Protein 1BAK (pdb70)

CATH classification: 2.30.29.30

Secondary structure (DSSP, 8-state):
--S---S--EEEEEEEE-SS-TT---EEEEEE-SSEEEEE-SS--S--EEESS-EEEEEEE-STT--EEEEEETTS-EEEEE-S-HHHHHHHHHHHHHHHHHHHHHHSS--SS------

Solvent-accessible surface area: 9137 Å² total; per-residue (Å²): 100,129,145,159,77,141,101,40,43,36,105,10,101,7,2,26,59,38,39,103,159,70,115,149,102,60,103,40,93,10,72,0,57,44,67,115,23,63,81,167,54,101,60,176,62,126,144,15,82,66,34,8,82,41,6,101,51,15,80,47,49,114,105,220,156,96,54,14,4,18,13,64,18,114,62,74,140,86,56,19,1,46,29,135,43,75,74,48,8,63,84,0,34,110,28,4,93,48,6,7,144,71,7,61,112,88,56,135,210,98,96,185,177,149,138,106,126,218,149

InterPro domains:
  IPR000239 GPCR kinase [PR00717] (171-183)
  IPR000239 GPCR kinase [PR00717] (230-248)
  IPR000239 GPCR kinase [PR00717] (468-485)
  IPR000239 GPCR kinase [PR00717] (493-506)
  IPR000239 GPCR kinase [PR00717] (507-524)
  IPR000719 Protein kinase domain [PF00069] (191-453)
  IPR000719 Protein kinase domain [PS50011] (191-453)
  IPR000719 Protein kinase domain [SM00220] (191-453)
  IPR000961 AGC-kinase, C-terminal [PS51285] (454-521)
  IPR000961 AGC-kinase, C-terminal [SM00133] (454-533)
  IPR001849 Pleckstrin homology domain [PF00169] (560-650)
  IPR001849 Pleckstrin homology domain [PS50003] (558-652)
  IPR001849 Pleckstrin homology domain [SM00233] (559-654)
  IPR008271 Serine/threonine-protein kinase, active site [PS00108] (313-325)
  IPR011009 Protein kinase-like domain superfamily [SSF56112] (187-532)
  IPR011993 PH-like domain superfamily [G3DSA:2.30.29.30] (554-660)
  IPR016137 RGS domain [PF00615] (55-174)
  IPR016137 RGS domain [PS50132] (54-175)
  IPR016137 RGS domain [SM00315] (54-175)
  IPR017441 Protein kinase, ATP binding site [PS00107] (197-220)

Foldseek 3Di:
DDDDDDDWDDWDKWWKDDDPDPPDIDIWTKTHHLFKIFIDDPPGDPDTIGTQAFWPAKAADQDVHHDFIKTHGNVHGIMTIGGPDPVRVVVVVVSNRCRNVVSCVVVVPDDDDPCPVVD

Nearest PDB structures (foldseek):
  1bak-assembly1_A  TM=8.377E-01  e=2.717E-18  Homo sapiens
  7k7z-assembly1_A  TM=7.828E-01  e=1.729E-14  Homo sapiens
  5he1-assembly1_A  TM=7.734E-01  e=2.687E-14  Homo sapiens
  5wg5-assembly1_A  TM=7.736E-01  e=6.486E-14  Homo sapiens
  4pnk-assembly1_A  TM=7.727E-01  e=6.486E-14  Homo sapiens

Sequence (119 aa):
GSHMGKDCIMHGYMSKMGNPFLTQWQRRYFYLFPNRLEWRGEGEAPQSLLTMEEIQSVEETQIKERKCLLLKIRGGKQFILQCDSDPELVQWKKELRDAYREAQQLVQRVPKMKNKPRSGSHMGKDCIMHGYMSKMGNPFLTQWQRRYFYLFPNRLEWRGEGEAPQSLLTMEEIQSVEETQIKERKCLLLKIRGGKQFILQCDSDPELVQWKKELRDAYREAQQLVQRVPKMKNKPRSGSHMGKDCIMHGYMSKMGNPFLTQWQRRYFYLFPNRLEWRGEGEAPQSLLTMEEIQSVEETQIKERKCLLLKIRGGKQFILQCDSDPELVQWKKELRDAYREAQQLVQRVPKMKNKPRSGSHMGKDCIMHGYMSKMGNPFLTQWQRRYFYLFPNRLEWRGEGEAPQSLLTMEEIQSVEETQIKERKCLLLKIRGGKQFILQCDSDPELVQWKKELRDAYREAQQLVQRVPKMKNKPRSGSHMGKDCIMHGYMSKMGNPFLTQWQRRYFYLFPNRLEWRGEGEAPQSLLTMEEIQSVEETQIKERKCLLLKIRGGKQFILQCDSDPELVQWKKELRDAYREAQQLVQRVPKMKNKPRSGSHMGKDCIMHGYMSKMGNPFLTQWQRRYFYLFPNRLEWRGEGEAPQSLLTMEEIQSVEETQIKERKCLLLKIRGGKQFILQCDSDPELVQWKKELRDAYREAQQLVQRVPKMKNKPRSGSHMGKDCIMHGYMSKMGNPFLTQWQRRYFYLFPNRLEWRGEGEAPQSLLTMEEIQSVEETQIKERKCLLLKIRGGKQFILQCDSDPELVQWKKELRDAYREAQQLVQRVPKMKNKPRSGSHMGKDCIMHGYMSKMGNPFLTQWQRRYFYLFPNRLEWRGEGEAPQSLLTMEEIQSVEETQIKERKCLLLKIRGGKQFILQCDSDPELVQWKKELRDAYREAQQLVQRVPKMKNKPRSGSHMGKDCIMHGYMSKMGNPFLTQWQRRYFYLFPNRLEWRGEGEAPQSLLTMEEIQSVEETQIKERKCLLLKIRGGKQFILQCDSDPELVQWKKELRDAYREAQQLVQRVPKMKNKPRSGSHMGKDCIMHGYMSKMGNPFLTQWQRRYFYLFPNRLEWRGEGEAPQSLLTMEEIQSVEETQIKERKCLLLKIRGGKQFILQCDSDPELVQWKKELRDAYREAQQLVQRVPKMKNKPRSGSHMGKDCIMHGYMSKMGNPFLTQWQRRYFYLFPNRLEWRGEGEAPQSLLTMEEIQSVEETQIKERKCLLLKIRGGKQFILQCDSDPELVQWKKELRDAYREAQQLVQRVPKMKNKPRSGSHMGKDCIMHGYMSKMGNPFLTQWQRRYFYLFPNRLEWRGEGEAPQSLLTMEEIQSVEETQIKERKCLLLKIRGGKQFILQCDSDPELVQWKKELRDAYREAQQLVQRVPKMKNKPRSGSHMGKDCIMHGYMSKMGNPFLTQWQRRYFYLFPNRLEWRGEGEAPQSLLTMEEIQSVEETQIKERKCLLLKIRGGKQFILQCDSDPELVQWKKELRDAYREAQQLVQRVPKMKNKPRSGSHMGKDCIMHGYMSKMGNPFLTQWQRRYFYLFPNRLEWRGEGEAPQSLLTMEEIQSVEETQIKERKCLLLKIRGGKQFILQCDSDPELVQWKKELRDAYREAQQLVQRVPKMKNKPRSGSHMGKDCIMHGYMSKMGNPFLTQWQRRYFYLFPNRLEWRGEGEAPQSLLTMEEIQSVEETQIKERKCLLLKIRGGKQFILQCDSDPELVQWKKELRDAYREAQQLVQRVPKMKNKPRSGSHMGKDCIMHGYMSKMGNPFLTQWQRRYFYLFPNRLEWRGEGEAPQSLLTMEEIQSVEETQIKERKCLLLKIRGGKQFILQCDSDPELVQWKKELRDAYREAQQLVQRVPKMKNKPRSGSHMGKDCIMHGYMSKMGNPFLTQWQRRYFYLFPNRLEWRGEGEAPQSLLTMEEIQSVEETQIKERKCLLLKIRGGKQFILQCDSDPELVQWKKELRDAYREAQQLVQRVPKMKNKPRSGSHMGKDCIMHGYMSKMGNPFLTQWQRRYFYLFPNRLEWRGEGEAPQSLLTMEEIQSVEETQIKERKCLLLKIRGGKQFILQCDSDPELVQWKKELRDAYREAQQLVQRVPKMKNKPRSGSHMGKDCIMHGYMSKMGNPFLTQWQRRYFYLFPNRLEWRGEGEAPQSLLTMEEIQSVEETQIKERKCLLLKIRGGKQFILQCDSDPELVQWKKELRDAYREAQQLVQRVPKMKNKPRSGSHMGKDCIMHGYMSKMGNPFLTQWQRRYFYLFPNRLEWRGEGEAPQSLLTMEEIQSVEETQIKERKCLLLKIRGGKQFILQCDSDPELVQWKKELRDAYREAQQLVQRVPKMKNKPRS

Organism: Homo sapiens (NCBI:txid9606)

B-factor: mean 1.0, std 0.0, range [1.0, 1.0]

Radius of gyration: 16.47 Å; Cα contacts (8 Å, |Δi|>4): 193; chains: 1; bounding box: 48×42×39 Å

GO terms:
  GO:0035721 intraciliary retrograde transport (P, IDA)
  GO:1903568 negative regulation of protein localization to ciliary membrane (P, IDA)
  GO:0019079 viral genome replication (P, IMP)
  GO:0046718 symbiont entry into host cell (P, IMP)
  GO:0098804 non-motile cilium membrane (C, IDA)
  GO:0002029 desensitization of G protein-coupled receptor signaling pathway (P, IDA)
  GO:0004703 G protein-coupled receptor kinase activity (F, IDA)
  GO:0045880 positive regulation of smoothened signaling pathway (P, IDA)
  GO:0031755 Edg-2 lysophosphatidic acid receptor binding (F, IDA)
  GO:1905801 positive regulation of intraciliary retrograde transport (P, IDA)
  GO:0005515 protein binding (F, IPI)
  GO:0032473 cytoplasmic side of mitochondrial outer membrane (C, IDA)
  GO:0005829 cytosol (C, IDA)
  GO:0004672 protein kinase activity (F, IMP)
  GO:0005829 cytosol (C, TAS)
  GO:0005886 plasma membrane (C, TAS)
  GO:0005929 cilium (C, TAS)
  GO:0007186 G protein-coupled receptor signaling pathway (P, TAS)
  GO:0047696 beta-adrenergic receptor kinase activity (F, TAS)
  GO:0005737 cytoplasm (C, IDA)

Structure (mmCIF, N/CA/C/O backbone):
data_1BAK
#
_entry.id   1BAK
#
_cell.length_a   1.000
_cell.length_b   1.000
_cell.length_c   1.000
_cell.angle_alpha   90.00
_cell.angle_beta   90.00
_cell.angle_gamma   90.00
#
_symmetry.space_group_name_H-M   'P 1'
#
loop_
_atom_site.group_PDB
_atom_site.id
_atom_site.type_symbol
_atom_site.label_atom_id
_atom_site.label_alt_id
_atom_site.label_comp_id
_atom_site.label_asym_id
_atom_site.label_entity_id
_atom_site.label_seq_id
_atom_site.pdbx_PDB_ins_code
_atom_site.Cartn_x
_atom_site.Cartn_y
_atom_site.Cartn_z
_atom_site.occupancy
_atom_site.B_iso_or_equiv
_atom_site.auth_seq_id
_atom_site.auth_comp_id
_atom_site.auth_asym_id
_atom_site.auth_atom_id
_atom_site.pdbx_PDB_model_num
ATOM 1 N N . GLY A 1 1 ? 1.325 0.000 0.000 1.00 1.00 552 GLY A N 1
ATOM 2 C CA . GLY A 1 1 ? 2.073 0.000 -1.245 1.00 1.00 552 GLY A CA 1
ATOM 3 C C . GLY A 1 1 ? 2.099 -1.397 -1.870 1.00 1.00 552 GLY A C 1
ATOM 4 O O . GLY A 1 1 ? 3.151 -2.031 -1.938 1.00 1.00 552 GLY A O 1
ATOM 10 N N . SER A 1 2 ? 0.929 -1.835 -2.310 1.00 1.00 553 SER A N 1
ATOM 11 C CA . SER A 1 2 ? 0.804 -3.145 -2.926 1.00 1.00 553 SER A CA 1
ATOM 12 C C . SER A 1 2 ? 1.492 -4.200 -2.058 1.00 1.00 553 SER A C 1
ATOM 13 O O . SER A 1 2 ? 2.609 -4.621 -2.355 1.00 1.00 553 SER A O 1
ATOM 21 N N . HIS A 1 3 ? 0.797 -4.596 -1.002 1.00 1.00 554 HIS A N 1
ATOM 22 C CA . HIS A 1 3 ? 1.328 -5.594 -0.089 1.00 1.00 554 HIS A CA 1
ATOM 23 C C . HIS A 1 3 ? 0.182 -6.441 0.468 1.00 1.00 554 HIS A C 1
ATOM 24 O O . HIS A 1 3 ? 0.147 -7.654 0.266 1.00 1.00 554 HIS A O 1
ATOM 38 N N . MET A 1 4 ? -0.729 -5.769 1.157 1.00 1.00 555 MET A N 1
ATOM 39 C CA . MET A 1 4 ? -1.873 -6.445 1.744 1.00 1.00 555 MET A CA 1
ATOM 40 C C . MET A 1 4 ? -3.000 -5.455 2.043 1.00 1.00 555 MET A C 1
ATOM 41 O O . MET A 1 4 ? -2.772 -4.419 2.666 1.00 1.00 555 MET A O 1
ATOM 55 N N . GLY A 1 5 ? -4.193 -5.809 1.586 1.00 1.00 556 GLY A N 1
ATOM 56 C CA . GLY A 1 5 ? -5.356 -4.964 1.797 1.00 1.00 556 GLY A CA 1
ATOM 57 C C . GLY A 1 5 ? -6.510 -5.763 2.407 1.00 1.00 556 GLY A C 1
ATOM 58 O O . GLY A 1 5 ? -6.300 -6.845 2.952 1.00 1.00 556 GLY A O 1
ATOM 62 N N . LYS A 1 6 ? -7.703 -5.198 2.295 1.00 1.00 557 LYS A N 1
ATOM 63 C CA . LYS A 1 6 ? -8.890 -5.844 2.828 1.00 1.00 557 LYS A CA 1
ATOM 64 C C . LYS A 1 6 ? -10.125 -5.318 2.093 1.00 1.00 557 LYS A C 1
ATOM 65 O O . LYS A 1 6 ? -10.581 -4.206 2.356 1.00 1.00 557 LYS A O 1
ATOM 84 N N . ASP A 1 7 ? -10.631 -6.142 1.188 1.00 1.00 558 ASP A N 1
ATOM 85 C CA . ASP A 1 7 ? -11.805 -5.774 0.414 1.00 1.00 558 ASP A CA 1
ATOM 86 C C . ASP A 1 7 ? -13.056 -5.955 1.275 1.00 1.00 558 ASP A C 1
ATOM 87 O O . ASP A 1 7 ? -13.298 -5.175 2.196 1.00 1.00 558 ASP A O 1
ATOM 96 N N . CYS A 1 8 ? -13.818 -6.987 0.946 1.00 1.00 559 CYS A N 1
ATOM 97 C CA . CYS A 1 8 ? -15.038 -7.280 1.678 1.00 1.00 559 CYS A CA 1
ATOM 98 C C . CYS A 1 8 ? -14.654 -7.794 3.067 1.00 1.00 559 CYS A C 1
ATOM 99 O O . CYS A 1 8 ? -14.205 -8.930 3.209 1.00 1.00 559 CYS A O 1
ATOM 107 N N . ILE A 1 9 ? -14.845 -6.933 4.055 1.00 1.00 560 ILE A N 1
ATOM 108 C CA . ILE A 1 9 ? -14.524 -7.286 5.428 1.00 1.00 560 ILE A CA 1
ATOM 109 C C . ILE A 1 9 ? -15.647 -8.150 6.004 1.00 1.00 560 ILE A C 1
ATOM 110 O O . ILE A 1 9 ? -15.418 -9.296 6.389 1.00 1.00 560 ILE A O 1
ATOM 126 N N . MET A 1 10 ? -16.837 -7.569 6.044 1.00 1.00 561 MET A N 1
ATOM 127 C CA . MET A 1 10 ? -17.996 -8.272 6.566 1.00 1.00 561 MET A CA 1
ATOM 128 C C . MET A 1 10 ? -19.210 -8.080 5.655 1.00 1.00 561 MET A C 1
ATOM 129 O O . MET A 1 10 ? -19.514 -6.960 5.248 1.00 1.00 561 MET A O 1
ATOM 143 N N . HIS A 1 11 ? -19.871 -9.190 5.362 1.00 1.00 562 HIS A N 1
ATOM 144 C CA . HIS A 1 11 ? -21.045 -9.158 4.506 1.00 1.00 562 HIS A CA 1
ATOM 145 C C . HIS A 1 11 ? -22.078 -10.166 5.015 1.00 1.00 562 HIS A C 1
ATOM 146 O O . HIS A 1 11 ? -21.729 -11.123 5.704 1.00 1.00 562 HIS A O 1
ATOM 160 N N . GLY A 1 12 ? -23.328 -9.916 4.655 1.00 1.00 563 GLY A N 1
ATOM 161 C CA . GLY A 1 12 ? -24.414 -10.790 5.065 1.00 1.00 563 GLY A CA 1
ATOM 162 C C . GLY A 1 12 ? -25.713 -10.002 5.246 1.00 1.00 563 GLY A C 1
ATOM 163 O O . GLY A 1 12 ? -25.873 -8.923 4.678 1.00 1.00 563 GLY A O 1
ATOM 167 N N . TYR A 1 13 ? -26.608 -10.573 6.040 1.00 1.00 564 TYR A N 1
ATOM 168 C CA . TYR A 1 13 ? -27.888 -9.937 6.303 1.00 1.00 564 TYR A CA 1
ATOM 169 C C . TYR A 1 13 ? -27.797 -9.001 7.510 1.00 1.00 564 TYR A C 1
ATOM 170 O O . TYR A 1 13 ? -27.345 -9.404 8.581 1.00 1.00 564 TYR A O 1
ATOM 188 N N . MET A 1 14 ? -28.235 -7.768 7.297 1.00 1.00 565 MET A N 1
ATOM 189 C CA . MET A 1 14 ? -28.209 -6.772 8.353 1.00 1.00 565 MET A CA 1
ATOM 190 C C . MET A 1 14 ? -29.441 -5.868 8.285 1.00 1.00 565 MET A C 1
ATOM 191 O O . MET A 1 14 ? -29.702 -5.245 7.257 1.00 1.00 565 MET A O 1
ATOM 205 N N . SER A 1 15 ? -30.167 -5.826 9.393 1.00 1.00 566 SER A N 1
ATOM 206 C CA . SER A 1 15 ? -31.366 -5.009 9.472 1.00 1.00 566 SER A CA 1
ATOM 207 C C . SER A 1 15 ? -31.024 -3.632 10.044 1.00 1.00 566 SER A C 1
ATOM 208 O O . SER A 1 15 ? -30.411 -3.531 11.106 1.00 1.00 566 SER A O 1
ATOM 216 N N . LYS A 1 16 ? -31.435 -2.604 9.315 1.00 1.00 567 LYS A N 1
ATOM 217 C CA . LYS A 1 16 ? -31.180 -1.238 9.736 1.00 1.00 567 LYS A CA 1
ATOM 218 C C . LYS A 1 16 ? -32.212 -0.309 9.093 1.00 1.00 567 LYS A C 1
ATOM 219 O O . LYS A 1 16 ? -32.526 -0.447 7.912 1.00 1.00 567 LYS A O 1
ATOM 238 N N . MET A 1 17 ? -32.712 0.617 9.899 1.00 1.00 568 MET A N 1
ATOM 239 C CA . MET A 1 17 ? -33.702 1.568 9.423 1.00 1.00 568 MET A CA 1
ATOM 240 C C . MET A 1 17 ? -34.514 2.141 10.586 1.00 1.00 568 MET A C 1
ATOM 241 O O . MET A 1 17 ? -34.288 1.785 11.741 1.00 1.00 568 MET A O 1
ATOM 255 N N . GLY A 1 18 ? -35.444 3.020 10.240 1.00 1.00 569 GLY A N 1
ATOM 256 C CA . GLY A 1 18 ? -36.291 3.646 11.240 1.00 1.00 569 GLY A CA 1
ATOM 257 C C . GLY A 1 18 ? -35.451 4.297 12.341 1.00 1.00 569 GLY A C 1
ATOM 258 O O . GLY A 1 18 ? -34.268 3.991 12.487 1.00 1.00 569 GLY A O 1
ATOM 262 N N . ASN A 1 19 ? -36.095 5.181 13.088 1.00 1.00 570 ASN A N 1
ATOM 263 C CA . ASN A 1 19 ? -35.422 5.878 14.171 1.00 1.00 570 ASN A CA 1
ATOM 264 C C . ASN A 1 19 ? -36.460 6.613 15.022 1.00 1.00 570 ASN A C 1
ATOM 265 O O . ASN A 1 19 ? -36.579 6.358 16.219 1.00 1.00 570 ASN A O 1
ATOM 276 N N . PRO A 1 20 ? -37.203 7.534 14.353 1.00 1.00 571 PRO A N 1
ATOM 277 C CA . PRO A 1 20 ? -38.227 8.308 15.034 1.00 1.00 571 PRO A CA 1
ATOM 278 C C . PRO A 1 20 ? -39.467 7.455 15.308 1.00 1.00 571 PRO A C 1
ATOM 279 O O . PRO A 1 20 ? -40.237 7.748 16.222 1.00 1.00 571 PRO A O 1
ATOM 290 N N . PHE A 1 21 ? -39.623 6.417 14.499 1.00 1.00 572 PHE A N 1
ATOM 291 C CA . PHE A 1 21 ? -40.757 5.520 14.643 1.00 1.00 572 PHE A CA 1
ATOM 292 C C . PHE A 1 21 ? -40.298 4.062 14.702 1.00 1.00 572 PHE A C 1
ATOM 293 O O . PHE A 1 21 ? -40.343 3.352 13.698 1.00 1.00 572 PHE A O 1
ATOM 310 N N . LEU A 1 22 ? -39.867 3.658 15.888 1.00 1.00 573 LEU A N 1
ATOM 311 C CA . LEU A 1 22 ? -39.400 2.297 16.091 1.00 1.00 573 LEU A CA 1
ATOM 312 C C . LEU A 1 22 ? -40.594 1.396 16.416 1.00 1.00 573 LEU A C 1
ATOM 313 O O . LEU A 1 22 ? -40.870 1.122 17.583 1.00 1.00 573 LEU A O 1
ATOM 329 N N . THR A 1 23 ? -41.269 0.961 15.362 1.00 1.00 574 THR A N 1
ATOM 330 C CA . THR A 1 23 ? -42.426 0.097 15.521 1.00 1.00 574 THR A CA 1
ATOM 331 C C . THR A 1 23 ? -42.228 -1.208 14.745 1.00 1.00 574 THR A C 1
ATOM 332 O O . THR A 1 23 ? -42.622 -2.276 15.210 1.00 1.00 574 THR A O 1
ATOM 343 N N . GLN A 1 24 ? -41.618 -1.077 13.576 1.00 1.00 575 GLN A N 1
ATOM 344 C CA . GLN A 1 24 ? -41.363 -2.232 12.732 1.00 1.00 575 GLN A CA 1
ATOM 345 C C . GLN A 1 24 ? -40.027 -2.072 12.004 1.00 1.00 575 GLN A C 1
ATOM 346 O O . GLN A 1 24 ? -39.848 -1.135 11.226 1.00 1.00 575 GLN A O 1
ATOM 360 N N . TRP A 1 25 ? -39.124 -3.000 12.281 1.00 1.00 576 TRP A N 1
ATOM 361 C CA . TRP A 1 25 ? -37.809 -2.974 11.661 1.00 1.00 576 TRP A CA 1
ATOM 362 C C . TRP A 1 25 ? -37.901 -3.715 10.326 1.00 1.00 576 TRP A C 1
ATOM 363 O O . TRP A 1 25 ? -38.917 -4.341 10.028 1.00 1.00 576 TRP A O 1
ATOM 384 N N . GLN A 1 26 ? -36.826 -3.621 9.558 1.00 1.00 577 GLN A N 1
ATOM 385 C CA . GLN A 1 26 ? -36.772 -4.275 8.262 1.00 1.00 577 GLN A CA 1
ATOM 386 C C . GLN A 1 26 ? -35.404 -4.928 8.053 1.00 1.00 577 GLN A C 1
ATOM 387 O O . GLN A 1 26 ? -34.371 -4.294 8.265 1.00 1.00 577 GLN A O 1
ATOM 401 N N . ARG A 1 27 ? -35.441 -6.186 7.639 1.00 1.00 578 ARG A N 1
ATOM 402 C CA . ARG A 1 27 ? -34.217 -6.931 7.399 1.00 1.00 578 ARG A CA 1
ATOM 403 C C . ARG A 1 27 ? -33.752 -6.737 5.954 1.00 1.00 578 ARG A C 1
ATOM 404 O O . ARG A 1 27 ? -34.504 -6.998 5.016 1.00 1.00 578 ARG A O 1
ATOM 425 N N . ARG A 1 28 ? -32.516 -6.279 5.820 1.00 1.00 579 ARG A N 1
ATOM 426 C CA . ARG A 1 28 ? -31.942 -6.047 4.506 1.00 1.00 579 ARG A CA 1
ATOM 427 C C . ARG A 1 28 ? -30.497 -6.550 4.461 1.00 1.00 579 ARG A C 1
ATOM 428 O O . ARG A 1 28 ? -29.841 -6.657 5.496 1.00 1.00 579 ARG A O 1
ATOM 449 N N . TYR A 1 29 ? -30.044 -6.844 3.251 1.00 1.00 580 TYR A N 1
ATOM 450 C CA . TYR A 1 29 ? -28.690 -7.333 3.058 1.00 1.00 580 TYR A CA 1
ATOM 451 C C . TYR A 1 29 ? -27.722 -6.178 2.795 1.00 1.00 580 TYR A C 1
ATOM 452 O O . TYR A 1 29 ? -27.928 -5.388 1.875 1.00 1.00 580 TYR A O 1
ATOM 470 N N . PHE A 1 30 ? -26.687 -6.115 3.620 1.00 1.00 581 PHE A N 1
ATOM 471 C CA . PHE A 1 30 ? -25.687 -5.069 3.488 1.00 1.00 581 PHE A CA 1
ATOM 472 C C . PHE A 1 30 ? -24.291 -5.666 3.300 1.00 1.00 581 PHE A C 1
ATOM 473 O O . PHE A 1 30 ? -24.117 -6.882 3.370 1.00 1.00 581 PHE A O 1
ATOM 490 N N . TYR A 1 31 ? -23.332 -4.783 3.065 1.00 1.00 582 TYR A N 1
ATOM 491 C CA . TYR A 1 31 ? -21.956 -5.208 2.867 1.00 1.00 582 TYR A CA 1
ATOM 492 C C . TYR A 1 31 ? -20.976 -4.138 3.353 1.00 1.00 582 TYR A C 1
ATOM 493 O O . TYR A 1 31 ? -20.910 -3.048 2.786 1.00 1.00 582 TYR A O 1
ATOM 511 N N . LEU A 1 32 ? -20.240 -4.486 4.398 1.00 1.00 583 LEU A N 1
ATOM 512 C CA . LEU A 1 32 ? -19.267 -3.569 4.966 1.00 1.00 583 LEU A CA 1
ATOM 513 C C . LEU A 1 32 ? -17.931 -3.734 4.239 1.00 1.00 583 LEU A C 1
ATOM 514 O O . LEU A 1 32 ? -17.275 -4.767 4.365 1.00 1.00 583 LEU A O 1
ATOM 530 N N . PHE A 1 33 ? -17.568 -2.701 3.494 1.00 1.00 584 PHE A N 1
ATOM 531 C CA . PHE A 1 33 ? -16.322 -2.718 2.746 1.00 1.00 584 PHE A CA 1
ATOM 532 C C . PHE A 1 33 ? -15.225 -1.955 3.491 1.00 1.00 584 PHE A C 1
ATOM 533 O O . PHE A 1 33 ? -15.443 -1.473 4.601 1.00 1.00 584 PHE A O 1
ATOM 550 N N . PRO A 1 34 ? -14.038 -1.868 2.833 1.00 1.00 585 PRO A N 1
ATOM 551 C CA . PRO A 1 34 ? -12.906 -1.172 3.421 1.00 1.00 585 PRO A CA 1
ATOM 552 C C . PRO A 1 34 ? -13.097 0.345 3.349 1.00 1.00 585 PRO A C 1
ATOM 553 O O . PRO A 1 34 ? -12.297 1.102 3.896 1.00 1.00 585 PRO A O 1
ATOM 564 N N . ASN A 1 35 ? -14.163 0.743 2.670 1.00 1.00 586 ASN A N 1
ATOM 565 C CA . ASN A 1 35 ? -14.469 2.155 2.520 1.00 1.00 586 ASN A CA 1
ATOM 566 C C . ASN A 1 35 ? -15.907 2.310 2.020 1.00 1.00 586 ASN A C 1
ATOM 567 O O . ASN A 1 35 ? -16.620 3.221 2.441 1.00 1.00 586 ASN A O 1
ATOM 578 N N . ARG A 1 36 ? -16.291 1.408 1.130 1.00 1.00 587 ARG A N 1
ATOM 579 C CA . ARG A 1 36 ? -17.631 1.433 0.568 1.00 1.00 587 ARG A CA 1
ATOM 580 C C . ARG A 1 36 ? -18.580 0.588 1.421 1.00 1.00 587 ARG A C 1
ATOM 581 O O . ARG A 1 36 ? -18.227 0.175 2.525 1.00 1.00 587 ARG A O 1
ATOM 602 N N . LEU A 1 37 ? -19.765 0.355 0.877 1.00 1.00 588 LEU A N 1
ATOM 603 C CA . LEU A 1 37 ? -20.767 -0.433 1.574 1.00 1.00 588 LEU A CA 1
ATOM 604 C C . LEU A 1 37 ? -22.044 -0.485 0.733 1.00 1.00 588 LEU A C 1
ATOM 605 O O . LEU A 1 37 ? -22.640 0.550 0.439 1.00 1.00 588 LEU A O 1
ATOM 621 N N . GLU A 1 38 ? -22.427 -1.701 0.370 1.00 1.00 589 GLU A N 1
ATOM 622 C CA . GLU A 1 38 ? -23.622 -1.901 -0.431 1.00 1.00 589 GLU A CA 1
ATOM 623 C C . GLU A 1 38 ? -24.819 -2.214 0.470 1.00 1.00 589 GLU A C 1
ATOM 624 O O . GLU A 1 38 ? -24.677 -2.906 1.478 1.00 1.00 589 GLU A O 1
ATOM 636 N N . TRP A 1 39 ? -25.969 -1.689 0.076 1.00 1.00 590 TRP A N 1
ATOM 637 C CA . TRP A 1 39 ? -27.189 -1.903 0.835 1.00 1.00 590 TRP A CA 1
ATOM 638 C C . TRP A 1 39 ? -28.303 -2.264 -0.150 1.00 1.00 590 TRP A C 1
ATOM 639 O O . TRP A 1 39 ? -28.795 -1.403 -0.879 1.00 1.00 590 TRP A O 1
ATOM 660 N N . ARG A 1 40 ? -28.667 -3.538 -0.142 1.00 1.00 591 ARG A N 1
ATOM 661 C CA . ARG A 1 40 ? -29.713 -4.022 -1.026 1.00 1.00 591 ARG A CA 1
ATOM 662 C C . ARG A 1 40 ? -30.661 -4.954 -0.267 1.00 1.00 591 ARG A C 1
ATOM 663 O O . ARG A 1 40 ? -30.488 -5.180 0.930 1.00 1.00 591 ARG A O 1
ATOM 684 N N . GLY A 1 41 ? -31.641 -5.470 -0.994 1.00 1.00 592 GLY A N 1
ATOM 685 C CA . GLY A 1 41 ? -32.616 -6.372 -0.404 1.00 1.00 592 GLY A CA 1
ATOM 686 C C . GLY A 1 41 ? -33.942 -6.320 -1.166 1.00 1.00 592 GLY A C 1
ATOM 687 O O . GLY A 1 41 ? -33.964 -6.439 -2.390 1.00 1.00 592 GLY A O 1
ATOM 691 N N . GLU A 1 42 ? -35.015 -6.142 -0.409 1.00 1.00 593 GLU A N 1
ATOM 692 C CA . GLU A 1 42 ? -36.342 -6.073 -0.997 1.00 1.00 593 GLU A CA 1
ATOM 693 C C . GLU A 1 42 ? -36.628 -4.655 -1.496 1.00 1.00 593 GLU A C 1
ATOM 694 O O . GLU A 1 42 ? -35.859 -3.733 -1.230 1.00 1.00 593 GLU A O 1
ATOM 706 N N . GLY A 1 43 ? -37.737 -4.526 -2.210 1.00 1.00 594 GLY A N 1
ATOM 707 C CA . GLY A 1 43 ? -38.135 -3.236 -2.748 1.00 1.00 594 GLY A CA 1
ATOM 708 C C . GLY A 1 43 ? -37.416 -2.947 -4.067 1.00 1.00 594 GLY A C 1
ATOM 709 O O . GLY A 1 43 ? -37.384 -3.794 -4.959 1.00 1.00 594 GLY A O 1
ATOM 713 N N . GLU A 1 44 ? -36.857 -1.749 -4.150 1.00 1.00 595 GLU A N 1
ATOM 714 C CA . GLU A 1 44 ? -36.141 -1.338 -5.345 1.00 1.00 595 GLU A CA 1
ATOM 715 C C . GLU A 1 44 ? -35.562 0.066 -5.161 1.00 1.00 595 GLU A C 1
ATOM 716 O O . GLU A 1 44 ? -35.959 0.791 -4.250 1.00 1.00 595 GLU A O 1
ATOM 728 N N . ALA A 1 45 ? -34.631 0.408 -6.040 1.00 1.00 596 ALA A N 1
ATOM 729 C CA . ALA A 1 45 ? -33.993 1.712 -5.985 1.00 1.00 596 ALA A CA 1
ATOM 730 C C . ALA A 1 45 ? -33.052 1.865 -7.182 1.00 1.00 596 ALA A C 1
ATOM 731 O O . ALA A 1 45 ? -32.590 0.874 -7.744 1.00 1.00 596 ALA A O 1
ATOM 738 N N . PRO A 1 46 ? -32.789 3.149 -7.546 1.00 1.00 597 PRO A N 1
ATOM 739 C CA . PRO A 1 46 ? -31.912 3.445 -8.665 1.00 1.00 597 PRO A CA 1
ATOM 740 C C . PRO A 1 46 ? -30.446 3.215 -8.289 1.00 1.00 597 PRO A C 1
ATOM 741 O O . PRO A 1 46 ? -29.634 2.849 -9.137 1.00 1.00 597 PRO A O 1
ATOM 752 N N . GLN A 1 47 ? -30.153 3.440 -7.017 1.00 1.00 598 GLN A N 1
ATOM 753 C CA . GLN A 1 47 ? -28.800 3.262 -6.518 1.00 1.00 598 GLN A CA 1
ATOM 754 C C . GLN A 1 47 ? -28.822 2.976 -5.015 1.00 1.00 598 GLN A C 1
ATOM 755 O O . GLN A 1 47 ? -29.746 3.386 -4.315 1.00 1.00 598 GLN A O 1
ATOM 769 N N . SER A 1 48 ? -27.792 2.275 -4.563 1.00 1.00 599 SER A N 1
ATOM 770 C CA . SER A 1 48 ? -27.682 1.930 -3.156 1.00 1.00 599 SER A CA 1
ATOM 771 C C . SER A 1 48 ? -26.215 1.701 -2.787 1.00 1.00 599 SER A C 1
ATOM 772 O O . SER A 1 48 ? -25.869 0.670 -2.212 1.00 1.00 599 SER A O 1
ATOM 780 N N . LEU A 1 49 ? -25.391 2.679 -3.134 1.00 1.00 600 LEU A N 1
ATOM 781 C CA . LEU A 1 49 ? -23.969 2.597 -2.846 1.00 1.00 600 LEU A CA 1
ATOM 782 C C . LEU A 1 49 ? -23.584 3.715 -1.875 1.00 1.00 600 LEU A C 1
ATOM 783 O O . LEU A 1 49 ? -23.925 4.876 -2.094 1.00 1.00 600 LEU A O 1
ATOM 799 N N . LEU A 1 50 ? -22.880 3.325 -0.823 1.00 1.00 601 LEU A N 1
ATOM 800 C CA . LEU A 1 50 ? -22.445 4.279 0.182 1.00 1.00 601 LEU A CA 1
ATOM 801 C C . LEU A 1 50 ? -21.020 3.937 0.622 1.00 1.00 601 LEU A C 1
ATOM 802 O O . LEU A 1 50 ? -20.452 2.941 0.177 1.00 1.00 601 LEU A O 1
ATOM 818 N N . THR A 1 51 ? -20.483 4.783 1.489 1.00 1.00 602 THR A N 1
ATOM 819 C CA . THR A 1 51 ? -19.135 4.583 1.993 1.00 1.00 602 THR A CA 1
ATOM 820 C C . THR A 1 51 ? -19.142 4.520 3.522 1.00 1.00 602 THR A C 1
ATOM 821 O O . THR A 1 51 ? -20.178 4.260 4.132 1.00 1.00 602 THR A O 1
ATOM 832 N N . MET A 1 52 ? -17.973 4.762 4.097 1.00 1.00 603 MET A N 1
ATOM 833 C CA . MET A 1 52 ? -17.831 4.736 5.543 1.00 1.00 603 MET A CA 1
ATOM 834 C C . MET A 1 52 ? -17.090 5.978 6.044 1.00 1.00 603 MET A C 1
ATOM 835 O O . MET A 1 52 ? -16.280 5.892 6.965 1.00 1.00 603 MET A O 1
ATOM 849 N N . GLU A 1 53 ? -17.394 7.103 5.414 1.00 1.00 604 GLU A N 1
ATOM 850 C CA . GLU A 1 53 ? -16.767 8.361 5.784 1.00 1.00 604 GLU A CA 1
ATOM 851 C C . GLU A 1 53 ? -17.833 9.412 6.101 1.00 1.00 604 GLU A C 1
ATOM 852 O O . GLU A 1 53 ? -17.881 10.464 5.465 1.00 1.00 604 GLU A O 1
ATOM 864 N N . GLU A 1 54 ? -18.662 9.091 7.083 1.00 1.00 605 GLU A N 1
ATOM 865 C CA . GLU A 1 54 ? -19.723 9.995 7.492 1.00 1.00 605 GLU A CA 1
ATOM 866 C C . GLU A 1 54 ? -20.167 9.680 8.922 1.00 1.00 605 GLU A C 1
ATOM 867 O O . GLU A 1 54 ? -20.183 10.562 9.780 1.00 1.00 605 GLU A O 1
ATOM 879 N N . ILE A 1 55 ? -20.516 8.420 9.135 1.00 1.00 606 ILE A N 1
ATOM 880 C CA . ILE A 1 55 ? -20.959 7.977 10.447 1.00 1.00 606 ILE A CA 1
ATOM 881 C C . ILE A 1 55 ? -20.286 8.832 11.523 1.00 1.00 606 ILE A C 1
ATOM 882 O O . ILE A 1 55 ? -19.091 9.115 11.439 1.00 1.00 606 ILE A O 1
ATOM 898 N N . GLN A 1 56 ? -21.081 9.220 12.508 1.00 1.00 607 GLN A N 1
ATOM 899 C CA . GLN A 1 56 ? -20.578 10.037 13.599 1.00 1.00 607 GLN A CA 1
ATOM 900 C C . GLN A 1 56 ? -20.043 9.149 14.724 1.00 1.00 607 GLN A C 1
ATOM 901 O O . GLN A 1 56 ? -19.013 9.454 15.325 1.00 1.00 607 GLN A O 1
ATOM 915 N N . SER A 1 57 ? -20.766 8.068 14.976 1.00 1.00 608 SER A N 1
ATOM 916 C CA . SER A 1 57 ? -20.377 7.133 16.018 1.00 1.00 608 SER A CA 1
ATOM 917 C C . SER A 1 57 ? -21.292 5.907 15.990 1.00 1.00 608 SER A C 1
ATOM 918 O O . SER A 1 57 ? -22.511 6.040 15.893 1.00 1.00 608 SER A O 1
ATOM 926 N N . VAL A 1 58 ? -20.669 4.741 16.077 1.00 1.00 609 VAL A N 1
ATOM 927 C CA . VAL A 1 58 ? -21.412 3.493 16.063 1.00 1.00 609 VAL A CA 1
ATOM 928 C C . VAL A 1 58 ? -21.412 2.888 17.468 1.00 1.00 609 VAL A C 1
ATOM 929 O O . VAL A 1 58 ? -20.377 2.853 18.133 1.00 1.00 609 VAL A O 1
ATOM 942 N N . GLU A 1 59 ? -22.584 2.427 17.880 1.00 1.00 610 GLU A N 1
ATOM 943 C CA . GLU A 1 59 ? -22.732 1.825 19.194 1.00 1.00 610 GLU A CA 1
ATOM 944 C C . GLU A 1 59 ? -24.006 0.980 19.250 1.00 1.00 610 GLU A C 1
ATOM 945 O O . GLU A 1 59 ? -24.836 1.041 18.345 1.00 1.00 610 GLU A O 1
ATOM 957 N N . GLU A 1 60 ? -24.121 0.211 20.323 1.00 1.00 611 GLU A N 1
ATOM 958 C CA . GLU A 1 60 ? -25.279 -0.646 20.509 1.00 1.00 611 GLU A CA 1
ATOM 959 C C . GLU A 1 60 ? -26.003 -0.284 21.808 1.00 1.00 611 GLU A C 1
ATOM 960 O O . GLU A 1 60 ? -25.371 0.118 22.784 1.00 1.00 611 GLU A O 1
ATOM 972 N N . THR A 1 61 ? -27.318 -0.441 21.778 1.00 1.00 612 THR A N 1
ATOM 973 C CA . THR A 1 61 ? -28.135 -0.136 22.941 1.00 1.00 612 THR A CA 1
ATOM 974 C C . THR A 1 61 ? -28.641 -1.426 23.590 1.00 1.00 612 THR A C 1
ATOM 975 O O . THR A 1 61 ? -28.639 -2.484 22.962 1.00 1.00 612 THR A O 1
ATOM 986 N N . GLN A 1 62 ? -29.063 -1.296 24.840 1.00 1.00 613 GLN A N 1
ATOM 987 C CA . GLN A 1 62 ? -29.570 -2.438 25.581 1.00 1.00 613 GLN A CA 1
ATOM 988 C C . GLN A 1 62 ? -30.919 -2.098 26.220 1.00 1.00 613 GLN A C 1
ATOM 989 O O . GLN A 1 62 ? -31.319 -0.936 26.254 1.00 1.00 613 GLN A O 1
ATOM 1003 N N . ILE A 1 63 ? -31.582 -3.135 26.711 1.00 1.00 614 ILE A N 1
ATOM 1004 C CA . ILE A 1 63 ? -32.877 -2.961 27.347 1.00 1.00 614 ILE A CA 1
ATOM 1005 C C . ILE A 1 63 ? -33.055 -4.028 28.430 1.00 1.00 614 ILE A C 1
ATOM 1006 O O . ILE A 1 63 ? -33.625 -5.088 28.174 1.00 1.00 614 ILE A O 1
ATOM 1022 N N . LYS A 1 64 ? -32.557 -3.711 29.616 1.00 1.00 615 LYS A N 1
ATOM 1023 C CA . LYS A 1 64 ? -32.655 -4.628 30.738 1.00 1.00 615 LYS A CA 1
ATOM 1024 C C . LYS A 1 64 ? -31.532 -5.663 30.645 1.00 1.00 615 LYS A C 1
ATOM 1025 O O . LYS A 1 64 ? -31.022 -6.125 31.664 1.00 1.00 615 LYS A O 1
ATOM 1044 N N . GLU A 1 65 ? -31.179 -5.996 29.412 1.00 1.00 616 GLU A N 1
ATOM 1045 C CA . GLU A 1 65 ? -30.126 -6.968 29.171 1.00 1.00 616 GLU A CA 1
ATOM 1046 C C . GLU A 1 65 ? -29.516 -6.757 27.784 1.00 1.00 616 GLU A C 1
ATOM 1047 O O . GLU A 1 65 ? -28.297 -6.674 27.644 1.00 1.00 616 GLU A O 1
ATOM 1059 N N . ARG A 1 66 ? -30.392 -6.678 26.793 1.00 1.00 617 ARG A N 1
ATOM 1060 C CA . ARG A 1 66 ? -29.955 -6.478 25.422 1.00 1.00 617 ARG A CA 1
ATOM 1061 C C . ARG A 1 66 ? -31.074 -5.841 24.596 1.00 1.00 617 ARG A C 1
ATOM 1062 O O . ARG A 1 66 ? -32.246 -6.165 24.777 1.00 1.00 617 ARG A O 1
ATOM 1083 N N . LYS A 1 67 ? -30.672 -4.945 23.705 1.00 1.00 618 LYS A N 1
ATOM 1084 C CA . LYS A 1 67 ? -31.626 -4.260 22.851 1.00 1.00 618 LYS A CA 1
ATOM 1085 C C . LYS A 1 67 ? -31.238 -4.473 21.386 1.00 1.00 618 LYS A C 1
ATOM 1086 O O . LYS A 1 67 ? -31.548 -5.511 20.803 1.00 1.00 618 LYS A O 1
ATOM 1105 N N . CYS A 1 68 ? -30.565 -3.474 20.834 1.00 1.00 619 CYS A N 1
ATOM 1106 C CA . CYS A 1 68 ? -30.131 -3.540 19.449 1.00 1.00 619 CYS A CA 1
ATOM 1107 C C . CYS A 1 68 ? -28.930 -2.607 19.277 1.00 1.00 619 CYS A C 1
ATOM 1108 O O . CYS A 1 68 ? -28.546 -1.905 20.211 1.00 1.00 619 CYS A O 1
ATOM 1116 N N . LEU A 1 69 ? -28.371 -2.631 18.076 1.00 1.00 620 LEU A N 1
ATOM 1117 C CA . LEU A 1 69 ? -27.222 -1.796 17.770 1.00 1.00 620 LEU A CA 1
ATOM 1118 C C . LEU A 1 69 ? -27.705 -0.444 17.242 1.00 1.00 620 LEU A C 1
ATOM 1119 O O . LEU A 1 69 ? -28.880 -0.286 16.913 1.00 1.00 620 LEU A O 1
ATOM 1135 N N . LEU A 1 70 ? -26.774 0.497 17.177 1.00 1.00 621 LEU A N 1
ATOM 1136 C CA . LEU A 1 70 ? -27.091 1.831 16.694 1.00 1.00 621 LEU A CA 1
ATOM 1137 C C . LEU A 1 70 ? -26.035 2.263 15.674 1.00 1.00 621 LEU A C 1
ATOM 1138 O O . LEU A 1 70 ? -24.928 1.727 15.656 1.00 1.00 621 LEU A O 1
ATOM 1154 N N . LEU A 1 71 ? -26.416 3.228 14.850 1.00 1.00 622 LEU A N 1
ATOM 1155 C CA . LEU A 1 71 ? -25.516 3.739 13.830 1.00 1.00 622 LEU A CA 1
ATOM 1156 C C . LEU A 1 71 ? -25.917 5.172 13.473 1.00 1.00 622 LEU A C 1
ATOM 1157 O O . LEU A 1 71 ? -26.722 5.387 12.568 1.00 1.00 622 LEU A O 1
ATOM 1173 N N . LYS A 1 72 ? -25.337 6.114 14.202 1.00 1.00 623 LYS A N 1
ATOM 1174 C CA . LYS A 1 72 ? -25.624 7.520 13.974 1.00 1.00 623 LYS A CA 1
ATOM 1175 C C . LYS A 1 72 ? -24.631 8.079 12.953 1.00 1.00 623 LYS A C 1
ATOM 1176 O O . LYS A 1 72 ? -23.439 7.782 13.015 1.00 1.00 623 LYS A O 1
ATOM 1195 N N . ILE A 1 73 ? -25.158 8.880 12.039 1.00 1.00 624 ILE A N 1
ATOM 1196 C CA . ILE A 1 73 ? -24.333 9.484 11.007 1.00 1.00 624 ILE A CA 1
ATOM 1197 C C . ILE A 1 73 ? -24.064 10.946 11.366 1.00 1.00 624 ILE A C 1
ATOM 1198 O O . ILE A 1 73 ? -24.930 11.623 11.918 1.00 1.00 624 ILE A O 1
ATOM 1214 N N . ARG A 1 74 ? -22.860 11.391 11.039 1.00 1.00 625 ARG A N 1
ATOM 1215 C CA . ARG A 1 74 ? -22.466 12.761 11.320 1.00 1.00 625 ARG A CA 1
ATOM 1216 C C . ARG A 1 74 ? -23.060 13.709 10.276 1.00 1.00 625 ARG A C 1
ATOM 1217 O O . ARG A 1 74 ? -22.796 14.910 10.301 1.00 1.00 625 ARG A O 1
ATOM 1238 N N . GLY A 1 75 ? -23.852 13.133 9.383 1.00 1.00 626 GLY A N 1
ATOM 1239 C CA . GLY A 1 75 ? -24.486 13.912 8.333 1.00 1.00 626 GLY A CA 1
ATOM 1240 C C . GLY A 1 75 ? -25.784 14.550 8.830 1.00 1.00 626 GLY A C 1
ATOM 1241 O O . GLY A 1 75 ? -26.216 15.576 8.308 1.00 1.00 626 GLY A O 1
ATOM 1245 N N . GLY A 1 76 ? -26.371 13.914 9.834 1.00 1.00 627 GLY A N 1
ATOM 1246 C CA . GLY A 1 76 ? -27.612 14.407 10.408 1.00 1.00 627 GLY A CA 1
ATOM 1247 C C . GLY A 1 76 ? -28.692 13.323 10.391 1.00 1.00 627 GLY A C 1
ATOM 1248 O O . GLY A 1 76 ? -29.805 13.543 10.867 1.00 1.00 627 GLY A O 1
ATOM 1252 N N . LYS A 1 77 ? -28.326 12.177 9.837 1.00 1.00 628 LYS A N 1
ATOM 1253 C CA . LYS A 1 77 ? -29.250 11.059 9.750 1.00 1.00 628 LYS A CA 1
ATOM 1254 C C . LYS A 1 77 ? -28.900 10.030 10.827 1.00 1.00 628 LYS A C 1
ATOM 1255 O O . LYS A 1 77 ? -27.806 10.061 11.389 1.00 1.00 628 LYS A O 1
ATOM 1274 N N . GLN A 1 78 ? -29.850 9.142 11.082 1.00 1.00 629 GLN A N 1
ATOM 1275 C CA . GLN A 1 78 ? -29.656 8.105 12.082 1.00 1.00 629 GLN A CA 1
ATOM 1276 C C . GLN A 1 78 ? -30.284 6.791 11.612 1.00 1.00 629 GLN A C 1
ATOM 1277 O O . GLN A 1 78 ? -31.233 6.797 10.830 1.00 1.00 629 GLN A O 1
ATOM 1291 N N . PHE A 1 79 ? -29.728 5.695 12.109 1.00 1.00 630 PHE A N 1
ATOM 1292 C CA . PHE A 1 79 ? -30.222 4.377 11.751 1.00 1.00 630 PHE A CA 1
ATOM 1293 C C . PHE A 1 79 ? -30.199 3.436 12.957 1.00 1.00 630 PHE A C 1
ATOM 1294 O O . PHE A 1 79 ? -29.318 3.536 13.810 1.00 1.00 630 PHE A O 1
ATOM 1311 N N . ILE A 1 80 ? -31.178 2.543 12.990 1.00 1.00 631 ILE A N 1
ATOM 1312 C CA . ILE A 1 80 ? -31.281 1.585 14.077 1.00 1.00 631 ILE A CA 1
ATOM 1313 C C . ILE A 1 80 ? -30.838 0.207 13.581 1.00 1.00 631 ILE A C 1
ATOM 1314 O O . ILE A 1 80 ? -31.507 -0.400 12.746 1.00 1.00 631 ILE A O 1
ATOM 1330 N N . LEU A 1 81 ? -29.714 -0.246 14.116 1.00 1.00 632 LEU A N 1
ATOM 1331 C CA . LEU A 1 81 ? -29.175 -1.541 13.737 1.00 1.00 632 LEU A CA 1
ATOM 1332 C C . LEU A 1 81 ? -29.873 -2.636 14.547 1.00 1.00 632 LEU A C 1
ATOM 1333 O O . LEU A 1 81 ? -30.092 -2.482 15.747 1.00 1.00 632 LEU A O 1
ATOM 1349 N N . GLN A 1 82 ? -30.204 -3.718 13.856 1.00 1.00 633 GLN A N 1
ATOM 1350 C CA . GLN A 1 82 ? -30.873 -4.838 14.496 1.00 1.00 633 GLN A CA 1
ATOM 1351 C C . GLN A 1 82 ? -30.642 -6.121 13.696 1.00 1.00 633 GLN A C 1
ATOM 1352 O O . GLN A 1 82 ? -30.720 -6.115 12.469 1.00 1.00 633 GLN A O 1
ATOM 1366 N N . CYS A 1 83 ? -30.361 -7.192 14.425 1.00 1.00 634 CYS A N 1
ATOM 1367 C CA . CYS A 1 83 ? -30.118 -8.480 13.798 1.00 1.00 634 CYS A CA 1
ATOM 1368 C C . CYS A 1 83 ? -30.383 -9.575 14.833 1.00 1.00 634 CYS A C 1
ATOM 1369 O O . CYS A 1 83 ? -30.407 -9.308 16.034 1.00 1.00 634 CYS A O 1
ATOM 1377 N N . ASP A 1 84 ? -30.577 -10.786 14.330 1.00 1.00 635 ASP A N 1
ATOM 1378 C CA . ASP A 1 84 ? -30.840 -11.923 15.196 1.00 1.00 635 ASP A CA 1
ATOM 1379 C C . ASP A 1 84 ? -29.515 -12.462 15.740 1.00 1.00 635 ASP A C 1
ATOM 1380 O O . ASP A 1 84 ? -29.493 -13.155 16.756 1.00 1.00 635 ASP A O 1
ATOM 1389 N N . SER A 1 85 ? -28.443 -12.123 15.039 1.00 1.00 636 SER A N 1
ATOM 1390 C CA . SER A 1 85 ? -27.118 -12.564 15.438 1.00 1.00 636 SER A CA 1
ATOM 1391 C C . SER A 1 85 ? -26.507 -11.564 16.422 1.00 1.00 636 SER A C 1
ATOM 1392 O O . SER A 1 85 ? -26.627 -10.354 16.236 1.00 1.00 636 SER A O 1
ATOM 1400 N N . ASP A 1 86 ? -25.866 -12.106 17.446 1.00 1.00 637 ASP A N 1
ATOM 1401 C CA . ASP A 1 86 ? -25.236 -11.276 18.459 1.00 1.00 637 ASP A CA 1
ATOM 1402 C C . ASP A 1 86 ? -23.856 -10.836 17.967 1.00 1.00 637 ASP A C 1
ATOM 1403 O O . ASP A 1 86 ? -23.467 -9.684 18.147 1.00 1.00 637 ASP A O 1
ATOM 1412 N N . PRO A 1 87 ? -23.136 -11.803 17.337 1.00 1.00 638 PRO A N 1
ATOM 1413 C CA . PRO A 1 87 ? -21.807 -11.527 16.817 1.00 1.00 638 PRO A CA 1
ATOM 1414 C C . PRO A 1 87 ? -21.883 -10.698 15.533 1.00 1.00 638 PRO A C 1
ATOM 1415 O O . PRO A 1 87 ? -21.265 -9.639 15.436 1.00 1.00 638 PRO A O 1
ATOM 1426 N N . GLU A 1 88 ? -22.645 -11.212 14.579 1.00 1.00 639 GLU A N 1
ATOM 1427 C CA . GLU A 1 88 ? -22.809 -10.533 13.305 1.00 1.00 639 GLU A CA 1
ATOM 1428 C C . GLU A 1 88 ? -22.611 -9.026 13.477 1.00 1.00 639 GLU A C 1
ATOM 1429 O O . GLU A 1 88 ? -21.542 -8.498 13.177 1.00 1.00 639 GLU A O 1
ATOM 1441 N N . LEU A 1 89 ? -23.660 -8.375 13.961 1.00 1.00 640 LEU A N 1
ATOM 1442 C CA . LEU A 1 89 ? -23.615 -6.939 14.177 1.00 1.00 640 LEU A CA 1
ATOM 1443 C C . LEU A 1 89 ? -22.339 -6.583 14.943 1.00 1.00 640 LEU A C 1
ATOM 1444 O O . LEU A 1 89 ? -21.637 -5.640 14.582 1.00 1.00 640 LEU A O 1
ATOM 1460 N N . VAL A 1 90 ? -22.078 -7.356 15.987 1.00 1.00 641 VAL A N 1
ATOM 1461 C CA . VAL A 1 90 ? -20.899 -7.134 16.807 1.00 1.00 641 VAL A CA 1
ATOM 1462 C C . VAL A 1 90 ? -19.682 -6.939 15.900 1.00 1.00 641 VAL A C 1
ATOM 1463 O O . VAL A 1 90 ? -19.014 -5.908 15.965 1.00 1.00 641 VAL A O 1
ATOM 1476 N N . GLN A 1 91 ? -19.431 -7.945 15.076 1.00 1.00 642 GLN A N 1
ATOM 1477 C CA . GLN A 1 91 ? -18.306 -7.898 14.158 1.00 1.00 642 GLN A CA 1
ATOM 1478 C C . GLN A 1 91 ? -18.472 -6.737 13.175 1.00 1.00 642 GLN A C 1
ATOM 1479 O O . GLN A 1 91 ? -17.509 -6.034 12.871 1.00 1.00 642 GLN A O 1
ATOM 1493 N N . TRP A 1 92 ? -19.700 -6.572 12.705 1.00 1.00 643 TRP A N 1
ATOM 1494 C CA . TRP A 1 92 ? -20.004 -5.508 11.763 1.00 1.00 643 TRP A CA 1
ATOM 1495 C C . TRP A 1 92 ? -19.517 -4.189 12.366 1.00 1.00 643 TRP A C 1
ATOM 1496 O O . TRP A 1 92 ? -18.846 -3.406 11.694 1.00 1.00 643 TRP A O 1
ATOM 1517 N N . LYS A 1 93 ? -19.872 -3.983 13.625 1.00 1.00 644 LYS A N 1
ATOM 1518 C CA . LYS A 1 93 ? -19.479 -2.772 14.326 1.00 1.00 644 LYS A CA 1
ATOM 1519 C C . LYS A 1 93 ? -17.954 -2.652 14.311 1.00 1.00 644 LYS A C 1
ATOM 1520 O O . LYS A 1 93 ? -17.407 -1.704 13.751 1.00 1.00 644 LYS A O 1
ATOM 1539 N N . LYS A 1 94 ? -17.309 -3.628 14.935 1.00 1.00 645 LYS A N 1
ATOM 1540 C CA . LYS A 1 94 ? -15.858 -3.644 15.000 1.00 1.00 645 LYS A CA 1
ATOM 1541 C C . LYS A 1 94 ? -15.286 -3.132 13.677 1.00 1.00 645 LYS A C 1
ATOM 1542 O O . LYS A 1 94 ? -14.531 -2.162 13.656 1.00 1.00 645 LYS A O 1
ATOM 1561 N N . GLU A 1 95 ? -15.668 -3.808 12.603 1.00 1.00 646 GLU A N 1
ATOM 1562 C CA . GLU A 1 95 ? -15.203 -3.434 11.278 1.00 1.00 646 GLU A CA 1
ATOM 1563 C C . GLU A 1 95 ? -15.811 -2.094 10.861 1.00 1.00 646 GLU A C 1
ATOM 1564 O O . GLU A 1 95 ? -15.182 -1.319 10.142 1.00 1.00 646 GLU A O 1
ATOM 1576 N N . LEU A 1 96 ? -17.029 -1.861 11.329 1.00 1.00 647 LEU A N 1
ATOM 1577 C CA . LEU A 1 96 ? -17.729 -0.628 11.014 1.00 1.00 647 LEU A CA 1
ATOM 1578 C C . LEU A 1 96 ? -17.019 0.545 11.693 1.00 1.00 647 LEU A C 1
ATOM 1579 O O . LEU A 1 96 ? -16.524 1.449 11.021 1.00 1.00 647 LEU A O 1
ATOM 1595 N N . ARG A 1 97 ? -16.991 0.493 13.016 1.00 1.00 648 ARG A N 1
ATOM 1596 C CA . ARG A 1 97 ? -16.350 1.539 13.794 1.00 1.00 648 ARG A CA 1
ATOM 1597 C C . ARG A 1 97 ? -15.076 2.016 13.093 1.00 1.00 648 ARG A C 1
ATOM 1598 O O . ARG A 1 97 ? -14.920 3.205 12.823 1.00 1.00 648 ARG A O 1
ATOM 1619 N N . ASP A 1 98 ? -14.197 1.062 12.820 1.00 1.00 649 ASP A N 1
ATOM 1620 C CA . ASP A 1 98 ? -12.942 1.369 12.156 1.00 1.00 649 ASP A CA 1
ATOM 1621 C C . ASP A 1 98 ? -13.232 2.012 10.798 1.00 1.00 649 ASP A C 1
ATOM 1622 O O . ASP A 1 98 ? -12.625 3.021 10.443 1.00 1.00 649 ASP A O 1
ATOM 1631 N N . ALA A 1 99 ? -14.160 1.401 10.076 1.00 1.00 650 ALA A N 1
ATOM 1632 C CA . ALA A 1 99 ? -14.537 1.900 8.765 1.00 1.00 650 ALA A CA 1
ATOM 1633 C C . ALA A 1 99 ? -14.793 3.406 8.852 1.00 1.00 650 ALA A C 1
ATOM 1634 O O . ALA A 1 99 ? -14.245 4.179 8.067 1.00 1.00 650 ALA A O 1
ATOM 1641 N N . TYR A 1 100 ? -15.624 3.778 9.814 1.00 1.00 651 TYR A N 1
ATOM 1642 C CA . TYR A 1 100 ? -15.959 5.178 10.014 1.00 1.00 651 TYR A CA 1
ATOM 1643 C C . TYR A 1 100 ? -14.778 5.944 10.614 1.00 1.00 651 TYR A C 1
ATOM 1644 O O . TYR A 1 100 ? -14.525 7.090 10.245 1.00 1.00 651 TYR A O 1
ATOM 1662 N N . ARG A 1 101 ? -14.087 5.280 11.529 1.00 1.00 652 ARG A N 1
ATOM 1663 C CA . ARG A 1 101 ? -12.939 5.884 12.184 1.00 1.00 652 ARG A CA 1
ATOM 1664 C C . ARG A 1 101 ? -11.849 6.201 11.158 1.00 1.00 652 ARG A C 1
ATOM 1665 O O . ARG A 1 101 ? -11.520 7.365 10.937 1.00 1.00 652 ARG A O 1
ATOM 1686 N N . GLU A 1 102 ? -11.319 5.144 10.560 1.00 1.00 653 GLU A N 1
ATOM 1687 C CA . GLU A 1 102 ? -10.273 5.295 9.563 1.00 1.00 653 GLU A CA 1
ATOM 1688 C C . GLU A 1 102 ? -10.617 6.433 8.601 1.00 1.00 653 GLU A C 1
ATOM 1689 O O . GLU A 1 102 ? -9.820 7.350 8.408 1.00 1.00 653 GLU A O 1
ATOM 1701 N N . ALA A 1 103 ? -11.805 6.338 8.022 1.00 1.00 654 ALA A N 1
ATOM 1702 C CA . ALA A 1 103 ? -12.264 7.348 7.084 1.00 1.00 654 ALA A CA 1
ATOM 1703 C C . ALA A 1 103 ? -12.017 8.737 7.676 1.00 1.00 654 ALA A C 1
ATOM 1704 O O . ALA A 1 103 ? -11.639 9.663 6.959 1.00 1.00 654 ALA A O 1
ATOM 1711 N N . GLN A 1 104 ? -12.238 8.839 8.979 1.00 1.00 655 GLN A N 1
ATOM 1712 C CA . GLN A 1 104 ? -12.044 10.099 9.675 1.00 1.00 655 GLN A CA 1
ATOM 1713 C C . GLN A 1 104 ? -10.555 10.444 9.741 1.00 1.00 655 GLN A C 1
ATOM 1714 O O . GLN A 1 104 ? -10.106 11.399 9.108 1.00 1.00 655 GLN A O 1
ATOM 1728 N N . GLN A 1 105 ? -9.830 9.649 10.514 1.00 1.00 656 GLN A N 1
ATOM 1729 C CA . GLN A 1 105 ? -8.400 9.859 10.671 1.00 1.00 656 GLN A CA 1
ATOM 1730 C C . GLN A 1 105 ? -7.727 9.976 9.302 1.00 1.00 656 GLN A C 1
ATOM 1731 O O . GLN A 1 105 ? -6.635 10.530 9.189 1.00 1.00 656 GLN A O 1
ATOM 1745 N N . LEU A 1 106 ? -8.407 9.444 8.297 1.00 1.00 657 LEU A N 1
ATOM 1746 C CA . LEU A 1 106 ? -7.888 9.482 6.940 1.00 1.00 657 LEU A CA 1
ATOM 1747 C C . LEU A 1 106 ? -8.300 10.798 6.277 1.00 1.00 657 LEU A C 1
ATOM 1748 O O . LEU A 1 106 ? -7.614 11.288 5.381 1.00 1.00 657 LEU A O 1
ATOM 1764 N N . VAL A 1 107 ? -9.419 11.333 6.744 1.00 1.00 658 VAL A N 1
ATOM 1765 C CA . VAL A 1 107 ? -9.931 12.583 6.207 1.00 1.00 658 VAL A CA 1
ATOM 1766 C C . VAL A 1 107 ? -9.730 13.696 7.239 1.00 1.00 658 VAL A C 1
ATOM 1767 O O . VAL A 1 107 ? -10.304 14.776 7.111 1.00 1.00 658 VAL A O 1
ATOM 1780 N N . GLN A 1 108 ? -8.913 13.393 8.237 1.00 1.00 659 GLN A N 1
ATOM 1781 C CA . GLN A 1 108 ? -8.630 14.354 9.289 1.00 1.00 659 GLN A CA 1
ATOM 1782 C C . GLN A 1 108 ? -7.902 15.571 8.715 1.00 1.00 659 GLN A C 1
ATOM 1783 O O . GLN A 1 108 ? -8.388 16.696 8.820 1.00 1.00 659 GLN A O 1
ATOM 1797 N N . ARG A 1 109 ? -6.749 15.305 8.119 1.00 1.00 660 ARG A N 1
ATOM 1798 C CA . ARG A 1 109 ? -5.950 16.364 7.528 1.00 1.00 660 ARG A CA 1
ATOM 1799 C C . ARG A 1 109 ? -6.661 16.946 6.305 1.00 1.00 660 ARG A C 1
ATOM 1800 O O . ARG A 1 109 ? -6.181 16.811 5.180 1.00 1.00 660 ARG A O 1
ATOM 1821 N N . VAL A 1 110 ? -7.794 17.581 6.565 1.00 1.00 661 VAL A N 1
ATOM 1822 C CA . VAL A 1 110 ? -8.577 18.184 5.499 1.00 1.00 661 VAL A CA 1
ATOM 1823 C C . VAL A 1 110 ? -8.530 19.707 5.637 1.00 1.00 661 VAL A C 1
ATOM 1824 O O . VAL A 1 110 ? -9.113 20.268 6.563 1.00 1.00 661 VAL A O 1
ATOM 1837 N N . PRO A 1 111 ? -7.811 20.349 4.677 1.00 1.00 662 PRO A N 1
ATOM 1838 C CA . PRO A 1 111 ? -7.681 21.796 4.682 1.00 1.00 662 PRO A CA 1
ATOM 1839 C C . PRO A 1 111 ? -8.974 22.465 4.211 1.00 1.00 662 PRO A C 1
ATOM 1840 O O . PRO A 1 111 ? -9.492 22.140 3.144 1.00 1.00 662 PRO A O 1
ATOM 1851 N N . LYS A 1 112 ? -9.457 23.387 5.030 1.00 1.00 663 LYS A N 1
ATOM 1852 C CA . LYS A 1 112 ? -10.679 24.105 4.710 1.00 1.00 663 LYS A CA 1
ATOM 1853 C C . LYS A 1 112 ? -10.337 25.336 3.869 1.00 1.00 663 LYS A C 1
ATOM 1854 O O . LYS A 1 112 ? -10.441 26.466 4.345 1.00 1.00 663 LYS A O 1
ATOM 1873 N N . MET A 1 113 ? -9.937 25.076 2.633 1.00 1.00 664 MET A N 1
ATOM 1874 C CA . MET A 1 113 ? -9.580 26.149 1.721 1.00 1.00 664 MET A CA 1
ATOM 1875 C C . MET A 1 113 ? -8.393 26.952 2.257 1.00 1.00 664 MET A C 1
ATOM 1876 O O . MET A 1 113 ? -8.577 27.981 2.906 1.00 1.00 664 MET A O 1
ATOM 1890 N N . LYS A 1 114 ? -7.201 26.451 1.966 1.00 1.00 665 LYS A N 1
ATOM 1891 C CA . LYS A 1 114 ? -5.984 27.109 2.411 1.00 1.00 665 LYS A CA 1
ATOM 1892 C C . LYS A 1 114 ? -4.857 26.809 1.421 1.00 1.00 665 LYS A C 1
ATOM 1893 O O . LYS A 1 114 ? -4.323 27.720 0.788 1.00 1.00 665 LYS A O 1
ATOM 1912 N N . ASN A 1 115 ? -4.528 25.530 1.317 1.00 1.00 666 ASN A N 1
ATOM 1913 C CA . ASN A 1 115 ? -3.473 25.100 0.414 1.00 1.00 666 ASN A CA 1
ATOM 1914 C C . ASN A 1 115 ? -2.113 25.442 1.026 1.00 1.00 666 ASN A C 1
ATOM 1915 O O . ASN A 1 115 ? -1.282 24.559 1.233 1.00 1.00 666 ASN A O 1
ATOM 1926 N N . LYS A 1 116 ? -1.928 26.726 1.297 1.00 1.00 667 LYS A N 1
ATOM 1927 C CA . LYS A 1 116 ? -0.683 27.195 1.880 1.00 1.00 667 LYS A CA 1
ATOM 1928 C C . LYS A 1 116 ? 0.494 26.605 1.102 1.00 1.00 667 LYS A C 1
ATOM 1929 O O . LYS A 1 116 ? 0.969 25.516 1.418 1.00 1.00 667 LYS A O 1
ATOM 1948 N N . PRO A 1 117 ? 0.944 27.371 0.071 1.00 1.00 668 PRO A N 1
ATOM 1949 C CA . PRO A 1 117 ? 2.057 26.936 -0.755 1.00 1.00 668 PRO A CA 1
ATOM 1950 C C . PRO A 1 117 ? 3.385 27.093 -0.013 1.00 1.00 668 PRO A C 1
ATOM 1951 O O . PRO A 1 117 ? 4.280 27.798 -0.477 1.00 1.00 668 PRO A O 1
ATOM 1962 N N . ARG A 1 118 ? 3.472 26.426 1.129 1.00 1.00 669 ARG A N 1
ATOM 1963 C CA . ARG A 1 118 ? 4.676 26.484 1.940 1.00 1.00 669 ARG A CA 1
ATOM 1964 C C . ARG A 1 118 ? 4.920 27.913 2.427 1.00 1.00 669 ARG A C 1
ATOM 1965 O O . ARG A 1 118 ? 4.496 28.873 1.784 1.00 1.00 669 ARG A O 1
ATOM 1986 N N . SER A 1 119 ? 5.604 28.011 3.557 1.00 1.00 670 SER A N 1
ATOM 1987 C CA . SER A 1 119 ? 5.910 29.307 4.137 1.00 1.00 670 SER A CA 1
ATOM 1988 C C . SER A 1 119 ? 6.781 29.131 5.383 1.00 1.00 670 SER A C 1
ATOM 1989 O O . SER A 1 119 ? 6.474 28.204 6.163 1.00 1.00 670 SER A O 1
ATOM 1998 N N . GLY A 1 1 ? 4.996 0.111 10.026 1.00 1.00 552 GLY A N 2
ATOM 1999 C CA . GLY A 1 1 ? 4.317 1.225 9.388 1.00 1.00 552 GLY A CA 2
ATOM 2000 C C . GLY A 1 1 ? 2.797 1.064 9.476 1.00 1.00 552 GLY A C 2
ATOM 2001 O O . GLY A 1 1 ? 2.185 1.444 10.474 1.00 1.00 552 GLY A O 2
ATOM 2007 N N . SER A 1 2 ? 2.232 0.504 8.418 1.00 1.00 553 SER A N 2
ATOM 2008 C CA . SER A 1 2 ? 0.796 0.288 8.362 1.00 1.00 553 SER A CA 2
ATOM 2009 C C . SER A 1 2 ? 0.485 -0.951 7.519 1.00 1.00 553 SER A C 2
ATOM 2010 O O . SER A 1 2 ? 1.301 -1.369 6.699 1.00 1.00 553 SER A O 2
ATOM 2018 N N . HIS A 1 3 ? -0.697 -1.504 7.750 1.00 1.00 554 HIS A N 2
ATOM 2019 C CA . HIS A 1 3 ? -1.125 -2.687 7.022 1.00 1.00 554 HIS A CA 2
ATOM 2020 C C . HIS A 1 3 ? -2.107 -2.283 5.921 1.00 1.00 554 HIS A C 2
ATOM 2021 O O . HIS A 1 3 ? -2.520 -1.126 5.846 1.00 1.00 554 HIS A O 2
ATOM 2035 N N . MET A 1 4 ? -2.455 -3.259 5.095 1.00 1.00 555 MET A N 2
ATOM 2036 C CA . MET A 1 4 ? -3.382 -3.020 4.002 1.00 1.00 555 MET A CA 2
ATOM 2037 C C . MET A 1 4 ? -4.484 -4.082 3.975 1.00 1.00 555 MET A C 2
ATOM 2038 O O . MET A 1 4 ? -4.356 -5.130 4.605 1.00 1.00 555 MET A O 2
ATOM 2052 N N . GLY A 1 5 ? -5.540 -3.773 3.238 1.00 1.00 556 GLY A N 2
ATOM 2053 C CA . GLY A 1 5 ? -6.663 -4.687 3.120 1.00 1.00 556 GLY A CA 2
ATOM 2054 C C . GLY A 1 5 ? -6.906 -5.071 1.659 1.00 1.00 556 GLY A C 2
ATOM 2055 O O . GLY A 1 5 ? -5.959 -5.226 0.888 1.00 1.00 556 GLY A O 2
ATOM 2059 N N . LYS A 1 6 ? -8.178 -5.217 1.323 1.00 1.00 557 LYS A N 2
ATOM 2060 C CA . LYS A 1 6 ? -8.559 -5.582 -0.033 1.00 1.00 557 LYS A CA 2
ATOM 2061 C C . LYS A 1 6 ? -9.648 -4.626 -0.526 1.00 1.00 557 LYS A C 2
ATOM 2062 O O . LYS A 1 6 ? -9.371 -3.469 -0.835 1.00 1.00 557 LYS A O 2
ATOM 2081 N N . ASP A 1 7 ? -10.864 -5.149 -0.586 1.00 1.00 558 ASP A N 2
ATOM 2082 C CA . ASP A 1 7 ? -11.997 -4.358 -1.036 1.00 1.00 558 ASP A CA 2
ATOM 2083 C C . ASP A 1 7 ? -13.277 -4.896 -0.395 1.00 1.00 558 ASP A C 2
ATOM 2084 O O . ASP A 1 7 ? -14.371 -4.688 -0.916 1.00 1.00 558 ASP A O 2
ATOM 2093 N N . CYS A 1 8 ? -13.097 -5.579 0.726 1.00 1.00 559 CYS A N 2
ATOM 2094 C CA . CYS A 1 8 ? -14.225 -6.149 1.445 1.00 1.00 559 CYS A CA 2
ATOM 2095 C C . CYS A 1 8 ? -13.725 -6.654 2.799 1.00 1.00 559 CYS A C 2
ATOM 2096 O O . CYS A 1 8 ? -12.752 -7.403 2.866 1.00 1.00 559 CYS A O 2
ATOM 2104 N N . ILE A 1 9 ? -14.416 -6.225 3.845 1.00 1.00 560 ILE A N 2
ATOM 2105 C CA . ILE A 1 9 ? -14.055 -6.625 5.195 1.00 1.00 560 ILE A CA 2
ATOM 2106 C C . ILE A 1 9 ? -15.001 -7.732 5.665 1.00 1.00 560 ILE A C 2
ATOM 2107 O O . ILE A 1 9 ? -14.558 -8.822 6.023 1.00 1.00 560 ILE A O 2
ATOM 2123 N N . MET A 1 10 ? -16.287 -7.414 5.648 1.00 1.00 561 MET A N 2
ATOM 2124 C CA . MET A 1 10 ? -17.299 -8.368 6.067 1.00 1.00 561 MET A CA 2
ATOM 2125 C C . MET A 1 10 ? -18.595 -8.175 5.278 1.00 1.00 561 MET A C 2
ATOM 2126 O O . MET A 1 10 ? -18.902 -7.067 4.842 1.00 1.00 561 MET A O 2
ATOM 2140 N N . HIS A 1 11 ? -19.322 -9.272 5.117 1.00 1.00 562 HIS A N 2
ATOM 2141 C CA . HIS A 1 11 ? -20.578 -9.237 4.388 1.00 1.00 562 HIS A CA 2
ATOM 2142 C C . HIS A 1 11 ? -21.520 -10.311 4.935 1.00 1.00 562 HIS A C 2
ATOM 2143 O O . HIS A 1 11 ? -21.068 -11.336 5.444 1.00 1.00 562 HIS A O 2
ATOM 2157 N N . GLY A 1 12 ? -22.810 -10.040 4.812 1.00 1.00 563 GLY A N 2
ATOM 2158 C CA . GLY A 1 12 ? -23.819 -10.970 5.289 1.00 1.00 563 GLY A CA 2
ATOM 2159 C C . GLY A 1 12 ? -25.194 -10.303 5.353 1.00 1.00 563 GLY A C 2
ATOM 2160 O O . GLY A 1 12 ? -25.405 -9.249 4.756 1.00 1.00 563 GLY A O 2
ATOM 2164 N N . TYR A 1 13 ? -26.095 -10.944 6.084 1.00 1.00 564 TYR A N 2
ATOM 2165 C CA . TYR A 1 13 ? -27.444 -10.427 6.235 1.00 1.00 564 TYR A CA 2
ATOM 2166 C C . TYR A 1 13 ? -27.567 -9.578 7.502 1.00 1.00 564 TYR A C 2
ATOM 2167 O O . TYR A 1 13 ? -27.223 -10.033 8.593 1.00 1.00 564 TYR A O 2
ATOM 2185 N N . MET A 1 14 ? -28.057 -8.362 7.318 1.00 1.00 565 MET A N 2
ATOM 2186 C CA . MET A 1 14 ? -28.230 -7.447 8.434 1.00 1.00 565 MET A CA 2
ATOM 2187 C C . MET A 1 14 ? -29.483 -6.588 8.249 1.00 1.00 565 MET A C 2
ATOM 2188 O O . MET A 1 14 ? -29.864 -6.272 7.123 1.00 1.00 565 MET A O 2
ATOM 2202 N N . SER A 1 15 ? -30.089 -6.234 9.373 1.00 1.00 566 SER A N 2
ATOM 2203 C CA . SER A 1 15 ? -31.292 -5.418 9.349 1.00 1.00 566 SER A CA 2
ATOM 2204 C C . SER A 1 15 ? -31.000 -4.039 9.946 1.00 1.00 566 SER A C 2
ATOM 2205 O O . SER A 1 15 ? -30.386 -3.936 11.006 1.00 1.00 566 SER A O 2
ATOM 2213 N N . LYS A 1 16 ? -31.454 -3.015 9.239 1.00 1.00 567 LYS A N 2
ATOM 2214 C CA . LYS A 1 16 ? -31.249 -1.648 9.685 1.00 1.00 567 LYS A CA 2
ATOM 2215 C C . LYS A 1 16 ? -32.256 -0.733 8.987 1.00 1.00 567 LYS A C 2
ATOM 2216 O O . LYS A 1 16 ? -32.626 -0.972 7.838 1.00 1.00 567 LYS A O 2
ATOM 2235 N N . MET A 1 17 ? -32.671 0.299 9.709 1.00 1.00 568 MET A N 2
ATOM 2236 C CA . MET A 1 17 ? -33.627 1.252 9.172 1.00 1.00 568 MET A CA 2
ATOM 2237 C C . MET A 1 17 ? -33.617 2.552 9.979 1.00 1.00 568 MET A C 2
ATOM 2238 O O . MET A 1 17 ? -32.974 2.633 11.025 1.00 1.00 568 MET A O 2
ATOM 2252 N N . GLY A 1 18 ? -34.335 3.538 9.462 1.00 1.00 569 GLY A N 2
ATOM 2253 C CA . GLY A 1 18 ? -34.417 4.830 10.121 1.00 1.00 569 GLY A CA 2
ATOM 2254 C C . GLY A 1 18 ? -35.503 5.700 9.487 1.00 1.00 569 GLY A C 2
ATOM 2255 O O . GLY A 1 18 ? -35.492 5.933 8.279 1.00 1.00 569 GLY A O 2
ATOM 2259 N N . ASN A 1 19 ? -36.416 6.161 10.331 1.00 1.00 570 ASN A N 2
ATOM 2260 C CA . ASN A 1 19 ? -37.507 7.001 9.869 1.00 1.00 570 ASN A CA 2
ATOM 2261 C C . ASN A 1 19 ? -38.187 7.653 11.074 1.00 1.00 570 ASN A C 2
ATOM 2262 O O . ASN A 1 19 ? -37.771 7.448 12.213 1.00 1.00 570 ASN A O 2
ATOM 2273 N N . PRO A 1 20 ? -39.252 8.443 10.774 1.00 1.00 571 PRO A N 2
ATOM 2274 C CA . PRO A 1 20 ? -39.996 9.127 11.819 1.00 1.00 571 PRO A CA 2
ATOM 2275 C C . PRO A 1 20 ? -40.894 8.150 12.581 1.00 1.00 571 PRO A C 2
ATOM 2276 O O . PRO A 1 20 ? -41.795 8.566 13.306 1.00 1.00 571 PRO A O 2
ATOM 2287 N N . PHE A 1 21 ? -40.614 6.868 12.390 1.00 1.00 572 PHE A N 2
ATOM 2288 C CA . PHE A 1 21 ? -41.386 5.828 13.051 1.00 1.00 572 PHE A CA 2
ATOM 2289 C C . PHE A 1 21 ? -40.487 4.667 13.476 1.00 1.00 572 PHE A C 2
ATOM 2290 O O . PHE A 1 21 ? -40.327 3.698 12.737 1.00 1.00 572 PHE A O 2
ATOM 2307 N N . LEU A 1 22 ? -39.924 4.801 14.668 1.00 1.00 573 LEU A N 2
ATOM 2308 C CA . LEU A 1 22 ? -39.046 3.775 15.201 1.00 1.00 573 LEU A CA 2
ATOM 2309 C C . LEU A 1 22 ? -39.885 2.700 15.895 1.00 1.00 573 LEU A C 2
ATOM 2310 O O . LEU A 1 22 ? -40.063 2.735 17.112 1.00 1.00 573 LEU A O 2
ATOM 2326 N N . THR A 1 23 ? -40.380 1.771 15.092 1.00 1.00 574 THR A N 2
ATOM 2327 C CA . THR A 1 23 ? -41.198 0.688 15.613 1.00 1.00 574 THR A CA 2
ATOM 2328 C C . THR A 1 23 ? -41.192 -0.498 14.648 1.00 1.00 574 THR A C 2
ATOM 2329 O O . THR A 1 23 ? -41.560 -1.611 15.023 1.00 1.00 574 THR A O 2
ATOM 2340 N N . GLN A 1 24 ? -40.769 -0.222 13.423 1.00 1.00 575 GLN A N 2
ATOM 2341 C CA . GLN A 1 24 ? -40.709 -1.251 12.400 1.00 1.00 575 GLN A CA 2
ATOM 2342 C C . GLN A 1 24 ? -39.256 -1.639 12.122 1.00 1.00 575 GLN A C 2
ATOM 2343 O O . GLN A 1 24 ? -38.346 -0.837 12.324 1.00 1.00 575 GLN A O 2
ATOM 2357 N N . TRP A 1 25 ? -39.084 -2.870 11.661 1.00 1.00 576 TRP A N 2
ATOM 2358 C CA . TRP A 1 25 ? -37.756 -3.374 11.354 1.00 1.00 576 TRP A CA 2
ATOM 2359 C C . TRP A 1 25 ? -37.849 -4.190 10.062 1.00 1.00 576 TRP A C 2
ATOM 2360 O O . TRP A 1 25 ? -38.803 -4.939 9.864 1.00 1.00 576 TRP A O 2
ATOM 2381 N N . GLN A 1 26 ? -36.842 -4.015 9.217 1.00 1.00 577 GLN A N 2
ATOM 2382 C CA . GLN A 1 26 ? -36.799 -4.725 7.950 1.00 1.00 577 GLN A CA 2
ATOM 2383 C C . GLN A 1 26 ? -35.459 -5.449 7.793 1.00 1.00 577 GLN A C 2
ATOM 2384 O O . GLN A 1 26 ? -34.407 -4.885 8.087 1.00 1.00 577 GLN A O 2
ATOM 2398 N N . ARG A 1 27 ? -35.543 -6.688 7.331 1.00 1.00 578 ARG A N 2
ATOM 2399 C CA . ARG A 1 27 ? -34.351 -7.495 7.132 1.00 1.00 578 ARG A CA 2
ATOM 2400 C C . ARG A 1 27 ? -33.897 -7.420 5.673 1.00 1.00 578 ARG A C 2
ATOM 2401 O O . ARG A 1 27 ? -34.634 -7.810 4.768 1.00 1.00 578 ARG A O 2
ATOM 2422 N N . ARG A 1 28 ? -32.686 -6.916 5.489 1.00 1.00 579 ARG A N 2
ATOM 2423 C CA . ARG A 1 28 ? -32.124 -6.785 4.155 1.00 1.00 579 ARG A CA 2
ATOM 2424 C C . ARG A 1 28 ? -30.654 -7.205 4.156 1.00 1.00 579 ARG A C 2
ATOM 2425 O O . ARG A 1 28 ? -30.056 -7.389 5.214 1.00 1.00 579 ARG A O 2
ATOM 2446 N N . TYR A 1 29 ? -30.111 -7.344 2.955 1.00 1.00 580 TYR A N 2
ATOM 2447 C CA . TYR A 1 29 ? -28.720 -7.739 2.802 1.00 1.00 580 TYR A CA 2
ATOM 2448 C C . TYR A 1 29 ? -27.802 -6.515 2.779 1.00 1.00 580 TYR A C 2
ATOM 2449 O O . TYR A 1 29 ? -28.023 -5.584 2.007 1.00 1.00 580 TYR A O 2
ATOM 2467 N N . PHE A 1 30 ? -26.793 -6.556 3.637 1.00 1.00 581 PHE A N 2
ATOM 2468 C CA . PHE A 1 30 ? -25.841 -5.463 3.725 1.00 1.00 581 PHE A CA 2
ATOM 2469 C C . PHE A 1 30 ? -24.430 -5.932 3.363 1.00 1.00 581 PHE A C 2
ATOM 2470 O O . PHE A 1 30 ? -24.186 -7.131 3.231 1.00 1.00 581 PHE A O 2
ATOM 2487 N N . TYR A 1 31 ? -23.538 -4.964 3.214 1.00 1.00 582 TYR A N 2
ATOM 2488 C CA . TYR A 1 31 ? -22.159 -5.264 2.871 1.00 1.00 582 TYR A CA 2
ATOM 2489 C C . TYR A 1 31 ? -21.217 -4.171 3.380 1.00 1.00 582 TYR A C 2
ATOM 2490 O O . TYR A 1 31 ? -21.220 -3.054 2.863 1.00 1.00 582 TYR A O 2
ATOM 2508 N N . LEU A 1 32 ? -20.433 -4.529 4.386 1.00 1.00 583 LEU A N 2
ATOM 2509 C CA . LEU A 1 32 ? -19.489 -3.593 4.970 1.00 1.00 583 LEU A CA 2
ATOM 2510 C C . LEU A 1 32 ? -18.160 -3.678 4.215 1.00 1.00 583 LEU A C 2
ATOM 2511 O O . LEU A 1 32 ? -17.497 -4.715 4.236 1.00 1.00 583 LEU A O 2
ATOM 2527 N N . PHE A 1 33 ? -17.811 -2.576 3.570 1.00 1.00 584 PHE A N 2
ATOM 2528 C CA . PHE A 1 33 ? -16.574 -2.514 2.810 1.00 1.00 584 PHE A CA 2
ATOM 2529 C C . PHE A 1 33 ? -15.516 -1.698 3.554 1.00 1.00 584 PHE A C 2
ATOM 2530 O O . PHE A 1 33 ? -15.774 -1.183 4.641 1.00 1.00 584 PHE A O 2
ATOM 2547 N N . PRO A 1 34 ? -14.314 -1.603 2.924 1.00 1.00 585 PRO A N 2
ATOM 2548 C CA . PRO A 1 34 ? -13.214 -0.859 3.514 1.00 1.00 585 PRO A CA 2
ATOM 2549 C C . PRO A 1 34 ? -13.441 0.648 3.383 1.00 1.00 585 PRO A C 2
ATOM 2550 O O . PRO A 1 34 ? -12.632 1.445 3.858 1.00 1.00 585 PRO A O 2
ATOM 2561 N N . ASN A 1 35 ? -14.544 0.996 2.737 1.00 1.00 586 ASN A N 2
ATOM 2562 C CA . ASN A 1 35 ? -14.886 2.393 2.537 1.00 1.00 586 ASN A CA 2
ATOM 2563 C C . ASN A 1 35 ? -16.353 2.499 2.118 1.00 1.00 586 ASN A C 2
ATOM 2564 O O . ASN A 1 35 ? -17.075 3.380 2.585 1.00 1.00 586 ASN A O 2
ATOM 2575 N N . ARG A 1 36 ? -16.752 1.590 1.241 1.00 1.00 587 ARG A N 2
ATOM 2576 C CA . ARG A 1 36 ? -18.122 1.571 0.755 1.00 1.00 587 ARG A CA 2
ATOM 2577 C C . ARG A 1 36 ? -18.984 0.663 1.632 1.00 1.00 587 ARG A C 2
ATOM 2578 O O . ARG A 1 36 ? -18.528 0.175 2.665 1.00 1.00 587 ARG A O 2
ATOM 2599 N N . LEU A 1 37 ? -20.218 0.464 1.191 1.00 1.00 588 LEU A N 2
ATOM 2600 C CA . LEU A 1 37 ? -21.150 -0.376 1.924 1.00 1.00 588 LEU A CA 2
ATOM 2601 C C . LEU A 1 37 ? -22.494 -0.398 1.193 1.00 1.00 588 LEU A C 2
ATOM 2602 O O . LEU A 1 37 ? -23.150 0.633 1.061 1.00 1.00 588 LEU A O 2
ATOM 2618 N N . GLU A 1 38 ? -22.863 -1.586 0.736 1.00 1.00 589 GLU A N 2
ATOM 2619 C CA . GLU A 1 38 ? -24.116 -1.757 0.021 1.00 1.00 589 GLU A CA 2
ATOM 2620 C C . GLU A 1 38 ? -25.220 -2.198 0.985 1.00 1.00 589 GLU A C 2
ATOM 2621 O O . GLU A 1 38 ? -24.975 -2.982 1.899 1.00 1.00 589 GLU A O 2
ATOM 2633 N N . TRP A 1 39 ? -26.414 -1.672 0.747 1.00 1.00 590 TRP A N 2
ATOM 2634 C CA . TRP A 1 39 ? -27.557 -2.001 1.581 1.00 1.00 590 TRP A CA 2
ATOM 2635 C C . TRP A 1 39 ? -28.784 -2.117 0.676 1.00 1.00 590 TRP A C 2
ATOM 2636 O O . TRP A 1 39 ? -29.423 -1.115 0.359 1.00 1.00 590 TRP A O 2
ATOM 2657 N N . ARG A 1 40 ? -29.079 -3.348 0.286 1.00 1.00 591 ARG A N 2
ATOM 2658 C CA . ARG A 1 40 ? -30.219 -3.608 -0.575 1.00 1.00 591 ARG A CA 2
ATOM 2659 C C . ARG A 1 40 ? -30.953 -4.870 -0.119 1.00 1.00 591 ARG A C 2
ATOM 2660 O O . ARG A 1 40 ? -30.625 -5.443 0.920 1.00 1.00 591 ARG A O 2
ATOM 2681 N N . GLY A 1 41 ? -31.933 -5.269 -0.917 1.00 1.00 592 GLY A N 2
ATOM 2682 C CA . GLY A 1 41 ? -32.715 -6.453 -0.608 1.00 1.00 592 GLY A CA 2
ATOM 2683 C C . GLY A 1 41 ? -33.701 -6.769 -1.736 1.00 1.00 592 GLY A C 2
ATOM 2684 O O . GLY A 1 41 ? -33.692 -6.111 -2.775 1.00 1.00 592 GLY A O 2
ATOM 2688 N N . GLU A 1 42 ? -34.527 -7.776 -1.492 1.00 1.00 593 GLU A N 2
ATOM 2689 C CA . GLU A 1 42 ? -35.517 -8.186 -2.473 1.00 1.00 593 GLU A CA 2
ATOM 2690 C C . GLU A 1 42 ? -36.567 -7.091 -2.658 1.00 1.00 593 GLU A C 2
ATOM 2691 O O . GLU A 1 42 ? -36.529 -6.066 -1.978 1.00 1.00 593 GLU A O 2
ATOM 2703 N N . GLY A 1 43 ? -37.482 -7.343 -3.583 1.00 1.00 594 GLY A N 2
ATOM 2704 C CA . GLY A 1 43 ? -38.542 -6.389 -3.865 1.00 1.00 594 GLY A CA 2
ATOM 2705 C C . GLY A 1 43 ? -38.145 -5.449 -5.005 1.00 1.00 594 GLY A C 2
ATOM 2706 O O . GLY A 1 43 ? -38.176 -5.835 -6.172 1.00 1.00 594 GLY A O 2
ATOM 2710 N N . GLU A 1 44 ? -37.778 -4.234 -4.627 1.00 1.00 595 GLU A N 2
ATOM 2711 C CA . GLU A 1 44 ? -37.375 -3.235 -5.603 1.00 1.00 595 GLU A CA 2
ATOM 2712 C C . GLU A 1 44 ? -36.891 -1.969 -4.897 1.00 1.00 595 GLU A C 2
ATOM 2713 O O . GLU A 1 44 ? -37.402 -1.610 -3.836 1.00 1.00 595 GLU A O 2
ATOM 2725 N N . ALA A 1 45 ? -35.910 -1.324 -5.512 1.00 1.00 596 ALA A N 2
ATOM 2726 C CA . ALA A 1 45 ? -35.351 -0.104 -4.955 1.00 1.00 596 ALA A CA 2
ATOM 2727 C C . ALA A 1 45 ? -34.199 0.375 -5.841 1.00 1.00 596 ALA A C 2
ATOM 2728 O O . ALA A 1 45 ? -33.645 -0.401 -6.619 1.00 1.00 596 ALA A O 2
ATOM 2735 N N . PRO A 1 46 ? -33.864 1.684 -5.691 1.00 1.00 597 PRO A N 2
ATOM 2736 C CA . PRO A 1 46 ? -32.788 2.276 -6.469 1.00 1.00 597 PRO A CA 2
ATOM 2737 C C . PRO A 1 46 ? -31.422 1.830 -5.943 1.00 1.00 597 PRO A C 2
ATOM 2738 O O . PRO A 1 46 ? -31.328 0.856 -5.197 1.00 1.00 597 PRO A O 2
ATOM 2749 N N . GLN A 1 47 ? -30.397 2.564 -6.351 1.00 1.00 598 GLN A N 2
ATOM 2750 C CA . GLN A 1 47 ? -29.042 2.257 -5.929 1.00 1.00 598 GLN A CA 2
ATOM 2751 C C . GLN A 1 47 ? -28.752 2.893 -4.568 1.00 1.00 598 GLN A C 2
ATOM 2752 O O . GLN A 1 47 ? -28.835 4.110 -4.416 1.00 1.00 598 GLN A O 2
ATOM 2766 N N . SER A 1 48 ? -28.419 2.039 -3.611 1.00 1.00 599 SER A N 2
ATOM 2767 C CA . SER A 1 48 ? -28.116 2.500 -2.267 1.00 1.00 599 SER A CA 2
ATOM 2768 C C . SER A 1 48 ? -26.754 1.965 -1.824 1.00 1.00 599 SER A C 2
ATOM 2769 O O . SER A 1 48 ? -26.667 0.889 -1.233 1.00 1.00 599 SER A O 2
ATOM 2777 N N . LEU A 1 49 ? -25.723 2.738 -2.126 1.00 1.00 600 LEU A N 2
ATOM 2778 C CA . LEU A 1 49 ? -24.367 2.355 -1.767 1.00 1.00 600 LEU A CA 2
ATOM 2779 C C . LEU A 1 49 ? -23.609 3.585 -1.265 1.00 1.00 600 LEU A C 2
ATOM 2780 O O . LEU A 1 49 ? -23.253 4.462 -2.051 1.00 1.00 600 LEU A O 2
ATOM 2796 N N . LEU A 1 50 ? -23.386 3.613 0.041 1.00 1.00 601 LEU A N 2
ATOM 2797 C CA . LEU A 1 50 ? -22.678 4.722 0.656 1.00 1.00 601 LEU A CA 2
ATOM 2798 C C . LEU A 1 50 ? -21.288 4.254 1.092 1.00 1.00 601 LEU A C 2
ATOM 2799 O O . LEU A 1 50 ? -20.896 3.121 0.817 1.00 1.00 601 LEU A O 2
ATOM 2815 N N . THR A 1 51 ? -20.581 5.151 1.764 1.00 1.00 602 THR A N 2
ATOM 2816 C CA . THR A 1 51 ? -19.243 4.844 2.241 1.00 1.00 602 THR A CA 2
ATOM 2817 C C . THR A 1 51 ? -19.213 4.827 3.770 1.00 1.00 602 THR A C 2
ATOM 2818 O O . THR A 1 51 ? -20.258 4.737 4.414 1.00 1.00 602 THR A O 2
ATOM 2829 N N . MET A 1 52 ? -18.005 4.915 4.308 1.00 1.00 603 MET A N 2
ATOM 2830 C CA . MET A 1 52 ? -17.825 4.911 5.750 1.00 1.00 603 MET A CA 2
ATOM 2831 C C . MET A 1 52 ? -17.065 6.155 6.212 1.00 1.00 603 MET A C 2
ATOM 2832 O O . MET A 1 52 ? -16.222 6.077 7.104 1.00 1.00 603 MET A O 2
ATOM 2846 N N . GLU A 1 53 ? -17.389 7.276 5.582 1.00 1.00 604 GLU A N 2
ATOM 2847 C CA . GLU A 1 53 ? -16.747 8.536 5.917 1.00 1.00 604 GLU A CA 2
ATOM 2848 C C . GLU A 1 53 ? -17.800 9.594 6.250 1.00 1.00 604 GLU A C 2
ATOM 2849 O O . GLU A 1 53 ? -17.851 10.645 5.613 1.00 1.00 604 GLU A O 2
ATOM 2861 N N . GLU A 1 54 ? -18.612 9.282 7.249 1.00 1.00 605 GLU A N 2
ATOM 2862 C CA . GLU A 1 54 ? -19.659 10.195 7.675 1.00 1.00 605 GLU A CA 2
ATOM 2863 C C . GLU A 1 54 ? -20.088 9.877 9.109 1.00 1.00 605 GLU A C 2
ATOM 2864 O O . GLU A 1 54 ? -20.092 10.756 9.969 1.00 1.00 605 GLU A O 2
ATOM 2876 N N . ILE A 1 55 ? -20.440 8.618 9.323 1.00 1.00 606 ILE A N 2
ATOM 2877 C CA . ILE A 1 55 ? -20.869 8.174 10.638 1.00 1.00 606 ILE A CA 2
ATOM 2878 C C . ILE A 1 55 ? -20.125 8.972 11.710 1.00 1.00 606 ILE A C 2
ATOM 2879 O O . ILE A 1 55 ? -18.930 9.235 11.576 1.00 1.00 606 ILE A O 2
ATOM 2895 N N . GLN A 1 56 ? -20.862 9.338 12.749 1.00 1.00 607 GLN A N 2
ATOM 2896 C CA . GLN A 1 56 ? -20.286 10.101 13.843 1.00 1.00 607 GLN A CA 2
ATOM 2897 C C . GLN A 1 56 ? -19.797 9.162 14.946 1.00 1.00 607 GLN A C 2
ATOM 2898 O O . GLN A 1 56 ? -18.762 9.407 15.564 1.00 1.00 607 GLN A O 2
ATOM 2912 N N . SER A 1 57 ? -20.566 8.104 15.163 1.00 1.00 608 SER A N 2
ATOM 2913 C CA . SER A 1 57 ? -20.224 7.126 16.182 1.00 1.00 608 SER A CA 2
ATOM 2914 C C . SER A 1 57 ? -21.193 5.943 16.119 1.00 1.00 608 SER A C 2
ATOM 2915 O O . SER A 1 57 ? -22.402 6.133 16.002 1.00 1.00 608 SER A O 2
ATOM 2923 N N . VAL A 1 58 ? -20.624 4.748 16.198 1.00 1.00 609 VAL A N 2
ATOM 2924 C CA . VAL A 1 58 ? -21.423 3.536 16.151 1.00 1.00 609 VAL A CA 2
ATOM 2925 C C . VAL A 1 58 ? -21.429 2.881 17.535 1.00 1.00 609 VAL A C 2
ATOM 2926 O O . VAL A 1 58 ? -20.400 2.835 18.207 1.00 1.00 609 VAL A O 2
ATOM 2939 N N . GLU A 1 59 ? -22.599 2.392 17.916 1.00 1.00 610 GLU A N 2
ATOM 2940 C CA . GLU A 1 59 ? -22.754 1.742 19.207 1.00 1.00 610 GLU A CA 2
ATOM 2941 C C . GLU A 1 59 ? -23.982 0.829 19.199 1.00 1.00 610 GLU A C 2
ATOM 2942 O O . GLU A 1 59 ? -24.501 0.492 18.137 1.00 1.00 610 GLU A O 2
ATOM 2954 N N . GLU A 1 60 ? -24.410 0.457 20.396 1.00 1.00 611 GLU A N 2
ATOM 2955 C CA . GLU A 1 60 ? -25.568 -0.409 20.540 1.00 1.00 611 GLU A CA 2
ATOM 2956 C C . GLU A 1 60 ? -26.422 0.039 21.727 1.00 1.00 611 GLU A C 2
ATOM 2957 O O . GLU A 1 60 ? -25.899 0.545 22.718 1.00 1.00 611 GLU A O 2
ATOM 2969 N N . THR A 1 61 ? -27.724 -0.160 21.586 1.00 1.00 612 THR A N 2
ATOM 2970 C CA . THR A 1 61 ? -28.657 0.217 22.634 1.00 1.00 612 THR A CA 2
ATOM 2971 C C . THR A 1 61 ? -29.277 -1.029 23.271 1.00 1.00 612 THR A C 2
ATOM 2972 O O . THR A 1 61 ? -29.206 -2.119 22.707 1.00 1.00 612 THR A O 2
ATOM 2983 N N . GLN A 1 62 ? -29.870 -0.824 24.439 1.00 1.00 613 GLN A N 2
ATOM 2984 C CA . GLN A 1 62 ? -30.502 -1.916 25.158 1.00 1.00 613 GLN A CA 2
ATOM 2985 C C . GLN A 1 62 ? -31.925 -1.530 25.568 1.00 1.00 613 GLN A C 2
ATOM 2986 O O . GLN A 1 62 ? -32.289 -0.355 25.526 1.00 1.00 613 GLN A O 2
ATOM 3000 N N . ILE A 1 63 ? -32.690 -2.541 25.955 1.00 1.00 614 ILE A N 2
ATOM 3001 C CA . ILE A 1 63 ? -34.065 -2.321 26.371 1.00 1.00 614 ILE A CA 2
ATOM 3002 C C . ILE A 1 63 ? -34.445 -3.359 27.428 1.00 1.00 614 ILE A C 2
ATOM 3003 O O . ILE A 1 63 ? -35.034 -4.389 27.107 1.00 1.00 614 ILE A O 2
ATOM 3019 N N . LYS A 1 64 ? -34.090 -3.052 28.668 1.00 1.00 615 LYS A N 2
ATOM 3020 C CA . LYS A 1 64 ? -34.387 -3.946 29.774 1.00 1.00 615 LYS A CA 2
ATOM 3021 C C . LYS A 1 64 ? -33.330 -5.051 29.827 1.00 1.00 615 LYS A C 2
ATOM 3022 O O . LYS A 1 64 ? -32.986 -5.534 30.905 1.00 1.00 615 LYS A O 2
ATOM 3041 N N . GLU A 1 65 ? -32.848 -5.420 28.650 1.00 1.00 616 GLU A N 2
ATOM 3042 C CA . GLU A 1 65 ? -31.838 -6.461 28.549 1.00 1.00 616 GLU A CA 2
ATOM 3043 C C . GLU A 1 65 ? -31.054 -6.315 27.243 1.00 1.00 616 GLU A C 2
ATOM 3044 O O . GLU A 1 65 ? -29.826 -6.354 27.246 1.00 1.00 616 GLU A O 2
ATOM 3056 N N . ARG A 1 66 ? -31.797 -6.149 26.159 1.00 1.00 617 ARG A N 2
ATOM 3057 C CA . ARG A 1 66 ? -31.186 -5.997 24.849 1.00 1.00 617 ARG A CA 2
ATOM 3058 C C . ARG A 1 66 ? -32.136 -5.255 23.905 1.00 1.00 617 ARG A C 2
ATOM 3059 O O . ARG A 1 66 ? -33.341 -5.508 23.905 1.00 1.00 617 ARG A O 2
ATOM 3080 N N . LYS A 1 67 ? -31.557 -4.357 23.122 1.00 1.00 618 LYS A N 2
ATOM 3081 C CA . LYS A 1 67 ? -32.336 -3.577 22.175 1.00 1.00 618 LYS A CA 2
ATOM 3082 C C . LYS A 1 67 ? -31.837 -3.861 20.755 1.00 1.00 618 LYS A C 2
ATOM 3083 O O . LYS A 1 67 ? -32.217 -4.861 20.149 1.00 1.00 618 LYS A O 2
ATOM 3102 N N . CYS A 1 68 ? -30.993 -2.963 20.269 1.00 1.00 619 CYS A N 2
ATOM 3103 C CA . CYS A 1 68 ? -30.439 -3.104 18.933 1.00 1.00 619 CYS A CA 2
ATOM 3104 C C . CYS A 1 68 ? -29.127 -2.319 18.872 1.00 1.00 619 CYS A C 2
ATOM 3105 O O . CYS A 1 68 ? -28.638 -1.842 19.895 1.00 1.00 619 CYS A O 2
ATOM 3113 N N . LEU A 1 69 ? -28.597 -2.209 17.663 1.00 1.00 620 LEU A N 2
ATOM 3114 C CA . LEU A 1 69 ? -27.350 -1.489 17.456 1.00 1.00 620 LEU A CA 2
ATOM 3115 C C . LEU A 1 69 ? -27.661 -0.059 17.008 1.00 1.00 620 LEU A C 2
ATOM 3116 O O . LEU A 1 69 ? -28.655 0.178 16.322 1.00 1.00 620 LEU A O 2
ATOM 3132 N N . LEU A 1 70 ? -26.793 0.856 17.414 1.00 1.00 621 LEU A N 2
ATOM 3133 C CA . LEU A 1 70 ? -26.961 2.255 17.062 1.00 1.00 621 LEU A CA 2
ATOM 3134 C C . LEU A 1 70 ? -26.001 2.611 15.925 1.00 1.00 621 LEU A C 2
ATOM 3135 O O . LEU A 1 70 ? -24.985 1.945 15.737 1.00 1.00 621 LEU A O 2
ATOM 3151 N N . LEU A 1 71 ? -26.357 3.660 15.199 1.00 1.00 622 LEU A N 2
ATOM 3152 C CA . LEU A 1 71 ? -25.540 4.112 14.087 1.00 1.00 622 LEU A CA 2
ATOM 3153 C C . LEU A 1 71 ? -25.892 5.564 13.756 1.00 1.00 622 LEU A C 2
ATOM 3154 O O . LEU A 1 71 ? -26.709 5.821 12.872 1.00 1.00 622 LEU A O 2
ATOM 3170 N N . LYS A 1 72 ? -25.263 6.473 14.484 1.00 1.00 623 LYS A N 2
ATOM 3171 C CA . LYS A 1 72 ? -25.501 7.892 14.279 1.00 1.00 623 LYS A CA 2
ATOM 3172 C C . LYS A 1 72 ? -24.512 8.425 13.241 1.00 1.00 623 LYS A C 2
ATOM 3173 O O . LYS A 1 72 ? -23.326 8.103 13.285 1.00 1.00 623 LYS A O 2
ATOM 3192 N N . ILE A 1 73 ? -25.036 9.233 12.330 1.00 1.00 624 ILE A N 2
ATOM 3193 C CA . ILE A 1 73 ? -24.214 9.814 11.283 1.00 1.00 624 ILE A CA 2
ATOM 3194 C C . ILE A 1 73 ? -23.829 11.241 11.677 1.00 1.00 624 ILE A C 2
ATOM 3195 O O . ILE A 1 73 ? -24.621 11.957 12.287 1.00 1.00 624 ILE A O 2
ATOM 3211 N N . ARG A 1 74 ? -22.610 11.613 11.312 1.00 1.00 625 ARG A N 2
ATOM 3212 C CA . ARG A 1 74 ? -22.109 12.942 11.619 1.00 1.00 625 ARG A CA 2
ATOM 3213 C C . ARG A 1 74 ? -22.684 13.966 10.638 1.00 1.00 625 ARG A C 2
ATOM 3214 O O . ARG A 1 74 ? -22.334 15.144 10.690 1.00 1.00 625 ARG A O 2
ATOM 3235 N N . GLY A 1 75 ? -23.558 13.480 9.769 1.00 1.00 626 GLY A N 2
ATOM 3236 C CA . GLY A 1 75 ? -24.184 14.338 8.778 1.00 1.00 626 GLY A CA 2
ATOM 3237 C C . GLY A 1 75 ? -25.444 14.998 9.343 1.00 1.00 626 GLY A C 2
ATOM 3238 O O . GLY A 1 75 ? -25.803 16.104 8.942 1.00 1.00 626 GLY A O 2
ATOM 3242 N N . GLY A 1 76 ? -26.080 14.292 10.266 1.00 1.00 627 GLY A N 2
ATOM 3243 C CA . GLY A 1 76 ? -27.291 14.795 10.891 1.00 1.00 627 GLY A CA 2
ATOM 3244 C C . GLY A 1 76 ? -28.377 13.717 10.931 1.00 1.00 627 GLY A C 2
ATOM 3245 O O . GLY A 1 76 ? -29.434 13.916 11.528 1.00 1.00 627 GLY A O 2
ATOM 3249 N N . LYS A 1 77 ? -28.079 12.599 10.286 1.00 1.00 628 LYS A N 2
ATOM 3250 C CA . LYS A 1 77 ? -29.015 11.489 10.239 1.00 1.00 628 LYS A CA 2
ATOM 3251 C C . LYS A 1 77 ? -28.624 10.454 11.296 1.00 1.00 628 LYS A C 2
ATOM 3252 O O . LYS A 1 77 ? -27.531 10.514 11.856 1.00 1.00 628 LYS A O 2
ATOM 3271 N N . GLN A 1 78 ? -29.541 9.528 11.538 1.00 1.00 629 GLN A N 2
ATOM 3272 C CA . GLN A 1 78 ? -29.305 8.479 12.518 1.00 1.00 629 GLN A CA 2
ATOM 3273 C C . GLN A 1 78 ? -29.856 7.145 12.009 1.00 1.00 629 GLN A C 2
ATOM 3274 O O . GLN A 1 78 ? -30.909 7.105 11.374 1.00 1.00 629 GLN A O 2
ATOM 3288 N N . PHE A 1 79 ? -29.119 6.087 12.309 1.00 1.00 630 PHE A N 2
ATOM 3289 C CA . PHE A 1 79 ? -29.519 4.754 11.891 1.00 1.00 630 PHE A CA 2
ATOM 3290 C C . PHE A 1 79 ? -29.417 3.762 13.051 1.00 1.00 630 PHE A C 2
ATOM 3291 O O . PHE A 1 79 ? -28.706 4.008 14.025 1.00 1.00 630 PHE A O 2
ATOM 3308 N N . ILE A 1 80 ? -30.140 2.659 12.911 1.00 1.00 631 ILE A N 2
ATOM 3309 C CA . ILE A 1 80 ? -30.140 1.628 13.935 1.00 1.00 631 ILE A CA 2
ATOM 3310 C C . ILE A 1 80 ? -30.074 0.253 13.268 1.00 1.00 631 ILE A C 2
ATOM 3311 O O . ILE A 1 80 ? -30.904 -0.071 12.421 1.00 1.00 631 ILE A O 2
ATOM 3327 N N . LEU A 1 81 ? -29.078 -0.520 13.676 1.00 1.00 632 LEU A N 2
ATOM 3328 C CA . LEU A 1 81 ? -28.892 -1.853 13.129 1.00 1.00 632 LEU A CA 2
ATOM 3329 C C . LEU A 1 81 ? -29.601 -2.871 14.025 1.00 1.00 632 LEU A C 2
ATOM 3330 O O . LEU A 1 81 ? -29.755 -2.647 15.225 1.00 1.00 632 LEU A O 2
ATOM 3346 N N . GLN A 1 82 ? -30.015 -3.968 13.408 1.00 1.00 633 GLN A N 2
ATOM 3347 C CA . GLN A 1 82 ? -30.703 -5.021 14.134 1.00 1.00 633 GLN A CA 2
ATOM 3348 C C . GLN A 1 82 ? -30.534 -6.361 13.415 1.00 1.00 633 GLN A C 2
ATOM 3349 O O . GLN A 1 82 ? -31.019 -6.536 12.299 1.00 1.00 633 GLN A O 2
ATOM 3363 N N . CYS A 1 83 ? -29.844 -7.272 14.086 1.00 1.00 634 CYS A N 2
ATOM 3364 C CA . CYS A 1 83 ? -29.605 -8.591 13.525 1.00 1.00 634 CYS A CA 2
ATOM 3365 C C . CYS A 1 83 ? -30.077 -9.637 14.537 1.00 1.00 634 CYS A C 2
ATOM 3366 O O . CYS A 1 83 ? -30.209 -9.341 15.723 1.00 1.00 634 CYS A O 2
ATOM 3374 N N . ASP A 1 84 ? -30.318 -10.837 14.031 1.00 1.00 635 ASP A N 2
ATOM 3375 C CA . ASP A 1 84 ? -30.774 -11.928 14.876 1.00 1.00 635 ASP A CA 2
ATOM 3376 C C . ASP A 1 84 ? -29.580 -12.509 15.637 1.00 1.00 635 ASP A C 2
ATOM 3377 O O . ASP A 1 84 ? -29.751 -13.135 16.683 1.00 1.00 635 ASP A O 2
ATOM 3386 N N . SER A 1 85 ? -28.398 -12.280 15.085 1.00 1.00 636 SER A N 2
ATOM 3387 C CA . SER A 1 85 ? -27.177 -12.773 15.699 1.00 1.00 636 SER A CA 2
ATOM 3388 C C . SER A 1 85 ? -26.621 -11.729 16.669 1.00 1.00 636 SER A C 2
ATOM 3389 O O . SER A 1 85 ? -26.917 -10.541 16.544 1.00 1.00 636 SER A O 2
ATOM 3397 N N . ASP A 1 86 ? -25.826 -12.209 17.614 1.00 1.00 637 ASP A N 2
ATOM 3398 C CA . ASP A 1 86 ? -25.225 -11.331 18.605 1.00 1.00 637 ASP A CA 2
ATOM 3399 C C . ASP A 1 86 ? -23.855 -10.868 18.107 1.00 1.00 637 ASP A C 2
ATOM 3400 O O . ASP A 1 86 ? -23.494 -9.704 18.266 1.00 1.00 637 ASP A O 2
ATOM 3409 N N . PRO A 1 87 ? -23.112 -11.827 17.496 1.00 1.00 638 PRO A N 2
ATOM 3410 C CA . PRO A 1 87 ? -21.789 -11.530 16.971 1.00 1.00 638 PRO A CA 2
ATOM 3411 C C . PRO A 1 87 ? -21.881 -10.727 15.673 1.00 1.00 638 PRO A C 2
ATOM 3412 O O . PRO A 1 87 ? -21.305 -9.645 15.566 1.00 1.00 638 PRO A O 2
ATOM 3423 N N . GLU A 1 88 ? -22.610 -11.287 14.719 1.00 1.00 639 GLU A N 2
ATOM 3424 C CA . GLU A 1 88 ? -22.785 -10.636 13.431 1.00 1.00 639 GLU A CA 2
ATOM 3425 C C . GLU A 1 88 ? -22.554 -9.130 13.561 1.00 1.00 639 GLU A C 2
ATOM 3426 O O . GLU A 1 88 ? -21.459 -8.642 13.289 1.00 1.00 639 GLU A O 2
ATOM 3438 N N . LEU A 1 89 ? -23.603 -8.436 13.980 1.00 1.00 640 LEU A N 2
ATOM 3439 C CA . LEU A 1 89 ? -23.527 -6.996 14.151 1.00 1.00 640 LEU A CA 2
ATOM 3440 C C . LEU A 1 89 ? -22.262 -6.645 14.935 1.00 1.00 640 LEU A C 2
ATOM 3441 O O . LEU A 1 89 ? -21.522 -5.738 14.554 1.00 1.00 640 LEU A O 2
ATOM 3457 N N . VAL A 1 90 ? -22.051 -7.381 16.017 1.00 1.00 641 VAL A N 2
ATOM 3458 C CA . VAL A 1 90 ? -20.888 -7.158 16.858 1.00 1.00 641 VAL A CA 2
ATOM 3459 C C . VAL A 1 90 ? -19.644 -7.024 15.977 1.00 1.00 641 VAL A C 2
ATOM 3460 O O . VAL A 1 90 ? -18.946 -6.012 16.032 1.00 1.00 641 VAL A O 2
ATOM 3473 N N . GLN A 1 91 ? -19.405 -8.058 15.184 1.00 1.00 642 GLN A N 2
ATOM 3474 C CA . GLN A 1 91 ? -18.257 -8.068 14.293 1.00 1.00 642 GLN A CA 2
ATOM 3475 C C . GLN A 1 91 ? -18.383 -6.950 13.254 1.00 1.00 642 GLN A C 2
ATOM 3476 O O . GLN A 1 91 ? -17.403 -6.277 12.940 1.00 1.00 642 GLN A O 2
ATOM 3490 N N . TRP A 1 92 ? -19.597 -6.790 12.750 1.00 1.00 643 TRP A N 2
ATOM 3491 C CA . TRP A 1 92 ? -19.864 -5.766 11.753 1.00 1.00 643 TRP A CA 2
ATOM 3492 C C . TRP A 1 92 ? -19.377 -4.426 12.309 1.00 1.00 643 TRP A C 2
ATOM 3493 O O . TRP A 1 92 ? -18.706 -3.667 11.611 1.00 1.00 643 TRP A O 2
ATOM 3514 N N . LYS A 1 93 ? -19.733 -4.177 13.561 1.00 1.00 644 LYS A N 2
ATOM 3515 C CA . LYS A 1 93 ? -19.341 -2.942 14.217 1.00 1.00 644 LYS A CA 2
ATOM 3516 C C . LYS A 1 93 ? -17.818 -2.805 14.168 1.00 1.00 644 LYS A C 2
ATOM 3517 O O . LYS A 1 93 ? -17.297 -1.834 13.622 1.00 1.00 644 LYS A O 2
ATOM 3536 N N . LYS A 1 94 ? -17.146 -3.791 14.745 1.00 1.00 645 LYS A N 2
ATOM 3537 C CA . LYS A 1 94 ? -15.694 -3.792 14.773 1.00 1.00 645 LYS A CA 2
ATOM 3538 C C . LYS A 1 94 ? -15.162 -3.267 13.437 1.00 1.00 645 LYS A C 2
ATOM 3539 O O . LYS A 1 94 ? -14.373 -2.324 13.408 1.00 1.00 645 LYS A O 2
ATOM 3558 N N . GLU A 1 95 ? -15.617 -3.900 12.366 1.00 1.00 646 GLU A N 2
ATOM 3559 C CA . GLU A 1 95 ? -15.197 -3.509 11.032 1.00 1.00 646 GLU A CA 2
ATOM 3560 C C . GLU A 1 95 ? -15.795 -2.150 10.663 1.00 1.00 646 GLU A C 2
ATOM 3561 O O . GLU A 1 95 ? -15.158 -1.352 9.977 1.00 1.00 646 GLU A O 2
ATOM 3573 N N . LEU A 1 96 ? -17.012 -1.928 11.136 1.00 1.00 647 LEU A N 2
ATOM 3574 C CA . LEU A 1 96 ? -17.705 -0.680 10.866 1.00 1.00 647 LEU A CA 2
ATOM 3575 C C . LEU A 1 96 ? -16.959 0.470 11.547 1.00 1.00 647 LEU A C 2
ATOM 3576 O O . LEU A 1 96 ? -16.499 1.397 10.882 1.00 1.00 647 LEU A O 2
ATOM 3592 N N . ARG A 1 97 ? -16.863 0.371 12.864 1.00 1.00 648 ARG A N 2
ATOM 3593 C CA . ARG A 1 97 ? -16.181 1.392 13.643 1.00 1.00 648 ARG A CA 2
ATOM 3594 C C . ARG A 1 97 ? -14.927 1.871 12.908 1.00 1.00 648 ARG A C 2
ATOM 3595 O O . ARG A 1 97 ? -14.734 3.070 12.718 1.00 1.00 648 ARG A O 2
ATOM 3616 N N . ASP A 1 98 ? -14.105 0.908 12.516 1.00 1.00 649 ASP A N 2
ATOM 3617 C CA . ASP A 1 98 ? -12.876 1.216 11.805 1.00 1.00 649 ASP A CA 2
ATOM 3618 C C . ASP A 1 98 ? -13.214 1.919 10.490 1.00 1.00 649 ASP A C 2
ATOM 3619 O O . ASP A 1 98 ? -12.553 2.885 10.111 1.00 1.00 649 ASP A O 2
ATOM 3628 N N . ALA A 1 99 ? -14.243 1.407 9.830 1.00 1.00 650 ALA A N 2
ATOM 3629 C CA . ALA A 1 99 ? -14.677 1.974 8.565 1.00 1.00 650 ALA A CA 2
ATOM 3630 C C . ALA A 1 99 ? -14.918 3.475 8.739 1.00 1.00 650 ALA A C 2
ATOM 3631 O O . ALA A 1 99 ? -14.367 4.287 7.997 1.00 1.00 650 ALA A O 2
ATOM 3638 N N . TYR A 1 100 ? -15.742 3.799 9.725 1.00 1.00 651 TYR A N 2
ATOM 3639 C CA . TYR A 1 100 ? -16.063 5.188 10.006 1.00 1.00 651 TYR A CA 2
ATOM 3640 C C . TYR A 1 100 ? -14.840 5.935 10.543 1.00 1.00 651 TYR A C 2
ATOM 3641 O O . TYR A 1 100 ? -14.709 7.142 10.344 1.00 1.00 651 TYR A O 2
ATOM 3659 N N . ARG A 1 101 ? -13.977 5.187 11.213 1.00 1.00 652 ARG A N 2
ATOM 3660 C CA . ARG A 1 101 ? -12.769 5.763 11.781 1.00 1.00 652 ARG A CA 2
ATOM 3661 C C . ARG A 1 101 ? -11.730 6.002 10.685 1.00 1.00 652 ARG A C 2
ATOM 3662 O O . ARG A 1 101 ? -11.451 7.145 10.327 1.00 1.00 652 ARG A O 2
ATOM 3683 N N . GLU A 1 102 ? -11.184 4.906 10.182 1.00 1.00 653 GLU A N 2
ATOM 3684 C CA . GLU A 1 102 ? -10.180 4.982 9.133 1.00 1.00 653 GLU A CA 2
ATOM 3685 C C . GLU A 1 102 ? -10.501 6.129 8.174 1.00 1.00 653 GLU A C 2
ATOM 3686 O O . GLU A 1 102 ? -9.597 6.762 7.633 1.00 1.00 653 GLU A O 2
ATOM 3698 N N . ALA A 1 103 ? -11.793 6.363 7.992 1.00 1.00 654 ALA A N 2
ATOM 3699 C CA . ALA A 1 103 ? -12.245 7.423 7.107 1.00 1.00 654 ALA A CA 2
ATOM 3700 C C . ALA A 1 103 ? -12.128 8.767 7.829 1.00 1.00 654 ALA A C 2
ATOM 3701 O O . ALA A 1 103 ? -11.550 9.712 7.296 1.00 1.00 654 ALA A O 2
ATOM 3708 N N . GLN A 1 104 ? -12.685 8.810 9.030 1.00 1.00 655 GLN A N 2
ATOM 3709 C CA . GLN A 1 104 ? -12.652 10.022 9.829 1.00 1.00 655 GLN A CA 2
ATOM 3710 C C . GLN A 1 104 ? -11.227 10.580 9.884 1.00 1.00 655 GLN A C 2
ATOM 3711 O O . GLN A 1 104 ? -11.028 11.792 9.815 1.00 1.00 655 GLN A O 2
ATOM 3725 N N . GLN A 1 105 ? -10.273 9.669 10.010 1.00 1.00 656 GLN A N 2
ATOM 3726 C CA . GLN A 1 105 ? -8.875 10.056 10.077 1.00 1.00 656 GLN A CA 2
ATOM 3727 C C . GLN A 1 105 ? -8.452 10.743 8.778 1.00 1.00 656 GLN A C 2
ATOM 3728 O O . GLN A 1 105 ? -7.416 11.408 8.731 1.00 1.00 656 GLN A O 2
ATOM 3742 N N . LEU A 1 106 ? -9.274 10.563 7.755 1.00 1.00 657 LEU A N 2
ATOM 3743 C CA . LEU A 1 106 ? -8.997 11.157 6.458 1.00 1.00 657 LEU A CA 2
ATOM 3744 C C . LEU A 1 106 ? -9.598 12.565 6.409 1.00 1.00 657 LEU A C 2
ATOM 3745 O O . LEU A 1 106 ? -9.030 13.464 5.793 1.00 1.00 657 LEU A O 2
ATOM 3761 N N . VAL A 1 107 ? -10.738 12.709 7.067 1.00 1.00 658 VAL A N 2
ATOM 3762 C CA . VAL A 1 107 ? -11.423 13.991 7.107 1.00 1.00 658 V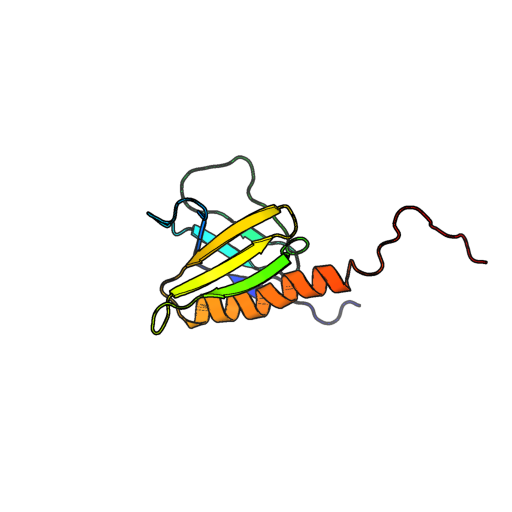AL A CA 2
ATOM 3763 C C . VAL A 1 107 ? -11.216 14.631 8.481 1.00 1.00 658 VAL A C 2
ATOM 3764 O O . VAL A 1 107 ? -11.953 15.539 8.864 1.00 1.00 658 VAL A O 2
ATOM 3777 N N . GLN A 1 108 ? -10.211 14.134 9.187 1.00 1.00 659 GLN A N 2
ATOM 3778 C CA . GLN A 1 108 ? -9.897 14.647 10.509 1.00 1.00 659 GLN A CA 2
ATOM 3779 C C . GLN A 1 108 ? -8.997 15.879 10.402 1.00 1.00 659 GLN A C 2
ATOM 3780 O O . GLN A 1 108 ? -8.012 15.997 11.127 1.00 1.00 659 GLN A O 2
ATOM 3794 N N . ARG A 1 109 ? -9.369 16.766 9.490 1.00 1.00 660 ARG A N 2
ATOM 3795 C CA . ARG A 1 109 ? -8.605 17.986 9.279 1.00 1.00 660 ARG A CA 2
ATOM 3796 C C . ARG A 1 109 ? -9.080 19.080 10.237 1.00 1.00 660 ARG A C 2
ATOM 3797 O O . ARG A 1 109 ? -8.754 20.252 10.056 1.00 1.00 660 ARG A O 2
ATOM 3818 N N . VAL A 1 110 ? -9.840 18.659 11.236 1.00 1.00 661 VAL A N 2
ATOM 3819 C CA . VAL A 1 110 ? -10.363 19.590 12.223 1.00 1.00 661 VAL A CA 2
ATOM 3820 C C . VAL A 1 110 ? -9.275 19.895 13.254 1.00 1.00 661 VAL A C 2
ATOM 3821 O O . VAL A 1 110 ? -8.860 19.012 14.003 1.00 1.00 661 VAL A O 2
ATOM 3834 N N . PRO A 1 111 ? -8.834 21.180 13.263 1.00 1.00 662 PRO A N 2
ATOM 3835 C CA . PRO A 1 111 ? -7.802 21.613 14.190 1.00 1.00 662 PRO A CA 2
ATOM 3836 C C . PRO A 1 111 ? -8.367 21.761 15.605 1.00 1.00 662 PRO A C 2
ATOM 3837 O O . PRO A 1 111 ? -9.548 21.511 15.836 1.00 1.00 662 PRO A O 2
ATOM 3848 N N . LYS A 1 112 ? -7.493 22.168 16.515 1.00 1.00 663 LYS A N 2
ATOM 3849 C CA . LYS A 1 112 ? -7.888 22.353 17.902 1.00 1.00 663 LYS A CA 2
ATOM 3850 C C . LYS A 1 112 ? -8.107 23.843 18.171 1.00 1.00 663 LYS A C 2
ATOM 3851 O O . LYS A 1 112 ? -9.002 24.216 18.926 1.00 1.00 663 LYS A O 2
ATOM 3870 N N . MET A 1 113 ? -7.273 24.655 17.535 1.00 1.00 664 MET A N 2
ATOM 3871 C CA . MET A 1 113 ? -7.365 26.097 17.697 1.00 1.00 664 MET A CA 2
ATOM 3872 C C . MET A 1 113 ? -6.620 26.821 16.574 1.00 1.00 664 MET A C 2
ATOM 3873 O O . MET A 1 113 ? -5.717 27.616 16.837 1.00 1.00 664 MET A O 2
ATOM 3887 N N . LYS A 1 114 ? -7.026 26.523 15.349 1.00 1.00 665 LYS A N 2
ATOM 3888 C CA . LYS A 1 114 ? -6.407 27.137 14.186 1.00 1.00 665 LYS A CA 2
ATOM 3889 C C . LYS A 1 114 ? -7.222 26.791 12.939 1.00 1.00 665 LYS A C 2
ATOM 3890 O O . LYS A 1 114 ? -6.721 26.134 12.028 1.00 1.00 665 LYS A O 2
ATOM 3909 N N . ASN A 1 115 ? -8.466 27.248 12.938 1.00 1.00 666 ASN A N 2
ATOM 3910 C CA . ASN A 1 115 ? -9.355 26.994 11.816 1.00 1.00 666 ASN A CA 2
ATOM 3911 C C . ASN A 1 115 ? -9.331 28.196 10.870 1.00 1.00 666 ASN A C 2
ATOM 3912 O O . ASN A 1 115 ? -10.329 28.903 10.733 1.00 1.00 666 ASN A O 2
ATOM 3923 N N . LYS A 1 116 ? -8.182 28.393 10.242 1.00 1.00 667 LYS A N 2
ATOM 3924 C CA . LYS A 1 116 ? -8.015 29.496 9.313 1.00 1.00 667 LYS A CA 2
ATOM 3925 C C . LYS A 1 116 ? -8.891 29.258 8.082 1.00 1.00 667 LYS A C 2
ATOM 3926 O O . LYS A 1 116 ? -9.112 28.116 7.683 1.00 1.00 667 LYS A O 2
ATOM 3945 N N . PRO A 1 117 ? -9.383 30.385 7.501 1.00 1.00 668 PRO A N 2
ATOM 3946 C CA . PRO A 1 117 ? -10.233 30.311 6.324 1.00 1.00 668 PRO A CA 2
ATOM 3947 C C . PRO A 1 117 ? -9.411 29.982 5.075 1.00 1.00 668 PRO A C 2
ATOM 3948 O O . PRO A 1 117 ? -9.447 30.722 4.092 1.00 1.00 668 PRO A O 2
ATOM 3959 N N . ARG A 1 118 ? -8.691 28.873 5.155 1.00 1.00 669 ARG A N 2
ATOM 3960 C CA . ARG A 1 118 ? -7.862 28.439 4.044 1.00 1.00 669 ARG A CA 2
ATOM 3961 C C . ARG A 1 118 ? -6.882 29.545 3.647 1.00 1.00 669 ARG A C 2
ATOM 3962 O O . ARG A 1 118 ? -7.023 30.688 4.078 1.00 1.00 669 ARG A O 2
ATOM 3983 N N . SER A 1 119 ? -5.911 29.166 2.830 1.00 1.00 670 SER A N 2
ATOM 3984 C CA . SER A 1 119 ? -4.907 30.111 2.371 1.00 1.00 670 SER A CA 2
ATOM 3985 C C . SER A 1 119 ? -5.510 31.041 1.316 1.00 1.00 670 SER A C 2
ATOM 3986 O O . SER A 1 119 ? -6.682 30.804 0.953 1.00 1.00 670 SER A O 2
ATOM 3995 N N . GLY A 1 1 ? -7.371 12.597 -0.563 1.00 1.00 552 GLY A N 3
ATOM 3996 C CA . GLY A 1 1 ? -6.347 12.158 0.368 1.00 1.00 552 GLY A CA 3
ATOM 3997 C C . GLY A 1 1 ? -6.449 10.653 0.626 1.00 1.00 552 GLY A C 3
ATOM 3998 O O . GLY A 1 1 ? -6.810 10.231 1.724 1.00 1.00 552 GLY A O 3
ATOM 4004 N N . SER A 1 2 ? -6.124 9.886 -0.404 1.00 1.00 553 SER A N 3
ATOM 4005 C CA . SER A 1 2 ? -6.174 8.437 -0.302 1.00 1.00 553 SER A CA 3
ATOM 4006 C C . SER A 1 2 ? -7.622 7.976 -0.116 1.00 1.00 553 SER A C 3
ATOM 4007 O O . SER A 1 2 ? -8.263 8.316 0.877 1.00 1.00 553 SER A O 3
ATOM 4015 N N . HIS A 1 3 ? -8.093 7.208 -1.088 1.00 1.00 554 HIS A N 3
ATOM 4016 C CA . HIS A 1 3 ? -9.453 6.696 -1.044 1.00 1.00 554 HIS A CA 3
ATOM 4017 C C . HIS A 1 3 ? -9.685 5.752 -2.225 1.00 1.00 554 HIS A C 3
ATOM 4018 O O . HIS A 1 3 ? -10.395 6.097 -3.169 1.00 1.00 554 HIS A O 3
ATOM 4032 N N . MET A 1 4 ? -9.072 4.581 -2.135 1.00 1.00 555 MET A N 3
ATOM 4033 C CA . MET A 1 4 ? -9.201 3.587 -3.186 1.00 1.00 555 MET A CA 3
ATOM 4034 C C . MET A 1 4 ? -8.992 2.175 -2.633 1.00 1.00 555 MET A C 3
ATOM 4035 O O . MET A 1 4 ? -8.249 1.985 -1.670 1.00 1.00 555 MET A O 3
ATOM 4049 N N . GLY A 1 5 ? -9.660 1.221 -3.264 1.00 1.00 556 GLY A N 3
ATOM 4050 C CA . GLY A 1 5 ? -9.555 -0.167 -2.847 1.00 1.00 556 GLY A CA 3
ATOM 4051 C C . GLY A 1 5 ? -10.730 -0.989 -3.382 1.00 1.00 556 GLY A C 3
ATOM 4052 O O . GLY A 1 5 ? -11.721 -0.432 -3.851 1.00 1.00 556 GLY A O 3
ATOM 4056 N N . LYS A 1 6 ? -10.579 -2.304 -3.294 1.00 1.00 557 LYS A N 3
ATOM 4057 C CA . LYS A 1 6 ? -11.614 -3.208 -3.764 1.00 1.00 557 LYS A CA 3
ATOM 4058 C C . LYS A 1 6 ? -11.537 -4.517 -2.977 1.00 1.00 557 LYS A C 3
ATOM 4059 O O . LYS A 1 6 ? -11.149 -5.551 -3.518 1.00 1.00 557 LYS A O 3
ATOM 4078 N N . ASP A 1 7 ? -11.915 -4.431 -1.708 1.00 1.00 558 ASP A N 3
ATOM 4079 C CA . ASP A 1 7 ? -11.892 -5.596 -0.840 1.00 1.00 558 ASP A CA 3
ATOM 4080 C C . ASP A 1 7 ? -12.902 -5.401 0.292 1.00 1.00 558 ASP A C 3
ATOM 4081 O O . ASP A 1 7 ? -12.682 -4.591 1.192 1.00 1.00 558 ASP A O 3
ATOM 4090 N N . CYS A 1 8 ? -13.986 -6.158 0.212 1.00 1.00 559 CYS A N 3
ATOM 4091 C CA . CYS A 1 8 ? -15.030 -6.079 1.219 1.00 1.00 559 CYS A CA 3
ATOM 4092 C C . CYS A 1 8 ? -14.484 -6.658 2.525 1.00 1.00 559 CYS A C 3
ATOM 4093 O O . CYS A 1 8 ? -13.746 -7.643 2.511 1.00 1.00 559 CYS A O 3
ATOM 4101 N N . ILE A 1 9 ? -14.864 -6.022 3.623 1.00 1.00 560 ILE A N 3
ATOM 4102 C CA . ILE A 1 9 ? -14.421 -6.462 4.935 1.00 1.00 560 ILE A CA 3
ATOM 4103 C C . ILE A 1 9 ? -15.346 -7.576 5.435 1.00 1.00 560 ILE A C 3
ATOM 4104 O O . ILE A 1 9 ? -14.881 -8.657 5.794 1.00 1.00 560 ILE A O 3
ATOM 4120 N N . MET A 1 10 ? -16.635 -7.273 5.439 1.00 1.00 561 MET A N 3
ATOM 4121 C CA . MET A 1 10 ? -17.627 -8.233 5.888 1.00 1.00 561 MET A CA 3
ATOM 4122 C C . MET A 1 10 ? -18.880 -8.179 5.011 1.00 1.00 561 MET A C 3
ATOM 4123 O O . MET A 1 10 ? -19.096 -7.205 4.290 1.00 1.00 561 MET A O 3
ATOM 4137 N N . HIS A 1 11 ? -19.673 -9.236 5.100 1.00 1.00 562 HIS A N 3
ATOM 4138 C CA . HIS A 1 11 ? -20.898 -9.321 4.324 1.00 1.00 562 HIS A CA 3
ATOM 4139 C C . HIS A 1 11 ? -21.879 -10.269 5.015 1.00 1.00 562 HIS A C 3
ATOM 4140 O O . HIS A 1 11 ? -21.540 -10.900 6.016 1.00 1.00 562 HIS A O 3
ATOM 4154 N N . GLY A 1 12 ? -23.077 -10.341 4.454 1.00 1.00 563 GLY A N 3
ATOM 4155 C CA . GLY A 1 12 ? -24.111 -11.202 5.004 1.00 1.00 563 GLY A CA 3
ATOM 4156 C C . GLY A 1 12 ? -25.440 -10.453 5.129 1.00 1.00 563 GLY A C 3
ATOM 4157 O O . GLY A 1 12 ? -25.636 -9.421 4.491 1.00 1.00 563 GLY A O 3
ATOM 4161 N N . TYR A 1 13 ? -26.318 -11.006 5.953 1.00 1.00 564 TYR A N 3
ATOM 4162 C CA . TYR A 1 13 ? -27.622 -10.403 6.168 1.00 1.00 564 TYR A CA 3
ATOM 4163 C C . TYR A 1 13 ? -27.591 -9.436 7.354 1.00 1.00 564 TYR A C 3
ATOM 4164 O O . TYR A 1 13 ? -27.156 -9.801 8.446 1.00 1.00 564 TYR A O 3
ATOM 4182 N N . MET A 1 14 ? -28.058 -8.223 7.100 1.00 1.00 565 MET A N 3
ATOM 4183 C CA . MET A 1 14 ? -28.089 -7.201 8.132 1.00 1.00 565 MET A CA 3
ATOM 4184 C C . MET A 1 14 ? -29.336 -6.323 7.998 1.00 1.00 565 MET A C 3
ATOM 4185 O O . MET A 1 14 ? -29.649 -5.848 6.909 1.00 1.00 565 MET A O 3
ATOM 4199 N N . SER A 1 15 ? -30.012 -6.136 9.123 1.00 1.00 566 SER A N 3
ATOM 4200 C CA . SER A 1 15 ? -31.217 -5.324 9.144 1.00 1.00 566 SER A CA 3
ATOM 4201 C C . SER A 1 15 ? -30.927 -3.975 9.806 1.00 1.00 566 SER A C 3
ATOM 4202 O O . SER A 1 15 ? -30.202 -3.910 10.798 1.00 1.00 566 SER A O 3
ATOM 4210 N N . LYS A 1 16 ? -31.508 -2.933 9.231 1.00 1.00 567 LYS A N 3
ATOM 4211 C CA . LYS A 1 16 ? -31.321 -1.589 9.754 1.00 1.00 567 LYS A CA 3
ATOM 4212 C C . LYS A 1 16 ? -32.440 -0.685 9.233 1.00 1.00 567 LYS A C 3
ATOM 4213 O O . LYS A 1 16 ? -33.054 -0.977 8.208 1.00 1.00 567 LYS A O 3
ATOM 4232 N N . MET A 1 17 ? -32.671 0.396 9.963 1.00 1.00 568 MET A N 3
ATOM 4233 C CA . MET A 1 17 ? -33.705 1.346 9.588 1.00 1.00 568 MET A CA 3
ATOM 4234 C C . MET A 1 17 ? -33.761 2.514 10.574 1.00 1.00 568 MET A C 3
ATOM 4235 O O . MET A 1 17 ? -33.048 2.519 11.577 1.00 1.00 568 MET A O 3
ATOM 4249 N N . GLY A 1 18 ? -34.616 3.475 10.257 1.00 1.00 569 GLY A N 3
ATOM 4250 C CA . GLY A 1 18 ? -34.774 4.645 11.104 1.00 1.00 569 GLY A CA 3
ATOM 4251 C C . GLY A 1 18 ? -35.908 5.540 10.596 1.00 1.00 569 GLY A C 3
ATOM 4252 O O . GLY A 1 18 ? -35.867 6.014 9.462 1.00 1.00 569 GLY A O 3
ATOM 4256 N N . ASN A 1 19 ? -36.891 5.742 11.460 1.00 1.00 570 ASN A N 3
ATOM 4257 C CA . ASN A 1 19 ? -38.033 6.571 11.112 1.00 1.00 570 ASN A CA 3
ATOM 4258 C C . ASN A 1 19 ? -38.810 6.919 12.384 1.00 1.00 570 ASN A C 3
ATOM 4259 O O . ASN A 1 19 ? -38.476 6.446 13.469 1.00 1.00 570 ASN A O 3
ATOM 4270 N N . PRO A 1 20 ? -39.861 7.763 12.203 1.00 1.00 571 PRO A N 3
ATOM 4271 C CA . PRO A 1 20 ? -40.688 8.180 13.322 1.00 1.00 571 PRO A CA 3
ATOM 4272 C C . PRO A 1 20 ? -41.626 7.052 13.758 1.00 1.00 571 PRO A C 3
ATOM 4273 O O . PRO A 1 20 ? -42.654 7.304 14.383 1.00 1.00 571 PRO A O 3
ATOM 4284 N N . PHE A 1 21 ? -41.237 5.834 13.412 1.00 1.00 572 PHE A N 3
ATOM 4285 C CA . PHE A 1 21 ? -42.030 4.667 13.760 1.00 1.00 572 PHE A CA 3
ATOM 4286 C C . PHE A 1 21 ? -41.133 3.478 14.107 1.00 1.00 572 PHE A C 3
ATOM 4287 O O . PHE A 1 21 ? -40.816 2.662 13.244 1.00 1.00 572 PHE A O 3
ATOM 4304 N N . LEU A 1 22 ? -40.747 3.419 15.375 1.00 1.00 573 LEU A N 3
ATOM 4305 C CA . LEU A 1 22 ? -39.893 2.343 15.847 1.00 1.00 573 LEU A CA 3
ATOM 4306 C C . LEU A 1 22 ? -40.759 1.147 16.248 1.00 1.00 573 LEU A C 3
ATOM 4307 O O . LEU A 1 22 ? -41.118 1.000 17.416 1.00 1.00 573 LEU A O 3
ATOM 4323 N N . THR A 1 23 ? -41.071 0.325 15.258 1.00 1.00 574 THR A N 3
ATOM 4324 C CA . THR A 1 23 ? -41.888 -0.854 15.493 1.00 1.00 574 THR A CA 3
ATOM 4325 C C . THR A 1 23 ? -41.696 -1.871 14.367 1.00 1.00 574 THR A C 3
ATOM 4326 O O . THR A 1 23 ? -41.850 -3.073 14.577 1.00 1.00 574 THR A O 3
ATOM 4337 N N . GLN A 1 24 ? -41.359 -1.351 13.195 1.00 1.00 575 GLN A N 3
ATOM 4338 C CA . GLN A 1 24 ? -41.144 -2.199 12.035 1.00 1.00 575 GLN A CA 3
ATOM 4339 C C . GLN A 1 24 ? -39.689 -2.673 11.988 1.00 1.00 575 GLN A C 3
ATOM 4340 O O . GLN A 1 24 ? -38.832 -2.129 12.683 1.00 1.00 575 GLN A O 3
ATOM 4354 N N . TRP A 1 25 ? -39.457 -3.682 11.161 1.00 1.00 576 TRP A N 3
ATOM 4355 C CA . TRP A 1 25 ? -38.120 -4.236 11.014 1.00 1.00 576 TRP A CA 3
ATOM 4356 C C . TRP A 1 25 ? -37.953 -4.688 9.562 1.00 1.00 576 TRP A C 3
ATOM 4357 O O . TRP A 1 25 ? -38.796 -5.408 9.032 1.00 1.00 576 TRP A O 3
ATOM 4378 N N . GLN A 1 26 ? -36.859 -4.245 8.961 1.00 1.00 577 GLN A N 3
ATOM 4379 C CA . GLN A 1 26 ? -36.570 -4.595 7.580 1.00 1.00 577 GLN A CA 3
ATOM 4380 C C . GLN A 1 26 ? -35.247 -5.357 7.491 1.00 1.00 577 GLN A C 3
ATOM 4381 O O . GLN A 1 26 ? -34.185 -4.798 7.766 1.00 1.00 577 GLN A O 3
ATOM 4395 N N . ARG A 1 27 ? -35.352 -6.620 7.106 1.00 1.00 578 ARG A N 3
ATOM 4396 C CA . ARG A 1 27 ? -34.176 -7.463 6.978 1.00 1.00 578 ARG A CA 3
ATOM 4397 C C . ARG A 1 27 ? -33.666 -7.448 5.535 1.00 1.00 578 ARG A C 3
ATOM 4398 O O . ARG A 1 27 ? -34.341 -7.933 4.630 1.00 1.00 578 ARG A O 3
ATOM 4419 N N . ARG A 1 28 ? -32.480 -6.884 5.369 1.00 1.00 579 ARG A N 3
ATOM 4420 C CA . ARG A 1 28 ? -31.871 -6.798 4.052 1.00 1.00 579 ARG A CA 3
ATOM 4421 C C . ARG A 1 28 ? -30.393 -7.189 4.123 1.00 1.00 579 ARG A C 3
ATOM 4422 O O . ARG A 1 28 ? -29.815 -7.248 5.207 1.00 1.00 579 ARG A O 3
ATOM 4443 N N . TYR A 1 29 ? -29.825 -7.447 2.954 1.00 1.00 580 TYR A N 3
ATOM 4444 C CA . TYR A 1 29 ? -28.426 -7.832 2.870 1.00 1.00 580 TYR A CA 3
ATOM 4445 C C . TYR A 1 29 ? -27.527 -6.600 2.738 1.00 1.00 580 TYR A C 3
ATOM 4446 O O . TYR A 1 29 ? -27.761 -5.745 1.886 1.00 1.00 580 TYR A O 3
ATOM 4464 N N . PHE A 1 30 ? -26.517 -6.551 3.593 1.00 1.00 581 PHE A N 3
ATOM 4465 C CA . PHE A 1 30 ? -25.580 -5.440 3.583 1.00 1.00 581 PHE A CA 3
ATOM 4466 C C . PHE A 1 30 ? -24.162 -5.920 3.268 1.00 1.00 581 PHE A C 3
ATOM 4467 O O . PHE A 1 30 ? -23.922 -7.120 3.146 1.00 1.00 581 PHE A O 3
ATOM 4484 N N . TYR A 1 31 ? -23.260 -4.958 3.146 1.00 1.00 582 TYR A N 3
ATOM 4485 C CA . TYR A 1 31 ? -21.872 -5.268 2.848 1.00 1.00 582 TYR A CA 3
ATOM 4486 C C . TYR A 1 31 ? -20.939 -4.184 3.394 1.00 1.00 582 TYR A C 3
ATOM 4487 O O . TYR A 1 31 ? -21.073 -3.012 3.045 1.00 1.00 582 TYR A O 3
ATOM 4505 N N . LEU A 1 32 ? -20.014 -4.615 4.239 1.00 1.00 583 LEU A N 3
ATOM 4506 C CA . LEU A 1 32 ? -19.060 -3.697 4.836 1.00 1.00 583 LEU A CA 3
ATOM 4507 C C . LEU A 1 32 ? -17.797 -3.649 3.974 1.00 1.00 583 LEU A C 3
ATOM 4508 O O . LEU A 1 32 ? -17.084 -4.645 3.855 1.00 1.00 583 LEU A O 3
ATOM 4524 N N . PHE A 1 33 ? -17.556 -2.482 3.395 1.00 1.00 584 PHE A N 3
ATOM 4525 C CA . PHE A 1 33 ? -16.392 -2.292 2.548 1.00 1.00 584 PHE A CA 3
ATOM 4526 C C . PHE A 1 33 ? -15.333 -1.443 3.254 1.00 1.00 584 PHE A C 3
ATOM 4527 O O . PHE A 1 33 ? -15.582 -0.904 4.331 1.00 1.00 584 PHE A O 3
ATOM 4544 N N . PRO A 1 34 ? -14.145 -1.345 2.599 1.00 1.00 585 PRO A N 3
ATOM 4545 C CA . PRO A 1 34 ? -13.048 -0.570 3.152 1.00 1.00 585 PRO A CA 3
ATOM 4546 C C . PRO A 1 34 ? -13.300 0.930 2.990 1.00 1.00 585 PRO A C 3
ATOM 4547 O O . PRO A 1 34 ? -12.413 1.743 3.247 1.00 1.00 585 PRO A O 3
ATOM 4558 N N . ASN A 1 35 ? -14.511 1.251 2.562 1.00 1.00 586 ASN A N 3
ATOM 4559 C CA . ASN A 1 35 ? -14.892 2.640 2.362 1.00 1.00 586 ASN A CA 3
ATOM 4560 C C . ASN A 1 35 ? -16.362 2.707 1.946 1.00 1.00 586 ASN A C 3
ATOM 4561 O O . ASN A 1 35 ? -17.091 3.601 2.374 1.00 1.00 586 ASN A O 3
ATOM 4572 N N . ARG A 1 36 ? -16.754 1.751 1.118 1.00 1.00 587 ARG A N 3
ATOM 4573 C CA . ARG A 1 36 ? -18.125 1.690 0.639 1.00 1.00 587 ARG A CA 3
ATOM 4574 C C . ARG A 1 36 ? -18.991 0.886 1.612 1.00 1.00 587 ARG A C 3
ATOM 4575 O O . ARG A 1 36 ? -18.562 0.579 2.723 1.00 1.00 587 ARG A O 3
ATOM 4596 N N . LEU A 1 37 ? -20.195 0.570 1.159 1.00 1.00 588 LEU A N 3
ATOM 4597 C CA . LEU A 1 37 ? -21.126 -0.191 1.975 1.00 1.00 588 LEU A CA 3
ATOM 4598 C C . LEU A 1 37 ? -22.430 -0.392 1.202 1.00 1.00 588 LEU A C 3
ATOM 4599 O O . LEU A 1 37 ? -23.188 0.556 0.999 1.00 1.00 588 LEU A O 3
ATOM 4615 N N . GLU A 1 38 ? -22.653 -1.631 0.791 1.00 1.00 589 GLU A N 3
ATOM 4616 C CA . GLU A 1 38 ? -23.852 -1.968 0.043 1.00 1.00 589 GLU A CA 3
ATOM 4617 C C . GLU A 1 38 ? -24.967 -2.404 0.997 1.00 1.00 589 GLU A C 3
ATOM 4618 O O . GLU A 1 38 ? -24.698 -3.004 2.038 1.00 1.00 589 GLU A O 3
ATOM 4630 N N . TRP A 1 39 ? -26.193 -2.089 0.607 1.00 1.00 590 TRP A N 3
ATOM 4631 C CA . TRP A 1 39 ? -27.348 -2.442 1.415 1.00 1.00 590 TRP A CA 3
ATOM 4632 C C . TRP A 1 39 ? -28.532 -2.666 0.474 1.00 1.00 590 TRP A C 3
ATOM 4633 O O . TRP A 1 39 ? -29.222 -1.719 0.099 1.00 1.00 590 TRP A O 3
ATOM 4654 N N . ARG A 1 40 ? -28.733 -3.927 0.115 1.00 1.00 591 ARG A N 3
ATOM 4655 C CA . ARG A 1 40 ? -29.821 -4.288 -0.775 1.00 1.00 591 ARG A CA 3
ATOM 4656 C C . ARG A 1 40 ? -30.507 -5.565 -0.286 1.00 1.00 591 ARG A C 3
ATOM 4657 O O . ARG A 1 40 ? -30.203 -6.060 0.798 1.00 1.00 591 ARG A O 3
ATOM 4678 N N . GLY A 1 41 ? -31.419 -6.062 -1.109 1.00 1.00 592 GLY A N 3
ATOM 4679 C CA . GLY A 1 41 ? -32.149 -7.272 -0.774 1.00 1.00 592 GLY A CA 3
ATOM 4680 C C . GLY A 1 41 ? -33.027 -7.726 -1.943 1.00 1.00 592 GLY A C 3
ATOM 4681 O O . GLY A 1 41 ? -32.874 -7.241 -3.063 1.00 1.00 592 GLY A O 3
ATOM 4685 N N . GLU A 1 42 ? -33.927 -8.649 -1.642 1.00 1.00 593 GLU A N 3
ATOM 4686 C CA . GLU A 1 42 ? -34.828 -9.174 -2.654 1.00 1.00 593 GLU A CA 3
ATOM 4687 C C . GLU A 1 42 ? -36.057 -8.272 -2.788 1.00 1.00 593 GLU A C 3
ATOM 4688 O O . GLU A 1 42 ? -36.186 -7.280 -2.070 1.00 1.00 593 GLU A O 3
ATOM 4700 N N . GLY A 1 43 ? -36.929 -8.649 -3.710 1.00 1.00 594 GLY A N 3
ATOM 4701 C CA . GLY A 1 43 ? -38.144 -7.887 -3.947 1.00 1.00 594 GLY A CA 3
ATOM 4702 C C . GLY A 1 43 ? -37.952 -6.893 -5.094 1.00 1.00 594 GLY A C 3
ATOM 4703 O O . GLY A 1 43 ? -37.990 -7.274 -6.264 1.00 1.00 594 GLY A O 3
ATOM 4707 N N . GLU A 1 44 ? -37.752 -5.636 -4.721 1.00 1.00 595 GLU A N 3
ATOM 4708 C CA . GLU A 1 44 ? -37.555 -4.586 -5.704 1.00 1.00 595 GLU A CA 3
ATOM 4709 C C . GLU A 1 44 ? -37.191 -3.271 -5.010 1.00 1.00 595 GLU A C 3
ATOM 4710 O O . GLU A 1 44 ? -37.746 -2.944 -3.961 1.00 1.00 595 GLU A O 3
ATOM 4722 N N . ALA A 1 45 ? -36.262 -2.553 -5.622 1.00 1.00 596 ALA A N 3
ATOM 4723 C CA . ALA A 1 45 ? -35.817 -1.282 -5.076 1.00 1.00 596 ALA A CA 3
ATOM 4724 C C . ALA A 1 45 ? -34.671 -0.737 -5.931 1.00 1.00 596 ALA A C 3
ATOM 4725 O O . ALA A 1 45 ? -34.048 -1.481 -6.686 1.00 1.00 596 ALA A O 3
ATOM 4732 N N . PRO A 1 46 ? -34.425 0.592 -5.781 1.00 1.00 597 PRO A N 3
ATOM 4733 C CA . PRO A 1 46 ? -33.366 1.246 -6.532 1.00 1.00 597 PRO A CA 3
ATOM 4734 C C . PRO A 1 46 ? -31.991 0.891 -5.961 1.00 1.00 597 PRO A C 3
ATOM 4735 O O . PRO A 1 46 ? -31.855 -0.081 -5.222 1.00 1.00 597 PRO A O 3
ATOM 4746 N N . GLN A 1 47 ? -31.007 1.698 -6.329 1.00 1.00 598 GLN A N 3
ATOM 4747 C CA . GLN A 1 47 ? -29.648 1.482 -5.864 1.00 1.00 598 GLN A CA 3
ATOM 4748 C C . GLN A 1 47 ? -29.445 2.134 -4.495 1.00 1.00 598 GLN A C 3
ATOM 4749 O O . GLN A 1 47 ? -29.795 3.297 -4.298 1.00 1.00 598 GLN A O 3
ATOM 4763 N N . SER A 1 48 ? -28.880 1.356 -3.583 1.00 1.00 599 SER A N 3
ATOM 4764 C CA . SER A 1 48 ? -28.626 1.844 -2.237 1.00 1.00 599 SER A CA 3
ATOM 4765 C C . SER A 1 48 ? -27.206 1.474 -1.806 1.00 1.00 599 SER A C 3
ATOM 4766 O O . SER A 1 48 ? -26.979 0.393 -1.265 1.00 1.00 599 SER A O 3
ATOM 4774 N N . LEU A 1 49 ? -26.286 2.392 -2.062 1.00 1.00 600 LEU A N 3
ATOM 4775 C CA . LEU A 1 49 ? -24.893 2.177 -1.708 1.00 1.00 600 LEU A CA 3
ATOM 4776 C C . LEU A 1 49 ? -24.299 3.482 -1.175 1.00 1.00 600 LEU A C 3
ATOM 4777 O O . LEU A 1 49 ? -24.590 4.558 -1.694 1.00 1.00 600 LEU A O 3
ATOM 4793 N N . LEU A 1 50 ? -23.477 3.344 -0.145 1.00 1.00 601 LEU A N 3
ATOM 4794 C CA . LEU A 1 50 ? -22.840 4.498 0.463 1.00 1.00 601 LEU A CA 3
ATOM 4795 C C . LEU A 1 50 ? -21.409 4.133 0.865 1.00 1.00 601 LEU A C 3
ATOM 4796 O O . LEU A 1 50 ? -20.920 3.057 0.523 1.00 1.00 601 LEU A O 3
ATOM 4812 N N . THR A 1 51 ? -20.779 5.049 1.586 1.00 1.00 602 THR A N 3
ATOM 4813 C CA . THR A 1 51 ? -19.414 4.837 2.037 1.00 1.00 602 THR A CA 3
ATOM 4814 C C . THR A 1 51 ? -19.368 4.731 3.562 1.00 1.00 602 THR A C 3
ATOM 4815 O O . THR A 1 51 ? -20.404 4.593 4.211 1.00 1.00 602 THR A O 3
ATOM 4826 N N . MET A 1 52 ? -18.155 4.800 4.093 1.00 1.00 603 MET A N 3
ATOM 4827 C CA . MET A 1 52 ? -17.960 4.714 5.530 1.00 1.00 603 MET A CA 3
ATOM 4828 C C . MET A 1 52 ? -17.137 5.897 6.044 1.00 1.00 603 MET A C 3
ATOM 4829 O O . MET A 1 52 ? -16.348 5.752 6.975 1.00 1.00 603 MET A O 3
ATOM 4843 N N . GLU A 1 53 ? -17.350 7.044 5.413 1.00 1.00 604 GLU A N 3
ATOM 4844 C CA . GLU A 1 53 ? -16.640 8.251 5.795 1.00 1.00 604 GLU A CA 3
ATOM 4845 C C . GLU A 1 53 ? -17.630 9.372 6.115 1.00 1.00 604 GLU A C 3
ATOM 4846 O O . GLU A 1 53 ? -17.624 10.415 5.463 1.00 1.00 604 GLU A O 3
ATOM 4858 N N . GLU A 1 54 ? -18.458 9.119 7.118 1.00 1.00 605 GLU A N 3
ATOM 4859 C CA . GLU A 1 54 ? -19.452 10.094 7.531 1.00 1.00 605 GLU A CA 3
ATOM 4860 C C . GLU A 1 54 ? -19.909 9.811 8.965 1.00 1.00 605 GLU A C 3
ATOM 4861 O O . GLU A 1 54 ? -19.909 10.706 9.808 1.00 1.00 605 GLU A O 3
ATOM 4873 N N . ILE A 1 55 ? -20.286 8.563 9.195 1.00 1.00 606 ILE A N 3
ATOM 4874 C CA . ILE A 1 55 ? -20.744 8.151 10.511 1.00 1.00 606 ILE A CA 3
ATOM 4875 C C . ILE A 1 55 ? -19.977 8.932 11.581 1.00 1.00 606 ILE A C 3
ATOM 4876 O O . ILE A 1 55 ? -18.785 9.189 11.432 1.00 1.00 606 ILE A O 3
ATOM 4892 N N . GLN A 1 56 ? -20.696 9.287 12.637 1.00 1.00 607 GLN A N 3
ATOM 4893 C CA . GLN A 1 56 ? -20.099 10.034 13.730 1.00 1.00 607 GLN A CA 3
ATOM 4894 C C . GLN A 1 56 ? -19.616 9.079 14.823 1.00 1.00 607 GLN A C 3
ATOM 4895 O O . GLN A 1 56 ? -18.560 9.292 15.417 1.00 1.00 607 GLN A O 3
ATOM 4909 N N . SER A 1 57 ? -20.414 8.047 15.057 1.00 1.00 608 SER A N 3
ATOM 4910 C CA . SER A 1 57 ? -20.080 7.058 16.070 1.00 1.00 608 SER A CA 3
ATOM 4911 C C . SER A 1 57 ? -21.079 5.902 16.018 1.00 1.00 608 SER A C 3
ATOM 4912 O O . SER A 1 57 ? -22.284 6.121 15.893 1.00 1.00 608 SER A O 3
ATOM 4920 N N . VAL A 1 58 ? -20.543 4.694 16.117 1.00 1.00 609 VAL A N 3
ATOM 4921 C CA . VAL A 1 58 ? -21.372 3.501 16.084 1.00 1.00 609 VAL A CA 3
ATOM 4922 C C . VAL A 1 58 ? -21.389 2.857 17.473 1.00 1.00 609 VAL A C 3
ATOM 4923 O O . VAL A 1 58 ? -20.370 2.833 18.162 1.00 1.00 609 VAL A O 3
ATOM 4936 N N . GLU A 1 59 ? -22.557 2.353 17.843 1.00 1.00 610 GLU A N 3
ATOM 4937 C CA . GLU A 1 59 ? -22.720 1.713 19.136 1.00 1.00 610 GLU A CA 3
ATOM 4938 C C . GLU A 1 59 ? -23.969 0.828 19.137 1.00 1.00 610 GLU A C 3
ATOM 4939 O O . GLU A 1 59 ? -24.564 0.588 18.087 1.00 1.00 610 GLU A O 3
ATOM 4951 N N . GLU A 1 60 ? -24.329 0.369 20.326 1.00 1.00 611 GLU A N 3
ATOM 4952 C CA . GLU A 1 60 ? -25.494 -0.485 20.477 1.00 1.00 611 GLU A CA 3
ATOM 4953 C C . GLU A 1 60 ? -26.298 -0.074 21.713 1.00 1.00 611 GLU A C 3
ATOM 4954 O O . GLU A 1 60 ? -25.732 0.410 22.693 1.00 1.00 611 GLU A O 3
ATOM 4966 N N . THR A 1 61 ? -27.604 -0.281 21.628 1.00 1.00 612 THR A N 3
ATOM 4967 C CA . THR A 1 61 ? -28.489 0.063 22.727 1.00 1.00 612 THR A CA 3
ATOM 4968 C C . THR A 1 61 ? -29.127 -1.199 23.311 1.00 1.00 612 THR A C 3
ATOM 4969 O O . THR A 1 61 ? -29.072 -2.267 22.703 1.00 1.00 612 THR A O 3
ATOM 4980 N N . GLN A 1 62 ? -29.716 -1.035 24.487 1.00 1.00 613 GLN A N 3
ATOM 4981 C CA . GLN A 1 62 ? -30.364 -2.148 25.162 1.00 1.00 613 GLN A CA 3
ATOM 4982 C C . GLN A 1 62 ? -31.742 -1.728 25.677 1.00 1.00 613 GLN A C 3
ATOM 4983 O O . GLN A 1 62 ? -32.019 -0.537 25.817 1.00 1.00 613 GLN A O 3
ATOM 4997 N N . ILE A 1 63 ? -32.567 -2.727 25.945 1.00 1.00 614 ILE A N 3
ATOM 4998 C CA . ILE A 1 63 ? -33.911 -2.476 26.442 1.00 1.00 614 ILE A CA 3
ATOM 4999 C C . ILE A 1 63 ? -34.297 -3.576 27.432 1.00 1.00 614 ILE A C 3
ATOM 5000 O O . ILE A 1 63 ? -34.920 -4.567 27.054 1.00 1.00 614 ILE A O 3
ATOM 5016 N N . LYS A 1 64 ? -33.912 -3.365 28.682 1.00 1.00 615 LYS A N 3
ATOM 5017 C CA . LYS A 1 64 ? -34.210 -4.326 29.731 1.00 1.00 615 LYS A CA 3
ATOM 5018 C C . LYS A 1 64 ? -33.175 -5.452 29.694 1.00 1.00 615 LYS A C 3
ATOM 5019 O O . LYS A 1 64 ? -32.788 -5.980 30.736 1.00 1.00 615 LYS A O 3
ATOM 5038 N N . GLU A 1 65 ? -32.754 -5.787 28.482 1.00 1.00 616 GLU A N 3
ATOM 5039 C CA . GLU A 1 65 ? -31.771 -6.841 28.296 1.00 1.00 616 GLU A CA 3
ATOM 5040 C C . GLU A 1 65 ? -31.023 -6.642 26.976 1.00 1.00 616 GLU A C 3
ATOM 5041 O O . GLU A 1 65 ? -29.796 -6.695 26.940 1.00 1.00 616 GLU A O 3
ATOM 5053 N N . ARG A 1 66 ? -31.797 -6.420 25.924 1.00 1.00 617 ARG A N 3
ATOM 5054 C CA . ARG A 1 66 ? -31.224 -6.213 24.605 1.00 1.00 617 ARG A CA 3
ATOM 5055 C C . ARG A 1 66 ? -32.162 -5.365 23.745 1.00 1.00 617 ARG A C 3
ATOM 5056 O O . ARG A 1 66 ? -33.376 -5.565 23.761 1.00 1.00 617 ARG A O 3
ATOM 5077 N N . LYS A 1 67 ? -31.565 -4.436 23.012 1.00 1.00 618 LYS A N 3
ATOM 5078 C CA . LYS A 1 67 ? -32.333 -3.556 22.148 1.00 1.00 618 LYS A CA 3
ATOM 5079 C C . LYS A 1 67 ? -31.891 -3.762 20.697 1.00 1.00 618 LYS A C 3
ATOM 5080 O O . LYS A 1 67 ? -32.346 -4.689 20.031 1.00 1.00 618 LYS A O 3
ATOM 5099 N N . CYS A 1 68 ? -31.008 -2.880 20.251 1.00 1.00 619 CYS A N 3
ATOM 5100 C CA . CYS A 1 68 ? -30.499 -2.952 18.891 1.00 1.00 619 CYS A CA 3
ATOM 5101 C C . CYS A 1 68 ? -29.166 -2.203 18.838 1.00 1.00 619 CYS A C 3
ATOM 5102 O O . CYS A 1 68 ? -28.615 -1.833 19.873 1.00 1.00 619 CYS A O 3
ATOM 5110 N N . LEU A 1 69 ? -28.687 -2.002 17.618 1.00 1.00 620 LEU A N 3
ATOM 5111 C CA . LEU A 1 69 ? -27.429 -1.303 17.415 1.00 1.00 620 LEU A CA 3
ATOM 5112 C C . LEU A 1 69 ? -27.714 0.127 16.955 1.00 1.00 620 LEU A C 3
ATOM 5113 O O . LEU A 1 69 ? -28.708 0.378 16.275 1.00 1.00 620 LEU A O 3
ATOM 5129 N N . LEU A 1 70 ? -26.823 1.029 17.344 1.00 1.00 621 LEU A N 3
ATOM 5130 C CA . LEU A 1 70 ? -26.966 2.428 16.979 1.00 1.00 621 LEU A CA 3
ATOM 5131 C C . LEU A 1 70 ? -25.990 2.758 15.850 1.00 1.00 621 LEU A C 3
ATOM 5132 O O . LEU A 1 70 ? -24.977 2.081 15.682 1.00 1.00 621 LEU A O 3
ATOM 5148 N N . LEU A 1 71 ? -26.326 3.801 15.106 1.00 1.00 622 LEU A N 3
ATOM 5149 C CA . LEU A 1 71 ? -25.490 4.231 13.997 1.00 1.00 622 LEU A CA 3
ATOM 5150 C C . LEU A 1 71 ? -25.769 5.705 13.695 1.00 1.00 622 LEU A C 3
ATOM 5151 O O . LEU A 1 71 ? -26.570 6.020 12.816 1.00 1.00 622 LEU A O 3
ATOM 5167 N N . LYS A 1 72 ? -25.095 6.567 14.440 1.00 1.00 623 LYS A N 3
ATOM 5168 C CA . LYS A 1 72 ? -25.260 8.000 14.262 1.00 1.00 623 LYS A CA 3
ATOM 5169 C C . LYS A 1 72 ? -24.278 8.495 13.199 1.00 1.00 623 LYS A C 3
ATOM 5170 O O . LYS A 1 72 ? -23.122 8.076 13.175 1.00 1.00 623 LYS A O 3
ATOM 5189 N N . ILE A 1 73 ? -24.775 9.377 12.345 1.00 1.00 624 ILE A N 3
ATOM 5190 C CA . ILE A 1 73 ? -23.955 9.933 11.281 1.00 1.00 624 ILE A CA 3
ATOM 5191 C C . ILE A 1 73 ? -23.548 11.361 11.652 1.00 1.00 624 ILE A C 3
ATOM 5192 O O . ILE A 1 73 ? -24.320 12.090 12.273 1.00 1.00 624 ILE A O 3
ATOM 5208 N N . ARG A 1 74 ? -22.337 11.719 11.251 1.00 1.00 625 ARG A N 3
ATOM 5209 C CA . ARG A 1 74 ? -21.819 13.047 11.532 1.00 1.00 625 ARG A CA 3
ATOM 5210 C C . ARG A 1 74 ? -22.385 14.060 10.536 1.00 1.00 625 ARG A C 3
ATOM 5211 O O . ARG A 1 74 ? -22.037 15.239 10.579 1.00 1.00 625 ARG A O 3
ATOM 5232 N N . GLY A 1 75 ? -23.248 13.564 9.662 1.00 1.00 626 GLY A N 3
ATOM 5233 C CA . GLY A 1 75 ? -23.866 14.411 8.657 1.00 1.00 626 GLY A CA 3
ATOM 5234 C C . GLY A 1 75 ? -25.166 15.024 9.181 1.00 1.00 626 GLY A C 3
ATOM 5235 O O . GLY A 1 75 ? -25.629 16.041 8.665 1.00 1.00 626 GLY A O 3
ATOM 5239 N N . GLY A 1 76 ? -25.720 14.378 10.197 1.00 1.00 627 GLY A N 3
ATOM 5240 C CA . GLY A 1 76 ? -26.959 14.848 10.796 1.00 1.00 627 GLY A CA 3
ATOM 5241 C C . GLY A 1 76 ? -28.076 13.817 10.624 1.00 1.00 627 GLY A C 3
ATOM 5242 O O . GLY A 1 76 ? -29.206 14.170 10.292 1.00 1.00 627 GLY A O 3
ATOM 5246 N N . LYS A 1 77 ? -27.720 12.561 10.857 1.00 1.00 628 LYS A N 3
ATOM 5247 C CA . LYS A 1 77 ? -28.678 11.476 10.732 1.00 1.00 628 LYS A CA 3
ATOM 5248 C C . LYS A 1 77 ? -28.464 10.478 11.873 1.00 1.00 628 LYS A C 3
ATOM 5249 O O . LYS A 1 77 ? -27.490 10.581 12.618 1.00 1.00 628 LYS A O 3
ATOM 5268 N N . GLN A 1 78 ? -29.389 9.537 11.974 1.00 1.00 629 GLN A N 3
ATOM 5269 C CA . GLN A 1 78 ? -29.315 8.522 13.011 1.00 1.00 629 GLN A CA 3
ATOM 5270 C C . GLN A 1 78 ? -29.957 7.221 12.528 1.00 1.00 629 GLN A C 3
ATOM 5271 O O . GLN A 1 78 ? -31.100 7.218 12.075 1.00 1.00 629 GLN A O 3
ATOM 5285 N N . PHE A 1 79 ? -29.192 6.144 12.639 1.00 1.00 630 PHE A N 3
ATOM 5286 C CA . PHE A 1 79 ? -29.672 4.837 12.219 1.00 1.00 630 PHE A CA 3
ATOM 5287 C C . PHE A 1 79 ? -29.596 3.829 13.367 1.00 1.00 630 PHE A C 3
ATOM 5288 O O . PHE A 1 79 ? -28.971 4.097 14.392 1.00 1.00 630 PHE A O 3
ATOM 5305 N N . ILE A 1 80 ? -30.241 2.691 13.157 1.00 1.00 631 ILE A N 3
ATOM 5306 C CA . ILE A 1 80 ? -30.255 1.642 14.162 1.00 1.00 631 ILE A CA 3
ATOM 5307 C C . ILE A 1 80 ? -30.231 0.278 13.468 1.00 1.00 631 ILE A C 3
ATOM 5308 O O . ILE A 1 80 ? -31.170 -0.077 12.758 1.00 1.00 631 ILE A O 3
ATOM 5324 N N . LEU A 1 81 ? -29.148 -0.449 13.701 1.00 1.00 632 LEU A N 3
ATOM 5325 C CA . LEU A 1 81 ? -28.988 -1.765 13.108 1.00 1.00 632 LEU A CA 3
ATOM 5326 C C . LEU A 1 81 ? -29.708 -2.800 13.974 1.00 1.00 632 LEU A C 3
ATOM 5327 O O . LEU A 1 81 ? -29.888 -2.595 15.173 1.00 1.00 632 LEU A O 3
ATOM 5343 N N . GLN A 1 82 ? -30.103 -3.890 13.332 1.00 1.00 633 GLN A N 3
ATOM 5344 C CA . GLN A 1 82 ? -30.800 -4.958 14.029 1.00 1.00 633 GLN A CA 3
ATOM 5345 C C . GLN A 1 82 ? -30.589 -6.290 13.307 1.00 1.00 633 GLN A C 3
ATOM 5346 O O . GLN A 1 82 ? -30.719 -6.366 12.087 1.00 1.00 633 GLN A O 3
ATOM 5360 N N . CYS A 1 83 ? -30.265 -7.307 14.093 1.00 1.00 634 CYS A N 3
ATOM 5361 C CA . CYS A 1 83 ? -30.034 -8.632 13.543 1.00 1.00 634 CYS A CA 3
ATOM 5362 C C . CYS A 1 83 ? -30.292 -9.661 14.646 1.00 1.00 634 CYS A C 3
ATOM 5363 O O . CYS A 1 83 ? -30.318 -9.318 15.827 1.00 1.00 634 CYS A O 3
ATOM 5371 N N . ASP A 1 84 ? -30.477 -10.903 14.221 1.00 1.00 635 ASP A N 3
ATOM 5372 C CA . ASP A 1 84 ? -30.732 -11.983 15.157 1.00 1.00 635 ASP A CA 3
ATOM 5373 C C . ASP A 1 84 ? -29.401 -12.510 15.697 1.00 1.00 635 ASP A C 3
ATOM 5374 O O . ASP A 1 84 ? -29.369 -13.204 16.713 1.00 1.00 635 ASP A O 3
ATOM 5383 N N . SER A 1 85 ? -28.334 -12.162 14.992 1.00 1.00 636 SER A N 3
ATOM 5384 C CA . SER A 1 85 ? -27.003 -12.593 15.386 1.00 1.00 636 SER A CA 3
ATOM 5385 C C . SER A 1 85 ? -26.410 -11.603 16.391 1.00 1.00 636 SER A C 3
ATOM 5386 O O . SER A 1 85 ? -26.477 -10.391 16.189 1.00 1.00 636 SER A O 3
ATOM 5394 N N . ASP A 1 86 ? -25.844 -12.155 17.454 1.00 1.00 637 ASP A N 3
ATOM 5395 C CA . ASP A 1 86 ? -25.239 -11.335 18.491 1.00 1.00 637 ASP A CA 3
ATOM 5396 C C . ASP A 1 86 ? -23.865 -10.856 18.020 1.00 1.00 637 ASP A C 3
ATOM 5397 O O . ASP A 1 86 ? -23.512 -9.693 18.209 1.00 1.00 637 ASP A O 3
ATOM 5406 N N . PRO A 1 87 ? -23.108 -11.802 17.402 1.00 1.00 638 PRO A N 3
ATOM 5407 C CA . PRO A 1 87 ? -21.780 -11.487 16.903 1.00 1.00 638 PRO A CA 3
ATOM 5408 C C . PRO A 1 87 ? -21.859 -10.660 15.618 1.00 1.00 638 PRO A C 3
ATOM 5409 O O . PRO A 1 87 ? -21.223 -9.611 15.511 1.00 1.00 638 PRO A O 3
ATOM 5420 N N . GLU A 1 88 ? -22.642 -11.161 14.676 1.00 1.00 639 GLU A N 3
ATOM 5421 C CA . GLU A 1 88 ? -22.812 -10.481 13.403 1.00 1.00 639 GLU A CA 3
ATOM 5422 C C . GLU A 1 88 ? -22.575 -8.978 13.567 1.00 1.00 639 GLU A C 3
ATOM 5423 O O . GLU A 1 88 ? -21.494 -8.480 13.260 1.00 1.00 639 GLU A O 3
ATOM 5435 N N . LEU A 1 89 ? -23.602 -8.299 14.053 1.00 1.00 640 LEU A N 3
ATOM 5436 C CA . LEU A 1 89 ? -23.519 -6.864 14.263 1.00 1.00 640 LEU A CA 3
ATOM 5437 C C . LEU A 1 89 ? -22.244 -6.539 15.044 1.00 1.00 640 LEU A C 3
ATOM 5438 O O . LEU A 1 89 ? -21.516 -5.611 14.693 1.00 1.00 640 LEU A O 3
ATOM 5454 N N . VAL A 1 90 ? -22.011 -7.324 16.087 1.00 1.00 641 VAL A N 3
ATOM 5455 C CA . VAL A 1 90 ? -20.837 -7.132 16.920 1.00 1.00 641 VAL A CA 3
ATOM 5456 C C . VAL A 1 90 ? -19.604 -6.972 16.027 1.00 1.00 641 VAL A C 3
ATOM 5457 O O . VAL A 1 90 ? -18.910 -5.959 16.098 1.00 1.00 641 VAL A O 3
ATOM 5470 N N . GLN A 1 91 ? -19.371 -7.986 15.208 1.00 1.00 642 GLN A N 3
ATOM 5471 C CA . GLN A 1 91 ? -18.234 -7.972 14.303 1.00 1.00 642 GLN A CA 3
ATOM 5472 C C . GLN A 1 91 ? -18.391 -6.849 13.275 1.00 1.00 642 GLN A C 3
ATOM 5473 O O . GLN A 1 91 ? -17.414 -6.194 12.912 1.00 1.00 642 GLN A O 3
ATOM 5487 N N . TRP A 1 92 ? -19.625 -6.663 12.832 1.00 1.00 643 TRP A N 3
ATOM 5488 C CA . TRP A 1 92 ? -19.921 -5.631 11.853 1.00 1.00 643 TRP A CA 3
ATOM 5489 C C . TRP A 1 92 ? -19.467 -4.288 12.428 1.00 1.00 643 TRP A C 3
ATOM 5490 O O . TRP A 1 92 ? -18.890 -3.467 11.716 1.00 1.00 643 TRP A O 3
ATOM 5511 N N . LYS A 1 93 ? -19.742 -4.106 13.711 1.00 1.00 644 LYS A N 3
ATOM 5512 C CA . LYS A 1 93 ? -19.368 -2.878 14.389 1.00 1.00 644 LYS A CA 3
ATOM 5513 C C . LYS A 1 93 ? -17.850 -2.705 14.324 1.00 1.00 644 LYS A C 3
ATOM 5514 O O . LYS A 1 93 ? -17.357 -1.694 13.826 1.00 1.00 644 LYS A O 3
ATOM 5533 N N . LYS A 1 94 ? -17.150 -3.708 14.834 1.00 1.00 645 LYS A N 3
ATOM 5534 C CA . LYS A 1 94 ? -15.697 -3.680 14.839 1.00 1.00 645 LYS A CA 3
ATOM 5535 C C . LYS A 1 94 ? -15.197 -3.112 13.510 1.00 1.00 645 LYS A C 3
ATOM 5536 O O . LYS A 1 94 ? -14.383 -2.191 13.492 1.00 1.00 645 LYS A O 3
ATOM 5555 N N . GLU A 1 95 ? -15.706 -3.685 12.429 1.00 1.00 646 GLU A N 3
ATOM 5556 C CA . GLU A 1 95 ? -15.320 -3.249 11.099 1.00 1.00 646 GLU A CA 3
ATOM 5557 C C . GLU A 1 95 ? -16.002 -1.921 10.759 1.00 1.00 646 GLU A C 3
ATOM 5558 O O . GLU A 1 95 ? -15.432 -1.088 10.056 1.00 1.00 646 GLU A O 3
ATOM 5570 N N . LEU A 1 96 ? -17.214 -1.765 11.273 1.00 1.00 647 LEU A N 3
ATOM 5571 C CA . LEU A 1 96 ? -17.979 -0.555 11.032 1.00 1.00 647 LEU A CA 3
ATOM 5572 C C . LEU A 1 96 ? -17.276 0.629 11.702 1.00 1.00 647 LEU A C 3
ATOM 5573 O O . LEU A 1 96 ? -16.823 1.550 11.024 1.00 1.00 647 LEU A O 3
ATOM 5589 N N . ARG A 1 97 ? -17.207 0.566 13.023 1.00 1.00 648 ARG A N 3
ATOM 5590 C CA . ARG A 1 97 ? -16.568 1.620 13.791 1.00 1.00 648 ARG A CA 3
ATOM 5591 C C . ARG A 1 97 ? -15.256 2.042 13.124 1.00 1.00 648 ARG A C 3
ATOM 5592 O O . ARG A 1 97 ? -15.000 3.232 12.950 1.00 1.00 648 ARG A O 3
ATOM 5613 N N . ASP A 1 98 ? -14.462 1.042 12.771 1.00 1.00 649 ASP A N 3
ATOM 5614 C CA . ASP A 1 98 ? -13.183 1.294 12.127 1.00 1.00 649 ASP A CA 3
ATOM 5615 C C . ASP A 1 98 ? -13.425 1.933 10.758 1.00 1.00 649 ASP A C 3
ATOM 5616 O O . ASP A 1 98 ? -12.807 2.943 10.423 1.00 1.00 649 ASP A O 3
ATOM 5625 N N . ALA A 1 99 ? -14.323 1.319 10.004 1.00 1.00 650 ALA A N 3
ATOM 5626 C CA . ALA A 1 99 ? -14.652 1.815 8.678 1.00 1.00 650 ALA A CA 3
ATOM 5627 C C . ALA A 1 99 ? -14.881 3.327 8.747 1.00 1.00 650 ALA A C 3
ATOM 5628 O O . ALA A 1 99 ? -14.451 4.063 7.861 1.00 1.00 650 ALA A O 3
ATOM 5635 N N . TYR A 1 100 ? -15.557 3.744 9.808 1.00 1.00 651 TYR A N 3
ATOM 5636 C CA . TYR A 1 100 ? -15.847 5.154 10.004 1.00 1.00 651 TYR A CA 3
ATOM 5637 C C . TYR A 1 100 ? -14.636 5.888 10.579 1.00 1.00 651 TYR A C 3
ATOM 5638 O O . TYR A 1 100 ? -14.314 6.995 10.149 1.00 1.00 651 TYR A O 3
ATOM 5656 N N . ARG A 1 101 ? -13.995 5.243 11.543 1.00 1.00 652 ARG A N 3
ATOM 5657 C CA . ARG A 1 101 ? -12.825 5.821 12.182 1.00 1.00 652 ARG A CA 3
ATOM 5658 C C . ARG A 1 101 ? -11.663 5.898 11.192 1.00 1.00 652 ARG A C 3
ATOM 5659 O O . ARG A 1 101 ? -10.892 6.857 11.205 1.00 1.00 652 ARG A O 3
ATOM 5680 N N . GLU A 1 102 ? -11.570 4.873 10.357 1.00 1.00 653 GLU A N 3
ATOM 5681 C CA . GLU A 1 102 ? -10.515 4.811 9.361 1.00 1.00 653 GLU A CA 3
ATOM 5682 C C . GLU A 1 102 ? -10.725 5.890 8.296 1.00 1.00 653 GLU A C 3
ATOM 5683 O O . GLU A 1 102 ? -9.765 6.492 7.820 1.00 1.00 653 GLU A O 3
ATOM 5695 N N . ALA A 1 103 ? -11.988 6.099 7.953 1.00 1.00 654 ALA A N 3
ATOM 5696 C CA . ALA A 1 103 ? -12.337 7.094 6.953 1.00 1.00 654 ALA A CA 3
ATOM 5697 C C . ALA A 1 103 ? -12.259 8.489 7.579 1.00 1.00 654 ALA A C 3
ATOM 5698 O O . ALA A 1 103 ? -11.569 9.367 7.063 1.00 1.00 654 ALA A O 3
ATOM 5705 N N . GLN A 1 104 ? -12.976 8.648 8.682 1.00 1.00 655 GLN A N 3
ATOM 5706 C CA . GLN A 1 104 ? -12.997 9.921 9.383 1.00 1.00 655 GLN A CA 3
ATOM 5707 C C . GLN A 1 104 ? -11.572 10.434 9.595 1.00 1.00 655 GLN A C 3
ATOM 5708 O O . GLN A 1 104 ? -11.291 11.609 9.365 1.00 1.00 655 GLN A O 3
ATOM 5722 N N . GLN A 1 105 ? -10.709 9.527 10.031 1.00 1.00 656 GLN A N 3
ATOM 5723 C CA . GLN A 1 105 ? -9.320 9.872 10.276 1.00 1.00 656 GLN A CA 3
ATOM 5724 C C . GLN A 1 105 ? -8.704 10.514 9.031 1.00 1.00 656 GLN A C 3
ATOM 5725 O O . GLN A 1 105 ? -7.687 11.201 9.119 1.00 1.00 656 GLN A O 3
ATOM 5739 N N . LEU A 1 106 ? -9.347 10.268 7.898 1.00 1.00 657 LEU A N 3
ATOM 5740 C CA . LEU A 1 106 ? -8.876 10.813 6.636 1.00 1.00 657 LEU A CA 3
ATOM 5741 C C . LEU A 1 106 ? -9.432 12.228 6.456 1.00 1.00 657 LEU A C 3
ATOM 5742 O O . LEU A 1 106 ? -8.781 13.082 5.858 1.00 1.00 657 LEU A O 3
ATOM 5758 N N . VAL A 1 107 ? -10.628 12.429 6.988 1.00 1.00 658 VAL A N 3
ATOM 5759 C CA . VAL A 1 107 ? -11.281 13.725 6.894 1.00 1.00 658 VAL A CA 3
ATOM 5760 C C . VAL A 1 107 ? -11.211 14.425 8.252 1.00 1.00 658 VAL A C 3
ATOM 5761 O O . VAL A 1 107 ? -11.924 15.399 8.490 1.00 1.00 658 VAL A O 3
ATOM 5774 N N . GLN A 1 108 ? -10.344 13.903 9.108 1.00 1.00 659 GLN A N 3
ATOM 5775 C CA . GLN A 1 108 ? -10.172 14.466 10.436 1.00 1.00 659 GLN A CA 3
ATOM 5776 C C . GLN A 1 108 ? -9.371 15.767 10.361 1.00 1.00 659 GLN A C 3
ATOM 5777 O O . GLN A 1 108 ? -9.677 16.730 11.063 1.00 1.00 659 GLN A O 3
ATOM 5791 N N . ARG A 1 109 ? -8.362 15.755 9.504 1.00 1.00 660 ARG A N 3
ATOM 5792 C CA . ARG A 1 109 ? -7.516 16.923 9.328 1.00 1.00 660 ARG A CA 3
ATOM 5793 C C . ARG A 1 109 ? -8.202 17.945 8.420 1.00 1.00 660 ARG A C 3
ATOM 5794 O O . ARG A 1 109 ? -7.618 18.973 8.083 1.00 1.00 660 ARG A O 3
ATOM 5815 N N . VAL A 1 110 ? -9.434 17.626 8.050 1.00 1.00 661 VAL A N 3
ATOM 5816 C CA . VAL A 1 110 ? -10.207 18.505 7.188 1.00 1.00 661 VAL A CA 3
ATOM 5817 C C . VAL A 1 110 ? -9.499 18.641 5.838 1.00 1.00 661 VAL A C 3
ATOM 5818 O O . VAL A 1 110 ? -8.302 18.918 5.787 1.00 1.00 661 VAL A O 3
ATOM 5831 N N . PRO A 1 111 ? -10.288 18.434 4.752 1.00 1.00 662 PRO A N 3
ATOM 5832 C CA . PRO A 1 111 ? -9.750 18.531 3.405 1.00 1.00 662 PRO A CA 3
ATOM 5833 C C . PRO A 1 111 ? -9.527 19.991 3.008 1.00 1.00 662 PRO A C 3
ATOM 5834 O O . PRO A 1 111 ? -9.760 20.898 3.806 1.00 1.00 662 PRO A O 3
ATOM 5845 N N . LYS A 1 112 ? -9.077 20.173 1.776 1.00 1.00 663 LYS A N 3
ATOM 5846 C CA . LYS A 1 112 ? -8.820 21.508 1.262 1.00 1.00 663 LYS A CA 3
ATOM 5847 C C . LYS A 1 112 ? -10.137 22.282 1.182 1.00 1.00 663 LYS A C 3
ATOM 5848 O O . LYS A 1 112 ? -10.302 23.304 1.846 1.00 1.00 663 LYS A O 3
ATOM 5867 N N . MET A 1 113 ? -11.041 21.765 0.361 1.00 1.00 664 MET A N 3
ATOM 5868 C CA . MET A 1 113 ? -12.338 22.396 0.186 1.00 1.00 664 MET A CA 3
ATOM 5869 C C . MET A 1 113 ? -13.469 21.387 0.393 1.00 1.00 664 MET A C 3
ATOM 5870 O O . MET A 1 113 ? -13.622 20.450 -0.392 1.00 1.00 664 MET A O 3
ATOM 5884 N N . LYS A 1 114 ? -14.234 21.612 1.451 1.00 1.00 665 LYS A N 3
ATOM 5885 C CA . LYS A 1 114 ? -15.347 20.734 1.771 1.00 1.00 665 LYS A CA 3
ATOM 5886 C C . LYS A 1 114 ? -16.079 21.273 3.002 1.00 1.00 665 LYS A C 3
ATOM 5887 O O . LYS A 1 114 ? -15.584 22.174 3.678 1.00 1.00 665 LYS A O 3
ATOM 5906 N N . ASN A 1 115 ? -17.245 20.697 3.258 1.00 1.00 666 ASN A N 3
ATOM 5907 C CA . ASN A 1 115 ? -18.049 21.107 4.395 1.00 1.00 666 ASN A CA 3
ATOM 5908 C C . ASN A 1 115 ? -19.392 20.374 4.357 1.00 1.00 666 ASN A C 3
ATOM 5909 O O . ASN A 1 115 ? -19.772 19.717 5.325 1.00 1.00 666 ASN A O 3
ATOM 5920 N N . LYS A 1 116 ? -20.072 20.512 3.229 1.00 1.00 667 LYS A N 3
ATOM 5921 C CA . LYS A 1 116 ? -21.364 19.871 3.052 1.00 1.00 667 LYS A CA 3
ATOM 5922 C C . LYS A 1 116 ? -22.339 20.400 4.105 1.00 1.00 667 LYS A C 3
ATOM 5923 O O . LYS A 1 116 ? -22.460 19.826 5.186 1.00 1.00 667 LYS A O 3
ATOM 5942 N N . PRO A 1 117 ? -23.028 21.515 3.743 1.00 1.00 668 PRO A N 3
ATOM 5943 C CA . PRO A 1 117 ? -23.988 22.126 4.646 1.00 1.00 668 PRO A CA 3
ATOM 5944 C C . PRO A 1 117 ? -25.280 21.308 4.710 1.00 1.00 668 PRO A C 3
ATOM 5945 O O . PRO A 1 117 ? -26.357 21.816 4.404 1.00 1.00 668 PRO A O 3
ATOM 5956 N N . ARG A 1 118 ? -25.128 20.052 5.106 1.00 1.00 669 ARG A N 3
ATOM 5957 C CA . ARG A 1 118 ? -26.268 19.158 5.213 1.00 1.00 669 ARG A CA 3
ATOM 5958 C C . ARG A 1 118 ? -27.204 19.346 4.017 1.00 1.00 669 ARG A C 3
ATOM 5959 O O . ARG A 1 118 ? -28.111 20.175 4.057 1.00 1.00 669 ARG A O 3
ATOM 5980 N N . SER A 1 119 ? -26.949 18.562 2.979 1.00 1.00 670 SER A N 3
ATOM 5981 C CA . SER A 1 119 ? -27.758 18.630 1.773 1.00 1.00 670 SER A CA 3
ATOM 5982 C C . SER A 1 119 ? -29.063 17.858 1.973 1.00 1.00 670 SER A C 3
ATOM 5983 O O . SER A 1 119 ? -29.635 17.437 0.945 1.00 1.00 670 SER A O 3
ATOM 5992 N N . GLY A 1 1 ? 5.764 -4.535 -2.966 1.00 1.00 552 GLY A N 4
ATOM 5993 C CA . GLY A 1 1 ? 5.476 -4.509 -1.542 1.00 1.00 552 GLY A CA 4
ATOM 5994 C C . GLY A 1 1 ? 4.018 -4.889 -1.270 1.00 1.00 552 GLY A C 4
ATOM 5995 O O . GLY A 1 1 ? 3.730 -6.018 -0.875 1.00 1.00 552 GLY A O 4
ATOM 6001 N N . SER A 1 2 ? 3.139 -3.924 -1.493 1.00 1.00 553 SER A N 4
ATOM 6002 C CA . SER A 1 2 ? 1.718 -4.142 -1.277 1.00 1.00 553 SER A CA 4
ATOM 6003 C C . SER A 1 2 ? 1.449 -4.406 0.205 1.00 1.00 553 SER A C 4
ATOM 6004 O O . SER A 1 2 ? 2.000 -5.342 0.784 1.00 1.00 553 SER A O 4
ATOM 6012 N N . HIS A 1 3 ? 0.601 -3.565 0.780 1.00 1.00 554 HIS A N 4
ATOM 6013 C CA . HIS A 1 3 ? 0.252 -3.697 2.184 1.00 1.00 554 HIS A CA 4
ATOM 6014 C C . HIS A 1 3 ? -1.069 -2.972 2.454 1.00 1.00 554 HIS A C 4
ATOM 6015 O O . HIS A 1 3 ? -1.112 -2.022 3.233 1.00 1.00 554 HIS A O 4
ATOM 6029 N N . MET A 1 4 ? -2.114 -3.451 1.795 1.00 1.00 555 MET A N 4
ATOM 6030 C CA . MET A 1 4 ? -3.433 -2.861 1.953 1.00 1.00 555 MET A CA 4
ATOM 6031 C C . MET A 1 4 ? -4.522 -3.933 1.906 1.00 1.00 555 MET A C 4
ATOM 6032 O O . MET A 1 4 ? -4.252 -5.084 1.567 1.00 1.00 555 MET A O 4
ATOM 6046 N N . GLY A 1 5 ? -5.732 -3.518 2.251 1.00 1.00 556 GLY A N 4
ATOM 6047 C CA . GLY A 1 5 ? -6.864 -4.429 2.252 1.00 1.00 556 GLY A CA 4
ATOM 6048 C C . GLY A 1 5 ? -7.211 -4.875 0.828 1.00 1.00 556 GLY A C 4
ATOM 6049 O O . GLY A 1 5 ? -6.339 -4.928 -0.038 1.00 1.00 556 GLY A O 4
ATOM 6053 N N . LYS A 1 6 ? -8.484 -5.184 0.632 1.00 1.00 557 LYS A N 4
ATOM 6054 C CA . LYS A 1 6 ? -8.955 -5.624 -0.669 1.00 1.00 557 LYS A CA 4
ATOM 6055 C C . LYS A 1 6 ? -10.005 -4.639 -1.186 1.00 1.00 557 LYS A C 4
ATOM 6056 O O . LYS A 1 6 ? -9.671 -3.528 -1.597 1.00 1.00 557 LYS A O 4
ATOM 6075 N N . ASP A 1 7 ? -11.253 -5.081 -1.150 1.00 1.00 558 ASP A N 4
ATOM 6076 C CA . ASP A 1 7 ? -12.355 -4.252 -1.609 1.00 1.00 558 ASP A CA 4
ATOM 6077 C C . ASP A 1 7 ? -13.636 -4.664 -0.880 1.00 1.00 558 ASP A C 4
ATOM 6078 O O . ASP A 1 7 ? -14.737 -4.414 -1.367 1.00 1.00 558 ASP A O 4
ATOM 6087 N N . CYS A 1 8 ? -13.447 -5.286 0.274 1.00 1.00 559 CYS A N 4
ATOM 6088 C CA . CYS A 1 8 ? -14.574 -5.734 1.074 1.00 1.00 559 CYS A CA 4
ATOM 6089 C C . CYS A 1 8 ? -14.043 -6.207 2.430 1.00 1.00 559 CYS A C 4
ATOM 6090 O O . CYS A 1 8 ? -13.078 -6.968 2.491 1.00 1.00 559 CYS A O 4
ATOM 6098 N N . ILE A 1 9 ? -14.696 -5.736 3.482 1.00 1.00 560 ILE A N 4
ATOM 6099 C CA . ILE A 1 9 ? -14.302 -6.100 4.830 1.00 1.00 560 ILE A CA 4
ATOM 6100 C C . ILE A 1 9 ? -15.155 -7.278 5.307 1.00 1.00 560 ILE A C 4
ATOM 6101 O O . ILE A 1 9 ? -14.648 -8.385 5.482 1.00 1.00 560 ILE A O 4
ATOM 6117 N N . MET A 1 10 ? -16.436 -7.000 5.501 1.00 1.00 561 MET A N 4
ATOM 6118 C CA . MET A 1 10 ? -17.363 -8.022 5.952 1.00 1.00 561 MET A CA 4
ATOM 6119 C C . MET A 1 10 ? -18.669 -7.966 5.159 1.00 1.00 561 MET A C 4
ATOM 6120 O O . MET A 1 10 ? -19.081 -6.900 4.708 1.00 1.00 561 MET A O 4
ATOM 6134 N N . HIS A 1 11 ? -19.285 -9.130 5.011 1.00 1.00 562 HIS A N 4
ATOM 6135 C CA . HIS A 1 11 ? -20.536 -9.229 4.280 1.00 1.00 562 HIS A CA 4
ATOM 6136 C C . HIS A 1 11 ? -21.469 -10.212 4.986 1.00 1.00 562 HIS A C 4
ATOM 6137 O O . HIS A 1 11 ? -21.035 -10.976 5.847 1.00 1.00 562 HIS A O 4
ATOM 6151 N N . GLY A 1 12 ? -22.735 -10.162 4.597 1.00 1.00 563 GLY A N 4
ATOM 6152 C CA . GLY A 1 12 ? -23.734 -11.041 5.183 1.00 1.00 563 GLY A CA 4
ATOM 6153 C C . GLY A 1 12 ? -25.105 -10.364 5.221 1.00 1.00 563 GLY A C 4
ATOM 6154 O O . GLY A 1 12 ? -25.324 -9.358 4.548 1.00 1.00 563 GLY A O 4
ATOM 6158 N N . TYR A 1 13 ? -25.993 -10.942 6.017 1.00 1.00 564 TYR A N 4
ATOM 6159 C CA . TYR A 1 13 ? -27.337 -10.408 6.151 1.00 1.00 564 TYR A CA 4
ATOM 6160 C C . TYR A 1 13 ? -27.446 -9.503 7.380 1.00 1.00 564 TYR A C 4
ATOM 6161 O O . TYR A 1 13 ? -27.099 -9.910 8.487 1.00 1.00 564 TYR A O 4
ATOM 6179 N N . MET A 1 14 ? -27.931 -8.292 7.143 1.00 1.00 565 MET A N 4
ATOM 6180 C CA . MET A 1 14 ? -28.091 -7.327 8.217 1.00 1.00 565 MET A CA 4
ATOM 6181 C C . MET A 1 14 ? -29.392 -6.537 8.056 1.00 1.00 565 MET A C 4
ATOM 6182 O O . MET A 1 14 ? -29.698 -6.056 6.965 1.00 1.00 565 MET A O 4
ATOM 6196 N N . SER A 1 15 ? -30.121 -6.428 9.157 1.00 1.00 566 SER A N 4
ATOM 6197 C CA . SER A 1 15 ? -31.381 -5.704 9.150 1.00 1.00 566 SER A CA 4
ATOM 6198 C C . SER A 1 15 ? -31.250 -4.419 9.970 1.00 1.00 566 SER A C 4
ATOM 6199 O O . SER A 1 15 ? -30.823 -4.455 11.123 1.00 1.00 566 SER A O 4
ATOM 6207 N N . LYS A 1 16 ? -31.626 -3.314 9.342 1.00 1.00 567 LYS A N 4
ATOM 6208 C CA . LYS A 1 16 ? -31.555 -2.020 9.999 1.00 1.00 567 LYS A CA 4
ATOM 6209 C C . LYS A 1 16 ? -32.854 -1.252 9.743 1.00 1.00 567 LYS A C 4
ATOM 6210 O O . LYS A 1 16 ? -33.448 -1.371 8.673 1.00 1.00 567 LYS A O 4
ATOM 6229 N N . MET A 1 17 ? -33.255 -0.483 10.742 1.00 1.00 568 MET A N 4
ATOM 6230 C CA . MET A 1 17 ? -34.472 0.306 10.639 1.00 1.00 568 MET A CA 4
ATOM 6231 C C . MET A 1 17 ? -34.220 1.760 11.040 1.00 1.00 568 MET A C 4
ATOM 6232 O O . MET A 1 17 ? -33.080 2.153 11.279 1.00 1.00 568 MET A O 4
ATOM 6246 N N . GLY A 1 18 ? -35.303 2.521 11.101 1.00 1.00 569 GLY A N 4
ATOM 6247 C CA . GLY A 1 18 ? -35.215 3.923 11.468 1.00 1.00 569 GLY A CA 4
ATOM 6248 C C . GLY A 1 18 ? -34.853 4.081 12.946 1.00 1.00 569 GLY A C 4
ATOM 6249 O O . GLY A 1 18 ? -33.818 3.588 13.392 1.00 1.00 569 GLY A O 4
ATOM 6253 N N . ASN A 1 19 ? -35.727 4.770 13.666 1.00 1.00 570 ASN A N 4
ATOM 6254 C CA . ASN A 1 19 ? -35.514 4.999 15.084 1.00 1.00 570 ASN A CA 4
ATOM 6255 C C . ASN A 1 19 ? -36.786 5.585 15.700 1.00 1.00 570 ASN A C 4
ATOM 6256 O O . ASN A 1 19 ? -37.332 5.029 16.652 1.00 1.00 570 ASN A O 4
ATOM 6267 N N . PRO A 1 20 ? -37.234 6.727 15.115 1.00 1.00 571 PRO A N 4
ATOM 6268 C CA . PRO A 1 20 ? -38.433 7.394 15.595 1.00 1.00 571 PRO A CA 4
ATOM 6269 C C . PRO A 1 20 ? -39.690 6.639 15.162 1.00 1.00 571 PRO A C 4
ATOM 6270 O O . PRO A 1 20 ? -40.805 7.125 15.348 1.00 1.00 571 PRO A O 4
ATOM 6281 N N . PHE A 1 21 ? -39.470 5.462 14.595 1.00 1.00 572 PHE A N 4
ATOM 6282 C CA . PHE A 1 21 ? -40.572 4.634 14.134 1.00 1.00 572 PHE A CA 4
ATOM 6283 C C . PHE A 1 21 ? -40.325 3.161 14.461 1.00 1.00 572 PHE A C 4
ATOM 6284 O O . PHE A 1 21 ? -39.883 2.397 13.604 1.00 1.00 572 PHE A O 4
ATOM 6301 N N . LEU A 1 22 ? -40.621 2.805 15.702 1.00 1.00 573 LEU A N 4
ATOM 6302 C CA . LEU A 1 22 ? -40.437 1.437 16.152 1.00 1.00 573 LEU A CA 4
ATOM 6303 C C . LEU A 1 22 ? -41.724 0.646 15.908 1.00 1.00 573 LEU A C 4
ATOM 6304 O O . LEU A 1 22 ? -42.569 0.538 16.797 1.00 1.00 573 LEU A O 4
ATOM 6320 N N . THR A 1 23 ? -41.834 0.114 14.700 1.00 1.00 574 THR A N 4
ATOM 6321 C CA . THR A 1 23 ? -43.005 -0.664 14.329 1.00 1.00 574 THR A CA 4
ATOM 6322 C C . THR A 1 23 ? -42.694 -1.550 13.120 1.00 1.00 574 THR A C 4
ATOM 6323 O O . THR A 1 23 ? -43.080 -2.717 13.088 1.00 1.00 574 THR A O 4
ATOM 6334 N N . GLN A 1 24 ? -42.001 -0.961 12.157 1.00 1.00 575 GLN A N 4
ATOM 6335 C CA . GLN A 1 24 ? -41.634 -1.682 10.951 1.00 1.00 575 GLN A CA 4
ATOM 6336 C C . GLN A 1 24 ? -40.112 -1.739 10.809 1.00 1.00 575 GLN A C 4
ATOM 6337 O O . GLN A 1 24 ? -39.476 -0.734 10.494 1.00 1.00 575 GLN A O 4
ATOM 6351 N N . TRP A 1 25 ? -39.571 -2.926 11.046 1.00 1.00 576 TRP A N 4
ATOM 6352 C CA . TRP A 1 25 ? -38.136 -3.127 10.948 1.00 1.00 576 TRP A CA 4
ATOM 6353 C C . TRP A 1 25 ? -37.816 -3.559 9.516 1.00 1.00 576 TRP A C 4
ATOM 6354 O O . TRP A 1 25 ? -38.621 -4.229 8.871 1.00 1.00 576 TRP A O 4
ATOM 6375 N N . GLN A 1 26 ? -36.638 -3.158 9.060 1.00 1.00 577 GLN A N 4
ATOM 6376 C CA . GLN A 1 26 ? -36.201 -3.495 7.716 1.00 1.00 577 GLN A CA 4
ATOM 6377 C C . GLN A 1 26 ? -35.053 -4.507 7.769 1.00 1.00 577 GLN A C 4
ATOM 6378 O O . GLN A 1 26 ? -34.095 -4.324 8.519 1.00 1.00 577 GLN A O 4
ATOM 6392 N N . ARG A 1 27 ? -35.187 -5.548 6.962 1.00 1.00 578 ARG A N 4
ATOM 6393 C CA . ARG A 1 27 ? -34.173 -6.587 6.908 1.00 1.00 578 ARG A CA 4
ATOM 6394 C C . ARG A 1 27 ? -33.753 -6.844 5.459 1.00 1.00 578 ARG A C 4
ATOM 6395 O O . ARG A 1 27 ? -34.590 -7.167 4.615 1.00 1.00 578 ARG A O 4
ATOM 6416 N N . ARG A 1 28 ? -32.461 -6.692 5.214 1.00 1.00 579 ARG A N 4
ATOM 6417 C CA . ARG A 1 28 ? -31.921 -6.904 3.882 1.00 1.00 579 ARG A CA 4
ATOM 6418 C C . ARG A 1 28 ? -30.440 -7.277 3.963 1.00 1.00 579 ARG A C 4
ATOM 6419 O O . ARG A 1 28 ? -29.883 -7.394 5.055 1.00 1.00 579 ARG A O 4
ATOM 6440 N N . TYR A 1 29 ? -29.842 -7.455 2.794 1.00 1.00 580 TYR A N 4
ATOM 6441 C CA . TYR A 1 29 ? -28.437 -7.813 2.718 1.00 1.00 580 TYR A CA 4
ATOM 6442 C C . TYR A 1 29 ? -27.552 -6.564 2.698 1.00 1.00 580 TYR A C 4
ATOM 6443 O O . TYR A 1 29 ? -27.800 -5.636 1.930 1.00 1.00 580 TYR A O 4
ATOM 6461 N N . PHE A 1 30 ? -26.540 -6.582 3.552 1.00 1.00 581 PHE A N 4
ATOM 6462 C CA . PHE A 1 30 ? -25.617 -5.462 3.643 1.00 1.00 581 PHE A CA 4
ATOM 6463 C C . PHE A 1 30 ? -24.197 -5.889 3.271 1.00 1.00 581 PHE A C 4
ATOM 6464 O O . PHE A 1 30 ? -23.904 -7.082 3.198 1.00 1.00 581 PHE A O 4
ATOM 6481 N N . TYR A 1 31 ? -23.354 -4.894 3.044 1.00 1.00 582 TYR A N 4
ATOM 6482 C CA . TYR A 1 31 ? -21.970 -5.153 2.681 1.00 1.00 582 TYR A CA 4
ATOM 6483 C C . TYR A 1 31 ? -21.044 -4.076 3.249 1.00 1.00 582 TYR A C 4
ATOM 6484 O O . TYR A 1 31 ? -21.153 -2.905 2.887 1.00 1.00 582 TYR A O 4
ATOM 6502 N N . LEU A 1 32 ? -20.153 -4.510 4.128 1.00 1.00 583 LEU A N 4
ATOM 6503 C CA . LEU A 1 32 ? -19.208 -3.597 4.747 1.00 1.00 583 LEU A CA 4
ATOM 6504 C C . LEU A 1 32 ? -17.929 -3.545 3.909 1.00 1.00 583 LEU A C 4
ATOM 6505 O O . LEU A 1 32 ? -17.229 -4.548 3.776 1.00 1.00 583 LEU A O 4
ATOM 6521 N N . PHE A 1 33 ? -17.663 -2.367 3.366 1.00 1.00 584 PHE A N 4
ATOM 6522 C CA . PHE A 1 33 ? -16.481 -2.172 2.543 1.00 1.00 584 PHE A CA 4
ATOM 6523 C C . PHE A 1 33 ? -15.443 -1.314 3.270 1.00 1.00 584 PHE A C 4
ATOM 6524 O O . PHE A 1 33 ? -15.707 -0.803 4.357 1.00 1.00 584 PHE A O 4
ATOM 6541 N N . PRO A 1 34 ? -14.253 -1.182 2.625 1.00 1.00 585 PRO A N 4
ATOM 6542 C CA . PRO A 1 34 ? -13.175 -0.397 3.199 1.00 1.00 585 PRO A CA 4
ATOM 6543 C C . PRO A 1 34 ? -13.455 1.102 3.062 1.00 1.00 585 PRO A C 4
ATOM 6544 O O . PRO A 1 34 ? -12.665 1.929 3.515 1.00 1.00 585 PRO A O 4
ATOM 6555 N N . ASN A 1 35 ? -14.582 1.405 2.436 1.00 1.00 586 ASN A N 4
ATOM 6556 C CA . ASN A 1 35 ? -14.976 2.790 2.234 1.00 1.00 586 ASN A CA 4
ATOM 6557 C C . ASN A 1 35 ? -16.447 2.840 1.818 1.00 1.00 586 ASN A C 4
ATOM 6558 O O . ASN A 1 35 ? -17.194 3.709 2.268 1.00 1.00 586 ASN A O 4
ATOM 6569 N N . ARG A 1 36 ? -16.821 1.898 0.964 1.00 1.00 587 ARG A N 4
ATOM 6570 C CA . ARG A 1 36 ? -18.190 1.826 0.482 1.00 1.00 587 ARG A CA 4
ATOM 6571 C C . ARG A 1 36 ? -19.030 0.939 1.402 1.00 1.00 587 ARG A C 4
ATOM 6572 O O . ARG A 1 36 ? -18.596 0.590 2.500 1.00 1.00 587 ARG A O 4
ATOM 6593 N N . LEU A 1 37 ? -20.217 0.599 0.924 1.00 1.00 588 LEU A N 4
ATOM 6594 C CA . LEU A 1 37 ? -21.122 -0.240 1.689 1.00 1.00 588 LEU A CA 4
ATOM 6595 C C . LEU A 1 37 ? -22.443 -0.385 0.931 1.00 1.00 588 LEU A C 4
ATOM 6596 O O . LEU A 1 37 ? -23.180 0.585 0.770 1.00 1.00 588 LEU A O 4
ATOM 6612 N N . GLU A 1 38 ? -22.700 -1.607 0.482 1.00 1.00 589 GLU A N 4
ATOM 6613 C CA . GLU A 1 38 ? -23.918 -1.891 -0.256 1.00 1.00 589 GLU A CA 4
ATOM 6614 C C . GLU A 1 38 ? -25.009 -2.393 0.693 1.00 1.00 589 GLU A C 4
ATOM 6615 O O . GLU A 1 38 ? -24.719 -3.094 1.662 1.00 1.00 589 GLU A O 4
ATOM 6627 N N . TRP A 1 39 ? -26.240 -2.016 0.380 1.00 1.00 590 TRP A N 4
ATOM 6628 C CA . TRP A 1 39 ? -27.374 -2.420 1.193 1.00 1.00 590 TRP A CA 4
ATOM 6629 C C . TRP A 1 39 ? -28.547 -2.716 0.255 1.00 1.00 590 TRP A C 4
ATOM 6630 O O . TRP A 1 39 ? -29.427 -1.878 0.071 1.00 1.00 590 TRP A O 4
ATOM 6651 N N . ARG A 1 40 ? -28.518 -3.912 -0.315 1.00 1.00 591 ARG A N 4
ATOM 6652 C CA . ARG A 1 40 ? -29.567 -4.330 -1.231 1.00 1.00 591 ARG A CA 4
ATOM 6653 C C . ARG A 1 40 ? -30.303 -5.550 -0.674 1.00 1.00 591 ARG A C 4
ATOM 6654 O O . ARG A 1 40 ? -30.084 -5.942 0.471 1.00 1.00 591 ARG A O 4
ATOM 6675 N N . GLY A 1 41 ? -31.158 -6.119 -1.512 1.00 1.00 592 GLY A N 4
ATOM 6676 C CA . GLY A 1 41 ? -31.926 -7.287 -1.118 1.00 1.00 592 GLY A CA 4
ATOM 6677 C C . GLY A 1 41 ? -32.822 -7.764 -2.262 1.00 1.00 592 GLY A C 4
ATOM 6678 O O . GLY A 1 41 ? -33.341 -6.955 -3.029 1.00 1.00 592 GLY A O 4
ATOM 6682 N N . GLU A 1 42 ? -32.978 -9.078 -2.340 1.00 1.00 593 GLU A N 4
ATOM 6683 C CA . GLU A 1 42 ? -33.803 -9.674 -3.378 1.00 1.00 593 GLU A CA 4
ATOM 6684 C C . GLU A 1 42 ? -35.271 -9.296 -3.171 1.00 1.00 593 GLU A C 4
ATOM 6685 O O . GLU A 1 42 ? -35.636 -8.759 -2.126 1.00 1.00 593 GLU A O 4
ATOM 6697 N N . GLY A 1 43 ? -36.072 -9.589 -4.184 1.00 1.00 594 GLY A N 4
ATOM 6698 C CA . GLY A 1 43 ? -37.492 -9.286 -4.125 1.00 1.00 594 GLY A CA 4
ATOM 6699 C C . GLY A 1 43 ? -37.730 -7.864 -3.614 1.00 1.00 594 GLY A C 4
ATOM 6700 O O . GLY A 1 43 ? -38.309 -7.673 -2.547 1.00 1.00 594 GLY A O 4
ATOM 6704 N N . GLU A 1 44 ? -37.271 -6.903 -4.402 1.00 1.00 595 GLU A N 4
ATOM 6705 C CA . GLU A 1 44 ? -37.426 -5.503 -4.042 1.00 1.00 595 GLU A CA 4
ATOM 6706 C C . GLU A 1 44 ? -36.807 -4.607 -5.117 1.00 1.00 595 GLU A C 4
ATOM 6707 O O . GLU A 1 44 ? -36.338 -5.096 -6.143 1.00 1.00 595 GLU A O 4
ATOM 6719 N N . ALA A 1 45 ? -36.825 -3.311 -4.843 1.00 1.00 596 ALA A N 4
ATOM 6720 C CA . ALA A 1 45 ? -36.271 -2.341 -5.773 1.00 1.00 596 ALA A CA 4
ATOM 6721 C C . ALA A 1 45 ? -34.748 -2.316 -5.629 1.00 1.00 596 ALA A C 4
ATOM 6722 O O . ALA A 1 45 ? -34.206 -2.809 -4.642 1.00 1.00 596 ALA A O 4
ATOM 6729 N N . PRO A 1 46 ? -34.083 -1.719 -6.655 1.00 1.00 597 PRO A N 4
ATOM 6730 C CA . PRO A 1 46 ? -32.634 -1.622 -6.651 1.00 1.00 597 PRO A CA 4
ATOM 6731 C C . PRO A 1 46 ? -32.159 -0.547 -5.672 1.00 1.00 597 PRO A C 4
ATOM 6732 O O . PRO A 1 46 ? -32.507 0.623 -5.813 1.00 1.00 597 PRO A O 4
ATOM 6743 N N . GLN A 1 47 ? -31.370 -0.982 -4.701 1.00 1.00 598 GLN A N 4
ATOM 6744 C CA . GLN A 1 47 ? -30.843 -0.073 -3.698 1.00 1.00 598 GLN A CA 4
ATOM 6745 C C . GLN A 1 47 ? -29.502 0.504 -4.158 1.00 1.00 598 GLN A C 4
ATOM 6746 O O . GLN A 1 47 ? -29.090 0.292 -5.297 1.00 1.00 598 GLN A O 4
ATOM 6760 N N . SER A 1 48 ? -28.860 1.220 -3.247 1.00 1.00 599 SER A N 4
ATOM 6761 C CA . SER A 1 48 ? -27.574 1.830 -3.544 1.00 1.00 599 SER A CA 4
ATOM 6762 C C . SER A 1 48 ? -26.525 1.353 -2.538 1.00 1.00 599 SER A C 4
ATOM 6763 O O . SER A 1 48 ? -26.782 0.443 -1.751 1.00 1.00 599 SER A O 4
ATOM 6771 N N . LEU A 1 49 ? -25.365 1.992 -2.594 1.00 1.00 600 LEU A N 4
ATOM 6772 C CA . LEU A 1 49 ? -24.276 1.646 -1.697 1.00 1.00 600 LEU A CA 4
ATOM 6773 C C . LEU A 1 49 ? -23.568 2.925 -1.244 1.00 1.00 600 LEU A C 4
ATOM 6774 O O . LEU A 1 49 ? -22.892 3.578 -2.037 1.00 1.00 600 LEU A O 4
ATOM 6790 N N . LEU A 1 50 ? -23.748 3.243 0.029 1.00 1.00 601 LEU A N 4
ATOM 6791 C CA . LEU A 1 50 ? -23.134 4.431 0.596 1.00 1.00 601 LEU A CA 4
ATOM 6792 C C . LEU A 1 50 ? -21.671 4.136 0.929 1.00 1.00 601 LEU A C 4
ATOM 6793 O O . LEU A 1 50 ? -21.124 3.122 0.495 1.00 1.00 601 LEU A O 4
ATOM 6809 N N . THR A 1 51 ? -21.078 5.038 1.697 1.00 1.00 602 THR A N 4
ATOM 6810 C CA . THR A 1 51 ? -19.688 4.886 2.094 1.00 1.00 602 THR A CA 4
ATOM 6811 C C . THR A 1 51 ? -19.577 4.772 3.616 1.00 1.00 602 THR A C 4
ATOM 6812 O O . THR A 1 51 ? -20.555 4.457 4.292 1.00 1.00 602 THR A O 4
ATOM 6823 N N . MET A 1 52 ? -18.377 5.035 4.111 1.00 1.00 603 MET A N 4
ATOM 6824 C CA . MET A 1 52 ? -18.124 4.966 5.540 1.00 1.00 603 MET A CA 4
ATOM 6825 C C . MET A 1 52 ? -17.267 6.145 6.004 1.00 1.00 603 MET A C 4
ATOM 6826 O O . MET A 1 52 ? -16.412 5.992 6.875 1.00 1.00 603 MET A O 4
ATOM 6840 N N . GLU A 1 53 ? -17.525 7.297 5.401 1.00 1.00 604 GLU A N 4
ATOM 6841 C CA . GLU A 1 53 ? -16.788 8.501 5.740 1.00 1.00 604 GLU A CA 4
ATOM 6842 C C . GLU A 1 53 ? -17.753 9.622 6.132 1.00 1.00 604 GLU A C 4
ATOM 6843 O O . GLU A 1 53 ? -17.745 10.694 5.527 1.00 1.00 604 GLU A O 4
ATOM 6855 N N . GLU A 1 54 ? -18.562 9.337 7.142 1.00 1.00 605 GLU A N 4
ATOM 6856 C CA . GLU A 1 54 ? -19.532 10.307 7.622 1.00 1.00 605 GLU A CA 4
ATOM 6857 C C . GLU A 1 54 ? -19.950 9.974 9.055 1.00 1.00 605 GLU A C 4
ATOM 6858 O O . GLU A 1 54 ? -19.837 10.813 9.948 1.00 1.00 605 GLU A O 4
ATOM 6870 N N . ILE A 1 55 ? -20.424 8.749 9.231 1.00 1.00 606 ILE A N 4
ATOM 6871 C CA . ILE A 1 55 ? -20.860 8.296 10.540 1.00 1.00 606 ILE A CA 4
ATOM 6872 C C . ILE A 1 55 ? -20.032 8.998 11.620 1.00 1.00 606 ILE A C 4
ATOM 6873 O O . ILE A 1 55 ? -18.817 9.137 11.484 1.00 1.00 606 ILE A O 4
ATOM 6889 N N . GLN A 1 56 ? -20.723 9.422 12.667 1.00 1.00 607 GLN A N 4
ATOM 6890 C CA . GLN A 1 56 ? -20.066 10.106 13.769 1.00 1.00 607 GLN A CA 4
ATOM 6891 C C . GLN A 1 56 ? -19.560 9.091 14.797 1.00 1.00 607 GLN A C 4
ATOM 6892 O O . GLN A 1 56 ? -18.471 9.251 15.347 1.00 1.00 607 GLN A O 4
ATOM 6906 N N . SER A 1 57 ? -20.374 8.071 15.025 1.00 1.00 608 SER A N 4
ATOM 6907 C CA . SER A 1 57 ? -20.023 7.032 15.977 1.00 1.00 608 SER A CA 4
ATOM 6908 C C . SER A 1 57 ? -21.072 5.920 15.949 1.00 1.00 608 SER A C 4
ATOM 6909 O O . SER A 1 57 ? -22.271 6.192 15.935 1.00 1.00 608 SER A O 4
ATOM 6917 N N . VAL A 1 58 ? -20.582 4.688 15.941 1.00 1.00 609 VAL A N 4
ATOM 6918 C CA . VAL A 1 58 ? -21.464 3.533 15.914 1.00 1.00 609 VAL A CA 4
ATOM 6919 C C . VAL A 1 58 ? -21.442 2.850 17.283 1.00 1.00 609 VAL A C 4
ATOM 6920 O O . VAL A 1 58 ? -20.392 2.748 17.914 1.00 1.00 609 VAL A O 4
ATOM 6933 N N . GLU A 1 59 ? -22.616 2.398 17.701 1.00 1.00 610 GLU A N 4
ATOM 6934 C CA . GLU A 1 59 ? -22.746 1.726 18.983 1.00 1.00 610 GLU A CA 4
ATOM 6935 C C . GLU A 1 59 ? -24.005 0.859 19.003 1.00 1.00 610 GLU A C 4
ATOM 6936 O O . GLU A 1 59 ? -24.621 0.626 17.964 1.00 1.00 610 GLU A O 4
ATOM 6948 N N . GLU A 1 60 ? -24.353 0.403 20.198 1.00 1.00 611 GLU A N 4
ATOM 6949 C CA . GLU A 1 60 ? -25.528 -0.434 20.366 1.00 1.00 611 GLU A CA 4
ATOM 6950 C C . GLU A 1 60 ? -26.272 -0.055 21.649 1.00 1.00 611 GLU A C 4
ATOM 6951 O O . GLU A 1 60 ? -25.656 0.381 22.620 1.00 1.00 611 GLU A O 4
ATOM 6963 N N . THR A 1 61 ? -27.583 -0.233 21.610 1.00 1.00 612 THR A N 4
ATOM 6964 C CA . THR A 1 61 ? -28.416 0.086 22.757 1.00 1.00 612 THR A CA 4
ATOM 6965 C C . THR A 1 61 ? -29.067 -1.183 23.313 1.00 1.00 612 THR A C 4
ATOM 6966 O O . THR A 1 61 ? -29.087 -2.218 22.647 1.00 1.00 612 THR A O 4
ATOM 6977 N N . GLN A 1 62 ? -29.584 -1.062 24.527 1.00 1.00 613 GLN A N 4
ATOM 6978 C CA . GLN A 1 62 ? -30.234 -2.185 25.179 1.00 1.00 613 GLN A CA 4
ATOM 6979 C C . GLN A 1 62 ? -31.619 -1.778 25.683 1.00 1.00 613 GLN A C 4
ATOM 6980 O O . GLN A 1 62 ? -31.923 -0.590 25.782 1.00 1.00 613 GLN A O 4
ATOM 6994 N N . ILE A 1 63 ? -32.424 -2.785 25.989 1.00 1.00 614 ILE A N 4
ATOM 6995 C CA . ILE A 1 63 ? -33.769 -2.547 26.480 1.00 1.00 614 ILE A CA 4
ATOM 6996 C C . ILE A 1 63 ? -34.161 -3.666 27.447 1.00 1.00 614 ILE A C 4
ATOM 6997 O O . ILE A 1 63 ? -34.824 -4.626 27.056 1.00 1.00 614 ILE A O 4
ATOM 7013 N N . LYS A 1 64 ? -33.734 -3.507 28.692 1.00 1.00 615 LYS A N 4
ATOM 7014 C CA . LYS A 1 64 ? -34.033 -4.492 29.717 1.00 1.00 615 LYS A CA 4
ATOM 7015 C C . LYS A 1 64 ? -33.043 -5.653 29.605 1.00 1.00 615 LYS A C 4
ATOM 7016 O O . LYS A 1 64 ? -32.674 -6.258 30.610 1.00 1.00 615 LYS A O 4
ATOM 7035 N N . GLU A 1 65 ? -32.641 -5.929 28.373 1.00 1.00 616 GLU A N 4
ATOM 7036 C CA . GLU A 1 65 ? -31.702 -7.008 28.115 1.00 1.00 616 GLU A CA 4
ATOM 7037 C C . GLU A 1 65 ? -30.973 -6.772 26.790 1.00 1.00 616 GLU A C 4
ATOM 7038 O O . GLU A 1 65 ? -29.749 -6.885 26.723 1.00 1.00 616 GLU A O 4
ATOM 7050 N N . ARG A 1 66 ? -31.755 -6.449 25.771 1.00 1.00 617 ARG A N 4
ATOM 7051 C CA . ARG A 1 66 ? -31.198 -6.197 24.453 1.00 1.00 617 ARG A CA 4
ATOM 7052 C C . ARG A 1 66 ? -32.145 -5.313 23.638 1.00 1.00 617 ARG A C 4
ATOM 7053 O O . ARG A 1 66 ? -33.359 -5.511 23.660 1.00 1.00 617 ARG A O 4
ATOM 7074 N N . LYS A 1 67 ? -31.553 -4.355 22.939 1.00 1.00 618 LYS A N 4
ATOM 7075 C CA . LYS A 1 67 ? -32.328 -3.439 22.120 1.00 1.00 618 LYS A CA 4
ATOM 7076 C C . LYS A 1 67 ? -31.921 -3.605 20.653 1.00 1.00 618 LYS A C 4
ATOM 7077 O O . LYS A 1 67 ? -32.397 -4.512 19.973 1.00 1.00 618 LYS A O 4
ATOM 7096 N N . CYS A 1 68 ? -31.046 -2.715 20.212 1.00 1.00 619 CYS A N 4
ATOM 7097 C CA . CYS A 1 68 ? -30.570 -2.751 18.839 1.00 1.00 619 CYS A CA 4
ATOM 7098 C C . CYS A 1 68 ? -29.223 -2.028 18.778 1.00 1.00 619 CYS A C 4
ATOM 7099 O O . CYS A 1 68 ? -28.670 -1.652 19.810 1.00 1.00 619 CYS A O 4
ATOM 7107 N N . LEU A 1 69 ? -28.733 -1.858 17.559 1.00 1.00 620 LEU A N 4
ATOM 7108 C CA . LEU A 1 69 ? -27.462 -1.187 17.351 1.00 1.00 620 LEU A CA 4
ATOM 7109 C C . LEU A 1 69 ? -27.716 0.241 16.864 1.00 1.00 620 LEU A C 4
ATOM 7110 O O . LEU A 1 69 ? -28.589 0.470 16.028 1.00 1.00 620 LEU A O 4
ATOM 7126 N N . LEU A 1 70 ? -26.937 1.165 17.410 1.00 1.00 621 LEU A N 4
ATOM 7127 C CA . LEU A 1 70 ? -27.069 2.564 17.042 1.00 1.00 621 LEU A CA 4
ATOM 7128 C C . LEU A 1 70 ? -26.123 2.872 15.878 1.00 1.00 621 LEU A C 4
ATOM 7129 O O . LEU A 1 70 ? -25.175 2.128 15.631 1.00 1.00 621 LEU A O 4
ATOM 7145 N N . LEU A 1 71 ? -26.413 3.970 15.196 1.00 1.00 622 LEU A N 4
ATOM 7146 C CA . LEU A 1 71 ? -25.601 4.385 14.066 1.00 1.00 622 LEU A CA 4
ATOM 7147 C C . LEU A 1 71 ? -25.867 5.862 13.766 1.00 1.00 622 LEU A C 4
ATOM 7148 O O . LEU A 1 71 ? -26.672 6.187 12.894 1.00 1.00 622 LEU A O 4
ATOM 7164 N N . LYS A 1 72 ? -25.175 6.717 14.506 1.00 1.00 623 LYS A N 4
ATOM 7165 C CA . LYS A 1 72 ? -25.327 8.151 14.330 1.00 1.00 623 LYS A CA 4
ATOM 7166 C C . LYS A 1 72 ? -24.352 8.635 13.255 1.00 1.00 623 LYS A C 4
ATOM 7167 O O . LYS A 1 72 ? -23.202 8.202 13.215 1.00 1.00 623 LYS A O 4
ATOM 7186 N N . ILE A 1 73 ? -24.848 9.526 12.410 1.00 1.00 624 ILE A N 4
ATOM 7187 C CA . ILE A 1 73 ? -24.034 10.075 11.338 1.00 1.00 624 ILE A CA 4
ATOM 7188 C C . ILE A 1 73 ? -23.575 11.482 11.720 1.00 1.00 624 ILE A C 4
ATOM 7189 O O . ILE A 1 73 ? -24.303 12.219 12.382 1.00 1.00 624 ILE A O 4
ATOM 7205 N N . ARG A 1 74 ? -22.368 11.815 11.287 1.00 1.00 625 ARG A N 4
ATOM 7206 C CA . ARG A 1 74 ? -21.802 13.121 11.575 1.00 1.00 625 ARG A CA 4
ATOM 7207 C C . ARG A 1 74 ? -22.386 14.173 10.631 1.00 1.00 625 ARG A C 4
ATOM 7208 O O . ARG A 1 74 ? -21.997 15.340 10.677 1.00 1.00 625 ARG A O 4
ATOM 7229 N N . GLY A 1 75 ? -23.310 13.723 9.794 1.00 1.00 626 GLY A N 4
ATOM 7230 C CA . GLY A 1 75 ? -23.951 14.611 8.840 1.00 1.00 626 GLY A CA 4
ATOM 7231 C C . GLY A 1 75 ? -25.231 15.214 9.424 1.00 1.00 626 GLY A C 4
ATOM 7232 O O . GLY A 1 75 ? -25.680 16.270 8.984 1.00 1.00 626 GLY A O 4
ATOM 7236 N N . GLY A 1 76 ? -25.779 14.516 10.408 1.00 1.00 627 GLY A N 4
ATOM 7237 C CA . GLY A 1 76 ? -26.996 14.968 11.058 1.00 1.00 627 GLY A CA 4
ATOM 7238 C C . GLY A 1 76 ? -28.130 13.959 10.862 1.00 1.00 627 GLY A C 4
ATOM 7239 O O . GLY A 1 76 ? -29.246 14.335 10.506 1.00 1.00 627 GLY A O 4
ATOM 7243 N N . LYS A 1 77 ? -27.805 12.698 11.104 1.00 1.00 628 LYS A N 4
ATOM 7244 C CA . LYS A 1 77 ? -28.781 11.631 10.958 1.00 1.00 628 LYS A CA 4
ATOM 7245 C C . LYS A 1 77 ? -28.533 10.570 12.032 1.00 1.00 628 LYS A C 4
ATOM 7246 O O . LYS A 1 77 ? -27.508 10.596 12.710 1.00 1.00 628 LYS A O 4
ATOM 7265 N N . GLN A 1 78 ? -29.491 9.662 12.151 1.00 1.00 629 GLN A N 4
ATOM 7266 C CA . GLN A 1 78 ? -29.389 8.593 13.130 1.00 1.00 629 GLN A CA 4
ATOM 7267 C C . GLN A 1 78 ? -29.959 7.293 12.559 1.00 1.00 629 GLN A C 4
ATOM 7268 O O . GLN A 1 78 ? -31.062 7.280 12.016 1.00 1.00 629 GLN A O 4
ATOM 7282 N N . PHE A 1 79 ? -29.180 6.230 12.699 1.00 1.00 630 PHE A N 4
ATOM 7283 C CA . PHE A 1 79 ? -29.593 4.929 12.203 1.00 1.00 630 PHE A CA 4
ATOM 7284 C C . PHE A 1 79 ? -29.518 3.872 13.307 1.00 1.00 630 PHE A C 4
ATOM 7285 O O . PHE A 1 79 ? -28.691 3.974 14.213 1.00 1.00 630 PHE A O 4
ATOM 7302 N N . ILE A 1 80 ? -30.390 2.881 13.196 1.00 1.00 631 ILE A N 4
ATOM 7303 C CA . ILE A 1 80 ? -30.432 1.807 14.172 1.00 1.00 631 ILE A CA 4
ATOM 7304 C C . ILE A 1 80 ? -30.408 0.460 13.447 1.00 1.00 631 ILE A C 4
ATOM 7305 O O . ILE A 1 80 ? -31.316 0.150 12.676 1.00 1.00 631 ILE A O 4
ATOM 7321 N N . LEU A 1 81 ? -29.359 -0.302 13.715 1.00 1.00 632 LEU A N 4
ATOM 7322 C CA . LEU A 1 81 ? -29.205 -1.608 13.096 1.00 1.00 632 LEU A CA 4
ATOM 7323 C C . LEU A 1 81 ? -29.816 -2.675 14.006 1.00 1.00 632 LEU A C 4
ATOM 7324 O O . LEU A 1 81 ? -30.003 -2.444 15.201 1.00 1.00 632 LEU A O 4
ATOM 7340 N N . GLN A 1 82 ? -30.112 -3.820 13.409 1.00 1.00 633 GLN A N 4
ATOM 7341 C CA . GLN A 1 82 ? -30.698 -4.923 14.150 1.00 1.00 633 GLN A CA 4
ATOM 7342 C C . GLN A 1 82 ? -30.445 -6.245 13.424 1.00 1.00 633 GLN A C 4
ATOM 7343 O O . GLN A 1 82 ? -30.785 -6.388 12.251 1.00 1.00 633 GLN A O 4
ATOM 7357 N N . CYS A 1 83 ? -29.851 -7.179 14.152 1.00 1.00 634 CYS A N 4
ATOM 7358 C CA . CYS A 1 83 ? -29.549 -8.485 13.593 1.00 1.00 634 CYS A CA 4
ATOM 7359 C C . CYS A 1 83 ? -30.058 -9.554 14.561 1.00 1.00 634 CYS A C 4
ATOM 7360 O O . CYS A 1 83 ? -30.158 -9.309 15.763 1.00 1.00 634 CYS A O 4
ATOM 7368 N N . ASP A 1 84 ? -30.368 -10.714 14.003 1.00 1.00 635 ASP A N 4
ATOM 7369 C CA . ASP A 1 84 ? -30.866 -11.820 14.803 1.00 1.00 635 ASP A CA 4
ATOM 7370 C C . ASP A 1 84 ? -29.687 -12.530 15.471 1.00 1.00 635 ASP A C 4
ATOM 7371 O O . ASP A 1 84 ? -29.881 -13.344 16.373 1.00 1.00 635 ASP A O 4
ATOM 7380 N N . SER A 1 85 ? -28.494 -12.199 15.002 1.00 1.00 636 SER A N 4
ATOM 7381 C CA . SER A 1 85 ? -27.285 -12.795 15.543 1.00 1.00 636 SER A CA 4
ATOM 7382 C C . SER A 1 85 ? -26.737 -11.927 16.679 1.00 1.00 636 SER A C 4
ATOM 7383 O O . SER A 1 85 ? -27.147 -10.779 16.841 1.00 1.00 636 SER A O 4
ATOM 7391 N N . ASP A 1 86 ? -25.819 -12.511 17.435 1.00 1.00 637 ASP A N 4
ATOM 7392 C CA . ASP A 1 86 ? -25.212 -11.806 18.551 1.00 1.00 637 ASP A CA 4
ATOM 7393 C C . ASP A 1 86 ? -23.898 -11.167 18.091 1.00 1.00 637 ASP A C 4
ATOM 7394 O O . ASP A 1 86 ? -23.675 -9.977 18.304 1.00 1.00 637 ASP A O 4
ATOM 7403 N N . PRO A 1 87 ? -23.043 -12.009 17.453 1.00 1.00 638 PRO A N 4
ATOM 7404 C CA . PRO A 1 87 ? -21.758 -11.540 16.961 1.00 1.00 638 PRO A CA 4
ATOM 7405 C C . PRO A 1 87 ? -21.932 -10.698 15.694 1.00 1.00 638 PRO A C 4
ATOM 7406 O O . PRO A 1 87 ? -21.330 -9.633 15.566 1.00 1.00 638 PRO A O 4
ATOM 7417 N N . GLU A 1 88 ? -22.754 -11.210 14.791 1.00 1.00 639 GLU A N 4
ATOM 7418 C CA . GLU A 1 88 ? -23.013 -10.518 13.539 1.00 1.00 639 GLU A CA 4
ATOM 7419 C C . GLU A 1 88 ? -22.742 -9.021 13.694 1.00 1.00 639 GLU A C 4
ATOM 7420 O O . GLU A 1 88 ? -21.747 -8.511 13.182 1.00 1.00 639 GLU A O 4
ATOM 7432 N N . LEU A 1 89 ? -23.644 -8.358 14.402 1.00 1.00 640 LEU A N 4
ATOM 7433 C CA . LEU A 1 89 ? -23.515 -6.929 14.629 1.00 1.00 640 LEU A CA 4
ATOM 7434 C C . LEU A 1 89 ? -22.170 -6.644 15.302 1.00 1.00 640 LEU A C 4
ATOM 7435 O O . LEU A 1 89 ? -21.403 -5.806 14.833 1.00 1.00 640 LEU A O 4
ATOM 7451 N N . VAL A 1 90 ? -21.928 -7.358 16.391 1.00 1.00 641 VAL A N 4
ATOM 7452 C CA . VAL A 1 90 ? -20.689 -7.192 17.133 1.00 1.00 641 VAL A CA 4
ATOM 7453 C C . VAL A 1 90 ? -19.527 -7.038 16.150 1.00 1.00 641 VAL A C 4
ATOM 7454 O O . VAL A 1 90 ? -18.767 -6.074 16.227 1.00 1.00 641 VAL A O 4
ATOM 7467 N N . GLN A 1 91 ? -19.426 -8.003 15.247 1.00 1.00 642 GLN A N 4
ATOM 7468 C CA . GLN A 1 91 ? -18.370 -7.987 14.250 1.00 1.00 642 GLN A CA 4
ATOM 7469 C C . GLN A 1 91 ? -18.610 -6.862 13.240 1.00 1.00 642 GLN A C 4
ATOM 7470 O O . GLN A 1 91 ? -17.675 -6.164 12.848 1.00 1.00 642 GLN A O 4
ATOM 7484 N N . TRP A 1 92 ? -19.867 -6.720 12.849 1.00 1.00 643 TRP A N 4
ATOM 7485 C CA . TRP A 1 92 ? -20.243 -5.691 11.894 1.00 1.00 643 TRP A CA 4
ATOM 7486 C C . TRP A 1 92 ? -19.774 -4.342 12.442 1.00 1.00 643 TRP A C 4
ATOM 7487 O O . TRP A 1 92 ? -19.268 -3.505 11.695 1.00 1.00 643 TRP A O 4
ATOM 7508 N N . LYS A 1 93 ? -19.958 -4.172 13.743 1.00 1.00 644 LYS A N 4
ATOM 7509 C CA . LYS A 1 93 ? -19.559 -2.939 14.400 1.00 1.00 644 LYS A CA 4
ATOM 7510 C C . LYS A 1 93 ? -18.038 -2.798 14.333 1.00 1.00 644 LYS A C 4
ATOM 7511 O O . LYS A 1 93 ? -17.526 -1.809 13.809 1.00 1.00 644 LYS A O 4
ATOM 7530 N N . LYS A 1 94 ? -17.359 -3.800 14.869 1.00 1.00 645 LYS A N 4
ATOM 7531 C CA . LYS A 1 94 ? -15.906 -3.800 14.876 1.00 1.00 645 LYS A CA 4
ATOM 7532 C C . LYS A 1 94 ? -15.393 -3.307 13.522 1.00 1.00 645 LYS A C 4
ATOM 7533 O O . LYS A 1 94 ? -14.607 -2.365 13.456 1.00 1.00 645 LYS A O 4
ATOM 7552 N N . GLU A 1 95 ? -15.861 -3.969 12.473 1.00 1.00 646 GLU A N 4
ATOM 7553 C CA . GLU A 1 95 ? -15.460 -3.611 11.123 1.00 1.00 646 GLU A CA 4
ATOM 7554 C C . GLU A 1 95 ? -16.071 -2.265 10.727 1.00 1.00 646 GLU A C 4
ATOM 7555 O O . GLU A 1 95 ? -15.523 -1.554 9.886 1.00 1.00 646 GLU A O 4
ATOM 7567 N N . LEU A 1 96 ? -17.198 -1.957 11.352 1.00 1.00 647 LEU A N 4
ATOM 7568 C CA . LEU A 1 96 ? -17.890 -0.709 11.075 1.00 1.00 647 LEU A CA 4
ATOM 7569 C C . LEU A 1 96 ? -17.107 0.452 11.696 1.00 1.00 647 LEU A C 4
ATOM 7570 O O . LEU A 1 96 ? -16.631 1.333 10.984 1.00 1.00 647 LEU A O 4
ATOM 7586 N N . ARG A 1 97 ? -17.000 0.411 13.016 1.00 1.00 648 ARG A N 4
ATOM 7587 C CA . ARG A 1 97 ? -16.285 1.448 13.739 1.00 1.00 648 ARG A CA 4
ATOM 7588 C C . ARG A 1 97 ? -15.022 1.853 12.977 1.00 1.00 648 ARG A C 4
ATOM 7589 O O . ARG A 1 97 ? -14.802 3.034 12.716 1.00 1.00 648 ARG A O 4
ATOM 7610 N N . ASP A 1 98 ? -14.224 0.849 12.641 1.00 1.00 649 ASP A N 4
ATOM 7611 C CA . ASP A 1 98 ? -12.989 1.086 11.913 1.00 1.00 649 ASP A CA 4
ATOM 7612 C C . ASP A 1 98 ? -13.307 1.795 10.595 1.00 1.00 649 ASP A C 4
ATOM 7613 O O . ASP A 1 98 ? -12.663 2.783 10.248 1.00 1.00 649 ASP A O 4
ATOM 7622 N N . ALA A 1 99 ? -14.300 1.262 9.898 1.00 1.00 650 ALA A N 4
ATOM 7623 C CA . ALA A 1 99 ? -14.711 1.832 8.626 1.00 1.00 650 ALA A CA 4
ATOM 7624 C C . ALA A 1 99 ? -14.896 3.342 8.785 1.00 1.00 650 ALA A C 4
ATOM 7625 O O . ALA A 1 99 ? -14.266 4.127 8.079 1.00 1.00 650 ALA A O 4
ATOM 7632 N N . TYR A 1 100 ? -15.766 3.704 9.718 1.00 1.00 651 TYR A N 4
ATOM 7633 C CA . TYR A 1 100 ? -16.044 5.106 9.979 1.00 1.00 651 TYR A CA 4
ATOM 7634 C C . TYR A 1 100 ? -14.821 5.805 10.574 1.00 1.00 651 TYR A C 4
ATOM 7635 O O . TYR A 1 100 ? -14.652 7.013 10.414 1.00 1.00 651 TYR A O 4
ATOM 7653 N N . ARG A 1 101 ? -13.997 5.016 11.249 1.00 1.00 652 ARG A N 4
ATOM 7654 C CA . ARG A 1 101 ? -12.795 5.545 11.869 1.00 1.00 652 ARG A CA 4
ATOM 7655 C C . ARG A 1 101 ? -11.733 5.838 10.807 1.00 1.00 652 ARG A C 4
ATOM 7656 O O . ARG A 1 101 ? -11.403 6.996 10.557 1.00 1.00 652 ARG A O 4
ATOM 7677 N N . GLU A 1 102 ? -11.229 4.768 10.209 1.00 1.00 653 GLU A N 4
ATOM 7678 C CA . GLU A 1 102 ? -10.212 4.897 9.179 1.00 1.00 653 GLU A CA 4
ATOM 7679 C C . GLU A 1 102 ? -10.579 6.019 8.207 1.00 1.00 653 GLU A C 4
ATOM 7680 O O . GLU A 1 102 ? -9.701 6.668 7.642 1.00 1.00 653 GLU A O 4
ATOM 7692 N N . ALA A 1 103 ? -11.880 6.214 8.043 1.00 1.00 654 ALA A N 4
ATOM 7693 C CA . ALA A 1 103 ? -12.375 7.248 7.150 1.00 1.00 654 ALA A CA 4
ATOM 7694 C C . ALA A 1 103 ? -12.190 8.617 7.807 1.00 1.00 654 ALA A C 4
ATOM 7695 O O . ALA A 1 103 ? -11.922 9.606 7.127 1.00 1.00 654 ALA A O 4
ATOM 7702 N N . GLN A 1 104 ? -12.340 8.629 9.124 1.00 1.00 655 GLN A N 4
ATOM 7703 C CA . GLN A 1 104 ? -12.192 9.861 9.882 1.00 1.00 655 GLN A CA 4
ATOM 7704 C C . GLN A 1 104 ? -10.910 10.586 9.473 1.00 1.00 655 GLN A C 4
ATOM 7705 O O . GLN A 1 104 ? -10.921 11.794 9.246 1.00 1.00 655 GLN A O 4
ATOM 7719 N N . GLN A 1 105 ? -9.834 9.817 9.390 1.00 1.00 656 GLN A N 4
ATOM 7720 C CA . GLN A 1 105 ? -8.546 10.372 9.011 1.00 1.00 656 GLN A CA 4
ATOM 7721 C C . GLN A 1 105 ? -8.520 10.682 7.513 1.00 1.00 656 GLN A C 4
ATOM 7722 O O . GLN A 1 105 ? -7.620 11.369 7.032 1.00 1.00 656 GLN A O 4
ATOM 7736 N N . LEU A 1 106 ? -9.519 10.161 6.817 1.00 1.00 657 LEU A N 4
ATOM 7737 C CA . LEU A 1 106 ? -9.624 10.372 5.383 1.00 1.00 657 LEU A CA 4
ATOM 7738 C C . LEU A 1 106 ? -10.347 11.694 5.118 1.00 1.00 657 LEU A C 4
ATOM 7739 O O . LEU A 1 106 ? -10.112 12.343 4.101 1.00 1.00 657 LEU A O 4
ATOM 7755 N N . VAL A 1 107 ? -11.215 12.055 6.053 1.00 1.00 658 VAL A N 4
ATOM 7756 C CA . VAL A 1 107 ? -11.975 13.286 5.934 1.00 1.00 658 VAL A CA 4
ATOM 7757 C C . VAL A 1 107 ? -11.551 14.252 7.043 1.00 1.00 658 VAL A C 4
ATOM 7758 O O . VAL A 1 107 ? -12.204 15.271 7.267 1.00 1.00 658 VAL A O 4
ATOM 7771 N N . GLN A 1 108 ? -10.462 13.897 7.709 1.00 1.00 659 GLN A N 4
ATOM 7772 C CA . GLN A 1 108 ? -9.943 14.718 8.790 1.00 1.00 659 GLN A CA 4
ATOM 7773 C C . GLN A 1 108 ? -9.564 16.104 8.266 1.00 1.00 659 GLN A C 4
ATOM 7774 O O . GLN A 1 108 ? -10.095 17.114 8.728 1.00 1.00 659 GLN A O 4
ATOM 7788 N N . ARG A 1 109 ? -8.647 16.111 7.309 1.00 1.00 660 ARG A N 4
ATOM 7789 C CA . ARG A 1 109 ? -8.190 17.357 6.719 1.00 1.00 660 ARG A CA 4
ATOM 7790 C C . ARG A 1 109 ? -9.315 18.003 5.907 1.00 1.00 660 ARG A C 4
ATOM 7791 O O . ARG A 1 109 ? -9.225 18.101 4.683 1.00 1.00 660 ARG A O 4
ATOM 7812 N N . VAL A 1 110 ? -10.348 18.427 6.619 1.00 1.00 661 VAL A N 4
ATOM 7813 C CA . VAL A 1 110 ? -11.488 19.061 5.979 1.00 1.00 661 VAL A CA 4
ATOM 7814 C C . VAL A 1 110 ? -11.928 20.268 6.811 1.00 1.00 661 VAL A C 4
ATOM 7815 O O . VAL A 1 110 ? -13.041 20.293 7.333 1.00 1.00 661 VAL A O 4
ATOM 7828 N N . PRO A 1 111 ? -11.009 21.264 6.911 1.00 1.00 662 PRO A N 4
ATOM 7829 C CA . PRO A 1 111 ? -11.291 22.469 7.670 1.00 1.00 662 PRO A CA 4
ATOM 7830 C C . PRO A 1 111 ? -12.251 23.386 6.908 1.00 1.00 662 PRO A C 4
ATOM 7831 O O . PRO A 1 111 ? -12.533 23.156 5.733 1.00 1.00 662 PRO A O 4
ATOM 7842 N N . LYS A 1 112 ? -12.727 24.404 7.608 1.00 1.00 663 LYS A N 4
ATOM 7843 C CA . LYS A 1 112 ? -13.649 25.356 7.011 1.00 1.00 663 LYS A CA 4
ATOM 7844 C C . LYS A 1 112 ? -12.875 26.596 6.560 1.00 1.00 663 LYS A C 4
ATOM 7845 O O . LYS A 1 112 ? -12.836 26.909 5.370 1.00 1.00 663 LYS A O 4
ATOM 7864 N N . MET A 1 113 ? -12.277 27.269 7.532 1.00 1.00 664 MET A N 4
ATOM 7865 C CA . MET A 1 113 ? -11.506 28.467 7.247 1.00 1.00 664 MET A CA 4
ATOM 7866 C C . MET A 1 113 ? -10.702 28.905 8.474 1.00 1.00 664 MET A C 4
ATOM 7867 O O . MET A 1 113 ? -10.835 30.036 8.938 1.00 1.00 664 MET A O 4
ATOM 7881 N N . LYS A 1 114 ? -9.884 27.984 8.966 1.00 1.00 665 LYS A N 4
ATOM 7882 C CA . LYS A 1 114 ? -9.059 28.262 10.129 1.00 1.00 665 LYS A CA 4
ATOM 7883 C C . LYS A 1 114 ? -7.663 27.673 9.910 1.00 1.00 665 LYS A C 4
ATOM 7884 O O . LYS A 1 114 ? -6.676 28.405 9.868 1.00 1.00 665 LYS A O 4
ATOM 7903 N N . ASN A 1 115 ? -7.625 26.355 9.775 1.00 1.00 666 ASN A N 4
ATOM 7904 C CA . ASN A 1 115 ? -6.368 25.660 9.561 1.00 1.00 666 ASN A CA 4
ATOM 7905 C C . ASN A 1 115 ? -5.599 25.588 10.882 1.00 1.00 666 ASN A C 4
ATOM 7906 O O . ASN A 1 115 ? -5.269 24.501 11.355 1.00 1.00 666 ASN A O 4
ATOM 7917 N N . LYS A 1 116 ? -5.337 26.759 11.442 1.00 1.00 667 LYS A N 4
ATOM 7918 C CA . LYS A 1 116 ? -4.614 26.844 12.699 1.00 1.00 667 LYS A CA 4
ATOM 7919 C C . LYS A 1 116 ? -5.528 27.443 13.770 1.00 1.00 667 LYS A C 4
ATOM 7920 O O . LYS A 1 116 ? -5.998 28.571 13.629 1.00 1.00 667 LYS A O 4
ATOM 7939 N N . PRO A 1 117 ? -5.758 26.642 14.844 1.00 1.00 668 PRO A N 4
ATOM 7940 C CA . PRO A 1 117 ? -6.607 27.081 15.938 1.00 1.00 668 PRO A CA 4
ATOM 7941 C C . PRO A 1 117 ? -5.886 28.107 16.814 1.00 1.00 668 PRO A C 4
ATOM 7942 O O . PRO A 1 117 ? -6.501 29.052 17.306 1.00 1.00 668 PRO A O 4
ATOM 7953 N N . ARG A 1 118 ? -4.589 27.885 16.984 1.00 1.00 669 ARG A N 4
ATOM 7954 C CA . ARG A 1 118 ? -3.777 28.778 17.792 1.00 1.00 669 ARG A CA 4
ATOM 7955 C C . ARG A 1 118 ? -2.338 28.268 17.864 1.00 1.00 669 ARG A C 4
ATOM 7956 O O . ARG A 1 118 ? -2.104 27.060 17.893 1.00 1.00 669 ARG A O 4
ATOM 7977 N N . SER A 1 119 ? -1.409 29.214 17.891 1.00 1.00 670 SER A N 4
ATOM 7978 C CA . SER A 1 119 ? 0.002 28.874 17.958 1.00 1.00 670 SER A CA 4
ATOM 7979 C C . SER A 1 119 ? 0.438 28.190 16.662 1.00 1.00 670 SER A C 4
ATOM 7980 O O . SER A 1 119 ? 1.248 27.243 16.764 1.00 1.00 670 SER A O 4
ATOM 7989 N N . GLY A 1 1 ? 1.407 -2.868 8.099 1.00 1.00 552 GLY A N 5
ATOM 7990 C CA . GLY A 1 1 ? 2.663 -3.112 7.410 1.00 1.00 552 GLY A CA 5
ATOM 7991 C C . GLY A 1 1 ? 2.982 -1.980 6.433 1.00 1.00 552 GLY A C 5
ATOM 7992 O O . GLY A 1 1 ? 3.927 -1.221 6.643 1.00 1.00 552 GLY A O 5
ATOM 7998 N N . SER A 1 2 ? 2.176 -1.900 5.384 1.00 1.00 553 SER A N 5
ATOM 7999 C CA . SER A 1 2 ? 2.359 -0.872 4.374 1.00 1.00 553 SER A CA 5
ATOM 8000 C C . SER A 1 2 ? 1.292 -1.010 3.287 1.00 1.00 553 SER A C 5
ATOM 8001 O O . SER A 1 2 ? 1.563 -1.538 2.210 1.00 1.00 553 SER A O 5
ATOM 8009 N N . HIS A 1 3 ? 0.100 -0.525 3.607 1.00 1.00 554 HIS A N 5
ATOM 8010 C CA . HIS A 1 3 ? -1.008 -0.587 2.671 1.00 1.00 554 HIS A CA 5
ATOM 8011 C C . HIS A 1 3 ? -1.392 -2.048 2.426 1.00 1.00 554 HIS A C 5
ATOM 8012 O O . HIS A 1 3 ? -0.590 -2.826 1.913 1.00 1.00 554 HIS A O 5
ATOM 8026 N N . MET A 1 4 ? -2.618 -2.375 2.805 1.00 1.00 555 MET A N 5
ATOM 8027 C CA . MET A 1 4 ? -3.119 -3.728 2.633 1.00 1.00 555 MET A CA 5
ATOM 8028 C C . MET A 1 4 ? -4.649 -3.753 2.644 1.00 1.00 555 MET A C 5
ATOM 8029 O O . MET A 1 4 ? -5.287 -2.750 2.959 1.00 1.00 555 MET A O 5
ATOM 8043 N N . GLY A 1 5 ? -5.192 -4.910 2.294 1.00 1.00 556 GLY A N 5
ATOM 8044 C CA . GLY A 1 5 ? -6.635 -5.078 2.259 1.00 1.00 556 GLY A CA 5
ATOM 8045 C C . GLY A 1 5 ? -7.093 -5.597 0.895 1.00 1.00 556 GLY A C 5
ATOM 8046 O O . GLY A 1 5 ? -6.271 -5.962 0.057 1.00 1.00 556 GLY A O 5
ATOM 8050 N N . LYS A 1 6 ? -8.406 -5.612 0.714 1.00 1.00 557 LYS A N 5
ATOM 8051 C CA . LYS A 1 6 ? -8.983 -6.081 -0.535 1.00 1.00 557 LYS A CA 5
ATOM 8052 C C . LYS A 1 6 ? -9.995 -5.049 -1.042 1.00 1.00 557 LYS A C 5
ATOM 8053 O O . LYS A 1 6 ? -9.611 -3.985 -1.527 1.00 1.00 557 LYS A O 5
ATOM 8072 N N . ASP A 1 7 ? -11.266 -5.401 -0.914 1.00 1.00 558 ASP A N 5
ATOM 8073 C CA . ASP A 1 7 ? -12.334 -4.520 -1.353 1.00 1.00 558 ASP A CA 5
ATOM 8074 C C . ASP A 1 7 ? -13.607 -4.837 -0.566 1.00 1.00 558 ASP A C 5
ATOM 8075 O O . ASP A 1 7 ? -14.713 -4.575 -1.036 1.00 1.00 558 ASP A O 5
ATOM 8084 N N . CYS A 1 8 ? -13.408 -5.397 0.619 1.00 1.00 559 CYS A N 5
ATOM 8085 C CA . CYS A 1 8 ? -14.527 -5.754 1.474 1.00 1.00 559 CYS A CA 5
ATOM 8086 C C . CYS A 1 8 ? -13.975 -6.160 2.842 1.00 1.00 559 CYS A C 5
ATOM 8087 O O . CYS A 1 8 ? -12.969 -6.864 2.925 1.00 1.00 559 CYS A O 5
ATOM 8095 N N . ILE A 1 9 ? -14.656 -5.701 3.880 1.00 1.00 560 ILE A N 5
ATOM 8096 C CA . ILE A 1 9 ? -14.246 -6.008 5.240 1.00 1.00 560 ILE A CA 5
ATOM 8097 C C . ILE A 1 9 ? -15.104 -7.154 5.780 1.00 1.00 560 ILE A C 5
ATOM 8098 O O . ILE A 1 9 ? -14.599 -8.246 6.036 1.00 1.00 560 ILE A O 5
ATOM 8114 N N . MET A 1 10 ? -16.388 -6.866 5.938 1.00 1.00 561 MET A N 5
ATOM 8115 C CA . MET A 1 10 ? -17.321 -7.860 6.443 1.00 1.00 561 MET A CA 5
ATOM 8116 C C . MET A 1 10 ? -18.640 -7.817 5.667 1.00 1.00 561 MET A C 5
ATOM 8117 O O . MET A 1 10 ? -19.214 -6.747 5.469 1.00 1.00 561 MET A O 5
ATOM 8131 N N . HIS A 1 11 ? -19.081 -8.994 5.250 1.00 1.00 562 HIS A N 5
ATOM 8132 C CA . HIS A 1 11 ? -20.320 -9.106 4.500 1.00 1.00 562 HIS A CA 5
ATOM 8133 C C . HIS A 1 11 ? -21.228 -10.145 5.161 1.00 1.00 562 HIS A C 5
ATOM 8134 O O . HIS A 1 11 ? -20.763 -10.974 5.941 1.00 1.00 562 HIS A O 5
ATOM 8148 N N . GLY A 1 12 ? -22.507 -10.066 4.825 1.00 1.00 563 GLY A N 5
ATOM 8149 C CA . GLY A 1 12 ? -23.484 -10.989 5.376 1.00 1.00 563 GLY A CA 5
ATOM 8150 C C . GLY A 1 12 ? -24.881 -10.364 5.395 1.00 1.00 563 GLY A C 5
ATOM 8151 O O . GLY A 1 12 ? -25.129 -9.369 4.715 1.00 1.00 563 GLY A O 5
ATOM 8155 N N . TYR A 1 13 ? -25.755 -10.971 6.182 1.00 1.00 564 TYR A N 5
ATOM 8156 C CA . TYR A 1 13 ? -27.120 -10.487 6.298 1.00 1.00 564 TYR A CA 5
ATOM 8157 C C . TYR A 1 13 ? -27.266 -9.542 7.494 1.00 1.00 564 TYR A C 5
ATOM 8158 O O . TYR A 1 13 ? -26.921 -9.902 8.619 1.00 1.00 564 TYR A O 5
ATOM 8176 N N . MET A 1 14 ? -27.777 -8.354 7.211 1.00 1.00 565 MET A N 5
ATOM 8177 C CA . MET A 1 14 ? -27.972 -7.356 8.247 1.00 1.00 565 MET A CA 5
ATOM 8178 C C . MET A 1 14 ? -29.300 -6.618 8.057 1.00 1.00 565 MET A C 5
ATOM 8179 O O . MET A 1 14 ? -29.732 -6.394 6.927 1.00 1.00 565 MET A O 5
ATOM 8193 N N . SER A 1 15 ? -29.909 -6.261 9.178 1.00 1.00 566 SER A N 5
ATOM 8194 C CA . SER A 1 15 ? -31.176 -5.553 9.147 1.00 1.00 566 SER A CA 5
ATOM 8195 C C . SER A 1 15 ? -31.000 -4.138 9.700 1.00 1.00 566 SER A C 5
ATOM 8196 O O . SER A 1 15 ? -30.203 -3.919 10.611 1.00 1.00 566 SER A O 5
ATOM 8204 N N . LYS A 1 16 ? -31.757 -3.214 9.127 1.00 1.00 567 LYS A N 5
ATOM 8205 C CA . LYS A 1 16 ? -31.694 -1.826 9.551 1.00 1.00 567 LYS A CA 5
ATOM 8206 C C . LYS A 1 16 ? -33.104 -1.234 9.554 1.00 1.00 567 LYS A C 5
ATOM 8207 O O . LYS A 1 16 ? -34.030 -1.821 8.996 1.00 1.00 567 LYS A O 5
ATOM 8226 N N . MET A 1 17 ? -33.225 -0.078 10.192 1.00 1.00 568 MET A N 5
ATOM 8227 C CA . MET A 1 17 ? -34.507 0.601 10.274 1.00 1.00 568 MET A CA 5
ATOM 8228 C C . MET A 1 17 ? -34.393 1.891 11.089 1.00 1.00 568 MET A C 5
ATOM 8229 O O . MET A 1 17 ? -33.325 2.206 11.611 1.00 1.00 568 MET A O 5
ATOM 8243 N N . GLY A 1 18 ? -35.508 2.601 11.172 1.00 1.00 569 GLY A N 5
ATOM 8244 C CA . GLY A 1 18 ? -35.546 3.849 11.915 1.00 1.00 569 GLY A CA 5
ATOM 8245 C C . GLY A 1 18 ? -36.701 4.735 11.441 1.00 1.00 569 GLY A C 5
ATOM 8246 O O . GLY A 1 18 ? -36.761 5.109 10.269 1.00 1.00 569 GLY A O 5
ATOM 8250 N N . ASN A 1 19 ? -37.589 5.044 12.373 1.00 1.00 570 ASN A N 5
ATOM 8251 C CA . ASN A 1 19 ? -38.738 5.879 12.065 1.00 1.00 570 ASN A CA 5
ATOM 8252 C C . ASN A 1 19 ? -39.433 6.282 13.365 1.00 1.00 570 ASN A C 5
ATOM 8253 O O . ASN A 1 19 ? -38.998 5.901 14.450 1.00 1.00 570 ASN A O 5
ATOM 8264 N N . PRO A 1 20 ? -40.533 7.070 13.210 1.00 1.00 571 PRO A N 5
ATOM 8265 C CA . PRO A 1 20 ? -41.293 7.529 14.360 1.00 1.00 571 PRO A CA 5
ATOM 8266 C C . PRO A 1 20 ? -42.143 6.398 14.942 1.00 1.00 571 PRO A C 5
ATOM 8267 O O . PRO A 1 20 ? -42.889 6.607 15.898 1.00 1.00 571 PRO A O 5
ATOM 8278 N N . PHE A 1 21 ? -42.000 5.225 14.343 1.00 1.00 572 PHE A N 5
ATOM 8279 C CA . PHE A 1 21 ? -42.747 4.060 14.790 1.00 1.00 572 PHE A CA 5
ATOM 8280 C C . PHE A 1 21 ? -41.967 2.772 14.519 1.00 1.00 572 PHE A C 5
ATOM 8281 O O . PHE A 1 21 ? -42.228 2.080 13.537 1.00 1.00 572 PHE A O 5
ATOM 8298 N N . LEU A 1 22 ? -41.025 2.491 15.407 1.00 1.00 573 LEU A N 5
ATOM 8299 C CA . LEU A 1 22 ? -40.206 1.298 15.277 1.00 1.00 573 LEU A CA 5
ATOM 8300 C C . LEU A 1 22 ? -40.975 0.093 15.821 1.00 1.00 573 LEU A C 5
ATOM 8301 O O . LEU A 1 22 ? -40.857 -0.243 16.998 1.00 1.00 573 LEU A O 5
ATOM 8317 N N . THR A 1 23 ? -41.749 -0.524 14.939 1.00 1.00 574 THR A N 5
ATOM 8318 C CA . THR A 1 23 ? -42.537 -1.683 15.316 1.00 1.00 574 THR A CA 5
ATOM 8319 C C . THR A 1 23 ? -42.432 -2.772 14.246 1.00 1.00 574 THR A C 5
ATOM 8320 O O . THR A 1 23 ? -43.152 -3.769 14.295 1.00 1.00 574 THR A O 5
ATOM 8331 N N . GLN A 1 24 ? -41.529 -2.544 13.304 1.00 1.00 575 GLN A N 5
ATOM 8332 C CA . GLN A 1 24 ? -41.318 -3.494 12.224 1.00 1.00 575 GLN A CA 5
ATOM 8333 C C . GLN A 1 24 ? -39.871 -3.988 12.225 1.00 1.00 575 GLN A C 5
ATOM 8334 O O . GLN A 1 24 ? -39.082 -3.610 13.090 1.00 1.00 575 GLN A O 5
ATOM 8348 N N . TRP A 1 25 ? -39.564 -4.826 11.246 1.00 1.00 576 TRP A N 5
ATOM 8349 C CA . TRP A 1 25 ? -38.226 -5.376 11.122 1.00 1.00 576 TRP A CA 5
ATOM 8350 C C . TRP A 1 25 ? -38.012 -5.781 9.663 1.00 1.00 576 TRP A C 5
ATOM 8351 O O . TRP A 1 25 ? -38.746 -6.612 9.131 1.00 1.00 576 TRP A O 5
ATOM 8372 N N . GLN A 1 26 ? -37.004 -5.173 9.054 1.00 1.00 577 GLN A N 5
ATOM 8373 C CA . GLN A 1 26 ? -36.685 -5.460 7.666 1.00 1.00 577 GLN A CA 5
ATOM 8374 C C . GLN A 1 26 ? -35.272 -6.035 7.553 1.00 1.00 577 GLN A C 5
ATOM 8375 O O . GLN A 1 26 ? -34.291 -5.332 7.790 1.00 1.00 577 GLN A O 5
ATOM 8389 N N . ARG A 1 27 ? -35.214 -7.308 7.191 1.00 1.00 578 ARG A N 5
ATOM 8390 C CA . ARG A 1 27 ? -33.937 -7.987 7.045 1.00 1.00 578 ARG A CA 5
ATOM 8391 C C . ARG A 1 27 ? -33.481 -7.951 5.584 1.00 1.00 578 ARG A C 5
ATOM 8392 O O . ARG A 1 27 ? -34.139 -8.519 4.712 1.00 1.00 578 ARG A O 5
ATOM 8413 N N . ARG A 1 28 ? -32.361 -7.280 5.362 1.00 1.00 579 ARG A N 5
ATOM 8414 C CA . ARG A 1 28 ? -31.810 -7.163 4.023 1.00 1.00 579 ARG A CA 5
ATOM 8415 C C . ARG A 1 28 ? -30.325 -7.527 4.026 1.00 1.00 579 ARG A C 5
ATOM 8416 O O . ARG A 1 28 ? -29.703 -7.604 5.085 1.00 1.00 579 ARG A O 5
ATOM 8437 N N . TYR A 1 29 ? -29.799 -7.742 2.830 1.00 1.00 580 TYR A N 5
ATOM 8438 C CA . TYR A 1 29 ? -28.397 -8.097 2.681 1.00 1.00 580 TYR A CA 5
ATOM 8439 C C . TYR A 1 29 ? -27.524 -6.846 2.568 1.00 1.00 580 TYR A C 5
ATOM 8440 O O . TYR A 1 29 ? -27.787 -5.974 1.740 1.00 1.00 580 TYR A O 5
ATOM 8458 N N . PHE A 1 30 ? -26.504 -6.797 3.413 1.00 1.00 581 PHE A N 5
ATOM 8459 C CA . PHE A 1 30 ? -25.590 -5.666 3.418 1.00 1.00 581 PHE A CA 5
ATOM 8460 C C . PHE A 1 30 ? -24.144 -6.129 3.231 1.00 1.00 581 PHE A C 5
ATOM 8461 O O . PHE A 1 30 ? -23.859 -7.325 3.288 1.00 1.00 581 PHE A O 5
ATOM 8478 N N . TYR A 1 31 ? -23.269 -5.159 3.014 1.00 1.00 582 TYR A N 5
ATOM 8479 C CA . TYR A 1 31 ? -21.859 -5.451 2.820 1.00 1.00 582 TYR A CA 5
ATOM 8480 C C . TYR A 1 31 ? -20.985 -4.329 3.382 1.00 1.00 582 TYR A C 5
ATOM 8481 O O . TYR A 1 31 ? -21.109 -3.176 2.972 1.00 1.00 582 TYR A O 5
ATOM 8499 N N . LEU A 1 32 ? -20.116 -4.707 4.310 1.00 1.00 583 LEU A N 5
ATOM 8500 C CA . LEU A 1 32 ? -19.221 -3.747 4.931 1.00 1.00 583 LEU A CA 5
ATOM 8501 C C . LEU A 1 32 ? -17.921 -3.676 4.130 1.00 1.00 583 LEU A C 5
ATOM 8502 O O . LEU A 1 32 ? -17.155 -4.639 4.094 1.00 1.00 583 LEU A O 5
ATOM 8518 N N . PHE A 1 33 ? -17.710 -2.526 3.505 1.00 1.00 584 PHE A N 5
ATOM 8519 C CA . PHE A 1 33 ? -16.514 -2.317 2.706 1.00 1.00 584 PHE A CA 5
ATOM 8520 C C . PHE A 1 33 ? -15.514 -1.422 3.439 1.00 1.00 584 PHE A C 5
ATOM 8521 O O . PHE A 1 33 ? -15.838 -0.839 4.473 1.00 1.00 584 PHE A O 5
ATOM 8538 N N . PRO A 1 34 ? -14.287 -1.336 2.859 1.00 1.00 585 PRO A N 5
ATOM 8539 C CA . PRO A 1 34 ? -13.237 -0.520 3.446 1.00 1.00 585 PRO A CA 5
ATOM 8540 C C . PRO A 1 34 ? -13.495 0.967 3.200 1.00 1.00 585 PRO A C 5
ATOM 8541 O O . PRO A 1 34 ? -12.649 1.807 3.502 1.00 1.00 585 PRO A O 5
ATOM 8552 N N . ASN A 1 35 ? -14.668 1.248 2.652 1.00 1.00 586 ASN A N 5
ATOM 8553 C CA . ASN A 1 35 ? -15.048 2.620 2.360 1.00 1.00 586 ASN A CA 5
ATOM 8554 C C . ASN A 1 35 ? -16.525 2.661 1.956 1.00 1.00 586 ASN A C 5
ATOM 8555 O O . ASN A 1 35 ? -17.272 3.525 2.408 1.00 1.00 586 ASN A O 5
ATOM 8566 N N . ARG A 1 36 ? -16.898 1.714 1.107 1.00 1.00 587 ARG A N 5
ATOM 8567 C CA . ARG A 1 36 ? -18.270 1.631 0.638 1.00 1.00 587 ARG A CA 5
ATOM 8568 C C . ARG A 1 36 ? -19.106 0.771 1.587 1.00 1.00 587 ARG A C 5
ATOM 8569 O O . ARG A 1 36 ? -18.643 0.401 2.665 1.00 1.00 587 ARG A O 5
ATOM 8590 N N . LEU A 1 37 ? -20.323 0.478 1.153 1.00 1.00 588 LEU A N 5
ATOM 8591 C CA . LEU A 1 37 ? -21.228 -0.331 1.952 1.00 1.00 588 LEU A CA 5
ATOM 8592 C C . LEU A 1 37 ? -22.535 -0.537 1.183 1.00 1.00 588 LEU A C 5
ATOM 8593 O O . LEU A 1 37 ? -23.286 0.410 0.961 1.00 1.00 588 LEU A O 5
ATOM 8609 N N . GLU A 1 38 ? -22.765 -1.784 0.796 1.00 1.00 589 GLU A N 5
ATOM 8610 C CA . GLU A 1 38 ? -23.966 -2.128 0.056 1.00 1.00 589 GLU A CA 5
ATOM 8611 C C . GLU A 1 38 ? -25.108 -2.456 1.020 1.00 1.00 589 GLU A C 5
ATOM 8612 O O . GLU A 1 38 ? -24.895 -3.104 2.044 1.00 1.00 589 GLU A O 5
ATOM 8624 N N . TRP A 1 39 ? -26.296 -1.993 0.659 1.00 1.00 590 TRP A N 5
ATOM 8625 C CA . TRP A 1 39 ? -27.471 -2.228 1.480 1.00 1.00 590 TRP A CA 5
ATOM 8626 C C . TRP A 1 39 ? -28.663 -2.455 0.546 1.00 1.00 590 TRP A C 5
ATOM 8627 O O . TRP A 1 39 ? -29.475 -1.554 0.343 1.00 1.00 590 TRP A O 5
ATOM 8648 N N . ARG A 1 40 ? -28.728 -3.662 0.004 1.00 1.00 591 ARG A N 5
ATOM 8649 C CA . ARG A 1 40 ? -29.805 -4.017 -0.904 1.00 1.00 591 ARG A CA 5
ATOM 8650 C C . ARG A 1 40 ? -30.662 -5.131 -0.298 1.00 1.00 591 ARG A C 5
ATOM 8651 O O . ARG A 1 40 ? -30.349 -5.647 0.772 1.00 1.00 591 ARG A O 5
ATOM 8672 N N . GLY A 1 41 ? -31.727 -5.467 -1.012 1.00 1.00 592 GLY A N 5
ATOM 8673 C CA . GLY A 1 41 ? -32.632 -6.511 -0.559 1.00 1.00 592 GLY A CA 5
ATOM 8674 C C . GLY A 1 41 ? -33.925 -6.506 -1.375 1.00 1.00 592 GLY A C 5
ATOM 8675 O O . GLY A 1 41 ? -33.926 -6.118 -2.543 1.00 1.00 592 GLY A O 5
ATOM 8679 N N . GLU A 1 42 ? -34.996 -6.945 -0.730 1.00 1.00 593 GLU A N 5
ATOM 8680 C CA . GLU A 1 42 ? -36.294 -6.998 -1.382 1.00 1.00 593 GLU A CA 5
ATOM 8681 C C . GLU A 1 42 ? -37.075 -5.709 -1.112 1.00 1.00 593 GLU A C 5
ATOM 8682 O O . GLU A 1 42 ? -36.715 -4.934 -0.228 1.00 1.00 593 GLU A O 5
ATOM 8694 N N . GLY A 1 43 ? -38.133 -5.523 -1.889 1.00 1.00 594 GLY A N 5
ATOM 8695 C CA . GLY A 1 43 ? -38.968 -4.343 -1.745 1.00 1.00 594 GLY A CA 5
ATOM 8696 C C . GLY A 1 43 ? -38.117 -3.096 -1.495 1.00 1.00 594 GLY A C 5
ATOM 8697 O O . GLY A 1 43 ? -38.114 -2.555 -0.391 1.00 1.00 594 GLY A O 5
ATOM 8701 N N . GLU A 1 44 ? -37.417 -2.677 -2.539 1.00 1.00 595 GLU A N 5
ATOM 8702 C CA . GLU A 1 44 ? -36.565 -1.504 -2.446 1.00 1.00 595 GLU A CA 5
ATOM 8703 C C . GLU A 1 44 ? -35.911 -1.214 -3.799 1.00 1.00 595 GLU A C 5
ATOM 8704 O O . GLU A 1 44 ? -35.890 -2.074 -4.679 1.00 1.00 595 GLU A O 5
ATOM 8716 N N . ALA A 1 45 ? -35.395 -0.002 -3.922 1.00 1.00 596 ALA A N 5
ATOM 8717 C CA . ALA A 1 45 ? -34.742 0.412 -5.154 1.00 1.00 596 ALA A CA 5
ATOM 8718 C C . ALA A 1 45 ? -33.320 -0.151 -5.186 1.00 1.00 596 ALA A C 5
ATOM 8719 O O . ALA A 1 45 ? -32.749 -0.465 -4.142 1.00 1.00 596 ALA A O 5
ATOM 8726 N N . PRO A 1 46 ? -32.775 -0.266 -6.427 1.00 1.00 597 PRO A N 5
ATOM 8727 C CA . PRO A 1 46 ? -31.430 -0.786 -6.608 1.00 1.00 597 PRO A CA 5
ATOM 8728 C C . PRO A 1 46 ? -30.381 0.253 -6.205 1.00 1.00 597 PRO A C 5
ATOM 8729 O O . PRO A 1 46 ? -29.208 -0.076 -6.040 1.00 1.00 597 PRO A O 5
ATOM 8740 N N . GLN A 1 47 ? -30.842 1.486 -6.060 1.00 1.00 598 GLN A N 5
ATOM 8741 C CA . GLN A 1 47 ? -29.959 2.576 -5.679 1.00 1.00 598 GLN A CA 5
ATOM 8742 C C . GLN A 1 47 ? -29.832 2.649 -4.157 1.00 1.00 598 GLN A C 5
ATOM 8743 O O . GLN A 1 47 ? -30.601 3.351 -3.499 1.00 1.00 598 GLN A O 5
ATOM 8757 N N . SER A 1 48 ? -28.857 1.915 -3.640 1.00 1.00 599 SER A N 5
ATOM 8758 C CA . SER A 1 48 ? -28.620 1.890 -2.206 1.00 1.00 599 SER A CA 5
ATOM 8759 C C . SER A 1 48 ? -27.163 1.517 -1.924 1.00 1.00 599 SER A C 5
ATOM 8760 O O . SER A 1 48 ? -26.872 0.386 -1.539 1.00 1.00 599 SER A O 5
ATOM 8768 N N . LEU A 1 49 ? -26.286 2.490 -2.126 1.00 1.00 600 LEU A N 5
ATOM 8769 C CA . LEU A 1 49 ? -24.868 2.278 -1.898 1.00 1.00 600 LEU A CA 5
ATOM 8770 C C . LEU A 1 49 ? -24.268 3.525 -1.245 1.00 1.00 600 LEU A C 5
ATOM 8771 O O . LEU A 1 49 ? -24.332 4.616 -1.808 1.00 1.00 600 LEU A O 5
ATOM 8787 N N . LEU A 1 50 ? -23.701 3.321 -0.065 1.00 1.00 601 LEU A N 5
ATOM 8788 C CA . LEU A 1 50 ? -23.091 4.415 0.671 1.00 1.00 601 LEU A CA 5
ATOM 8789 C C . LEU A 1 50 ? -21.645 4.051 1.013 1.00 1.00 601 LEU A C 5
ATOM 8790 O O . LEU A 1 50 ? -21.148 3.006 0.593 1.00 1.00 601 LEU A O 5
ATOM 8806 N N . THR A 1 51 ? -21.011 4.931 1.773 1.00 1.00 602 THR A N 5
ATOM 8807 C CA . THR A 1 51 ? -19.630 4.716 2.176 1.00 1.00 602 THR A CA 5
ATOM 8808 C C . THR A 1 51 ? -19.521 4.674 3.701 1.00 1.00 602 THR A C 5
ATOM 8809 O O . THR A 1 51 ? -20.528 4.538 4.396 1.00 1.00 602 THR A O 5
ATOM 8820 N N . MET A 1 52 ? -18.291 4.791 4.178 1.00 1.00 603 MET A N 5
ATOM 8821 C CA . MET A 1 52 ? -18.036 4.767 5.607 1.00 1.00 603 MET A CA 5
ATOM 8822 C C . MET A 1 52 ? -17.214 5.984 6.039 1.00 1.00 603 MET A C 5
ATOM 8823 O O . MET A 1 52 ? -16.338 5.874 6.894 1.00 1.00 603 MET A O 5
ATOM 8837 N N . GLU A 1 53 ? -17.528 7.117 5.426 1.00 1.00 604 GLU A N 5
ATOM 8838 C CA . GLU A 1 53 ? -16.830 8.352 5.736 1.00 1.00 604 GLU A CA 5
ATOM 8839 C C . GLU A 1 53 ? -17.830 9.447 6.117 1.00 1.00 604 GLU A C 5
ATOM 8840 O O . GLU A 1 53 ? -17.879 10.497 5.480 1.00 1.00 604 GLU A O 5
ATOM 8852 N N . GLU A 1 54 ? -18.604 9.161 7.154 1.00 1.00 605 GLU A N 5
ATOM 8853 C CA . GLU A 1 54 ? -19.600 10.107 7.628 1.00 1.00 605 GLU A CA 5
ATOM 8854 C C . GLU A 1 54 ? -19.977 9.799 9.078 1.00 1.00 605 GLU A C 5
ATOM 8855 O O . GLU A 1 54 ? -19.842 10.652 9.953 1.00 1.00 605 GLU A O 5
ATOM 8867 N N . ILE A 1 55 ? -20.444 8.576 9.288 1.00 1.00 606 ILE A N 5
ATOM 8868 C CA . ILE A 1 55 ? -20.841 8.145 10.617 1.00 1.00 606 ILE A CA 5
ATOM 8869 C C . ILE A 1 55 ? -19.919 8.788 11.655 1.00 1.00 606 ILE A C 5
ATOM 8870 O O . ILE A 1 55 ? -18.715 8.900 11.435 1.00 1.00 606 ILE A O 5
ATOM 8886 N N . GLN A 1 56 ? -20.520 9.193 12.764 1.00 1.00 607 GLN A N 5
ATOM 8887 C CA . GLN A 1 56 ? -19.769 9.823 13.836 1.00 1.00 607 GLN A CA 5
ATOM 8888 C C . GLN A 1 56 ? -19.304 8.771 14.847 1.00 1.00 607 GLN A C 5
ATOM 8889 O O . GLN A 1 56 ? -18.211 8.877 15.400 1.00 1.00 607 GLN A O 5
ATOM 8903 N N . SER A 1 57 ? -20.159 7.782 15.056 1.00 1.00 608 SER A N 5
ATOM 8904 C CA . SER A 1 57 ? -19.851 6.712 15.991 1.00 1.00 608 SER A CA 5
ATOM 8905 C C . SER A 1 57 ? -20.935 5.634 15.928 1.00 1.00 608 SER A C 5
ATOM 8906 O O . SER A 1 57 ? -22.125 5.942 15.958 1.00 1.00 608 SER A O 5
ATOM 8914 N N . VAL A 1 58 ? -20.484 4.391 15.841 1.00 1.00 609 VAL A N 5
ATOM 8915 C CA . VAL A 1 58 ? -21.400 3.266 15.774 1.00 1.00 609 VAL A CA 5
ATOM 8916 C C . VAL A 1 58 ? -21.398 2.530 17.116 1.00 1.00 609 VAL A C 5
ATOM 8917 O O . VAL A 1 58 ? -20.340 2.184 17.637 1.00 1.00 609 VAL A O 5
ATOM 8930 N N . GLU A 1 59 ? -22.597 2.316 17.637 1.00 1.00 610 GLU A N 5
ATOM 8931 C CA . GLU A 1 59 ? -22.747 1.629 18.910 1.00 1.00 610 GLU A CA 5
ATOM 8932 C C . GLU A 1 59 ? -24.037 0.805 18.918 1.00 1.00 610 GLU A C 5
ATOM 8933 O O . GLU A 1 59 ? -24.669 0.626 17.879 1.00 1.00 610 GLU A O 5
ATOM 8945 N N . GLU A 1 60 ? -24.388 0.327 20.104 1.00 1.00 611 GLU A N 5
ATOM 8946 C CA . GLU A 1 60 ? -25.590 -0.473 20.261 1.00 1.00 611 GLU A CA 5
ATOM 8947 C C . GLU A 1 60 ? -26.305 -0.107 21.563 1.00 1.00 611 GLU A C 5
ATOM 8948 O O . GLU A 1 60 ? -25.662 0.241 22.552 1.00 1.00 611 GLU A O 5
ATOM 8960 N N . THR A 1 61 ? -27.626 -0.196 21.520 1.00 1.00 612 THR A N 5
ATOM 8961 C CA . THR A 1 61 ? -28.436 0.123 22.684 1.00 1.00 612 THR A CA 5
ATOM 8962 C C . THR A 1 61 ? -29.109 -1.139 23.228 1.00 1.00 612 THR A C 5
ATOM 8963 O O . THR A 1 61 ? -29.170 -2.159 22.542 1.00 1.00 612 THR A O 5
ATOM 8974 N N . GLN A 1 62 ? -29.595 -1.030 24.455 1.00 1.00 613 GLN A N 5
ATOM 8975 C CA . GLN A 1 62 ? -30.261 -2.150 25.098 1.00 1.00 613 GLN A CA 5
ATOM 8976 C C . GLN A 1 62 ? -31.613 -1.710 25.663 1.00 1.00 613 GLN A C 5
ATOM 8977 O O . GLN A 1 62 ? -31.859 -0.518 25.836 1.00 1.00 613 GLN A O 5
ATOM 8991 N N . ILE A 1 63 ? -32.454 -2.697 25.935 1.00 1.00 614 ILE A N 5
ATOM 8992 C CA . ILE A 1 63 ? -33.774 -2.427 26.476 1.00 1.00 614 ILE A CA 5
ATOM 8993 C C . ILE A 1 63 ? -34.167 -3.551 27.438 1.00 1.00 614 ILE A C 5
ATOM 8994 O O . ILE A 1 63 ? -34.857 -4.492 27.050 1.00 1.00 614 ILE A O 5
ATOM 9010 N N . LYS A 1 64 ? -33.709 -3.416 28.674 1.00 1.00 615 LYS A N 5
ATOM 9011 C CA . LYS A 1 64 ? -34.004 -4.408 29.694 1.00 1.00 615 LYS A CA 5
ATOM 9012 C C . LYS A 1 64 ? -33.024 -5.577 29.560 1.00 1.00 615 LYS A C 5
ATOM 9013 O O . LYS A 1 64 ? -32.628 -6.175 30.558 1.00 1.00 615 LYS A O 5
ATOM 9032 N N . GLU A 1 65 ? -32.661 -5.864 28.319 1.00 1.00 616 GLU A N 5
ATOM 9033 C CA . GLU A 1 65 ? -31.736 -6.948 28.042 1.00 1.00 616 GLU A CA 5
ATOM 9034 C C . GLU A 1 65 ? -31.038 -6.723 26.700 1.00 1.00 616 GLU A C 5
ATOM 9035 O O . GLU A 1 65 ? -29.818 -6.851 26.599 1.00 1.00 616 GLU A O 5
ATOM 9047 N N . ARG A 1 66 ? -31.841 -6.387 25.700 1.00 1.00 617 ARG A N 5
ATOM 9048 C CA . ARG A 1 66 ? -31.317 -6.141 24.368 1.00 1.00 617 ARG A CA 5
ATOM 9049 C C . ARG A 1 66 ? -32.266 -5.233 23.584 1.00 1.00 617 ARG A C 5
ATOM 9050 O O . ARG A 1 66 ? -33.482 -5.418 23.622 1.00 1.00 617 ARG A O 5
ATOM 9071 N N . LYS A 1 67 ? -31.674 -4.273 22.889 1.00 1.00 618 LYS A N 5
ATOM 9072 C CA . LYS A 1 67 ? -32.452 -3.336 22.096 1.00 1.00 618 LYS A CA 5
ATOM 9073 C C . LYS A 1 67 ? -32.084 -3.494 20.619 1.00 1.00 618 LYS A C 5
ATOM 9074 O O . LYS A 1 67 ? -32.588 -4.389 19.942 1.00 1.00 618 LYS A O 5
ATOM 9093 N N . CYS A 1 68 ? -31.207 -2.611 20.163 1.00 1.00 619 CYS A N 5
ATOM 9094 C CA . CYS A 1 68 ? -30.764 -2.644 18.779 1.00 1.00 619 CYS A CA 5
ATOM 9095 C C . CYS A 1 68 ? -29.398 -1.960 18.696 1.00 1.00 619 CYS A C 5
ATOM 9096 O O . CYS A 1 68 ? -28.817 -1.602 19.718 1.00 1.00 619 CYS A O 5
ATOM 9104 N N . LEU A 1 69 ? -28.925 -1.802 17.469 1.00 1.00 620 LEU A N 5
ATOM 9105 C CA . LEU A 1 69 ? -27.638 -1.168 17.239 1.00 1.00 620 LEU A CA 5
ATOM 9106 C C . LEU A 1 69 ? -27.860 0.271 16.768 1.00 1.00 620 LEU A C 5
ATOM 9107 O O . LEU A 1 69 ? -28.824 0.555 16.060 1.00 1.00 620 LEU A O 5
ATOM 9123 N N . LEU A 1 70 ? -26.950 1.142 17.182 1.00 1.00 621 LEU A N 5
ATOM 9124 C CA . LEU A 1 70 ? -27.034 2.545 16.812 1.00 1.00 621 LEU A CA 5
ATOM 9125 C C . LEU A 1 70 ? -25.981 2.850 15.744 1.00 1.00 621 LEU A C 5
ATOM 9126 O O . LEU A 1 70 ? -25.041 2.079 15.556 1.00 1.00 621 LEU A O 5
ATOM 9142 N N . LEU A 1 71 ? -26.176 3.974 15.072 1.00 1.00 622 LEU A N 5
ATOM 9143 C CA . LEU A 1 71 ? -25.256 4.391 14.028 1.00 1.00 622 LEU A CA 5
ATOM 9144 C C . LEU A 1 71 ? -25.479 5.873 13.718 1.00 1.00 622 LEU A C 5
ATOM 9145 O O . LEU A 1 71 ? -26.118 6.213 12.724 1.00 1.00 622 LEU A O 5
ATOM 9161 N N . LYS A 1 72 ? -24.938 6.714 14.588 1.00 1.00 623 LYS A N 5
ATOM 9162 C CA . LYS A 1 72 ? -25.071 8.151 14.420 1.00 1.00 623 LYS A CA 5
ATOM 9163 C C . LYS A 1 72 ? -24.082 8.628 13.355 1.00 1.00 623 LYS A C 5
ATOM 9164 O O . LYS A 1 72 ? -22.945 8.159 13.303 1.00 1.00 623 LYS A O 5
ATOM 9183 N N . ILE A 1 73 ? -24.550 9.556 12.532 1.00 1.00 624 ILE A N 5
ATOM 9184 C CA . ILE A 1 73 ? -23.720 10.102 11.472 1.00 1.00 624 ILE A CA 5
ATOM 9185 C C . ILE A 1 73 ? -23.206 11.480 11.891 1.00 1.00 624 ILE A C 5
ATOM 9186 O O . ILE A 1 73 ? -23.902 12.224 12.579 1.00 1.00 624 ILE A O 5
ATOM 9202 N N . ARG A 1 74 ? -21.989 11.780 11.458 1.00 1.00 625 ARG A N 5
ATOM 9203 C CA . ARG A 1 74 ? -21.374 13.056 11.781 1.00 1.00 625 ARG A CA 5
ATOM 9204 C C . ARG A 1 74 ? -21.952 14.163 10.896 1.00 1.00 625 ARG A C 5
ATOM 9205 O O . ARG A 1 74 ? -21.523 15.312 10.976 1.00 1.00 625 ARG A O 5
ATOM 9226 N N . GLY A 1 75 ? -22.915 13.776 10.074 1.00 1.00 626 GLY A N 5
ATOM 9227 C CA . GLY A 1 75 ? -23.557 14.721 9.176 1.00 1.00 626 GLY A CA 5
ATOM 9228 C C . GLY A 1 75 ? -24.777 15.366 9.839 1.00 1.00 626 GLY A C 5
ATOM 9229 O O . GLY A 1 75 ? -25.247 16.413 9.397 1.00 1.00 626 GLY A O 5
ATOM 9233 N N . GLY A 1 76 ? -25.254 14.713 10.888 1.00 1.00 627 GLY A N 5
ATOM 9234 C CA . GLY A 1 76 ? -26.410 15.209 11.615 1.00 1.00 627 GLY A CA 5
ATOM 9235 C C . GLY A 1 76 ? -27.607 14.271 11.451 1.00 1.00 627 GLY A C 5
ATOM 9236 O O . GLY A 1 76 ? -28.753 14.718 11.428 1.00 1.00 627 GLY A O 5
ATOM 9240 N N . LYS A 1 77 ? -27.300 12.987 11.338 1.00 1.00 628 LYS A N 5
ATOM 9241 C CA . LYS A 1 77 ? -28.337 11.980 11.177 1.00 1.00 628 LYS A CA 5
ATOM 9242 C C . LYS A 1 77 ? -28.105 10.850 12.179 1.00 1.00 628 LYS A C 5
ATOM 9243 O O . LYS A 1 77 ? -27.113 10.855 12.907 1.00 1.00 628 LYS A O 5
ATOM 9262 N N . GLN A 1 78 ? -29.036 9.908 12.186 1.00 1.00 629 GLN A N 5
ATOM 9263 C CA . GLN A 1 78 ? -28.947 8.773 13.088 1.00 1.00 629 GLN A CA 5
ATOM 9264 C C . GLN A 1 78 ? -29.532 7.522 12.428 1.00 1.00 629 GLN A C 5
ATOM 9265 O O . GLN A 1 78 ? -30.423 7.621 11.585 1.00 1.00 629 GLN A O 5
ATOM 9279 N N . PHE A 1 79 ? -29.008 6.376 12.837 1.00 1.00 630 PHE A N 5
ATOM 9280 C CA . PHE A 1 79 ? -29.468 5.109 12.297 1.00 1.00 630 PHE A CA 5
ATOM 9281 C C . PHE A 1 79 ? -29.557 4.044 13.393 1.00 1.00 630 PHE A C 5
ATOM 9282 O O . PHE A 1 79 ? -28.774 4.059 14.342 1.00 1.00 630 PHE A O 5
ATOM 9299 N N . ILE A 1 80 ? -30.515 3.146 13.225 1.00 1.00 631 ILE A N 5
ATOM 9300 C CA . ILE A 1 80 ? -30.714 2.076 14.188 1.00 1.00 631 ILE A CA 5
ATOM 9301 C C . ILE A 1 80 ? -30.945 0.759 13.442 1.00 1.00 631 ILE A C 5
ATOM 9302 O O . ILE A 1 80 ? -32.012 0.543 12.872 1.00 1.00 631 ILE A O 5
ATOM 9318 N N . LEU A 1 81 ? -29.923 -0.086 13.470 1.00 1.00 632 LEU A N 5
ATOM 9319 C CA . LEU A 1 81 ? -30.001 -1.374 12.802 1.00 1.00 632 LEU A CA 5
ATOM 9320 C C . LEU A 1 81 ? -29.894 -2.489 13.844 1.00 1.00 632 LEU A C 5
ATOM 9321 O O . LEU A 1 81 ? -29.436 -2.257 14.963 1.00 1.00 632 LEU A O 5
ATOM 9337 N N . GLN A 1 82 ? -30.320 -3.676 13.440 1.00 1.00 633 GLN A N 5
ATOM 9338 C CA . GLN A 1 82 ? -30.278 -4.828 14.324 1.00 1.00 633 GLN A CA 5
ATOM 9339 C C . GLN A 1 82 ? -29.952 -6.095 13.531 1.00 1.00 633 GLN A C 5
ATOM 9340 O O . GLN A 1 82 ? -29.844 -6.054 12.306 1.00 1.00 633 GLN A O 5
ATOM 9354 N N . CYS A 1 83 ? -29.804 -7.191 14.261 1.00 1.00 634 CYS A N 5
ATOM 9355 C CA . CYS A 1 83 ? -29.493 -8.467 13.640 1.00 1.00 634 CYS A CA 5
ATOM 9356 C C . CYS A 1 83 ? -29.966 -9.583 14.574 1.00 1.00 634 CYS A C 5
ATOM 9357 O O . CYS A 1 83 ? -30.121 -9.368 15.775 1.00 1.00 634 CYS A O 5
ATOM 9365 N N . ASP A 1 84 ? -30.181 -10.751 13.987 1.00 1.00 635 ASP A N 5
ATOM 9366 C CA . ASP A 1 84 ? -30.633 -11.901 14.751 1.00 1.00 635 ASP A CA 5
ATOM 9367 C C . ASP A 1 84 ? -29.430 -12.567 15.422 1.00 1.00 635 ASP A C 5
ATOM 9368 O O . ASP A 1 84 ? -29.583 -13.278 16.414 1.00 1.00 635 ASP A O 5
ATOM 9377 N N . SER A 1 85 ? -28.260 -12.312 14.855 1.00 1.00 636 SER A N 5
ATOM 9378 C CA . SER A 1 85 ? -27.032 -12.878 15.385 1.00 1.00 636 SER A CA 5
ATOM 9379 C C . SER A 1 85 ? -26.431 -11.935 16.430 1.00 1.00 636 SER A C 5
ATOM 9380 O O . SER A 1 85 ? -26.669 -10.728 16.393 1.00 1.00 636 SER A O 5
ATOM 9388 N N . ASP A 1 86 ? -25.663 -12.522 17.336 1.00 1.00 637 ASP A N 5
ATOM 9389 C CA . ASP A 1 86 ? -25.025 -11.749 18.389 1.00 1.00 637 ASP A CA 5
ATOM 9390 C C . ASP A 1 86 ? -23.712 -11.167 17.864 1.00 1.00 637 ASP A C 5
ATOM 9391 O O . ASP A 1 86 ? -23.438 -9.982 18.047 1.00 1.00 637 ASP A O 5
ATOM 9400 N N . PRO A 1 87 ? -22.913 -12.051 17.208 1.00 1.00 638 PRO A N 5
ATOM 9401 C CA . PRO A 1 87 ? -21.633 -11.636 16.657 1.00 1.00 638 PRO A CA 5
ATOM 9402 C C . PRO A 1 87 ? -21.829 -10.811 15.383 1.00 1.00 638 PRO A C 5
ATOM 9403 O O . PRO A 1 87 ? -21.286 -9.714 15.260 1.00 1.00 638 PRO A O 5
ATOM 9414 N N . GLU A 1 88 ? -22.604 -11.371 14.465 1.00 1.00 639 GLU A N 5
ATOM 9415 C CA . GLU A 1 88 ? -22.876 -10.701 13.205 1.00 1.00 639 GLU A CA 5
ATOM 9416 C C . GLU A 1 88 ? -22.701 -9.189 13.360 1.00 1.00 639 GLU A C 5
ATOM 9417 O O . GLU A 1 88 ? -21.660 -8.640 13.002 1.00 1.00 639 GLU A O 5
ATOM 9429 N N . LEU A 1 89 ? -23.736 -8.558 13.894 1.00 1.00 640 LEU A N 5
ATOM 9430 C CA . LEU A 1 89 ? -23.710 -7.119 14.101 1.00 1.00 640 LEU A CA 5
ATOM 9431 C C . LEU A 1 89 ? -22.429 -6.739 14.847 1.00 1.00 640 LEU A C 5
ATOM 9432 O O . LEU A 1 89 ? -21.739 -5.797 14.461 1.00 1.00 640 LEU A O 5
ATOM 9448 N N . VAL A 1 90 ? -22.153 -7.489 15.903 1.00 1.00 641 VAL A N 5
ATOM 9449 C CA . VAL A 1 90 ? -20.969 -7.243 16.706 1.00 1.00 641 VAL A CA 5
ATOM 9450 C C . VAL A 1 90 ? -19.769 -7.017 15.784 1.00 1.00 641 VAL A C 5
ATOM 9451 O O . VAL A 1 90 ? -19.107 -5.983 15.861 1.00 1.00 641 VAL A O 5
ATOM 9464 N N . GLN A 1 91 ? -19.524 -8.003 14.933 1.00 1.00 642 GLN A N 5
ATOM 9465 C CA . GLN A 1 91 ? -18.416 -7.924 13.995 1.00 1.00 642 GLN A CA 5
ATOM 9466 C C . GLN A 1 91 ? -18.644 -6.788 12.998 1.00 1.00 642 GLN A C 5
ATOM 9467 O O . GLN A 1 91 ? -17.703 -6.088 12.625 1.00 1.00 642 GLN A O 5
ATOM 9481 N N . TRP A 1 92 ? -19.897 -6.638 12.595 1.00 1.00 643 TRP A N 5
ATOM 9482 C CA . TRP A 1 92 ? -20.258 -5.597 11.648 1.00 1.00 643 TRP A CA 5
ATOM 9483 C C . TRP A 1 92 ? -19.848 -4.250 12.246 1.00 1.00 643 TRP A C 5
ATOM 9484 O O . TRP A 1 92 ? -19.352 -3.376 11.536 1.00 1.00 643 TRP A O 5
ATOM 9505 N N . LYS A 1 93 ? -20.072 -4.123 13.547 1.00 1.00 644 LYS A N 5
ATOM 9506 C CA . LYS A 1 93 ? -19.731 -2.896 14.248 1.00 1.00 644 LYS A CA 5
ATOM 9507 C C . LYS A 1 93 ? -18.213 -2.709 14.232 1.00 1.00 644 LYS A C 5
ATOM 9508 O O . LYS A 1 93 ? -17.713 -1.705 13.727 1.00 1.00 644 LYS A O 5
ATOM 9527 N N . LYS A 1 94 ? -17.522 -3.692 14.789 1.00 1.00 645 LYS A N 5
ATOM 9528 C CA . LYS A 1 94 ? -16.069 -3.647 14.845 1.00 1.00 645 LYS A CA 5
ATOM 9529 C C . LYS A 1 94 ? -15.530 -3.116 13.516 1.00 1.00 645 LYS A C 5
ATOM 9530 O O . LYS A 1 94 ? -14.713 -2.196 13.497 1.00 1.00 645 LYS A O 5
ATOM 9549 N N . GLU A 1 95 ? -16.005 -3.719 12.437 1.00 1.00 646 GLU A N 5
ATOM 9550 C CA . GLU A 1 95 ? -15.580 -3.318 11.106 1.00 1.00 646 GLU A CA 5
ATOM 9551 C C . GLU A 1 95 ? -16.169 -1.952 10.749 1.00 1.00 646 GLU A C 5
ATOM 9552 O O . GLU A 1 95 ? -15.545 -1.170 10.037 1.00 1.00 646 GLU A O 5
ATOM 9564 N N . LEU A 1 96 ? -17.367 -1.709 11.262 1.00 1.00 647 LEU A N 5
ATOM 9565 C CA . LEU A 1 96 ? -18.049 -0.452 11.007 1.00 1.00 647 LEU A CA 5
ATOM 9566 C C . LEU A 1 96 ? -17.292 0.684 11.699 1.00 1.00 647 LEU A C 5
ATOM 9567 O O . LEU A 1 96 ? -16.811 1.605 11.041 1.00 1.00 647 LEU A O 5
ATOM 9583 N N . ARG A 1 97 ? -17.209 0.580 13.016 1.00 1.00 648 ARG A N 5
ATOM 9584 C CA . ARG A 1 97 ? -16.519 1.587 13.804 1.00 1.00 648 ARG A CA 5
ATOM 9585 C C . ARG A 1 97 ? -15.226 2.013 13.105 1.00 1.00 648 ARG A C 5
ATOM 9586 O O . ARG A 1 97 ? -15.013 3.199 12.856 1.00 1.00 648 ARG A O 5
ATOM 9607 N N . ASP A 1 98 ? -14.397 1.023 12.810 1.00 1.00 649 ASP A N 5
ATOM 9608 C CA . ASP A 1 98 ? -13.131 1.283 12.146 1.00 1.00 649 ASP A CA 5
ATOM 9609 C C . ASP A 1 98 ? -13.397 1.932 10.786 1.00 1.00 649 ASP A C 5
ATOM 9610 O O . ASP A 1 98 ? -12.773 2.936 10.442 1.00 1.00 649 ASP A O 5
ATOM 9619 N N . ALA A 1 99 ? -14.323 1.335 10.052 1.00 1.00 650 ALA A N 5
ATOM 9620 C CA . ALA A 1 99 ? -14.679 1.844 8.738 1.00 1.00 650 ALA A CA 5
ATOM 9621 C C . ALA A 1 99 ? -14.894 3.357 8.822 1.00 1.00 650 ALA A C 5
ATOM 9622 O O . ALA A 1 99 ? -14.269 4.118 8.087 1.00 1.00 650 ALA A O 5
ATOM 9629 N N . TYR A 1 100 ? -15.780 3.746 9.727 1.00 1.00 651 TYR A N 5
ATOM 9630 C CA . TYR A 1 100 ? -16.086 5.154 9.917 1.00 1.00 651 TYR A CA 5
ATOM 9631 C C . TYR A 1 100 ? -14.889 5.899 10.510 1.00 1.00 651 TYR A C 5
ATOM 9632 O O . TYR A 1 100 ? -14.720 7.096 10.278 1.00 1.00 651 TYR A O 5
ATOM 9650 N N . ARG A 1 101 ? -14.088 5.161 11.265 1.00 1.00 652 ARG A N 5
ATOM 9651 C CA . ARG A 1 101 ? -12.911 5.737 11.894 1.00 1.00 652 ARG A CA 5
ATOM 9652 C C . ARG A 1 101 ? -11.822 5.989 10.849 1.00 1.00 652 ARG A C 5
ATOM 9653 O O . ARG A 1 101 ? -11.505 7.137 10.540 1.00 1.00 652 ARG A O 5
ATOM 9674 N N . GLU A 1 102 ? -11.277 4.896 10.334 1.00 1.00 653 GLU A N 5
ATOM 9675 C CA . GLU A 1 102 ? -10.229 4.983 9.331 1.00 1.00 653 GLU A CA 5
ATOM 9676 C C . GLU A 1 102 ? -10.581 6.043 8.286 1.00 1.00 653 GLU A C 5
ATOM 9677 O O . GLU A 1 102 ? -9.695 6.664 7.702 1.00 1.00 653 GLU A O 5
ATOM 9689 N N . ALA A 1 103 ? -11.879 6.217 8.080 1.00 1.00 654 ALA A N 5
ATOM 9690 C CA . ALA A 1 103 ? -12.361 7.191 7.115 1.00 1.00 654 ALA A CA 5
ATOM 9691 C C . ALA A 1 103 ? -12.131 8.600 7.661 1.00 1.00 654 ALA A C 5
ATOM 9692 O O . ALA A 1 103 ? -11.780 9.511 6.912 1.00 1.00 654 ALA A O 5
ATOM 9699 N N . GLN A 1 104 ? -12.336 8.738 8.963 1.00 1.00 655 GLN A N 5
ATOM 9700 C CA . GLN A 1 104 ? -12.154 10.022 9.618 1.00 1.00 655 GLN A CA 5
ATOM 9701 C C . GLN A 1 104 ? -10.902 10.719 9.083 1.00 1.00 655 GLN A C 5
ATOM 9702 O O . GLN A 1 104 ? -10.891 11.937 8.906 1.00 1.00 655 GLN A O 5
ATOM 9716 N N . GLN A 1 105 ? -9.876 9.916 8.839 1.00 1.00 656 GLN A N 5
ATOM 9717 C CA . GLN A 1 105 ? -8.621 10.441 8.327 1.00 1.00 656 GLN A CA 5
ATOM 9718 C C . GLN A 1 105 ? -8.814 10.992 6.913 1.00 1.00 656 GLN A C 5
ATOM 9719 O O . GLN A 1 105 ? -7.906 11.606 6.354 1.00 1.00 656 GLN A O 5
ATOM 9733 N N . LEU A 1 106 ? -10.000 10.753 6.375 1.00 1.00 657 LEU A N 5
ATOM 9734 C CA . LEU A 1 106 ? -10.323 11.218 5.037 1.00 1.00 657 LEU A CA 5
ATOM 9735 C C . LEU A 1 106 ? -10.853 12.651 5.113 1.00 1.00 657 LEU A C 5
ATOM 9736 O O . LEU A 1 106 ? -10.688 13.428 4.175 1.00 1.00 657 LEU A O 5
ATOM 9752 N N . VAL A 1 107 ? -11.478 12.958 6.241 1.00 1.00 658 VAL A N 5
ATOM 9753 C CA . VAL A 1 107 ? -12.033 14.284 6.453 1.00 1.00 658 VAL A CA 5
ATOM 9754 C C . VAL A 1 107 ? -11.340 14.937 7.650 1.00 1.00 658 VAL A C 5
ATOM 9755 O O . VAL A 1 107 ? -11.805 15.953 8.163 1.00 1.00 658 VAL A O 5
ATOM 9768 N N . GLN A 1 108 ? -10.239 14.325 8.061 1.00 1.00 659 GLN A N 5
ATOM 9769 C CA . GLN A 1 108 ? -9.477 14.835 9.189 1.00 1.00 659 GLN A CA 5
ATOM 9770 C C . GLN A 1 108 ? -9.001 16.262 8.907 1.00 1.00 659 GLN A C 5
ATOM 9771 O O . GLN A 1 108 ? -9.177 17.153 9.737 1.00 1.00 659 GLN A O 5
ATOM 9785 N N . ARG A 1 109 ? -8.411 16.434 7.734 1.00 1.00 660 ARG A N 5
ATOM 9786 C CA . ARG A 1 109 ? -7.909 17.738 7.333 1.00 1.00 660 ARG A CA 5
ATOM 9787 C C . ARG A 1 109 ? -9.067 18.647 6.918 1.00 1.00 660 ARG A C 5
ATOM 9788 O O . ARG A 1 109 ? -9.251 18.924 5.733 1.00 1.00 660 ARG A O 5
ATOM 9809 N N . VAL A 1 110 ? -9.819 19.087 7.916 1.00 1.00 661 VAL A N 5
ATOM 9810 C CA . VAL A 1 110 ? -10.955 19.959 7.669 1.00 1.00 661 VAL A CA 5
ATOM 9811 C C . VAL A 1 110 ? -10.545 21.409 7.935 1.00 1.00 661 VAL A C 5
ATOM 9812 O O . VAL A 1 110 ? -9.583 21.664 8.657 1.00 1.00 661 VAL A O 5
ATOM 9825 N N . PRO A 1 111 ? -11.317 22.345 7.320 1.00 1.00 662 PRO A N 5
ATOM 9826 C CA . PRO A 1 111 ? -11.044 23.764 7.482 1.00 1.00 662 PRO A CA 5
ATOM 9827 C C . PRO A 1 111 ? -11.488 24.253 8.862 1.00 1.00 662 PRO A C 5
ATOM 9828 O O . PRO A 1 111 ? -12.015 23.478 9.660 1.00 1.00 662 PRO A O 5
ATOM 9839 N N . LYS A 1 112 ? -11.261 25.536 9.101 1.00 1.00 663 LYS A N 5
ATOM 9840 C CA . LYS A 1 112 ? -11.631 26.138 10.371 1.00 1.00 663 LYS A CA 5
ATOM 9841 C C . LYS A 1 112 ? -12.338 27.471 10.111 1.00 1.00 663 LYS A C 5
ATOM 9842 O O . LYS A 1 112 ? -11.889 28.265 9.287 1.00 1.00 663 LYS A O 5
ATOM 9861 N N . MET A 1 113 ? -13.431 27.675 10.832 1.00 1.00 664 MET A N 5
ATOM 9862 C CA . MET A 1 113 ? -14.205 28.896 10.690 1.00 1.00 664 MET A CA 5
ATOM 9863 C C . MET A 1 113 ? -14.316 29.308 9.221 1.00 1.00 664 MET A C 5
ATOM 9864 O O . MET A 1 113 ? -13.469 30.039 8.711 1.00 1.00 664 MET A O 5
ATOM 9878 N N . LYS A 1 114 ? -15.369 28.819 8.581 1.00 1.00 665 LYS A N 5
ATOM 9879 C CA . LYS A 1 114 ? -15.601 29.125 7.180 1.00 1.00 665 LYS A CA 5
ATOM 9880 C C . LYS A 1 114 ? -16.938 28.518 6.746 1.00 1.00 665 LYS A C 5
ATOM 9881 O O . LYS A 1 114 ? -17.861 29.242 6.377 1.00 1.00 665 LYS A O 5
ATOM 9900 N N . ASN A 1 115 ? -16.997 27.196 6.803 1.00 1.00 666 ASN A N 5
ATOM 9901 C CA . ASN A 1 115 ? -18.204 26.484 6.420 1.00 1.00 666 ASN A CA 5
ATOM 9902 C C . ASN A 1 115 ? -18.356 26.529 4.899 1.00 1.00 666 ASN A C 5
ATOM 9903 O O . ASN A 1 115 ? -18.391 25.489 4.244 1.00 1.00 666 ASN A O 5
ATOM 9914 N N . LYS A 1 116 ? -18.445 27.745 4.381 1.00 1.00 667 LYS A N 5
ATOM 9915 C CA . LYS A 1 116 ? -18.593 27.940 2.950 1.00 1.00 667 LYS A CA 5
ATOM 9916 C C . LYS A 1 116 ? -18.541 29.436 2.633 1.00 1.00 667 LYS A C 5
ATOM 9917 O O . LYS A 1 116 ? -18.816 30.267 3.499 1.00 1.00 667 LYS A O 5
ATOM 9936 N N . PRO A 1 117 ? -18.176 29.742 1.360 1.00 1.00 668 PRO A N 5
ATOM 9937 C CA . PRO A 1 117 ? -18.084 31.124 0.920 1.00 1.00 668 PRO A CA 5
ATOM 9938 C C . PRO A 1 117 ? -19.475 31.723 0.703 1.00 1.00 668 PRO A C 5
ATOM 9939 O O . PRO A 1 117 ? -19.728 32.867 1.078 1.00 1.00 668 PRO A O 5
ATOM 9950 N N . ARG A 1 118 ? -20.341 30.924 0.096 1.00 1.00 669 ARG A N 5
ATOM 9951 C CA . ARG A 1 118 ? -21.700 31.362 -0.175 1.00 1.00 669 ARG A CA 5
ATOM 9952 C C . ARG A 1 118 ? -22.472 30.267 -0.913 1.00 1.00 669 ARG A C 5
ATOM 9953 O O . ARG A 1 118 ? -21.874 29.415 -1.569 1.00 1.00 669 ARG A O 5
ATOM 9974 N N . SER A 1 119 ? -23.790 30.325 -0.782 1.00 1.00 670 SER A N 5
ATOM 9975 C CA . SER A 1 119 ? -24.650 29.349 -1.429 1.00 1.00 670 SER A CA 5
ATOM 9976 C C . SER A 1 119 ? -25.069 29.855 -2.811 1.00 1.00 670 SER A C 5
ATOM 9977 O O . SER A 1 119 ? -25.630 29.035 -3.569 1.00 1.00 670 SER A O 5
ATOM 9986 N N . GLY A 1 1 ? -9.615 7.979 -13.876 1.00 1.00 552 GLY A N 6
ATOM 9987 C CA . GLY A 1 1 ? -8.794 8.417 -12.760 1.00 1.00 552 GLY A CA 6
ATOM 9988 C C . GLY A 1 1 ? -9.540 8.257 -11.433 1.00 1.00 552 GLY A C 6
ATOM 9989 O O . GLY A 1 1 ? -10.213 9.180 -10.980 1.00 1.00 552 GLY A O 6
ATOM 9995 N N . SER A 1 2 ? -9.395 7.076 -10.848 1.00 1.00 553 SER A N 6
ATOM 9996 C CA . SER A 1 2 ? -10.046 6.782 -9.584 1.00 1.00 553 SER A CA 6
ATOM 9997 C C . SER A 1 2 ? -9.660 5.380 -9.109 1.00 1.00 553 SER A C 6
ATOM 9998 O O . SER A 1 2 ? -9.265 4.537 -9.913 1.00 1.00 553 SER A O 6
ATOM 10006 N N . HIS A 1 3 ? -9.789 5.175 -7.807 1.00 1.00 554 HIS A N 6
ATOM 10007 C CA . HIS A 1 3 ? -9.459 3.889 -7.216 1.00 1.00 554 HIS A CA 6
ATOM 10008 C C . HIS A 1 3 ? -9.785 3.911 -5.721 1.00 1.00 554 HIS A C 6
ATOM 10009 O O . HIS A 1 3 ? -9.505 4.894 -5.037 1.00 1.00 554 HIS A O 6
ATOM 10023 N N . MET A 1 4 ? -10.374 2.818 -5.261 1.00 1.00 555 MET A N 6
ATOM 10024 C CA . MET A 1 4 ? -10.741 2.699 -3.860 1.00 1.00 555 MET A CA 6
ATOM 10025 C C . MET A 1 4 ? -10.833 1.231 -3.438 1.00 1.00 555 MET A C 6
ATOM 10026 O O . MET A 1 4 ? -11.799 0.825 -2.796 1.00 1.00 555 MET A O 6
ATOM 10040 N N . GLY A 1 5 ? -9.812 0.475 -3.818 1.00 1.00 556 GLY A N 6
ATOM 10041 C CA . GLY A 1 5 ? -9.766 -0.939 -3.488 1.00 1.00 556 GLY A CA 6
ATOM 10042 C C . GLY A 1 5 ? -11.046 -1.648 -3.933 1.00 1.00 556 GLY A C 6
ATOM 10043 O O . GLY A 1 5 ? -12.004 -1.002 -4.352 1.00 1.00 556 GLY A O 6
ATOM 10047 N N . LYS A 1 6 ? -11.020 -2.969 -3.826 1.00 1.00 557 LYS A N 6
ATOM 10048 C CA . LYS A 1 6 ? -12.167 -3.774 -4.212 1.00 1.00 557 LYS A CA 6
ATOM 10049 C C . LYS A 1 6 ? -12.181 -5.063 -3.388 1.00 1.00 557 LYS A C 6
ATOM 10050 O O . LYS A 1 6 ? -11.946 -6.147 -3.921 1.00 1.00 557 LYS A O 6
ATOM 10069 N N . ASP A 1 7 ? -12.458 -4.902 -2.102 1.00 1.00 558 ASP A N 6
ATOM 10070 C CA . ASP A 1 7 ? -12.505 -6.040 -1.200 1.00 1.00 558 ASP A CA 6
ATOM 10071 C C . ASP A 1 7 ? -13.405 -5.703 -0.008 1.00 1.00 558 ASP A C 6
ATOM 10072 O O . ASP A 1 7 ? -13.053 -4.868 0.823 1.00 1.00 558 ASP A O 6
ATOM 10081 N N . CYS A 1 8 ? -14.547 -6.372 0.037 1.00 1.00 559 CYS A N 6
ATOM 10082 C CA . CYS A 1 8 ? -15.500 -6.154 1.113 1.00 1.00 559 CYS A CA 6
ATOM 10083 C C . CYS A 1 8 ? -14.894 -6.699 2.409 1.00 1.00 559 CYS A C 6
ATOM 10084 O O . CYS A 1 8 ? -14.176 -7.697 2.391 1.00 1.00 559 CYS A O 6
ATOM 10092 N N . ILE A 1 9 ? -15.205 -6.018 3.501 1.00 1.00 560 ILE A N 6
ATOM 10093 C CA . ILE A 1 9 ? -14.701 -6.420 4.803 1.00 1.00 560 ILE A CA 6
ATOM 10094 C C . ILE A 1 9 ? -15.624 -7.487 5.396 1.00 1.00 560 ILE A C 6
ATOM 10095 O O . ILE A 1 9 ? -15.201 -8.618 5.628 1.00 1.00 560 ILE A O 6
ATOM 10111 N N . MET A 1 10 ? -16.866 -7.087 5.623 1.00 1.00 561 MET A N 6
ATOM 10112 C CA . MET A 1 10 ? -17.854 -7.994 6.184 1.00 1.00 561 MET A CA 6
ATOM 10113 C C . MET A 1 10 ? -19.150 -7.964 5.373 1.00 1.00 561 MET A C 6
ATOM 10114 O O . MET A 1 10 ? -19.630 -6.895 5.002 1.00 1.00 561 MET A O 6
ATOM 10128 N N . HIS A 1 11 ? -19.680 -9.152 5.120 1.00 1.00 562 HIS A N 6
ATOM 10129 C CA . HIS A 1 11 ? -20.912 -9.276 4.359 1.00 1.00 562 HIS A CA 6
ATOM 10130 C C . HIS A 1 11 ? -21.832 -10.296 5.035 1.00 1.00 562 HIS A C 6
ATOM 10131 O O . HIS A 1 11 ? -21.439 -10.949 5.999 1.00 1.00 562 HIS A O 6
ATOM 10145 N N . GLY A 1 12 ? -23.041 -10.398 4.501 1.00 1.00 563 GLY A N 6
ATOM 10146 C CA . GLY A 1 12 ? -24.020 -11.326 5.039 1.00 1.00 563 GLY A CA 6
ATOM 10147 C C . GLY A 1 12 ? -25.397 -10.669 5.147 1.00 1.00 563 GLY A C 6
ATOM 10148 O O . GLY A 1 12 ? -25.592 -9.547 4.680 1.00 1.00 563 GLY A O 6
ATOM 10152 N N . TYR A 1 13 ? -26.318 -11.396 5.765 1.00 1.00 564 TYR A N 6
ATOM 10153 C CA . TYR A 1 13 ? -27.672 -10.897 5.938 1.00 1.00 564 TYR A CA 6
ATOM 10154 C C . TYR A 1 13 ? -27.807 -10.125 7.253 1.00 1.00 564 TYR A C 6
ATOM 10155 O O . TYR A 1 13 ? -27.489 -10.649 8.320 1.00 1.00 564 TYR A O 6
ATOM 10173 N N . MET A 1 14 ? -28.279 -8.893 7.133 1.00 1.00 565 MET A N 6
ATOM 10174 C CA . MET A 1 14 ? -28.459 -8.045 8.299 1.00 1.00 565 MET A CA 6
ATOM 10175 C C . MET A 1 14 ? -29.848 -7.401 8.298 1.00 1.00 565 MET A C 6
ATOM 10176 O O . MET A 1 14 ? -30.744 -7.849 7.583 1.00 1.00 565 MET A O 6
ATOM 10190 N N . SER A 1 15 ? -29.983 -6.360 9.108 1.00 1.00 566 SER A N 6
ATOM 10191 C CA . SER A 1 15 ? -31.246 -5.651 9.209 1.00 1.00 566 SER A CA 6
ATOM 10192 C C . SER A 1 15 ? -31.019 -4.260 9.804 1.00 1.00 566 SER A C 6
ATOM 10193 O O . SER A 1 15 ? -30.220 -4.098 10.724 1.00 1.00 566 SER A O 6
ATOM 10201 N N . LYS A 1 16 ? -31.737 -3.292 9.252 1.00 1.00 567 LYS A N 6
ATOM 10202 C CA . LYS A 1 16 ? -31.623 -1.920 9.716 1.00 1.00 567 LYS A CA 6
ATOM 10203 C C . LYS A 1 16 ? -32.842 -1.124 9.244 1.00 1.00 567 LYS A C 6
ATOM 10204 O O . LYS A 1 16 ? -33.386 -1.392 8.174 1.00 1.00 567 LYS A O 6
ATOM 10223 N N . MET A 1 17 ? -33.234 -0.160 10.065 1.00 1.00 568 MET A N 6
ATOM 10224 C CA . MET A 1 17 ? -34.378 0.677 9.744 1.00 1.00 568 MET A CA 6
ATOM 10225 C C . MET A 1 17 ? -34.317 2.003 10.503 1.00 1.00 568 MET A C 6
ATOM 10226 O O . MET A 1 17 ? -33.399 2.230 11.292 1.00 1.00 568 MET A O 6
ATOM 10240 N N . GLY A 1 18 ? -35.306 2.845 10.240 1.00 1.00 569 GLY A N 6
ATOM 10241 C CA . GLY A 1 18 ? -35.375 4.143 10.889 1.00 1.00 569 GLY A CA 6
ATOM 10242 C C . GLY A 1 18 ? -36.610 4.920 10.429 1.00 1.00 569 GLY A C 6
ATOM 10243 O O . GLY A 1 18 ? -36.822 5.104 9.231 1.00 1.00 569 GLY A O 6
ATOM 10247 N N . ASN A 1 19 ? -37.393 5.356 11.405 1.00 1.00 570 ASN A N 6
ATOM 10248 C CA . ASN A 1 19 ? -38.602 6.109 11.115 1.00 1.00 570 ASN A CA 6
ATOM 10249 C C . ASN A 1 19 ? -39.157 6.694 12.415 1.00 1.00 570 ASN A C 6
ATOM 10250 O O . ASN A 1 19 ? -38.593 6.481 13.486 1.00 1.00 570 ASN A O 6
ATOM 10261 N N . PRO A 1 20 ? -40.285 7.440 12.274 1.00 1.00 571 PRO A N 6
ATOM 10262 C CA . PRO A 1 20 ? -40.924 8.057 13.424 1.00 1.00 571 PRO A CA 6
ATOM 10263 C C . PRO A 1 20 ? -41.673 7.018 14.259 1.00 1.00 571 PRO A C 6
ATOM 10264 O O . PRO A 1 20 ? -42.314 7.357 15.252 1.00 1.00 571 PRO A O 6
ATOM 10275 N N . PHE A 1 21 ? -41.569 5.769 13.825 1.00 1.00 572 PHE A N 6
ATOM 10276 C CA . PHE A 1 21 ? -42.229 4.677 14.521 1.00 1.00 572 PHE A CA 6
ATOM 10277 C C . PHE A 1 21 ? -41.427 3.381 14.392 1.00 1.00 572 PHE A C 6
ATOM 10278 O O . PHE A 1 21 ? -41.710 2.555 13.526 1.00 1.00 572 PHE A O 6
ATOM 10295 N N . LEU A 1 22 ? -40.441 3.243 15.267 1.00 1.00 573 LEU A N 6
ATOM 10296 C CA . LEU A 1 22 ? -39.597 2.062 15.263 1.00 1.00 573 LEU A CA 6
ATOM 10297 C C . LEU A 1 22 ? -40.302 0.933 16.015 1.00 1.00 573 LEU A C 6
ATOM 10298 O O . LEU A 1 22 ? -40.034 0.704 17.193 1.00 1.00 573 LEU A O 6
ATOM 10314 N N . THR A 1 23 ? -41.190 0.255 15.302 1.00 1.00 574 THR A N 6
ATOM 10315 C CA . THR A 1 23 ? -41.937 -0.845 15.888 1.00 1.00 574 THR A CA 6
ATOM 10316 C C . THR A 1 23 ? -41.905 -2.063 14.963 1.00 1.00 574 THR A C 6
ATOM 10317 O O . THR A 1 23 ? -42.503 -3.095 15.268 1.00 1.00 574 THR A O 6
ATOM 10328 N N . GLN A 1 24 ? -41.205 -1.903 13.850 1.00 1.00 575 GLN A N 6
ATOM 10329 C CA . GLN A 1 24 ? -41.089 -2.977 12.878 1.00 1.00 575 GLN A CA 6
ATOM 10330 C C . GLN A 1 24 ? -39.634 -3.436 12.767 1.00 1.00 575 GLN A C 6
ATOM 10331 O O . GLN A 1 24 ? -38.762 -2.929 13.471 1.00 1.00 575 GLN A O 6
ATOM 10345 N N . TRP A 1 25 ? -39.415 -4.390 11.873 1.00 1.00 576 TRP A N 6
ATOM 10346 C CA . TRP A 1 25 ? -38.080 -4.924 11.660 1.00 1.00 576 TRP A CA 6
ATOM 10347 C C . TRP A 1 25 ? -38.025 -5.510 10.248 1.00 1.00 576 TRP A C 6
ATOM 10348 O O . TRP A 1 25 ? -38.841 -6.360 9.893 1.00 1.00 576 TRP A O 6
ATOM 10369 N N . GLN A 1 26 ? -37.056 -5.034 9.481 1.00 1.00 577 GLN A N 6
ATOM 10370 C CA . GLN A 1 26 ? -36.885 -5.502 8.115 1.00 1.00 577 GLN A CA 6
ATOM 10371 C C . GLN A 1 26 ? -35.495 -6.116 7.935 1.00 1.00 577 GLN A C 6
ATOM 10372 O O . GLN A 1 26 ? -34.485 -5.450 8.159 1.00 1.00 577 GLN A O 6
ATOM 10386 N N . ARG A 1 27 ? -35.488 -7.377 7.531 1.00 1.00 578 ARG A N 6
ATOM 10387 C CA . ARG A 1 27 ? -34.239 -8.088 7.318 1.00 1.00 578 ARG A CA 6
ATOM 10388 C C . ARG A 1 27 ? -33.744 -7.875 5.887 1.00 1.00 578 ARG A C 6
ATOM 10389 O O . ARG A 1 27 ? -34.418 -8.255 4.931 1.00 1.00 578 ARG A O 6
ATOM 10410 N N . ARG A 1 28 ? -32.572 -7.266 5.784 1.00 1.00 579 ARG A N 6
ATOM 10411 C CA . ARG A 1 28 ? -31.979 -6.998 4.484 1.00 1.00 579 ARG A CA 6
ATOM 10412 C C . ARG A 1 28 ? -30.491 -7.353 4.497 1.00 1.00 579 ARG A C 6
ATOM 10413 O O . ARG A 1 28 ? -29.873 -7.417 5.558 1.00 1.00 579 ARG A O 6
ATOM 10434 N N . TYR A 1 29 ? -29.959 -7.575 3.303 1.00 1.00 580 TYR A N 6
ATOM 10435 C CA . TYR A 1 29 ? -28.555 -7.921 3.163 1.00 1.00 580 TYR A CA 6
ATOM 10436 C C . TYR A 1 29 ? -27.686 -6.666 3.072 1.00 1.00 580 TYR A C 6
ATOM 10437 O O . TYR A 1 29 ? -27.966 -5.767 2.280 1.00 1.00 580 TYR A O 6
ATOM 10455 N N . PHE A 1 30 ? -26.649 -6.642 3.896 1.00 1.00 581 PHE A N 6
ATOM 10456 C CA . PHE A 1 30 ? -25.736 -5.512 3.920 1.00 1.00 581 PHE A CA 6
ATOM 10457 C C . PHE A 1 30 ? -24.340 -5.922 3.449 1.00 1.00 581 PHE A C 6
ATOM 10458 O O . PHE A 1 30 ? -24.059 -7.110 3.292 1.00 1.00 581 PHE A O 6
ATOM 10475 N N . TYR A 1 31 ? -23.502 -4.918 3.237 1.00 1.00 582 TYR A N 6
ATOM 10476 C CA . TYR A 1 31 ? -22.141 -5.161 2.787 1.00 1.00 582 TYR A CA 6
ATOM 10477 C C . TYR A 1 31 ? -21.193 -4.073 3.296 1.00 1.00 582 TYR A C 6
ATOM 10478 O O . TYR A 1 31 ? -21.270 -2.926 2.859 1.00 1.00 582 TYR A O 6
ATOM 10496 N N . LEU A 1 32 ? -20.323 -4.473 4.210 1.00 1.00 583 LEU A N 6
ATOM 10497 C CA . LEU A 1 32 ? -19.362 -3.545 4.783 1.00 1.00 583 LEU A CA 6
ATOM 10498 C C . LEU A 1 32 ? -18.097 -3.533 3.921 1.00 1.00 583 LEU A C 6
ATOM 10499 O O . LEU A 1 32 ? -17.359 -4.515 3.882 1.00 1.00 583 LEU A O 6
ATOM 10515 N N . PHE A 1 33 ? -17.886 -2.408 3.254 1.00 1.00 584 PHE A N 6
ATOM 10516 C CA . PHE A 1 33 ? -16.723 -2.254 2.397 1.00 1.00 584 PHE A CA 6
ATOM 10517 C C . PHE A 1 33 ? -15.595 -1.525 3.127 1.00 1.00 584 PHE A C 6
ATOM 10518 O O . PHE A 1 33 ? -15.792 -1.013 4.229 1.00 1.00 584 PHE A O 6
ATOM 10535 N N . PRO A 1 34 ? -14.404 -1.500 2.469 1.00 1.00 585 PRO A N 6
ATOM 10536 C CA . PRO A 1 34 ? -13.245 -0.843 3.045 1.00 1.00 585 PRO A CA 6
ATOM 10537 C C . PRO A 1 34 ? -13.370 0.679 2.945 1.00 1.00 585 PRO A C 6
ATOM 10538 O O . PRO A 1 34 ? -12.415 1.405 3.223 1.00 1.00 585 PRO A O 6
ATOM 10549 N N . ASN A 1 35 ? -14.556 1.118 2.549 1.00 1.00 586 ASN A N 6
ATOM 10550 C CA . ASN A 1 35 ? -14.819 2.540 2.409 1.00 1.00 586 ASN A CA 6
ATOM 10551 C C . ASN A 1 35 ? -16.320 2.759 2.207 1.00 1.00 586 ASN A C 6
ATOM 10552 O O . ASN A 1 35 ? -16.916 3.624 2.846 1.00 1.00 586 ASN A O 6
ATOM 10563 N N . ARG A 1 36 ? -16.888 1.959 1.316 1.00 1.00 587 ARG A N 6
ATOM 10564 C CA . ARG A 1 36 ? -18.306 2.055 1.021 1.00 1.00 587 ARG A CA 6
ATOM 10565 C C . ARG A 1 36 ? -19.101 1.101 1.916 1.00 1.00 587 ARG A C 6
ATOM 10566 O O . ARG A 1 36 ? -18.549 0.515 2.846 1.00 1.00 587 ARG A O 6
ATOM 10587 N N . LEU A 1 37 ? -20.381 0.974 1.603 1.00 1.00 588 LEU A N 6
ATOM 10588 C CA . LEU A 1 37 ? -21.256 0.101 2.367 1.00 1.00 588 LEU A CA 6
ATOM 10589 C C . LEU A 1 37 ? -22.686 0.228 1.838 1.00 1.00 588 LEU A C 6
ATOM 10590 O O . LEU A 1 37 ? -23.307 1.283 1.963 1.00 1.00 588 LEU A O 6
ATOM 10606 N N . GLU A 1 38 ? -23.166 -0.861 1.256 1.00 1.00 589 GLU A N 6
ATOM 10607 C CA . GLU A 1 38 ? -24.512 -0.885 0.707 1.00 1.00 589 GLU A CA 6
ATOM 10608 C C . GLU A 1 38 ? -25.289 -2.081 1.260 1.00 1.00 589 GLU A C 6
ATOM 10609 O O . GLU A 1 38 ? -24.722 -2.932 1.943 1.00 1.00 589 GLU A O 6
ATOM 10621 N N . TRP A 1 39 ? -26.576 -2.107 0.944 1.00 1.00 590 TRP A N 6
ATOM 10622 C CA . TRP A 1 39 ? -27.437 -3.184 1.400 1.00 1.00 590 TRP A CA 6
ATOM 10623 C C . TRP A 1 39 ? -28.500 -3.427 0.326 1.00 1.00 590 TRP A C 6
ATOM 10624 O O . TRP A 1 39 ? -29.320 -2.552 0.052 1.00 1.00 590 TRP A O 6
ATOM 10645 N N . ARG A 1 40 ? -28.452 -4.618 -0.251 1.00 1.00 591 ARG A N 6
ATOM 10646 C CA . ARG A 1 40 ? -29.402 -4.985 -1.288 1.00 1.00 591 ARG A CA 6
ATOM 10647 C C . ARG A 1 40 ? -30.438 -5.965 -0.735 1.00 1.00 591 ARG A C 6
ATOM 10648 O O . ARG A 1 40 ? -30.290 -6.471 0.377 1.00 1.00 591 ARG A O 6
ATOM 10669 N N . GLY A 1 41 ? -31.466 -6.206 -1.538 1.00 1.00 592 GLY A N 6
ATOM 10670 C CA . GLY A 1 41 ? -32.527 -7.115 -1.143 1.00 1.00 592 GLY A CA 6
ATOM 10671 C C . GLY A 1 41 ? -33.903 -6.512 -1.431 1.00 1.00 592 GLY A C 6
ATOM 10672 O O . GLY A 1 41 ? -34.156 -6.037 -2.537 1.00 1.00 592 GLY A O 6
ATOM 10676 N N . GLU A 1 42 ? -34.755 -6.550 -0.417 1.00 1.00 593 GLU A N 6
ATOM 10677 C CA . GLU A 1 42 ? -36.099 -6.013 -0.548 1.00 1.00 593 GLU A CA 6
ATOM 10678 C C . GLU A 1 42 ? -36.052 -4.611 -1.158 1.00 1.00 593 GLU A C 6
ATOM 10679 O O . GLU A 1 42 ? -34.975 -4.041 -1.334 1.00 1.00 593 GLU A O 6
ATOM 10691 N N . GLY A 1 43 ? -37.233 -4.093 -1.465 1.00 1.00 594 GLY A N 6
ATOM 10692 C CA . GLY A 1 43 ? -37.340 -2.769 -2.053 1.00 1.00 594 GLY A CA 6
ATOM 10693 C C . GLY A 1 43 ? -37.831 -2.848 -3.500 1.00 1.00 594 GLY A C 6
ATOM 10694 O O . GLY A 1 43 ? -38.551 -3.776 -3.864 1.00 1.00 594 GLY A O 6
ATOM 10698 N N . GLU A 1 44 ? -37.423 -1.863 -4.284 1.00 1.00 595 GLU A N 6
ATOM 10699 C CA . GLU A 1 44 ? -37.812 -1.809 -5.683 1.00 1.00 595 GLU A CA 6
ATOM 10700 C C . GLU A 1 44 ? -37.007 -0.736 -6.418 1.00 1.00 595 GLU A C 6
ATOM 10701 O O . GLU A 1 44 ? -37.470 -0.178 -7.412 1.00 1.00 595 GLU A O 6
ATOM 10713 N N . ALA A 1 45 ? -35.815 -0.478 -5.900 1.00 1.00 596 ALA A N 6
ATOM 10714 C CA . ALA A 1 45 ? -34.941 0.519 -6.495 1.00 1.00 596 ALA A CA 6
ATOM 10715 C C . ALA A 1 45 ? -33.679 0.658 -5.642 1.00 1.00 596 ALA A C 6
ATOM 10716 O O . ALA A 1 45 ? -33.696 0.363 -4.447 1.00 1.00 596 ALA A O 6
ATOM 10723 N N . PRO A 1 46 ? -32.584 1.119 -6.304 1.00 1.00 597 PRO A N 6
ATOM 10724 C CA . PRO A 1 46 ? -31.316 1.300 -5.620 1.00 1.00 597 PRO A CA 6
ATOM 10725 C C . PRO A 1 46 ? -31.345 2.545 -4.732 1.00 1.00 597 PRO A C 6
ATOM 10726 O O . PRO A 1 46 ? -31.212 3.666 -5.223 1.00 1.00 597 PRO A O 6
ATOM 10737 N N . GLN A 1 47 ? -31.519 2.309 -3.441 1.00 1.00 598 GLN A N 6
ATOM 10738 C CA . GLN A 1 47 ? -31.568 3.398 -2.480 1.00 1.00 598 GLN A CA 6
ATOM 10739 C C . GLN A 1 47 ? -30.979 2.951 -1.140 1.00 1.00 598 GLN A C 6
ATOM 10740 O O . GLN A 1 47 ? -31.596 3.138 -0.093 1.00 1.00 598 GLN A O 6
ATOM 10754 N N . SER A 1 48 ? -29.792 2.366 -1.218 1.00 1.00 599 SER A N 6
ATOM 10755 C CA . SER A 1 48 ? -29.113 1.890 -0.024 1.00 1.00 599 SER A CA 6
ATOM 10756 C C . SER A 1 48 ? -27.604 1.831 -0.270 1.00 1.00 599 SER A C 6
ATOM 10757 O O . SER A 1 48 ? -27.032 0.747 -0.380 1.00 1.00 599 SER A O 6
ATOM 10765 N N . LEU A 1 49 ? -27.002 3.009 -0.347 1.00 1.00 600 LEU A N 6
ATOM 10766 C CA . LEU A 1 49 ? -25.570 3.103 -0.576 1.00 1.00 600 LEU A CA 6
ATOM 10767 C C . LEU A 1 49 ? -24.992 4.220 0.291 1.00 1.00 600 LEU A C 6
ATOM 10768 O O . LEU A 1 49 ? -25.608 5.275 0.445 1.00 1.00 600 LEU A O 6
ATOM 10784 N N . LEU A 1 50 ? -23.815 3.954 0.839 1.00 1.00 601 LEU A N 6
ATOM 10785 C CA . LEU A 1 50 ? -23.146 4.924 1.689 1.00 1.00 601 LEU A CA 6
ATOM 10786 C C . LEU A 1 50 ? -21.660 4.574 1.782 1.00 1.00 601 LEU A C 6
ATOM 10787 O O . LEU A 1 50 ? -21.203 3.617 1.159 1.00 1.00 601 LEU A O 6
ATOM 10803 N N . THR A 1 51 ? -20.946 5.369 2.567 1.00 1.00 602 THR A N 6
ATOM 10804 C CA . THR A 1 51 ? -19.520 5.154 2.751 1.00 1.00 602 THR A CA 6
ATOM 10805 C C . THR A 1 51 ? -19.183 5.064 4.240 1.00 1.00 602 THR A C 6
ATOM 10806 O O . THR A 1 51 ? -20.016 4.649 5.045 1.00 1.00 602 THR A O 6
ATOM 10817 N N . MET A 1 52 ? -17.959 5.455 4.562 1.00 1.00 603 MET A N 6
ATOM 10818 C CA . MET A 1 52 ? -17.500 5.422 5.940 1.00 1.00 603 MET A CA 6
ATOM 10819 C C . MET A 1 52 ? -16.806 6.732 6.318 1.00 1.00 603 MET A C 6
ATOM 10820 O O . MET A 1 52 ? -15.923 6.747 7.175 1.00 1.00 603 MET A O 6
ATOM 10834 N N . GLU A 1 53 ? -17.230 7.802 5.660 1.00 1.00 604 GLU A N 6
ATOM 10835 C CA . GLU A 1 53 ? -16.660 9.112 5.916 1.00 1.00 604 GLU A CA 6
ATOM 10836 C C . GLU A 1 53 ? -17.760 10.105 6.302 1.00 1.00 604 GLU A C 6
ATOM 10837 O O . GLU A 1 53 ? -17.876 11.171 5.702 1.00 1.00 604 GLU A O 6
ATOM 10849 N N . GLU A 1 54 ? -18.538 9.714 7.302 1.00 1.00 605 GLU A N 6
ATOM 10850 C CA . GLU A 1 54 ? -19.624 10.557 7.774 1.00 1.00 605 GLU A CA 6
ATOM 10851 C C . GLU A 1 54 ? -20.015 10.164 9.201 1.00 1.00 605 GLU A C 6
ATOM 10852 O O . GLU A 1 54 ? -20.040 11.007 10.096 1.00 1.00 605 GLU A O 6
ATOM 10864 N N . ILE A 1 55 ? -20.312 8.884 9.369 1.00 1.00 606 ILE A N 6
ATOM 10865 C CA . ILE A 1 55 ? -20.701 8.369 10.671 1.00 1.00 606 ILE A CA 6
ATOM 10866 C C . ILE A 1 55 ? -19.910 9.099 11.759 1.00 1.00 606 ILE A C 6
ATOM 10867 O O . ILE A 1 55 ? -18.685 9.182 11.690 1.00 1.00 606 ILE A O 6
ATOM 10883 N N . GLN A 1 56 ? -20.642 9.606 12.739 1.00 1.00 607 GLN A N 6
ATOM 10884 C CA . GLN A 1 56 ? -20.025 10.326 13.840 1.00 1.00 607 GLN A CA 6
ATOM 10885 C C . GLN A 1 56 ? -19.546 9.344 14.912 1.00 1.00 607 GLN A C 6
ATOM 10886 O O . GLN A 1 56 ? -18.489 9.541 15.510 1.00 1.00 607 GLN A O 6
ATOM 10900 N N . SER A 1 57 ? -20.346 8.309 15.122 1.00 1.00 608 SER A N 6
ATOM 10901 C CA . SER A 1 57 ? -20.018 7.297 16.111 1.00 1.00 608 SER A CA 6
ATOM 10902 C C . SER A 1 57 ? -21.040 6.161 16.057 1.00 1.00 608 SER A C 6
ATOM 10903 O O . SER A 1 57 ? -22.240 6.406 15.931 1.00 1.00 608 SER A O 6
ATOM 10911 N N . VAL A 1 58 ? -20.529 4.943 16.156 1.00 1.00 609 VAL A N 6
ATOM 10912 C CA . VAL A 1 58 ? -21.384 3.768 16.119 1.00 1.00 609 VAL A CA 6
ATOM 10913 C C . VAL A 1 58 ? -21.538 3.211 17.537 1.00 1.00 609 VAL A C 6
ATOM 10914 O O . VAL A 1 58 ? -20.563 3.126 18.283 1.00 1.00 609 VAL A O 6
ATOM 10927 N N . GLU A 1 59 ? -22.769 2.847 17.866 1.00 1.00 610 GLU A N 6
ATOM 10928 C CA . GLU A 1 59 ? -23.062 2.301 19.180 1.00 1.00 610 GLU A CA 6
ATOM 10929 C C . GLU A 1 59 ? -24.364 1.498 19.142 1.00 1.00 610 GLU A C 6
ATOM 10930 O O . GLU A 1 59 ? -25.203 1.710 18.267 1.00 1.00 610 GLU A O 6
ATOM 10942 N N . GLU A 1 60 ? -24.493 0.595 20.102 1.00 1.00 611 GLU A N 6
ATOM 10943 C CA . GLU A 1 60 ? -25.678 -0.241 20.190 1.00 1.00 611 GLU A CA 6
ATOM 10944 C C . GLU A 1 60 ? -26.500 0.132 21.425 1.00 1.00 611 GLU A C 6
ATOM 10945 O O . GLU A 1 60 ? -25.944 0.486 22.462 1.00 1.00 611 GLU A O 6
ATOM 10957 N N . THR A 1 61 ? -27.814 0.041 21.271 1.00 1.00 612 THR A N 6
ATOM 10958 C CA . THR A 1 61 ? -28.719 0.364 22.361 1.00 1.00 612 THR A CA 6
ATOM 10959 C C . THR A 1 61 ? -29.296 -0.914 22.974 1.00 1.00 612 THR A C 6
ATOM 10960 O O . THR A 1 61 ? -29.221 -1.983 22.370 1.00 1.00 612 THR A O 6
ATOM 10971 N N . GLN A 1 62 ? -29.856 -0.761 24.163 1.00 1.00 613 GLN A N 6
ATOM 10972 C CA . GLN A 1 62 ? -30.445 -1.889 24.864 1.00 1.00 613 GLN A CA 6
ATOM 10973 C C . GLN A 1 62 ? -31.862 -1.546 25.326 1.00 1.00 613 GLN A C 6
ATOM 10974 O O . GLN A 1 62 ? -32.242 -0.377 25.364 1.00 1.00 613 GLN A O 6
ATOM 10988 N N . ILE A 1 63 ? -32.608 -2.587 25.668 1.00 1.00 614 ILE A N 6
ATOM 10989 C CA . ILE A 1 63 ? -33.975 -2.410 26.127 1.00 1.00 614 ILE A CA 6
ATOM 10990 C C . ILE A 1 63 ? -34.311 -3.500 27.146 1.00 1.00 614 ILE A C 6
ATOM 10991 O O . ILE A 1 63 ? -34.894 -4.524 26.797 1.00 1.00 614 ILE A O 6
ATOM 11007 N N . LYS A 1 64 ? -33.928 -3.242 28.389 1.00 1.00 615 LYS A N 6
ATOM 11008 C CA . LYS A 1 64 ? -34.182 -4.188 29.462 1.00 1.00 615 LYS A CA 6
ATOM 11009 C C . LYS A 1 64 ? -33.098 -5.267 29.452 1.00 1.00 615 LYS A C 6
ATOM 11010 O O . LYS A 1 64 ? -32.727 -5.790 30.502 1.00 1.00 615 LYS A O 6
ATOM 11029 N N . GLU A 1 65 ? -32.619 -5.568 28.253 1.00 1.00 616 GLU A N 6
ATOM 11030 C CA . GLU A 1 65 ? -31.583 -6.575 28.093 1.00 1.00 616 GLU A CA 6
ATOM 11031 C C . GLU A 1 65 ? -30.813 -6.341 26.792 1.00 1.00 616 GLU A C 6
ATOM 11032 O O . GLU A 1 65 ? -29.583 -6.318 26.790 1.00 1.00 616 GLU A O 6
ATOM 11044 N N . ARG A 1 66 ? -31.568 -6.174 25.715 1.00 1.00 617 ARG A N 6
ATOM 11045 C CA . ARG A 1 66 ? -30.971 -5.942 24.411 1.00 1.00 617 ARG A CA 6
ATOM 11046 C C . ARG A 1 66 ? -31.968 -5.239 23.488 1.00 1.00 617 ARG A C 6
ATOM 11047 O O . ARG A 1 66 ? -33.155 -5.562 23.490 1.00 1.00 617 ARG A O 6
ATOM 11068 N N . LYS A 1 67 ? -31.450 -4.291 22.722 1.00 1.00 618 LYS A N 6
ATOM 11069 C CA . LYS A 1 67 ? -32.280 -3.539 21.797 1.00 1.00 618 LYS A CA 6
ATOM 11070 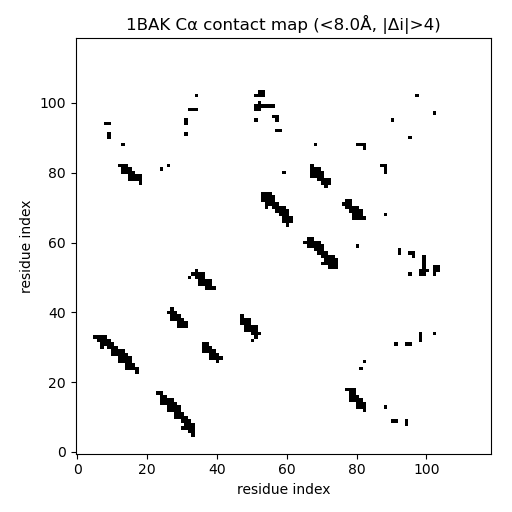C C . LYS A 1 67 ? -31.785 -3.776 20.368 1.00 1.00 618 LYS A C 6
ATOM 11071 O O . LYS A 1 67 ? -32.121 -4.786 19.751 1.00 1.00 618 LYS A O 6
ATOM 11090 N N . CYS A 1 68 ? -30.999 -2.827 19.882 1.00 1.00 619 CYS A N 6
ATOM 11091 C CA . CYS A 1 68 ? -30.456 -2.920 18.537 1.00 1.00 619 CYS A CA 6
ATOM 11092 C C . CYS A 1 68 ? -29.191 -2.062 18.471 1.00 1.00 619 CYS A C 6
ATOM 11093 O O . CYS A 1 68 ? -28.773 -1.484 19.473 1.00 1.00 619 CYS A O 6
ATOM 11101 N N . LEU A 1 69 ? -28.616 -2.005 17.278 1.00 1.00 620 LEU A N 6
ATOM 11102 C CA . LEU A 1 69 ? -27.408 -1.227 17.067 1.00 1.00 620 LEU A CA 6
ATOM 11103 C C . LEU A 1 69 ? -27.782 0.148 16.510 1.00 1.00 620 LEU A C 6
ATOM 11104 O O . LEU A 1 69 ? -28.769 0.282 15.790 1.00 1.00 620 LEU A O 6
ATOM 11120 N N . LEU A 1 70 ? -26.972 1.134 16.865 1.00 1.00 621 LEU A N 6
ATOM 11121 C CA . LEU A 1 70 ? -27.206 2.495 16.409 1.00 1.00 621 LEU A CA 6
ATOM 11122 C C . LEU A 1 70 ? -26.082 2.910 15.458 1.00 1.00 621 LEU A C 6
ATOM 11123 O O . LEU A 1 70 ? -25.013 2.303 15.452 1.00 1.00 621 LEU A O 6
ATOM 11139 N N . LEU A 1 71 ? -26.362 3.943 14.677 1.00 1.00 622 LEU A N 6
ATOM 11140 C CA . LEU A 1 71 ? -25.388 4.445 13.723 1.00 1.00 622 LEU A CA 6
ATOM 11141 C C . LEU A 1 71 ? -25.667 5.924 13.446 1.00 1.00 622 LEU A C 6
ATOM 11142 O O . LEU A 1 71 ? -26.394 6.259 12.512 1.00 1.00 622 LEU A O 6
ATOM 11158 N N . LYS A 1 72 ? -25.077 6.770 14.278 1.00 1.00 623 LYS A N 6
ATOM 11159 C CA . LYS A 1 72 ? -25.253 8.205 14.135 1.00 1.00 623 LYS A CA 6
ATOM 11160 C C . LYS A 1 72 ? -24.239 8.741 13.124 1.00 1.00 623 LYS A C 6
ATOM 11161 O O . LYS A 1 72 ? -23.068 8.366 13.155 1.00 1.00 623 LYS A O 6
ATOM 11180 N N . ILE A 1 73 ? -24.726 9.611 12.249 1.00 1.00 624 ILE A N 6
ATOM 11181 C CA . ILE A 1 73 ? -23.876 10.202 11.229 1.00 1.00 624 ILE A CA 6
ATOM 11182 C C . ILE A 1 73 ? -23.547 11.645 11.619 1.00 1.00 624 ILE A C 6
ATOM 11183 O O . ILE A 1 73 ? -24.386 12.344 12.184 1.00 1.00 624 ILE A O 6
ATOM 11199 N N . ARG A 1 74 ? -22.324 12.045 11.303 1.00 1.00 625 ARG A N 6
ATOM 11200 C CA . ARG A 1 74 ? -21.875 13.391 11.612 1.00 1.00 625 ARG A CA 6
ATOM 11201 C C . ARG A 1 74 ? -22.456 14.390 10.609 1.00 1.00 625 ARG A C 6
ATOM 11202 O O . ARG A 1 74 ? -22.154 15.581 10.667 1.00 1.00 625 ARG A O 6
ATOM 11223 N N . GLY A 1 75 ? -23.279 13.867 9.711 1.00 1.00 626 GLY A N 6
ATOM 11224 C CA . GLY A 1 75 ? -23.904 14.698 8.697 1.00 1.00 626 GLY A CA 6
ATOM 11225 C C . GLY A 1 75 ? -25.254 15.233 9.181 1.00 1.00 626 GLY A C 6
ATOM 11226 O O . GLY A 1 75 ? -25.724 16.263 8.702 1.00 1.00 626 GLY A O 6
ATOM 11230 N N . GLY A 1 76 ? -25.837 14.510 10.126 1.00 1.00 627 GLY A N 6
ATOM 11231 C CA . GLY A 1 76 ? -27.121 14.899 10.681 1.00 1.00 627 GLY A CA 6
ATOM 11232 C C . GLY A 1 76 ? -28.181 13.829 10.414 1.00 1.00 627 GLY A C 6
ATOM 11233 O O . GLY A 1 76 ? -29.296 14.144 10.000 1.00 1.00 627 GLY A O 6
ATOM 11237 N N . LYS A 1 77 ? -27.795 12.585 10.659 1.00 1.00 628 LYS A N 6
ATOM 11238 C CA . LYS A 1 77 ? -28.700 11.467 10.450 1.00 1.00 628 LYS A CA 6
ATOM 11239 C C . LYS A 1 77 ? -28.398 10.374 11.477 1.00 1.00 628 LYS A C 6
ATOM 11240 O O . LYS A 1 77 ? -27.381 10.429 12.167 1.00 1.00 628 LYS A O 6
ATOM 11259 N N . GLN A 1 78 ? -29.301 9.407 11.547 1.00 1.00 629 GLN A N 6
ATOM 11260 C CA . GLN A 1 78 ? -29.144 8.302 12.479 1.00 1.00 629 GLN A CA 6
ATOM 11261 C C . GLN A 1 78 ? -29.552 6.985 11.815 1.00 1.00 629 GLN A C 6
ATOM 11262 O O . GLN A 1 78 ? -30.309 6.983 10.846 1.00 1.00 629 GLN A O 6
ATOM 11276 N N . PHE A 1 79 ? -29.031 5.898 12.364 1.00 1.00 630 PHE A N 6
ATOM 11277 C CA . PHE A 1 79 ? -29.332 4.577 11.837 1.00 1.00 630 PHE A CA 6
ATOM 11278 C C . PHE A 1 79 ? -29.474 3.556 12.967 1.00 1.00 630 PHE A C 6
ATOM 11279 O O . PHE A 1 79 ? -28.823 3.677 14.004 1.00 1.00 630 PHE A O 6
ATOM 11296 N N . ILE A 1 80 ? -30.329 2.571 12.727 1.00 1.00 631 ILE A N 6
ATOM 11297 C CA . ILE A 1 80 ? -30.565 1.529 13.712 1.00 1.00 631 ILE A CA 6
ATOM 11298 C C . ILE A 1 80 ? -30.409 0.160 13.047 1.00 1.00 631 ILE A C 6
ATOM 11299 O O . ILE A 1 80 ? -31.287 -0.278 12.306 1.00 1.00 631 ILE A O 6
ATOM 11315 N N . LEU A 1 81 ? -29.283 -0.478 13.335 1.00 1.00 632 LEU A N 6
ATOM 11316 C CA . LEU A 1 81 ? -29.001 -1.788 12.774 1.00 1.00 632 LEU A CA 6
ATOM 11317 C C . LEU A 1 81 ? -29.534 -2.867 13.717 1.00 1.00 632 LEU A C 6
ATOM 11318 O O . LEU A 1 81 ? -29.674 -2.635 14.917 1.00 1.00 632 LEU A O 6
ATOM 11334 N N . GLN A 1 82 ? -29.819 -4.026 13.140 1.00 1.00 633 GLN A N 6
ATOM 11335 C CA . GLN A 1 82 ? -30.334 -5.142 13.914 1.00 1.00 633 GLN A CA 6
ATOM 11336 C C . GLN A 1 82 ? -30.033 -6.463 13.204 1.00 1.00 633 GLN A C 6
ATOM 11337 O O . GLN A 1 82 ? -30.038 -6.528 11.976 1.00 1.00 633 GLN A O 6
ATOM 11351 N N . CYS A 1 83 ? -29.781 -7.487 14.007 1.00 1.00 634 CYS A N 6
ATOM 11352 C CA . CYS A 1 83 ? -29.480 -8.803 13.471 1.00 1.00 634 CYS A CA 6
ATOM 11353 C C . CYS A 1 83 ? -29.874 -9.849 14.516 1.00 1.00 634 CYS A C 6
ATOM 11354 O O . CYS A 1 83 ? -29.868 -9.567 15.714 1.00 1.00 634 CYS A O 6
ATOM 11362 N N . ASP A 1 84 ? -30.205 -11.034 14.026 1.00 1.00 635 ASP A N 6
ATOM 11363 C CA . ASP A 1 84 ? -30.601 -12.123 14.902 1.00 1.00 635 ASP A CA 6
ATOM 11364 C C . ASP A 1 84 ? -29.357 -12.706 15.577 1.00 1.00 635 ASP A C 6
ATOM 11365 O O . ASP A 1 84 ? -29.463 -13.419 16.574 1.00 1.00 635 ASP A O 6
ATOM 11374 N N . SER A 1 85 ? -28.206 -12.382 15.006 1.00 1.00 636 SER A N 6
ATOM 11375 C CA . SER A 1 85 ? -26.944 -12.864 15.538 1.00 1.00 636 SER A CA 6
ATOM 11376 C C . SER A 1 85 ? -26.359 -11.837 16.510 1.00 1.00 636 SER A C 6
ATOM 11377 O O . SER A 1 85 ? -26.527 -10.634 16.322 1.00 1.00 636 SER A O 6
ATOM 11385 N N . ASP A 1 86 ? -25.685 -12.350 17.529 1.00 1.00 637 ASP A N 6
ATOM 11386 C CA . ASP A 1 86 ? -25.074 -11.492 18.530 1.00 1.00 637 ASP A CA 6
ATOM 11387 C C . ASP A 1 86 ? -23.735 -10.975 18.003 1.00 1.00 637 ASP A C 6
ATOM 11388 O O . ASP A 1 86 ? -23.397 -9.807 18.195 1.00 1.00 637 ASP A O 6
ATOM 11397 N N . PRO A 1 87 ? -22.987 -11.892 17.333 1.00 1.00 638 PRO A N 6
ATOM 11398 C CA . PRO A 1 87 ? -21.692 -11.540 16.776 1.00 1.00 638 PRO A CA 6
ATOM 11399 C C . PRO A 1 87 ? -21.849 -10.692 15.513 1.00 1.00 638 PRO A C 6
ATOM 11400 O O . PRO A 1 87 ? -21.301 -9.594 15.425 1.00 1.00 638 PRO A O 6
ATOM 11411 N N . GLU A 1 88 ? -22.599 -11.234 14.565 1.00 1.00 639 GLU A N 6
ATOM 11412 C CA . GLU A 1 88 ? -22.836 -10.543 13.310 1.00 1.00 639 GLU A CA 6
ATOM 11413 C C . GLU A 1 88 ? -22.614 -9.038 13.484 1.00 1.00 639 GLU A C 6
ATOM 11414 O O . GLU A 1 88 ? -21.588 -8.507 13.060 1.00 1.00 639 GLU A O 6
ATOM 11426 N N . LEU A 1 89 ? -23.591 -8.395 14.105 1.00 1.00 640 LEU A N 6
ATOM 11427 C CA . LEU A 1 89 ? -23.515 -6.963 14.339 1.00 1.00 640 LEU A CA 6
ATOM 11428 C C . LEU A 1 89 ? -22.194 -6.635 15.039 1.00 1.00 640 LEU A C 6
ATOM 11429 O O . LEU A 1 89 ? -21.444 -5.773 14.584 1.00 1.00 640 LEU A O 6
ATOM 11445 N N . VAL A 1 90 ? -21.951 -7.340 16.134 1.00 1.00 641 VAL A N 6
ATOM 11446 C CA . VAL A 1 90 ? -20.734 -7.135 16.902 1.00 1.00 641 VAL A CA 6
ATOM 11447 C C . VAL A 1 90 ? -19.550 -6.994 15.943 1.00 1.00 641 VAL A C 6
ATOM 11448 O O . VAL A 1 90 ? -18.824 -6.000 15.988 1.00 1.00 641 VAL A O 6
ATOM 11461 N N . GLN A 1 91 ? -19.390 -8.001 15.097 1.00 1.00 642 GLN A N 6
ATOM 11462 C CA . GLN A 1 91 ? -18.306 -8.001 14.129 1.00 1.00 642 GLN A CA 6
ATOM 11463 C C . GLN A 1 91 ? -18.500 -6.872 13.115 1.00 1.00 642 GLN A C 6
ATOM 11464 O O . GLN A 1 91 ? -17.534 -6.231 12.703 1.00 1.00 642 GLN A O 6
ATOM 11478 N N . TRP A 1 92 ? -19.755 -6.665 12.741 1.00 1.00 643 TRP A N 6
ATOM 11479 C CA . TRP A 1 92 ? -20.087 -5.624 11.783 1.00 1.00 643 TRP A CA 6
ATOM 11480 C C . TRP A 1 92 ? -19.567 -4.293 12.331 1.00 1.00 643 TRP A C 6
ATOM 11481 O O . TRP A 1 92 ? -18.938 -3.523 11.605 1.00 1.00 643 TRP A O 6
ATOM 11502 N N . LYS A 1 93 ? -19.849 -4.064 13.605 1.00 1.00 644 LYS A N 6
ATOM 11503 C CA . LYS A 1 93 ? -19.417 -2.839 14.257 1.00 1.00 644 LYS A CA 6
ATOM 11504 C C . LYS A 1 93 ? -17.894 -2.728 14.167 1.00 1.00 644 LYS A C 6
ATOM 11505 O O . LYS A 1 93 ? -17.369 -1.741 13.654 1.00 1.00 644 LYS A O 6
ATOM 11524 N N . LYS A 1 94 ? -17.227 -3.754 14.676 1.00 1.00 645 LYS A N 6
ATOM 11525 C CA . LYS A 1 94 ? -15.775 -3.784 14.660 1.00 1.00 645 LYS A CA 6
ATOM 11526 C C . LYS A 1 94 ? -15.273 -3.254 13.315 1.00 1.00 645 LYS A C 6
ATOM 11527 O O . LYS A 1 94 ? -14.422 -2.367 13.272 1.00 1.00 645 LYS A O 6
ATOM 11546 N N . GLU A 1 95 ? -15.821 -3.820 12.251 1.00 1.00 646 GLU A N 6
ATOM 11547 C CA . GLU A 1 95 ? -15.439 -3.417 10.907 1.00 1.00 646 GLU A CA 6
ATOM 11548 C C . GLU A 1 95 ? -16.017 -2.038 10.584 1.00 1.00 646 GLU A C 6
ATOM 11549 O O . GLU A 1 95 ? -15.410 -1.264 9.846 1.00 1.00 646 GLU A O 6
ATOM 11561 N N . LEU A 1 96 ? -17.184 -1.773 11.153 1.00 1.00 647 LEU A N 6
ATOM 11562 C CA . LEU A 1 96 ? -17.851 -0.500 10.933 1.00 1.00 647 LEU A CA 6
ATOM 11563 C C . LEU A 1 96 ? -17.057 0.612 11.621 1.00 1.00 647 LEU A C 6
ATOM 11564 O O . LEU A 1 96 ? -16.553 1.520 10.961 1.00 1.00 647 LEU A O 6
ATOM 11580 N N . ARG A 1 97 ? -16.968 0.505 12.939 1.00 1.00 648 ARG A N 6
ATOM 11581 C CA . ARG A 1 97 ? -16.244 1.491 13.723 1.00 1.00 648 ARG A CA 6
ATOM 11582 C C . ARG A 1 97 ? -14.945 1.881 13.015 1.00 1.00 648 ARG A C 6
ATOM 11583 O O . ARG A 1 97 ? -14.663 3.066 12.835 1.00 1.00 648 ARG A O 6
ATOM 11604 N N . ASP A 1 98 ? -14.188 0.863 12.631 1.00 1.00 649 ASP A N 6
ATOM 11605 C CA . ASP A 1 98 ? -12.925 1.086 11.947 1.00 1.00 649 ASP A CA 6
ATOM 11606 C C . ASP A 1 98 ? -13.187 1.809 10.623 1.00 1.00 649 ASP A C 6
ATOM 11607 O O . ASP A 1 98 ? -12.595 2.850 10.353 1.00 1.00 649 ASP A O 6
ATOM 11616 N N . ALA A 1 99 ? -14.078 1.223 9.834 1.00 1.00 650 ALA A N 6
ATOM 11617 C CA . ALA A 1 99 ? -14.426 1.798 8.546 1.00 1.00 650 ALA A CA 6
ATOM 11618 C C . ALA A 1 99 ? -14.557 3.315 8.686 1.00 1.00 650 ALA A C 6
ATOM 11619 O O . ALA A 1 99 ? -13.931 4.067 7.942 1.00 1.00 650 ALA A O 6
ATOM 11626 N N . TYR A 1 100 ? -15.375 3.720 9.647 1.00 1.00 651 TYR A N 6
ATOM 11627 C CA . TYR A 1 100 ? -15.594 5.136 9.895 1.00 1.00 651 TYR A CA 6
ATOM 11628 C C . TYR A 1 100 ? -14.346 5.788 10.490 1.00 1.00 651 TYR A C 6
ATOM 11629 O O . TYR A 1 100 ? -13.964 6.887 10.087 1.00 1.00 651 TYR A O 6
ATOM 11647 N N . ARG A 1 101 ? -13.743 5.086 11.438 1.00 1.00 652 ARG A N 6
ATOM 11648 C CA . ARG A 1 101 ? -12.545 5.583 12.092 1.00 1.00 652 ARG A CA 6
ATOM 11649 C C . ARG A 1 101 ? -11.446 5.844 11.059 1.00 1.00 652 ARG A C 6
ATOM 11650 O O . ARG A 1 101 ? -11.034 6.986 10.859 1.00 1.00 652 ARG A O 6
ATOM 11671 N N . GLU A 1 102 ? -11.001 4.766 10.430 1.00 1.00 653 GLU A N 6
ATOM 11672 C CA . GLU A 1 102 ? -9.958 4.863 9.423 1.00 1.00 653 GLU A CA 6
ATOM 11673 C C . GLU A 1 102 ? -10.187 6.090 8.539 1.00 1.00 653 GLU A C 6
ATOM 11674 O O . GLU A 1 102 ? -9.294 6.918 8.377 1.00 1.00 653 GLU A O 6
ATOM 11686 N N . ALA A 1 103 ? -11.391 6.167 7.989 1.00 1.00 654 ALA A N 6
ATOM 11687 C CA . ALA A 1 103 ? -11.749 7.280 7.125 1.00 1.00 654 ALA A CA 6
ATOM 11688 C C . ALA A 1 103 ? -11.333 8.592 7.791 1.00 1.00 654 ALA A C 6
ATOM 11689 O O . ALA A 1 103 ? -10.865 9.512 7.121 1.00 1.00 654 ALA A O 6
ATOM 11696 N N . GLN A 1 104 ? -11.517 8.638 9.102 1.00 1.00 655 GLN A N 6
ATOM 11697 C CA . GLN A 1 104 ? -11.166 9.822 9.867 1.00 1.00 655 GLN A CA 6
ATOM 11698 C C . GLN A 1 104 ? -9.650 10.025 9.866 1.00 1.00 655 GLN A C 6
ATOM 11699 O O . GLN A 1 104 ? -9.151 11.007 9.318 1.00 1.00 655 GLN A O 6
ATOM 11713 N N . GLN A 1 105 ? -8.959 9.079 10.487 1.00 1.00 656 GLN A N 6
ATOM 11714 C CA . GLN A 1 105 ? -7.509 9.142 10.564 1.00 1.00 656 GLN A CA 6
ATOM 11715 C C . GLN A 1 105 ? -6.904 9.225 9.161 1.00 1.00 656 GLN A C 6
ATOM 11716 O O . GLN A 1 105 ? -5.756 9.630 8.999 1.00 1.00 656 GLN A O 6
ATOM 11730 N N . LEU A 1 106 ? -7.708 8.832 8.181 1.00 1.00 657 LEU A N 6
ATOM 11731 C CA . LEU A 1 106 ? -7.266 8.857 6.798 1.00 1.00 657 LEU A CA 6
ATOM 11732 C C . LEU A 1 106 ? -7.562 10.232 6.197 1.00 1.00 657 LEU A C 6
ATOM 11733 O O . LEU A 1 106 ? -6.843 10.696 5.315 1.00 1.00 657 LEU A O 6
ATOM 11749 N N . VAL A 1 107 ? -8.624 10.846 6.699 1.00 1.00 658 VAL A N 6
ATOM 11750 C CA . VAL A 1 107 ? -9.024 12.159 6.222 1.00 1.00 658 VAL A CA 6
ATOM 11751 C C . VAL A 1 107 ? -8.669 13.209 7.277 1.00 1.00 658 VAL A C 6
ATOM 11752 O O . VAL A 1 107 ? -9.157 14.338 7.222 1.00 1.00 658 VAL A O 6
ATOM 11765 N N . GLN A 1 108 ? -7.822 12.801 8.210 1.00 1.00 659 GLN A N 6
ATOM 11766 C CA . GLN A 1 108 ? -7.396 13.693 9.275 1.00 1.00 659 GLN A CA 6
ATOM 11767 C C . GLN A 1 108 ? -6.226 14.560 8.804 1.00 1.00 659 GLN A C 6
ATOM 11768 O O . GLN A 1 108 ? -5.221 14.683 9.503 1.00 1.00 659 GLN A O 6
ATOM 11782 N N . ARG A 1 109 ? -6.396 15.138 7.624 1.00 1.00 660 ARG A N 6
ATOM 11783 C CA . ARG A 1 109 ? -5.367 15.989 7.053 1.00 1.00 660 ARG A CA 6
ATOM 11784 C C . ARG A 1 109 ? -5.533 17.428 7.547 1.00 1.00 660 ARG A C 6
ATOM 11785 O O . ARG A 1 109 ? -4.950 18.352 6.982 1.00 1.00 660 ARG A O 6
ATOM 11806 N N . VAL A 1 110 ? -6.332 17.571 8.593 1.00 1.00 661 VAL A N 6
ATOM 11807 C CA . VAL A 1 110 ? -6.583 18.882 9.170 1.00 1.00 661 VAL A CA 6
ATOM 11808 C C . VAL A 1 110 ? -6.470 18.795 10.692 1.00 1.00 661 VAL A C 6
ATOM 11809 O O . VAL A 1 110 ? -7.273 18.127 11.340 1.00 1.00 661 VAL A O 6
ATOM 11822 N N . PRO A 1 111 ? -5.440 19.500 11.233 1.00 1.00 662 PRO A N 6
ATOM 11823 C CA . PRO A 1 111 ? -5.212 19.509 12.668 1.00 1.00 662 PRO A CA 6
ATOM 11824 C C . PRO A 1 111 ? -6.236 20.394 13.382 1.00 1.00 662 PRO A C 6
ATOM 11825 O O . PRO A 1 111 ? -7.194 20.860 12.765 1.00 1.00 662 PRO A O 6
ATOM 11836 N N . LYS A 1 112 ? -6.000 20.598 14.668 1.00 1.00 663 LYS A N 6
ATOM 11837 C CA . LYS A 1 112 ? -6.891 21.419 15.471 1.00 1.00 663 LYS A CA 6
ATOM 11838 C C . LYS A 1 112 ? -6.844 22.861 14.963 1.00 1.00 663 LYS A C 6
ATOM 11839 O O . LYS A 1 112 ? -7.876 23.437 14.623 1.00 1.00 663 LYS A O 6
ATOM 11858 N N . MET A 1 113 ? -5.636 23.404 14.928 1.00 1.00 664 MET A N 6
ATOM 11859 C CA . MET A 1 113 ? -5.442 24.768 14.467 1.00 1.00 664 MET A CA 6
ATOM 11860 C C . MET A 1 113 ? -5.804 24.904 12.987 1.00 1.00 664 MET A C 6
ATOM 11861 O O . MET A 1 113 ? -6.172 23.924 12.341 1.00 1.00 664 MET A O 6
ATOM 11875 N N . LYS A 1 114 ? -5.686 26.127 12.491 1.00 1.00 665 LYS A N 6
ATOM 11876 C CA . LYS A 1 114 ? -5.997 26.404 11.099 1.00 1.00 665 LYS A CA 6
ATOM 11877 C C . LYS A 1 114 ? -5.004 25.661 10.202 1.00 1.00 665 LYS A C 6
ATOM 11878 O O . LYS A 1 114 ? -5.404 24.846 9.372 1.00 1.00 665 LYS A O 6
ATOM 11897 N N . ASN A 1 115 ? -3.731 25.968 10.400 1.00 1.00 666 ASN A N 6
ATOM 11898 C CA . ASN A 1 115 ? -2.679 25.340 9.620 1.00 1.00 666 ASN A CA 6
ATOM 11899 C C . ASN A 1 115 ? -2.665 25.943 8.213 1.00 1.00 666 ASN A C 6
ATOM 11900 O O . ASN A 1 115 ? -1.653 26.489 7.778 1.00 1.00 666 ASN A O 6
ATOM 11911 N N . LYS A 1 116 ? -3.800 25.819 7.541 1.00 1.00 667 LYS A N 6
ATOM 11912 C CA . LYS A 1 116 ? -3.932 26.344 6.192 1.00 1.00 667 LYS A CA 6
ATOM 11913 C C . LYS A 1 116 ? -2.773 25.830 5.334 1.00 1.00 667 LYS A C 6
ATOM 11914 O O . LYS A 1 116 ? -1.879 26.593 4.972 1.00 1.00 667 LYS A O 6
ATOM 11933 N N . PRO A 1 117 ? -2.828 24.507 5.029 1.00 1.00 668 PRO A N 6
ATOM 11934 C CA . PRO A 1 117 ? -1.794 23.883 4.221 1.00 1.00 668 PRO A CA 6
ATOM 11935 C C . PRO A 1 117 ? -1.944 24.265 2.747 1.00 1.00 668 PRO A C 6
ATOM 11936 O O . PRO A 1 117 ? -2.057 23.396 1.884 1.00 1.00 668 PRO A O 6
ATOM 11947 N N . ARG A 1 118 ? -1.940 25.568 2.503 1.00 1.00 669 ARG A N 6
ATOM 11948 C CA . ARG A 1 118 ? -2.073 26.077 1.149 1.00 1.00 669 ARG A CA 6
ATOM 11949 C C . ARG A 1 118 ? -1.708 27.561 1.102 1.00 1.00 669 ARG A C 6
ATOM 11950 O O . ARG A 1 118 ? -2.358 28.385 1.742 1.00 1.00 669 ARG A O 6
ATOM 11971 N N . SER A 1 119 ? -0.668 27.857 0.335 1.00 1.00 670 SER A N 6
ATOM 11972 C CA . SER A 1 119 ? -0.208 29.229 0.195 1.00 1.00 670 SER A CA 6
ATOM 11973 C C . SER A 1 119 ? -1.235 30.048 -0.590 1.00 1.00 670 SER A C 6
ATOM 11974 O O . SER A 1 119 ? -0.797 30.975 -1.303 1.00 1.00 670 SER A O 6
ATOM 11983 N N . GLY A 1 1 ? 4.364 -1.123 2.655 1.00 1.00 552 GLY A N 7
ATOM 11984 C CA . GLY A 1 1 ? 4.766 0.085 3.353 1.00 1.00 552 GLY A CA 7
ATOM 11985 C C . GLY A 1 1 ? 3.676 0.545 4.325 1.00 1.00 552 GLY A C 7
ATOM 11986 O O . GLY A 1 1 ? 3.874 0.527 5.539 1.00 1.00 552 GLY A O 7
ATOM 11992 N N . SER A 1 2 ? 2.551 0.946 3.754 1.00 1.00 553 SER A N 7
ATOM 11993 C CA . SER A 1 2 ? 1.429 1.409 4.554 1.00 1.00 553 SER A CA 7
ATOM 11994 C C . SER A 1 2 ? 0.252 1.771 3.645 1.00 1.00 553 SER A C 7
ATOM 11995 O O . SER A 1 2 ? 0.224 2.854 3.063 1.00 1.00 553 SER A O 7
ATOM 12003 N N . HIS A 1 3 ? -0.688 0.844 3.553 1.00 1.00 554 HIS A N 7
ATOM 12004 C CA . HIS A 1 3 ? -1.865 1.051 2.726 1.00 1.00 554 HIS A CA 7
ATOM 12005 C C . HIS A 1 3 ? -2.831 -0.122 2.902 1.00 1.00 554 HIS A C 7
ATOM 12006 O O . HIS A 1 3 ? -2.454 -1.166 3.432 1.00 1.00 554 HIS A O 7
ATOM 12020 N N . MET A 1 4 ? -4.058 0.089 2.447 1.00 1.00 555 MET A N 7
ATOM 12021 C CA . MET A 1 4 ? -5.079 -0.940 2.549 1.00 1.00 555 MET A CA 7
ATOM 12022 C C . MET A 1 4 ? -5.639 -1.294 1.170 1.00 1.00 555 MET A C 7
ATOM 12023 O O . MET A 1 4 ? -5.449 -0.549 0.209 1.00 1.00 555 MET A O 7
ATOM 12037 N N . GLY A 1 5 ? -6.319 -2.430 1.117 1.00 1.00 556 GLY A N 7
ATOM 12038 C CA . GLY A 1 5 ? -6.907 -2.891 -0.129 1.00 1.00 556 GLY A CA 7
ATOM 12039 C C . GLY A 1 5 ? -8.217 -2.157 -0.422 1.00 1.00 556 GLY A C 7
ATOM 12040 O O . GLY A 1 5 ? -8.558 -1.192 0.259 1.00 1.00 556 GLY A O 7
ATOM 12044 N N . LYS A 1 6 ? -8.916 -2.641 -1.438 1.00 1.00 557 LYS A N 7
ATOM 12045 C CA . LYS A 1 6 ? -10.181 -2.042 -1.832 1.00 1.00 557 LYS A CA 7
ATOM 12046 C C . LYS A 1 6 ? -11.136 -3.141 -2.299 1.00 1.00 557 LYS A C 7
ATOM 12047 O O . LYS A 1 6 ? -11.579 -3.136 -3.447 1.00 1.00 557 LYS A O 7
ATOM 12066 N N . ASP A 1 7 ? -11.427 -4.058 -1.388 1.00 1.00 558 ASP A N 7
ATOM 12067 C CA . ASP A 1 7 ? -12.321 -5.160 -1.695 1.00 1.00 558 ASP A CA 7
ATOM 12068 C C . ASP A 1 7 ? -13.548 -5.083 -0.783 1.00 1.00 558 ASP A C 7
ATOM 12069 O O . ASP A 1 7 ? -14.506 -4.375 -1.085 1.00 1.00 558 ASP A O 7
ATOM 12078 N N . CYS A 1 8 ? -13.478 -5.823 0.314 1.00 1.00 559 CYS A N 7
ATOM 12079 C CA . CYS A 1 8 ? -14.570 -5.847 1.272 1.00 1.00 559 CYS A CA 7
ATOM 12080 C C . CYS A 1 8 ? -14.008 -6.262 2.632 1.00 1.00 559 CYS A C 7
ATOM 12081 O O . CYS A 1 8 ? -13.017 -6.989 2.703 1.00 1.00 559 CYS A O 7
ATOM 12089 N N . ILE A 1 9 ? -14.662 -5.781 3.679 1.00 1.00 560 ILE A N 7
ATOM 12090 C CA . ILE A 1 9 ? -14.240 -6.093 5.035 1.00 1.00 560 ILE A CA 7
ATOM 12091 C C . ILE A 1 9 ? -15.085 -7.248 5.575 1.00 1.00 560 ILE A C 7
ATOM 12092 O O . ILE A 1 9 ? -14.550 -8.282 5.969 1.00 1.00 560 ILE A O 7
ATOM 12108 N N . MET A 1 10 ? -16.393 -7.030 5.577 1.00 1.00 561 MET A N 7
ATOM 12109 C CA . MET A 1 10 ? -17.318 -8.040 6.063 1.00 1.00 561 MET A CA 7
ATOM 12110 C C . MET A 1 10 ? -18.625 -8.015 5.268 1.00 1.00 561 MET A C 7
ATOM 12111 O O . MET A 1 10 ? -19.036 -6.966 4.774 1.00 1.00 561 MET A O 7
ATOM 12125 N N . HIS A 1 11 ? -19.242 -9.183 5.167 1.00 1.00 562 HIS A N 7
ATOM 12126 C CA . HIS A 1 11 ? -20.492 -9.308 4.440 1.00 1.00 562 HIS A CA 7
ATOM 12127 C C . HIS A 1 11 ? -21.387 -10.339 5.131 1.00 1.00 562 HIS A C 7
ATOM 12128 O O . HIS A 1 11 ? -20.893 -11.294 5.730 1.00 1.00 562 HIS A O 7
ATOM 12142 N N . GLY A 1 12 ? -22.689 -10.112 5.024 1.00 1.00 563 GLY A N 7
ATOM 12143 C CA . GLY A 1 12 ? -23.656 -11.009 5.632 1.00 1.00 563 GLY A CA 7
ATOM 12144 C C . GLY A 1 12 ? -25.064 -10.412 5.583 1.00 1.00 563 GLY A C 7
ATOM 12145 O O . GLY A 1 12 ? -25.296 -9.416 4.900 1.00 1.00 563 GLY A O 7
ATOM 12149 N N . TYR A 1 13 ? -25.967 -11.044 6.318 1.00 1.00 564 TYR A N 7
ATOM 12150 C CA . TYR A 1 13 ? -27.345 -10.588 6.367 1.00 1.00 564 TYR A CA 7
ATOM 12151 C C . TYR A 1 13 ? -27.590 -9.714 7.600 1.00 1.00 564 TYR A C 7
ATOM 12152 O O . TYR A 1 13 ? -27.317 -10.131 8.725 1.00 1.00 564 TYR A O 7
ATOM 12170 N N . MET A 1 14 ? -28.101 -8.519 7.348 1.00 1.00 565 MET A N 7
ATOM 12171 C CA . MET A 1 14 ? -28.385 -7.584 8.422 1.00 1.00 565 MET A CA 7
ATOM 12172 C C . MET A 1 14 ? -29.803 -7.021 8.299 1.00 1.00 565 MET A C 7
ATOM 12173 O O . MET A 1 14 ? -30.557 -7.418 7.412 1.00 1.00 565 MET A O 7
ATOM 12187 N N . SER A 1 15 ? -30.122 -6.104 9.202 1.00 1.00 566 SER A N 7
ATOM 12188 C CA . SER A 1 15 ? -31.435 -5.483 9.205 1.00 1.00 566 SER A CA 7
ATOM 12189 C C . SER A 1 15 ? -31.361 -4.106 9.867 1.00 1.00 566 SER A C 7
ATOM 12190 O O . SER A 1 15 ? -31.320 -4.004 11.092 1.00 1.00 566 SER A O 7
ATOM 12198 N N . LYS A 1 16 ? -31.346 -3.081 9.026 1.00 1.00 567 LYS A N 7
ATOM 12199 C CA . LYS A 1 16 ? -31.276 -1.715 9.516 1.00 1.00 567 LYS A CA 7
ATOM 12200 C C . LYS A 1 16 ? -32.499 -0.938 9.021 1.00 1.00 567 LYS A C 7
ATOM 12201 O O . LYS A 1 16 ? -33.140 -1.337 8.049 1.00 1.00 567 LYS A O 7
ATOM 12220 N N . MET A 1 17 ? -32.784 0.156 9.711 1.00 1.00 568 MET A N 7
ATOM 12221 C CA . MET A 1 17 ? -33.918 0.992 9.353 1.00 1.00 568 MET A CA 7
ATOM 12222 C C . MET A 1 17 ? -33.919 2.289 10.164 1.00 1.00 568 MET A C 7
ATOM 12223 O O . MET A 1 17 ? -33.086 2.473 11.050 1.00 1.00 568 MET A O 7
ATOM 12237 N N . GLY A 1 18 ? -34.864 3.157 9.830 1.00 1.00 569 GLY A N 7
ATOM 12238 C CA . GLY A 1 18 ? -34.985 4.432 10.516 1.00 1.00 569 GLY A CA 7
ATOM 12239 C C . GLY A 1 18 ? -36.244 5.178 10.068 1.00 1.00 569 GLY A C 7
ATOM 12240 O O . GLY A 1 18 ? -36.409 5.467 8.883 1.00 1.00 569 GLY A O 7
ATOM 12244 N N . ASN A 1 19 ? -37.098 5.469 11.038 1.00 1.00 570 ASN A N 7
ATOM 12245 C CA . ASN A 1 19 ? -38.335 6.175 10.759 1.00 1.00 570 ASN A CA 7
ATOM 12246 C C . ASN A 1 19 ? -38.944 6.669 12.073 1.00 1.00 570 ASN A C 7
ATOM 12247 O O . ASN A 1 19 ? -38.362 6.481 13.139 1.00 1.00 570 ASN A O 7
ATOM 12258 N N . PRO A 1 20 ? -40.139 7.307 11.950 1.00 1.00 571 PRO A N 7
ATOM 12259 C CA . PRO A 1 20 ? -40.832 7.830 13.114 1.00 1.00 571 PRO A CA 7
ATOM 12260 C C . PRO A 1 20 ? -41.479 6.700 13.918 1.00 1.00 571 PRO A C 7
ATOM 12261 O O . PRO A 1 20 ? -42.313 6.950 14.789 1.00 1.00 571 PRO A O 7
ATOM 12272 N N . PHE A 1 21 ? -41.071 5.481 13.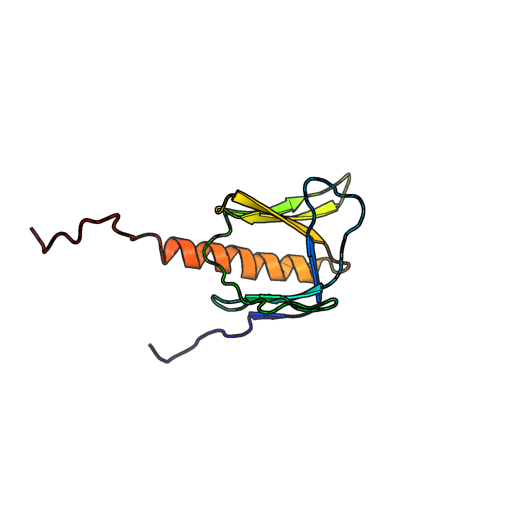600 1.00 1.00 572 PHE A N 7
ATOM 12273 C CA . PHE A 1 21 ? -41.601 4.312 14.282 1.00 1.00 572 PHE A CA 7
ATOM 12274 C C . PHE A 1 21 ? -40.505 3.272 14.519 1.00 1.00 572 PHE A C 7
ATOM 12275 O O . PHE A 1 21 ? -40.302 2.379 13.697 1.00 1.00 572 PHE A O 7
ATOM 12292 N N . LEU A 1 22 ? -39.826 3.421 15.647 1.00 1.00 573 LEU A N 7
ATOM 12293 C CA . LEU A 1 22 ? -38.756 2.506 16.003 1.00 1.00 573 LEU A CA 7
ATOM 12294 C C . LEU A 1 22 ? -39.352 1.267 16.675 1.00 1.00 573 LEU A C 7
ATOM 12295 O O . LEU A 1 22 ? -39.451 1.206 17.899 1.00 1.00 573 LEU A O 7
ATOM 12311 N N . THR A 1 23 ? -39.734 0.308 15.843 1.00 1.00 574 THR A N 7
ATOM 12312 C CA . THR A 1 23 ? -40.317 -0.926 16.340 1.00 1.00 574 THR A CA 7
ATOM 12313 C C . THR A 1 23 ? -40.157 -2.045 15.310 1.00 1.00 574 THR A C 7
ATOM 12314 O O . THR A 1 23 ? -40.041 -3.216 15.672 1.00 1.00 574 THR A O 7
ATOM 12325 N N . GLN A 1 24 ? -40.154 -1.647 14.047 1.00 1.00 575 GLN A N 7
ATOM 12326 C CA . GLN A 1 24 ? -40.010 -2.602 12.961 1.00 1.00 575 GLN A CA 7
ATOM 12327 C C . GLN A 1 24 ? -38.546 -2.691 12.524 1.00 1.00 575 GLN A C 7
ATOM 12328 O O . GLN A 1 24 ? -37.740 -1.824 12.859 1.00 1.00 575 GLN A O 7
ATOM 12342 N N . TRP A 1 25 ? -38.246 -3.748 11.784 1.00 1.00 576 TRP A N 7
ATOM 12343 C CA . TRP A 1 25 ? -36.893 -3.962 11.298 1.00 1.00 576 TRP A CA 7
ATOM 12344 C C . TRP A 1 25 ? -36.984 -4.634 9.926 1.00 1.00 576 TRP A C 7
ATOM 12345 O O . TRP A 1 25 ? -37.771 -5.560 9.738 1.00 1.00 576 TRP A O 7
ATOM 12366 N N . GLN A 1 26 ? -36.168 -4.142 9.006 1.00 1.00 577 GLN A N 7
ATOM 12367 C CA . GLN A 1 26 ? -36.147 -4.685 7.658 1.00 1.00 577 GLN A CA 7
ATOM 12368 C C . GLN A 1 26 ? -34.944 -5.612 7.477 1.00 1.00 577 GLN A C 7
ATOM 12369 O O . GLN A 1 26 ? -33.799 -5.179 7.597 1.00 1.00 577 GLN A O 7
ATOM 12383 N N . ARG A 1 27 ? -35.244 -6.871 7.194 1.00 1.00 578 ARG A N 7
ATOM 12384 C CA . ARG A 1 27 ? -34.202 -7.864 6.997 1.00 1.00 578 ARG A CA 7
ATOM 12385 C C . ARG A 1 27 ? -33.689 -7.813 5.556 1.00 1.00 578 ARG A C 7
ATOM 12386 O O . ARG A 1 27 ? -34.355 -8.294 4.639 1.00 1.00 578 ARG A O 7
ATOM 12407 N N . ARG A 1 28 ? -32.509 -7.232 5.401 1.00 1.00 579 ARG A N 7
ATOM 12408 C CA . ARG A 1 28 ? -31.898 -7.113 4.088 1.00 1.00 579 ARG A CA 7
ATOM 12409 C C . ARG A 1 28 ? -30.410 -7.461 4.162 1.00 1.00 579 ARG A C 7
ATOM 12410 O O . ARG A 1 28 ? -29.835 -7.516 5.247 1.00 1.00 579 ARG A O 7
ATOM 12431 N N . TYR A 1 29 ? -29.830 -7.688 2.992 1.00 1.00 580 TYR A N 7
ATOM 12432 C CA . TYR A 1 29 ? -28.420 -8.030 2.910 1.00 1.00 580 TYR A CA 7
ATOM 12433 C C . TYR A 1 29 ? -27.556 -6.771 2.816 1.00 1.00 580 TYR A C 7
ATOM 12434 O O . TYR A 1 29 ? -27.789 -5.915 1.964 1.00 1.00 580 TYR A O 7
ATOM 12452 N N . PHE A 1 30 ? -26.577 -6.696 3.706 1.00 1.00 581 PHE A N 7
ATOM 12453 C CA . PHE A 1 30 ? -25.676 -5.556 3.735 1.00 1.00 581 PHE A CA 7
ATOM 12454 C C . PHE A 1 30 ? -24.254 -5.970 3.352 1.00 1.00 581 PHE A C 7
ATOM 12455 O O . PHE A 1 30 ? -23.934 -7.157 3.333 1.00 1.00 581 PHE A O 7
ATOM 12472 N N . TYR A 1 31 ? -23.440 -4.969 3.056 1.00 1.00 582 TYR A N 7
ATOM 12473 C CA . TYR A 1 31 ? -22.059 -5.214 2.674 1.00 1.00 582 TYR A CA 7
ATOM 12474 C C . TYR A 1 31 ? -21.138 -4.119 3.214 1.00 1.00 582 TYR A C 7
ATOM 12475 O O . TYR A 1 31 ? -21.267 -2.953 2.840 1.00 1.00 582 TYR A O 7
ATOM 12493 N N . LEU A 1 32 ? -20.229 -4.531 4.087 1.00 1.00 583 LEU A N 7
ATOM 12494 C CA . LEU A 1 32 ? -19.287 -3.598 4.683 1.00 1.00 583 LEU A CA 7
ATOM 12495 C C . LEU A 1 32 ? -18.016 -3.549 3.830 1.00 1.00 583 LEU A C 7
ATOM 12496 O O . LEU A 1 32 ? -17.292 -4.538 3.732 1.00 1.00 583 LEU A O 7
ATOM 12512 N N . PHE A 1 33 ? -17.787 -2.389 3.233 1.00 1.00 584 PHE A N 7
ATOM 12513 C CA . PHE A 1 33 ? -16.618 -2.198 2.394 1.00 1.00 584 PHE A CA 7
ATOM 12514 C C . PHE A 1 33 ? -15.575 -1.323 3.094 1.00 1.00 584 PHE A C 7
ATOM 12515 O O . PHE A 1 33 ? -15.864 -0.708 4.119 1.00 1.00 584 PHE A O 7
ATOM 12532 N N . PRO A 1 34 ? -14.354 -1.296 2.497 1.00 1.00 585 PRO A N 7
ATOM 12533 C CA . PRO A 1 34 ? -13.267 -0.508 3.053 1.00 1.00 585 PRO A CA 7
ATOM 12534 C C . PRO A 1 34 ? -13.473 0.983 2.777 1.00 1.00 585 PRO A C 7
ATOM 12535 O O . PRO A 1 34 ? -12.517 1.758 2.779 1.00 1.00 585 PRO A O 7
ATOM 12546 N N . ASN A 1 35 ? -14.728 1.340 2.545 1.00 1.00 586 ASN A N 7
ATOM 12547 C CA . ASN A 1 35 ? -15.073 2.725 2.267 1.00 1.00 586 ASN A CA 7
ATOM 12548 C C . ASN A 1 35 ? -16.556 2.814 1.908 1.00 1.00 586 ASN A C 7
ATOM 12549 O O . ASN A 1 35 ? -17.269 3.681 2.411 1.00 1.00 586 ASN A O 7
ATOM 12560 N N . ARG A 1 36 ? -16.978 1.906 1.040 1.00 1.00 587 ARG A N 7
ATOM 12561 C CA . ARG A 1 36 ? -18.365 1.872 0.607 1.00 1.00 587 ARG A CA 7
ATOM 12562 C C . ARG A 1 36 ? -19.183 0.956 1.519 1.00 1.00 587 ARG A C 7
ATOM 12563 O O . ARG A 1 36 ? -18.676 0.460 2.524 1.00 1.00 587 ARG A O 7
ATOM 12584 N N . LEU A 1 37 ? -20.436 0.759 1.136 1.00 1.00 588 LEU A N 7
ATOM 12585 C CA . LEU A 1 37 ? -21.329 -0.089 1.908 1.00 1.00 588 LEU A CA 7
ATOM 12586 C C . LEU A 1 37 ? -22.708 -0.108 1.244 1.00 1.00 588 LEU A C 7
ATOM 12587 O O . LEU A 1 37 ? -23.346 0.935 1.098 1.00 1.00 588 LEU A O 7
ATOM 12603 N N . GLU A 1 38 ? -23.128 -1.303 0.859 1.00 1.00 589 GLU A N 7
ATOM 12604 C CA . GLU A 1 38 ? -24.418 -1.472 0.214 1.00 1.00 589 GLU A CA 7
ATOM 12605 C C . GLU A 1 38 ? -25.388 -2.199 1.148 1.00 1.00 589 GLU A C 7
ATOM 12606 O O . GLU A 1 38 ? -24.964 -2.905 2.061 1.00 1.00 589 GLU A O 7
ATOM 12618 N N . TRP A 1 39 ? -26.672 -2.002 0.885 1.00 1.00 590 TRP A N 7
ATOM 12619 C CA . TRP A 1 39 ? -27.705 -2.631 1.691 1.00 1.00 590 TRP A CA 7
ATOM 12620 C C . TRP A 1 39 ? -28.937 -2.833 0.807 1.00 1.00 590 TRP A C 7
ATOM 12621 O O . TRP A 1 39 ? -29.651 -1.879 0.502 1.00 1.00 590 TRP A O 7
ATOM 12642 N N . ARG A 1 40 ? -29.147 -4.083 0.418 1.00 1.00 591 ARG A N 7
ATOM 12643 C CA . ARG A 1 40 ? -30.280 -4.422 -0.426 1.00 1.00 591 ARG A CA 7
ATOM 12644 C C . ARG A 1 40 ? -30.758 -5.844 -0.125 1.00 1.00 591 ARG A C 7
ATOM 12645 O O . ARG A 1 40 ? -30.306 -6.465 0.836 1.00 1.00 591 ARG A O 7
ATOM 12666 N N . GLY A 1 41 ? -31.669 -6.319 -0.963 1.00 1.00 592 GLY A N 7
ATOM 12667 C CA . GLY A 1 41 ? -32.214 -7.655 -0.798 1.00 1.00 592 GLY A CA 7
ATOM 12668 C C . GLY A 1 41 ? -31.577 -8.632 -1.787 1.00 1.00 592 GLY A C 7
ATOM 12669 O O . GLY A 1 41 ? -30.358 -8.791 -1.813 1.00 1.00 592 GLY A O 7
ATOM 12673 N N . GLU A 1 42 ? -32.431 -9.264 -2.579 1.00 1.00 593 GLU A N 7
ATOM 12674 C CA . GLU A 1 42 ? -31.967 -10.223 -3.569 1.00 1.00 593 GLU A CA 7
ATOM 12675 C C . GLU A 1 42 ? -31.550 -9.501 -4.851 1.00 1.00 593 GLU A C 7
ATOM 12676 O O . GLU A 1 42 ? -32.309 -8.698 -5.390 1.00 1.00 593 GLU A O 7
ATOM 12688 N N . GLY A 1 43 ? -30.344 -9.814 -5.303 1.00 1.00 594 GLY A N 7
ATOM 12689 C CA . GLY A 1 43 ? -29.816 -9.204 -6.512 1.00 1.00 594 GLY A CA 7
ATOM 12690 C C . GLY A 1 43 ? -28.394 -8.685 -6.288 1.00 1.00 594 GLY A C 7
ATOM 12691 O O . GLY A 1 43 ? -27.568 -9.367 -5.686 1.00 1.00 594 GLY A O 7
ATOM 12695 N N . GLU A 1 44 ? -28.156 -7.480 -6.786 1.00 1.00 595 GLU A N 7
ATOM 12696 C CA . GLU A 1 44 ? -26.848 -6.860 -6.649 1.00 1.00 595 GLU A CA 7
ATOM 12697 C C . GLU A 1 44 ? -26.753 -5.620 -7.538 1.00 1.00 595 GLU A C 7
ATOM 12698 O O . GLU A 1 44 ? -25.674 -5.278 -8.020 1.00 1.00 595 GLU A O 7
ATOM 12710 N N . ALA A 1 45 ? -27.896 -4.979 -7.729 1.00 1.00 596 ALA A N 7
ATOM 12711 C CA . ALA A 1 45 ? -27.956 -3.782 -8.553 1.00 1.00 596 ALA A CA 7
ATOM 12712 C C . ALA A 1 45 ? -27.725 -2.551 -7.673 1.00 1.00 596 ALA A C 7
ATOM 12713 O O . ALA A 1 45 ? -27.969 -2.590 -6.468 1.00 1.00 596 ALA A O 7
ATOM 12720 N N . PRO A 1 46 ? -27.243 -1.460 -8.327 1.00 1.00 597 PRO A N 7
ATOM 12721 C CA . PRO A 1 46 ? -26.977 -0.220 -7.617 1.00 1.00 597 PRO A CA 7
ATOM 12722 C C . PRO A 1 46 ? -28.279 0.511 -7.284 1.00 1.00 597 PRO A C 7
ATOM 12723 O O . PRO A 1 46 ? -29.102 0.757 -8.165 1.00 1.00 597 PRO A O 7
ATOM 12734 N N . GLN A 1 47 ? -28.426 0.837 -6.008 1.00 1.00 598 GLN A N 7
ATOM 12735 C CA . GLN A 1 47 ? -29.613 1.535 -5.546 1.00 1.00 598 GLN A CA 7
ATOM 12736 C C . GLN A 1 47 ? -29.312 2.299 -4.255 1.00 1.00 598 GLN A C 7
ATOM 12737 O O . GLN A 1 47 ? -29.177 3.522 -4.271 1.00 1.00 598 GLN A O 7
ATOM 12751 N N . SER A 1 48 ? -29.215 1.546 -3.169 1.00 1.00 599 SER A N 7
ATOM 12752 C CA . SER A 1 48 ? -28.933 2.138 -1.872 1.00 1.00 599 SER A CA 7
ATOM 12753 C C . SER A 1 48 ? -27.508 1.789 -1.438 1.00 1.00 599 SER A C 7
ATOM 12754 O O . SER A 1 48 ? -27.263 0.699 -0.919 1.00 1.00 599 SER A O 7
ATOM 12762 N N . LEU A 1 49 ? -26.605 2.732 -1.663 1.00 1.00 600 LEU A N 7
ATOM 12763 C CA . LEU A 1 49 ? -25.212 2.536 -1.301 1.00 1.00 600 LEU A CA 7
ATOM 12764 C C . LEU A 1 49 ? -24.733 3.731 -0.474 1.00 1.00 600 LEU A C 7
ATOM 12765 O O . LEU A 1 49 ? -25.211 4.849 -0.656 1.00 1.00 600 LEU A O 7
ATOM 12781 N N . LEU A 1 50 ? -23.794 3.452 0.419 1.00 1.00 601 LEU A N 7
ATOM 12782 C CA . LEU A 1 50 ? -23.244 4.491 1.275 1.00 1.00 601 LEU A CA 7
ATOM 12783 C C . LEU A 1 50 ? -21.798 4.142 1.628 1.00 1.00 601 LEU A C 7
ATOM 12784 O O . LEU A 1 50 ? -21.408 2.974 1.588 1.00 1.00 601 LEU A O 7
ATOM 12800 N N . THR A 1 51 ? -21.039 5.174 1.967 1.00 1.00 602 THR A N 7
ATOM 12801 C CA . THR A 1 51 ? -19.643 4.991 2.325 1.00 1.00 602 THR A CA 7
ATOM 12802 C C . THR A 1 51 ? -19.494 4.877 3.843 1.00 1.00 602 THR A C 7
ATOM 12803 O O . THR A 1 51 ? -20.478 4.685 4.556 1.00 1.00 602 THR A O 7
ATOM 12814 N N . MET A 1 52 ? -18.254 5.000 4.295 1.00 1.00 603 MET A N 7
ATOM 12815 C CA . MET A 1 52 ? -17.963 4.914 5.716 1.00 1.00 603 MET A CA 7
ATOM 12816 C C . MET A 1 52 ? -17.140 6.117 6.181 1.00 1.00 603 MET A C 7
ATOM 12817 O O . MET A 1 52 ? -16.300 5.992 7.071 1.00 1.00 603 MET A O 7
ATOM 12831 N N . GLU A 1 53 ? -17.412 7.255 5.560 1.00 1.00 604 GLU A N 7
ATOM 12832 C CA . GLU A 1 53 ? -16.708 8.480 5.899 1.00 1.00 604 GLU A CA 7
ATOM 12833 C C . GLU A 1 53 ? -17.704 9.579 6.274 1.00 1.00 604 GLU A C 7
ATOM 12834 O O . GLU A 1 53 ? -17.723 10.640 5.654 1.00 1.00 604 GLU A O 7
ATOM 12846 N N . GLU A 1 54 ? -18.507 9.284 7.287 1.00 1.00 605 GLU A N 7
ATOM 12847 C CA . GLU A 1 54 ? -19.503 10.234 7.751 1.00 1.00 605 GLU A CA 7
ATOM 12848 C C . GLU A 1 54 ? -19.918 9.908 9.187 1.00 1.00 605 GLU A C 7
ATOM 12849 O O . GLU A 1 54 ? -19.898 10.779 10.056 1.00 1.00 605 GLU A O 7
ATOM 12861 N N . ILE A 1 55 ? -20.286 8.653 9.391 1.00 1.00 606 ILE A N 7
ATOM 12862 C CA . ILE A 1 55 ? -20.706 8.199 10.707 1.00 1.00 606 ILE A CA 7
ATOM 12863 C C . ILE A 1 55 ? -19.930 8.969 11.778 1.00 1.00 606 ILE A C 7
ATOM 12864 O O . ILE A 1 55 ? -18.725 9.178 11.647 1.00 1.00 606 ILE A O 7
ATOM 12880 N N . GLN A 1 56 ? -20.653 9.372 12.812 1.00 1.00 607 GLN A N 7
ATOM 12881 C CA . GLN A 1 56 ? -20.048 10.113 13.905 1.00 1.00 607 GLN A CA 7
ATOM 12882 C C . GLN A 1 56 ? -19.594 9.157 15.009 1.00 1.00 607 GLN A C 7
ATOM 12883 O O . GLN A 1 56 ? -18.551 9.367 15.627 1.00 1.00 607 GLN A O 7
ATOM 12897 N N . SER A 1 57 ? -20.398 8.126 15.224 1.00 1.00 608 SER A N 7
ATOM 12898 C CA . SER A 1 57 ? -20.091 7.137 16.242 1.00 1.00 608 SER A CA 7
ATOM 12899 C C . SER A 1 57 ? -21.099 5.987 16.174 1.00 1.00 608 SER A C 7
ATOM 12900 O O . SER A 1 57 ? -22.305 6.217 16.097 1.00 1.00 608 SER A O 7
ATOM 12908 N N . VAL A 1 58 ? -20.568 4.774 16.207 1.00 1.00 609 VAL A N 7
ATOM 12909 C CA . VAL A 1 58 ? -21.404 3.589 16.150 1.00 1.00 609 VAL A CA 7
ATOM 12910 C C . VAL A 1 58 ? -21.490 2.962 17.544 1.00 1.00 609 VAL A C 7
ATOM 12911 O O . VAL A 1 58 ? -20.502 2.930 18.275 1.00 1.00 609 VAL A O 7
ATOM 12924 N N . GLU A 1 59 ? -22.681 2.481 17.869 1.00 1.00 610 GLU A N 7
ATOM 12925 C CA . GLU A 1 59 ? -22.907 1.858 19.162 1.00 1.00 610 GLU A CA 7
ATOM 12926 C C . GLU A 1 59 ? -24.152 0.968 19.111 1.00 1.00 610 GLU A C 7
ATOM 12927 O O . GLU A 1 59 ? -24.705 0.728 18.039 1.00 1.00 610 GLU A O 7
ATOM 12939 N N . GLU A 1 60 ? -24.556 0.504 20.284 1.00 1.00 611 GLU A N 7
ATOM 12940 C CA . GLU A 1 60 ? -25.724 -0.354 20.387 1.00 1.00 611 GLU A CA 7
ATOM 12941 C C . GLU A 1 60 ? -26.532 -0.004 21.639 1.00 1.00 611 GLU A C 7
ATOM 12942 O O . GLU A 1 60 ? -25.963 0.359 22.667 1.00 1.00 611 GLU A O 7
ATOM 12954 N N . THR A 1 61 ? -27.845 -0.124 21.510 1.00 1.00 612 THR A N 7
ATOM 12955 C CA . THR A 1 61 ? -28.735 0.174 22.619 1.00 1.00 612 THR A CA 7
ATOM 12956 C C . THR A 1 61 ? -29.348 -1.113 23.173 1.00 1.00 612 THR A C 7
ATOM 12957 O O . THR A 1 61 ? -29.255 -2.169 22.547 1.00 1.00 612 THR A O 7
ATOM 12968 N N . GLN A 1 62 ? -29.960 -0.984 24.341 1.00 1.00 613 GLN A N 7
ATOM 12969 C CA . GLN A 1 62 ? -30.587 -2.124 24.987 1.00 1.00 613 GLN A CA 7
ATOM 12970 C C . GLN A 1 62 ? -31.999 -1.760 25.452 1.00 1.00 613 GLN A C 7
ATOM 12971 O O . GLN A 1 62 ? -32.315 -0.584 25.626 1.00 1.00 613 GLN A O 7
ATOM 12985 N N . ILE A 1 63 ? -32.810 -2.791 25.640 1.00 1.00 614 ILE A N 7
ATOM 12986 C CA . ILE A 1 63 ? -34.180 -2.595 26.082 1.00 1.00 614 ILE A CA 7
ATOM 12987 C C . ILE A 1 63 ? -34.568 -3.719 27.044 1.00 1.00 614 ILE A C 7
ATOM 12988 O O . ILE A 1 63 ? -35.162 -4.716 26.633 1.00 1.00 614 ILE A O 7
ATOM 13004 N N . LYS A 1 64 ? -34.216 -3.523 28.306 1.00 1.00 615 LYS A N 7
ATOM 13005 C CA . LYS A 1 64 ? -34.519 -4.508 29.330 1.00 1.00 615 LYS A CA 7
ATOM 13006 C C . LYS A 1 64 ? -33.455 -5.607 29.306 1.00 1.00 615 LYS A C 7
ATOM 13007 O O . LYS A 1 64 ? -33.097 -6.153 30.348 1.00 1.00 615 LYS A O 7
ATOM 13026 N N . GLU A 1 65 ? -32.980 -5.899 28.104 1.00 1.00 616 GLU A N 7
ATOM 13027 C CA . GLU A 1 65 ? -31.965 -6.924 27.929 1.00 1.00 616 GLU A CA 7
ATOM 13028 C C . GLU A 1 65 ? -31.183 -6.683 26.635 1.00 1.00 616 GLU A C 7
ATOM 13029 O O . GLU A 1 65 ? -29.954 -6.723 26.631 1.00 1.00 616 GLU A O 7
ATOM 13041 N N . ARG A 1 66 ? -31.930 -6.436 25.568 1.00 1.00 617 ARG A N 7
ATOM 13042 C CA . ARG A 1 66 ? -31.322 -6.188 24.272 1.00 1.00 617 ARG A CA 7
ATOM 13043 C C . ARG A 1 66 ? -32.258 -5.348 23.400 1.00 1.00 617 ARG A C 7
ATOM 13044 O O . ARG A 1 66 ? -33.466 -5.581 23.375 1.00 1.00 617 ARG A O 7
ATOM 13065 N N . LYS A 1 67 ? -31.664 -4.389 22.705 1.00 1.00 618 LYS A N 7
ATOM 13066 C CA . LYS A 1 67 ? -32.430 -3.513 21.834 1.00 1.00 618 LYS A CA 7
ATOM 13067 C C . LYS A 1 67 ? -31.949 -3.690 20.392 1.00 1.00 618 LYS A C 7
ATOM 13068 O O . LYS A 1 67 ? -32.366 -4.621 19.704 1.00 1.00 618 LYS A O 7
ATOM 13087 N N . CYS A 1 68 ? -31.082 -2.779 19.976 1.00 1.00 619 CYS A N 7
ATOM 13088 C CA . CYS A 1 68 ? -30.541 -2.822 18.628 1.00 1.00 619 CYS A CA 7
ATOM 13089 C C . CYS A 1 68 ? -29.220 -2.048 18.614 1.00 1.00 619 CYS A C 7
ATOM 13090 O O . CYS A 1 68 ? -28.758 -1.587 19.657 1.00 1.00 619 CYS A O 7
ATOM 13098 N N . LEU A 1 69 ? -28.652 -1.930 17.424 1.00 1.00 620 LEU A N 7
ATOM 13099 C CA . LEU A 1 69 ? -27.395 -1.219 17.262 1.00 1.00 620 LEU A CA 7
ATOM 13100 C C . LEU A 1 69 ? -27.675 0.191 16.738 1.00 1.00 620 LEU A C 7
ATOM 13101 O O . LEU A 1 69 ? -28.502 0.372 15.846 1.00 1.00 620 LEU A O 7
ATOM 13117 N N . LEU A 1 70 ? -26.971 1.152 17.316 1.00 1.00 621 LEU A N 7
ATOM 13118 C CA . LEU A 1 70 ? -27.133 2.541 16.918 1.00 1.00 621 LEU A CA 7
ATOM 13119 C C . LEU A 1 70 ? -26.111 2.878 15.830 1.00 1.00 621 LEU A C 7
ATOM 13120 O O . LEU A 1 70 ? -25.102 2.189 15.686 1.00 1.00 621 LEU A O 7
ATOM 13136 N N . LEU A 1 71 ? -26.408 3.937 15.093 1.00 1.00 622 LEU A N 7
ATOM 13137 C CA . LEU A 1 71 ? -25.528 4.374 14.022 1.00 1.00 622 LEU A CA 7
ATOM 13138 C C . LEU A 1 71 ? -25.784 5.854 13.728 1.00 1.00 622 LEU A C 7
ATOM 13139 O O . LEU A 1 71 ? -26.598 6.189 12.867 1.00 1.00 622 LEU A O 7
ATOM 13155 N N . LYS A 1 72 ? -25.076 6.702 14.461 1.00 1.00 623 LYS A N 7
ATOM 13156 C CA . LYS A 1 72 ? -25.218 8.137 14.291 1.00 1.00 623 LYS A CA 7
ATOM 13157 C C . LYS A 1 72 ? -24.189 8.628 13.269 1.00 1.00 623 LYS A C 7
ATOM 13158 O O . LYS A 1 72 ? -23.035 8.205 13.291 1.00 1.00 623 LYS A O 7
ATOM 13177 N N . ILE A 1 73 ? -24.647 9.514 12.396 1.00 1.00 624 ILE A N 7
ATOM 13178 C CA . ILE A 1 73 ? -23.781 10.068 11.369 1.00 1.00 624 ILE A CA 7
ATOM 13179 C C . ILE A 1 73 ? -23.429 11.513 11.726 1.00 1.00 624 ILE A C 7
ATOM 13180 O O . ILE A 1 73 ? -24.260 12.240 12.269 1.00 1.00 624 ILE A O 7
ATOM 13196 N N . ARG A 1 74 ? -22.198 11.885 11.409 1.00 1.00 625 ARG A N 7
ATOM 13197 C CA . ARG A 1 74 ? -21.727 13.230 11.692 1.00 1.00 625 ARG A CA 7
ATOM 13198 C C . ARG A 1 74 ? -22.249 14.207 10.636 1.00 1.00 625 ARG A C 7
ATOM 13199 O O . ARG A 1 74 ? -21.912 15.391 10.660 1.00 1.00 625 ARG A O 7
ATOM 13220 N N . GLY A 1 75 ? -23.061 13.676 9.735 1.00 1.00 626 GLY A N 7
ATOM 13221 C CA . GLY A 1 75 ? -23.634 14.488 8.674 1.00 1.00 626 GLY A CA 7
ATOM 13222 C C . GLY A 1 75 ? -24.968 15.098 9.108 1.00 1.00 626 GLY A C 7
ATOM 13223 O O . GLY A 1 75 ? -25.403 16.107 8.555 1.00 1.00 626 GLY A O 7
ATOM 13227 N N . GLY A 1 76 ? -25.581 14.460 10.096 1.00 1.00 627 GLY A N 7
ATOM 13228 C CA . GLY A 1 76 ? -26.856 14.929 10.611 1.00 1.00 627 GLY A CA 7
ATOM 13229 C C . GLY A 1 76 ? -27.954 13.889 10.382 1.00 1.00 627 GLY A C 7
ATOM 13230 O O . GLY A 1 76 ? -29.063 14.231 9.975 1.00 1.00 627 GLY A O 7
ATOM 13234 N N . LYS A 1 77 ? -27.607 12.640 10.656 1.00 1.00 628 LYS A N 7
ATOM 13235 C CA . LYS A 1 77 ? -28.551 11.546 10.483 1.00 1.00 628 LYS A CA 7
ATOM 13236 C C . LYS A 1 77 ? -28.309 10.496 11.570 1.00 1.00 628 LYS A C 7
ATOM 13237 O O . LYS A 1 77 ? -27.300 10.546 12.273 1.00 1.00 628 LYS A O 7
ATOM 13256 N N . GLN A 1 78 ? -29.250 9.570 11.671 1.00 1.00 629 GLN A N 7
ATOM 13257 C CA . GLN A 1 78 ? -29.153 8.508 12.659 1.00 1.00 629 GLN A CA 7
ATOM 13258 C C . GLN A 1 78 ? -29.767 7.218 12.114 1.00 1.00 629 GLN A C 7
ATOM 13259 O O . GLN A 1 78 ? -30.793 7.253 11.436 1.00 1.00 629 GLN A O 7
ATOM 13273 N N . PHE A 1 79 ? -29.115 6.108 12.432 1.00 1.00 630 PHE A N 7
ATOM 13274 C CA . PHE A 1 79 ? -29.584 4.809 11.982 1.00 1.00 630 PHE A CA 7
ATOM 13275 C C . PHE A 1 79 ? -29.554 3.791 13.124 1.00 1.00 630 PHE A C 7
ATOM 13276 O O . PHE A 1 79 ? -28.893 4.008 14.139 1.00 1.00 630 PHE A O 7
ATOM 13293 N N . ILE A 1 80 ? -30.281 2.701 12.921 1.00 1.00 631 ILE A N 7
ATOM 13294 C CA . ILE A 1 80 ? -30.347 1.650 13.921 1.00 1.00 631 ILE A CA 7
ATOM 13295 C C . ILE A 1 80 ? -30.281 0.287 13.227 1.00 1.00 631 ILE A C 7
ATOM 13296 O O . ILE A 1 80 ? -31.200 -0.090 12.502 1.00 1.00 631 ILE A O 7
ATOM 13312 N N . LEU A 1 81 ? -29.185 -0.414 13.475 1.00 1.00 632 LEU A N 7
ATOM 13313 C CA . LEU A 1 81 ? -28.987 -1.726 12.883 1.00 1.00 632 LEU A CA 7
ATOM 13314 C C . LEU A 1 81 ? -29.652 -2.785 13.764 1.00 1.00 632 LEU A C 7
ATOM 13315 O O . LEU A 1 81 ? -29.871 -2.559 14.954 1.00 1.00 632 LEU A O 7
ATOM 13331 N N . GLN A 1 82 ? -29.956 -3.917 13.147 1.00 1.00 633 GLN A N 7
ATOM 13332 C CA . GLN A 1 82 ? -30.593 -5.010 13.860 1.00 1.00 633 GLN A CA 7
ATOM 13333 C C . GLN A 1 82 ? -30.303 -6.341 13.161 1.00 1.00 633 GLN A C 7
ATOM 13334 O O . GLN A 1 82 ? -30.302 -6.413 11.933 1.00 1.00 633 GLN A O 7
ATOM 13348 N N . CYS A 1 83 ? -30.066 -7.359 13.974 1.00 1.00 634 CYS A N 7
ATOM 13349 C CA . CYS A 1 83 ? -29.776 -8.682 13.449 1.00 1.00 634 CYS A CA 7
ATOM 13350 C C . CYS A 1 83 ? -30.198 -9.718 14.493 1.00 1.00 634 CYS A C 7
ATOM 13351 O O . CYS A 1 83 ? -30.342 -9.393 15.670 1.00 1.00 634 CYS A O 7
ATOM 13359 N N . ASP A 1 84 ? -30.387 -10.943 14.023 1.00 1.00 635 ASP A N 7
ATOM 13360 C CA . ASP A 1 84 ? -30.791 -12.026 14.903 1.00 1.00 635 ASP A CA 7
ATOM 13361 C C . ASP A 1 84 ? -29.554 -12.611 15.586 1.00 1.00 635 ASP A C 7
ATOM 13362 O O . ASP A 1 84 ? -29.666 -13.297 16.600 1.00 1.00 635 ASP A O 7
ATOM 13371 N N . SER A 1 85 ? -28.400 -12.317 15.004 1.00 1.00 636 SER A N 7
ATOM 13372 C CA . SER A 1 85 ? -27.142 -12.806 15.544 1.00 1.00 636 SER A CA 7
ATOM 13373 C C . SER A 1 85 ? -26.566 -11.787 16.528 1.00 1.00 636 SER A C 7
ATOM 13374 O O . SER A 1 85 ? -26.803 -10.586 16.396 1.00 1.00 636 SER A O 7
ATOM 13382 N N . ASP A 1 86 ? -25.820 -12.301 17.495 1.00 1.00 637 ASP A N 7
ATOM 13383 C CA . ASP A 1 86 ? -25.208 -11.451 18.501 1.00 1.00 637 ASP A CA 7
ATOM 13384 C C . ASP A 1 86 ? -23.852 -10.959 17.991 1.00 1.00 637 ASP A C 7
ATOM 13385 O O . ASP A 1 86 ? -23.505 -9.793 18.167 1.00 1.00 637 ASP A O 7
ATOM 13394 N N . PRO A 1 87 ? -23.103 -11.899 17.352 1.00 1.00 638 PRO A N 7
ATOM 13395 C CA . PRO A 1 87 ? -21.792 -11.572 16.816 1.00 1.00 638 PRO A CA 7
ATOM 13396 C C . PRO A 1 87 ? -21.916 -10.747 15.533 1.00 1.00 638 PRO A C 7
ATOM 13397 O O . PRO A 1 87 ? -21.411 -9.628 15.458 1.00 1.00 638 PRO A O 7
ATOM 13408 N N . GLU A 1 88 ? -22.590 -11.332 14.554 1.00 1.00 639 GLU A N 7
ATOM 13409 C CA . GLU A 1 88 ? -22.786 -10.666 13.278 1.00 1.00 639 GLU A CA 7
ATOM 13410 C C . GLU A 1 88 ? -22.605 -9.154 13.435 1.00 1.00 639 GLU A C 7
ATOM 13411 O O . GLU A 1 88 ? -21.560 -8.611 13.078 1.00 1.00 639 GLU A O 7
ATOM 13423 N N . LEU A 1 89 ? -23.637 -8.519 13.969 1.00 1.00 640 LEU A N 7
ATOM 13424 C CA . LEU A 1 89 ? -23.606 -7.082 14.177 1.00 1.00 640 LEU A CA 7
ATOM 13425 C C . LEU A 1 89 ? -22.323 -6.708 14.925 1.00 1.00 640 LEU A C 7
ATOM 13426 O O . LEU A 1 89 ? -21.562 -5.855 14.470 1.00 1.00 640 LEU A O 7
ATOM 13442 N N . VAL A 1 90 ? -22.125 -7.363 16.060 1.00 1.00 641 VAL A N 7
ATOM 13443 C CA . VAL A 1 90 ? -20.949 -7.111 16.874 1.00 1.00 641 VAL A CA 7
ATOM 13444 C C . VAL A 1 90 ? -19.726 -6.967 15.965 1.00 1.00 641 VAL A C 7
ATOM 13445 O O . VAL A 1 90 ? -19.047 -5.942 15.990 1.00 1.00 641 VAL A O 7
ATOM 13458 N N . GLN A 1 91 ? -19.482 -8.011 15.186 1.00 1.00 642 GLN A N 7
ATOM 13459 C CA . GLN A 1 91 ? -18.353 -8.013 14.272 1.00 1.00 642 GLN A CA 7
ATOM 13460 C C . GLN A 1 91 ? -18.489 -6.877 13.256 1.00 1.00 642 GLN A C 7
ATOM 13461 O O . GLN A 1 91 ? -17.507 -6.216 12.922 1.00 1.00 642 GLN A O 7
ATOM 13475 N N . TRP A 1 92 ? -19.715 -6.684 12.792 1.00 1.00 643 TRP A N 7
ATOM 13476 C CA . TRP A 1 92 ? -19.993 -5.640 11.822 1.00 1.00 643 TRP A CA 7
ATOM 13477 C C . TRP A 1 92 ? -19.445 -4.323 12.374 1.00 1.00 643 TRP A C 7
ATOM 13478 O O . TRP A 1 92 ? -18.727 -3.604 11.680 1.00 1.00 643 TRP A O 7
ATOM 13499 N N . LYS A 1 93 ? -19.805 -4.045 13.619 1.00 1.00 644 LYS A N 7
ATOM 13500 C CA . LYS A 1 93 ? -19.358 -2.828 14.273 1.00 1.00 644 LYS A CA 7
ATOM 13501 C C . LYS A 1 93 ? -17.833 -2.733 14.180 1.00 1.00 644 LYS A C 7
ATOM 13502 O O . LYS A 1 93 ? -17.299 -1.758 13.656 1.00 1.00 644 LYS A O 7
ATOM 13521 N N . LYS A 1 94 ? -17.177 -3.760 14.700 1.00 1.00 645 LYS A N 7
ATOM 13522 C CA . LYS A 1 94 ? -15.724 -3.807 14.684 1.00 1.00 645 LYS A CA 7
ATOM 13523 C C . LYS A 1 94 ? -15.219 -3.277 13.341 1.00 1.00 645 LYS A C 7
ATOM 13524 O O . LYS A 1 94 ? -14.408 -2.352 13.300 1.00 1.00 645 LYS A O 7
ATOM 13543 N N . GLU A 1 95 ? -15.717 -3.885 12.275 1.00 1.00 646 GLU A N 7
ATOM 13544 C CA . GLU A 1 95 ? -15.325 -3.487 10.933 1.00 1.00 646 GLU A CA 7
ATOM 13545 C C . GLU A 1 95 ? -15.896 -2.107 10.601 1.00 1.00 646 GLU A C 7
ATOM 13546 O O . GLU A 1 95 ? -15.301 -1.353 9.833 1.00 1.00 646 GLU A O 7
ATOM 13558 N N . LEU A 1 96 ? -17.046 -1.819 11.195 1.00 1.00 647 LEU A N 7
ATOM 13559 C CA . LEU A 1 96 ? -17.705 -0.544 10.971 1.00 1.00 647 LEU A CA 7
ATOM 13560 C C . LEU A 1 96 ? -16.908 0.564 11.663 1.00 1.00 647 LEU A C 7
ATOM 13561 O O . LEU A 1 96 ? -16.398 1.470 11.004 1.00 1.00 647 LEU A O 7
ATOM 13577 N N . ARG A 1 97 ? -16.827 0.457 12.980 1.00 1.00 648 ARG A N 7
ATOM 13578 C CA . ARG A 1 97 ? -16.102 1.441 13.767 1.00 1.00 648 ARG A CA 7
ATOM 13579 C C . ARG A 1 97 ? -14.844 1.894 13.022 1.00 1.00 648 ARG A C 7
ATOM 13580 O O . ARG A 1 97 ? -14.642 3.088 12.810 1.00 1.00 648 ARG A O 7
ATOM 13601 N N . ASP A 1 98 ? -14.032 0.916 12.645 1.00 1.00 649 ASP A N 7
ATOM 13602 C CA . ASP A 1 98 ? -12.802 1.200 11.928 1.00 1.00 649 ASP A CA 7
ATOM 13603 C C . ASP A 1 98 ? -13.135 1.880 10.599 1.00 1.00 649 ASP A C 7
ATOM 13604 O O . ASP A 1 98 ? -12.480 2.844 10.209 1.00 1.00 649 ASP A O 7
ATOM 13613 N N . ALA A 1 99 ? -14.155 1.349 9.940 1.00 1.00 650 ALA A N 7
ATOM 13614 C CA . ALA A 1 99 ? -14.584 1.892 8.662 1.00 1.00 650 ALA A CA 7
ATOM 13615 C C . ALA A 1 99 ? -14.788 3.401 8.798 1.00 1.00 650 ALA A C 7
ATOM 13616 O O . ALA A 1 99 ? -14.311 4.173 7.967 1.00 1.00 650 ALA A O 7
ATOM 13623 N N . TYR A 1 100 ? -15.499 3.779 9.850 1.00 1.00 651 TYR A N 7
ATOM 13624 C CA . TYR A 1 100 ? -15.772 5.184 10.105 1.00 1.00 651 TYR A CA 7
ATOM 13625 C C . TYR A 1 100 ? -14.532 5.891 10.656 1.00 1.00 651 TYR A C 7
ATOM 13626 O O . TYR A 1 100 ? -14.253 7.035 10.294 1.00 1.00 651 TYR A O 7
ATOM 13644 N N . ARG A 1 101 ? -13.821 5.185 11.521 1.00 1.00 652 ARG A N 7
ATOM 13645 C CA . ARG A 1 101 ? -12.618 5.732 12.126 1.00 1.00 652 ARG A CA 7
ATOM 13646 C C . ARG A 1 101 ? -11.563 6.006 11.054 1.00 1.00 652 ARG A C 7
ATOM 13647 O O . ARG A 1 101 ? -11.171 7.151 10.840 1.00 1.00 652 ARG A O 7
ATOM 13668 N N . GLU A 1 102 ? -11.132 4.933 10.405 1.00 1.00 653 GLU A N 7
ATOM 13669 C CA . GLU A 1 102 ? -10.129 5.044 9.360 1.00 1.00 653 GLU A CA 7
ATOM 13670 C C . GLU A 1 102 ? -10.466 6.205 8.421 1.00 1.00 653 GLU A C 7
ATOM 13671 O O . GLU A 1 102 ? -9.634 7.081 8.189 1.00 1.00 653 GLU A O 7
ATOM 13683 N N . ALA A 1 103 ? -11.687 6.175 7.910 1.00 1.00 654 ALA A N 7
ATOM 13684 C CA . ALA A 1 103 ? -12.144 7.215 7.003 1.00 1.00 654 ALA A CA 7
ATOM 13685 C C . ALA A 1 103 ? -11.823 8.586 7.602 1.00 1.00 654 ALA A C 7
ATOM 13686 O O . ALA A 1 103 ? -11.479 9.519 6.878 1.00 1.00 654 ALA A O 7
ATOM 13693 N N . GLN A 1 104 ? -11.946 8.664 8.919 1.00 1.00 655 GLN A N 7
ATOM 13694 C CA . GLN A 1 104 ? -11.673 9.904 9.624 1.00 1.00 655 GLN A CA 7
ATOM 13695 C C . GLN A 1 104 ? -10.169 10.181 9.648 1.00 1.00 655 GLN A C 7
ATOM 13696 O O . GLN A 1 104 ? -9.700 11.139 9.034 1.00 1.00 655 GLN A O 7
ATOM 13710 N N . GLN A 1 105 ? -9.454 9.326 10.363 1.00 1.00 656 GLN A N 7
ATOM 13711 C CA . GLN A 1 105 ? -8.011 9.467 10.475 1.00 1.00 656 GLN A CA 7
ATOM 13712 C C . GLN A 1 105 ? -7.381 9.597 9.087 1.00 1.00 656 GLN A C 7
ATOM 13713 O O . GLN A 1 105 ? -6.269 10.104 8.951 1.00 1.00 656 GLN A O 7
ATOM 13727 N N . LEU A 1 106 ? -8.121 9.132 8.090 1.00 1.00 657 LEU A N 7
ATOM 13728 C CA . LEU A 1 106 ? -7.648 9.192 6.718 1.00 1.00 657 LEU A CA 7
ATOM 13729 C C . LEU A 1 106 ? -8.033 10.541 6.108 1.00 1.00 657 LEU A C 7
ATOM 13730 O O . LEU A 1 106 ? -7.373 11.020 5.186 1.00 1.00 657 LEU A O 7
ATOM 13746 N N . VAL A 1 107 ? -9.096 11.117 6.648 1.00 1.00 658 VAL A N 7
ATOM 13747 C CA . VAL A 1 107 ? -9.576 12.402 6.169 1.00 1.00 658 VAL A CA 7
ATOM 13748 C C . VAL A 1 107 ? -9.293 13.472 7.223 1.00 1.00 658 VAL A C 7
ATOM 13749 O O . VAL A 1 107 ? -9.844 14.570 7.162 1.00 1.00 658 VAL A O 7
ATOM 13762 N N . GLN A 1 108 ? -8.432 13.116 8.166 1.00 1.00 659 GLN A N 7
ATOM 13763 C CA . GLN A 1 108 ? -8.068 14.034 9.232 1.00 1.00 659 GLN A CA 7
ATOM 13764 C C . GLN A 1 108 ? -6.971 14.989 8.760 1.00 1.00 659 GLN A C 7
ATOM 13765 O O . GLN A 1 108 ? -6.979 16.169 9.105 1.00 1.00 659 GLN A O 7
ATOM 13779 N N . ARG A 1 109 ? -6.051 14.443 7.978 1.00 1.00 660 ARG A N 7
ATOM 13780 C CA . ARG A 1 109 ? -4.950 15.231 7.453 1.00 1.00 660 ARG A CA 7
ATOM 13781 C C . ARG A 1 109 ? -5.405 16.039 6.236 1.00 1.00 660 ARG A C 7
ATOM 13782 O O . ARG A 1 109 ? -4.595 16.686 5.577 1.00 1.00 660 ARG A O 7
ATOM 13803 N N . VAL A 1 110 ? -6.704 15.974 5.976 1.00 1.00 661 VAL A N 7
ATOM 13804 C CA . VAL A 1 110 ? -7.278 16.690 4.849 1.00 1.00 661 VAL A CA 7
ATOM 13805 C C . VAL A 1 110 ? -6.306 16.636 3.669 1.00 1.00 661 VAL A C 7
ATOM 13806 O O . VAL A 1 110 ? -5.758 17.660 3.264 1.00 1.00 661 VAL A O 7
ATOM 13819 N N . PRO A 1 111 ? -6.119 15.400 3.134 1.00 1.00 662 PRO A N 7
ATOM 13820 C CA . PRO A 1 111 ? -5.223 15.200 2.008 1.00 1.00 662 PRO A CA 7
ATOM 13821 C C . PRO A 1 111 ? -5.855 15.702 0.708 1.00 1.00 662 PRO A C 7
ATOM 13822 O O . PRO A 1 111 ? -5.943 14.962 -0.270 1.00 1.00 662 PRO A O 7
ATOM 13833 N N . LYS A 1 112 ? -6.280 16.957 0.742 1.00 1.00 663 LYS A N 7
ATOM 13834 C CA . LYS A 1 112 ? -6.903 17.567 -0.421 1.00 1.00 663 LYS A CA 7
ATOM 13835 C C . LYS A 1 112 ? -6.605 19.068 -0.424 1.00 1.00 663 LYS A C 7
ATOM 13836 O O . LYS A 1 112 ? -6.116 19.605 -1.418 1.00 1.00 663 LYS A O 7
ATOM 13855 N N . MET A 1 113 ? -6.912 19.703 0.697 1.00 1.00 664 MET A N 7
ATOM 13856 C CA . MET A 1 113 ? -6.683 21.130 0.837 1.00 1.00 664 MET A CA 7
ATOM 13857 C C . MET A 1 113 ? -5.789 21.428 2.043 1.00 1.00 664 MET A C 7
ATOM 13858 O O . MET A 1 113 ? -6.175 21.173 3.182 1.00 1.00 664 MET A O 7
ATOM 13872 N N . LYS A 1 114 ? -4.614 21.964 1.751 1.00 1.00 665 LYS A N 7
ATOM 13873 C CA . LYS A 1 114 ? -3.663 22.299 2.796 1.00 1.00 665 LYS A CA 7
ATOM 13874 C C . LYS A 1 114 ? -2.821 21.065 3.128 1.00 1.00 665 LYS A C 7
ATOM 13875 O O . LYS A 1 114 ? -1.592 21.134 3.150 1.00 1.00 665 LYS A O 7
ATOM 13894 N N . ASN A 1 115 ? -3.514 19.964 3.378 1.00 1.00 666 ASN A N 7
ATOM 13895 C CA . ASN A 1 115 ? -2.846 18.717 3.707 1.00 1.00 666 ASN A CA 7
ATOM 13896 C C . ASN A 1 115 ? -2.228 18.827 5.103 1.00 1.00 666 ASN A C 7
ATOM 13897 O O . ASN A 1 115 ? -2.590 18.076 6.007 1.00 1.00 666 ASN A O 7
ATOM 13908 N N . LYS A 1 116 ? -1.307 19.770 5.235 1.00 1.00 667 LYS A N 7
ATOM 13909 C CA . LYS A 1 116 ? -0.634 19.990 6.505 1.00 1.00 667 LYS A CA 7
ATOM 13910 C C . LYS A 1 116 ? 0.257 18.786 6.818 1.00 1.00 667 LYS A C 7
ATOM 13911 O O . LYS A 1 116 ? -0.235 17.674 7.002 1.00 1.00 667 LYS A O 7
ATOM 13930 N N . PRO A 1 117 ? 1.588 19.057 6.872 1.00 1.00 668 PRO A N 7
ATOM 13931 C CA . PRO A 1 117 ? 2.555 18.010 7.161 1.00 1.00 668 PRO A CA 7
ATOM 13932 C C . PRO A 1 117 ? 2.534 17.640 8.646 1.00 1.00 668 PRO A C 7
ATOM 13933 O O . PRO A 1 117 ? 3.565 17.693 9.316 1.00 1.00 668 PRO A O 7
ATOM 13944 N N . ARG A 1 118 ? 1.350 17.274 9.116 1.00 1.00 669 ARG A N 7
ATOM 13945 C CA . ARG A 1 118 ? 1.183 16.896 10.508 1.00 1.00 669 ARG A CA 7
ATOM 13946 C C . ARG A 1 118 ? 1.902 17.892 11.420 1.00 1.00 669 ARG A C 7
ATOM 13947 O O . ARG A 1 118 ? 2.351 18.943 10.964 1.00 1.00 669 ARG A O 7
ATOM 13968 N N . SER A 1 119 ? 1.988 17.527 12.691 1.00 1.00 670 SER A N 7
ATOM 13969 C CA . SER A 1 119 ? 2.644 18.377 13.670 1.00 1.00 670 SER A CA 7
ATOM 13970 C C . SER A 1 119 ? 3.572 17.539 14.551 1.00 1.00 670 SER A C 7
ATOM 13971 O O . SER A 1 119 ? 3.832 16.380 14.161 1.00 1.00 670 SER A O 7
ATOM 13980 N N . GLY A 1 1 ? -8.290 10.916 -0.835 1.00 1.00 552 GLY A N 8
ATOM 13981 C CA . GLY A 1 1 ? -9.313 11.593 -1.612 1.00 1.00 552 GLY A CA 8
ATOM 13982 C C . GLY A 1 1 ? -10.638 10.828 -1.561 1.00 1.00 552 GLY A C 8
ATOM 13983 O O . GLY A 1 1 ? -11.643 11.353 -1.084 1.00 1.00 552 GLY A O 8
ATOM 13989 N N . SER A 1 2 ? -10.594 9.600 -2.057 1.00 1.00 553 SER A N 8
ATOM 13990 C CA . SER A 1 2 ? -11.778 8.758 -2.072 1.00 1.00 553 SER A CA 8
ATOM 13991 C C . SER A 1 2 ? -11.386 7.310 -2.373 1.00 1.00 553 SER A C 8
ATOM 13992 O O . SER A 1 2 ? -10.274 7.045 -2.823 1.00 1.00 553 SER A O 8
ATOM 14000 N N . HIS A 1 3 ? -12.323 6.410 -2.112 1.00 1.00 554 HIS A N 8
ATOM 14001 C CA . HIS A 1 3 ? -12.089 4.996 -2.350 1.00 1.00 554 HIS A CA 8
ATOM 14002 C C . HIS A 1 3 ? -11.011 4.486 -1.392 1.00 1.00 554 HIS A C 8
ATOM 14003 O O . HIS A 1 3 ? -10.228 5.270 -0.858 1.00 1.00 554 HIS A O 8
ATOM 14017 N N . MET A 1 4 ? -11.005 3.173 -1.203 1.00 1.00 555 MET A N 8
ATOM 14018 C CA . MET A 1 4 ? -10.036 2.551 -0.318 1.00 1.00 555 MET A CA 8
ATOM 14019 C C . MET A 1 4 ? -9.768 1.102 -0.733 1.00 1.00 555 MET A C 8
ATOM 14020 O O . MET A 1 4 ? -10.463 0.188 -0.295 1.00 1.00 555 MET A O 8
ATOM 14034 N N . GLY A 1 5 ? -8.756 0.940 -1.574 1.00 1.00 556 GLY A N 8
ATOM 14035 C CA . GLY A 1 5 ? -8.387 -0.381 -2.053 1.00 1.00 556 GLY A CA 8
ATOM 14036 C C . GLY A 1 5 ? -9.624 -1.179 -2.470 1.00 1.00 556 GLY A C 8
ATOM 14037 O O . GLY A 1 5 ? -10.680 -0.604 -2.734 1.00 1.00 556 GLY A O 8
ATOM 14041 N N . LYS A 1 6 ? -9.455 -2.492 -2.517 1.00 1.00 557 LYS A N 8
ATOM 14042 C CA . LYS A 1 6 ? -10.544 -3.375 -2.896 1.00 1.00 557 LYS A CA 8
ATOM 14043 C C . LYS A 1 6 ? -10.462 -4.663 -2.074 1.00 1.00 557 LYS A C 8
ATOM 14044 O O . LYS A 1 6 ? -9.987 -5.687 -2.564 1.00 1.00 557 LYS A O 8
ATOM 14063 N N . ASP A 1 7 ? -10.933 -4.570 -0.839 1.00 1.00 558 ASP A N 8
ATOM 14064 C CA . ASP A 1 7 ? -10.918 -5.715 0.055 1.00 1.00 558 ASP A CA 8
ATOM 14065 C C . ASP A 1 7 ? -12.098 -5.615 1.024 1.00 1.00 558 ASP A C 8
ATOM 14066 O O . ASP A 1 7 ? -12.091 -4.784 1.931 1.00 1.00 558 ASP A O 8
ATOM 14075 N N . CYS A 1 8 ? -13.081 -6.474 0.799 1.00 1.00 559 CYS A N 8
ATOM 14076 C CA . CYS A 1 8 ? -14.265 -6.492 1.641 1.00 1.00 559 CYS A CA 8
ATOM 14077 C C . CYS A 1 8 ? -13.865 -7.017 3.022 1.00 1.00 559 CYS A C 8
ATOM 14078 O O . CYS A 1 8 ? -13.079 -7.957 3.129 1.00 1.00 559 CYS A O 8
ATOM 14086 N N . ILE A 1 9 ? -14.423 -6.386 4.044 1.00 1.00 560 ILE A N 8
ATOM 14087 C CA . ILE A 1 9 ? -14.134 -6.776 5.414 1.00 1.00 560 ILE A CA 8
ATOM 14088 C C . ILE A 1 9 ? -15.146 -7.832 5.862 1.00 1.00 560 ILE A C 8
ATOM 14089 O O . ILE A 1 9 ? -14.765 -8.929 6.268 1.00 1.00 560 ILE A O 8
ATOM 14105 N N . MET A 1 10 ? -16.416 -7.464 5.776 1.00 1.00 561 MET A N 8
ATOM 14106 C CA . MET A 1 10 ? -17.485 -8.366 6.167 1.00 1.00 561 MET A CA 8
ATOM 14107 C C . MET A 1 10 ? -18.723 -8.164 5.290 1.00 1.00 561 MET A C 8
ATOM 14108 O O . MET A 1 10 ? -19.010 -7.045 4.865 1.00 1.00 561 MET A O 8
ATOM 14122 N N . HIS A 1 11 ? -19.422 -9.262 5.046 1.00 1.00 562 HIS A N 8
ATOM 14123 C CA . HIS A 1 11 ? -20.622 -9.219 4.228 1.00 1.00 562 HIS A CA 8
ATOM 14124 C C . HIS A 1 11 ? -21.605 -10.290 4.703 1.00 1.00 562 HIS A C 8
ATOM 14125 O O . HIS A 1 11 ? -21.198 -11.315 5.247 1.00 1.00 562 HIS A O 8
ATOM 14139 N N . GLY A 1 12 ? -22.883 -10.015 4.480 1.00 1.00 563 GLY A N 8
ATOM 14140 C CA . GLY A 1 12 ? -23.928 -10.943 4.878 1.00 1.00 563 GLY A CA 8
ATOM 14141 C C . GLY A 1 12 ? -25.266 -10.221 5.050 1.00 1.00 563 GLY A C 8
ATOM 14142 O O . GLY A 1 12 ? -25.464 -9.135 4.506 1.00 1.00 563 GLY A O 8
ATOM 14146 N N . TYR A 1 13 ? -26.150 -10.852 5.809 1.00 1.00 564 TYR A N 8
ATOM 14147 C CA . TYR A 1 13 ? -27.463 -10.283 6.058 1.00 1.00 564 TYR A CA 8
ATOM 14148 C C . TYR A 1 13 ? -27.438 -9.360 7.278 1.00 1.00 564 TYR A C 8
ATOM 14149 O O . TYR A 1 13 ? -26.997 -9.760 8.355 1.00 1.00 564 TYR A O 8
ATOM 14167 N N . MET A 1 14 ? -27.917 -8.142 7.069 1.00 1.00 565 MET A N 8
ATOM 14168 C CA . MET A 1 14 ? -27.954 -7.159 8.138 1.00 1.00 565 MET A CA 8
ATOM 14169 C C . MET A 1 14 ? -29.198 -6.276 8.028 1.00 1.00 565 MET A C 8
ATOM 14170 O O . MET A 1 14 ? -29.532 -5.801 6.943 1.00 1.00 565 MET A O 8
ATOM 14184 N N . SER A 1 15 ? -29.851 -6.083 9.164 1.00 1.00 566 SER A N 8
ATOM 14185 C CA . SER A 1 15 ? -31.051 -5.264 9.208 1.00 1.00 566 SER A CA 8
ATOM 14186 C C . SER A 1 15 ? -30.722 -3.882 9.775 1.00 1.00 566 SER A C 8
ATOM 14187 O O . SER A 1 15 ? -30.362 -3.757 10.945 1.00 1.00 566 SER A O 8
ATOM 14195 N N . LYS A 1 16 ? -30.858 -2.879 8.920 1.00 1.00 567 LYS A N 8
ATOM 14196 C CA . LYS A 1 16 ? -30.578 -1.510 9.322 1.00 1.00 567 LYS A CA 8
ATOM 14197 C C . LYS A 1 16 ? -31.400 -0.552 8.458 1.00 1.00 567 LYS A C 8
ATOM 14198 O O . LYS A 1 16 ? -31.529 -0.754 7.250 1.00 1.00 567 LYS A O 8
ATOM 14217 N N . MET A 1 17 ? -31.935 0.471 9.108 1.00 1.00 568 MET A N 8
ATOM 14218 C CA . MET A 1 17 ? -32.739 1.461 8.413 1.00 1.00 568 MET A CA 8
ATOM 14219 C C . MET A 1 17 ? -33.432 2.398 9.404 1.00 1.00 568 MET A C 8
ATOM 14220 O O . MET A 1 17 ? -33.015 2.509 10.556 1.00 1.00 568 MET A O 8
ATOM 14234 N N . GLY A 1 18 ? -34.480 3.049 8.921 1.00 1.00 569 GLY A N 8
ATOM 14235 C CA . GLY A 1 18 ? -35.235 3.972 9.751 1.00 1.00 569 GLY A CA 8
ATOM 14236 C C . GLY A 1 18 ? -34.373 5.167 10.167 1.00 1.00 569 GLY A C 8
ATOM 14237 O O . GLY A 1 18 ? -33.193 5.007 10.475 1.00 1.00 569 GLY A O 8
ATOM 14241 N N . ASN A 1 19 ? -34.996 6.336 10.163 1.00 1.00 570 ASN A N 8
ATOM 14242 C CA . ASN A 1 19 ? -34.301 7.556 10.536 1.00 1.00 570 ASN A CA 8
ATOM 14243 C C . ASN A 1 19 ? -35.287 8.518 11.202 1.00 1.00 570 ASN A C 8
ATOM 14244 O O . ASN A 1 19 ? -35.143 8.843 12.379 1.00 1.00 570 ASN A O 8
ATOM 14255 N N . PRO A 1 20 ? -36.293 8.955 10.399 1.00 1.00 571 PRO A N 8
ATOM 14256 C CA . PRO A 1 20 ? -37.304 9.872 10.897 1.00 1.00 571 PRO A CA 8
ATOM 14257 C C . PRO A 1 20 ? -38.298 9.149 11.809 1.00 1.00 571 PRO A C 8
ATOM 14258 O O . PRO A 1 20 ? -38.823 9.740 12.752 1.00 1.00 571 PRO A O 8
ATOM 14269 N N . PHE A 1 21 ? -38.526 7.883 11.494 1.00 1.00 572 PHE A N 8
ATOM 14270 C CA . PHE A 1 21 ? -39.450 7.074 12.272 1.00 1.00 572 PHE A CA 8
ATOM 14271 C C . PHE A 1 21 ? -38.790 5.768 12.720 1.00 1.00 572 PHE A C 8
ATOM 14272 O O . PHE A 1 21 ? -38.979 4.726 12.092 1.00 1.00 572 PHE A O 8
ATOM 14289 N N . LEU A 1 22 ? -38.029 5.864 13.801 1.00 1.00 573 LEU A N 8
ATOM 14290 C CA . LEU A 1 22 ? -37.342 4.703 14.338 1.00 1.00 573 LEU A CA 8
ATOM 14291 C C . LEU A 1 22 ? -38.299 3.921 15.239 1.00 1.00 573 LEU A C 8
ATOM 14292 O O . LEU A 1 22 ? -38.310 4.115 16.454 1.00 1.00 573 LEU A O 8
ATOM 14308 N N . THR A 1 23 ? -39.077 3.053 14.611 1.00 1.00 574 THR A N 8
ATOM 14309 C CA . THR A 1 23 ? -40.035 2.240 15.342 1.00 1.00 574 THR A CA 8
ATOM 14310 C C . THR A 1 23 ? -39.914 0.772 14.928 1.00 1.00 574 THR A C 8
ATOM 14311 O O . THR A 1 23 ? -39.968 -0.120 15.772 1.00 1.00 574 THR A O 8
ATOM 14322 N N . GLN A 1 24 ? -39.753 0.568 13.629 1.00 1.00 575 GLN A N 8
ATOM 14323 C CA . GLN A 1 24 ? -39.624 -0.776 13.093 1.00 1.00 575 GLN A CA 8
ATOM 14324 C C . GLN A 1 24 ? -38.381 -0.878 12.208 1.00 1.00 575 GLN A C 8
ATOM 14325 O O . GLN A 1 24 ? -37.968 0.104 11.595 1.00 1.00 575 GLN A O 8
ATOM 14339 N N . TRP A 1 25 ? -37.815 -2.077 12.171 1.00 1.00 576 TRP A N 8
ATOM 14340 C CA . TRP A 1 25 ? -36.626 -2.320 11.373 1.00 1.00 576 TRP A CA 8
ATOM 14341 C C . TRP A 1 25 ? -37.015 -3.243 10.216 1.00 1.00 576 TRP A C 8
ATOM 14342 O O . TRP A 1 25 ? -38.153 -3.701 10.139 1.00 1.00 576 TRP A O 8
ATOM 14363 N N . GLN A 1 26 ? -36.046 -3.487 9.346 1.00 1.00 577 GLN A N 8
ATOM 14364 C CA . GLN A 1 26 ? -36.273 -4.347 8.196 1.00 1.00 577 GLN A CA 8
ATOM 14365 C C . GLN A 1 26 ? -35.020 -5.176 7.899 1.00 1.00 577 GLN A C 8
ATOM 14366 O O . GLN A 1 26 ? -33.902 -4.675 8.001 1.00 1.00 577 GLN A O 8
ATOM 14380 N N . ARG A 1 27 ? -35.252 -6.428 7.535 1.00 1.00 578 ARG A N 8
ATOM 14381 C CA . ARG A 1 27 ? -34.158 -7.331 7.222 1.00 1.00 578 ARG A CA 8
ATOM 14382 C C . ARG A 1 27 ? -33.714 -7.142 5.770 1.00 1.00 578 ARG A C 8
ATOM 14383 O O . ARG A 1 27 ? -34.496 -7.355 4.845 1.00 1.00 578 ARG A O 8
ATOM 14404 N N . ARG A 1 28 ? -32.458 -6.748 5.615 1.00 1.00 579 ARG A N 8
ATOM 14405 C CA . ARG A 1 28 ? -31.901 -6.529 4.291 1.00 1.00 579 ARG A CA 8
ATOM 14406 C C . ARG A 1 28 ? -30.442 -6.985 4.247 1.00 1.00 579 ARG A C 8
ATOM 14407 O O . ARG A 1 28 ? -29.810 -7.158 5.289 1.00 1.00 579 ARG A O 8
ATOM 14428 N N . TYR A 1 29 ? -29.948 -7.168 3.032 1.00 1.00 580 TYR A N 8
ATOM 14429 C CA . TYR A 1 29 ? -28.575 -7.601 2.839 1.00 1.00 580 TYR A CA 8
ATOM 14430 C C . TYR A 1 29 ? -27.627 -6.403 2.765 1.00 1.00 580 TYR A C 8
ATOM 14431 O O . TYR A 1 29 ? -27.763 -5.553 1.887 1.00 1.00 580 TYR A O 8
ATOM 14449 N N . PHE A 1 30 ? -26.686 -6.374 3.698 1.00 1.00 581 PHE A N 8
ATOM 14450 C CA . PHE A 1 30 ? -25.715 -5.295 3.749 1.00 1.00 581 PHE A CA 8
ATOM 14451 C C . PHE A 1 30 ? -24.292 -5.828 3.578 1.00 1.00 581 PHE A C 8
ATOM 14452 O O . PHE A 1 30 ? -24.024 -6.995 3.858 1.00 1.00 581 PHE A O 8
ATOM 14469 N N . TYR A 1 31 ? -23.416 -4.948 3.116 1.00 1.00 582 TYR A N 8
ATOM 14470 C CA . TYR A 1 31 ? -22.027 -5.315 2.902 1.00 1.00 582 TYR A CA 8
ATOM 14471 C C . TYR A 1 31 ? -21.085 -4.227 3.422 1.00 1.00 582 TYR A C 8
ATOM 14472 O O . TYR A 1 31 ? -21.111 -3.096 2.939 1.00 1.00 582 TYR A O 8
ATOM 14490 N N . LEU A 1 32 ? -20.276 -4.606 4.400 1.00 1.00 583 LEU A N 8
ATOM 14491 C CA . LEU A 1 32 ? -19.328 -3.678 4.992 1.00 1.00 583 LEU A CA 8
ATOM 14492 C C . LEU A 1 32 ? -18.014 -3.731 4.210 1.00 1.00 583 LEU A C 8
ATOM 14493 O O . LEU A 1 32 ? -17.378 -4.780 4.127 1.00 1.00 583 LEU A O 8
ATOM 14509 N N . PHE A 1 33 ? -17.645 -2.586 3.655 1.00 1.00 584 PHE A N 8
ATOM 14510 C CA . PHE A 1 33 ? -16.419 -2.488 2.883 1.00 1.00 584 PHE A CA 8
ATOM 14511 C C . PHE A 1 33 ? -15.375 -1.643 3.617 1.00 1.00 584 PHE A C 8
ATOM 14512 O O . PHE A 1 33 ? -15.609 -1.199 4.739 1.00 1.00 584 PHE A O 8
ATOM 14529 N N . PRO A 1 34 ? -14.216 -1.440 2.933 1.00 1.00 585 PRO A N 8
ATOM 14530 C CA . PRO A 1 34 ? -13.136 -0.657 3.507 1.00 1.00 585 PRO A CA 8
ATOM 14531 C C . PRO A 1 34 ? -13.461 0.837 3.466 1.00 1.00 585 PRO A C 8
ATOM 14532 O O . PRO A 1 34 ? -12.608 1.670 3.772 1.00 1.00 585 PRO A O 8
ATOM 14543 N N . ASN A 1 35 ? -14.695 1.131 3.086 1.00 1.00 586 ASN A N 8
ATOM 14544 C CA . ASN A 1 35 ? -15.144 2.512 3.001 1.00 1.00 586 ASN A CA 8
ATOM 14545 C C . ASN A 1 35 ? -16.547 2.551 2.391 1.00 1.00 586 ASN A C 8
ATOM 14546 O O . ASN A 1 35 ? -17.355 3.410 2.739 1.00 1.00 586 ASN A O 8
ATOM 14557 N N . ARG A 1 36 ? -16.792 1.610 1.491 1.00 1.00 587 ARG A N 8
ATOM 14558 C CA . ARG A 1 36 ? -18.083 1.526 0.829 1.00 1.00 587 ARG A CA 8
ATOM 14559 C C . ARG A 1 36 ? -19.033 0.632 1.629 1.00 1.00 587 ARG A C 8
ATOM 14560 O O . ARG A 1 36 ? -18.628 0.012 2.613 1.00 1.00 587 ARG A O 8
ATOM 14581 N N . LEU A 1 37 ? -20.278 0.592 1.179 1.00 1.00 588 LEU A N 8
ATOM 14582 C CA . LEU A 1 37 ? -21.288 -0.215 1.841 1.00 1.00 588 LEU A CA 8
ATOM 14583 C C . LEU A 1 37 ? -22.542 -0.275 0.965 1.00 1.00 588 LEU A C 8
ATOM 14584 O O . LEU A 1 37 ? -23.021 0.754 0.489 1.00 1.00 588 LEU A O 8
ATOM 14600 N N . GLU A 1 38 ? -23.038 -1.489 0.778 1.00 1.00 589 GLU A N 8
ATOM 14601 C CA . GLU A 1 38 ? -24.227 -1.695 -0.031 1.00 1.00 589 GLU A CA 8
ATOM 14602 C C . GLU A 1 38 ? -25.359 -2.264 0.825 1.00 1.00 589 GLU A C 8
ATOM 14603 O O . GLU A 1 38 ? -25.110 -2.974 1.797 1.00 1.00 589 GLU A O 8
ATOM 14615 N N . TRP A 1 39 ? -26.581 -1.932 0.430 1.00 1.00 590 TRP A N 8
ATOM 14616 C CA . TRP A 1 39 ? -27.752 -2.401 1.150 1.00 1.00 590 TRP A CA 8
ATOM 14617 C C . TRP A 1 39 ? -28.853 -2.686 0.124 1.00 1.00 590 TRP A C 8
ATOM 14618 O O . TRP A 1 39 ? -29.668 -1.815 -0.174 1.00 1.00 590 TRP A O 8
ATOM 14639 N N . ARG A 1 40 ? -28.841 -3.908 -0.386 1.00 1.00 591 ARG A N 8
ATOM 14640 C CA . ARG A 1 40 ? -29.827 -4.318 -1.371 1.00 1.00 591 ARG A CA 8
ATOM 14641 C C . ARG A 1 40 ? -30.887 -5.209 -0.720 1.00 1.00 591 ARG A C 8
ATOM 14642 O O . ARG A 1 40 ? -30.813 -5.498 0.474 1.00 1.00 591 ARG A O 8
ATOM 14663 N N . GLY A 1 41 ? -31.850 -5.618 -1.533 1.00 1.00 592 GLY A N 8
ATOM 14664 C CA . GLY A 1 41 ? -32.925 -6.469 -1.052 1.00 1.00 592 GLY A CA 8
ATOM 14665 C C . GLY A 1 41 ? -34.170 -6.329 -1.928 1.00 1.00 592 GLY A C 8
ATOM 14666 O O . GLY A 1 41 ? -34.127 -5.685 -2.975 1.00 1.00 592 GLY A O 8
ATOM 14670 N N . GLU A 1 42 ? -35.251 -6.944 -1.470 1.00 1.00 593 GLU A N 8
ATOM 14671 C CA . GLU A 1 42 ? -36.507 -6.895 -2.199 1.00 1.00 593 GLU A CA 8
ATOM 14672 C C . GLU A 1 42 ? -37.236 -5.582 -1.914 1.00 1.00 593 GLU A C 8
ATOM 14673 O O . GLU A 1 42 ? -36.893 -4.869 -0.972 1.00 1.00 593 GLU A O 8
ATOM 14685 N N . GLY A 1 43 ? -38.231 -5.302 -2.742 1.00 1.00 594 GLY A N 8
ATOM 14686 C CA . GLY A 1 43 ? -39.014 -4.087 -2.590 1.00 1.00 594 GLY A CA 8
ATOM 14687 C C . GLY A 1 43 ? -38.124 -2.909 -2.188 1.00 1.00 594 GLY A C 8
ATOM 14688 O O . GLY A 1 43 ? -38.070 -2.538 -1.017 1.00 1.00 594 GLY A O 8
ATOM 14692 N N . GLU A 1 44 ? -37.446 -2.354 -3.183 1.00 1.00 595 GLU A N 8
ATOM 14693 C CA . GLU A 1 44 ? -36.562 -1.226 -2.950 1.00 1.00 595 GLU A CA 8
ATOM 14694 C C . GLU A 1 44 ? -35.951 -0.747 -4.268 1.00 1.00 595 GLU A C 8
ATOM 14695 O O . GLU A 1 44 ? -35.995 -1.459 -5.271 1.00 1.00 595 GLU A O 8
ATOM 14707 N N . ALA A 1 45 ? -35.395 0.454 -4.224 1.00 1.00 596 ALA A N 8
ATOM 14708 C CA . ALA A 1 45 ? -34.777 1.036 -5.404 1.00 1.00 596 ALA A CA 8
ATOM 14709 C C . ALA A 1 45 ? -33.382 0.437 -5.590 1.00 1.00 596 ALA A C 8
ATOM 14710 O O . ALA A 1 45 ? -32.822 -0.146 -4.663 1.00 1.00 596 ALA A O 8
ATOM 14717 N N . PRO A 1 46 ? -32.846 0.603 -6.829 1.00 1.00 597 PRO A N 8
ATOM 14718 C CA . PRO A 1 46 ? -31.527 0.085 -7.150 1.00 1.00 597 PRO A CA 8
ATOM 14719 C C . PRO A 1 46 ? -30.432 0.947 -6.522 1.00 1.00 597 PRO A C 8
ATOM 14720 O O . PRO A 1 46 ? -29.267 0.550 -6.486 1.00 1.00 597 PRO A O 8
ATOM 14731 N N . GLN A 1 47 ? -30.841 2.112 -6.043 1.00 1.00 598 GLN A N 8
ATOM 14732 C CA . GLN A 1 47 ? -29.909 3.035 -5.419 1.00 1.00 598 GLN A CA 8
ATOM 14733 C C . GLN A 1 47 ? -29.862 2.801 -3.908 1.00 1.00 598 GLN A C 8
ATOM 14734 O O . GLN A 1 47 ? -30.685 3.336 -3.167 1.00 1.00 598 GLN A O 8
ATOM 14748 N N . SER A 1 48 ? -28.890 1.999 -3.494 1.00 1.00 599 SER A N 8
ATOM 14749 C CA . SER A 1 48 ? -28.726 1.690 -2.085 1.00 1.00 599 SER A CA 8
ATOM 14750 C C . SER A 1 48 ? -27.268 1.321 -1.797 1.00 1.00 599 SER A C 8
ATOM 14751 O O . SER A 1 48 ? -26.939 0.144 -1.651 1.00 1.00 599 SER A O 8
ATOM 14759 N N . LEU A 1 49 ? -26.435 2.348 -1.725 1.00 1.00 600 LEU A N 8
ATOM 14760 C CA . LEU A 1 49 ? -25.021 2.147 -1.457 1.00 1.00 600 LEU A CA 8
ATOM 14761 C C . LEU A 1 49 ? -24.525 3.242 -0.510 1.00 1.00 600 LEU A C 8
ATOM 14762 O O . LEU A 1 49 ? -24.388 4.397 -0.909 1.00 1.00 600 LEU A O 8
ATOM 14778 N N . LEU A 1 50 ? -24.269 2.839 0.727 1.00 1.00 601 LEU A N 8
ATOM 14779 C CA . LEU A 1 50 ? -23.791 3.772 1.733 1.00 1.00 601 LEU A CA 8
ATOM 14780 C C . LEU A 1 50 ? -22.285 3.581 1.925 1.00 1.00 601 LEU A C 8
ATOM 14781 O O . LEU A 1 50 ? -21.707 2.621 1.416 1.00 1.00 601 LEU A O 8
ATOM 14797 N N . THR A 1 51 ? -21.692 4.510 2.660 1.00 1.00 602 THR A N 8
ATOM 14798 C CA . THR A 1 51 ? -20.264 4.456 2.925 1.00 1.00 602 THR A CA 8
ATOM 14799 C C . THR A 1 51 ? -19.997 4.556 4.428 1.00 1.00 602 THR A C 8
ATOM 14800 O O . THR A 1 51 ? -20.932 4.616 5.225 1.00 1.00 602 THR A O 8
ATOM 14811 N N . MET A 1 52 ? -18.717 4.574 4.769 1.00 1.00 603 MET A N 8
ATOM 14812 C CA . MET A 1 52 ? -18.314 4.666 6.163 1.00 1.00 603 MET A CA 8
ATOM 14813 C C . MET A 1 52 ? -17.332 5.820 6.373 1.00 1.00 603 MET A C 8
ATOM 14814 O O . MET A 1 52 ? -16.324 5.662 7.062 1.00 1.00 603 MET A O 8
ATOM 14828 N N . GLU A 1 53 ? -17.658 6.952 5.768 1.00 1.00 604 GLU A N 8
ATOM 14829 C CA . GLU A 1 53 ? -16.815 8.131 5.880 1.00 1.00 604 GLU A CA 8
ATOM 14830 C C . GLU A 1 53 ? -17.642 9.330 6.347 1.00 1.00 604 GLU A C 8
ATOM 14831 O O . GLU A 1 53 ? -17.511 10.428 5.806 1.00 1.00 604 GLU A O 8
ATOM 14843 N N . GLU A 1 54 ? -18.475 9.082 7.347 1.00 1.00 605 GLU A N 8
ATOM 14844 C CA . GLU A 1 54 ? -19.322 10.128 7.894 1.00 1.00 605 GLU A CA 8
ATOM 14845 C C . GLU A 1 54 ? -19.750 9.775 9.321 1.00 1.00 605 GLU A C 8
ATOM 14846 O O . GLU A 1 54 ? -19.599 10.583 10.235 1.00 1.00 605 GLU A O 8
ATOM 14858 N N . ILE A 1 55 ? -20.272 8.567 9.466 1.00 1.00 606 ILE A N 8
ATOM 14859 C CA . ILE A 1 55 ? -20.722 8.096 10.764 1.00 1.00 606 ILE A CA 8
ATOM 14860 C C . ILE A 1 55 ? -19.949 8.828 11.863 1.00 1.00 606 ILE A C 8
ATOM 14861 O O . ILE A 1 55 ? -18.726 8.946 11.792 1.00 1.00 606 ILE A O 8
ATOM 14877 N N . GLN A 1 56 ? -20.693 9.301 12.852 1.00 1.00 607 GLN A N 8
ATOM 14878 C CA . GLN A 1 56 ? -20.092 10.018 13.963 1.00 1.00 607 GLN A CA 8
ATOM 14879 C C . GLN A 1 56 ? -19.618 9.036 15.036 1.00 1.00 607 GLN A C 8
ATOM 14880 O O . GLN A 1 56 ? -18.566 9.232 15.641 1.00 1.00 607 GLN A O 8
ATOM 14894 N N . SER A 1 57 ? -20.418 7.999 15.238 1.00 1.00 608 SER A N 8
ATOM 14895 C CA . SER A 1 57 ? -20.095 6.985 16.227 1.00 1.00 608 SER A CA 8
ATOM 14896 C C . SER A 1 57 ? -21.117 5.849 16.166 1.00 1.00 608 SER A C 8
ATOM 14897 O O . SER A 1 57 ? -22.321 6.096 16.112 1.00 1.00 608 SER A O 8
ATOM 14905 N N . VAL A 1 58 ? -20.600 4.630 16.178 1.00 1.00 609 VAL A N 8
ATOM 14906 C CA . VAL A 1 58 ? -21.454 3.455 16.124 1.00 1.00 609 VAL A CA 8
ATOM 14907 C C . VAL A 1 58 ? -21.464 2.774 17.495 1.00 1.00 609 VAL A C 8
ATOM 14908 O O . VAL A 1 58 ? -20.428 2.674 18.150 1.00 1.00 609 VAL A O 8
ATOM 14921 N N . GLU A 1 59 ? -22.646 2.323 17.887 1.00 1.00 610 GLU A N 8
ATOM 14922 C CA . GLU A 1 59 ? -22.804 1.654 19.168 1.00 1.00 610 GLU A CA 8
ATOM 14923 C C . GLU A 1 59 ? -24.072 0.797 19.166 1.00 1.00 610 GLU A C 8
ATOM 14924 O O . GLU A 1 59 ? -24.668 0.566 18.115 1.00 1.00 610 GLU A O 8
ATOM 14936 N N . GLU A 1 60 ? -24.447 0.349 20.355 1.00 1.00 611 GLU A N 8
ATOM 14937 C CA . GLU A 1 60 ? -25.632 -0.477 20.505 1.00 1.00 611 GLU A CA 8
ATOM 14938 C C . GLU A 1 60 ? -26.423 -0.052 21.742 1.00 1.00 611 GLU A C 8
ATOM 14939 O O . GLU A 1 60 ? -25.842 0.386 22.735 1.00 1.00 611 GLU A O 8
ATOM 14951 N N . THR A 1 61 ? -27.737 -0.193 21.644 1.00 1.00 612 THR A N 8
ATOM 14952 C CA . THR A 1 61 ? -28.613 0.170 22.744 1.00 1.00 612 THR A CA 8
ATOM 14953 C C . THR A 1 61 ? -29.225 -1.082 23.376 1.00 1.00 612 THR A C 8
ATOM 14954 O O . THR A 1 61 ? -29.239 -2.147 22.762 1.00 1.00 612 THR A O 8
ATOM 14965 N N . GLN A 1 62 ? -29.716 -0.912 24.594 1.00 1.00 613 GLN A N 8
ATOM 14966 C CA . GLN A 1 62 ? -30.327 -2.016 25.317 1.00 1.00 613 GLN A CA 8
ATOM 14967 C C . GLN A 1 62 ? -31.737 -1.636 25.771 1.00 1.00 613 GLN A C 8
ATOM 14968 O O . GLN A 1 62 ? -32.091 -0.458 25.791 1.00 1.00 613 GLN A O 8
ATOM 14982 N N . ILE A 1 63 ? -32.505 -2.657 26.125 1.00 1.00 614 ILE A N 8
ATOM 14983 C CA . ILE A 1 63 ? -33.870 -2.444 26.580 1.00 1.00 614 ILE A CA 8
ATOM 14984 C C . ILE A 1 63 ? -34.242 -3.531 27.588 1.00 1.00 614 ILE A C 8
ATOM 14985 O O . ILE A 1 63 ? -34.876 -4.524 27.231 1.00 1.00 614 ILE A O 8
ATOM 15001 N N . LYS A 1 64 ? -33.831 -3.309 28.828 1.00 1.00 615 LYS A N 8
ATOM 15002 C CA . LYS A 1 64 ? -34.114 -4.258 29.892 1.00 1.00 615 LYS A CA 8
ATOM 15003 C C . LYS A 1 64 ? -33.083 -5.387 29.849 1.00 1.00 615 LYS A C 8
ATOM 15004 O O . LYS A 1 64 ? -32.734 -5.955 30.884 1.00 1.00 615 LYS A O 8
ATOM 15023 N N . GLU A 1 65 ? -32.624 -5.681 28.642 1.00 1.00 616 GLU A N 8
ATOM 15024 C CA . GLU A 1 65 ? -31.639 -6.732 28.450 1.00 1.00 616 GLU A CA 8
ATOM 15025 C C . GLU A 1 65 ? -30.873 -6.512 27.144 1.00 1.00 616 GLU A C 8
ATOM 15026 O O . GLU A 1 65 ? -29.644 -6.543 27.128 1.00 1.00 616 GLU A O 8
ATOM 15038 N N . ARG A 1 66 ? -31.632 -6.293 26.081 1.00 1.00 617 ARG A N 8
ATOM 15039 C CA . ARG A 1 66 ? -31.041 -6.067 24.773 1.00 1.00 617 ARG A CA 8
ATOM 15040 C C . ARG A 1 66 ? -32.024 -5.323 23.867 1.00 1.00 617 ARG A C 8
ATOM 15041 O O . ARG A 1 66 ? -33.226 -5.584 23.902 1.00 1.00 617 ARG A O 8
ATOM 15062 N N . LYS A 1 67 ? -31.478 -4.412 23.075 1.00 1.00 618 LYS A N 8
ATOM 15063 C CA . LYS A 1 67 ? -32.291 -3.628 22.161 1.00 1.00 618 LYS A CA 8
ATOM 15064 C C . LYS A 1 67 ? -31.809 -3.862 20.729 1.00 1.00 618 LYS A C 8
ATOM 15065 O O . LYS A 1 67 ? -32.183 -4.849 20.097 1.00 1.00 618 LYS A O 8
ATOM 15084 N N . CYS A 1 68 ? -30.986 -2.936 20.256 1.00 1.00 619 CYS A N 8
ATOM 15085 C CA . CYS A 1 68 ? -30.449 -3.029 18.910 1.00 1.00 619 CYS A CA 8
ATOM 15086 C C . CYS A 1 68 ? -29.162 -2.204 18.848 1.00 1.00 619 CYS A C 8
ATOM 15087 O O . CYS A 1 68 ? -28.728 -1.649 19.856 1.00 1.00 619 CYS A O 8
ATOM 15095 N N . LEU A 1 69 ? -28.589 -2.151 17.655 1.00 1.00 620 LEU A N 8
ATOM 15096 C CA . LEU A 1 69 ? -27.358 -1.403 17.449 1.00 1.00 620 LEU A CA 8
ATOM 15097 C C . LEU A 1 69 ? -27.697 -0.018 16.894 1.00 1.00 620 LEU A C 8
ATOM 15098 O O . LEU A 1 69 ? -28.587 0.119 16.055 1.00 1.00 620 LEU A O 8
ATOM 15114 N N . LEU A 1 70 ? -26.967 0.974 17.382 1.00 1.00 621 LEU A N 8
ATOM 15115 C CA . LEU A 1 70 ? -27.179 2.344 16.945 1.00 1.00 621 LEU A CA 8
ATOM 15116 C C . LEU A 1 70 ? -26.154 2.694 15.865 1.00 1.00 621 LEU A C 8
ATOM 15117 O O . LEU A 1 70 ? -25.129 2.025 15.738 1.00 1.00 621 LEU A O 8
ATOM 15133 N N . LEU A 1 71 ? -26.464 3.740 15.115 1.00 1.00 622 LEU A N 8
ATOM 15134 C CA . LEU A 1 71 ? -25.583 4.186 14.049 1.00 1.00 622 LEU A CA 8
ATOM 15135 C C . LEU A 1 71 ? -25.863 5.659 13.744 1.00 1.00 622 LEU A C 8
ATOM 15136 O O . LEU A 1 71 ? -26.720 5.974 12.920 1.00 1.00 622 LEU A O 8
ATOM 15152 N N . LYS A 1 72 ? -25.124 6.522 14.426 1.00 1.00 623 LYS A N 8
ATOM 15153 C CA . LYS A 1 72 ? -25.284 7.954 14.239 1.00 1.00 623 LYS A CA 8
ATOM 15154 C C . LYS A 1 72 ? -24.256 8.446 13.218 1.00 1.00 623 LYS A C 8
ATOM 15155 O O . LYS A 1 72 ? -23.091 8.057 13.268 1.00 1.00 623 LYS A O 8
ATOM 15174 N N . ILE A 1 73 ? -24.727 9.296 12.315 1.00 1.00 624 ILE A N 8
ATOM 15175 C CA . ILE A 1 73 ? -23.863 9.846 11.285 1.00 1.00 624 ILE A CA 8
ATOM 15176 C C . ILE A 1 73 ? -23.473 11.276 11.661 1.00 1.00 624 ILE A C 8
ATOM 15177 O O . ILE A 1 73 ? -24.279 12.016 12.224 1.00 1.00 624 ILE A O 8
ATOM 15193 N N . ARG A 1 74 ? -22.237 11.624 11.336 1.00 1.00 625 ARG A N 8
ATOM 15194 C CA . ARG A 1 74 ? -21.729 12.952 11.634 1.00 1.00 625 ARG A CA 8
ATOM 15195 C C . ARG A 1 74 ? -22.237 13.958 10.599 1.00 1.00 625 ARG A C 8
ATOM 15196 O O . ARG A 1 74 ? -21.875 15.134 10.641 1.00 1.00 625 ARG A O 8
ATOM 15217 N N . GLY A 1 75 ? -23.070 13.462 9.697 1.00 1.00 626 GLY A N 8
ATOM 15218 C CA . GLY A 1 75 ? -23.633 14.302 8.654 1.00 1.00 626 GLY A CA 8
ATOM 15219 C C . GLY A 1 75 ? -24.932 14.961 9.122 1.00 1.00 626 GLY A C 8
ATOM 15220 O O . GLY A 1 75 ? -25.314 16.014 8.616 1.00 1.00 626 GLY A O 8
ATOM 15224 N N . GLY A 1 76 ? -25.573 14.313 10.083 1.00 1.00 627 GLY A N 8
ATOM 15225 C CA . GLY A 1 76 ? -26.821 14.822 10.625 1.00 1.00 627 GLY A CA 8
ATOM 15226 C C . GLY A 1 76 ? -27.960 13.823 10.414 1.00 1.00 627 GLY A C 8
ATOM 15227 O O . GLY A 1 76 ? -29.070 14.207 10.048 1.00 1.00 627 GLY A O 8
ATOM 15231 N N . LYS A 1 77 ? -27.647 12.558 10.653 1.00 1.00 628 LYS A N 8
ATOM 15232 C CA . LYS A 1 77 ? -28.629 11.500 10.493 1.00 1.00 628 LYS A CA 8
ATOM 15233 C C . LYS A 1 77 ? -28.424 10.449 11.586 1.00 1.00 628 LYS A C 8
ATOM 15234 O O . LYS A 1 77 ? -27.433 10.493 12.316 1.00 1.00 628 LYS A O 8
ATOM 15253 N N . GLN A 1 78 ? -29.373 9.529 11.664 1.00 1.00 629 GLN A N 8
ATOM 15254 C CA . GLN A 1 78 ? -29.308 8.469 12.656 1.00 1.00 629 GLN A CA 8
ATOM 15255 C C . GLN A 1 78 ? -29.863 7.166 12.078 1.00 1.00 629 GLN A C 8
ATOM 15256 O O . GLN A 1 78 ? -30.892 7.171 11.402 1.00 1.00 629 GLN A O 8
ATOM 15270 N N . PHE A 1 79 ? -29.159 6.081 12.363 1.00 1.00 630 PHE A N 8
ATOM 15271 C CA . PHE A 1 79 ? -29.568 4.773 11.880 1.00 1.00 630 PHE A CA 8
ATOM 15272 C C . PHE A 1 79 ? -29.575 3.747 13.015 1.00 1.00 630 PHE A C 8
ATOM 15273 O O . PHE A 1 79 ? -28.864 3.906 14.005 1.00 1.00 630 PHE A O 8
ATOM 15290 N N . ILE A 1 80 ? -30.386 2.715 12.830 1.00 1.00 631 ILE A N 8
ATOM 15291 C CA . ILE A 1 80 ? -30.494 1.662 13.825 1.00 1.00 631 ILE A CA 8
ATOM 15292 C C . ILE A 1 80 ? -30.341 0.301 13.143 1.00 1.00 631 ILE A C 8
ATOM 15293 O O . ILE A 1 80 ? -31.089 -0.021 12.221 1.00 1.00 631 ILE A O 8
ATOM 15309 N N . LEU A 1 81 ? -29.367 -0.459 13.620 1.00 1.00 632 LEU A N 8
ATOM 15310 C CA . LEU A 1 81 ? -29.106 -1.777 13.067 1.00 1.00 632 LEU A CA 8
ATOM 15311 C C . LEU A 1 81 ? -29.791 -2.835 13.935 1.00 1.00 632 LEU A C 8
ATOM 15312 O O . LEU A 1 81 ? -30.054 -2.599 15.114 1.00 1.00 632 LEU A O 8
ATOM 15328 N N . GLN A 1 82 ? -30.059 -3.976 13.319 1.00 1.00 633 GLN A N 8
ATOM 15329 C CA . GLN A 1 82 ? -30.709 -5.070 14.021 1.00 1.00 633 GLN A CA 8
ATOM 15330 C C . GLN A 1 82 ? -30.415 -6.399 13.321 1.00 1.00 633 GLN A C 8
ATOM 15331 O O . GLN A 1 82 ? -30.666 -6.543 12.125 1.00 1.00 633 GLN A O 8
ATOM 15345 N N . CYS A 1 83 ? -29.886 -7.335 14.094 1.00 1.00 634 CYS A N 8
ATOM 15346 C CA . CYS A 1 83 ? -29.555 -8.646 13.564 1.00 1.00 634 CYS A CA 8
ATOM 15347 C C . CYS A 1 83 ? -29.938 -9.698 14.606 1.00 1.00 634 CYS A C 8
ATOM 15348 O O . CYS A 1 83 ? -29.985 -9.405 15.801 1.00 1.00 634 CYS A O 8
ATOM 15356 N N . ASP A 1 84 ? -30.205 -10.900 14.118 1.00 1.00 635 ASP A N 8
ATOM 15357 C CA . ASP A 1 84 ? -30.582 -11.998 14.993 1.00 1.00 635 ASP A CA 8
ATOM 15358 C C . ASP A 1 84 ? -29.327 -12.582 15.643 1.00 1.00 635 ASP A C 8
ATOM 15359 O O . ASP A 1 84 ? -29.408 -13.237 16.680 1.00 1.00 635 ASP A O 8
ATOM 15368 N N . SER A 1 85 ? -28.195 -12.324 15.004 1.00 1.00 636 SER A N 8
ATOM 15369 C CA . SER A 1 85 ? -26.923 -12.818 15.506 1.00 1.00 636 SER A CA 8
ATOM 15370 C C . SER A 1 85 ? -26.347 -11.834 16.528 1.00 1.00 636 SER A C 8
ATOM 15371 O O . SER A 1 85 ? -26.568 -10.627 16.426 1.00 1.00 636 SER A O 8
ATOM 15379 N N . ASP A 1 86 ? -25.620 -12.386 17.487 1.00 1.00 637 ASP A N 8
ATOM 15380 C CA . ASP A 1 86 ? -25.010 -11.572 18.526 1.00 1.00 637 ASP A CA 8
ATOM 15381 C C . ASP A 1 86 ? -23.671 -11.029 18.021 1.00 1.00 637 ASP A C 8
ATOM 15382 O O . ASP A 1 86 ? -23.364 -9.853 18.211 1.00 1.00 637 ASP A O 8
ATOM 15391 N N . PRO A 1 87 ? -22.892 -11.934 17.372 1.00 1.00 638 PRO A N 8
ATOM 15392 C CA . PRO A 1 87 ? -21.593 -11.557 16.840 1.00 1.00 638 PRO A CA 8
ATOM 15393 C C . PRO A 1 87 ? -21.745 -10.722 15.567 1.00 1.00 638 PRO A C 8
ATOM 15394 O O . PRO A 1 87 ? -21.183 -9.633 15.463 1.00 1.00 638 PRO A O 8
ATOM 15405 N N . GLU A 1 88 ? -22.505 -11.265 14.627 1.00 1.00 639 GLU A N 8
ATOM 15406 C CA . GLU A 1 88 ? -22.737 -10.584 13.365 1.00 1.00 639 GLU A CA 8
ATOM 15407 C C . GLU A 1 88 ? -22.561 -9.075 13.537 1.00 1.00 639 GLU A C 8
ATOM 15408 O O . GLU A 1 88 ? -21.503 -8.530 13.222 1.00 1.00 639 GLU A O 8
ATOM 15420 N N . LEU A 1 89 ? -23.613 -8.441 14.034 1.00 1.00 640 LEU A N 8
ATOM 15421 C CA . LEU A 1 89 ? -23.587 -7.004 14.250 1.00 1.00 640 LEU A CA 8
ATOM 15422 C C . LEU A 1 89 ? -22.308 -6.629 15.002 1.00 1.00 640 LEU A C 8
ATOM 15423 O O . LEU A 1 89 ? -21.619 -5.683 14.625 1.00 1.00 640 LEU A O 8
ATOM 15439 N N . VAL A 1 90 ? -22.031 -7.389 16.051 1.00 1.00 641 VAL A N 8
ATOM 15440 C CA . VAL A 1 90 ? -20.846 -7.148 16.858 1.00 1.00 641 VAL A CA 8
ATOM 15441 C C . VAL A 1 90 ? -19.647 -6.910 15.937 1.00 1.00 641 VAL A C 8
ATOM 15442 O O . VAL A 1 90 ? -18.992 -5.874 16.021 1.00 1.00 641 VAL A O 8
ATOM 15455 N N . GLN A 1 91 ? -19.397 -7.890 15.080 1.00 1.00 642 GLN A N 8
ATOM 15456 C CA . GLN A 1 91 ? -18.288 -7.800 14.145 1.00 1.00 642 GLN A CA 8
ATOM 15457 C C . GLN A 1 91 ? -18.509 -6.643 13.168 1.00 1.00 642 GLN A C 8
ATOM 15458 O O . GLN A 1 91 ? -17.580 -5.896 12.866 1.00 1.00 642 GLN A O 8
ATOM 15472 N N . TRP A 1 92 ? -19.744 -6.532 12.702 1.00 1.00 643 TRP A N 8
ATOM 15473 C CA . TRP A 1 92 ? -20.099 -5.479 11.767 1.00 1.00 643 TRP A CA 8
ATOM 15474 C C . TRP A 1 92 ? -19.660 -4.143 12.370 1.00 1.00 643 TRP A C 8
ATOM 15475 O O . TRP A 1 92 ? -19.145 -3.278 11.662 1.00 1.00 643 TRP A O 8
ATOM 15496 N N . LYS A 1 93 ? -19.880 -4.017 13.670 1.00 1.00 644 LYS A N 8
ATOM 15497 C CA . LYS A 1 93 ? -19.513 -2.801 14.376 1.00 1.00 644 LYS A CA 8
ATOM 15498 C C . LYS A 1 93 ? -17.995 -2.631 14.336 1.00 1.00 644 LYS A C 8
ATOM 15499 O O . LYS A 1 93 ? -17.489 -1.650 13.792 1.00 1.00 644 LYS A O 8
ATOM 15518 N N . LYS A 1 94 ? -17.307 -3.602 14.919 1.00 1.00 645 LYS A N 8
ATOM 15519 C CA . LYS A 1 94 ? -15.854 -3.572 14.956 1.00 1.00 645 LYS A CA 8
ATOM 15520 C C . LYS A 1 94 ? -15.325 -3.052 13.619 1.00 1.00 645 LYS A C 8
ATOM 15521 O O . LYS A 1 94 ? -14.549 -2.098 13.584 1.00 1.00 645 LYS A O 8
ATOM 15540 N N . GLU A 1 95 ? -15.763 -3.702 12.551 1.00 1.00 646 GLU A N 8
ATOM 15541 C CA . GLU A 1 95 ? -15.344 -3.316 11.214 1.00 1.00 646 GLU A CA 8
ATOM 15542 C C . GLU A 1 95 ? -15.949 -1.963 10.837 1.00 1.00 646 GLU A C 8
ATOM 15543 O O . GLU A 1 95 ? -15.339 -1.189 10.101 1.00 1.00 646 GLU A O 8
ATOM 15555 N N . LEU A 1 96 ? -17.142 -1.719 11.358 1.00 1.00 647 LEU A N 8
ATOM 15556 C CA . LEU A 1 96 ? -17.837 -0.472 11.085 1.00 1.00 647 LEU A CA 8
ATOM 15557 C C . LEU A 1 96 ? -17.086 0.682 11.750 1.00 1.00 647 LEU A C 8
ATOM 15558 O O . LEU A 1 96 ? -16.638 1.607 11.074 1.00 1.00 647 LEU A O 8
ATOM 15574 N N . ARG A 1 97 ? -16.970 0.590 13.067 1.00 1.00 648 ARG A N 8
ATOM 15575 C CA . ARG A 1 97 ? -16.280 1.616 13.831 1.00 1.00 648 ARG A CA 8
ATOM 15576 C C . ARG A 1 97 ? -15.022 2.075 13.088 1.00 1.00 648 ARG A C 8
ATOM 15577 O O . ARG A 1 97 ? -14.829 3.271 12.868 1.00 1.00 648 ARG A O 8
ATOM 15598 N N . ASP A 1 98 ? -14.202 1.101 12.721 1.00 1.00 649 ASP A N 8
ATOM 15599 C CA . ASP A 1 98 ? -12.969 1.391 12.009 1.00 1.00 649 ASP A CA 8
ATOM 15600 C C . ASP A 1 98 ? -13.305 2.008 10.648 1.00 1.00 649 ASP A C 8
ATOM 15601 O O . ASP A 1 98 ? -12.678 2.980 10.232 1.00 1.00 649 ASP A O 8
ATOM 15610 N N . ALA A 1 99 ? -14.294 1.417 9.995 1.00 1.00 650 ALA A N 8
ATOM 15611 C CA . ALA A 1 99 ? -14.720 1.896 8.691 1.00 1.00 650 ALA A CA 8
ATOM 15612 C C . ALA A 1 99 ? -14.968 3.404 8.761 1.00 1.00 650 ALA A C 8
ATOM 15613 O O . ALA A 1 99 ? -14.542 4.148 7.880 1.00 1.00 650 ALA A O 8
ATOM 15620 N N . TYR A 1 100 ? -15.655 3.810 9.819 1.00 1.00 651 TYR A N 8
ATOM 15621 C CA . TYR A 1 100 ? -15.963 5.216 10.017 1.00 1.00 651 TYR A CA 8
ATOM 15622 C C . TYR A 1 100 ? -14.747 5.974 10.552 1.00 1.00 651 TYR A C 8
ATOM 15623 O O . TYR A 1 100 ? -14.487 7.104 10.143 1.00 1.00 651 TYR A O 8
ATOM 15641 N N . ARG A 1 101 ? -14.034 5.322 11.459 1.00 1.00 652 ARG A N 8
ATOM 15642 C CA . ARG A 1 101 ? -12.852 5.920 12.054 1.00 1.00 652 ARG A CA 8
ATOM 15643 C C . ARG A 1 101 ? -11.778 6.147 10.989 1.00 1.00 652 ARG A C 8
ATOM 15644 O O . ARG A 1 101 ? -11.389 7.283 10.725 1.00 1.00 652 ARG A O 8
ATOM 15665 N N . GLU A 1 102 ? -11.328 5.045 10.405 1.00 1.00 653 GLU A N 8
ATOM 15666 C CA . GLU A 1 102 ? -10.306 5.109 9.373 1.00 1.00 653 GLU A CA 8
ATOM 15667 C C . GLU A 1 102 ? -10.688 6.140 8.310 1.00 1.00 653 GLU A C 8
ATOM 15668 O O . GLU A 1 102 ? -9.925 7.064 8.032 1.00 1.00 653 GLU A O 8
ATOM 15680 N N . ALA A 1 103 ? -11.871 5.949 7.745 1.00 1.00 654 ALA A N 8
ATOM 15681 C CA . ALA A 1 103 ? -12.365 6.852 6.718 1.00 1.00 654 ALA A CA 8
ATOM 15682 C C . ALA A 1 103 ? -12.138 8.297 7.164 1.00 1.00 654 ALA A C 8
ATOM 15683 O O . ALA A 1 103 ? -11.858 9.167 6.341 1.00 1.00 654 ALA A O 8
ATOM 15690 N N . GLN A 1 104 ? -12.266 8.508 8.465 1.00 1.00 655 GLN A N 8
ATOM 15691 C CA . GLN A 1 104 ? -12.078 9.834 9.032 1.00 1.00 655 GLN A CA 8
ATOM 15692 C C . GLN A 1 104 ? -10.589 10.188 9.070 1.00 1.00 655 GLN A C 8
ATOM 15693 O O . GLN A 1 104 ? -10.143 11.087 8.360 1.00 1.00 655 GLN A O 8
ATOM 15707 N N . GLN A 1 105 ? -9.864 9.462 9.909 1.00 1.00 656 GLN A N 8
ATOM 15708 C CA . GLN A 1 105 ? -8.435 9.689 10.050 1.00 1.00 656 GLN A CA 8
ATOM 15709 C C . GLN A 1 105 ? -7.756 9.665 8.680 1.00 1.00 656 GLN A C 8
ATOM 15710 O O . GLN A 1 105 ? -6.663 10.206 8.516 1.00 1.00 656 GLN A O 8
ATOM 15724 N N . LEU A 1 106 ? -8.430 9.033 7.731 1.00 1.00 657 LEU A N 8
ATOM 15725 C CA . LEU A 1 106 ? -7.905 8.932 6.380 1.00 1.00 657 LEU A CA 8
ATOM 15726 C C . LEU A 1 106 ? -8.315 10.173 5.584 1.00 1.00 657 LEU A C 8
ATOM 15727 O O . LEU A 1 106 ? -7.647 10.545 4.620 1.00 1.00 657 LEU A O 8
ATOM 15743 N N . VAL A 1 107 ? -9.412 10.778 6.016 1.00 1.00 658 VAL A N 8
ATOM 15744 C CA . VAL A 1 107 ? -9.920 11.968 5.355 1.00 1.00 658 VAL A CA 8
ATOM 15745 C C . VAL A 1 107 ? -9.707 13.180 6.264 1.00 1.00 658 VAL A C 8
ATOM 15746 O O . VAL A 1 107 ? -10.266 14.249 6.021 1.00 1.00 658 VAL A O 8
ATOM 15759 N N . GLN A 1 108 ? -8.896 12.973 7.292 1.00 1.00 659 GLN A N 8
ATOM 15760 C CA . GLN A 1 108 ? -8.602 14.036 8.238 1.00 1.00 659 GLN A CA 8
ATOM 15761 C C . GLN A 1 108 ? -7.730 15.107 7.580 1.00 1.00 659 GLN A C 8
ATOM 15762 O O . GLN A 1 108 ? -8.208 16.195 7.262 1.00 1.00 659 GLN A O 8
ATOM 15776 N N . ARG A 1 109 ? -6.465 14.761 7.393 1.00 1.00 660 ARG A N 8
ATOM 15777 C CA . ARG A 1 109 ? -5.520 15.680 6.778 1.00 1.00 660 ARG A CA 8
ATOM 15778 C C . ARG A 1 109 ? -4.438 14.903 6.026 1.00 1.00 660 ARG A C 8
ATOM 15779 O O . ARG A 1 109 ? -3.249 15.176 6.185 1.00 1.00 660 ARG A O 8
ATOM 15800 N N . VAL A 1 110 ? -4.889 13.949 5.224 1.00 1.00 661 VAL A N 8
ATOM 15801 C CA . VAL A 1 110 ? -3.972 13.132 4.446 1.00 1.00 661 VAL A CA 8
ATOM 15802 C C . VAL A 1 110 ? -4.034 13.559 2.979 1.00 1.00 661 VAL A C 8
ATOM 15803 O O . VAL A 1 110 ? -5.116 13.651 2.400 1.00 1.00 661 VAL A O 8
ATOM 15816 N N . PRO A 1 111 ? -2.829 13.814 2.403 1.00 1.00 662 PRO A N 8
ATOM 15817 C CA . PRO A 1 111 ? -2.735 14.230 1.014 1.00 1.00 662 PRO A CA 8
ATOM 15818 C C . PRO A 1 111 ? -2.973 13.047 0.071 1.00 1.00 662 PRO A C 8
ATOM 15819 O O . PRO A 1 111 ? -3.164 11.919 0.521 1.00 1.00 662 PRO A O 8
ATOM 15830 N N . LYS A 1 112 ? -2.955 13.348 -1.219 1.00 1.00 663 LYS A N 8
ATOM 15831 C CA . LYS A 1 112 ? -3.167 12.326 -2.229 1.00 1.00 663 LYS A CA 8
ATOM 15832 C C . LYS A 1 112 ? -1.908 11.465 -2.349 1.00 1.00 663 LYS A C 8
ATOM 15833 O O . LYS A 1 112 ? -1.259 11.449 -3.394 1.00 1.00 663 LYS A O 8
ATOM 15852 N N . MET A 1 113 ? -1.599 10.770 -1.264 1.00 1.00 664 MET A N 8
ATOM 15853 C CA . MET A 1 113 ? -0.428 9.911 -1.235 1.00 1.00 664 MET A CA 8
ATOM 15854 C C . MET A 1 113 ? 0.834 10.686 -1.618 1.00 1.00 664 MET A C 8
ATOM 15855 O O . MET A 1 113 ? 1.298 10.600 -2.754 1.00 1.00 664 MET A O 8
ATOM 15869 N N . LYS A 1 114 ? 1.351 11.427 -0.650 1.00 1.00 665 LYS A N 8
ATOM 15870 C CA . LYS A 1 114 ? 2.550 12.218 -0.872 1.00 1.00 665 LYS A CA 8
ATOM 15871 C C . LYS A 1 114 ? 2.481 12.860 -2.259 1.00 1.00 665 LYS A C 8
ATOM 15872 O O . LYS A 1 114 ? 2.939 12.277 -3.241 1.00 1.00 665 LYS A O 8
ATOM 15891 N N . ASN A 1 115 ? 1.907 14.053 -2.295 1.00 1.00 666 ASN A N 8
ATOM 15892 C CA . ASN A 1 115 ? 1.773 14.781 -3.546 1.00 1.00 666 ASN A CA 8
ATOM 15893 C C . ASN A 1 115 ? 3.094 15.485 -3.866 1.00 1.00 666 ASN A C 8
ATOM 15894 O O . ASN A 1 115 ? 3.132 16.706 -4.008 1.00 1.00 666 ASN A O 8
ATOM 15905 N N . LYS A 1 116 ? 4.143 14.685 -3.968 1.00 1.00 667 LYS A N 8
ATOM 15906 C CA . LYS A 1 116 ? 5.463 15.215 -4.268 1.00 1.00 667 LYS A CA 8
ATOM 15907 C C . LYS A 1 116 ? 6.274 14.157 -5.018 1.00 1.00 667 LYS A C 8
ATOM 15908 O O . LYS A 1 116 ? 6.457 13.044 -4.525 1.00 1.00 667 LYS A O 8
ATOM 15927 N N . PRO A 1 117 ? 6.753 14.551 -6.228 1.00 1.00 668 PRO A N 8
ATOM 15928 C CA . PRO A 1 117 ? 7.542 13.649 -7.051 1.00 1.00 668 PRO A CA 8
ATOM 15929 C C . PRO A 1 117 ? 8.962 13.502 -6.498 1.00 1.00 668 PRO A C 8
ATOM 15930 O O . PRO A 1 117 ? 9.530 12.412 -6.521 1.00 1.00 668 PRO A O 8
ATOM 15941 N N . ARG A 1 118 ? 9.491 14.615 -6.015 1.00 1.00 669 ARG A N 8
ATOM 15942 C CA . ARG A 1 118 ? 10.834 14.625 -5.457 1.00 1.00 669 ARG A CA 8
ATOM 15943 C C . ARG A 1 118 ? 11.857 14.242 -6.528 1.00 1.00 669 ARG A C 8
ATOM 15944 O O . ARG A 1 118 ? 11.565 13.430 -7.407 1.00 1.00 669 ARG A O 8
ATOM 15965 N N . SER A 1 119 ? 13.032 14.841 -6.421 1.00 1.00 670 SER A N 8
ATOM 15966 C CA . SER A 1 119 ? 14.100 14.574 -7.370 1.00 1.00 670 SER A CA 8
ATOM 15967 C C . SER A 1 119 ? 15.302 13.965 -6.646 1.00 1.00 670 SER A C 8
ATOM 15968 O O . SER A 1 119 ? 15.624 14.477 -5.552 1.00 1.00 670 SER A O 8
ATOM 15977 N N . GLY A 1 1 ? 5.119 -9.401 4.290 1.00 1.00 552 GLY A N 9
ATOM 15978 C CA . GLY A 1 1 ? 5.383 -8.762 3.012 1.00 1.00 552 GLY A CA 9
ATOM 15979 C C . GLY A 1 1 ? 5.330 -7.238 3.141 1.00 1.00 552 GLY A C 9
ATOM 15980 O O . GLY A 1 1 ? 6.045 -6.655 3.956 1.00 1.00 552 GLY A O 9
ATOM 15986 N N . SER A 1 2 ? 4.478 -6.635 2.326 1.00 1.00 553 SER A N 9
ATOM 15987 C CA . SER A 1 2 ? 4.322 -5.191 2.338 1.00 1.00 553 SER A CA 9
ATOM 15988 C C . SER A 1 2 ? 3.283 -4.767 1.299 1.00 1.00 553 SER A C 9
ATOM 15989 O O . SER A 1 2 ? 2.987 -5.517 0.371 1.00 1.00 553 SER A O 9
ATOM 15997 N N . HIS A 1 3 ? 2.758 -3.566 1.490 1.00 1.00 554 HIS A N 9
ATOM 15998 C CA . HIS A 1 3 ? 1.758 -3.033 0.580 1.00 1.00 554 HIS A CA 9
ATOM 15999 C C . HIS A 1 3 ? 0.612 -4.036 0.433 1.00 1.00 554 HIS A C 9
ATOM 16000 O O . HIS A 1 3 ? 0.723 -5.005 -0.317 1.00 1.00 554 HIS A O 9
ATOM 16014 N N . MET A 1 4 ? -0.463 -3.769 1.161 1.00 1.00 555 MET A N 9
ATOM 16015 C CA . MET A 1 4 ? -1.627 -4.636 1.119 1.00 1.00 555 MET A CA 9
ATOM 16016 C C . MET A 1 4 ? -2.884 -3.886 1.571 1.00 1.00 555 MET A C 9
ATOM 16017 O O . MET A 1 4 ? -2.918 -3.328 2.665 1.00 1.00 555 MET A O 9
ATOM 16031 N N . GLY A 1 5 ? -3.885 -3.901 0.704 1.00 1.00 556 GLY A N 9
ATOM 16032 C CA . GLY A 1 5 ? -5.140 -3.230 0.998 1.00 1.00 556 GLY A CA 9
ATOM 16033 C C . GLY A 1 5 ? -6.184 -4.222 1.513 1.00 1.00 556 GLY A C 9
ATOM 16034 O O . GLY A 1 5 ? -5.844 -5.332 1.920 1.00 1.00 556 GLY A O 9
ATOM 16038 N N . LYS A 1 6 ? -7.435 -3.788 1.477 1.00 1.00 557 LYS A N 9
ATOM 16039 C CA . LYS A 1 6 ? -8.532 -4.624 1.935 1.00 1.00 557 LYS A CA 9
ATOM 16040 C C . LYS A 1 6 ? -9.836 -4.145 1.293 1.00 1.00 557 LYS A C 9
ATOM 16041 O O . LYS A 1 6 ? -10.333 -3.068 1.620 1.00 1.00 557 LYS A O 9
ATOM 16060 N N . ASP A 1 7 ? -10.352 -4.969 0.392 1.00 1.00 558 ASP A N 9
ATOM 16061 C CA . ASP A 1 7 ? -11.589 -4.642 -0.297 1.00 1.00 558 ASP A CA 9
ATOM 16062 C C . ASP A 1 7 ? -12.772 -4.896 0.638 1.00 1.00 558 ASP A C 9
ATOM 16063 O O . ASP A 1 7 ? -12.986 -4.152 1.593 1.00 1.00 558 ASP A O 9
ATOM 16072 N N . CYS A 1 8 ? -13.511 -5.954 0.333 1.00 1.00 559 CYS A N 9
ATOM 16073 C CA . CYS A 1 8 ? -14.667 -6.316 1.133 1.00 1.00 559 CYS A CA 9
ATOM 16074 C C . CYS A 1 8 ? -14.177 -6.738 2.521 1.00 1.00 559 CYS A C 9
ATOM 16075 O O . CYS A 1 8 ? -13.521 -7.768 2.664 1.00 1.00 559 CYS A O 9
ATOM 16083 N N . ILE A 1 9 ? -14.515 -5.920 3.506 1.00 1.00 560 ILE A N 9
ATOM 16084 C CA . ILE A 1 9 ? -14.118 -6.195 4.877 1.00 1.00 560 ILE A CA 9
ATOM 16085 C C . ILE A 1 9 ? -15.007 -7.301 5.449 1.00 1.00 560 ILE A C 9
ATOM 16086 O O . ILE A 1 9 ? -14.510 -8.334 5.894 1.00 1.00 560 ILE A O 9
ATOM 16102 N N . MET A 1 10 ? -16.306 -7.046 5.417 1.00 1.00 561 MET A N 9
ATOM 16103 C CA . MET A 1 10 ? -17.270 -8.008 5.927 1.00 1.00 561 MET A CA 9
ATOM 16104 C C . MET A 1 10 ? -18.580 -7.942 5.139 1.00 1.00 561 MET A C 9
ATOM 16105 O O . MET A 1 10 ? -18.880 -6.928 4.510 1.00 1.00 561 MET A O 9
ATOM 16119 N N . HIS A 1 11 ? -19.325 -9.036 5.200 1.00 1.00 562 HIS A N 9
ATOM 16120 C CA . HIS A 1 11 ? -20.596 -9.114 4.500 1.00 1.00 562 HIS A CA 9
ATOM 16121 C C . HIS A 1 11 ? -21.463 -10.204 5.132 1.00 1.00 562 HIS A C 9
ATOM 16122 O O . HIS A 1 11 ? -20.946 -11.146 5.731 1.00 1.00 562 HIS A O 9
ATOM 16136 N N . GLY A 1 12 ? -22.769 -10.040 4.979 1.00 1.00 563 GLY A N 9
ATOM 16137 C CA . GLY A 1 12 ? -23.715 -10.997 5.529 1.00 1.00 563 GLY A CA 9
ATOM 16138 C C . GLY A 1 12 ? -25.146 -10.466 5.443 1.00 1.00 563 GLY A C 9
ATOM 16139 O O . GLY A 1 12 ? -25.421 -9.530 4.695 1.00 1.00 563 GLY A O 9
ATOM 16143 N N . TYR A 1 13 ? -26.020 -11.087 6.221 1.00 1.00 564 TYR A N 9
ATOM 16144 C CA . TYR A 1 13 ? -27.418 -10.687 6.244 1.00 1.00 564 TYR A CA 9
ATOM 16145 C C . TYR A 1 13 ? -27.765 -9.982 7.556 1.00 1.00 564 TYR A C 9
ATOM 16146 O O . TYR A 1 13 ? -27.630 -10.561 8.632 1.00 1.00 564 TYR A O 9
ATOM 16164 N N . MET A 1 14 ? -28.207 -8.740 7.423 1.00 1.00 565 MET A N 9
ATOM 16165 C CA . MET A 1 14 ? -28.575 -7.948 8.584 1.00 1.00 565 MET A CA 9
ATOM 16166 C C . MET A 1 14 ? -29.631 -6.901 8.223 1.00 1.00 565 MET A C 9
ATOM 16167 O O . MET A 1 14 ? -29.727 -6.484 7.069 1.00 1.00 565 MET A O 9
ATOM 16181 N N . SER A 1 15 ? -30.397 -6.508 9.230 1.00 1.00 566 SER A N 9
ATOM 16182 C CA . SER A 1 15 ? -31.443 -5.518 9.032 1.00 1.00 566 SER A CA 9
ATOM 16183 C C . SER A 1 15 ? -31.143 -4.268 9.860 1.00 1.00 566 SER A C 9
ATOM 16184 O O . SER A 1 15 ? -30.215 -4.262 10.668 1.00 1.00 566 SER A O 9
ATOM 16192 N N . LYS A 1 16 ? -31.946 -3.239 9.632 1.00 1.00 567 LYS A N 9
ATOM 16193 C CA . LYS A 1 16 ? -31.778 -1.986 10.348 1.00 1.00 567 LYS A CA 9
ATOM 16194 C C . LYS A 1 16 ? -33.102 -1.218 10.340 1.00 1.00 567 LYS A C 9
ATOM 16195 O O . LYS A 1 16 ? -33.797 -1.183 9.325 1.00 1.00 567 LYS A O 9
ATOM 16214 N N . MET A 1 17 ? -33.411 -0.623 11.482 1.00 1.00 568 MET A N 9
ATOM 16215 C CA . MET A 1 17 ? -34.638 0.142 11.619 1.00 1.00 568 MET A CA 9
ATOM 16216 C C . MET A 1 17 ? -34.354 1.543 12.167 1.00 1.00 568 MET A C 9
ATOM 16217 O O . MET A 1 17 ? -33.200 1.959 12.247 1.00 1.00 568 MET A O 9
ATOM 16231 N N . GLY A 1 18 ? -35.427 2.230 12.531 1.00 1.00 569 GLY A N 9
ATOM 16232 C CA . GLY A 1 18 ? -35.308 3.574 13.069 1.00 1.00 569 GLY A CA 9
ATOM 16233 C C . GLY A 1 18 ? -35.869 3.647 14.491 1.00 1.00 569 GLY A C 9
ATOM 16234 O O . GLY A 1 18 ? -35.114 3.591 15.463 1.00 1.00 569 GLY A O 9
ATOM 16238 N N . ASN A 1 19 ? -37.185 3.771 14.568 1.00 1.00 570 ASN A N 9
ATOM 16239 C CA . ASN A 1 19 ? -37.855 3.851 15.855 1.00 1.00 570 ASN A CA 9
ATOM 16240 C C . ASN A 1 19 ? -37.877 2.465 16.502 1.00 1.00 570 ASN A C 9
ATOM 16241 O O . ASN A 1 19 ? -37.491 1.479 15.877 1.00 1.00 570 ASN A O 9
ATOM 16252 N N . PRO A 1 20 ? -38.346 2.434 17.777 1.00 1.00 571 PRO A N 9
ATOM 16253 C CA . PRO A 1 20 ? -38.424 1.185 18.516 1.00 1.00 571 PRO A CA 9
ATOM 16254 C C . PRO A 1 20 ? -39.597 0.333 18.028 1.00 1.00 571 PRO A C 9
ATOM 16255 O O . PRO A 1 20 ? -39.850 -0.747 18.562 1.00 1.00 571 PRO A O 9
ATOM 16266 N N . PHE A 1 21 ? -40.284 0.849 17.019 1.00 1.00 572 PHE A N 9
ATOM 16267 C CA . PHE A 1 21 ? -41.424 0.148 16.453 1.00 1.00 572 PHE A CA 9
ATOM 16268 C C . PHE A 1 21 ? -41.518 0.384 14.944 1.00 1.00 572 PHE A C 9
ATOM 16269 O O . PHE A 1 21 ? -42.566 0.785 14.439 1.00 1.00 572 PHE A O 9
ATOM 16286 N N . LEU A 1 22 ? -40.410 0.124 14.267 1.00 1.00 573 LEU A N 9
ATOM 16287 C CA . LEU A 1 22 ? -40.353 0.303 12.825 1.00 1.00 573 LEU A CA 9
ATOM 16288 C C . LEU A 1 22 ? -40.732 -1.010 12.137 1.00 1.00 573 LEU A C 9
ATOM 16289 O O . LEU A 1 22 ? -39.862 -1.820 11.818 1.00 1.00 573 LEU A O 9
ATOM 16305 N N . THR A 1 23 ? -42.028 -1.183 11.932 1.00 1.00 574 THR A N 9
ATOM 16306 C CA . THR A 1 23 ? -42.531 -2.384 11.288 1.00 1.00 574 THR A CA 9
ATOM 16307 C C . THR A 1 23 ? -42.613 -2.184 9.773 1.00 1.00 574 THR A C 9
ATOM 16308 O O . THR A 1 23 ? -43.408 -2.837 9.099 1.00 1.00 574 THR A O 9
ATOM 16319 N N . GLN A 1 24 ? -41.779 -1.279 9.283 1.00 1.00 575 GLN A N 9
ATOM 16320 C CA . GLN A 1 24 ? -41.746 -0.984 7.861 1.00 1.00 575 GLN A CA 9
ATOM 16321 C C . GLN A 1 24 ? -40.368 -1.307 7.283 1.00 1.00 575 GLN A C 9
ATOM 16322 O O . GLN A 1 24 ? -39.958 -0.722 6.281 1.00 1.00 575 GLN A O 9
ATOM 16336 N N . TRP A 1 25 ? -39.690 -2.237 7.939 1.00 1.00 576 TRP A N 9
ATOM 16337 C CA . TRP A 1 25 ? -38.365 -2.646 7.503 1.00 1.00 576 TRP A CA 9
ATOM 16338 C C . TRP A 1 25 ? -38.321 -4.175 7.493 1.00 1.00 576 TRP A C 9
ATOM 16339 O O . TRP A 1 25 ? -39.282 -4.831 7.892 1.00 1.00 576 TRP A O 9
ATOM 16360 N N . GLN A 1 26 ? -37.196 -4.700 7.030 1.00 1.00 577 GLN A N 9
ATOM 16361 C CA . GLN A 1 26 ? -37.015 -6.139 6.963 1.00 1.00 577 GLN A CA 9
ATOM 16362 C C . GLN A 1 26 ? -35.524 -6.485 6.914 1.00 1.00 577 GLN A C 9
ATOM 16363 O O . GLN A 1 26 ? -34.677 -5.594 6.921 1.00 1.00 577 GLN A O 9
ATOM 16377 N N . ARG A 1 27 ? -35.252 -7.781 6.869 1.00 1.00 578 ARG A N 9
ATOM 16378 C CA . ARG A 1 27 ? -33.878 -8.255 6.820 1.00 1.00 578 ARG A CA 9
ATOM 16379 C C . ARG A 1 27 ? -33.335 -8.163 5.392 1.00 1.00 578 ARG A C 9
ATOM 16380 O O . ARG A 1 27 ? -33.882 -8.775 4.476 1.00 1.00 578 ARG A O 9
ATOM 16401 N N . ARG A 1 28 ? -32.266 -7.393 5.249 1.00 1.00 579 ARG A N 9
ATOM 16402 C CA . ARG A 1 28 ? -31.643 -7.212 3.949 1.00 1.00 579 ARG A CA 9
ATOM 16403 C C . ARG A 1 28 ? -30.153 -7.553 4.023 1.00 1.00 579 ARG A C 9
ATOM 16404 O O . ARG A 1 28 ? -29.585 -7.634 5.111 1.00 1.00 579 ARG A O 9
ATOM 16425 N N . TYR A 1 29 ? -29.564 -7.745 2.852 1.00 1.00 580 TYR A N 9
ATOM 16426 C CA . TYR A 1 29 ? -28.151 -8.075 2.770 1.00 1.00 580 TYR A CA 9
ATOM 16427 C C . TYR A 1 29 ? -27.296 -6.809 2.692 1.00 1.00 580 TYR A C 9
ATOM 16428 O O . TYR A 1 29 ? -27.540 -5.940 1.855 1.00 1.00 580 TYR A O 9
ATOM 16446 N N . PHE A 1 30 ? -26.311 -6.743 3.575 1.00 1.00 581 PHE A N 9
ATOM 16447 C CA . PHE A 1 30 ? -25.418 -5.598 3.617 1.00 1.00 581 PHE A CA 9
ATOM 16448 C C . PHE A 1 30 ? -23.973 -6.020 3.344 1.00 1.00 581 PHE A C 9
ATOM 16449 O O . PHE A 1 30 ? -23.625 -7.190 3.491 1.00 1.00 581 PHE A O 9
ATOM 16466 N N . TYR A 1 31 ? -23.168 -5.042 2.952 1.00 1.00 582 TYR A N 9
ATOM 16467 C CA . TYR A 1 31 ? -21.769 -5.297 2.657 1.00 1.00 582 TYR A CA 9
ATOM 16468 C C . TYR A 1 31 ? -20.881 -4.177 3.204 1.00 1.00 582 TYR A C 9
ATOM 16469 O O . TYR A 1 31 ? -21.046 -3.014 2.838 1.00 1.00 582 TYR A O 9
ATOM 16487 N N . LEU A 1 32 ? -19.958 -4.567 4.070 1.00 1.00 583 LEU A N 9
ATOM 16488 C CA . LEU A 1 32 ? -19.043 -3.611 4.670 1.00 1.00 583 LEU A CA 9
ATOM 16489 C C . LEU A 1 32 ? -17.769 -3.531 3.827 1.00 1.00 583 LEU A C 9
ATOM 16490 O O . LEU A 1 32 ? -17.028 -4.507 3.722 1.00 1.00 583 LEU A O 9
ATOM 16506 N N . PHE A 1 33 ? -17.553 -2.359 3.246 1.00 1.00 584 PHE A N 9
ATOM 16507 C CA . PHE A 1 33 ? -16.382 -2.139 2.416 1.00 1.00 584 PHE A CA 9
ATOM 16508 C C . PHE A 1 33 ? -15.354 -1.266 3.138 1.00 1.00 584 PHE A C 9
ATOM 16509 O O . PHE A 1 33 ? -15.619 -0.761 4.228 1.00 1.00 584 PHE A O 9
ATOM 16526 N N . PRO A 1 34 ? -14.172 -1.109 2.483 1.00 1.00 585 PRO A N 9
ATOM 16527 C CA . PRO A 1 34 ? -13.104 -0.304 3.050 1.00 1.00 585 PRO A CA 9
ATOM 16528 C C . PRO A 1 34 ? -13.414 1.188 2.921 1.00 1.00 585 PRO A C 9
ATOM 16529 O O . PRO A 1 34 ? -12.619 2.030 3.337 1.00 1.00 585 PRO A O 9
ATOM 16540 N N . ASN A 1 35 ? -14.570 1.472 2.341 1.00 1.00 586 ASN A N 9
ATOM 16541 C CA . ASN A 1 35 ? -14.995 2.849 2.151 1.00 1.00 586 ASN A CA 9
ATOM 16542 C C . ASN A 1 35 ? -16.487 2.876 1.812 1.00 1.00 586 ASN A C 9
ATOM 16543 O O . ASN A 1 35 ? -17.225 3.725 2.309 1.00 1.00 586 ASN A O 9
ATOM 16554 N N . ARG A 1 36 ? -16.886 1.936 0.967 1.00 1.00 587 ARG A N 9
ATOM 16555 C CA . ARG A 1 36 ? -18.275 1.841 0.555 1.00 1.00 587 ARG A CA 9
ATOM 16556 C C . ARG A 1 36 ? -19.059 0.958 1.528 1.00 1.00 587 ARG A C 9
ATOM 16557 O O . ARG A 1 36 ? -18.561 0.615 2.600 1.00 1.00 587 ARG A O 9
ATOM 16578 N N . LEU A 1 37 ? -20.273 0.616 1.122 1.00 1.00 588 LEU A N 9
ATOM 16579 C CA . LEU A 1 37 ? -21.130 -0.221 1.943 1.00 1.00 588 LEU A CA 9
ATOM 16580 C C . LEU A 1 37 ? -22.450 -0.468 1.211 1.00 1.00 588 LEU A C 9
ATOM 16581 O O . LEU A 1 37 ? -23.289 0.427 1.120 1.00 1.00 588 LEU A O 9
ATOM 16597 N N . GLU A 1 38 ? -22.592 -1.684 0.708 1.00 1.00 589 GLU A N 9
ATOM 16598 C CA . GLU A 1 38 ? -23.796 -2.060 -0.014 1.00 1.00 589 GLU A CA 9
ATOM 16599 C C . GLU A 1 38 ? -24.865 -2.559 0.961 1.00 1.00 589 GLU A C 9
ATOM 16600 O O . GLU A 1 38 ? -24.549 -3.216 1.952 1.00 1.00 589 GLU A O 9
ATOM 16612 N N . TRP A 1 39 ? -26.109 -2.229 0.644 1.00 1.00 590 TRP A N 9
ATOM 16613 C CA . TRP A 1 39 ? -27.226 -2.636 1.480 1.00 1.00 590 TRP A CA 9
ATOM 16614 C C . TRP A 1 39 ? -28.454 -2.798 0.582 1.00 1.00 590 TRP A C 9
ATOM 16615 O O . TRP A 1 39 ? -29.259 -1.878 0.453 1.00 1.00 590 TRP A O 9
ATOM 16636 N N . ARG A 1 40 ? -28.559 -3.976 -0.017 1.00 1.00 591 ARG A N 9
ATOM 16637 C CA . ARG A 1 40 ? -29.674 -4.269 -0.900 1.00 1.00 591 ARG A CA 9
ATOM 16638 C C . ARG A 1 40 ? -30.425 -5.511 -0.412 1.00 1.00 591 ARG A C 9
ATOM 16639 O O . ARG A 1 40 ? -30.105 -6.060 0.640 1.00 1.00 591 ARG A O 9
ATOM 16660 N N . GLY A 1 41 ? -31.410 -5.917 -1.201 1.00 1.00 592 GLY A N 9
ATOM 16661 C CA . GLY A 1 41 ? -32.206 -7.083 -0.863 1.00 1.00 592 GLY A CA 9
ATOM 16662 C C . GLY A 1 41 ? -33.600 -6.992 -1.486 1.00 1.00 592 GLY A C 9
ATOM 16663 O O . GLY A 1 41 ? -33.737 -6.675 -2.667 1.00 1.00 592 GLY A O 9
ATOM 16667 N N . GLU A 1 42 ? -34.601 -7.278 -0.666 1.00 1.00 593 GLU A N 9
ATOM 16668 C CA . GLU A 1 42 ? -35.980 -7.234 -1.122 1.00 1.00 593 GLU A CA 9
ATOM 16669 C C . GLU A 1 42 ? -36.475 -5.787 -1.174 1.00 1.00 593 GLU A C 9
ATOM 16670 O O . GLU A 1 42 ? -35.777 -4.872 -0.742 1.00 1.00 593 GLU A O 9
ATOM 16682 N N . GLY A 1 43 ? -37.678 -5.625 -1.706 1.00 1.00 594 GLY A N 9
ATOM 16683 C CA . GLY A 1 43 ? -38.275 -4.306 -1.819 1.00 1.00 594 GLY A CA 9
ATOM 16684 C C . GLY A 1 43 ? -37.767 -3.578 -3.065 1.00 1.00 594 GLY A C 9
ATOM 16685 O O . GLY A 1 43 ? -37.764 -4.140 -4.160 1.00 1.00 594 GLY A O 9
ATOM 16689 N N . GLU A 1 44 ? -37.345 -2.340 -2.857 1.00 1.00 595 GLU A N 9
ATOM 16690 C CA . GLU A 1 44 ? -36.834 -1.529 -3.950 1.00 1.00 595 GLU A CA 9
ATOM 16691 C C . GLU A 1 44 ? -36.327 -0.186 -3.421 1.00 1.00 595 GLU A C 9
ATOM 16692 O O . GLU A 1 44 ? -36.664 0.215 -2.309 1.00 1.00 595 GLU A O 9
ATOM 16704 N N . ALA A 1 45 ? -35.524 0.473 -4.245 1.00 1.00 596 ALA A N 9
ATOM 16705 C CA . ALA A 1 45 ? -34.967 1.763 -3.875 1.00 1.00 596 ALA A CA 9
ATOM 16706 C C . ALA A 1 45 ? -34.155 2.317 -5.047 1.00 1.00 596 ALA A C 9
ATOM 16707 O O . ALA A 1 45 ? -33.682 1.560 -5.892 1.00 1.00 596 ALA A O 9
ATOM 16714 N N . PRO A 1 46 ? -34.014 3.670 -5.059 1.00 1.00 597 PRO A N 9
ATOM 16715 C CA . PRO A 1 46 ? -33.266 4.335 -6.113 1.00 1.00 597 PRO A CA 9
ATOM 16716 C C . PRO A 1 46 ? -31.761 4.147 -5.922 1.00 1.00 597 PRO A C 9
ATOM 16717 O O . PRO A 1 46 ? -31.018 4.027 -6.894 1.00 1.00 597 PRO A O 9
ATOM 16728 N N . GLN A 1 47 ? -31.356 4.124 -4.659 1.00 1.00 598 GLN A N 9
ATOM 16729 C CA . GLN A 1 47 ? -29.952 3.952 -4.327 1.00 1.00 598 GLN A CA 9
ATOM 16730 C C . GLN A 1 47 ? -29.809 3.367 -2.921 1.00 1.00 598 GLN A C 9
ATOM 16731 O O . GLN A 1 47 ? -30.613 3.657 -2.038 1.00 1.00 598 GLN A O 9
ATOM 16745 N N . SER A 1 48 ? -28.775 2.552 -2.756 1.00 1.00 599 SER A N 9
ATOM 16746 C CA . SER A 1 48 ? -28.515 1.925 -1.472 1.00 1.00 599 SER A CA 9
ATOM 16747 C C . SER A 1 48 ? -27.033 1.566 -1.357 1.00 1.00 599 SER A C 9
ATOM 16748 O O . SER A 1 48 ? -26.688 0.449 -0.971 1.00 1.00 599 SER A O 9
ATOM 16756 N N . LEU A 1 49 ? -26.193 2.533 -1.697 1.00 1.00 600 LEU A N 9
ATOM 16757 C CA . LEU A 1 49 ? -24.756 2.333 -1.636 1.00 1.00 600 LEU A CA 9
ATOM 16758 C C . LEU A 1 49 ? -24.093 3.591 -1.067 1.00 1.00 600 LEU A C 9
ATOM 16759 O O . LEU A 1 49 ? -23.919 4.579 -1.778 1.00 1.00 600 LEU A O 9
ATOM 16775 N N . LEU A 1 50 ? -23.743 3.510 0.208 1.00 1.00 601 LEU A N 9
ATOM 16776 C CA . LEU A 1 50 ? -23.103 4.629 0.879 1.00 1.00 601 LEU A CA 9
ATOM 16777 C C . LEU A 1 50 ? -21.658 4.256 1.219 1.00 1.00 601 LEU A C 9
ATOM 16778 O O . LEU A 1 50 ? -21.218 3.142 0.939 1.00 1.00 601 LEU A O 9
ATOM 16794 N N . THR A 1 51 ? -20.961 5.210 1.817 1.00 1.00 602 THR A N 9
ATOM 16795 C CA . THR A 1 51 ? -19.574 4.997 2.198 1.00 1.00 602 THR A CA 9
ATOM 16796 C C . THR A 1 51 ? -19.447 4.912 3.721 1.00 1.00 602 THR A C 9
ATOM 16797 O O . THR A 1 51 ? -20.438 4.716 4.420 1.00 1.00 602 THR A O 9
ATOM 16808 N N . MET A 1 52 ? -18.217 5.063 4.188 1.00 1.00 603 MET A N 9
ATOM 16809 C CA . MET A 1 52 ? -17.945 5.007 5.614 1.00 1.00 603 MET A CA 9
ATOM 16810 C C . MET A 1 52 ? -17.123 6.217 6.065 1.00 1.00 603 MET A C 9
ATOM 16811 O O . MET A 1 52 ? -16.261 6.097 6.934 1.00 1.00 603 MET A O 9
ATOM 16825 N N . GLU A 1 53 ? -17.417 7.353 5.452 1.00 1.00 604 GLU A N 9
ATOM 16826 C CA . GLU A 1 53 ? -16.715 8.583 5.778 1.00 1.00 604 GLU A CA 9
ATOM 16827 C C . GLU A 1 53 ? -17.713 9.676 6.170 1.00 1.00 604 GLU A C 9
ATOM 16828 O O . GLU A 1 53 ? -17.736 10.746 5.566 1.00 1.00 604 GLU A O 9
ATOM 16840 N N . GLU A 1 54 ? -18.513 9.368 7.180 1.00 1.00 605 GLU A N 9
ATOM 16841 C CA . GLU A 1 54 ? -19.509 10.309 7.660 1.00 1.00 605 GLU A CA 9
ATOM 16842 C C . GLU A 1 54 ? -19.927 9.958 9.089 1.00 1.00 605 GLU A C 9
ATOM 16843 O O . GLU A 1 54 ? -19.873 10.804 9.981 1.00 1.00 605 GLU A O 9
ATOM 16855 N N . ILE A 1 55 ? -20.335 8.710 9.262 1.00 1.00 606 ILE A N 9
ATOM 16856 C CA . ILE A 1 55 ? -20.761 8.235 10.568 1.00 1.00 606 ILE A CA 9
ATOM 16857 C C . ILE A 1 55 ? -19.948 8.944 11.654 1.00 1.00 606 ILE A C 9
ATOM 16858 O O . ILE A 1 55 ? -18.734 9.095 11.527 1.00 1.00 606 ILE A O 9
ATOM 16874 N N . GLN A 1 56 ? -20.651 9.362 12.697 1.00 1.00 607 GLN A N 9
ATOM 16875 C CA . GLN A 1 56 ? -20.009 10.051 13.803 1.00 1.00 607 GLN A CA 9
ATOM 16876 C C . GLN A 1 56 ? -19.501 9.042 14.834 1.00 1.00 607 GLN A C 9
ATOM 16877 O O . GLN A 1 56 ? -18.402 9.193 15.367 1.00 1.00 607 GLN A O 9
ATOM 16891 N N . SER A 1 57 ? -20.325 8.036 15.086 1.00 1.00 608 SER A N 9
ATOM 16892 C CA . SER A 1 57 ? -19.973 7.001 16.045 1.00 1.00 608 SER A CA 9
ATOM 16893 C C . SER A 1 57 ? -20.997 5.866 15.990 1.00 1.00 608 SER A C 9
ATOM 16894 O O . SER A 1 57 ? -22.202 6.115 15.944 1.00 1.00 608 SER A O 9
ATOM 16902 N N . VAL A 1 58 ? -20.483 4.647 15.999 1.00 1.00 609 VAL A N 9
ATOM 16903 C CA . VAL A 1 58 ? -21.338 3.473 15.952 1.00 1.00 609 VAL A CA 9
ATOM 16904 C C . VAL A 1 58 ? -21.339 2.793 17.322 1.00 1.00 609 VAL A C 9
ATOM 16905 O O . VAL A 1 58 ? -20.299 2.691 17.971 1.00 1.00 609 VAL A O 9
ATOM 16918 N N . GLU A 1 59 ? -22.519 2.343 17.724 1.00 1.00 610 GLU A N 9
ATOM 16919 C CA . GLU A 1 59 ? -22.670 1.676 19.005 1.00 1.00 610 GLU A CA 9
ATOM 16920 C C . GLU A 1 59 ? -23.938 0.818 19.011 1.00 1.00 610 GLU A C 9
ATOM 16921 O O . GLU A 1 59 ? -24.527 0.569 17.960 1.00 1.00 610 GLU A O 9
ATOM 16933 N N . GLU A 1 60 ? -24.319 0.389 20.205 1.00 1.00 611 GLU A N 9
ATOM 16934 C CA . GLU A 1 60 ? -25.503 -0.436 20.362 1.00 1.00 611 GLU A CA 9
ATOM 16935 C C . GLU A 1 60 ? -26.273 -0.026 21.619 1.00 1.00 611 GLU A C 9
ATOM 16936 O O . GLU A 1 60 ? -25.676 0.411 22.602 1.00 1.00 611 GLU A O 9
ATOM 16948 N N . THR A 1 61 ? -27.586 -0.183 21.548 1.00 1.00 612 THR A N 9
ATOM 16949 C CA . THR A 1 61 ? -28.444 0.165 22.669 1.00 1.00 612 THR A CA 9
ATOM 16950 C C . THR A 1 61 ? -29.106 -1.089 23.242 1.00 1.00 612 THR A C 9
ATOM 16951 O O . THR A 1 61 ? -29.119 -2.137 22.600 1.00 1.00 612 THR A O 9
ATOM 16962 N N . GLN A 1 62 ? -29.639 -0.939 24.446 1.00 1.00 613 GLN A N 9
ATOM 16963 C CA . GLN A 1 62 ? -30.300 -2.047 25.115 1.00 1.00 613 GLN A CA 9
ATOM 16964 C C . GLN A 1 62 ? -31.688 -1.621 25.600 1.00 1.00 613 GLN A C 9
ATOM 16965 O O . GLN A 1 62 ? -31.970 -0.429 25.714 1.00 1.00 613 GLN A O 9
ATOM 16979 N N . ILE A 1 63 ? -32.515 -2.618 25.874 1.00 1.00 614 ILE A N 9
ATOM 16980 C CA . ILE A 1 63 ? -33.866 -2.363 26.344 1.00 1.00 614 ILE A CA 9
ATOM 16981 C C . ILE A 1 63 ? -34.282 -3.470 27.315 1.00 1.00 614 ILE A C 9
ATOM 16982 O O . ILE A 1 63 ? -34.937 -4.433 26.919 1.00 1.00 614 ILE A O 9
ATOM 16998 N N . LYS A 1 64 ? -33.886 -3.296 28.567 1.00 1.00 615 LYS A N 9
ATOM 16999 C CA . LYS A 1 64 ? -34.209 -4.269 29.596 1.00 1.00 615 LYS A CA 9
ATOM 17000 C C . LYS A 1 64 ? -33.205 -5.421 29.538 1.00 1.00 615 LYS A C 9
ATOM 17001 O O . LYS A 1 64 ? -32.854 -5.997 30.566 1.00 1.00 615 LYS A O 9
ATOM 17020 N N . GLU A 1 65 ? -32.769 -5.723 28.323 1.00 1.00 616 GLU A N 9
ATOM 17021 C CA . GLU A 1 65 ? -31.812 -6.796 28.116 1.00 1.00 616 GLU A CA 9
ATOM 17022 C C . GLU A 1 65 ? -31.059 -6.589 26.801 1.00 1.00 616 GLU A C 9
ATOM 17023 O O . GLU A 1 65 ? -29.834 -6.700 26.759 1.00 1.00 616 GLU A O 9
ATOM 17035 N N . ARG A 1 66 ? -31.820 -6.291 25.759 1.00 1.00 617 ARG A N 9
ATOM 17036 C CA . ARG A 1 66 ? -31.239 -6.066 24.446 1.00 1.00 617 ARG A CA 9
ATOM 17037 C C . ARG A 1 66 ? -32.170 -5.202 23.594 1.00 1.00 617 ARG A C 9
ATOM 17038 O O . ARG A 1 66 ? -33.384 -5.397 23.603 1.00 1.00 617 ARG A O 9
ATOM 17059 N N . LYS A 1 67 ? -31.566 -4.266 22.878 1.00 1.00 618 LYS A N 9
ATOM 17060 C CA . LYS A 1 67 ? -32.326 -3.371 22.021 1.00 1.00 618 LYS A CA 9
ATOM 17061 C C . LYS A 1 67 ? -31.895 -3.576 20.568 1.00 1.00 618 LYS A C 9
ATOM 17062 O O . LYS A 1 67 ? -32.357 -4.503 19.905 1.00 1.00 618 LYS A O 9
ATOM 17081 N N . CYS A 1 68 ? -31.017 -2.693 20.115 1.00 1.00 619 CYS A N 9
ATOM 17082 C CA . CYS A 1 68 ? -30.518 -2.766 18.751 1.00 1.00 619 CYS A CA 9
ATOM 17083 C C . CYS A 1 68 ? -29.176 -2.035 18.691 1.00 1.00 619 CYS A C 9
ATOM 17084 O O . CYS A 1 68 ? -28.639 -1.629 19.721 1.00 1.00 619 CYS A O 9
ATOM 17092 N N . LEU A 1 69 ? -28.672 -1.888 17.474 1.00 1.00 620 LEU A N 9
ATOM 17093 C CA . LEU A 1 69 ? -27.402 -1.212 17.266 1.00 1.00 620 LEU A CA 9
ATOM 17094 C C . LEU A 1 69 ? -27.663 0.227 16.816 1.00 1.00 620 LEU A C 9
ATOM 17095 O O . LEU A 1 69 ? -28.579 0.479 16.034 1.00 1.00 620 LEU A O 9
ATOM 17111 N N . LEU A 1 70 ? -26.842 1.130 17.328 1.00 1.00 621 LEU A N 9
ATOM 17112 C CA . LEU A 1 70 ? -26.971 2.538 16.989 1.00 1.00 621 LEU A CA 9
ATOM 17113 C C . LEU A 1 70 ? -26.029 2.867 15.830 1.00 1.00 621 LEU A C 9
ATOM 17114 O O . LEU A 1 70 ? -25.056 2.153 15.594 1.00 1.00 621 LEU A O 9
ATOM 17130 N N . LEU A 1 71 ? -26.350 3.950 15.137 1.00 1.00 622 LEU A N 9
ATOM 17131 C CA . LEU A 1 71 ? -25.545 4.383 14.008 1.00 1.00 622 LEU A CA 9
ATOM 17132 C C . LEU A 1 71 ? -25.826 5.858 13.722 1.00 1.00 622 LEU A C 9
ATOM 17133 O O . LEU A 1 71 ? -26.673 6.183 12.891 1.00 1.00 622 LEU A O 9
ATOM 17149 N N . LYS A 1 72 ? -25.101 6.715 14.426 1.00 1.00 623 LYS A N 9
ATOM 17150 C CA . LYS A 1 72 ? -25.262 8.149 14.257 1.00 1.00 623 LYS A CA 9
ATOM 17151 C C . LYS A 1 72 ? -24.253 8.654 13.225 1.00 1.00 623 LYS A C 9
ATOM 17152 O O . LYS A 1 72 ? -23.089 8.257 13.244 1.00 1.00 623 LYS A O 9
ATOM 17171 N N . ILE A 1 73 ? -24.737 9.521 12.347 1.00 1.00 624 ILE A N 9
ATOM 17172 C CA . ILE A 1 73 ? -23.891 10.084 11.308 1.00 1.00 624 ILE A CA 9
ATOM 17173 C C . ILE A 1 73 ? -23.473 11.500 11.708 1.00 1.00 624 ILE A C 9
ATOM 17174 O O . ILE A 1 73 ? -24.248 12.228 12.326 1.00 1.00 624 ILE A O 9
ATOM 17190 N N . ARG A 1 74 ? -22.249 11.848 11.340 1.00 1.00 625 ARG A N 9
ATOM 17191 C CA . ARG A 1 74 ? -21.719 13.164 11.653 1.00 1.00 625 ARG A CA 9
ATOM 17192 C C . ARG A 1 74 ? -22.238 14.198 10.650 1.00 1.00 625 ARG A C 9
ATOM 17193 O O . ARG A 1 74 ? -21.858 15.367 10.706 1.00 1.00 625 ARG A O 9
ATOM 17214 N N . GLY A 1 75 ? -23.095 13.729 9.756 1.00 1.00 626 GLY A N 9
ATOM 17215 C CA . GLY A 1 75 ? -23.669 14.598 8.743 1.00 1.00 626 GLY A CA 9
ATOM 17216 C C . GLY A 1 75 ? -24.942 15.273 9.257 1.00 1.00 626 GLY A C 9
ATOM 17217 O O . GLY A 1 75 ? -25.347 16.316 8.744 1.00 1.00 626 GLY A O 9
ATOM 17221 N N . GLY A 1 76 ? -25.539 14.649 10.263 1.00 1.00 627 GLY A N 9
ATOM 17222 C CA . GLY A 1 76 ? -26.759 15.177 10.850 1.00 1.00 627 GLY A CA 9
ATOM 17223 C C . GLY A 1 76 ? -27.918 14.191 10.689 1.00 1.00 627 GLY A C 9
ATOM 17224 O O . GLY A 1 76 ? -29.052 14.595 10.435 1.00 1.00 627 GLY A O 9
ATOM 17228 N N . LYS A 1 77 ? -27.592 12.916 10.843 1.00 1.00 628 LYS A N 9
ATOM 17229 C CA . LYS A 1 77 ? -28.592 11.868 10.716 1.00 1.00 628 LYS A CA 9
ATOM 17230 C C . LYS A 1 77 ? -28.317 10.780 11.757 1.00 1.00 628 LYS A C 9
ATOM 17231 O O . LYS A 1 77 ? -27.255 10.763 12.377 1.00 1.00 628 LYS A O 9
ATOM 17250 N N . GLN A 1 78 ? -29.295 9.899 11.918 1.00 1.00 629 GLN A N 9
ATOM 17251 C CA . GLN A 1 78 ? -29.173 8.812 12.873 1.00 1.00 629 GLN A CA 9
ATOM 17252 C C . GLN A 1 78 ? -29.743 7.521 12.282 1.00 1.00 629 GLN A C 9
ATOM 17253 O O . GLN A 1 78 ? -30.661 7.561 11.464 1.00 1.00 629 GLN A O 9
ATOM 17267 N N . PHE A 1 79 ? -29.176 6.406 12.720 1.00 1.00 630 PHE A N 9
ATOM 17268 C CA . PHE A 1 79 ? -29.616 5.105 12.245 1.00 1.00 630 PHE A CA 9
ATOM 17269 C C . PHE A 1 79 ? -29.586 4.072 13.372 1.00 1.00 630 PHE A C 9
ATOM 17270 O O . PHE A 1 79 ? -28.877 4.247 14.361 1.00 1.00 630 PHE A O 9
ATOM 17287 N N . ILE A 1 80 ? -30.366 3.017 13.185 1.00 1.00 631 ILE A N 9
ATOM 17288 C CA . ILE A 1 80 ? -30.437 1.954 14.173 1.00 1.00 631 ILE A CA 9
ATOM 17289 C C . ILE A 1 80 ? -30.508 0.603 13.459 1.00 1.00 631 ILE A C 9
ATOM 17290 O O . ILE A 1 80 ? -31.529 0.263 12.864 1.00 1.00 631 ILE A O 9
ATOM 17306 N N . LEU A 1 81 ? -29.408 -0.131 13.541 1.00 1.00 632 LEU A N 9
ATOM 17307 C CA . LEU A 1 81 ? -29.331 -1.438 12.910 1.00 1.00 632 LEU A CA 9
ATOM 17308 C C . LEU A 1 81 ? -29.954 -2.484 13.836 1.00 1.00 632 LEU A C 9
ATOM 17309 O O . LEU A 1 81 ? -29.953 -2.318 15.056 1.00 1.00 632 LEU A O 9
ATOM 17325 N N . GLN A 1 82 ? -30.469 -3.540 13.225 1.00 1.00 633 GLN A N 9
ATOM 17326 C CA . GLN A 1 82 ? -31.094 -4.614 13.980 1.00 1.00 633 GLN A CA 9
ATOM 17327 C C . GLN A 1 82 ? -31.002 -5.929 13.205 1.00 1.00 633 GLN A C 9
ATOM 17328 O O . GLN A 1 82 ? -31.545 -6.048 12.107 1.00 1.00 633 GLN A O 9
ATOM 17342 N N . CYS A 1 83 ? -30.311 -6.887 13.806 1.00 1.00 634 CYS A N 9
ATOM 17343 C CA . CYS A 1 83 ? -30.142 -8.190 13.188 1.00 1.00 634 CYS A CA 9
ATOM 17344 C C . CYS A 1 83 ? -30.646 -9.255 14.164 1.00 1.00 634 CYS A C 9
ATOM 17345 O O . CYS A 1 83 ? -30.920 -8.958 15.326 1.00 1.00 634 CYS A O 9
ATOM 17353 N N . ASP A 1 84 ? -30.752 -10.475 13.656 1.00 1.00 635 ASP A N 9
ATOM 17354 C CA . ASP A 1 84 ? -31.217 -11.585 14.469 1.00 1.00 635 ASP A CA 9
ATOM 17355 C C . ASP A 1 84 ? -30.028 -12.210 15.201 1.00 1.00 635 ASP A C 9
ATOM 17356 O O . ASP A 1 84 ? -30.206 -12.927 16.185 1.00 1.00 635 ASP A O 9
ATOM 17365 N N . SER A 1 85 ? -28.840 -11.915 14.693 1.00 1.00 636 SER A N 9
ATOM 17366 C CA . SER A 1 85 ? -27.622 -12.439 15.286 1.00 1.00 636 SER A CA 9
ATOM 17367 C C . SER A 1 85 ? -27.038 -11.421 16.268 1.00 1.00 636 SER A C 9
ATOM 17368 O O . SER A 1 85 ? -27.243 -10.217 16.116 1.00 1.00 636 SER A O 9
ATOM 17376 N N . ASP A 1 86 ? -26.323 -11.942 17.254 1.00 1.00 637 ASP A N 9
ATOM 17377 C CA . ASP A 1 86 ? -25.709 -11.094 18.261 1.00 1.00 637 ASP A CA 9
ATOM 17378 C C . ASP A 1 86 ? -24.304 -10.700 17.802 1.00 1.00 637 ASP A C 9
ATOM 17379 O O . ASP A 1 86 ? -23.882 -9.559 17.989 1.00 1.00 637 ASP A O 9
ATOM 17388 N N . PRO A 1 87 ? -23.599 -11.692 17.193 1.00 1.00 638 PRO A N 9
ATOM 17389 C CA . PRO A 1 87 ? -22.250 -11.460 16.707 1.00 1.00 638 PRO A CA 9
ATOM 17390 C C . PRO A 1 87 ? -22.266 -10.635 15.418 1.00 1.00 638 PRO A C 9
ATOM 17391 O O . PRO A 1 87 ? -21.636 -9.581 15.344 1.00 1.00 638 PRO A O 9
ATOM 17402 N N . GLU A 1 88 ? -22.993 -11.145 14.435 1.00 1.00 639 GLU A N 9
ATOM 17403 C CA . GLU A 1 88 ? -23.099 -10.469 13.154 1.00 1.00 639 GLU A CA 9
ATOM 17404 C C . GLU A 1 88 ? -22.829 -8.972 13.320 1.00 1.00 639 GLU A C 9
ATOM 17405 O O . GLU A 1 88 ? -21.724 -8.504 13.053 1.00 1.00 639 GLU A O 9
ATOM 17417 N N . LEU A 1 89 ? -23.859 -8.263 13.760 1.00 1.00 640 LEU A N 9
ATOM 17418 C CA . LEU A 1 89 ? -23.746 -6.828 13.964 1.00 1.00 640 LEU A CA 9
ATOM 17419 C C . LEU A 1 89 ? -22.486 -6.531 14.780 1.00 1.00 640 LEU A C 9
ATOM 17420 O O . LEU A 1 89 ? -21.717 -5.635 14.437 1.00 1.00 640 LEU A O 9
ATOM 17436 N N . VAL A 1 90 ? -22.313 -7.302 15.844 1.00 1.00 641 VAL A N 9
ATOM 17437 C CA . VAL A 1 90 ? -21.161 -7.132 16.712 1.00 1.00 641 VAL A CA 9
ATOM 17438 C C . VAL A 1 90 ? -19.899 -7.000 15.855 1.00 1.00 641 VAL A C 9
ATOM 17439 O O . VAL A 1 90 ? -19.191 -5.996 15.937 1.00 1.00 641 VAL A O 9
ATOM 17452 N N . GLN A 1 91 ? -19.655 -8.027 15.055 1.00 1.00 642 GLN A N 9
ATOM 17453 C CA . GLN A 1 91 ? -18.492 -8.038 14.184 1.00 1.00 642 GLN A CA 9
ATOM 17454 C C . GLN A 1 91 ? -18.580 -6.899 13.167 1.00 1.00 642 GLN A C 9
ATOM 17455 O O . GLN A 1 91 ? -17.575 -6.258 12.859 1.00 1.00 642 GLN A O 9
ATOM 17469 N N . TRP A 1 92 ? -19.790 -6.681 12.674 1.00 1.00 643 TRP A N 9
ATOM 17470 C CA . TRP A 1 92 ? -20.020 -5.629 11.697 1.00 1.00 643 TRP A CA 9
ATOM 17471 C C . TRP A 1 92 ? -19.534 -4.310 12.298 1.00 1.00 643 TRP A C 9
ATOM 17472 O O . TRP A 1 92 ? -18.907 -3.503 11.613 1.00 1.00 643 TRP A O 9
ATOM 17493 N N . LYS A 1 93 ? -19.842 -4.129 13.575 1.00 1.00 644 LYS A N 9
ATOM 17494 C CA . LYS A 1 93 ? -19.445 -2.921 14.277 1.00 1.00 644 LYS A CA 9
ATOM 17495 C C . LYS A 1 93 ? -17.922 -2.779 14.216 1.00 1.00 644 LYS A C 9
ATOM 17496 O O . LYS A 1 93 ? -17.407 -1.750 13.781 1.00 1.00 644 LYS A O 9
ATOM 17515 N N . LYS A 1 94 ? -17.244 -3.827 14.662 1.00 1.00 645 LYS A N 9
ATOM 17516 C CA . LYS A 1 94 ? -15.790 -3.831 14.664 1.00 1.00 645 LYS A CA 9
ATOM 17517 C C . LYS A 1 94 ? -15.281 -3.275 13.332 1.00 1.00 645 LYS A C 9
ATOM 17518 O O . LYS A 1 94 ? -14.490 -2.332 13.312 1.00 1.00 645 LYS A O 9
ATOM 17537 N N . GLU A 1 95 ? -15.755 -3.881 12.254 1.00 1.00 646 GLU A N 9
ATOM 17538 C CA . GLU A 1 95 ? -15.358 -3.457 10.922 1.00 1.00 646 GLU A CA 9
ATOM 17539 C C . GLU A 1 95 ? -15.977 -2.099 10.590 1.00 1.00 646 GLU A C 9
ATOM 17540 O O . GLU A 1 95 ? -15.410 -1.324 9.821 1.00 1.00 646 GLU A O 9
ATOM 17552 N N . LEU A 1 96 ? -17.134 -1.850 11.187 1.00 1.00 647 LEU A N 9
ATOM 17553 C CA . LEU A 1 96 ? -17.837 -0.598 10.962 1.00 1.00 647 LEU A CA 9
ATOM 17554 C C . LEU A 1 96 ? -17.072 0.539 11.641 1.00 1.00 647 LEU A C 9
ATOM 17555 O O . LEU A 1 96 ? -16.600 1.459 10.974 1.00 1.00 647 LEU A O 9
ATOM 17571 N N . ARG A 1 97 ? -16.973 0.440 12.959 1.00 1.00 648 ARG A N 9
ATOM 17572 C CA . ARG A 1 97 ? -16.272 1.450 13.735 1.00 1.00 648 ARG A CA 9
ATOM 17573 C C . ARG A 1 97 ? -15.004 1.896 13.003 1.00 1.00 648 ARG A C 9
ATOM 17574 O O . ARG A 1 97 ? -14.773 3.091 12.828 1.00 1.00 648 ARG A O 9
ATOM 17595 N N . ASP A 1 98 ? -14.216 0.911 12.597 1.00 1.00 649 ASP A N 9
ATOM 17596 C CA . ASP A 1 98 ? -12.979 1.188 11.889 1.00 1.00 649 ASP A CA 9
ATOM 17597 C C . ASP A 1 98 ? -13.298 1.886 10.565 1.00 1.00 649 ASP A C 9
ATOM 17598 O O . ASP A 1 98 ? -12.713 2.921 10.249 1.00 1.00 649 ASP A O 9
ATOM 17607 N N . ALA A 1 99 ? -14.223 1.292 9.828 1.00 1.00 650 ALA A N 9
ATOM 17608 C CA . ALA A 1 99 ? -14.627 1.843 8.545 1.00 1.00 650 ALA A CA 9
ATOM 17609 C C . ALA A 1 99 ? -14.854 3.350 8.692 1.00 1.00 650 ALA A C 9
ATOM 17610 O O . ALA A 1 99 ? -14.342 4.137 7.898 1.00 1.00 650 ALA A O 9
ATOM 17617 N N . TYR A 1 100 ? -15.622 3.703 9.712 1.00 1.00 651 TYR A N 9
ATOM 17618 C CA . TYR A 1 100 ? -15.922 5.101 9.973 1.00 1.00 651 TYR A CA 9
ATOM 17619 C C . TYR A 1 100 ? -14.703 5.825 10.551 1.00 1.00 651 TYR A C 9
ATOM 17620 O O . TYR A 1 100 ? -14.403 6.952 10.159 1.00 1.00 651 TYR A O 9
ATOM 17638 N N . ARG A 1 101 ? -14.036 5.148 11.473 1.00 1.00 652 ARG A N 9
ATOM 17639 C CA . ARG A 1 101 ? -12.858 5.714 12.109 1.00 1.00 652 ARG A CA 9
ATOM 17640 C C . ARG A 1 101 ? -11.783 6.016 11.063 1.00 1.00 652 ARG A C 9
ATOM 17641 O O . ARG A 1 101 ? -11.411 7.173 10.866 1.00 1.00 652 ARG A O 9
ATOM 17662 N N . GLU A 1 102 ? -11.316 4.958 10.417 1.00 1.00 653 GLU A N 9
ATOM 17663 C CA . GLU A 1 102 ? -10.292 5.096 9.396 1.00 1.00 653 GLU A CA 9
ATOM 17664 C C . GLU A 1 102 ? -10.605 6.287 8.488 1.00 1.00 653 GLU A C 9
ATOM 17665 O O . GLU A 1 102 ? -9.752 7.146 8.269 1.00 1.00 653 GLU A O 9
ATOM 17677 N N . ALA A 1 103 ? -11.830 6.301 7.985 1.00 1.00 654 ALA A N 9
ATOM 17678 C CA . ALA A 1 103 ? -12.267 7.371 7.106 1.00 1.00 654 ALA A CA 9
ATOM 17679 C C . ALA A 1 103 ? -11.949 8.720 7.757 1.00 1.00 654 ALA A C 9
ATOM 17680 O O . ALA A 1 103 ? -11.595 9.677 7.069 1.00 1.00 654 ALA A O 9
ATOM 17687 N N . GLN A 1 104 ? -12.088 8.753 9.073 1.00 1.00 655 GLN A N 9
ATOM 17688 C CA . GLN A 1 104 ? -11.820 9.969 9.824 1.00 1.00 655 GLN A CA 9
ATOM 17689 C C . GLN A 1 104 ? -10.317 10.250 9.859 1.00 1.00 655 GLN A C 9
ATOM 17690 O O . GLN A 1 104 ? -9.853 11.233 9.284 1.00 1.00 655 GLN A O 9
ATOM 17704 N N . GLN A 1 105 ? -9.597 9.370 10.539 1.00 1.00 656 GLN A N 9
ATOM 17705 C CA . GLN A 1 105 ? -8.156 9.511 10.657 1.00 1.00 656 GLN A CA 9
ATOM 17706 C C . GLN A 1 105 ? -7.526 9.699 9.275 1.00 1.00 656 GLN A C 9
ATOM 17707 O O . GLN A 1 105 ? -6.425 10.233 9.158 1.00 1.00 656 GLN A O 9
ATOM 17721 N N . LEU A 1 106 ? -8.254 9.251 8.263 1.00 1.00 657 LEU A N 9
ATOM 17722 C CA . LEU A 1 106 ? -7.781 9.364 6.893 1.00 1.00 657 LEU A CA 9
ATOM 17723 C C . LEU A 1 106 ? -8.195 10.723 6.325 1.00 1.00 657 LEU A C 9
ATOM 17724 O O . LEU A 1 106 ? -7.560 11.235 5.405 1.00 1.00 657 LEU A O 9
ATOM 17740 N N . VAL A 1 107 ? -9.258 11.269 6.898 1.00 1.00 658 VAL A N 9
ATOM 17741 C CA . VAL A 1 107 ? -9.764 12.559 6.461 1.00 1.00 658 VAL A CA 9
ATOM 17742 C C . VAL A 1 107 ? -9.477 13.606 7.538 1.00 1.00 658 VAL A C 9
ATOM 17743 O O . VAL A 1 107 ? -10.042 14.699 7.512 1.00 1.00 658 VAL A O 9
ATOM 17756 N N . GLN A 1 108 ? -8.600 13.236 8.459 1.00 1.00 659 GLN A N 9
ATOM 17757 C CA . GLN A 1 108 ? -8.232 14.130 9.544 1.00 1.00 659 GLN A CA 9
ATOM 17758 C C . GLN A 1 108 ? -7.096 15.057 9.106 1.00 1.00 659 GLN A C 9
ATOM 17759 O O . GLN A 1 108 ? -6.120 15.235 9.832 1.00 1.00 659 GLN A O 9
ATOM 17773 N N . ARG A 1 109 ? -7.261 15.623 7.920 1.00 1.00 660 ARG A N 9
ATOM 17774 C CA . ARG A 1 109 ? -6.262 16.527 7.376 1.00 1.00 660 ARG A CA 9
ATOM 17775 C C . ARG A 1 109 ? -6.528 17.958 7.848 1.00 1.00 660 ARG A C 9
ATOM 17776 O O . ARG A 1 109 ? -5.980 18.910 7.295 1.00 1.00 660 ARG A O 9
ATOM 17797 N N . VAL A 1 110 ? -7.369 18.064 8.865 1.00 1.00 661 VAL A N 9
ATOM 17798 C CA . VAL A 1 110 ? -7.715 19.363 9.419 1.00 1.00 661 VAL A CA 9
ATOM 17799 C C . VAL A 1 110 ? -6.436 20.090 9.839 1.00 1.00 661 VAL A C 9
ATOM 17800 O O . VAL A 1 110 ? -5.669 19.581 10.655 1.00 1.00 661 VAL A O 9
ATOM 17813 N N . PRO A 1 111 ? -6.241 21.298 9.247 1.00 1.00 662 PRO A N 9
ATOM 17814 C CA . PRO A 1 111 ? -5.067 22.100 9.552 1.00 1.00 662 PRO A CA 9
ATOM 17815 C C . PRO A 1 111 ? -5.195 22.756 10.928 1.00 1.00 662 PRO A C 9
ATOM 17816 O O . PRO A 1 111 ? -6.212 22.603 11.602 1.00 1.00 662 PRO A O 9
ATOM 17827 N N . LYS A 1 112 ? -4.146 23.473 11.305 1.00 1.00 663 LYS A N 9
ATOM 17828 C CA . LYS A 1 112 ? -4.127 24.153 12.589 1.00 1.00 663 LYS A CA 9
ATOM 17829 C C . LYS A 1 112 ? -5.145 25.296 12.572 1.00 1.00 663 LYS A C 9
ATOM 17830 O O . LYS A 1 112 ? -4.805 26.430 12.240 1.00 1.00 663 LYS A O 9
ATOM 17849 N N . MET A 1 113 ? -6.374 24.957 12.933 1.00 1.00 664 MET A N 9
ATOM 17850 C CA . MET A 1 113 ? -7.443 25.940 12.963 1.00 1.00 664 MET A CA 9
ATOM 17851 C C . MET A 1 113 ? -8.740 25.324 13.492 1.00 1.00 664 MET A C 9
ATOM 17852 O O . MET A 1 113 ? -9.341 24.475 12.836 1.00 1.00 664 MET A O 9
ATOM 17866 N N . LYS A 1 114 ? -9.131 25.776 14.675 1.00 1.00 665 LYS A N 9
ATOM 17867 C CA . LYS A 1 114 ? -10.346 25.281 15.300 1.00 1.00 665 LYS A CA 9
ATOM 17868 C C . LYS A 1 114 ? -10.115 23.848 15.788 1.00 1.00 665 LYS A C 9
ATOM 17869 O O . LYS A 1 114 ? -10.118 23.591 16.991 1.00 1.00 665 LYS A O 9
ATOM 17888 N N . ASN A 1 115 ? -9.921 22.954 14.830 1.00 1.00 666 ASN A N 9
ATOM 17889 C CA . ASN A 1 115 ? -9.689 21.555 15.147 1.00 1.00 666 ASN A CA 9
ATOM 17890 C C . ASN A 1 115 ? -10.985 20.933 15.669 1.00 1.00 666 ASN A C 9
ATOM 17891 O O . ASN A 1 115 ? -11.507 19.991 15.076 1.00 1.00 666 ASN A O 9
ATOM 17902 N N . LYS A 1 116 ? -11.467 21.486 16.773 1.00 1.00 667 LYS A N 9
ATOM 17903 C CA . LYS A 1 116 ? -12.692 20.996 17.381 1.00 1.00 667 LYS A CA 9
ATOM 17904 C C . LYS A 1 116 ? -12.449 19.600 17.956 1.00 1.00 667 LYS A C 9
ATOM 17905 O O . LYS A 1 116 ? -12.823 18.600 17.346 1.00 1.00 667 LYS A O 9
ATOM 17924 N N . PRO A 1 117 ? -11.808 19.576 19.155 1.00 1.00 668 PRO A N 9
ATOM 17925 C CA . PRO A 1 117 ? -11.509 18.318 19.819 1.00 1.00 668 PRO A CA 9
ATOM 17926 C C . PRO A 1 117 ? -12.769 17.717 20.444 1.00 1.00 668 PRO A C 9
ATOM 17927 O O . PRO A 1 117 ? -12.806 17.452 21.644 1.00 1.00 668 PRO A O 9
ATOM 17938 N N . ARG A 1 118 ? -13.772 17.518 19.600 1.00 1.00 669 ARG A N 9
ATOM 17939 C CA . ARG A 1 118 ? -15.032 16.952 20.055 1.00 1.00 669 ARG A CA 9
ATOM 17940 C C . ARG A 1 118 ? -15.494 15.852 19.096 1.00 1.00 669 ARG A C 9
ATOM 17941 O O . ARG A 1 118 ? -16.273 16.108 18.181 1.00 1.00 669 ARG A O 9
ATOM 17962 N N . SER A 1 119 ? -14.994 14.649 19.343 1.00 1.00 670 SER A N 9
ATOM 17963 C CA . SER A 1 119 ? -15.347 13.509 18.515 1.00 1.00 670 SER A CA 9
ATOM 17964 C C . SER A 1 119 ? -16.643 12.873 19.024 1.00 1.00 670 SER A C 9
ATOM 17965 O O . SER A 1 119 ? -16.561 12.163 20.050 1.00 1.00 670 SER A O 9
ATOM 17974 N N . GLY A 1 1 ? -3.776 8.102 -0.168 1.00 1.00 552 GLY A N 10
ATOM 17975 C CA . GLY A 1 1 ? -4.916 8.978 0.044 1.00 1.00 552 GLY A CA 10
ATOM 17976 C C . GLY A 1 1 ? -5.541 9.399 -1.288 1.00 1.00 552 GLY A C 10
ATOM 17977 O O . GLY A 1 1 ? -5.576 10.584 -1.614 1.00 1.00 552 GLY A O 10
ATOM 17983 N N . SER A 1 2 ? -6.019 8.404 -2.021 1.00 1.00 553 SER A N 10
ATOM 17984 C CA . SER A 1 2 ? -6.640 8.657 -3.310 1.00 1.00 553 SER A CA 10
ATOM 17985 C C . SER A 1 2 ? -7.141 7.344 -3.915 1.00 1.00 553 SER A C 10
ATOM 17986 O O . SER A 1 2 ? -6.509 6.300 -3.753 1.00 1.00 553 SER A O 10
ATOM 17994 N N . HIS A 1 3 ? -8.270 7.438 -4.601 1.00 1.00 554 HIS A N 10
ATOM 17995 C CA . HIS A 1 3 ? -8.863 6.271 -5.231 1.00 1.00 554 HIS A CA 10
ATOM 17996 C C . HIS A 1 3 ? -9.384 5.315 -4.155 1.00 1.00 554 HIS A C 10
ATOM 17997 O O . HIS A 1 3 ? -8.834 5.253 -3.056 1.00 1.00 554 HIS A O 10
ATOM 18011 N N . MET A 1 4 ? -10.439 4.594 -4.508 1.00 1.00 555 MET A N 10
ATOM 18012 C CA . MET A 1 4 ? -11.038 3.645 -3.588 1.00 1.00 555 MET A CA 10
ATOM 18013 C C . MET A 1 4 ? -10.368 2.275 -3.697 1.00 1.00 555 MET A C 10
ATOM 18014 O O . MET A 1 4 ? -9.759 1.958 -4.718 1.00 1.00 555 MET A O 10
ATOM 18028 N N . GLY A 1 5 ? -10.502 1.498 -2.633 1.00 1.00 556 GLY A N 10
ATOM 18029 C CA . GLY A 1 5 ? -9.917 0.168 -2.597 1.00 1.00 556 GLY A CA 10
ATOM 18030 C C . GLY A 1 5 ? -10.851 -0.860 -3.239 1.00 1.00 556 GLY A C 10
ATOM 18031 O O . GLY A 1 5 ? -11.893 -0.501 -3.784 1.00 1.00 556 GLY A O 10
ATOM 18035 N N . LYS A 1 6 ? -10.443 -2.118 -3.151 1.00 1.00 557 LYS A N 10
ATOM 18036 C CA . LYS A 1 6 ? -11.230 -3.200 -3.717 1.00 1.00 557 LYS A CA 10
ATOM 18037 C C . LYS A 1 6 ? -11.076 -4.446 -2.844 1.00 1.00 557 LYS A C 10
ATOM 18038 O O . LYS A 1 6 ? -10.548 -5.462 -3.293 1.00 1.00 557 LYS A O 10
ATOM 18057 N N . ASP A 1 7 ? -11.546 -4.328 -1.612 1.00 1.00 558 ASP A N 10
ATOM 18058 C CA . ASP A 1 7 ? -11.467 -5.434 -0.671 1.00 1.00 558 ASP A CA 10
ATOM 18059 C C . ASP A 1 7 ? -12.567 -5.283 0.381 1.00 1.00 558 ASP A C 10
ATOM 18060 O O . ASP A 1 7 ? -12.480 -4.424 1.259 1.00 1.00 558 ASP A O 10
ATOM 18069 N N . CYS A 1 8 ? -13.578 -6.130 0.258 1.00 1.00 559 CYS A N 10
ATOM 18070 C CA . CYS A 1 8 ? -14.695 -6.101 1.189 1.00 1.00 559 CYS A CA 10
ATOM 18071 C C . CYS A 1 8 ? -14.202 -6.601 2.548 1.00 1.00 559 CYS A C 10
ATOM 18072 O O . CYS A 1 8 ? -13.393 -7.526 2.618 1.00 1.00 559 CYS A O 10
ATOM 18080 N N . ILE A 1 9 ? -14.708 -5.967 3.594 1.00 1.00 560 ILE A N 10
ATOM 18081 C CA . ILE A 1 9 ? -14.330 -6.335 4.947 1.00 1.00 560 ILE A CA 10
ATOM 18082 C C . ILE A 1 9 ? -15.245 -7.457 5.442 1.00 1.00 560 ILE A C 10
ATOM 18083 O O . ILE A 1 9 ? -14.769 -8.517 5.847 1.00 1.00 560 ILE A O 10
ATOM 18099 N N . MET A 1 10 ? -16.540 -7.185 5.392 1.00 1.00 561 MET A N 10
ATOM 18100 C CA . MET A 1 10 ? -17.527 -8.159 5.829 1.00 1.00 561 MET A CA 10
ATOM 18101 C C . MET A 1 10 ? -18.793 -8.079 4.975 1.00 1.00 561 MET A C 10
ATOM 18102 O O . MET A 1 10 ? -19.105 -7.028 4.416 1.00 1.00 561 MET A O 10
ATOM 18116 N N . HIS A 1 11 ? -19.489 -9.204 4.898 1.00 1.00 562 HIS A N 10
ATOM 18117 C CA . HIS A 1 11 ? -20.714 -9.275 4.121 1.00 1.00 562 HIS A CA 10
ATOM 18118 C C . HIS A 1 11 ? -21.642 -10.333 4.720 1.00 1.00 562 HIS A C 10
ATOM 18119 O O . HIS A 1 11 ? -21.234 -11.099 5.592 1.00 1.00 562 HIS A O 10
ATOM 18133 N N . GLY A 1 12 ? -22.873 -10.343 4.228 1.00 1.00 563 GLY A N 10
ATOM 18134 C CA . GLY A 1 12 ? -23.861 -11.295 4.704 1.00 1.00 563 GLY A CA 10
ATOM 18135 C C . GLY A 1 12 ? -25.226 -10.627 4.881 1.00 1.00 563 GLY A C 10
ATOM 18136 O O . GLY A 1 12 ? -25.495 -9.587 4.280 1.00 1.00 563 GLY A O 10
ATOM 18140 N N . TYR A 1 13 ? -26.053 -11.249 5.707 1.00 1.00 564 TYR A N 10
ATOM 18141 C CA . TYR A 1 13 ? -27.382 -10.727 5.970 1.00 1.00 564 TYR A CA 10
ATOM 18142 C C . TYR A 1 13 ? -27.381 -9.816 7.199 1.00 1.00 564 TYR A C 10
ATOM 18143 O O . TYR A 1 13 ? -26.916 -10.208 8.268 1.00 1.00 564 TYR A O 10
ATOM 18161 N N . MET A 1 14 ? -27.905 -8.615 7.005 1.00 1.00 565 MET A N 10
ATOM 18162 C CA . MET A 1 14 ? -27.969 -7.643 8.084 1.00 1.00 565 MET A CA 10
ATOM 18163 C C . MET A 1 14 ? -29.231 -6.784 7.975 1.00 1.00 565 MET A C 10
ATOM 18164 O O . MET A 1 14 ? -29.563 -6.300 6.894 1.00 1.00 565 MET A O 10
ATOM 18178 N N . SER A 1 15 ? -29.898 -6.621 9.107 1.00 1.00 566 SER A N 10
ATOM 18179 C CA . SER A 1 15 ? -31.115 -5.830 9.152 1.00 1.00 566 SER A CA 10
ATOM 18180 C C . SER A 1 15 ? -30.822 -4.453 9.751 1.00 1.00 566 SER A C 10
ATOM 18181 O O . SER A 1 15 ? -30.071 -4.340 10.719 1.00 1.00 566 SER A O 10
ATOM 18189 N N . LYS A 1 16 ? -31.431 -3.442 9.150 1.00 1.00 567 LYS A N 10
ATOM 18190 C CA . LYS A 1 16 ? -31.244 -2.076 9.612 1.00 1.00 567 LYS A CA 10
ATOM 18191 C C . LYS A 1 16 ? -32.392 -1.206 9.095 1.00 1.00 567 LYS A C 10
ATOM 18192 O O . LYS A 1 16 ? -32.836 -1.367 7.959 1.00 1.00 567 LYS A O 10
ATOM 18211 N N . MET A 1 17 ? -32.841 -0.302 9.954 1.00 1.00 568 MET A N 10
ATOM 18212 C CA . MET A 1 17 ? -33.929 0.593 9.598 1.00 1.00 568 MET A CA 10
ATOM 18213 C C . MET A 1 17 ? -33.864 1.885 10.415 1.00 1.00 568 MET A C 10
ATOM 18214 O O . MET A 1 17 ? -33.024 2.021 11.304 1.00 1.00 568 MET A O 10
ATOM 18228 N N . GLY A 1 18 ? -34.762 2.802 10.084 1.00 1.00 569 GLY A N 10
ATOM 18229 C CA . GLY A 1 18 ? -34.817 4.079 10.776 1.00 1.00 569 GLY A CA 10
ATOM 18230 C C . GLY A 1 18 ? -35.943 4.955 10.221 1.00 1.00 569 GLY A C 10
ATOM 18231 O O . GLY A 1 18 ? -35.950 5.282 9.035 1.00 1.00 569 GLY A O 10
ATOM 18235 N N . ASN A 1 19 ? -36.865 5.308 11.103 1.00 1.00 570 ASN A N 10
ATOM 18236 C CA . ASN A 1 19 ? -37.991 6.139 10.715 1.00 1.00 570 ASN A CA 10
ATOM 18237 C C . ASN A 1 19 ? -38.686 6.667 11.973 1.00 1.00 570 ASN A C 10
ATOM 18238 O O . ASN A 1 19 ? -38.248 6.397 13.090 1.00 1.00 570 ASN A O 10
ATOM 18249 N N . PRO A 1 20 ? -39.789 7.430 11.743 1.00 1.00 571 PRO A N 10
ATOM 18250 C CA . PRO A 1 20 ? -40.550 7.997 12.844 1.00 1.00 571 PRO A CA 10
ATOM 18251 C C . PRO A 1 20 ? -41.393 6.926 13.537 1.00 1.00 571 PRO A C 10
ATOM 18252 O O . PRO A 1 20 ? -42.269 7.243 14.341 1.00 1.00 571 PRO A O 10
ATOM 18263 N N . PHE A 1 21 ? -41.100 5.678 13.200 1.00 1.00 572 PHE A N 10
ATOM 18264 C CA . PHE A 1 21 ? -41.821 4.558 13.780 1.00 1.00 572 PHE A CA 10
ATOM 18265 C C . PHE A 1 21 ? -40.871 3.402 14.101 1.00 1.00 572 PHE A C 10
ATOM 18266 O O . PHE A 1 21 ? -40.679 2.506 13.282 1.00 1.00 572 PHE A O 10
ATOM 18283 N N . LEU A 1 22 ? -40.304 3.460 15.297 1.00 1.00 573 LEU A N 10
ATOM 18284 C CA . LEU A 1 22 ? -39.379 2.430 15.738 1.00 1.00 573 LEU A CA 10
ATOM 18285 C C . LEU A 1 22 ? -40.168 1.257 16.322 1.00 1.00 573 LEU A C 10
ATOM 18286 O O . LEU A 1 22 ? -40.401 1.199 17.528 1.00 1.00 573 LEU A O 10
ATOM 18302 N N . THR A 1 23 ? -40.560 0.350 15.438 1.00 1.00 574 THR A N 10
ATOM 18303 C CA . THR A 1 23 ? -41.319 -0.818 15.851 1.00 1.00 574 THR A CA 10
ATOM 18304 C C . THR A 1 23 ? -41.187 -1.934 14.811 1.00 1.00 574 THR A C 10
ATOM 18305 O O . THR A 1 23 ? -41.266 -3.114 15.150 1.00 1.00 574 THR A O 10
ATOM 18316 N N . GLN A 1 24 ? -40.991 -1.520 13.569 1.00 1.00 575 GLN A N 10
ATOM 18317 C CA . GLN A 1 24 ? -40.848 -2.471 12.478 1.00 1.00 575 GLN A CA 10
ATOM 18318 C C . GLN A 1 24 ? -39.369 -2.763 12.220 1.00 1.00 575 GLN A C 10
ATOM 18319 O O . GLN A 1 24 ? -38.508 -1.927 12.495 1.00 1.00 575 GLN A O 10
ATOM 18333 N N . TRP A 1 25 ? -39.117 -3.953 11.694 1.00 1.00 576 TRP A N 10
ATOM 18334 C CA . TRP A 1 25 ? -37.757 -4.367 11.395 1.00 1.00 576 TRP A CA 10
ATOM 18335 C C . TRP A 1 25 ? -37.772 -5.115 10.060 1.00 1.00 576 TRP A C 10
ATOM 18336 O O . TRP A 1 25 ? -38.649 -5.942 9.818 1.00 1.00 576 TRP A O 10
ATOM 18357 N N . GLN A 1 26 ? -36.791 -4.795 9.229 1.00 1.00 577 GLN A N 10
ATOM 18358 C CA . GLN A 1 26 ? -36.681 -5.425 7.924 1.00 1.00 577 GLN A CA 10
ATOM 18359 C C . GLN A 1 26 ? -35.301 -6.064 7.758 1.00 1.00 577 GLN A C 10
ATOM 18360 O O . GLN A 1 26 ? -34.280 -5.407 7.963 1.00 1.00 577 GLN A O 10
ATOM 18374 N N . ARG A 1 27 ? -35.312 -7.336 7.390 1.00 1.00 578 ARG A N 10
ATOM 18375 C CA . ARG A 1 27 ? -34.073 -8.071 7.195 1.00 1.00 578 ARG A CA 10
ATOM 18376 C C . ARG A 1 27 ? -33.614 -7.958 5.739 1.00 1.00 578 ARG A C 10
ATOM 18377 O O . ARG A 1 27 ? -34.313 -8.396 4.827 1.00 1.00 578 ARG A O 10
ATOM 18398 N N . ARG A 1 28 ? -32.440 -7.368 5.568 1.00 1.00 579 ARG A N 10
ATOM 18399 C CA . ARG A 1 28 ? -31.878 -7.191 4.239 1.00 1.00 579 ARG A CA 10
ATOM 18400 C C . ARG A 1 28 ? -30.393 -7.561 4.238 1.00 1.00 579 ARG A C 10
ATOM 18401 O O . ARG A 1 28 ? -29.782 -7.699 5.296 1.00 1.00 579 ARG A O 10
ATOM 18422 N N . TYR A 1 29 ? -29.856 -7.712 3.036 1.00 1.00 580 TYR A N 10
ATOM 18423 C CA . TYR A 1 29 ? -28.454 -8.064 2.884 1.00 1.00 580 TYR A CA 10
ATOM 18424 C C . TYR A 1 29 ? -27.573 -6.814 2.867 1.00 1.00 580 TYR A C 10
ATOM 18425 O O . TYR A 1 29 ? -27.762 -5.928 2.035 1.00 1.00 580 TYR A O 10
ATOM 18443 N N . PHE A 1 30 ? -26.629 -6.781 3.796 1.00 1.00 581 PHE A N 10
ATOM 18444 C CA . PHE A 1 30 ? -25.719 -5.653 3.899 1.00 1.00 581 PHE A CA 10
ATOM 18445 C C . PHE A 1 30 ? -24.278 -6.085 3.618 1.00 1.00 581 PHE A C 10
ATOM 18446 O O . PHE A 1 30 ? -23.940 -7.260 3.752 1.00 1.00 581 PHE A O 10
ATOM 18463 N N . TYR A 1 31 ? -23.467 -5.111 3.232 1.00 1.00 582 TYR A N 10
ATOM 18464 C CA . TYR A 1 31 ? -22.070 -5.375 2.931 1.00 1.00 582 TYR A CA 10
ATOM 18465 C C . TYR A 1 31 ? -21.182 -4.219 3.393 1.00 1.00 582 TYR A C 10
ATOM 18466 O O . TYR A 1 31 ? -21.395 -3.073 3.001 1.00 1.00 582 TYR A O 10
ATOM 18484 N N . LEU A 1 32 ? -20.205 -4.561 4.220 1.00 1.00 583 LEU A N 10
ATOM 18485 C CA . LEU A 1 32 ? -19.282 -3.565 4.740 1.00 1.00 583 LEU A CA 10
ATOM 18486 C C . LEU A 1 32 ? -18.003 -3.574 3.900 1.00 1.00 583 LEU A C 10
ATOM 18487 O O . LEU A 1 32 ? -17.394 -4.624 3.699 1.00 1.00 583 LEU A O 10
ATOM 18503 N N . PHE A 1 33 ? -17.632 -2.390 3.432 1.00 1.00 584 PHE A N 10
ATOM 18504 C CA . PHE A 1 33 ? -16.437 -2.249 2.619 1.00 1.00 584 PHE A CA 10
ATOM 18505 C C . PHE A 1 33 ? -15.385 -1.398 3.335 1.00 1.00 584 PHE A C 10
ATOM 18506 O O . PHE A 1 33 ? -15.631 -0.889 4.427 1.00 1.00 584 PHE A O 10
ATOM 18523 N N . PRO A 1 34 ? -14.204 -1.267 2.672 1.00 1.00 585 PRO A N 10
ATOM 18524 C CA . PRO A 1 34 ? -13.114 -0.488 3.233 1.00 1.00 585 PRO A CA 10
ATOM 18525 C C . PRO A 1 34 ? -13.390 1.012 3.107 1.00 1.00 585 PRO A C 10
ATOM 18526 O O . PRO A 1 34 ? -12.571 1.834 3.513 1.00 1.00 585 PRO A O 10
ATOM 18537 N N . ASN A 1 35 ? -14.548 1.322 2.540 1.00 1.00 586 ASN A N 10
ATOM 18538 C CA . ASN A 1 35 ? -14.943 2.707 2.355 1.00 1.00 586 ASN A CA 10
ATOM 18539 C C . ASN A 1 35 ? -16.429 2.766 1.996 1.00 1.00 586 ASN A C 10
ATOM 18540 O O . ASN A 1 35 ? -17.159 3.623 2.492 1.00 1.00 586 ASN A O 10
ATOM 18551 N N . ARG A 1 36 ? -16.833 1.844 1.135 1.00 1.00 587 ARG A N 10
ATOM 18552 C CA . ARG A 1 36 ? -18.220 1.780 0.703 1.00 1.00 587 ARG A CA 10
ATOM 18553 C C . ARG A 1 36 ? -19.039 0.924 1.672 1.00 1.00 587 ARG A C 10
ATOM 18554 O O . ARG A 1 36 ? -18.502 0.399 2.646 1.00 1.00 587 ARG A O 10
ATOM 18575 N N . LEU A 1 37 ? -20.324 0.812 1.369 1.00 1.00 588 LEU A N 10
ATOM 18576 C CA . LEU A 1 37 ? -21.221 0.029 2.201 1.00 1.00 588 LEU A CA 10
ATOM 18577 C C . LEU A 1 37 ? -22.667 0.308 1.786 1.00 1.00 588 LEU A C 10
ATOM 18578 O O . LEU A 1 37 ? -23.098 1.460 1.762 1.00 1.00 588 LEU A O 10
ATOM 18594 N N . GLU A 1 38 ? -23.377 -0.765 1.470 1.00 1.00 589 GLU A N 10
ATOM 18595 C CA . GLU A 1 38 ? -24.766 -0.649 1.058 1.00 1.00 589 GLU A CA 10
ATOM 18596 C C . GLU A 1 38 ? -25.568 -1.852 1.557 1.00 1.00 589 GLU A C 10
ATOM 18597 O O . GLU A 1 38 ? -25.007 -2.786 2.127 1.00 1.00 589 GLU A O 10
ATOM 18609 N N . TRP A 1 39 ? -26.871 -1.791 1.324 1.00 1.00 590 TRP A N 10
ATOM 18610 C CA . TRP A 1 39 ? -27.758 -2.863 1.742 1.00 1.00 590 TRP A CA 10
ATOM 18611 C C . TRP A 1 39 ? -28.769 -3.106 0.621 1.00 1.00 590 TRP A C 10
ATOM 18612 O O . TRP A 1 39 ? -29.203 -2.165 -0.044 1.00 1.00 590 TRP A O 10
ATOM 18633 N N . ARG A 1 40 ? -29.115 -4.372 0.442 1.00 1.00 591 ARG A N 10
ATOM 18634 C CA . ARG A 1 40 ? -30.067 -4.752 -0.589 1.00 1.00 591 ARG A CA 10
ATOM 18635 C C . ARG A 1 40 ? -30.934 -5.917 -0.108 1.00 1.00 591 ARG A C 10
ATOM 18636 O O . ARG A 1 40 ? -30.650 -6.521 0.925 1.00 1.00 591 ARG A O 10
ATOM 18657 N N . GLY A 1 41 ? -31.973 -6.196 -0.880 1.00 1.00 592 GLY A N 10
ATOM 18658 C CA . GLY A 1 41 ? -32.884 -7.279 -0.547 1.00 1.00 592 GLY A CA 10
ATOM 18659 C C . GLY A 1 41 ? -34.213 -7.123 -1.287 1.00 1.00 592 GLY A C 10
ATOM 18660 O O . GLY A 1 41 ? -34.304 -6.379 -2.262 1.00 1.00 592 GLY A O 10
ATOM 18664 N N . GLU A 1 42 ? -35.216 -7.840 -0.795 1.00 1.00 593 GLU A N 10
ATOM 18665 C CA . GLU A 1 42 ? -36.536 -7.791 -1.399 1.00 1.00 593 GLU A CA 10
ATOM 18666 C C . GLU A 1 42 ? -37.222 -6.464 -1.066 1.00 1.00 593 GLU A C 10
ATOM 18667 O O . GLU A 1 42 ? -36.700 -5.668 -0.287 1.00 1.00 593 GLU A O 10
ATOM 18679 N N . GLY A 1 43 ? -38.383 -6.267 -1.674 1.00 1.00 594 GLY A N 10
ATOM 18680 C CA . GLY A 1 43 ? -39.146 -5.051 -1.454 1.00 1.00 594 GLY A CA 10
ATOM 18681 C C . GLY A 1 43 ? -38.895 -4.035 -2.571 1.00 1.00 594 GLY A C 10
ATOM 18682 O O . GLY A 1 43 ? -39.091 -4.340 -3.746 1.00 1.00 594 GLY A O 10
ATOM 18686 N N . GLU A 1 44 ? -38.466 -2.850 -2.162 1.00 1.00 595 GLU A N 10
ATOM 18687 C CA . GLU A 1 44 ? -38.186 -1.787 -3.115 1.00 1.00 595 GLU A CA 10
ATOM 18688 C C . GLU A 1 44 ? -37.512 -0.608 -2.410 1.00 1.00 595 GLU A C 10
ATOM 18689 O O . GLU A 1 44 ? -37.695 -0.410 -1.210 1.00 1.00 595 GLU A O 10
ATOM 18701 N N . ALA A 1 45 ? -36.745 0.143 -3.185 1.00 1.00 596 ALA A N 10
ATOM 18702 C CA . ALA A 1 45 ? -36.042 1.296 -2.652 1.00 1.00 596 ALA A CA 10
ATOM 18703 C C . ALA A 1 45 ? -35.289 1.999 -3.784 1.00 1.00 596 ALA A C 10
ATOM 18704 O O . ALA A 1 45 ? -34.999 1.389 -4.812 1.00 1.00 596 ALA A O 10
ATOM 18711 N N . PRO A 1 46 ? -34.982 3.303 -3.549 1.00 1.00 597 PRO A N 10
ATOM 18712 C CA . PRO A 1 46 ? -34.268 4.093 -4.536 1.00 1.00 597 PRO A CA 10
ATOM 18713 C C . PRO A 1 46 ? -32.785 3.716 -4.572 1.00 1.00 597 PRO A C 10
ATOM 18714 O O . PRO A 1 46 ? -32.382 2.839 -5.333 1.00 1.00 597 PRO A O 10
ATOM 18725 N N . GLN A 1 47 ? -32.014 4.398 -3.737 1.00 1.00 598 GLN A N 10
ATOM 18726 C CA . GLN A 1 47 ? -30.585 4.146 -3.663 1.00 1.00 598 GLN A CA 10
ATOM 18727 C C . GLN A 1 47 ? -30.119 4.161 -2.207 1.00 1.00 598 GLN A C 10
ATOM 18728 O O . GLN A 1 47 ? -30.415 5.096 -1.465 1.00 1.00 598 GLN A O 10
ATOM 18742 N N . SER A 1 48 ? -29.395 3.111 -1.840 1.00 1.00 599 SER A N 10
ATOM 18743 C CA . SER A 1 48 ? -28.884 2.992 -0.484 1.00 1.00 599 SER A CA 10
ATOM 18744 C C . SER A 1 48 ? -27.464 2.426 -0.509 1.00 1.00 599 SER A C 10
ATOM 18745 O O . SER A 1 48 ? -27.222 1.320 -0.028 1.00 1.00 599 SER A O 10
ATOM 18753 N N . LEU A 1 49 ? -26.557 3.212 -1.074 1.00 1.00 600 LEU A N 10
ATOM 18754 C CA . LEU A 1 49 ? -25.167 2.803 -1.167 1.00 1.00 600 LEU A CA 10
ATOM 18755 C C . LEU A 1 49 ? -24.267 3.985 -0.803 1.00 1.00 600 LEU A C 10
ATOM 18756 O O . LEU A 1 49 ? -23.891 4.773 -1.669 1.00 1.00 600 LEU A O 10
ATOM 18772 N N . LEU A 1 50 ? -23.946 4.070 0.480 1.00 1.00 601 LEU A N 10
ATOM 18773 C CA . LEU A 1 50 ? -23.097 5.143 0.969 1.00 1.00 601 LEU A CA 10
ATOM 18774 C C . LEU A 1 50 ? -21.717 4.579 1.313 1.00 1.00 601 LEU A C 10
ATOM 18775 O O . LEU A 1 50 ? -21.445 3.403 1.072 1.00 1.00 601 LEU A O 10
ATOM 18791 N N . THR A 1 51 ? -20.883 5.443 1.872 1.00 1.00 602 THR A N 10
ATOM 18792 C CA . THR A 1 51 ? -19.537 5.046 2.251 1.00 1.00 602 THR A CA 10
ATOM 18793 C C . THR A 1 51 ? -19.434 4.895 3.770 1.00 1.00 602 THR A C 10
ATOM 18794 O O . THR A 1 51 ? -20.445 4.727 4.450 1.00 1.00 602 THR A O 10
ATOM 18805 N N . MET A 1 52 ? -18.203 4.961 4.257 1.00 1.00 603 MET A N 10
ATOM 18806 C CA . MET A 1 52 ? -17.955 4.834 5.682 1.00 1.00 603 MET A CA 10
ATOM 18807 C C . MET A 1 52 ? -17.097 5.993 6.195 1.00 1.00 603 MET A C 10
ATOM 18808 O O . MET A 1 52 ? -16.285 5.816 7.101 1.00 1.00 603 MET A O 10
ATOM 18822 N N . GLU A 1 53 ? -17.307 7.154 5.592 1.00 1.00 604 GLU A N 10
ATOM 18823 C CA . GLU A 1 53 ? -16.564 8.342 5.977 1.00 1.00 604 GLU A CA 10
ATOM 18824 C C . GLU A 1 53 ? -17.525 9.478 6.330 1.00 1.00 604 GLU A C 10
ATOM 18825 O O . GLU A 1 53 ? -17.515 10.527 5.687 1.00 1.00 604 GLU A O 10
ATOM 18837 N N . GLU A 1 54 ? -18.332 9.231 7.351 1.00 1.00 605 GLU A N 10
ATOM 18838 C CA . GLU A 1 54 ? -19.298 10.221 7.797 1.00 1.00 605 GLU A CA 10
ATOM 18839 C C . GLU A 1 54 ? -19.721 9.937 9.241 1.00 1.00 605 GLU A C 10
ATOM 18840 O O . GLU A 1 54 ? -19.711 10.834 10.083 1.00 1.00 605 GLU A O 10
ATOM 18852 N N . ILE A 1 55 ? -20.082 8.686 9.482 1.00 1.00 606 ILE A N 10
ATOM 18853 C CA . ILE A 1 55 ? -20.508 8.272 10.808 1.00 1.00 606 ILE A CA 10
ATOM 18854 C C . ILE A 1 55 ? -19.683 9.018 11.859 1.00 1.00 606 ILE A C 10
ATOM 18855 O O . ILE A 1 55 ? -18.478 9.201 11.692 1.00 1.00 606 ILE A O 10
ATOM 18871 N N . GLN A 1 56 ? -20.365 9.428 12.919 1.00 1.00 607 GLN A N 10
ATOM 18872 C CA . GLN A 1 56 ? -19.711 10.149 13.997 1.00 1.00 607 GLN A CA 10
ATOM 18873 C C . GLN A 1 56 ? -19.323 9.186 15.121 1.00 1.00 607 GLN A C 10
ATOM 18874 O O . GLN A 1 56 ? -18.287 9.359 15.760 1.00 1.00 607 GLN A O 10
ATOM 18888 N N . SER A 1 57 ? -20.176 8.194 15.328 1.00 1.00 608 SER A N 10
ATOM 18889 C CA . SER A 1 57 ? -19.936 7.204 16.364 1.00 1.00 608 SER A CA 10
ATOM 18890 C C . SER A 1 57 ? -20.970 6.081 16.264 1.00 1.00 608 SER A C 10
ATOM 18891 O O . SER A 1 57 ? -22.160 6.342 16.095 1.00 1.00 608 SER A O 10
ATOM 18899 N N . VAL A 1 58 ? -20.478 4.856 16.374 1.00 1.00 609 VAL A N 10
ATOM 18900 C CA . VAL A 1 58 ? -21.345 3.692 16.299 1.00 1.00 609 VAL A CA 10
ATOM 18901 C C . VAL A 1 58 ? -21.482 3.073 17.691 1.00 1.00 609 VAL A C 10
ATOM 18902 O O . VAL A 1 58 ? -20.513 3.011 18.446 1.00 1.00 609 VAL A O 10
ATOM 18915 N N . GLU A 1 59 ? -22.696 2.632 17.992 1.00 1.00 610 GLU A N 10
ATOM 18916 C CA . GLU A 1 59 ? -22.972 2.020 19.280 1.00 1.00 610 GLU A CA 10
ATOM 18917 C C . GLU A 1 59 ? -24.202 1.116 19.184 1.00 1.00 610 GLU A C 10
ATOM 18918 O O . GLU A 1 59 ? -24.653 0.786 18.088 1.00 1.00 610 GLU A O 10
ATOM 18930 N N . GLU A 1 60 ? -24.711 0.735 20.348 1.00 1.00 611 GLU A N 10
ATOM 18931 C CA . GLU A 1 60 ? -25.878 -0.126 20.410 1.00 1.00 611 GLU A CA 10
ATOM 18932 C C . GLU A 1 60 ? -26.746 0.240 21.615 1.00 1.00 611 GLU A C 10
ATOM 18933 O O . GLU A 1 60 ? -26.226 0.591 22.674 1.00 1.00 611 GLU A O 10
ATOM 18945 N N . THR A 1 61 ? -28.052 0.149 21.416 1.00 1.00 612 THR A N 10
ATOM 18946 C CA . THR A 1 61 ? -28.995 0.465 22.476 1.00 1.00 612 THR A CA 10
ATOM 18947 C C . THR A 1 61 ? -29.573 -0.817 23.075 1.00 1.00 612 THR A C 10
ATOM 18948 O O . THR A 1 61 ? -29.436 -1.896 22.498 1.00 1.00 612 THR A O 10
ATOM 18959 N N . GLN A 1 62 ? -30.209 -0.660 24.227 1.00 1.00 613 GLN A N 10
ATOM 18960 C CA . GLN A 1 62 ? -30.810 -1.792 24.912 1.00 1.00 613 GLN A CA 10
ATOM 18961 C C . GLN A 1 62 ? -32.240 -1.456 25.338 1.00 1.00 613 GLN A C 10
ATOM 18962 O O . GLN A 1 62 ? -32.613 -0.286 25.408 1.00 1.00 613 GLN A O 10
ATOM 18976 N N . ILE A 1 63 ? -33.003 -2.505 25.612 1.00 1.00 614 ILE A N 10
ATOM 18977 C CA . ILE A 1 63 ? -34.385 -2.336 26.030 1.00 1.00 614 ILE A CA 10
ATOM 18978 C C . ILE A 1 63 ? -34.749 -3.436 27.029 1.00 1.00 614 ILE A C 10
ATOM 18979 O O . ILE A 1 63 ? -35.300 -4.468 26.648 1.00 1.00 614 ILE A O 10
ATOM 18995 N N . LYS A 1 64 ? -34.426 -3.178 28.288 1.00 1.00 615 LYS A N 10
ATOM 18996 C CA . LYS A 1 64 ? -34.712 -4.134 29.344 1.00 1.00 615 LYS A CA 10
ATOM 18997 C C . LYS A 1 64 ? -33.613 -5.198 29.374 1.00 1.00 615 LYS A C 10
ATOM 18998 O O . LYS A 1 64 ? -33.258 -5.697 30.441 1.00 1.00 615 LYS A O 10
ATOM 19017 N N . GLU A 1 65 ? -33.106 -5.513 28.192 1.00 1.00 616 GLU A N 10
ATOM 19018 C CA . GLU A 1 65 ? -32.056 -6.510 28.070 1.00 1.00 616 GLU A CA 10
ATOM 19019 C C . GLU A 1 65 ? -31.247 -6.275 26.792 1.00 1.00 616 GLU A C 10
ATOM 19020 O O . GLU A 1 65 ? -30.018 -6.242 26.828 1.00 1.00 616 GLU A O 10
ATOM 19032 N N . ARG A 1 66 ? -31.970 -6.117 25.694 1.00 1.00 617 ARG A N 10
ATOM 19033 C CA . ARG A 1 66 ? -31.336 -5.886 24.407 1.00 1.00 617 ARG A CA 10
ATOM 19034 C C . ARG A 1 66 ? -32.296 -5.154 23.466 1.00 1.00 617 ARG A C 10
ATOM 19035 O O . ARG A 1 66 ? -33.487 -5.456 23.432 1.00 1.00 617 ARG A O 10
ATOM 19056 N N . LYS A 1 67 ? -31.739 -4.207 22.725 1.00 1.00 618 LYS A N 10
ATOM 19057 C CA . LYS A 1 67 ? -32.531 -3.430 21.787 1.00 1.00 618 LYS A CA 10
ATOM 19058 C C . LYS A 1 67 ? -32.004 -3.660 20.369 1.00 1.00 618 LYS A C 10
ATOM 19059 O O . LYS A 1 67 ? -32.361 -4.643 19.721 1.00 1.00 618 LYS A O 10
ATOM 19078 N N . CYS A 1 68 ? -31.160 -2.737 19.930 1.00 1.00 619 CYS A N 10
ATOM 19079 C CA . CYS A 1 68 ? -30.579 -2.827 18.600 1.00 1.00 619 CYS A CA 10
ATOM 19080 C C . CYS A 1 68 ? -29.291 -2.001 18.584 1.00 1.00 619 CYS A C 10
ATOM 19081 O O . CYS A 1 68 ? -28.886 -1.453 19.608 1.00 1.00 619 CYS A O 10
ATOM 19089 N N . LEU A 1 69 ? -28.682 -1.939 17.407 1.00 1.00 620 LEU A N 10
ATOM 19090 C CA . LEU A 1 69 ? -27.448 -1.189 17.244 1.00 1.00 620 LEU A CA 10
ATOM 19091 C C . LEU A 1 69 ? -27.772 0.209 16.713 1.00 1.00 620 LEU A C 10
ATOM 19092 O O . LEU A 1 69 ? -28.760 0.393 16.004 1.00 1.00 620 LEU A O 10
ATOM 19108 N N . LEU A 1 70 ? -26.921 1.156 17.076 1.00 1.00 621 LEU A N 10
ATOM 19109 C CA . LEU A 1 70 ? -27.105 2.532 16.646 1.00 1.00 621 LEU A CA 10
ATOM 19110 C C . LEU A 1 70 ? -26.004 2.901 15.649 1.00 1.00 621 LEU A C 10
ATOM 19111 O O . LEU A 1 70 ? -24.962 2.249 15.600 1.00 1.00 621 LEU A O 10
ATOM 19127 N N . LEU A 1 71 ? -26.271 3.946 14.880 1.00 1.00 622 LEU A N 10
ATOM 19128 C CA . LEU A 1 71 ? -25.317 4.410 13.888 1.00 1.00 622 LEU A CA 10
ATOM 19129 C C . LEU A 1 71 ? -25.554 5.897 13.614 1.00 1.00 622 LEU A C 10
ATOM 19130 O O . LEU A 1 71 ? -26.266 6.252 12.676 1.00 1.00 622 LEU A O 10
ATOM 19146 N N . LYS A 1 72 ? -24.944 6.725 14.448 1.00 1.00 623 LYS A N 10
ATOM 19147 C CA . LYS A 1 72 ? -25.080 8.164 14.308 1.00 1.00 623 LYS A CA 10
ATOM 19148 C C . LYS A 1 72 ? -24.041 8.675 13.307 1.00 1.00 623 LYS A C 10
ATOM 19149 O O . LYS A 1 72 ? -22.886 8.251 13.334 1.00 1.00 623 LYS A O 10
ATOM 19168 N N . ILE A 1 73 ? -24.489 9.578 12.448 1.00 1.00 624 ILE A N 10
ATOM 19169 C CA . ILE A 1 73 ? -23.613 10.150 11.440 1.00 1.00 624 ILE A CA 10
ATOM 19170 C C . ILE A 1 73 ? -23.255 11.584 11.836 1.00 1.00 624 ILE A C 10
ATOM 19171 O O . ILE A 1 73 ? -24.073 12.292 12.422 1.00 1.00 624 ILE A O 10
ATOM 19187 N N . ARG A 1 74 ? -22.033 11.970 11.500 1.00 1.00 625 ARG A N 10
ATOM 19188 C CA . ARG A 1 74 ? -21.556 13.305 11.814 1.00 1.00 625 ARG A CA 10
ATOM 19189 C C . ARG A 1 74 ? -22.140 14.322 10.831 1.00 1.00 625 ARG A C 10
ATOM 19190 O O . ARG A 1 74 ? -21.825 15.509 10.898 1.00 1.00 625 ARG A O 10
ATOM 19211 N N . GLY A 1 75 ? -22.980 13.818 9.938 1.00 1.00 626 GLY A N 10
ATOM 19212 C CA . GLY A 1 75 ? -23.611 14.668 8.941 1.00 1.00 626 GLY A CA 10
ATOM 19213 C C . GLY A 1 75 ? -24.941 15.222 9.456 1.00 1.00 626 GLY A C 10
ATOM 19214 O O . GLY A 1 75 ? -25.446 16.217 8.937 1.00 1.00 626 GLY A O 10
ATOM 19218 N N . GLY A 1 76 ? -25.471 14.556 10.471 1.00 1.00 627 GLY A N 10
ATOM 19219 C CA . GLY A 1 76 ? -26.732 14.969 11.062 1.00 1.00 627 GLY A CA 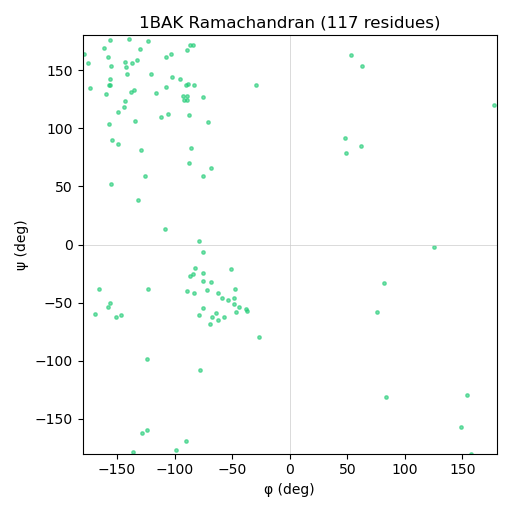10
ATOM 19220 C C . GLY A 1 76 ? -27.827 13.934 10.796 1.00 1.00 627 GLY A C 10
ATOM 19221 O O . GLY A 1 76 ? -28.966 14.293 10.500 1.00 1.00 627 GLY A O 10
ATOM 19225 N N . LYS A 1 77 ? -27.444 12.671 10.912 1.00 1.00 628 LYS A N 10
ATOM 19226 C CA . LYS A 1 77 ? -28.379 11.582 10.689 1.00 1.00 628 LYS A CA 10
ATOM 19227 C C . LYS A 1 77 ? -28.119 10.473 11.712 1.00 1.00 628 LYS A C 10
ATOM 19228 O O . LYS A 1 77 ? -27.118 10.507 12.427 1.00 1.00 628 LYS A O 10
ATOM 19247 N N . GLN A 1 78 ? -29.036 9.518 11.749 1.00 1.00 629 GLN A N 10
ATOM 19248 C CA . GLN A 1 78 ? -28.918 8.403 12.671 1.00 1.00 629 GLN A CA 10
ATOM 19249 C C . GLN A 1 78 ? -29.381 7.107 12.001 1.00 1.00 629 GLN A C 10
ATOM 19250 O O . GLN A 1 78 ? -30.277 7.126 11.159 1.00 1.00 629 GLN A O 10
ATOM 19264 N N . PHE A 1 79 ? -28.747 6.013 12.399 1.00 1.00 630 PHE A N 10
ATOM 19265 C CA . PHE A 1 79 ? -29.083 4.712 11.845 1.00 1.00 630 PHE A CA 10
ATOM 19266 C C . PHE A 1 79 ? -29.233 3.669 12.955 1.00 1.00 630 PHE A C 10
ATOM 19267 O O . PHE A 1 79 ? -28.586 3.766 13.996 1.00 1.00 630 PHE A O 10
ATOM 19284 N N . ILE A 1 80 ? -30.091 2.693 12.693 1.00 1.00 631 ILE A N 10
ATOM 19285 C CA . ILE A 1 80 ? -30.335 1.632 13.655 1.00 1.00 631 ILE A CA 10
ATOM 19286 C C . ILE A 1 80 ? -30.172 0.276 12.966 1.00 1.00 631 ILE A C 10
ATOM 19287 O O . ILE A 1 80 ? -30.859 -0.013 11.987 1.00 1.00 631 ILE A O 10
ATOM 19303 N N . LEU A 1 81 ? -29.258 -0.519 13.503 1.00 1.00 632 LEU A N 10
ATOM 19304 C CA . LEU A 1 81 ? -28.996 -1.837 12.952 1.00 1.00 632 LEU A CA 10
ATOM 19305 C C . LEU A 1 81 ? -29.597 -2.900 13.874 1.00 1.00 632 LEU A C 10
ATOM 19306 O O . LEU A 1 81 ? -29.773 -2.662 15.068 1.00 1.00 632 LEU A O 10
ATOM 19322 N N . GLN A 1 82 ? -29.895 -4.049 13.284 1.00 1.00 633 GLN A N 10
ATOM 19323 C CA . GLN A 1 82 ? -30.472 -5.148 14.039 1.00 1.00 633 GLN A CA 10
ATOM 19324 C C . GLN A 1 82 ? -30.168 -6.481 13.352 1.00 1.00 633 GLN A C 10
ATOM 19325 O O . GLN A 1 82 ? -30.309 -6.602 12.135 1.00 1.00 633 GLN A O 10
ATOM 19339 N N . CYS A 1 83 ? -29.758 -7.448 14.159 1.00 1.00 634 CYS A N 10
ATOM 19340 C CA . CYS A 1 83 ? -29.433 -8.766 13.643 1.00 1.00 634 CYS A CA 10
ATOM 19341 C C . CYS A 1 83 ? -29.890 -9.809 14.666 1.00 1.00 634 CYS A C 10
ATOM 19342 O O . CYS A 1 83 ? -30.002 -9.510 15.854 1.00 1.00 634 CYS A O 10
ATOM 19350 N N . ASP A 1 84 ? -30.143 -11.009 14.167 1.00 1.00 635 ASP A N 10
ATOM 19351 C CA . ASP A 1 84 ? -30.587 -12.097 15.022 1.00 1.00 635 ASP A CA 10
ATOM 19352 C C . ASP A 1 84 ? -29.381 -12.681 15.763 1.00 1.00 635 ASP A C 10
ATOM 19353 O O . ASP A 1 84 ? -29.540 -13.346 16.786 1.00 1.00 635 ASP A O 10
ATOM 19362 N N . SER A 1 85 ? -28.205 -12.411 15.217 1.00 1.00 636 SER A N 10
ATOM 19363 C CA . SER A 1 85 ? -26.974 -12.902 15.813 1.00 1.00 636 SER A CA 10
ATOM 19364 C C . SER A 1 85 ? -26.353 -11.820 16.699 1.00 1.00 636 SER A C 10
ATOM 19365 O O . SER A 1 85 ? -26.461 -10.631 16.401 1.00 1.00 636 SER A O 10
ATOM 19373 N N . ASP A 1 86 ? -25.717 -12.269 17.771 1.00 1.00 637 ASP A N 10
ATOM 19374 C CA . ASP A 1 86 ? -25.079 -11.355 18.702 1.00 1.00 637 ASP A CA 10
ATOM 19375 C C . ASP A 1 86 ? -23.735 -10.905 18.128 1.00 1.00 637 ASP A C 10
ATOM 19376 O O . ASP A 1 86 ? -23.349 -9.746 18.274 1.00 1.00 637 ASP A O 10
ATOM 19385 N N . PRO A 1 87 ? -23.038 -11.870 17.470 1.00 1.00 638 PRO A N 10
ATOM 19386 C CA . PRO A 1 87 ? -21.745 -11.587 16.874 1.00 1.00 638 PRO A CA 10
ATOM 19387 C C . PRO A 1 87 ? -21.901 -10.774 15.587 1.00 1.00 638 PRO A C 10
ATOM 19388 O O . PRO A 1 87 ? -21.408 -9.651 15.495 1.00 1.00 638 PRO A O 10
ATOM 19399 N N . GLU A 1 88 ? -22.587 -11.373 14.626 1.00 1.00 639 GLU A N 10
ATOM 19400 C CA . GLU A 1 88 ? -22.815 -10.718 13.349 1.00 1.00 639 GLU A CA 10
ATOM 19401 C C . GLU A 1 88 ? -22.659 -9.203 13.494 1.00 1.00 639 GLU A C 10
ATOM 19402 O O . GLU A 1 88 ? -21.616 -8.647 13.150 1.00 1.00 639 GLU A O 10
ATOM 19414 N N . LEU A 1 89 ? -23.710 -8.578 14.002 1.00 1.00 640 LEU A N 10
ATOM 19415 C CA . LEU A 1 89 ? -23.703 -7.137 14.196 1.00 1.00 640 LEU A CA 10
ATOM 19416 C C . LEU A 1 89 ? -22.431 -6.735 14.945 1.00 1.00 640 LEU A C 10
ATOM 19417 O O . LEU A 1 89 ? -21.712 -5.834 14.515 1.00 1.00 640 LEU A O 10
ATOM 19433 N N . VAL A 1 90 ? -22.191 -7.423 16.052 1.00 1.00 641 VAL A N 10
ATOM 19434 C CA . VAL A 1 90 ? -21.019 -7.149 16.865 1.00 1.00 641 VAL A CA 10
ATOM 19435 C C . VAL A 1 90 ? -19.805 -6.958 15.952 1.00 1.00 641 VAL A C 10
ATOM 19436 O O . VAL A 1 90 ? -19.179 -5.897 15.959 1.00 1.00 641 VAL A O 10
ATOM 19449 N N . GLN A 1 91 ? -19.509 -7.999 15.190 1.00 1.00 642 GLN A N 10
ATOM 19450 C CA . GLN A 1 91 ? -18.380 -7.959 14.275 1.00 1.00 642 GLN A CA 10
ATOM 19451 C C . GLN A 1 91 ? -18.548 -6.814 13.275 1.00 1.00 642 GLN A C 10
ATOM 19452 O O . GLN A 1 91 ? -17.585 -6.119 12.953 1.00 1.00 642 GLN A O 10
ATOM 19466 N N . TRP A 1 92 ? -19.780 -6.650 12.812 1.00 1.00 643 TRP A N 10
ATOM 19467 C CA . TRP A 1 92 ? -20.086 -5.601 11.855 1.00 1.00 643 TRP A CA 10
ATOM 19468 C C . TRP A 1 92 ? -19.551 -4.281 12.414 1.00 1.00 643 TRP A C 10
ATOM 19469 O O . TRP A 1 92 ? -18.846 -3.549 11.720 1.00 1.00 643 TRP A O 10
ATOM 19490 N N . LYS A 1 93 ? -19.906 -4.016 13.662 1.00 1.00 644 LYS A N 10
ATOM 19491 C CA . LYS A 1 93 ? -19.472 -2.798 14.323 1.00 1.00 644 LYS A CA 10
ATOM 19492 C C . LYS A 1 93 ? -17.949 -2.677 14.210 1.00 1.00 644 LYS A C 10
ATOM 19493 O O . LYS A 1 93 ? -17.441 -1.712 13.644 1.00 1.00 644 LYS A O 10
ATOM 19512 N N . LYS A 1 94 ? -17.268 -3.671 14.759 1.00 1.00 645 LYS A N 10
ATOM 19513 C CA . LYS A 1 94 ? -15.814 -3.689 14.727 1.00 1.00 645 LYS A CA 10
ATOM 19514 C C . LYS A 1 94 ? -15.333 -3.163 13.373 1.00 1.00 645 LYS A C 10
ATOM 19515 O O . LYS A 1 94 ? -14.462 -2.294 13.315 1.00 1.00 645 LYS A O 10
ATOM 19534 N N . GLU A 1 95 ? -15.918 -3.711 12.318 1.00 1.00 646 GLU A N 10
ATOM 19535 C CA . GLU A 1 95 ? -15.559 -3.307 10.970 1.00 1.00 646 GLU A CA 10
ATOM 19536 C C . GLU A 1 95 ? -16.126 -1.920 10.662 1.00 1.00 646 GLU A C 10
ATOM 19537 O O . GLU A 1 95 ? -15.481 -1.116 9.989 1.00 1.00 646 GLU A O 10
ATOM 19549 N N . LEU A 1 96 ? -17.327 -1.681 11.168 1.00 1.00 647 LEU A N 10
ATOM 19550 C CA . LEU A 1 96 ? -17.990 -0.405 10.953 1.00 1.00 647 LEU A CA 10
ATOM 19551 C C . LEU A 1 96 ? -17.222 0.692 11.693 1.00 1.00 647 LEU A C 10
ATOM 19552 O O . LEU A 1 96 ? -16.697 1.615 11.071 1.00 1.00 647 LEU A O 10
ATOM 19568 N N . ARG A 1 97 ? -17.179 0.555 13.012 1.00 1.00 648 ARG A N 10
ATOM 19569 C CA . ARG A 1 97 ? -16.485 1.524 13.842 1.00 1.00 648 ARG A CA 10
ATOM 19570 C C . ARG A 1 97 ? -15.191 1.976 13.161 1.00 1.00 648 ARG A C 10
ATOM 19571 O O . ARG A 1 97 ? -14.938 3.174 13.034 1.00 1.00 648 ARG A O 10
ATOM 19592 N N . ASP A 1 98 ? -14.406 0.995 12.741 1.00 1.00 649 ASP A N 10
ATOM 19593 C CA . ASP A 1 98 ? -13.145 1.278 12.076 1.00 1.00 649 ASP A CA 10
ATOM 19594 C C . ASP A 1 98 ? -13.422 1.960 10.734 1.00 1.00 649 ASP A C 10
ATOM 19595 O O . ASP A 1 98 ? -12.910 3.044 10.469 1.00 1.00 649 ASP A O 10
ATOM 19604 N N . ALA A 1 99 ? -14.233 1.292 9.926 1.00 1.00 650 ALA A N 10
ATOM 19605 C CA . ALA A 1 99 ? -14.585 1.822 8.619 1.00 1.00 650 ALA A CA 10
ATOM 19606 C C . ALA A 1 99 ? -14.753 3.339 8.713 1.00 1.00 650 ALA A C 10
ATOM 19607 O O . ALA A 1 99 ? -14.334 4.071 7.819 1.00 1.00 650 ALA A O 10
ATOM 19614 N N . TYR A 1 100 ? -15.366 3.766 9.808 1.00 1.00 651 TYR A N 10
ATOM 19615 C CA . TYR A 1 100 ? -15.595 5.184 10.032 1.00 1.00 651 TYR A CA 10
ATOM 19616 C C . TYR A 1 100 ? -14.332 5.866 10.563 1.00 1.00 651 TYR A C 10
ATOM 19617 O O . TYR A 1 100 ? -14.008 6.980 10.159 1.00 1.00 651 TYR A O 10
ATOM 19635 N N . ARG A 1 101 ? -13.655 5.166 11.463 1.00 1.00 652 ARG A N 10
ATOM 19636 C CA . ARG A 1 101 ? -12.436 5.689 12.055 1.00 1.00 652 ARG A CA 10
ATOM 19637 C C . ARG A 1 101 ? -11.315 5.728 11.013 1.00 1.00 652 ARG A C 10
ATOM 19638 O O . ARG A 1 101 ? -10.483 6.633 11.026 1.00 1.00 652 ARG A O 10
ATOM 19659 N N . GLU A 1 102 ? -11.330 4.734 10.138 1.00 1.00 653 GLU A N 10
ATOM 19660 C CA . GLU A 1 102 ? -10.325 4.644 9.091 1.00 1.00 653 GLU A CA 10
ATOM 19661 C C . GLU A 1 102 ? -10.548 5.738 8.045 1.00 1.00 653 GLU A C 10
ATOM 19662 O O . GLU A 1 102 ? -9.591 6.280 7.496 1.00 1.00 653 GLU A O 10
ATOM 19674 N N . ALA A 1 103 ? -11.817 6.030 7.801 1.00 1.00 654 ALA A N 10
ATOM 19675 C CA . ALA A 1 103 ? -12.178 7.050 6.831 1.00 1.00 654 ALA A CA 10
ATOM 19676 C C . ALA A 1 103 ? -12.001 8.433 7.461 1.00 1.00 654 ALA A C 10
ATOM 19677 O O . ALA A 1 103 ? -11.314 9.289 6.906 1.00 1.00 654 ALA A O 10
ATOM 19684 N N . GLN A 1 104 ? -12.633 8.608 8.612 1.00 1.00 655 GLN A N 10
ATOM 19685 C CA . GLN A 1 104 ? -12.554 9.872 9.324 1.00 1.00 655 GLN A CA 10
ATOM 19686 C C . GLN A 1 104 ? -11.106 10.362 9.379 1.00 1.00 655 GLN A C 10
ATOM 19687 O O . GLN A 1 104 ? -10.827 11.521 9.079 1.00 1.00 655 GLN A O 10
ATOM 19701 N N . GLN A 1 105 ? -10.222 9.453 9.764 1.00 1.00 656 GLN A N 10
ATOM 19702 C CA . GLN A 1 105 ? -8.809 9.778 9.861 1.00 1.00 656 GLN A CA 10
ATOM 19703 C C . GLN A 1 105 ? -8.307 10.363 8.539 1.00 1.00 656 GLN A C 10
ATOM 19704 O O . GLN A 1 105 ? -7.264 11.014 8.501 1.00 1.00 656 GLN A O 10
ATOM 19718 N N . LEU A 1 106 ? -9.072 10.108 7.487 1.00 1.00 657 LEU A N 10
ATOM 19719 C CA . LEU A 1 106 ? -8.717 10.602 6.167 1.00 1.00 657 LEU A CA 10
ATOM 19720 C C . LEU A 1 106 ? -9.267 12.019 5.993 1.00 1.00 657 LEU A C 10
ATOM 19721 O O . LEU A 1 106 ? -8.651 12.849 5.326 1.00 1.00 657 LEU A O 10
ATOM 19737 N N . VAL A 1 107 ? -10.418 12.251 6.605 1.00 1.00 658 VAL A N 10
ATOM 19738 C CA . VAL A 1 107 ? -11.058 13.555 6.524 1.00 1.00 658 VAL A CA 10
ATOM 19739 C C . VAL A 1 107 ? -10.848 14.301 7.844 1.00 1.00 658 VAL A C 10
ATOM 19740 O O . VAL A 1 107 ? -11.544 15.276 8.126 1.00 1.00 658 VAL A O 10
ATOM 19753 N N . GLN A 1 108 ? -9.886 13.816 8.615 1.00 1.00 659 GLN A N 10
ATOM 19754 C CA . GLN A 1 108 ? -9.577 14.428 9.897 1.00 1.00 659 GLN A CA 10
ATOM 19755 C C . GLN A 1 108 ? -8.664 15.640 9.700 1.00 1.00 659 GLN A C 10
ATOM 19756 O O . GLN A 1 108 ? -7.633 15.759 10.360 1.00 1.00 659 GLN A O 10
ATOM 19770 N N . ARG A 1 109 ? -9.079 16.511 8.792 1.00 1.00 660 ARG A N 10
ATOM 19771 C CA . ARG A 1 109 ? -8.313 17.711 8.501 1.00 1.00 660 ARG A CA 10
ATOM 19772 C C . ARG A 1 109 ? -8.752 18.855 9.417 1.00 1.00 660 ARG A C 10
ATOM 19773 O O . ARG A 1 109 ? -8.437 20.016 9.158 1.00 1.00 660 ARG A O 10
ATOM 19794 N N . VAL A 1 110 ? -9.471 18.488 10.467 1.00 1.00 661 VAL A N 10
ATOM 19795 C CA . VAL A 1 110 ? -9.956 19.470 11.422 1.00 1.00 661 VAL A CA 10
ATOM 19796 C C . VAL A 1 110 ? -8.840 20.471 11.727 1.00 1.00 661 VAL A C 10
ATOM 19797 O O . VAL A 1 110 ? -7.660 20.149 11.603 1.00 1.00 661 VAL A O 10
ATOM 19810 N N . PRO A 1 111 ? -9.264 21.699 12.132 1.00 1.00 662 PRO A N 10
ATOM 19811 C CA . PRO A 1 111 ? -8.314 22.749 12.457 1.00 1.00 662 PRO A CA 10
ATOM 19812 C C . PRO A 1 111 ? -7.654 22.492 13.813 1.00 1.00 662 PRO A C 10
ATOM 19813 O O . PRO A 1 111 ? -8.039 21.570 14.531 1.00 1.00 662 PRO A O 10
ATOM 19824 N N . LYS A 1 112 ? -6.671 23.324 14.123 1.00 1.00 663 LYS A N 10
ATOM 19825 C CA . LYS A 1 112 ? -5.953 23.197 15.380 1.00 1.00 663 LYS A CA 10
ATOM 19826 C C . LYS A 1 112 ? -6.833 23.714 16.520 1.00 1.00 663 LYS A C 10
ATOM 19827 O O . LYS A 1 112 ? -6.857 23.133 17.604 1.00 1.00 663 LYS A O 10
ATOM 19846 N N . MET A 1 113 ? -7.536 24.801 16.236 1.00 1.00 664 MET A N 10
ATOM 19847 C CA . MET A 1 113 ? -8.415 25.403 17.223 1.00 1.00 664 MET A CA 10
ATOM 19848 C C . MET A 1 113 ? -9.172 26.594 16.629 1.00 1.00 664 MET A C 10
ATOM 19849 O O . MET A 1 113 ? -9.060 26.875 15.437 1.00 1.00 664 MET A O 10
ATOM 19863 N N . LYS A 1 114 ? -9.926 27.263 17.490 1.00 1.00 665 LYS A N 10
ATOM 19864 C CA . LYS A 1 114 ? -10.701 28.416 17.066 1.00 1.00 665 LYS A CA 10
ATOM 19865 C C . LYS A 1 114 ? -11.923 27.942 16.277 1.00 1.00 665 LYS A C 10
ATOM 19866 O O . LYS A 1 114 ? -13.053 28.054 16.750 1.00 1.00 665 LYS A O 10
ATOM 19885 N N . ASN A 1 115 ? -11.655 27.424 15.086 1.00 1.00 666 ASN A N 10
ATOM 19886 C CA . ASN A 1 115 ? -12.719 26.935 14.227 1.00 1.00 666 ASN A CA 10
ATOM 19887 C C . ASN A 1 115 ? -13.186 25.567 14.732 1.00 1.00 666 ASN A C 10
ATOM 19888 O O . ASN A 1 115 ? -13.008 24.556 14.055 1.00 1.00 666 ASN A O 10
ATOM 19899 N N . LYS A 1 116 ? -13.777 25.582 15.918 1.00 1.00 667 LYS A N 10
ATOM 19900 C CA . LYS A 1 116 ? -14.273 24.355 16.521 1.00 1.00 667 LYS A CA 10
ATOM 19901 C C . LYS A 1 116 ? -15.705 24.576 17.012 1.00 1.00 667 LYS A C 10
ATOM 19902 O O . LYS A 1 116 ? -15.989 25.567 17.682 1.00 1.00 667 LYS A O 10
ATOM 19921 N N . PRO A 1 117 ? -16.592 23.611 16.648 1.00 1.00 668 PRO A N 10
ATOM 19922 C CA . PRO A 1 117 ? -17.987 23.691 17.044 1.00 1.00 668 PRO A CA 10
ATOM 19923 C C . PRO A 1 117 ? -18.159 23.340 18.524 1.00 1.00 668 PRO A C 10
ATOM 19924 O O . PRO A 1 117 ? -18.971 23.948 19.219 1.00 1.00 668 PRO A O 10
ATOM 19935 N N . ARG A 1 118 ? -17.381 22.361 18.962 1.00 1.00 669 ARG A N 10
ATOM 19936 C CA . ARG A 1 118 ? -17.435 21.923 20.345 1.00 1.00 669 ARG A CA 10
ATOM 19937 C C . ARG A 1 118 ? -16.343 20.887 20.617 1.00 1.00 669 ARG A C 10
ATOM 19938 O O . ARG A 1 118 ? -15.719 20.377 19.688 1.00 1.00 669 ARG A O 10
ATOM 19959 N N . SER A 1 119 ? -16.146 20.605 21.897 1.00 1.00 670 SER A N 10
ATOM 19960 C CA . SER A 1 119 ? -15.139 19.639 22.304 1.00 1.00 670 SER A CA 10
ATOM 19961 C C . SER A 1 119 ? -15.760 18.598 23.237 1.00 1.00 670 SER A C 10
ATOM 19962 O O . SER A 1 119 ? -15.749 18.853 24.460 1.00 1.00 670 SER A O 10
ATOM 19971 N N . GLY A 1 1 ? 6.262 0.457 -0.075 1.00 1.00 552 GLY A N 11
ATOM 19972 C CA . GLY A 1 1 ? 5.906 0.834 1.281 1.00 1.00 552 GLY A CA 11
ATOM 19973 C C . GLY A 1 1 ? 4.418 1.180 1.382 1.00 1.00 552 GLY A C 11
ATOM 19974 O O . GLY A 1 1 ? 4.023 2.320 1.143 1.00 1.00 552 GLY A O 11
ATOM 19980 N N . SER A 1 2 ? 3.633 0.172 1.735 1.00 1.00 553 SER A N 11
ATOM 19981 C CA . SER A 1 2 ? 2.197 0.355 1.870 1.00 1.00 553 SER A CA 11
ATOM 19982 C C . SER A 1 2 ? 1.549 -0.942 2.358 1.00 1.00 553 SER A C 11
ATOM 19983 O O . SER A 1 2 ? 2.192 -1.989 2.388 1.00 1.00 553 SER A O 11
ATOM 19991 N N . HIS A 1 3 ? 0.281 -0.830 2.729 1.00 1.00 554 HIS A N 11
ATOM 19992 C CA . HIS A 1 3 ? -0.461 -1.980 3.214 1.00 1.00 554 HIS A CA 11
ATOM 19993 C C . HIS A 1 3 ? -1.932 -1.601 3.398 1.00 1.00 554 HIS A C 11
ATOM 19994 O O . HIS A 1 3 ? -2.398 -1.434 4.524 1.00 1.00 554 HIS A O 11
ATOM 20008 N N . MET A 1 4 ? -2.623 -1.477 2.274 1.00 1.00 555 MET A N 11
ATOM 20009 C CA . MET A 1 4 ? -4.032 -1.121 2.297 1.00 1.00 555 MET A CA 11
ATOM 20010 C C . MET A 1 4 ? -4.720 -1.524 0.991 1.00 1.00 555 MET A C 11
ATOM 20011 O O . MET A 1 4 ? -4.109 -1.480 -0.076 1.00 1.00 555 MET A O 11
ATOM 20025 N N . GLY A 1 5 ? -5.981 -1.905 1.118 1.00 1.00 556 GLY A N 11
ATOM 20026 C CA . GLY A 1 5 ? -6.759 -2.315 -0.039 1.00 1.00 556 GLY A CA 11
ATOM 20027 C C . GLY A 1 5 ? -8.136 -1.648 -0.038 1.00 1.00 556 GLY A C 11
ATOM 20028 O O . GLY A 1 5 ? -8.435 -0.833 0.833 1.00 1.00 556 GLY A O 11
ATOM 20032 N N . LYS A 1 6 ? -8.939 -2.018 -1.026 1.00 1.00 557 LYS A N 11
ATOM 20033 C CA . LYS A 1 6 ? -10.276 -1.466 -1.150 1.00 1.00 557 LYS A CA 11
ATOM 20034 C C . LYS A 1 6 ? -11.221 -2.542 -1.692 1.00 1.00 557 LYS A C 11
ATOM 20035 O O . LYS A 1 6 ? -11.763 -2.404 -2.786 1.00 1.00 557 LYS A O 11
ATOM 20054 N N . ASP A 1 7 ? -11.386 -3.591 -0.900 1.00 1.00 558 ASP A N 11
ATOM 20055 C CA . ASP A 1 7 ? -12.254 -4.691 -1.286 1.00 1.00 558 ASP A CA 11
ATOM 20056 C C . ASP A 1 7 ? -13.462 -4.734 -0.348 1.00 1.00 558 ASP A C 11
ATOM 20057 O O . ASP A 1 7 ? -14.419 -3.982 -0.527 1.00 1.00 558 ASP A O 11
ATOM 20066 N N . CYS A 1 8 ? -13.379 -5.623 0.632 1.00 1.00 559 CYS A N 11
ATOM 20067 C CA . CYS A 1 8 ? -14.454 -5.775 1.598 1.00 1.00 559 CYS A CA 11
ATOM 20068 C C . CYS A 1 8 ? -13.863 -6.352 2.886 1.00 1.00 559 CYS A C 11
ATOM 20069 O O . CYS A 1 8 ? -12.919 -7.138 2.843 1.00 1.00 559 CYS A O 11
ATOM 20077 N N . ILE A 1 9 ? -14.446 -5.941 4.002 1.00 1.00 560 ILE A N 11
ATOM 20078 C CA . ILE A 1 9 ? -13.990 -6.407 5.301 1.00 1.00 560 ILE A CA 11
ATOM 20079 C C . ILE A 1 9 ? -14.864 -7.579 5.752 1.00 1.00 560 ILE A C 11
ATOM 20080 O O . ILE A 1 9 ? -14.353 -8.642 6.102 1.00 1.00 560 ILE A O 11
ATOM 20096 N N . MET A 1 10 ? -16.168 -7.346 5.733 1.00 1.00 561 MET A N 11
ATOM 20097 C CA . MET A 1 10 ? -17.118 -8.367 6.137 1.00 1.00 561 MET A CA 11
ATOM 20098 C C . MET A 1 10 ? -18.447 -8.206 5.393 1.00 1.00 561 MET A C 11
ATOM 20099 O O . MET A 1 10 ? -18.789 -7.109 4.957 1.00 1.00 561 MET A O 11
ATOM 20113 N N . HIS A 1 11 ? -19.157 -9.318 5.270 1.00 1.00 562 HIS A N 11
ATOM 20114 C CA . HIS A 1 11 ? -20.439 -9.315 4.587 1.00 1.00 562 HIS A CA 11
ATOM 20115 C C . HIS A 1 11 ? -21.364 -10.351 5.226 1.00 1.00 562 HIS A C 11
ATOM 20116 O O . HIS A 1 11 ? -20.898 -11.312 5.836 1.00 1.00 562 HIS A O 11
ATOM 20130 N N . GLY A 1 12 ? -22.659 -10.123 5.063 1.00 1.00 563 GLY A N 11
ATOM 20131 C CA . GLY A 1 12 ? -23.654 -11.026 5.616 1.00 1.00 563 GLY A CA 11
ATOM 20132 C C . GLY A 1 12 ? -25.052 -10.406 5.555 1.00 1.00 563 GLY A C 11
ATOM 20133 O O . GLY A 1 12 ? -25.253 -9.384 4.900 1.00 1.00 563 GLY A O 11
ATOM 20137 N N . TYR A 1 13 ? -25.982 -11.051 6.245 1.00 1.00 564 TYR A N 11
ATOM 20138 C CA . TYR A 1 13 ? -27.353 -10.575 6.277 1.00 1.00 564 TYR A CA 11
ATOM 20139 C C . TYR A 1 13 ? -27.602 -9.694 7.503 1.00 1.00 564 TYR A C 11
ATOM 20140 O O . TYR A 1 13 ? -27.372 -10.120 8.633 1.00 1.00 564 TYR A O 11
ATOM 20158 N N . MET A 1 14 ? -28.067 -8.483 7.238 1.00 1.00 565 MET A N 11
ATOM 20159 C CA . MET A 1 14 ? -28.348 -7.539 8.305 1.00 1.00 565 MET A CA 11
ATOM 20160 C C . MET A 1 14 ? -29.580 -6.693 7.979 1.00 1.00 565 MET A C 11
ATOM 20161 O O . MET A 1 14 ? -29.882 -6.453 6.812 1.00 1.00 565 MET A O 11
ATOM 20175 N N . SER A 1 15 ? -30.259 -6.262 9.034 1.00 1.00 566 SER A N 11
ATOM 20176 C CA . SER A 1 15 ? -31.452 -5.449 8.873 1.00 1.00 566 SER A CA 11
ATOM 20177 C C . SER A 1 15 ? -31.273 -4.111 9.595 1.00 1.00 566 SER A C 11
ATOM 20178 O O . SER A 1 15 ? -30.586 -4.039 10.612 1.00 1.00 566 SER A O 11
ATOM 20186 N N . LYS A 1 16 ? -31.903 -3.087 9.040 1.00 1.00 567 LYS A N 11
ATOM 20187 C CA . LYS A 1 16 ? -31.823 -1.756 9.619 1.00 1.00 567 LYS A CA 11
ATOM 20188 C C . LYS A 1 16 ? -33.126 -1.446 10.355 1.00 1.00 567 LYS A C 11
ATOM 20189 O O . LYS A 1 16 ? -34.169 -2.023 10.052 1.00 1.00 567 LYS A O 11
ATOM 20208 N N . MET A 1 17 ? -33.026 -0.533 11.312 1.00 1.00 568 MET A N 11
ATOM 20209 C CA . MET A 1 17 ? -34.183 -0.138 12.096 1.00 1.00 568 MET A CA 11
ATOM 20210 C C . MET A 1 17 ? -34.180 1.368 12.362 1.00 1.00 568 MET A C 11
ATOM 20211 O O . MET A 1 17 ? -33.231 2.063 11.996 1.00 1.00 568 MET A O 11
ATOM 20225 N N . GLY A 1 18 ? -35.248 1.829 12.994 1.00 1.00 569 GLY A N 11
ATOM 20226 C CA . GLY A 1 18 ? -35.378 3.240 13.313 1.00 1.00 569 GLY A CA 11
ATOM 20227 C C . GLY A 1 18 ? -36.073 3.435 14.663 1.00 1.00 569 GLY A C 11
ATOM 20228 O O . GLY A 1 18 ? -35.445 3.859 15.632 1.00 1.00 569 GLY A O 11
ATOM 20232 N N . ASN A 1 19 ? -37.358 3.117 14.682 1.00 1.00 570 ASN A N 11
ATOM 20233 C CA . ASN A 1 19 ? -38.143 3.252 15.896 1.00 1.00 570 ASN A CA 11
ATOM 20234 C C . ASN A 1 19 ? -38.623 1.870 16.346 1.00 1.00 570 ASN A C 11
ATOM 20235 O O . ASN A 1 19 ? -38.279 0.860 15.734 1.00 1.00 570 ASN A O 11
ATOM 20246 N N . PRO A 1 20 ? -39.429 1.869 17.440 1.00 1.00 571 PRO A N 11
ATOM 20247 C CA . PRO A 1 20 ? -39.959 0.626 17.979 1.00 1.00 571 PRO A CA 11
ATOM 20248 C C . PRO A 1 20 ? -41.091 0.087 17.101 1.00 1.00 571 PRO A C 11
ATOM 20249 O O . PRO A 1 20 ? -41.772 -0.865 17.478 1.00 1.00 571 PRO A O 11
ATOM 20260 N N . PHE A 1 21 ? -41.253 0.718 15.947 1.00 1.00 572 PHE A N 11
ATOM 20261 C CA . PHE A 1 21 ? -42.289 0.312 15.013 1.00 1.00 572 PHE A CA 11
ATOM 20262 C C . PHE A 1 21 ? -41.715 0.112 13.609 1.00 1.00 572 PHE A C 11
ATOM 20263 O O . PHE A 1 21 ? -41.772 1.016 12.776 1.00 1.00 572 PHE A O 11
ATOM 20280 N N . LEU A 1 22 ? -41.174 -1.078 13.389 1.00 1.00 573 LEU A N 11
ATOM 20281 C CA . LEU A 1 22 ? -40.590 -1.407 12.100 1.00 1.00 573 LEU A CA 11
ATOM 20282 C C . LEU A 1 22 ? -41.681 -1.942 11.172 1.00 1.00 573 LEU A C 11
ATOM 20283 O O . LEU A 1 22 ? -41.998 -3.130 11.199 1.00 1.00 573 LEU A O 11
ATOM 20299 N N . THR A 1 23 ? -42.227 -1.037 10.372 1.00 1.00 574 THR A N 11
ATOM 20300 C CA . THR A 1 23 ? -43.277 -1.403 9.436 1.00 1.00 574 THR A CA 11
ATOM 20301 C C . THR A 1 23 ? -42.816 -1.162 7.997 1.00 1.00 574 THR A C 11
ATOM 20302 O O . THR A 1 23 ? -43.499 -1.550 7.050 1.00 1.00 574 THR A O 11
ATOM 20313 N N . GLN A 1 24 ? -41.663 -0.521 7.879 1.00 1.00 575 GLN A N 11
ATOM 20314 C CA . GLN A 1 24 ? -41.104 -0.223 6.571 1.00 1.00 575 GLN A CA 11
ATOM 20315 C C . GLN A 1 24 ? -39.636 -0.651 6.510 1.00 1.00 575 GLN A C 11
ATOM 20316 O O . GLN A 1 24 ? -38.793 0.077 5.989 1.00 1.00 575 GLN A O 11
ATOM 20330 N N . TRP A 1 25 ? -39.376 -1.833 7.052 1.00 1.00 576 TRP A N 11
ATOM 20331 C CA . TRP A 1 25 ? -38.024 -2.367 7.067 1.00 1.00 576 TRP A CA 11
ATOM 20332 C C . TRP A 1 25 ? -38.120 -3.891 7.158 1.00 1.00 576 TRP A C 11
ATOM 20333 O O . TRP A 1 25 ? -39.127 -4.428 7.617 1.00 1.00 576 TRP A O 11
ATOM 20354 N N . GLN A 1 26 ? -37.059 -4.546 6.710 1.00 1.00 577 GLN A N 11
ATOM 20355 C CA . GLN A 1 26 ? -37.010 -5.999 6.735 1.00 1.00 577 GLN A CA 11
ATOM 20356 C C . GLN A 1 26 ? -35.560 -6.482 6.708 1.00 1.00 577 GLN A C 11
ATOM 20357 O O . GLN A 1 26 ? -34.632 -5.684 6.848 1.00 1.00 577 GLN A O 11
ATOM 20371 N N . ARG A 1 27 ? -35.406 -7.786 6.526 1.00 1.00 578 ARG A N 11
ATOM 20372 C CA . ARG A 1 27 ? -34.083 -8.384 6.480 1.00 1.00 578 ARG A CA 11
ATOM 20373 C C . ARG A 1 27 ? -33.479 -8.228 5.082 1.00 1.00 578 ARG A C 11
ATOM 20374 O O . ARG A 1 27 ? -33.926 -8.871 4.133 1.00 1.00 578 ARG A O 11
ATOM 20395 N N . ARG A 1 28 ? -32.474 -7.368 5.000 1.00 1.00 579 ARG A N 11
ATOM 20396 C CA . ARG A 1 28 ? -31.804 -7.119 3.735 1.00 1.00 579 ARG A CA 11
ATOM 20397 C C . ARG A 1 28 ? -30.328 -7.512 3.829 1.00 1.00 579 ARG A C 11
ATOM 20398 O O . ARG A 1 28 ? -29.794 -7.674 4.926 1.00 1.00 579 ARG A O 11
ATOM 20419 N N . TYR A 1 29 ? -29.710 -7.649 2.666 1.00 1.00 580 TYR A N 11
ATOM 20420 C CA . TYR A 1 29 ? -28.307 -8.018 2.604 1.00 1.00 580 TYR A CA 11
ATOM 20421 C C . TYR A 1 29 ? -27.410 -6.780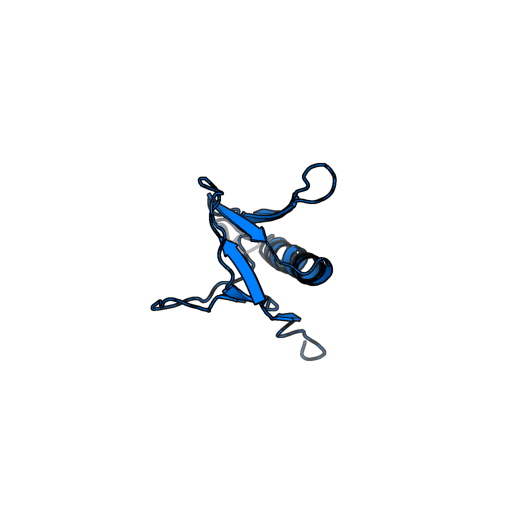 2.670 1.00 1.00 580 TYR A C 11
ATOM 20422 O O . TYR A 1 29 ? -27.506 -5.893 1.824 1.00 1.00 580 TYR A O 11
ATOM 20440 N N . PHE A 1 30 ? -26.559 -6.760 3.686 1.00 1.00 581 PHE A N 11
ATOM 20441 C CA . PHE A 1 30 ? -25.646 -5.644 3.876 1.00 1.00 581 PHE A CA 11
ATOM 20442 C C . PHE A 1 30 ? -24.210 -6.049 3.543 1.00 1.00 581 PHE A C 11
ATOM 20443 O O . PHE A 1 30 ? -23.887 -7.236 3.506 1.00 1.00 581 PHE A O 11
ATOM 20460 N N . TYR A 1 31 ? -23.384 -5.041 3.308 1.00 1.00 582 TYR A N 11
ATOM 20461 C CA . TYR A 1 31 ? -21.988 -5.277 2.978 1.00 1.00 582 TYR A CA 11
ATOM 20462 C C . TYR A 1 31 ? -21.100 -4.151 3.514 1.00 1.00 582 TYR A C 11
ATOM 20463 O O . TYR A 1 31 ? -21.151 -3.027 3.018 1.00 1.00 582 TYR A O 11
ATOM 20481 N N . LEU A 1 32 ? -20.308 -4.493 4.519 1.00 1.00 583 LEU A N 11
ATOM 20482 C CA . LEU A 1 32 ? -19.411 -3.526 5.127 1.00 1.00 583 LEU A CA 11
ATOM 20483 C C . LEU A 1 32 ? -18.070 -3.545 4.388 1.00 1.00 583 LEU A C 11
ATOM 20484 O O . LEU A 1 32 ? -17.347 -4.540 4.434 1.00 1.00 583 LEU A O 11
ATOM 20500 N N . PHE A 1 33 ? -17.779 -2.436 3.726 1.00 1.00 584 PHE A N 11
ATOM 20501 C CA . PHE A 1 33 ? -16.538 -2.313 2.981 1.00 1.00 584 PHE A CA 11
ATOM 20502 C C . PHE A 1 33 ? -15.475 -1.578 3.799 1.00 1.00 584 PHE A C 11
ATOM 20503 O O . PHE A 1 33 ? -15.728 -1.178 4.934 1.00 1.00 584 PHE A O 11
ATOM 20520 N N . PRO A 1 34 ? -14.277 -1.419 3.175 1.00 1.00 585 PRO A N 11
ATOM 20521 C CA . PRO A 1 34 ? -13.175 -0.739 3.834 1.00 1.00 585 PRO A CA 11
ATOM 20522 C C . PRO A 1 34 ? -13.401 0.774 3.861 1.00 1.00 585 PRO A C 11
ATOM 20523 O O . PRO A 1 34 ? -12.505 1.532 4.227 1.00 1.00 585 PRO A O 11
ATOM 20534 N N . ASN A 1 35 ? -14.604 1.168 3.469 1.00 1.00 586 ASN A N 11
ATOM 20535 C CA . ASN A 1 35 ? -14.960 2.576 3.443 1.00 1.00 586 ASN A CA 11
ATOM 20536 C C . ASN A 1 35 ? -16.400 2.726 2.950 1.00 1.00 586 ASN A C 11
ATOM 20537 O O . ASN A 1 35 ? -17.163 3.528 3.484 1.00 1.00 586 ASN A O 11
ATOM 20548 N N . ARG A 1 36 ? -16.728 1.939 1.934 1.00 1.00 587 ARG A N 11
ATOM 20549 C CA . ARG A 1 36 ? -18.063 1.974 1.362 1.00 1.00 587 ARG A CA 11
ATOM 20550 C C . ARG A 1 36 ? -18.972 0.972 2.076 1.00 1.00 587 ARG A C 11
ATOM 20551 O O . ARG A 1 36 ? -18.578 0.374 3.076 1.00 1.00 587 ARG A O 11
ATOM 20572 N N . LEU A 1 37 ? -20.172 0.820 1.534 1.00 1.00 588 LEU A N 11
ATOM 20573 C CA . LEU A 1 37 ? -21.140 -0.100 2.107 1.00 1.00 588 LEU A CA 11
ATOM 20574 C C . LEU A 1 37 ? -22.364 -0.179 1.192 1.00 1.00 588 LEU A C 11
ATOM 20575 O O . LEU A 1 37 ? -22.925 0.847 0.809 1.00 1.00 588 LEU A O 11
ATOM 20591 N N . GLU A 1 38 ? -22.745 -1.406 0.870 1.00 1.00 589 GLU A N 11
ATOM 20592 C CA . GLU A 1 38 ? -23.893 -1.632 0.009 1.00 1.00 589 GLU A CA 11
ATOM 20593 C C . GLU A 1 38 ? -25.028 -2.287 0.798 1.00 1.00 589 GLU A C 11
ATOM 20594 O O . GLU A 1 38 ? -24.782 -3.106 1.681 1.00 1.00 589 GLU A O 11
ATOM 20606 N N . TRP A 1 39 ? -26.247 -1.901 0.449 1.00 1.00 590 TRP A N 11
ATOM 20607 C CA . TRP A 1 39 ? -27.421 -2.441 1.114 1.00 1.00 590 TRP A CA 11
ATOM 20608 C C . TRP A 1 39 ? -28.500 -2.671 0.054 1.00 1.00 590 TRP A C 11
ATOM 20609 O O . TRP A 1 39 ? -29.293 -1.776 -0.235 1.00 1.00 590 TRP A O 11
ATOM 20630 N N . ARG A 1 40 ? -28.495 -3.876 -0.497 1.00 1.00 591 ARG A N 11
ATOM 20631 C CA . ARG A 1 40 ? -29.464 -4.236 -1.519 1.00 1.00 591 ARG A CA 11
ATOM 20632 C C . ARG A 1 40 ? -30.228 -5.495 -1.106 1.00 1.00 591 ARG A C 11
ATOM 20633 O O . ARG A 1 40 ? -30.046 -6.001 0.000 1.00 1.00 591 ARG A O 11
ATOM 20654 N N . GLY A 1 41 ? -31.069 -5.964 -2.016 1.00 1.00 592 GLY A N 11
ATOM 20655 C CA . GLY A 1 41 ? -31.863 -7.154 -1.761 1.00 1.00 592 GLY A CA 11
ATOM 20656 C C . GLY A 1 41 ? -33.301 -6.969 -2.248 1.00 1.00 592 GLY A C 11
ATOM 20657 O O . GLY A 1 41 ? -33.533 -6.377 -3.299 1.00 1.00 592 GLY A O 11
ATOM 20661 N N . GLU A 1 42 ? -34.231 -7.488 -1.458 1.00 1.00 593 GLU A N 11
ATOM 20662 C CA . GLU A 1 42 ? -35.640 -7.388 -1.797 1.00 1.00 593 GLU A CA 11
ATOM 20663 C C . GLU A 1 42 ? -36.271 -6.185 -1.093 1.00 1.00 593 GLU A C 11
ATOM 20664 O O . GLU A 1 42 ? -36.040 -5.967 0.096 1.00 1.00 593 GLU A O 11
ATOM 20676 N N . GLY A 1 43 ? -37.053 -5.437 -1.856 1.00 1.00 594 GLY A N 11
ATOM 20677 C CA . GLY A 1 43 ? -37.719 -4.262 -1.319 1.00 1.00 594 GLY A CA 11
ATOM 20678 C C . GLY A 1 43 ? -38.453 -3.496 -2.423 1.00 1.00 594 GLY A C 11
ATOM 20679 O O . GLY A 1 43 ? -38.938 -4.094 -3.381 1.00 1.00 594 GLY A O 11
ATOM 20683 N N . GLU A 1 44 ? -38.508 -2.184 -2.251 1.00 1.00 595 GLU A N 11
ATOM 20684 C CA . GLU A 1 44 ? -39.175 -1.329 -3.219 1.00 1.00 595 GLU A CA 11
ATOM 20685 C C . GLU A 1 44 ? -38.481 0.033 -3.291 1.00 1.00 595 GLU A C 11
ATOM 20686 O O . GLU A 1 44 ? -39.061 1.004 -3.776 1.00 1.00 595 GLU A O 11
ATOM 20698 N N . ALA A 1 45 ? -37.250 0.060 -2.801 1.00 1.00 596 ALA A N 11
ATOM 20699 C CA . ALA A 1 45 ? -36.472 1.288 -2.804 1.00 1.00 596 ALA A CA 11
ATOM 20700 C C . ALA A 1 45 ? -35.663 1.371 -4.100 1.00 1.00 596 ALA A C 11
ATOM 20701 O O . ALA A 1 45 ? -35.358 0.348 -4.712 1.00 1.00 596 ALA A O 11
ATOM 20708 N N . PRO A 1 46 ? -35.331 2.632 -4.490 1.00 1.00 597 PRO A N 11
ATOM 20709 C CA . PRO A 1 46 ? -34.563 2.861 -5.703 1.00 1.00 597 PRO A CA 11
ATOM 20710 C C . PRO A 1 46 ? -33.092 2.499 -5.497 1.00 1.00 597 PRO A C 11
ATOM 20711 O O . PRO A 1 46 ? -32.690 1.358 -5.725 1.00 1.00 597 PRO A O 11
ATOM 20722 N N . GLN A 1 47 ? -32.325 3.492 -5.068 1.00 1.00 598 GLN A N 11
ATOM 20723 C CA . GLN A 1 47 ? -30.906 3.292 -4.829 1.00 1.00 598 GLN A CA 11
ATOM 20724 C C . GLN A 1 47 ? -30.654 3.001 -3.348 1.00 1.00 598 GLN A C 11
ATOM 20725 O O . GLN A 1 47 ? -31.450 3.380 -2.492 1.00 1.00 598 GLN A O 11
ATOM 20739 N N . SER A 1 48 ? -29.540 2.327 -3.092 1.00 1.00 599 SER A N 11
ATOM 20740 C CA . SER A 1 48 ? -29.174 1.980 -1.730 1.00 1.00 599 SER A CA 11
ATOM 20741 C C . SER A 1 48 ? -27.654 1.832 -1.620 1.00 1.00 599 SER A C 11
ATOM 20742 O O . SER A 1 48 ? -27.160 0.807 -1.152 1.00 1.00 599 SER A O 11
ATOM 20750 N N . LEU A 1 49 ? -26.956 2.869 -2.059 1.00 1.00 600 LEU A N 11
ATOM 20751 C CA . LEU A 1 49 ? -25.503 2.867 -2.015 1.00 1.00 600 LEU A CA 11
ATOM 20752 C C . LEU A 1 49 ? -25.018 4.102 -1.255 1.00 1.00 600 LEU A C 11
ATOM 20753 O O . LEU A 1 49 ? -25.519 5.204 -1.469 1.00 1.00 600 LEU A O 11
ATOM 20769 N N . LEU A 1 50 ? -24.048 3.877 -0.381 1.00 1.00 601 LEU A N 11
ATOM 20770 C CA . LEU A 1 50 ? -23.490 4.958 0.413 1.00 1.00 601 LEU A CA 11
ATOM 20771 C C . LEU A 1 50 ? -22.073 4.581 0.853 1.00 1.00 601 LEU A C 11
ATOM 20772 O O . LEU A 1 50 ? -21.582 3.504 0.524 1.00 1.00 601 LEU A O 11
ATOM 20788 N N . THR A 1 51 ? -21.458 5.493 1.593 1.00 1.00 602 THR A N 11
ATOM 20789 C CA . THR A 1 51 ? -20.107 5.270 2.084 1.00 1.00 602 THR A CA 11
ATOM 20790 C C . THR A 1 51 ? -20.106 5.152 3.608 1.00 1.00 602 THR A C 11
ATOM 20791 O O . THR A 1 51 ? -21.161 5.197 4.239 1.00 1.00 602 THR A O 11
ATOM 20802 N N . MET A 1 52 ? -18.910 5.001 4.157 1.00 1.00 603 MET A N 11
ATOM 20803 C CA . MET A 1 52 ? -18.758 4.877 5.597 1.00 1.00 603 MET A CA 11
ATOM 20804 C C . MET A 1 52 ? -17.722 5.869 6.127 1.00 1.00 603 MET A C 11
ATOM 20805 O O . MET A 1 52 ? -16.898 5.521 6.974 1.00 1.00 603 MET A O 11
ATOM 20819 N N . GLU A 1 53 ? -17.795 7.086 5.609 1.00 1.00 604 GLU A N 11
ATOM 20820 C CA . GLU A 1 53 ? -16.874 8.132 6.020 1.00 1.00 604 GLU A CA 11
ATOM 20821 C C . GLU A 1 53 ? -17.648 9.352 6.524 1.00 1.00 604 GLU A C 11
ATOM 20822 O O . GLU A 1 53 ? -17.477 10.456 6.007 1.00 1.00 604 GLU A O 11
ATOM 20834 N N . GLU A 1 54 ? -18.478 9.112 7.527 1.00 1.00 605 GLU A N 11
ATOM 20835 C CA . GLU A 1 54 ? -19.279 10.179 8.106 1.00 1.00 605 GLU A CA 11
ATOM 20836 C C . GLU A 1 54 ? -19.685 9.819 9.538 1.00 1.00 605 GLU A C 11
ATOM 20837 O O . GLU A 1 54 ? -19.646 10.665 10.429 1.00 1.00 605 GLU A O 11
ATOM 20849 N N . ILE A 1 55 ? -20.066 8.562 9.712 1.00 1.00 606 ILE A N 11
ATOM 20850 C CA . ILE A 1 55 ? -20.480 8.080 11.019 1.00 1.00 606 ILE A CA 11
ATOM 20851 C C . ILE A 1 55 ? -19.655 8.780 12.100 1.00 1.00 606 ILE A C 11
ATOM 20852 O O . ILE A 1 55 ? -18.440 8.920 11.967 1.00 1.00 606 ILE A O 11
ATOM 20868 N N . GLN A 1 56 ? -20.349 9.203 13.147 1.00 1.00 607 GLN A N 11
ATOM 20869 C CA . GLN A 1 56 ? -19.695 9.886 14.251 1.00 1.00 607 GLN A CA 11
ATOM 20870 C C . GLN A 1 56 ? -19.260 8.877 15.317 1.00 1.00 607 GLN A C 11
ATOM 20871 O O . GLN A 1 56 ? -18.199 9.026 15.920 1.00 1.00 607 GLN A O 11
ATOM 20885 N N . SER A 1 57 ? -20.103 7.874 15.515 1.00 1.00 608 SER A N 11
ATOM 20886 C CA . SER A 1 57 ? -19.819 6.842 16.497 1.00 1.00 608 SER A CA 11
ATOM 20887 C C . SER A 1 57 ? -20.880 5.742 16.422 1.00 1.00 608 SER A C 11
ATOM 20888 O O . SER A 1 57 ? -22.074 6.031 16.342 1.00 1.00 608 SER A O 11
ATOM 20896 N N . VAL A 1 58 ? -20.406 4.505 16.448 1.00 1.00 609 VAL A N 11
ATOM 20897 C CA . VAL A 1 58 ? -21.299 3.361 16.384 1.00 1.00 609 VAL A CA 11
ATOM 20898 C C . VAL A 1 58 ? -21.349 2.680 17.753 1.00 1.00 609 VAL A C 11
ATOM 20899 O O . VAL A 1 58 ? -20.338 2.602 18.449 1.00 1.00 609 VAL A O 11
ATOM 20912 N N . GLU A 1 59 ? -22.537 2.205 18.099 1.00 1.00 610 GLU A N 11
ATOM 20913 C CA . GLU A 1 59 ? -22.731 1.532 19.372 1.00 1.00 610 GLU A CA 11
ATOM 20914 C C . GLU A 1 59 ? -24.028 0.721 19.352 1.00 1.00 610 GLU A C 11
ATOM 20915 O O . GLU A 1 59 ? -24.654 0.571 18.304 1.00 1.00 610 GLU A O 11
ATOM 20927 N N . GLU A 1 60 ? -24.392 0.216 20.521 1.00 1.00 611 GLU A N 11
ATOM 20928 C CA . GLU A 1 60 ? -25.602 -0.577 20.650 1.00 1.00 611 GLU A CA 11
ATOM 20929 C C . GLU A 1 60 ? -26.613 0.139 21.549 1.00 1.00 611 GLU A C 11
ATOM 20930 O O . GLU A 1 60 ? -26.326 1.211 22.079 1.00 1.00 611 GLU A O 11
ATOM 20942 N N . THR A 1 61 ? -27.774 -0.483 21.691 1.00 1.00 612 THR A N 11
ATOM 20943 C CA . THR A 1 61 ? -28.828 0.080 22.516 1.00 1.00 612 THR A CA 11
ATOM 20944 C C . THR A 1 61 ? -29.787 -1.017 22.980 1.00 1.00 612 THR A C 11
ATOM 20945 O O . THR A 1 61 ? -29.936 -2.040 22.314 1.00 1.00 612 THR A O 11
ATOM 20956 N N . GLN A 1 62 ? -30.414 -0.768 24.122 1.00 1.00 613 GLN A N 11
ATOM 20957 C CA . GLN A 1 62 ? -31.353 -1.723 24.683 1.00 1.00 613 GLN A CA 11
ATOM 20958 C C . GLN A 1 62 ? -32.759 -1.120 24.729 1.00 1.00 613 GLN A C 11
ATOM 20959 O O . GLN A 1 62 ? -32.944 0.057 24.419 1.00 1.00 613 GLN A O 11
ATOM 20973 N N . ILE A 1 63 ? -33.714 -1.953 25.114 1.00 1.00 614 ILE A N 11
ATOM 20974 C CA . ILE A 1 63 ? -35.097 -1.517 25.203 1.00 1.00 614 ILE A CA 11
ATOM 20975 C C . ILE A 1 63 ? -35.823 -2.349 26.262 1.00 1.00 614 ILE A C 11
ATOM 20976 O O . ILE A 1 63 ? -36.969 -2.748 26.067 1.00 1.00 614 ILE A O 11
ATOM 20992 N N . LYS A 1 64 ? -35.124 -2.586 27.363 1.00 1.00 615 LYS A N 11
ATOM 20993 C CA . LYS A 1 64 ? -35.688 -3.363 28.454 1.00 1.00 615 LYS A CA 11
ATOM 20994 C C . LYS A 1 64 ? -35.521 -4.853 28.152 1.00 1.00 615 LYS A C 11
ATOM 20995 O O . LYS A 1 64 ? -35.562 -5.683 29.060 1.00 1.00 615 LYS A O 11
ATOM 21014 N N . GLU A 1 65 ? -35.338 -5.148 26.873 1.00 1.00 616 GLU A N 11
ATOM 21015 C CA . GLU A 1 65 ? -35.166 -6.524 26.441 1.00 1.00 616 GLU A CA 11
ATOM 21016 C C . GLU A 1 65 ? -34.498 -6.569 25.065 1.00 1.00 616 GLU A C 11
ATOM 21017 O O . GLU A 1 65 ? -33.472 -7.222 24.888 1.00 1.00 616 GLU A O 11
ATOM 21029 N N . ARG A 1 66 ? -35.109 -5.864 24.123 1.00 1.00 617 ARG A N 11
ATOM 21030 C CA . ARG A 1 66 ? -34.587 -5.814 22.767 1.00 1.00 617 ARG A CA 11
ATOM 21031 C C . ARG A 1 66 ? -33.521 -4.721 22.650 1.00 1.00 617 ARG A C 11
ATOM 21032 O O . ARG A 1 66 ? -33.556 -3.735 23.381 1.00 1.00 617 ARG A O 11
ATOM 21053 N N . LYS A 1 67 ? -32.600 -4.937 21.722 1.00 1.00 618 LYS A N 11
ATOM 21054 C CA . LYS A 1 67 ? -31.526 -3.985 21.499 1.00 1.00 618 LYS A CA 11
ATOM 21055 C C . LYS A 1 67 ? -31.333 -3.784 19.995 1.00 1.00 618 LYS A C 11
ATOM 21056 O O . LYS A 1 67 ? -31.836 -4.567 19.190 1.00 1.00 618 LYS A O 11
ATOM 21075 N N . CYS A 1 68 ? -30.604 -2.729 19.660 1.00 1.00 619 CYS A N 11
ATOM 21076 C CA . CYS A 1 68 ? -30.339 -2.416 18.266 1.00 1.00 619 CYS A CA 11
ATOM 21077 C C . CYS A 1 68 ? -29.000 -1.680 18.186 1.00 1.00 619 CYS A C 11
ATOM 21078 O O . CYS A 1 68 ? -28.600 -1.007 19.134 1.00 1.00 619 CYS A O 11
ATOM 21086 N N . LEU A 1 69 ? -28.345 -1.832 17.044 1.00 1.00 620 LEU A N 11
ATOM 21087 C CA . LEU A 1 69 ? -27.060 -1.192 16.827 1.00 1.00 620 LEU A CA 11
ATOM 21088 C C . LEU A 1 69 ? -27.285 0.236 16.322 1.00 1.00 620 LEU A C 11
ATOM 21089 O O . LEU A 1 69 ? -27.935 0.440 15.298 1.00 1.00 620 LEU A O 11
ATOM 21105 N N . LEU A 1 70 ? -26.735 1.186 17.064 1.00 1.00 621 LEU A N 11
ATOM 21106 C CA . LEU A 1 70 ? -26.868 2.588 16.704 1.00 1.00 621 LEU A CA 11
ATOM 21107 C C . LEU A 1 70 ? -25.789 2.952 15.684 1.00 1.00 621 LEU A C 11
ATOM 21108 O O . LEU A 1 70 ? -24.766 2.275 15.588 1.00 1.00 621 LEU A O 11
ATOM 21124 N N . LEU A 1 71 ? -26.054 4.021 14.946 1.00 1.00 622 LEU A N 11
ATOM 21125 C CA . LEU A 1 71 ? -25.119 4.483 13.935 1.00 1.00 622 LEU A CA 11
ATOM 21126 C C . LEU A 1 71 ? -25.339 5.975 13.686 1.00 1.00 622 LEU A C 11
ATOM 21127 O O . LEU A 1 71 ? -25.953 6.358 12.690 1.00 1.00 622 LEU A O 11
ATOM 21143 N N . LYS A 1 72 ? -24.828 6.779 14.607 1.00 1.00 623 LYS A N 11
ATOM 21144 C CA . LYS A 1 72 ? -24.963 8.222 14.501 1.00 1.00 623 LYS A CA 11
ATOM 21145 C C . LYS A 1 72 ? -23.962 8.747 13.468 1.00 1.00 623 LYS A C 11
ATOM 21146 O O . LYS A 1 72 ? -22.809 8.319 13.443 1.00 1.00 623 LYS A O 11
ATOM 21165 N N . ILE A 1 73 ? -24.440 9.667 12.644 1.00 1.00 624 ILE A N 11
ATOM 21166 C CA . ILE A 1 73 ? -23.601 10.256 11.613 1.00 1.00 624 ILE A CA 11
ATOM 21167 C C . ILE A 1 73 ? -23.153 11.648 12.061 1.00 1.00 624 ILE A C 11
ATOM 21168 O O . ILE A 1 73 ? -23.870 12.331 12.790 1.00 1.00 624 ILE A O 11
ATOM 21184 N N . ARG A 1 74 ? -21.968 12.029 11.604 1.00 1.00 625 ARG A N 11
ATOM 21185 C CA . ARG A 1 74 ? -21.416 13.328 11.949 1.00 1.00 625 ARG A CA 11
ATOM 21186 C C . ARG A 1 74 ? -22.074 14.425 11.109 1.00 1.00 625 ARG A C 11
ATOM 21187 O O . ARG A 1 74 ? -21.700 15.593 11.204 1.00 1.00 625 ARG A O 11
ATOM 21208 N N . GLY A 1 75 ? -23.043 14.009 10.306 1.00 1.00 626 GLY A N 11
ATOM 21209 C CA . GLY A 1 75 ? -23.756 14.941 9.450 1.00 1.00 626 GLY A CA 11
ATOM 21210 C C . GLY A 1 75 ? -25.066 15.391 10.101 1.00 1.00 626 GLY A C 11
ATOM 21211 O O . GLY A 1 75 ? -25.623 16.424 9.733 1.00 1.00 626 GLY A O 11
ATOM 21215 N N . GLY A 1 76 ? -25.518 14.593 11.058 1.00 1.00 627 GLY A N 11
ATOM 21216 C CA . GLY A 1 76 ? -26.752 14.895 11.763 1.00 1.00 627 GLY A CA 11
ATOM 21217 C C . GLY A 1 76 ? -27.837 13.868 11.436 1.00 1.00 627 GLY A C 11
ATOM 21218 O O . GLY A 1 76 ? -29.020 14.204 11.385 1.00 1.00 627 GLY A O 11
ATOM 21222 N N . LYS A 1 77 ? -27.397 12.637 11.223 1.00 1.00 628 LYS A N 11
ATOM 21223 C CA . LYS A 1 77 ? -28.316 11.558 10.903 1.00 1.00 628 LYS A CA 11
ATOM 21224 C C . LYS A 1 77 ? -28.055 10.377 11.839 1.00 1.00 628 LYS A C 11
ATOM 21225 O O . LYS A 1 77 ? -26.908 9.984 12.045 1.00 1.00 628 LYS A O 11
ATOM 21244 N N . GLN A 1 78 ? -29.140 9.844 12.384 1.00 1.00 629 GLN A N 11
ATOM 21245 C CA . GLN A 1 78 ? -29.044 8.716 13.295 1.00 1.00 629 GLN A CA 11
ATOM 21246 C C . GLN A 1 78 ? -29.622 7.458 12.644 1.00 1.00 629 GLN A C 11
ATOM 21247 O O . GLN A 1 78 ? -30.675 7.511 12.010 1.00 1.00 629 GLN A O 11
ATOM 21261 N N . PHE A 1 79 ? -28.907 6.357 12.824 1.00 1.00 630 PHE A N 11
ATOM 21262 C CA . PHE A 1 79 ? -29.337 5.087 12.262 1.00 1.00 630 PHE A CA 11
ATOM 21263 C C . PHE A 1 79 ? -29.281 3.975 13.312 1.00 1.00 630 PHE A C 11
ATOM 21264 O O . PHE A 1 79 ? -28.362 3.935 14.129 1.00 1.00 630 PHE A O 11
ATOM 21281 N N . ILE A 1 80 ? -30.274 3.101 13.256 1.00 1.00 631 ILE A N 11
ATOM 21282 C CA . ILE A 1 80 ? -30.349 1.992 14.193 1.00 1.00 631 ILE A CA 11
ATOM 21283 C C . ILE A 1 80 ? -30.701 0.712 13.433 1.00 1.00 631 ILE A C 11
ATOM 21284 O O . ILE A 1 80 ? -31.854 0.510 13.052 1.00 1.00 631 ILE A O 11
ATOM 21300 N N . LEU A 1 81 ? -29.689 -0.118 13.235 1.00 1.00 632 LEU A N 11
ATOM 21301 C CA . LEU A 1 81 ? -29.878 -1.373 12.527 1.00 1.00 632 LEU A CA 11
ATOM 21302 C C . LEU A 1 81 ? -29.824 -2.531 13.528 1.00 1.00 632 LEU A C 11
ATOM 21303 O O . LEU A 1 81 ? -29.194 -2.419 14.579 1.00 1.00 632 LEU A O 11
ATOM 21319 N N . GLN A 1 82 ? -30.493 -3.614 13.165 1.00 1.00 633 GLN A N 11
ATOM 21320 C CA . GLN A 1 82 ? -30.531 -4.791 14.017 1.00 1.00 633 GLN A CA 11
ATOM 21321 C C . GLN A 1 82 ? -30.514 -6.063 13.166 1.00 1.00 633 GLN A C 11
ATOM 21322 O O . GLN A 1 82 ? -30.968 -6.056 12.023 1.00 1.00 633 GLN A O 11
ATOM 21336 N N . CYS A 1 83 ? -29.987 -7.125 13.758 1.00 1.00 634 CYS A N 11
ATOM 21337 C CA . CYS A 1 83 ? -29.905 -8.402 13.069 1.00 1.00 634 CYS A CA 11
ATOM 21338 C C . CYS A 1 83 ? -30.370 -9.496 14.031 1.00 1.00 634 CYS A C 11
ATOM 21339 O O . CYS A 1 83 ? -30.703 -9.216 15.183 1.00 1.00 634 CYS A O 11
ATOM 21347 N N . ASP A 1 84 ? -30.377 -10.721 13.525 1.00 1.00 635 ASP A N 11
ATOM 21348 C CA . ASP A 1 84 ? -30.796 -11.859 14.325 1.00 1.00 635 ASP A CA 11
ATOM 21349 C C . ASP A 1 84 ? -29.584 -12.431 15.065 1.00 1.00 635 ASP A C 11
ATOM 21350 O O . ASP A 1 84 ? -29.736 -13.117 16.074 1.00 1.00 635 ASP A O 11
ATOM 21359 N N . SER A 1 85 ? -28.409 -12.125 14.534 1.00 1.00 636 SER A N 11
ATOM 21360 C CA . SER A 1 85 ? -27.171 -12.599 15.132 1.00 1.00 636 SER A CA 11
ATOM 21361 C C . SER A 1 85 ? -26.706 -11.623 16.214 1.00 1.00 636 SER A C 11
ATOM 21362 O O . SER A 1 85 ? -26.893 -10.414 16.087 1.00 1.00 636 SER A O 11
ATOM 21370 N N . ASP A 1 86 ? -26.109 -12.184 17.255 1.00 1.00 637 ASP A N 11
ATOM 21371 C CA . ASP A 1 86 ? -25.615 -11.379 18.359 1.00 1.00 637 ASP A CA 11
ATOM 21372 C C . ASP A 1 86 ? -24.211 -10.872 18.026 1.00 1.00 637 ASP A C 11
ATOM 21373 O O . ASP A 1 86 ? -23.913 -9.693 18.206 1.00 1.00 637 ASP A O 11
ATOM 21382 N N . PRO A 1 87 ? -23.361 -11.814 17.534 1.00 1.00 638 PRO A N 11
ATOM 21383 C CA . PRO A 1 87 ? -21.995 -11.474 17.174 1.00 1.00 638 PRO A CA 11
ATOM 21384 C C . PRO A 1 87 ? -21.951 -10.697 15.857 1.00 1.00 638 PRO A C 11
ATOM 21385 O O . PRO A 1 87 ? -21.306 -9.653 15.768 1.00 1.00 638 PRO A O 11
ATOM 21396 N N . GLU A 1 88 ? -22.647 -11.234 14.866 1.00 1.00 639 GLU A N 11
ATOM 21397 C CA . GLU A 1 88 ? -22.697 -10.604 13.557 1.00 1.00 639 GLU A CA 11
ATOM 21398 C C . GLU A 1 88 ? -22.499 -9.092 13.689 1.00 1.00 639 GLU A C 11
ATOM 21399 O O . GLU A 1 88 ? -21.395 -8.587 13.489 1.00 1.00 639 GLU A O 11
ATOM 21411 N N . LEU A 1 89 ? -23.586 -8.413 14.023 1.00 1.00 640 LEU A N 11
ATOM 21412 C CA . LEU A 1 89 ? -23.546 -6.969 14.185 1.00 1.00 640 LEU A CA 11
ATOM 21413 C C . LEU A 1 89 ? -22.339 -6.589 15.047 1.00 1.00 640 LEU A C 11
ATOM 21414 O O . LEU A 1 89 ? -21.605 -5.659 14.717 1.00 1.00 640 LEU A O 11
ATOM 21430 N N . VAL A 1 90 ? -22.173 -7.329 16.133 1.00 1.00 641 VAL A N 11
ATOM 21431 C CA . VAL A 1 90 ? -21.069 -7.081 17.045 1.00 1.00 641 VAL A CA 11
ATOM 21432 C C . VAL A 1 90 ? -19.773 -6.937 16.243 1.00 1.00 641 VAL A C 11
ATOM 21433 O O . VAL A 1 90 ? -19.085 -5.923 16.348 1.00 1.00 641 VAL A O 11
ATOM 21446 N N . GLN A 1 91 ? -19.482 -7.965 15.461 1.00 1.00 642 GLN A N 11
ATOM 21447 C CA . GLN A 1 91 ? -18.282 -7.966 14.641 1.00 1.00 642 GLN A CA 11
ATOM 21448 C C . GLN A 1 91 ? -18.370 -6.877 13.569 1.00 1.00 642 GLN A C 11
ATOM 21449 O O . GLN A 1 91 ? -17.376 -6.224 13.259 1.00 1.00 642 GLN A O 11
ATOM 21463 N N . TRP A 1 92 ? -19.571 -6.718 13.032 1.00 1.00 643 TRP A N 11
ATOM 21464 C CA . TRP A 1 92 ? -19.802 -5.720 12.001 1.00 1.00 643 TRP A CA 11
ATOM 21465 C C . TRP A 1 92 ? -19.384 -4.358 12.559 1.00 1.00 643 TRP A C 11
ATOM 21466 O O . TRP A 1 92 ? -18.720 -3.581 11.875 1.00 1.00 643 TRP A O 11
ATOM 21487 N N . LYS A 1 93 ? -19.791 -4.110 13.796 1.00 1.00 644 LYS A N 11
ATOM 21488 C CA . LYS A 1 93 ? -19.466 -2.855 14.453 1.00 1.00 644 LYS A CA 11
ATOM 21489 C C . LYS A 1 93 ? -17.952 -2.644 14.421 1.00 1.00 644 LYS A C 11
ATOM 21490 O O . LYS A 1 93 ? -17.473 -1.636 13.904 1.00 1.00 644 LYS A O 11
ATOM 21509 N N . LYS A 1 94 ? -17.239 -3.611 14.978 1.00 1.00 645 LYS A N 11
ATOM 21510 C CA . LYS A 1 94 ? -15.788 -3.544 15.019 1.00 1.00 645 LYS A CA 11
ATOM 21511 C C . LYS A 1 94 ? -15.268 -3.012 13.683 1.00 1.00 645 LYS A C 11
ATOM 21512 O O . LYS A 1 94 ? -14.504 -2.049 13.649 1.00 1.00 645 LYS A O 11
ATOM 21531 N N . GLU A 1 95 ? -15.704 -3.660 12.613 1.00 1.00 646 GLU A N 11
ATOM 21532 C CA . GLU A 1 95 ? -15.294 -3.264 11.278 1.00 1.00 646 GLU A CA 11
ATOM 21533 C C . GLU A 1 95 ? -15.913 -1.915 10.909 1.00 1.00 646 GLU A C 11
ATOM 21534 O O . GLU A 1 95 ? -15.290 -1.111 10.218 1.00 1.00 646 GLU A O 11
ATOM 21546 N N . LEU A 1 96 ? -17.130 -1.708 11.390 1.00 1.00 647 LEU A N 11
ATOM 21547 C CA . LEU A 1 96 ? -17.840 -0.468 11.121 1.00 1.00 647 LEU A CA 11
ATOM 21548 C C . LEU A 1 96 ? -17.100 0.693 11.787 1.00 1.00 647 LEU A C 11
ATOM 21549 O O . LEU A 1 96 ? -16.604 1.591 11.107 1.00 1.00 647 LEU A O 11
ATOM 21565 N N . ARG A 1 97 ? -17.049 0.639 13.111 1.00 1.00 648 ARG A N 11
ATOM 21566 C CA . ARG A 1 97 ? -16.379 1.676 13.876 1.00 1.00 648 ARG A CA 11
ATOM 21567 C C . ARG A 1 97 ? -15.113 2.137 13.152 1.00 1.00 648 ARG A C 11
ATOM 21568 O O . ARG A 1 97 ? -14.910 3.333 12.950 1.00 1.00 648 ARG A O 11
ATOM 21589 N N . ASP A 1 98 ? -14.295 1.164 12.779 1.00 1.00 649 ASP A N 11
ATOM 21590 C CA . ASP A 1 98 ? -13.055 1.454 12.079 1.00 1.00 649 ASP A CA 11
ATOM 21591 C C . ASP A 1 98 ? -13.375 1.994 10.685 1.00 1.00 649 ASP A C 11
ATOM 21592 O O . ASP A 1 98 ? -12.919 3.075 10.314 1.00 1.00 649 ASP A O 11
ATOM 21601 N N . ALA A 1 99 ? -14.157 1.217 9.949 1.00 1.00 650 ALA A N 11
ATOM 21602 C CA . ALA A 1 99 ? -14.544 1.604 8.603 1.00 1.00 650 ALA A CA 11
ATOM 21603 C C . ALA A 1 99 ? -14.829 3.106 8.571 1.00 1.00 650 ALA A C 11
ATOM 21604 O O . ALA A 1 99 ? -14.480 3.787 7.607 1.00 1.00 650 ALA A O 11
ATOM 21611 N N . TYR A 1 100 ? -15.460 3.581 9.634 1.00 1.00 651 TYR A N 11
ATOM 21612 C CA . TYR A 1 100 ? -15.795 4.989 9.740 1.00 1.00 651 TYR A CA 11
ATOM 21613 C C . TYR A 1 100 ? -14.578 5.814 10.166 1.00 1.00 651 TYR A C 11
ATOM 21614 O O . TYR A 1 100 ? -14.375 6.924 9.681 1.00 1.00 651 TYR A O 11
ATOM 21632 N N . ARG A 1 101 ? -13.800 5.235 11.070 1.00 1.00 652 ARG A N 11
ATOM 21633 C CA . ARG A 1 101 ? -12.607 5.900 11.566 1.00 1.00 652 ARG A CA 11
ATOM 21634 C C . ARG A 1 101 ? -11.518 5.912 10.492 1.00 1.00 652 ARG A C 11
ATOM 21635 O O . ARG A 1 101 ? -10.824 6.912 10.317 1.00 1.00 652 ARG A O 11
ATOM 21656 N N . GLU A 1 102 ? -11.404 4.789 9.799 1.00 1.00 653 GLU A N 11
ATOM 21657 C CA . GLU A 1 102 ? -10.411 4.657 8.747 1.00 1.00 653 GLU A CA 11
ATOM 21658 C C . GLU A 1 102 ? -10.742 5.594 7.583 1.00 1.00 653 GLU A C 11
ATOM 21659 O O . GLU A 1 102 ? -9.844 6.134 6.942 1.00 1.00 653 GLU A O 11
ATOM 21671 N N . ALA A 1 103 ? -12.036 5.757 7.348 1.00 1.00 654 ALA A N 11
ATOM 21672 C CA . ALA A 1 103 ? -12.497 6.621 6.275 1.00 1.00 654 ALA A CA 11
ATOM 21673 C C . ALA A 1 103 ? -12.404 8.081 6.722 1.00 1.00 654 ALA A C 11
ATOM 21674 O O . ALA A 1 103 ? -11.766 8.897 6.058 1.00 1.00 654 ALA A O 11
ATOM 21681 N N . GLN A 1 104 ? -13.046 8.364 7.845 1.00 1.00 655 GLN A N 11
ATOM 21682 C CA . GLN A 1 104 ? -13.044 9.712 8.389 1.00 1.00 655 GLN A CA 11
ATOM 21683 C C . GLN A 1 104 ? -11.618 10.264 8.428 1.00 1.00 655 GLN A C 11
ATOM 21684 O O . GLN A 1 104 ? -11.388 11.423 8.087 1.00 1.00 655 GLN A O 11
ATOM 21698 N N . GLN A 1 105 ? -10.697 9.410 8.851 1.00 1.00 656 GLN A N 11
ATOM 21699 C CA . GLN A 1 105 ? -9.300 9.799 8.938 1.00 1.00 656 GLN A CA 11
ATOM 21700 C C . GLN A 1 105 ? -8.782 10.239 7.567 1.00 1.00 656 GLN A C 11
ATOM 21701 O O . GLN A 1 105 ? -7.714 10.838 7.465 1.00 1.00 656 GLN A O 11
ATOM 21715 N N . LEU A 1 106 ? -9.566 9.924 6.546 1.00 1.00 657 LEU A N 11
ATOM 21716 C CA . LEU A 1 106 ? -9.202 10.279 5.185 1.00 1.00 657 LEU A CA 11
ATOM 21717 C C . LEU A 1 106 ? -9.668 11.706 4.893 1.00 1.00 657 LEU A C 11
ATOM 21718 O O . LEU A 1 106 ? -9.071 12.402 4.072 1.00 1.00 657 LEU A O 11
ATOM 21734 N N . VAL A 1 107 ? -10.729 12.101 5.582 1.00 1.00 658 VAL A N 11
ATOM 21735 C CA . VAL A 1 107 ? -11.281 13.434 5.407 1.00 1.00 658 VAL A CA 11
ATOM 21736 C C . VAL A 1 107 ? -11.171 14.204 6.724 1.00 1.00 658 VAL A C 11
ATOM 21737 O O . VAL A 1 107 ? -11.793 15.253 6.888 1.00 1.00 658 VAL A O 11
ATOM 21750 N N . GLN A 1 108 ? -10.375 13.654 7.630 1.00 1.00 659 GLN A N 11
ATOM 21751 C CA . GLN A 1 108 ? -10.176 14.277 8.928 1.00 1.00 659 GLN A CA 11
ATOM 21752 C C . GLN A 1 108 ? -9.607 15.688 8.758 1.00 1.00 659 GLN A C 11
ATOM 21753 O O . GLN A 1 108 ? -10.217 16.662 9.194 1.00 1.00 659 GLN A O 11
ATOM 21767 N N . ARG A 1 109 ? -8.446 15.750 8.123 1.00 1.00 660 ARG A N 11
ATOM 21768 C CA . ARG A 1 109 ? -7.788 17.025 7.890 1.00 1.00 660 ARG A CA 11
ATOM 21769 C C . ARG A 1 109 ? -8.591 17.862 6.892 1.00 1.00 660 ARG A C 11
ATOM 21770 O O . ARG A 1 109 ? -8.125 18.130 5.786 1.00 1.00 660 ARG A O 11
ATOM 21791 N N . VAL A 1 110 ? -9.784 18.250 7.319 1.00 1.00 661 VAL A N 11
ATOM 21792 C CA . VAL A 1 110 ? -10.656 19.051 6.476 1.00 1.00 661 VAL A CA 11
ATOM 21793 C C . VAL A 1 110 ? -10.773 20.459 7.064 1.00 1.00 661 VAL A C 11
ATOM 21794 O O . VAL A 1 110 ? -11.137 20.622 8.228 1.00 1.00 661 VAL A O 11
ATOM 21807 N N . PRO A 1 111 ? -10.449 21.467 6.211 1.00 1.00 662 PRO A N 11
ATOM 21808 C CA . PRO A 1 111 ? -10.515 22.856 6.633 1.00 1.00 662 PRO A CA 11
ATOM 21809 C C . PRO A 1 111 ? -11.964 23.338 6.709 1.00 1.00 662 PRO A C 11
ATOM 21810 O O . PRO A 1 111 ? -12.326 24.330 6.076 1.00 1.00 662 PRO A O 11
ATOM 21821 N N . LYS A 1 112 ? -12.756 22.615 7.487 1.00 1.00 663 LYS A N 11
ATOM 21822 C CA . LYS A 1 112 ? -14.158 22.957 7.653 1.00 1.00 663 LYS A CA 11
ATOM 21823 C C . LYS A 1 112 ? -14.740 23.377 6.302 1.00 1.00 663 LYS A C 11
ATOM 21824 O O . LYS A 1 112 ? -15.172 24.517 6.135 1.00 1.00 663 LYS A O 11
ATOM 21843 N N . MET A 1 113 ? -14.731 22.434 5.371 1.00 1.00 664 MET A N 11
ATOM 21844 C CA . MET A 1 113 ? -15.252 22.692 4.039 1.00 1.00 664 MET A CA 11
ATOM 21845 C C . MET A 1 113 ? -14.485 23.827 3.361 1.00 1.00 664 MET A C 11
ATOM 21846 O O . MET A 1 113 ? -13.387 23.620 2.848 1.00 1.00 664 MET A O 11
ATOM 21860 N N . LYS A 1 114 ? -15.094 25.005 3.380 1.00 1.00 665 LYS A N 11
ATOM 21861 C CA . LYS A 1 114 ? -14.481 26.174 2.772 1.00 1.00 665 LYS A CA 11
ATOM 21862 C C . LYS A 1 114 ? -14.625 26.088 1.252 1.00 1.00 665 LYS A C 11
ATOM 21863 O O . LYS A 1 114 ? -15.383 26.849 0.652 1.00 1.00 665 LYS A O 11
ATOM 21882 N N . ASN A 1 115 ? -13.887 25.154 0.670 1.00 1.00 666 ASN A N 11
ATOM 21883 C CA . ASN A 1 115 ? -13.922 24.958 -0.768 1.00 1.00 666 ASN A CA 11
ATOM 21884 C C . ASN A 1 115 ? -13.967 26.321 -1.462 1.00 1.00 666 ASN A C 11
ATOM 21885 O O . ASN A 1 115 ? -14.707 26.505 -2.428 1.00 1.00 666 ASN A O 11
ATOM 21896 N N . LYS A 1 116 ? -13.168 27.242 -0.944 1.00 1.00 667 LYS A N 11
ATOM 21897 C CA . LYS A 1 116 ? -13.109 28.581 -1.501 1.00 1.00 667 LYS A CA 11
ATOM 21898 C C . LYS A 1 116 ? -14.497 29.219 -1.434 1.00 1.00 667 LYS A C 11
ATOM 21899 O O . LYS A 1 116 ? -15.201 29.292 -2.440 1.00 1.00 667 LYS A O 11
ATOM 21918 N N . PRO A 1 117 ? -14.859 29.679 -0.205 1.00 1.00 668 PRO A N 11
ATOM 21919 C CA . PRO A 1 117 ? -16.150 30.309 0.006 1.00 1.00 668 PRO A CA 11
ATOM 21920 C C . PRO A 1 117 ? -16.169 31.728 -0.567 1.00 1.00 668 PRO A C 11
ATOM 21921 O O . PRO A 1 117 ? -16.455 32.686 0.148 1.00 1.00 668 PRO A O 11
ATOM 21932 N N . ARG A 1 118 ? -15.862 31.815 -1.852 1.00 1.00 669 ARG A N 11
ATOM 21933 C CA . ARG A 1 118 ? -15.840 33.101 -2.531 1.00 1.00 669 ARG A CA 11
ATOM 21934 C C . ARG A 1 118 ? -14.957 34.089 -1.767 1.00 1.00 669 ARG A C 11
ATOM 21935 O O . ARG A 1 118 ? -15.422 34.758 -0.845 1.00 1.00 669 ARG A O 11
ATOM 21956 N N . SER A 1 119 ? -13.699 34.149 -2.177 1.00 1.00 670 SER A N 11
ATOM 21957 C CA . SER A 1 119 ? -12.747 35.045 -1.543 1.00 1.00 670 SER A CA 11
ATOM 21958 C C . SER A 1 119 ? -11.378 34.914 -2.215 1.00 1.00 670 SER A C 11
ATOM 21959 O O . SER A 1 119 ? -11.250 34.014 -3.073 1.00 1.00 670 SER A O 11
ATOM 21968 N N . GLY A 1 1 ? -22.248 7.108 -9.366 1.00 1.00 552 GLY A N 12
ATOM 21969 C CA . GLY A 1 1 ? -22.654 6.041 -10.263 1.00 1.00 552 GLY A CA 12
ATOM 21970 C C . GLY A 1 1 ? -21.490 5.091 -10.548 1.00 1.00 552 GLY A C 12
ATOM 21971 O O . GLY A 1 1 ? -21.080 4.930 -11.696 1.00 1.00 552 GLY A O 12
ATOM 21977 N N . SER A 1 2 ? -20.989 4.484 -9.480 1.00 1.00 553 SER A N 12
ATOM 21978 C CA . SER A 1 2 ? -19.879 3.554 -9.602 1.00 1.00 553 SER A CA 12
ATOM 21979 C C . SER A 1 2 ? -19.507 3.001 -8.223 1.00 1.00 553 SER A C 12
ATOM 21980 O O . SER A 1 2 ? -19.855 3.590 -7.201 1.00 1.00 553 SER A O 12
ATOM 21988 N N . HIS A 1 3 ? -18.804 1.879 -8.241 1.00 1.00 554 HIS A N 12
ATOM 21989 C CA . HIS A 1 3 ? -18.381 1.242 -7.005 1.00 1.00 554 HIS A CA 12
ATOM 21990 C C . HIS A 1 3 ? -16.855 1.276 -6.907 1.00 1.00 554 HIS A C 12
ATOM 21991 O O . HIS A 1 3 ? -16.176 1.655 -7.860 1.00 1.00 554 HIS A O 12
ATOM 22005 N N . MET A 1 4 ? -16.360 0.874 -5.746 1.00 1.00 555 MET A N 12
ATOM 22006 C CA . MET A 1 4 ? -14.926 0.855 -5.509 1.00 1.00 555 MET A CA 12
ATOM 22007 C C . MET A 1 4 ? -14.574 -0.085 -4.356 1.00 1.00 555 MET A C 12
ATOM 22008 O O . MET A 1 4 ? -15.443 -0.466 -3.572 1.00 1.00 555 MET A O 12
ATOM 22022 N N . GLY A 1 5 ? -13.296 -0.433 -4.286 1.00 1.00 556 GLY A N 12
ATOM 22023 C CA . GLY A 1 5 ? -12.818 -1.320 -3.241 1.00 1.00 556 GLY A CA 12
ATOM 22024 C C . GLY A 1 5 ? -11.928 -2.421 -3.822 1.00 1.00 556 GLY A C 12
ATOM 22025 O O . GLY A 1 5 ? -11.706 -2.472 -5.030 1.00 1.00 556 GLY A O 12
ATOM 22029 N N . LYS A 1 6 ? -11.443 -3.277 -2.932 1.00 1.00 557 LYS A N 12
ATOM 22030 C CA . LYS A 1 6 ? -10.583 -4.374 -3.342 1.00 1.00 557 LYS A CA 12
ATOM 22031 C C . LYS A 1 6 ? -10.699 -5.513 -2.327 1.00 1.00 557 LYS A C 12
ATOM 22032 O O . LYS A 1 6 ? -10.766 -6.681 -2.705 1.00 1.00 557 LYS A O 12
ATOM 22051 N N . ASP A 1 7 ? -10.720 -5.132 -1.057 1.00 1.00 558 ASP A N 12
ATOM 22052 C CA . ASP A 1 7 ? -10.826 -6.107 0.014 1.00 1.00 558 ASP A CA 12
ATOM 22053 C C . ASP A 1 7 ? -11.949 -5.690 0.966 1.00 1.00 558 ASP A C 12
ATOM 22054 O O . ASP A 1 7 ? -11.770 -4.791 1.787 1.00 1.00 558 ASP A O 12
ATOM 22063 N N . CYS A 1 8 ? -13.082 -6.363 0.826 1.00 1.00 559 CYS A N 12
ATOM 22064 C CA . CYS A 1 8 ? -14.233 -6.074 1.664 1.00 1.00 559 CYS A CA 12
ATOM 22065 C C . CYS A 1 8 ? -13.882 -6.442 3.108 1.00 1.00 559 CYS A C 12
ATOM 22066 O O . CYS A 1 8 ? -13.284 -7.488 3.357 1.00 1.00 559 CYS A O 12
ATOM 22074 N N . ILE A 1 9 ? -14.270 -5.563 4.019 1.00 1.00 560 ILE A N 12
ATOM 22075 C CA . ILE A 1 9 ? -14.003 -5.783 5.431 1.00 1.00 560 ILE A CA 12
ATOM 22076 C C . ILE A 1 9 ? -14.857 -6.948 5.932 1.00 1.00 560 ILE A C 12
ATOM 22077 O O . ILE A 1 9 ? -14.328 -7.955 6.400 1.00 1.00 560 ILE A O 12
ATOM 22093 N N . MET A 1 10 ? -16.166 -6.774 5.816 1.00 1.00 561 MET A N 12
ATOM 22094 C CA . MET A 1 10 ? -17.098 -7.800 6.251 1.00 1.00 561 MET A CA 12
ATOM 22095 C C . MET A 1 10 ? -18.372 -7.779 5.403 1.00 1.00 561 MET A C 12
ATOM 22096 O O . MET A 1 10 ? -18.662 -6.785 4.738 1.00 1.00 561 MET A O 12
ATOM 22110 N N . HIS A 1 11 ? -19.097 -8.886 5.454 1.00 1.00 562 HIS A N 12
ATOM 22111 C CA . HIS A 1 11 ? -20.332 -9.007 4.698 1.00 1.00 562 HIS A CA 12
ATOM 22112 C C . HIS A 1 11 ? -21.191 -10.124 5.294 1.00 1.00 562 HIS A C 12
ATOM 22113 O O . HIS A 1 11 ? -20.667 -11.073 5.876 1.00 1.00 562 HIS A O 12
ATOM 22127 N N . GLY A 1 12 ? -22.498 -9.972 5.132 1.00 1.00 563 GLY A N 12
ATOM 22128 C CA . GLY A 1 12 ? -23.435 -10.956 5.647 1.00 1.00 563 GLY A CA 12
ATOM 22129 C C . GLY A 1 12 ? -24.868 -10.423 5.605 1.00 1.00 563 GLY A C 12
ATOM 22130 O O . GLY A 1 12 ? -25.147 -9.437 4.923 1.00 1.00 563 GLY A O 12
ATOM 22134 N N . TYR A 1 13 ? -25.739 -11.097 6.342 1.00 1.00 564 TYR A N 12
ATOM 22135 C CA . TYR A 1 13 ? -27.137 -10.702 6.398 1.00 1.00 564 TYR A CA 12
ATOM 22136 C C . TYR A 1 13 ? -27.457 -10.003 7.720 1.00 1.00 564 TYR A C 12
ATOM 22137 O O . TYR A 1 13 ? -27.237 -10.565 8.792 1.00 1.00 564 TYR A O 12
ATOM 22155 N N . MET A 1 14 ? -27.972 -8.788 7.600 1.00 1.00 565 MET A N 12
ATOM 22156 C CA . MET A 1 14 ? -28.325 -8.006 8.772 1.00 1.00 565 MET A CA 12
ATOM 22157 C C . MET A 1 14 ? -29.476 -7.047 8.465 1.00 1.00 565 MET A C 12
ATOM 22158 O O . MET A 1 14 ? -29.547 -6.486 7.372 1.00 1.00 565 MET A O 12
ATOM 22172 N N . SER A 1 15 ? -30.350 -6.886 9.448 1.00 1.00 566 SER A N 12
ATOM 22173 C CA . SER A 1 15 ? -31.494 -6.003 9.296 1.00 1.00 566 SER A CA 12
ATOM 22174 C C . SER A 1 15 ? -31.101 -4.571 9.659 1.00 1.00 566 SER A C 12
ATOM 22175 O O . SER A 1 15 ? -30.151 -4.354 10.411 1.00 1.00 566 SER A O 12
ATOM 22183 N N . LYS A 1 16 ? -31.851 -3.627 9.109 1.00 1.00 567 LYS A N 12
ATOM 22184 C CA . LYS A 1 16 ? -31.594 -2.220 9.365 1.00 1.00 567 LYS A CA 12
ATOM 22185 C C . LYS A 1 16 ? -32.849 -1.410 9.044 1.00 1.00 567 LYS A C 12
ATOM 22186 O O . LYS A 1 16 ? -33.615 -1.770 8.151 1.00 1.00 567 LYS A O 12
ATOM 22205 N N . MET A 1 17 ? -33.024 -0.327 9.789 1.00 1.00 568 MET A N 12
ATOM 22206 C CA . MET A 1 17 ? -34.175 0.538 9.595 1.00 1.00 568 MET A CA 12
ATOM 22207 C C . MET A 1 17 ? -33.965 1.890 10.281 1.00 1.00 568 MET A C 12
ATOM 22208 O O . MET A 1 17 ? -32.960 2.098 10.957 1.00 1.00 568 MET A O 12
ATOM 22222 N N . GLY A 1 18 ? -34.932 2.774 10.081 1.00 1.00 569 GLY A N 12
ATOM 22223 C CA . GLY A 1 18 ? -34.867 4.099 10.672 1.00 1.00 569 GLY A CA 12
ATOM 22224 C C . GLY A 1 18 ? -35.814 5.066 9.957 1.00 1.00 569 GLY A C 12
ATOM 22225 O O . GLY A 1 18 ? -35.580 5.432 8.806 1.00 1.00 569 GLY A O 12
ATOM 22229 N N . ASN A 1 19 ? -36.862 5.451 10.668 1.00 1.00 570 ASN A N 12
ATOM 22230 C CA . ASN A 1 19 ? -37.845 6.367 10.116 1.00 1.00 570 ASN A CA 12
ATOM 22231 C C . ASN A 1 19 ? -38.728 6.904 11.245 1.00 1.00 570 ASN A C 12
ATOM 22232 O O . ASN A 1 19 ? -38.520 6.571 12.412 1.00 1.00 570 ASN A O 12
ATOM 22243 N N . PRO A 1 20 ? -39.719 7.748 10.849 1.00 1.00 571 PRO A N 12
ATOM 22244 C CA . PRO A 1 20 ? -40.634 8.333 11.815 1.00 1.00 571 PRO A CA 12
ATOM 22245 C C . PRO A 1 20 ? -41.656 7.301 12.296 1.00 1.00 571 PRO A C 12
ATOM 22246 O O . PRO A 1 20 ? -42.611 7.648 12.991 1.00 1.00 571 PRO A O 12
ATOM 22257 N N . PHE A 1 21 ? -41.421 6.056 11.910 1.00 1.00 572 PHE A N 12
ATOM 22258 C CA . PHE A 1 21 ? -42.309 4.973 12.294 1.00 1.00 572 PHE A CA 12
ATOM 22259 C C . PHE A 1 21 ? -41.515 3.732 12.707 1.00 1.00 572 PHE A C 12
ATOM 22260 O O . PHE A 1 21 ? -41.260 2.852 11.885 1.00 1.00 572 PHE A O 12
ATOM 22277 N N . LEU A 1 22 ? -41.144 3.702 13.979 1.00 1.00 573 LEU A N 12
ATOM 22278 C CA . LEU A 1 22 ? -40.384 2.584 14.510 1.00 1.00 573 LEU A CA 12
ATOM 22279 C C . LEU A 1 22 ? -41.347 1.465 14.915 1.00 1.00 573 LEU A C 12
ATOM 22280 O O . LEU A 1 22 ? -41.728 1.361 16.078 1.00 1.00 573 LEU A O 12
ATOM 22296 N N . THR A 1 23 ? -41.709 0.655 13.930 1.00 1.00 574 THR A N 12
ATOM 22297 C CA . THR A 1 23 ? -42.619 -0.452 14.170 1.00 1.00 574 THR A CA 12
ATOM 22298 C C . THR A 1 23 ? -42.330 -1.599 13.198 1.00 1.00 574 THR A C 12
ATOM 22299 O O . THR A 1 23 ? -42.545 -2.763 13.525 1.00 1.00 574 THR A O 12
ATOM 22310 N N . GLN A 1 24 ? -41.849 -1.226 12.020 1.00 1.00 575 GLN A N 12
ATOM 22311 C CA . GLN A 1 24 ? -41.529 -2.208 10.998 1.00 1.00 575 GLN A CA 12
ATOM 22312 C C . GLN A 1 24 ? -40.105 -2.733 11.192 1.00 1.00 575 GLN A C 12
ATOM 22313 O O . GLN A 1 24 ? -39.232 -2.006 11.664 1.00 1.00 575 GLN A O 12
ATOM 22327 N N . TRP A 1 25 ? -39.915 -3.988 10.817 1.00 1.00 576 TRP A N 12
ATOM 22328 C CA . TRP A 1 25 ? -38.612 -4.618 10.944 1.00 1.00 576 TRP A CA 12
ATOM 22329 C C . TRP A 1 25 ? -38.431 -5.575 9.765 1.00 1.00 576 TRP A C 12
ATOM 22330 O O . TRP A 1 25 ? -39.166 -6.554 9.637 1.00 1.00 576 TRP A O 12
ATOM 22351 N N . GLN A 1 26 ? -37.451 -5.260 8.932 1.00 1.00 577 GLN A N 12
ATOM 22352 C CA . GLN A 1 26 ? -37.165 -6.080 7.767 1.00 1.00 577 GLN A CA 12
ATOM 22353 C C . GLN A 1 26 ? -35.659 -6.314 7.638 1.00 1.00 577 GLN A C 12
ATOM 22354 O O . GLN A 1 26 ? -34.873 -5.368 7.685 1.00 1.00 577 GLN A O 12
ATOM 22368 N N . ARG A 1 27 ? -35.300 -7.578 7.480 1.00 1.00 578 ARG A N 12
ATOM 22369 C CA . ARG A 1 27 ? -33.901 -7.948 7.343 1.00 1.00 578 ARG A CA 12
ATOM 22370 C C . ARG A 1 27 ? -33.467 -7.854 5.880 1.00 1.00 578 ARG A C 12
ATOM 22371 O O . ARG A 1 27 ? -34.211 -8.242 4.982 1.00 1.00 578 ARG A O 12
ATOM 22392 N N . ARG A 1 28 ? -32.263 -7.335 5.685 1.00 1.00 579 ARG A N 12
ATOM 22393 C CA . ARG A 1 28 ? -31.720 -7.184 4.345 1.00 1.00 579 ARG A CA 12
ATOM 22394 C C . ARG A 1 28 ? -30.227 -7.519 4.337 1.00 1.00 579 ARG A C 12
ATOM 22395 O O . ARG A 1 28 ? -29.597 -7.586 5.390 1.00 1.00 579 ARG A O 12
ATOM 22416 N N . TYR A 1 29 ? -29.706 -7.721 3.135 1.00 1.00 580 TYR A N 12
ATOM 22417 C CA . TYR A 1 29 ? -28.300 -8.047 2.976 1.00 1.00 580 TYR A CA 12
ATOM 22418 C C . TYR A 1 29 ? -27.454 -6.779 2.838 1.00 1.00 580 TYR A C 12
ATOM 22419 O O . TYR A 1 29 ? -27.724 -5.939 1.981 1.00 1.00 580 TYR A O 12
ATOM 22437 N N . PHE A 1 30 ? -26.448 -6.680 3.693 1.00 1.00 581 PHE A N 12
ATOM 22438 C CA . PHE A 1 30 ? -25.563 -5.528 3.678 1.00 1.00 581 PHE A CA 12
ATOM 22439 C C . PHE A 1 30 ? -24.116 -5.952 3.419 1.00 1.00 581 PHE A C 12
ATOM 22440 O O . PHE A 1 30 ? -23.778 -7.127 3.547 1.00 1.00 581 PHE A O 12
ATOM 22457 N N . TYR A 1 31 ? -23.302 -4.972 3.056 1.00 1.00 582 TYR A N 12
ATOM 22458 C CA . TYR A 1 31 ? -21.899 -5.230 2.776 1.00 1.00 582 TYR A CA 12
ATOM 22459 C C . TYR A 1 31 ? -21.014 -4.117 3.343 1.00 1.00 582 TYR A C 12
ATOM 22460 O O . TYR A 1 31 ? -21.171 -2.952 2.986 1.00 1.00 582 TYR A O 12
ATOM 22478 N N . LEU A 1 32 ? -20.104 -4.519 4.219 1.00 1.00 583 LEU A N 12
ATOM 22479 C CA . LEU A 1 32 ? -19.194 -3.569 4.839 1.00 1.00 583 LEU A CA 12
ATOM 22480 C C . LEU A 1 32 ? -17.952 -3.411 3.958 1.00 1.00 583 LEU A C 12
ATOM 22481 O O . LEU A 1 32 ? -17.074 -4.272 3.956 1.00 1.00 583 LEU A O 12
ATOM 22497 N N . PHE A 1 33 ? -17.919 -2.304 3.232 1.00 1.00 584 PHE A N 12
ATOM 22498 C CA . PHE A 1 33 ? -16.799 -2.020 2.350 1.00 1.00 584 PHE A CA 12
ATOM 22499 C C . PHE A 1 33 ? -15.884 -0.953 2.952 1.00 1.00 584 PHE A C 12
ATOM 22500 O O . PHE A 1 33 ? -16.330 -0.112 3.731 1.00 1.00 584 PHE A O 12
ATOM 22517 N N . PRO A 1 34 ? -14.584 -1.020 2.555 1.00 1.00 585 PRO A N 12
ATOM 22518 C CA . PRO A 1 34 ? -13.602 -0.070 3.046 1.00 1.00 585 PRO A CA 12
ATOM 22519 C C . PRO A 1 34 ? -13.773 1.292 2.372 1.00 1.00 585 PRO A C 12
ATOM 22520 O O . PRO A 1 34 ? -12.906 1.727 1.613 1.00 1.00 585 PRO A O 12
ATOM 22531 N N . ASN A 1 35 ? -14.895 1.930 2.672 1.00 1.00 586 ASN A N 12
ATOM 22532 C CA . ASN A 1 35 ? -15.190 3.234 2.104 1.00 1.00 586 ASN A CA 12
ATOM 22533 C C . ASN A 1 35 ? -16.685 3.324 1.793 1.00 1.00 586 ASN A C 12
ATOM 22534 O O . ASN A 1 35 ? -17.310 4.357 2.021 1.00 1.00 586 ASN A O 12
ATOM 22545 N N . ARG A 1 36 ? -17.215 2.225 1.274 1.00 1.00 587 ARG A N 12
ATOM 22546 C CA . ARG A 1 36 ? -18.626 2.167 0.928 1.00 1.00 587 ARG A CA 12
ATOM 22547 C C . ARG A 1 36 ? -19.307 1.017 1.672 1.00 1.00 587 ARG A C 12
ATOM 22548 O O . ARG A 1 36 ? -18.680 0.344 2.491 1.00 1.00 587 ARG A O 12
ATOM 22569 N N . LEU A 1 37 ? -20.581 0.825 1.361 1.00 1.00 588 LEU A N 12
ATOM 22570 C CA . LEU A 1 37 ? -21.353 -0.232 1.990 1.00 1.00 588 LEU A CA 12
ATOM 22571 C C . LEU A 1 37 ? -22.664 -0.426 1.223 1.00 1.00 588 LEU A C 12
ATOM 22572 O O . LEU A 1 37 ? -23.433 0.518 1.055 1.00 1.00 588 LEU A O 12
ATOM 22588 N N . GLU A 1 38 ? -22.876 -1.655 0.779 1.00 1.00 589 GLU A N 12
ATOM 22589 C CA . GLU A 1 38 ? -24.080 -1.985 0.035 1.00 1.00 589 GLU A CA 12
ATOM 22590 C C . GLU A 1 38 ? -25.156 -2.525 0.979 1.00 1.00 589 GLU A C 12
ATOM 22591 O O . GLU A 1 38 ? -24.843 -3.089 2.026 1.00 1.00 589 GLU A O 12
ATOM 22603 N N . TRP A 1 39 ? -26.403 -2.336 0.572 1.00 1.00 590 TRP A N 12
ATOM 22604 C CA . TRP A 1 39 ? -27.527 -2.798 1.369 1.00 1.00 590 TRP A CA 12
ATOM 22605 C C . TRP A 1 39 ? -28.736 -2.943 0.440 1.00 1.00 590 TRP A C 12
ATOM 22606 O O . TRP A 1 39 ? -29.365 -1.951 0.076 1.00 1.00 590 TRP A O 12
ATOM 22627 N N . ARG A 1 40 ? -29.022 -4.187 0.085 1.00 1.00 591 ARG A N 12
ATOM 22628 C CA . ARG A 1 40 ? -30.143 -4.474 -0.795 1.00 1.00 591 ARG A CA 12
ATOM 22629 C C . ARG A 1 40 ? -30.874 -5.734 -0.326 1.00 1.00 591 ARG A C 12
ATOM 22630 O O . ARG A 1 40 ? -30.518 -6.320 0.695 1.00 1.00 591 ARG A O 12
ATOM 22651 N N . GLY A 1 41 ? -31.883 -6.113 -1.097 1.00 1.00 592 GLY A N 12
ATOM 22652 C CA . GLY A 1 41 ? -32.667 -7.294 -0.774 1.00 1.00 592 GLY A CA 12
ATOM 22653 C C . GLY A 1 41 ? -33.921 -7.375 -1.648 1.00 1.00 592 GLY A C 12
ATOM 22654 O O . GLY A 1 41 ? -33.861 -7.127 -2.851 1.00 1.00 592 GLY A O 12
ATOM 22658 N N . GLU A 1 42 ? -35.029 -7.722 -1.008 1.00 1.00 593 GLU A N 12
ATOM 22659 C CA . GLU A 1 42 ? -36.294 -7.837 -1.711 1.00 1.00 593 GLU A CA 12
ATOM 22660 C C . GLU A 1 42 ? -36.892 -6.452 -1.960 1.00 1.00 593 GLU A C 12
ATOM 22661 O O . GLU A 1 42 ? -36.372 -5.450 -1.471 1.00 1.00 593 GLU A O 12
ATOM 22673 N N . GLY A 1 43 ? -37.978 -6.439 -2.720 1.00 1.00 594 GLY A N 12
ATOM 22674 C CA . GLY A 1 43 ? -38.653 -5.193 -3.040 1.00 1.00 594 GLY A CA 12
ATOM 22675 C C . GLY A 1 43 ? -37.985 -4.498 -4.228 1.00 1.00 594 GLY A C 12
ATOM 22676 O O . GLY A 1 43 ? -37.823 -5.095 -5.291 1.00 1.00 594 GLY A O 12
ATOM 22680 N N . GLU A 1 44 ? -37.616 -3.244 -4.008 1.00 1.00 595 GLU A N 12
ATOM 22681 C CA . GLU A 1 44 ? -36.970 -2.460 -5.048 1.00 1.00 595 GLU A CA 12
ATOM 22682 C C . GLU A 1 44 ? -36.425 -1.154 -4.466 1.00 1.00 595 GLU A C 12
ATOM 22683 O O . GLU A 1 44 ? -36.843 -0.727 -3.391 1.00 1.00 595 GLU A O 12
ATOM 22695 N N . ALA A 1 45 ? -35.502 -0.554 -5.204 1.00 1.00 596 ALA A N 12
ATOM 22696 C CA . ALA A 1 45 ? -34.896 0.694 -4.775 1.00 1.00 596 ALA A CA 12
ATOM 22697 C C . ALA A 1 45 ? -33.859 1.134 -5.809 1.00 1.00 596 ALA A C 12
ATOM 22698 O O . ALA A 1 45 ? -33.343 0.311 -6.565 1.00 1.00 596 ALA A O 12
ATOM 22705 N N . PRO A 1 46 ? -33.576 2.466 -5.811 1.00 1.00 597 PRO A N 12
ATOM 22706 C CA . PRO A 1 46 ? -32.609 3.025 -6.740 1.00 1.00 597 PRO A CA 12
ATOM 22707 C C . PRO A 1 46 ? -31.179 2.686 -6.313 1.00 1.00 597 PRO A C 12
ATOM 22708 O O . PRO A 1 46 ? -30.633 1.660 -6.717 1.00 1.00 597 PRO A O 12
ATOM 22719 N N . GLN A 1 47 ? -30.613 3.568 -5.503 1.00 1.00 598 GLN A N 12
ATOM 22720 C CA . GLN A 1 47 ? -29.258 3.377 -5.017 1.00 1.00 598 GLN A CA 12
ATOM 22721 C C . GLN A 1 47 ? -29.269 3.073 -3.518 1.00 1.00 598 GLN A C 12
ATOM 22722 O O . GLN A 1 47 ? -29.966 3.735 -2.752 1.00 1.00 598 GLN A O 12
ATOM 22736 N N . SER A 1 48 ? -28.487 2.069 -3.143 1.00 1.00 599 SER A N 12
ATOM 22737 C CA . SER A 1 48 ? -28.400 1.670 -1.751 1.00 1.00 599 SER A CA 12
ATOM 22738 C C . SER A 1 48 ? -26.941 1.405 -1.373 1.00 1.00 599 SER A C 12
ATOM 22739 O O . SER A 1 48 ? -26.615 0.344 -0.840 1.00 1.00 599 SER A O 12
ATOM 22747 N N . LEU A 1 49 ? -26.099 2.385 -1.666 1.00 1.00 600 LEU A N 12
ATOM 22748 C CA . LEU A 1 49 ? -24.682 2.271 -1.364 1.00 1.00 600 LEU A CA 12
ATOM 22749 C C . LEU A 1 49 ? -24.163 3.619 -0.860 1.00 1.00 600 LEU A C 12
ATOM 22750 O O . LEU A 1 49 ? -24.165 4.604 -1.596 1.00 1.00 600 LEU A O 12
ATOM 22766 N N . LEU A 1 50 ? -23.729 3.619 0.393 1.00 1.00 601 LEU A N 12
ATOM 22767 C CA . LEU A 1 50 ? -23.207 4.828 1.004 1.00 1.00 601 LEU A CA 12
ATOM 22768 C C . LEU A 1 50 ? -21.716 4.647 1.293 1.00 1.00 601 LEU A C 12
ATOM 22769 O O . LEU A 1 50 ? -21.132 3.621 0.944 1.00 1.00 601 LEU A O 12
ATOM 22785 N N . THR A 1 51 ? -21.140 5.659 1.927 1.00 1.00 602 THR A N 12
ATOM 22786 C CA . THR A 1 51 ? -19.728 5.624 2.265 1.00 1.00 602 THR A CA 12
ATOM 22787 C C . THR A 1 51 ? -19.544 5.350 3.759 1.00 1.00 602 THR A C 12
ATOM 22788 O O . THR A 1 51 ? -20.512 5.067 4.465 1.00 1.00 602 THR A O 12
ATOM 22799 N N . MET A 1 52 ? -18.297 5.445 4.198 1.00 1.00 603 MET A N 12
ATOM 22800 C CA . MET A 1 52 ? -17.975 5.212 5.595 1.00 1.00 603 MET A CA 12
ATOM 22801 C C . MET A 1 52 ? -17.138 6.360 6.163 1.00 1.00 603 MET A C 12
ATOM 22802 O O . MET A 1 52 ? -16.326 6.153 7.064 1.00 1.00 603 MET A O 12
ATOM 22816 N N . GLU A 1 53 ? -17.364 7.544 5.613 1.00 1.00 604 GLU A N 12
ATOM 22817 C CA . GLU A 1 53 ? -16.641 8.724 6.055 1.00 1.00 604 GLU A CA 12
ATOM 22818 C C . GLU A 1 53 ? -17.622 9.813 6.495 1.00 1.00 604 GLU A C 12
ATOM 22819 O O . GLU A 1 53 ? -17.612 10.918 5.953 1.00 1.00 604 GLU A O 12
ATOM 22831 N N . GLU A 1 54 ? -18.444 9.464 7.472 1.00 1.00 605 GLU A N 12
ATOM 22832 C CA . GLU A 1 54 ? -19.429 10.398 7.990 1.00 1.00 605 GLU A CA 12
ATOM 22833 C C . GLU A 1 54 ? -19.851 9.995 9.406 1.00 1.00 605 GLU A C 12
ATOM 22834 O O . GLU A 1 54 ? -19.821 10.813 10.323 1.00 1.00 605 GLU A O 12
ATOM 22846 N N . ILE A 1 55 ? -20.230 8.733 9.537 1.00 1.00 606 ILE A N 12
ATOM 22847 C CA . ILE A 1 55 ? -20.656 8.210 10.825 1.00 1.00 606 ILE A CA 12
ATOM 22848 C C . ILE A 1 55 ? -19.831 8.863 11.934 1.00 1.00 606 ILE A C 12
ATOM 22849 O O . ILE A 1 55 ? -18.611 8.980 11.819 1.00 1.00 606 ILE A O 12
ATOM 22865 N N . GLN A 1 56 ? -20.527 9.273 12.984 1.00 1.00 607 GLN A N 12
ATOM 22866 C CA . GLN A 1 56 ? -19.873 9.911 14.114 1.00 1.00 607 GLN A CA 12
ATOM 22867 C C . GLN A 1 56 ? -19.397 8.859 15.117 1.00 1.00 607 GLN A C 12
ATOM 22868 O O . GLN A 1 56 ? -18.332 9.003 15.716 1.00 1.00 607 GLN A O 12
ATOM 22882 N N . SER A 1 57 ? -20.209 7.823 15.269 1.00 1.00 608 SER A N 12
ATOM 22883 C CA . SER A 1 57 ? -19.884 6.746 16.188 1.00 1.00 608 SER A CA 12
ATOM 22884 C C . SER A 1 57 ? -20.922 5.629 16.072 1.00 1.00 608 SER A C 12
ATOM 22885 O O . SER A 1 57 ? -22.123 5.892 16.046 1.00 1.00 608 SER A O 12
ATOM 22893 N N . VAL A 1 58 ? -20.421 4.404 16.005 1.00 1.00 609 VAL A N 12
ATOM 22894 C CA . VAL A 1 58 ? -21.290 3.245 15.894 1.00 1.00 609 VAL A CA 12
ATOM 22895 C C . VAL A 1 58 ? -21.361 2.533 17.246 1.00 1.00 609 VAL A C 12
ATOM 22896 O O . VAL A 1 58 ? -20.331 2.215 17.839 1.00 1.00 609 VAL A O 12
ATOM 22909 N N . GLU A 1 59 ? -22.586 2.302 17.694 1.00 1.00 610 GLU A N 12
ATOM 22910 C CA . GLU A 1 59 ? -22.805 1.633 18.965 1.00 1.00 610 GLU A CA 12
ATOM 22911 C C . GLU A 1 59 ? -24.121 0.853 18.935 1.00 1.00 610 GLU A C 12
ATOM 22912 O O . GLU A 1 59 ? -24.736 0.707 17.880 1.00 1.00 610 GLU A O 12
ATOM 22924 N N . GLU A 1 60 ? -24.515 0.373 20.105 1.00 1.00 611 GLU A N 12
ATOM 22925 C CA . GLU A 1 60 ? -25.747 -0.387 20.226 1.00 1.00 611 GLU A CA 12
ATOM 22926 C C . GLU A 1 60 ? -26.479 -0.011 21.517 1.00 1.00 611 GLU A C 12
ATOM 22927 O O . GLU A 1 60 ? -25.849 0.225 22.546 1.00 1.00 611 GLU A O 12
ATOM 22939 N N . THR A 1 61 ? -27.800 0.037 21.418 1.00 1.00 612 THR A N 12
ATOM 22940 C CA . THR A 1 61 ? -28.623 0.382 22.563 1.00 1.00 612 THR A CA 12
ATOM 22941 C C . THR A 1 61 ? -29.265 -0.874 23.156 1.00 1.00 612 THR A C 12
ATOM 22942 O O . THR A 1 61 ? -29.293 -1.923 22.514 1.00 1.00 612 THR A O 12
ATOM 22953 N N . GLN A 1 62 ? -29.766 -0.726 24.373 1.00 1.00 613 GLN A N 12
ATOM 22954 C CA . GLN A 1 62 ? -30.406 -1.835 25.060 1.00 1.00 613 GLN A CA 12
ATOM 22955 C C . GLN A 1 62 ? -31.771 -1.408 25.602 1.00 1.00 613 GLN A C 12
ATOM 22956 O O . GLN A 1 62 ? -32.041 -0.216 25.747 1.00 1.00 613 GLN A O 12
ATOM 22970 N N . ILE A 1 63 ? -32.598 -2.403 25.886 1.00 1.00 614 ILE A N 12
ATOM 22971 C CA . ILE A 1 63 ? -33.928 -2.146 26.410 1.00 1.00 614 ILE A CA 12
ATOM 22972 C C . ILE A 1 63 ? -34.309 -3.254 27.393 1.00 1.00 614 ILE A C 12
ATOM 22973 O O . ILE A 1 63 ? -34.977 -4.218 27.020 1.00 1.00 614 ILE A O 12
ATOM 22989 N N . LYS A 1 64 ? -33.869 -3.081 28.630 1.00 1.00 615 LYS A N 12
ATOM 22990 C CA . LYS A 1 64 ? -34.155 -4.054 29.671 1.00 1.00 615 LYS A CA 12
ATOM 22991 C C . LYS A 1 64 ? -33.157 -5.210 29.570 1.00 1.00 615 LYS A C 12
ATOM 22992 O O . LYS A 1 64 ? -32.777 -5.796 30.583 1.00 1.00 615 LYS A O 12
ATOM 23011 N N . GLU A 1 65 ? -32.761 -5.501 28.339 1.00 1.00 616 GLU A N 12
ATOM 23012 C CA . GLU A 1 65 ? -31.815 -6.576 28.094 1.00 1.00 616 GLU A CA 12
ATOM 23013 C C . GLU A 1 65 ? -31.085 -6.349 26.767 1.00 1.00 616 GLU A C 12
ATOM 23014 O O . GLU A 1 65 ? -29.861 -6.441 26.705 1.00 1.00 616 GLU A O 12
ATOM 23026 N N . ARG A 1 66 ? -31.870 -6.057 25.741 1.00 1.00 617 ARG A N 12
ATOM 23027 C CA . ARG A 1 66 ? -31.314 -5.815 24.420 1.00 1.00 617 ARG A CA 12
ATOM 23028 C C . ARG A 1 66 ? -32.282 -4.977 23.583 1.00 1.00 617 ARG A C 12
ATOM 23029 O O . ARG A 1 66 ? -33.490 -5.205 23.609 1.00 1.00 617 ARG A O 12
ATOM 23050 N N . LYS A 1 67 ? -31.715 -4.023 22.858 1.00 1.00 618 LYS A N 12
ATOM 23051 C CA . LYS A 1 67 ? -32.511 -3.149 22.015 1.00 1.00 618 LYS A CA 12
ATOM 23052 C C . LYS A 1 67 ? -32.123 -3.367 20.550 1.00 1.00 618 LYS A C 12
ATOM 23053 O O . LYS A 1 67 ? -32.610 -4.297 19.908 1.00 1.00 618 LYS A O 12
ATOM 23072 N N . CYS A 1 68 ? -31.251 -2.497 20.067 1.00 1.00 619 CYS A N 12
ATOM 23073 C CA . CYS A 1 68 ? -30.792 -2.582 18.691 1.00 1.00 619 CYS A CA 12
ATOM 23074 C C . CYS A 1 68 ? -29.443 -1.868 18.589 1.00 1.00 619 CYS A C 12
ATOM 23075 O O . CYS A 1 68 ? -28.926 -1.365 19.586 1.00 1.00 619 CYS A O 12
ATOM 23083 N N . LEU A 1 69 ? -28.910 -1.846 17.376 1.00 1.00 620 LEU A N 12
ATOM 23084 C CA . LEU A 1 69 ? -27.631 -1.201 17.131 1.00 1.00 620 LEU A CA 12
ATOM 23085 C C . LEU A 1 69 ? -27.871 0.219 16.616 1.00 1.00 620 LEU A C 12
ATOM 23086 O O . LEU A 1 69 ? -28.787 0.452 15.832 1.00 1.00 620 LEU A O 12
ATOM 23102 N N . LEU A 1 70 ? -27.028 1.131 17.079 1.00 1.00 621 LEU A N 12
ATOM 23103 C CA . LEU A 1 70 ? -27.136 2.522 16.674 1.00 1.00 621 LEU A CA 12
ATOM 23104 C C . LEU A 1 70 ? -26.021 2.849 15.680 1.00 1.00 621 LEU A C 12
ATOM 23105 O O . LEU A 1 70 ? -25.040 2.112 15.579 1.00 1.00 621 LEU A O 12
ATOM 23121 N N . LEU A 1 71 ? -26.207 3.953 14.971 1.00 1.00 622 LEU A N 12
ATOM 23122 C CA . LEU A 1 71 ? -25.229 4.385 13.987 1.00 1.00 622 LEU A CA 12
ATOM 23123 C C . LEU A 1 71 ? -25.436 5.870 13.687 1.00 1.00 622 LEU A C 12
ATOM 23124 O O . LEU A 1 71 ? -26.013 6.227 12.661 1.00 1.00 622 LEU A O 12
ATOM 23140 N N . LYS A 1 72 ? -24.954 6.699 14.602 1.00 1.00 623 LYS A N 12
ATOM 23141 C CA . LYS A 1 72 ? -25.078 8.139 14.449 1.00 1.00 623 LYS A CA 12
ATOM 23142 C C . LYS A 1 72 ? -24.055 8.628 13.423 1.00 1.00 623 LYS A C 12
ATOM 23143 O O . LYS A 1 72 ? -22.925 8.146 13.390 1.00 1.00 623 LYS A O 12
ATOM 23162 N N . ILE A 1 73 ? -24.489 9.581 12.610 1.00 1.00 624 ILE A N 12
ATOM 23163 C CA . ILE A 1 73 ? -23.624 10.141 11.585 1.00 1.00 624 ILE A CA 12
ATOM 23164 C C . ILE A 1 73 ? -23.184 11.545 12.007 1.00 1.00 624 ILE A C 12
ATOM 23165 O O . ILE A 1 73 ? -23.947 12.274 12.640 1.00 1.00 624 ILE A O 12
ATOM 23181 N N . ARG A 1 74 ? -21.958 11.882 11.638 1.00 1.00 625 ARG A N 12
ATOM 23182 C CA . ARG A 1 74 ? -21.408 13.186 11.971 1.00 1.00 625 ARG A CA 12
ATOM 23183 C C . ARG A 1 74 ? -21.974 14.255 11.033 1.00 1.00 625 ARG A C 12
ATOM 23184 O O . ARG A 1 74 ? -21.595 15.421 11.116 1.00 1.00 625 ARG A O 12
ATOM 23205 N N . GLY A 1 75 ? -22.874 13.818 10.164 1.00 1.00 626 GLY A N 12
ATOM 23206 C CA . GLY A 1 75 ? -23.496 14.722 9.212 1.00 1.00 626 GLY A CA 12
ATOM 23207 C C . GLY A 1 75 ? -24.818 15.268 9.759 1.00 1.00 626 GLY A C 12
ATOM 23208 O O . GLY A 1 75 ? -25.280 16.327 9.335 1.00 1.00 626 GLY A O 12
ATOM 23212 N N . GLY A 1 76 ? -25.388 14.522 10.694 1.00 1.00 627 GLY A N 12
ATOM 23213 C CA . GLY A 1 76 ? -26.647 14.918 11.302 1.00 1.00 627 GLY A CA 12
ATOM 23214 C C . GLY A 1 76 ? -27.762 13.933 10.948 1.00 1.00 627 GLY A C 12
ATOM 23215 O O . GLY A 1 76 ? -28.887 14.338 10.663 1.00 1.00 627 GLY A O 12
ATOM 23219 N N . LYS A 1 77 ? -27.410 12.655 10.979 1.00 1.00 628 LYS A N 12
ATOM 23220 C CA . LYS A 1 77 ? -28.367 11.607 10.665 1.00 1.00 628 LYS A CA 12
ATOM 23221 C C . LYS A 1 77 ? -28.048 10.365 11.501 1.00 1.00 628 LYS A C 12
ATOM 23222 O O . LYS A 1 77 ? -26.953 9.816 11.410 1.00 1.00 628 LYS A O 12
ATOM 23241 N N . GLN A 1 78 ? -29.028 9.961 12.296 1.00 1.00 629 GLN A N 12
ATOM 23242 C CA . GLN A 1 78 ? -28.868 8.794 13.146 1.00 1.00 629 GLN A CA 12
ATOM 23243 C C . GLN A 1 78 ? -29.531 7.573 12.505 1.00 1.00 629 GLN A C 12
ATOM 23244 O O . GLN A 1 78 ? -30.528 7.704 11.797 1.00 1.00 629 GLN A O 12
ATOM 23258 N N . PHE A 1 79 ? -28.951 6.413 12.777 1.00 1.00 630 PHE A N 12
ATOM 23259 C CA . PHE A 1 79 ? -29.473 5.171 12.236 1.00 1.00 630 PHE A CA 12
ATOM 23260 C C . PHE A 1 79 ? -29.709 4.144 13.346 1.00 1.00 630 PHE A C 12
ATOM 23261 O O . PHE A 1 79 ? -29.106 4.232 14.415 1.00 1.00 630 PHE A O 12
ATOM 23278 N N . ILE A 1 80 ? -30.586 3.195 13.054 1.00 1.00 631 ILE A N 12
ATOM 23279 C CA . ILE A 1 80 ? -30.908 2.153 14.015 1.00 1.00 631 ILE A CA 12
ATOM 23280 C C . ILE A 1 80 ? -31.150 0.837 13.271 1.00 1.00 631 ILE A C 12
ATOM 23281 O O . ILE A 1 80 ? -32.204 0.647 12.668 1.00 1.00 631 ILE A O 12
ATOM 23297 N N . LEU A 1 81 ? -30.157 -0.037 13.342 1.00 1.00 632 LEU A N 12
ATOM 23298 C CA . LEU A 1 81 ? -30.249 -1.328 12.684 1.00 1.00 632 LEU A CA 12
ATOM 23299 C C . LEU A 1 81 ? -30.206 -2.436 13.737 1.00 1.00 632 LEU A C 12
ATOM 23300 O O . LEU A 1 81 ? -29.858 -2.190 14.891 1.00 1.00 632 LEU A O 12
ATOM 23316 N N . GLN A 1 82 ? -30.566 -3.636 13.302 1.00 1.00 633 GLN A N 12
ATOM 23317 C CA . GLN A 1 82 ? -30.572 -4.783 14.194 1.00 1.00 633 GLN A CA 12
ATOM 23318 C C . GLN A 1 82 ? -30.196 -6.053 13.428 1.00 1.00 633 GLN A C 12
ATOM 23319 O O . GLN A 1 82 ? -30.046 -6.025 12.207 1.00 1.00 633 GLN A O 12
ATOM 23333 N N . CYS A 1 83 ? -30.054 -7.137 14.176 1.00 1.00 634 CYS A N 12
ATOM 23334 C CA . CYS A 1 83 ? -29.698 -8.415 13.581 1.00 1.00 634 CYS A CA 12
ATOM 23335 C C . CYS A 1 83 ? -30.198 -9.529 14.504 1.00 1.00 634 CYS A C 12
ATOM 23336 O O . CYS A 1 83 ? -30.457 -9.294 15.684 1.00 1.00 634 CYS A O 12
ATOM 23344 N N . ASP A 1 84 ? -30.317 -10.719 13.934 1.00 1.00 635 ASP A N 12
ATOM 23345 C CA . ASP A 1 84 ? -30.780 -11.870 14.689 1.00 1.00 635 ASP A CA 12
ATOM 23346 C C . ASP A 1 84 ? -29.577 -12.583 15.310 1.00 1.00 635 ASP A C 12
ATOM 23347 O O . ASP A 1 84 ? -29.738 -13.419 16.200 1.00 1.00 635 ASP A O 12
ATOM 23356 N N . SER A 1 85 ? -28.399 -12.228 14.819 1.00 1.00 636 SER A N 12
ATOM 23357 C CA . SER A 1 85 ? -27.170 -12.823 15.316 1.00 1.00 636 SER A CA 12
ATOM 23358 C C . SER A 1 85 ? -26.555 -11.932 16.396 1.00 1.00 636 SER A C 12
ATOM 23359 O O . SER A 1 85 ? -26.891 -10.752 16.499 1.00 1.00 636 SER A O 12
ATOM 23367 N N . ASP A 1 86 ? -25.667 -12.529 17.176 1.00 1.00 637 ASP A N 12
ATOM 23368 C CA . ASP A 1 86 ? -25.003 -11.804 18.246 1.00 1.00 637 ASP A CA 12
ATOM 23369 C C . ASP A 1 86 ? -23.690 -11.221 17.722 1.00 1.00 637 ASP A C 12
ATOM 23370 O O . ASP A 1 86 ? -23.413 -10.037 17.910 1.00 1.00 637 ASP A O 12
ATOM 23379 N N . PRO A 1 87 ? -22.894 -12.102 17.058 1.00 1.00 638 PRO A N 12
ATOM 23380 C CA . PRO A 1 87 ? -21.616 -11.687 16.505 1.00 1.00 638 PRO A CA 12
ATOM 23381 C C . PRO A 1 87 ? -21.811 -10.855 15.237 1.00 1.00 638 PRO A C 12
ATOM 23382 O O . PRO A 1 87 ? -21.276 -9.753 15.124 1.00 1.00 638 PRO A O 12
ATOM 23393 N N . GLU A 1 88 ? -22.581 -11.413 14.314 1.00 1.00 639 GLU A N 12
ATOM 23394 C CA . GLU A 1 88 ? -22.854 -10.736 13.058 1.00 1.00 639 GLU A CA 12
ATOM 23395 C C . GLU A 1 88 ? -22.674 -9.226 13.219 1.00 1.00 639 GLU A C 12
ATOM 23396 O O . GLU A 1 88 ? -21.637 -8.676 12.848 1.00 1.00 639 GLU A O 12
ATOM 23408 N N . LEU A 1 89 ? -23.700 -8.596 13.773 1.00 1.00 640 LEU A N 12
ATOM 23409 C CA . LEU A 1 89 ? -23.668 -7.158 13.987 1.00 1.00 640 LEU A CA 12
ATOM 23410 C C . LEU A 1 89 ? -22.390 -6.789 14.744 1.00 1.00 640 LEU A C 12
ATOM 23411 O O . LEU A 1 89 ? -21.687 -5.856 14.360 1.00 1.00 640 LEU A O 12
ATOM 23427 N N . VAL A 1 90 ? -22.130 -7.539 15.805 1.00 1.00 641 VAL A N 12
ATOM 23428 C CA . VAL A 1 90 ? -20.950 -7.301 16.619 1.00 1.00 641 VAL A CA 12
ATOM 23429 C C . VAL A 1 90 ? -19.746 -7.068 15.705 1.00 1.00 641 VAL A C 12
ATOM 23430 O O . VAL A 1 90 ? -19.094 -6.028 15.783 1.00 1.00 641 VAL A O 12
ATOM 23443 N N . GLN A 1 91 ? -19.485 -8.054 14.858 1.00 1.00 642 GLN A N 12
ATOM 23444 C CA . GLN A 1 91 ? -18.370 -7.970 13.931 1.00 1.00 642 GLN A CA 12
ATOM 23445 C C . GLN A 1 91 ? -18.576 -6.809 12.957 1.00 1.00 642 GLN A C 12
ATOM 23446 O O . GLN A 1 91 ? -17.634 -6.084 12.640 1.00 1.00 642 GLN A O 12
ATOM 23460 N N . TRP A 1 92 ? -19.814 -6.668 12.509 1.00 1.00 643 TRP A N 12
ATOM 23461 C CA . TRP A 1 92 ? -20.158 -5.608 11.576 1.00 1.00 643 TRP A CA 12
ATOM 23462 C C . TRP A 1 92 ? -19.717 -4.278 12.190 1.00 1.00 643 TRP A C 12
ATOM 23463 O O . TRP A 1 92 ? -19.168 -3.422 11.499 1.00 1.00 643 TRP A O 12
ATOM 23484 N N . LYS A 1 93 ? -19.974 -4.146 13.483 1.00 1.00 644 LYS A N 12
ATOM 23485 C CA . LYS A 1 93 ? -19.611 -2.934 14.199 1.00 1.00 644 LYS A CA 12
ATOM 23486 C C . LYS A 1 93 ? -18.090 -2.764 14.166 1.00 1.00 644 LYS A C 12
ATOM 23487 O O . LYS A 1 93 ? -17.587 -1.734 13.722 1.00 1.00 644 LYS A O 12
ATOM 23506 N N . LYS A 1 94 ? -17.402 -3.792 14.642 1.00 1.00 645 LYS A N 12
ATOM 23507 C CA . LYS A 1 94 ? -15.949 -3.769 14.672 1.00 1.00 645 LYS A CA 12
ATOM 23508 C C . LYS A 1 94 ? -15.425 -3.222 13.343 1.00 1.00 645 LYS A C 12
ATOM 23509 O O . LYS A 1 94 ? -14.630 -2.282 13.325 1.00 1.00 645 LYS A O 12
ATOM 23528 N N . GLU A 1 95 ? -15.889 -3.833 12.264 1.00 1.00 646 GLU A N 12
ATOM 23529 C CA . GLU A 1 95 ? -15.474 -3.419 10.934 1.00 1.00 646 GLU A CA 12
ATOM 23530 C C . GLU A 1 95 ? -16.034 -2.032 10.611 1.00 1.00 646 GLU A C 12
ATOM 23531 O O . GLU A 1 95 ? -15.400 -1.253 9.901 1.00 1.00 646 GLU A O 12
ATOM 23543 N N . LEU A 1 96 ? -17.213 -1.765 11.150 1.00 1.00 647 LEU A N 12
ATOM 23544 C CA . LEU A 1 96 ? -17.866 -0.486 10.929 1.00 1.00 647 LEU A CA 12
ATOM 23545 C C . LEU A 1 96 ? -17.070 0.615 11.633 1.00 1.00 647 LEU A C 12
ATOM 23546 O O . LEU A 1 96 ? -16.565 1.532 10.985 1.00 1.00 647 LEU A O 12
ATOM 23562 N N . ARG A 1 97 ? -16.981 0.489 12.948 1.00 1.00 648 ARG A N 12
ATOM 23563 C CA . ARG A 1 97 ? -16.255 1.463 13.747 1.00 1.00 648 ARG A CA 12
ATOM 23564 C C . ARG A 1 97 ? -14.983 1.902 13.019 1.00 1.00 648 ARG A C 12
ATOM 23565 O O . ARG A 1 97 ? -14.768 3.093 12.801 1.00 1.00 648 ARG A O 12
ATOM 23586 N N . ASP A 1 98 ? -14.171 0.915 12.664 1.00 1.00 649 ASP A N 12
ATOM 23587 C CA . ASP A 1 98 ? -12.926 1.186 11.966 1.00 1.00 649 ASP A CA 12
ATOM 23588 C C . ASP A 1 98 ? -13.233 1.864 10.629 1.00 1.00 649 ASP A C 12
ATOM 23589 O O . ASP A 1 98 ? -12.645 2.893 10.302 1.00 1.00 649 ASP A O 12
ATOM 23598 N N . ALA A 1 99 ? -14.154 1.259 9.894 1.00 1.00 650 ALA A N 12
ATOM 23599 C CA . ALA A 1 99 ? -14.545 1.793 8.599 1.00 1.00 650 ALA A CA 12
ATOM 23600 C C . ALA A 1 99 ? -14.779 3.299 8.724 1.00 1.00 650 ALA A C 12
ATOM 23601 O O . ALA A 1 99 ? -14.247 4.081 7.937 1.00 1.00 650 ALA A O 12
ATOM 23608 N N . TYR A 1 100 ? -15.577 3.663 9.717 1.00 1.00 651 TYR A N 12
ATOM 23609 C CA . TYR A 1 100 ? -15.888 5.062 9.954 1.00 1.00 651 TYR A CA 12
ATOM 23610 C C . TYR A 1 100 ? -14.677 5.805 10.523 1.00 1.00 651 TYR A C 12
ATOM 23611 O O . TYR A 1 100 ? -14.446 6.968 10.195 1.00 1.00 651 TYR A O 12
ATOM 23629 N N . ARG A 1 101 ? -13.935 5.103 11.367 1.00 1.00 652 ARG A N 12
ATOM 23630 C CA . ARG A 1 101 ? -12.754 5.680 11.985 1.00 1.00 652 ARG A CA 12
ATOM 23631 C C . ARG A 1 101 ? -11.687 5.964 10.927 1.00 1.00 652 ARG A C 12
ATOM 23632 O O . ARG A 1 101 ? -11.359 7.120 10.665 1.00 1.00 652 ARG A O 12
ATOM 23653 N N . GLU A 1 102 ? -11.174 4.889 10.345 1.00 1.00 653 GLU A N 12
ATOM 23654 C CA . GLU A 1 102 ? -10.150 5.008 9.322 1.00 1.00 653 GLU A CA 12
ATOM 23655 C C . GLU A 1 102 ? -10.466 6.179 8.390 1.00 1.00 653 GLU A C 12
ATOM 23656 O O . GLU A 1 102 ? -9.638 7.071 8.204 1.00 1.00 653 GLU A O 12
ATOM 23668 N N . ALA A 1 103 ? -11.665 6.139 7.827 1.00 1.00 654 ALA A N 12
ATOM 23669 C CA . ALA A 1 103 ? -12.100 7.185 6.918 1.00 1.00 654 ALA A CA 12
ATOM 23670 C C . ALA A 1 103 ? -11.848 8.550 7.560 1.00 1.00 654 ALA A C 12
ATOM 23671 O O . ALA A 1 103 ? -11.399 9.480 6.892 1.00 1.00 654 ALA A O 12
ATOM 23678 N N . GLN A 1 104 ? -12.147 8.627 8.848 1.00 1.00 655 GLN A N 12
ATOM 23679 C CA . GLN A 1 104 ? -11.958 9.863 9.589 1.00 1.00 655 GLN A CA 12
ATOM 23680 C C . GLN A 1 104 ? -10.474 10.075 9.897 1.00 1.00 655 GLN A C 12
ATOM 23681 O O . GLN A 1 104 ? -9.880 11.058 9.457 1.00 1.00 655 GLN A O 12
ATOM 23695 N N . GLN A 1 105 ? -9.919 9.138 10.650 1.00 1.00 656 GLN A N 12
ATOM 23696 C CA . GLN A 1 105 ? -8.516 9.210 11.023 1.00 1.00 656 GLN A CA 12
ATOM 23697 C C . GLN A 1 105 ? -7.644 9.369 9.776 1.00 1.00 656 GLN A C 12
ATOM 23698 O O . GLN A 1 105 ? -6.521 9.866 9.859 1.00 1.00 656 GLN A O 12
ATOM 23712 N N . LEU A 1 106 ? -8.194 8.943 8.650 1.00 1.00 657 LEU A N 12
ATOM 23713 C CA . LEU A 1 106 ? -7.480 9.032 7.388 1.00 1.00 657 LEU A CA 12
ATOM 23714 C C . LEU A 1 106 ? -7.744 10.399 6.753 1.00 1.00 657 LEU A C 12
ATOM 23715 O O . LEU A 1 106 ? -6.989 10.843 5.888 1.00 1.00 657 LEU A O 12
ATOM 23731 N N . VAL A 1 107 ? -8.816 11.028 7.208 1.00 1.00 658 VAL A N 12
ATOM 23732 C CA . VAL A 1 107 ? -9.189 12.337 6.696 1.00 1.00 658 VAL A CA 12
ATOM 23733 C C . VAL A 1 107 ? -9.102 13.366 7.825 1.00 1.00 658 VAL A C 12
ATOM 23734 O O . VAL A 1 107 ? -9.640 14.466 7.710 1.00 1.00 658 VAL A O 12
ATOM 23747 N N . GLN A 1 108 ? -8.419 12.972 8.889 1.00 1.00 659 GLN A N 12
ATOM 23748 C CA . GLN A 1 108 ? -8.253 13.847 10.038 1.00 1.00 659 GLN A CA 12
ATOM 23749 C C . GLN A 1 108 ? -7.056 14.775 9.830 1.00 1.00 659 GLN A C 12
ATOM 23750 O O . GLN A 1 108 ? -6.226 14.934 10.723 1.00 1.00 659 GLN A O 12
ATOM 23764 N N . ARG A 1 109 ? -7.005 15.365 8.644 1.00 1.00 660 ARG A N 12
ATOM 23765 C CA . ARG A 1 109 ? -5.922 16.275 8.307 1.00 1.00 660 ARG A CA 12
ATOM 23766 C C . ARG A 1 109 ? -6.258 17.693 8.768 1.00 1.00 660 ARG A C 12
ATOM 23767 O O . ARG A 1 109 ? -5.626 18.656 8.337 1.00 1.00 660 ARG A O 12
ATOM 23788 N N . VAL A 1 110 ? -7.253 17.778 9.639 1.00 1.00 661 VAL A N 12
ATOM 23789 C CA . VAL A 1 110 ? -7.681 19.064 10.163 1.00 1.00 661 VAL A CA 12
ATOM 23790 C C . VAL A 1 110 ? -6.918 19.363 11.456 1.00 1.00 661 VAL A C 12
ATOM 23791 O O . VAL A 1 110 ? -6.353 18.458 12.070 1.00 1.00 661 VAL A O 12
ATOM 23804 N N . PRO A 1 111 ? -6.925 20.667 11.840 1.00 1.00 662 PRO A N 12
ATOM 23805 C CA . PRO A 1 111 ? -6.242 21.095 13.048 1.00 1.00 662 PRO A CA 12
ATOM 23806 C C . PRO A 1 111 ? -7.025 20.687 14.297 1.00 1.00 662 PRO A C 12
ATOM 23807 O O . PRO A 1 111 ? -8.081 20.064 14.196 1.00 1.00 662 PRO A O 12
ATOM 23818 N N . LYS A 1 112 ? -6.479 21.055 15.446 1.00 1.00 663 LYS A N 12
ATOM 23819 C CA . LYS A 1 112 ? -7.114 20.733 16.713 1.00 1.00 663 LYS A CA 12
ATOM 23820 C C . LYS A 1 112 ? -8.446 21.480 16.815 1.00 1.00 663 LYS A C 12
ATOM 23821 O O . LYS A 1 112 ? -8.484 22.632 17.245 1.00 1.00 663 LYS A O 12
ATOM 23840 N N . MET A 1 113 ? -9.505 20.794 16.412 1.00 1.00 664 MET A N 12
ATOM 23841 C CA . MET A 1 113 ? -10.835 21.377 16.453 1.00 1.00 664 MET A CA 12
ATOM 23842 C C . MET A 1 113 ? -10.919 22.612 15.553 1.00 1.00 664 MET A C 12
ATOM 23843 O O . MET A 1 113 ? -9.902 23.231 15.247 1.00 1.00 664 MET A O 12
ATOM 23857 N N . LYS A 1 114 ? -12.141 22.931 15.154 1.00 1.00 665 LYS A N 12
ATOM 23858 C CA . LYS A 1 114 ? -12.372 24.081 14.296 1.00 1.00 665 LYS A CA 12
ATOM 23859 C C . LYS A 1 114 ? -12.397 25.352 15.148 1.00 1.00 665 LYS A C 12
ATOM 23860 O O . LYS A 1 114 ? -13.442 25.733 15.671 1.00 1.00 665 LYS A O 12
ATOM 23879 N N . ASN A 1 115 ? -11.232 25.972 15.261 1.00 1.00 666 ASN A N 12
ATOM 23880 C CA . ASN A 1 115 ? -11.105 27.192 16.040 1.00 1.00 666 ASN A CA 12
ATOM 23881 C C . ASN A 1 115 ? -11.525 28.387 15.181 1.00 1.00 666 ASN A C 12
ATOM 23882 O O . ASN A 1 115 ? -10.742 29.312 14.975 1.00 1.00 666 ASN A O 12
ATOM 23893 N N . LYS A 1 116 ? -12.759 28.326 14.704 1.00 1.00 667 LYS A N 12
ATOM 23894 C CA . LYS A 1 116 ? -13.293 29.392 13.872 1.00 1.00 667 LYS A CA 12
ATOM 23895 C C . LYS A 1 116 ? -14.803 29.203 13.714 1.00 1.00 667 LYS A C 12
ATOM 23896 O O . LYS A 1 116 ? -15.249 28.294 13.018 1.00 1.00 667 LYS A O 12
ATOM 23915 N N . PRO A 1 117 ? -15.568 30.103 14.390 1.00 1.00 668 PRO A N 12
ATOM 23916 C CA . PRO A 1 117 ? -17.018 30.044 14.331 1.00 1.00 668 PRO A CA 12
ATOM 23917 C C . PRO A 1 117 ? -17.535 30.563 12.988 1.00 1.00 668 PRO A C 12
ATOM 23918 O O . PRO A 1 117 ? -18.573 30.115 12.503 1.00 1.00 668 PRO A O 12
ATOM 23929 N N . ARG A 1 118 ? -16.785 31.500 12.425 1.00 1.00 669 ARG A N 12
ATOM 23930 C CA . ARG A 1 118 ? -17.155 32.084 11.146 1.00 1.00 669 ARG A CA 12
ATOM 23931 C C . ARG A 1 118 ? -16.186 33.209 10.778 1.00 1.00 669 ARG A C 12
ATOM 23932 O O . ARG A 1 118 ? -15.416 33.671 11.619 1.00 1.00 669 ARG A O 12
ATOM 23953 N N . SER A 1 119 ? -16.256 33.619 9.520 1.00 1.00 670 SER A N 12
ATOM 23954 C CA . SER A 1 119 ? -15.395 34.682 9.030 1.00 1.00 670 SER A CA 12
ATOM 23955 C C . SER A 1 119 ? -15.964 36.044 9.433 1.00 1.00 670 SER A C 12
ATOM 23956 O O . SER A 1 119 ? -16.925 36.479 8.761 1.00 1.00 670 SER A O 12
ATOM 23965 N N . GLY A 1 1 ? -17.079 3.871 -11.984 1.00 1.00 552 GLY A N 13
ATOM 23966 C CA . GLY A 1 1 ? -15.742 4.345 -11.666 1.00 1.00 552 GLY A CA 13
ATOM 23967 C C . GLY A 1 1 ? -15.301 3.858 -10.285 1.00 1.00 552 GLY A C 13
ATOM 23968 O O . GLY A 1 1 ? -15.191 2.656 -10.052 1.00 1.00 552 GLY A O 13
ATOM 23974 N N . SER A 1 2 ? -15.061 4.818 -9.404 1.00 1.00 553 SER A N 13
ATOM 23975 C CA . SER A 1 2 ? -14.634 4.501 -8.050 1.00 1.00 553 SER A CA 13
ATOM 23976 C C . SER A 1 2 ? -13.268 3.815 -8.080 1.00 1.00 553 SER A C 13
ATOM 23977 O O . SER A 1 2 ? -13.003 2.989 -8.952 1.00 1.00 553 SER A O 13
ATOM 23985 N N . HIS A 1 3 ? -12.436 4.181 -7.116 1.00 1.00 554 HIS A N 13
ATOM 23986 C CA . HIS A 1 3 ? -11.103 3.612 -7.022 1.00 1.00 554 HIS A CA 13
ATOM 23987 C C . HIS A 1 3 ? -10.646 3.616 -5.560 1.00 1.00 554 HIS A C 13
ATOM 23988 O O . HIS A 1 3 ? -9.667 4.276 -5.214 1.00 1.00 554 HIS A O 13
ATOM 24002 N N . MET A 1 4 ? -11.376 2.871 -4.742 1.00 1.00 555 MET A N 13
ATOM 24003 C CA . MET A 1 4 ? -11.059 2.781 -3.328 1.00 1.00 555 MET A CA 13
ATOM 24004 C C . MET A 1 4 ? -10.939 1.322 -2.884 1.00 1.00 555 MET A C 13
ATOM 24005 O O . MET A 1 4 ? -11.882 0.758 -2.333 1.00 1.00 555 MET A O 13
ATOM 24019 N N . GLY A 1 5 ? -9.771 0.752 -3.142 1.00 1.00 556 GLY A N 13
ATOM 24020 C CA . GLY A 1 5 ? -9.516 -0.630 -2.776 1.00 1.00 556 GLY A CA 13
ATOM 24021 C C . GLY A 1 5 ? -10.571 -1.560 -3.378 1.00 1.00 556 GLY A C 13
ATOM 24022 O O . GLY A 1 5 ? -11.562 -1.098 -3.941 1.00 1.00 556 GLY A O 13
ATOM 24026 N N . LYS A 1 6 ? -10.323 -2.853 -3.238 1.00 1.00 557 LYS A N 13
ATOM 24027 C CA . LYS A 1 6 ? -11.239 -3.854 -3.761 1.00 1.00 557 LYS A CA 13
ATOM 24028 C C . LYS A 1 6 ? -11.160 -5.113 -2.897 1.00 1.00 557 LYS A C 13
ATOM 24029 O O . LYS A 1 6 ? -10.770 -6.176 -3.377 1.00 1.00 557 LYS A O 13
ATOM 24048 N N . ASP A 1 7 ? -11.538 -4.953 -1.638 1.00 1.00 558 ASP A N 13
ATOM 24049 C CA . ASP A 1 7 ? -11.515 -6.065 -0.702 1.00 1.00 558 ASP A CA 13
ATOM 24050 C C . ASP A 1 7 ? -12.532 -5.811 0.412 1.00 1.00 558 ASP A C 13
ATOM 24051 O O . ASP A 1 7 ? -12.333 -4.935 1.252 1.00 1.00 558 ASP A O 13
ATOM 24060 N N . CYS A 1 8 ? -13.604 -6.590 0.381 1.00 1.00 559 CYS A N 13
ATOM 24061 C CA . CYS A 1 8 ? -14.653 -6.461 1.377 1.00 1.00 559 CYS A CA 13
ATOM 24062 C C . CYS A 1 8 ? -14.107 -6.954 2.718 1.00 1.00 559 CYS A C 13
ATOM 24063 O O . CYS A 1 8 ? -13.334 -7.910 2.762 1.00 1.00 559 CYS A O 13
ATOM 24071 N N . ILE A 1 9 ? -14.531 -6.282 3.777 1.00 1.00 560 ILE A N 13
ATOM 24072 C CA . ILE A 1 9 ? -14.094 -6.640 5.116 1.00 1.00 560 ILE A CA 13
ATOM 24073 C C . ILE A 1 9 ? -15.007 -7.737 5.668 1.00 1.00 560 ILE A C 13
ATOM 24074 O O . ILE A 1 9 ? -14.537 -8.807 6.049 1.00 1.00 560 ILE A O 13
ATOM 24090 N N . MET A 1 10 ? -16.296 -7.431 5.697 1.00 1.00 561 MET A N 13
ATOM 24091 C CA . MET A 1 10 ? -17.278 -8.377 6.197 1.00 1.00 561 MET A CA 13
ATOM 24092 C C . MET A 1 10 ? -18.589 -8.271 5.415 1.00 1.00 561 MET A C 13
ATOM 24093 O O . MET A 1 10 ? -19.046 -7.169 5.107 1.00 1.00 561 MET A O 13
ATOM 24107 N N . HIS A 1 11 ? -19.158 -9.429 5.115 1.00 1.00 562 HIS A N 13
ATOM 24108 C CA . HIS A 1 11 ? -20.408 -9.480 4.374 1.00 1.00 562 HIS A CA 13
ATOM 24109 C C . HIS A 1 11 ? -21.331 -10.527 5.000 1.00 1.00 562 HIS A C 13
ATOM 24110 O O . HIS A 1 11 ? -20.866 -11.542 5.516 1.00 1.00 562 HIS A O 13
ATOM 24124 N N . GLY A 1 12 ? -22.624 -10.244 4.931 1.00 1.00 563 GLY A N 13
ATOM 24125 C CA . GLY A 1 12 ? -23.618 -11.149 5.484 1.00 1.00 563 GLY A CA 13
ATOM 24126 C C . GLY A 1 12 ? -25.020 -10.541 5.400 1.00 1.00 563 GLY A C 13
ATOM 24127 O O . GLY A 1 12 ? -25.246 -9.596 4.645 1.00 1.00 563 GLY A O 13
ATOM 24131 N N . TYR A 1 13 ? -25.924 -11.109 6.183 1.00 1.00 564 TYR A N 13
ATOM 24132 C CA . TYR A 1 13 ? -27.297 -10.635 6.207 1.00 1.00 564 TYR A CA 13
ATOM 24133 C C . TYR A 1 13 ? -27.570 -9.805 7.463 1.00 1.00 564 TYR A C 13
ATOM 24134 O O . TYR A 1 13 ? -27.361 -10.277 8.580 1.00 1.00 564 TYR A O 13
ATOM 24152 N N . MET A 1 14 ? -28.032 -8.584 7.239 1.00 1.00 565 MET A N 13
ATOM 24153 C CA . MET A 1 14 ? -28.335 -7.685 8.338 1.00 1.00 565 MET A CA 13
ATOM 24154 C C . MET A 1 14 ? -29.748 -7.112 8.205 1.00 1.00 565 MET A C 13
ATOM 24155 O O . MET A 1 14 ? -30.520 -7.545 7.351 1.00 1.00 565 MET A O 13
ATOM 24169 N N . SER A 1 15 ? -30.043 -6.145 9.063 1.00 1.00 566 SER A N 13
ATOM 24170 C CA . SER A 1 15 ? -31.348 -5.509 9.051 1.00 1.00 566 SER A CA 13
ATOM 24171 C C . SER A 1 15 ? -31.226 -4.054 9.508 1.00 1.00 566 SER A C 13
ATOM 24172 O O . SER A 1 15 ? -30.551 -3.764 10.495 1.00 1.00 566 SER A O 13
ATOM 24180 N N . LYS A 1 16 ? -31.889 -3.177 8.769 1.00 1.00 567 LYS A N 13
ATOM 24181 C CA . LYS A 1 16 ? -31.862 -1.758 9.086 1.00 1.00 567 LYS A CA 13
ATOM 24182 C C . LYS A 1 16 ? -33.295 -1.227 9.148 1.00 1.00 567 LYS A C 13
ATOM 24183 O O . LYS A 1 16 ? -34.211 -1.837 8.598 1.00 1.00 567 LYS A O 13
ATOM 24202 N N . MET A 1 17 ? -33.444 -0.096 9.821 1.00 1.00 568 MET A N 13
ATOM 24203 C CA . MET A 1 17 ? -34.750 0.526 9.960 1.00 1.00 568 MET A CA 13
ATOM 24204 C C . MET A 1 17 ? -34.664 1.800 10.803 1.00 1.00 568 MET A C 13
ATOM 24205 O O . MET A 1 17 ? -33.628 2.085 11.400 1.00 1.00 568 MET A O 13
ATOM 24219 N N . GLY A 1 18 ? -35.767 2.534 10.822 1.00 1.00 569 GLY A N 13
ATOM 24220 C CA . GLY A 1 18 ? -35.830 3.772 11.581 1.00 1.00 569 GLY A CA 13
ATOM 24221 C C . GLY A 1 18 ? -36.950 4.676 11.064 1.00 1.00 569 GLY A C 13
ATOM 24222 O O . GLY A 1 18 ? -36.929 5.099 9.908 1.00 1.00 569 GLY A O 13
ATOM 24226 N N . ASN A 1 19 ? -37.903 4.945 11.943 1.00 1.00 570 ASN A N 13
ATOM 24227 C CA . ASN A 1 19 ? -39.030 5.792 11.591 1.00 1.00 570 ASN A CA 13
ATOM 24228 C C . ASN A 1 19 ? -39.769 6.206 12.865 1.00 1.00 570 ASN A C 13
ATOM 24229 O O . ASN A 1 19 ? -39.363 5.842 13.969 1.00 1.00 570 ASN A O 13
ATOM 24240 N N . PRO A 1 20 ? -40.869 6.981 12.665 1.00 1.00 571 PRO A N 13
ATOM 24241 C CA . PRO A 1 20 ? -41.668 7.449 13.785 1.00 1.00 571 PRO A CA 13
ATOM 24242 C C . PRO A 1 20 ? -42.526 6.318 14.357 1.00 1.00 571 PRO A C 13
ATOM 24243 O O . PRO A 1 20 ? -43.381 6.553 15.210 1.00 1.00 571 PRO A O 13
ATOM 24254 N N . PHE A 1 21 ? -42.267 5.116 13.864 1.00 1.00 572 PHE A N 13
ATOM 24255 C CA . PHE A 1 21 ? -43.005 3.947 14.315 1.00 1.00 572 PHE A CA 13
ATOM 24256 C C . PHE A 1 21 ? -42.081 2.737 14.458 1.00 1.00 572 PHE A C 13
ATOM 24257 O O . PHE A 1 21 ? -41.943 1.944 13.527 1.00 1.00 572 PHE A O 13
ATOM 24274 N N . LEU A 1 22 ? -41.473 2.632 15.629 1.00 1.00 573 LEU A N 13
ATOM 24275 C CA . LEU A 1 22 ? -40.566 1.530 15.905 1.00 1.00 573 LEU A CA 13
ATOM 24276 C C . LEU A 1 22 ? -41.373 0.313 16.365 1.00 1.00 573 LEU A C 13
ATOM 24277 O O . LEU A 1 22 ? -41.535 0.089 17.563 1.00 1.00 573 LEU A O 13
ATOM 24293 N N . THR A 1 23 ? -41.856 -0.439 15.387 1.00 1.00 574 THR A N 13
ATOM 24294 C CA . THR A 1 23 ? -42.642 -1.627 15.677 1.00 1.00 574 THR A CA 13
ATOM 24295 C C . THR A 1 23 ? -42.456 -2.671 14.574 1.00 1.00 574 THR A C 13
ATOM 24296 O O . THR A 1 23 ? -42.912 -3.806 14.705 1.00 1.00 574 THR A O 13
ATOM 24307 N N . GLN A 1 24 ? -41.786 -2.249 13.511 1.00 1.00 575 GLN A N 13
ATOM 24308 C CA . GLN A 1 24 ? -41.536 -3.132 12.386 1.00 1.00 575 GLN A CA 13
ATOM 24309 C C . GLN A 1 24 ? -40.032 -3.348 12.205 1.00 1.00 575 GLN A C 13
ATOM 24310 O O . GLN A 1 24 ? -39.223 -2.598 12.752 1.00 1.00 575 GLN A O 13
ATOM 24324 N N . TRP A 1 25 ? -39.701 -4.376 11.436 1.00 1.00 576 TRP A N 13
ATOM 24325 C CA . TRP A 1 25 ? -38.307 -4.699 11.177 1.00 1.00 576 TRP A CA 13
ATOM 24326 C C . TRP A 1 25 ? -38.209 -5.259 9.756 1.00 1.00 576 TRP A C 13
ATOM 24327 O O . TRP A 1 25 ? -39.077 -6.015 9.322 1.00 1.00 576 TRP A O 13
ATOM 24348 N N . GLN A 1 26 ? -37.144 -4.868 9.072 1.00 1.00 577 GLN A N 13
ATOM 24349 C CA . GLN A 1 26 ? -36.921 -5.321 7.711 1.00 1.00 577 GLN A CA 13
ATOM 24350 C C . GLN A 1 26 ? -35.522 -5.927 7.575 1.00 1.00 577 GLN A C 13
ATOM 24351 O O . GLN A 1 26 ? -34.524 -5.252 7.821 1.00 1.00 577 GLN A O 13
ATOM 24365 N N . ARG A 1 27 ? -35.495 -7.192 7.185 1.00 1.00 578 ARG A N 13
ATOM 24366 C CA . ARG A 1 27 ? -34.235 -7.896 7.014 1.00 1.00 578 ARG A CA 13
ATOM 24367 C C . ARG A 1 27 ? -33.753 -7.776 5.567 1.00 1.00 578 ARG A C 13
ATOM 24368 O O . ARG A 1 27 ? -34.434 -8.219 4.643 1.00 1.00 578 ARG A O 13
ATOM 24389 N N . ARG A 1 28 ? -32.582 -7.178 5.414 1.00 1.00 579 ARG A N 13
ATOM 24390 C CA . ARG A 1 28 ? -32.001 -6.994 4.097 1.00 1.00 579 ARG A CA 13
ATOM 24391 C C . ARG A 1 28 ? -30.520 -7.380 4.111 1.00 1.00 579 ARG A C 13
ATOM 24392 O O . ARG A 1 28 ? -29.929 -7.551 5.176 1.00 1.00 579 ARG A O 13
ATOM 24413 N N . TYR A 1 29 ? -29.962 -7.506 2.915 1.00 1.00 580 TYR A N 13
ATOM 24414 C CA . TYR A 1 29 ? -28.562 -7.869 2.776 1.00 1.00 580 TYR A CA 13
ATOM 24415 C C . TYR A 1 29 ? -27.666 -6.632 2.846 1.00 1.00 580 TYR A C 13
ATOM 24416 O O . TYR A 1 29 ? -27.916 -5.638 2.165 1.00 1.00 580 TYR A O 13
ATOM 24434 N N . PHE A 1 30 ? -26.638 -6.730 3.677 1.00 1.00 581 PHE A N 13
ATOM 24435 C CA . PHE A 1 30 ? -25.702 -5.630 3.845 1.00 1.00 581 PHE A CA 13
ATOM 24436 C C . PHE A 1 30 ? -24.311 -6.012 3.336 1.00 1.00 581 PHE A C 13
ATOM 24437 O O . PHE A 1 30 ? -24.070 -7.167 2.984 1.00 1.00 581 PHE A O 13
ATOM 24454 N N . TYR A 1 31 ? -23.431 -5.020 3.312 1.00 1.00 582 TYR A N 13
ATOM 24455 C CA . TYR A 1 31 ? -22.071 -5.238 2.850 1.00 1.00 582 TYR A CA 13
ATOM 24456 C C . TYR A 1 31 ? -21.127 -4.170 3.406 1.00 1.00 582 TYR A C 13
ATOM 24457 O O . TYR A 1 31 ? -21.121 -3.035 2.930 1.00 1.00 582 TYR A O 13
ATOM 24475 N N . LEU A 1 32 ? -20.354 -4.569 4.404 1.00 1.00 583 LEU A N 13
ATOM 24476 C CA . LEU A 1 32 ? -19.408 -3.660 5.028 1.00 1.00 583 LEU A CA 13
ATOM 24477 C C . LEU A 1 32 ? -18.096 -3.675 4.241 1.00 1.00 583 LEU A C 13
ATOM 24478 O O . LEU A 1 32 ? -17.370 -4.667 4.257 1.00 1.00 583 LEU A O 13
ATOM 24494 N N . PHE A 1 33 ? -17.833 -2.564 3.569 1.00 1.00 584 PHE A N 13
ATOM 24495 C CA . PHE A 1 33 ? -16.620 -2.436 2.777 1.00 1.00 584 PHE A CA 13
ATOM 24496 C C . PHE A 1 33 ? -15.573 -1.597 3.510 1.00 1.00 584 PHE A C 13
ATOM 24497 O O . PHE A 1 33 ? -15.847 -1.043 4.573 1.00 1.00 584 PHE A O 13
ATOM 24514 N N . PRO A 1 34 ? -14.360 -1.526 2.896 1.00 1.00 585 PRO A N 13
ATOM 24515 C CA . PRO A 1 34 ? -13.270 -0.764 3.479 1.00 1.00 585 PRO A CA 13
ATOM 24516 C C . PRO A 1 34 ? -13.490 0.739 3.291 1.00 1.00 585 PRO A C 13
ATOM 24517 O O . PRO A 1 34 ? -12.652 1.547 3.688 1.00 1.00 585 PRO A O 13
ATOM 24528 N N . ASN A 1 35 ? -14.623 1.067 2.687 1.00 1.00 586 ASN A N 13
ATOM 24529 C CA . ASN A 1 35 ? -14.965 2.459 2.443 1.00 1.00 586 ASN A CA 13
ATOM 24530 C C . ASN A 1 35 ? -16.448 2.560 2.085 1.00 1.00 586 ASN A C 13
ATOM 24531 O O . ASN A 1 35 ? -17.140 3.468 2.544 1.00 1.00 586 ASN A O 13
ATOM 24542 N N . ARG A 1 36 ? -16.894 1.615 1.272 1.00 1.00 587 ARG A N 13
ATOM 24543 C CA . ARG A 1 36 ? -18.283 1.587 0.847 1.00 1.00 587 ARG A CA 13
ATOM 24544 C C . ARG A 1 36 ? -19.132 0.815 1.861 1.00 1.00 587 ARG A C 13
ATOM 24545 O O . ARG A 1 36 ? -18.636 0.407 2.910 1.00 1.00 587 ARG A O 13
ATOM 24566 N N . LEU A 1 37 ? -20.398 0.638 1.513 1.00 1.00 588 LEU A N 13
ATOM 24567 C CA . LEU A 1 37 ? -21.320 -0.077 2.378 1.00 1.00 588 LEU A CA 13
ATOM 24568 C C . LEU A 1 37 ? -22.713 -0.076 1.745 1.00 1.00 588 LEU A C 13
ATOM 24569 O O . LEU A 1 37 ? -23.396 0.947 1.741 1.00 1.00 588 LEU A O 13
ATOM 24585 N N . GLU A 1 38 ? -23.091 -1.234 1.223 1.00 1.00 589 GLU A N 13
ATOM 24586 C CA . GLU A 1 38 ? -24.389 -1.380 0.588 1.00 1.00 589 GLU A CA 13
ATOM 24587 C C . GLU A 1 38 ? -25.375 -2.057 1.543 1.00 1.00 589 GLU A C 13
ATOM 24588 O O . GLU A 1 38 ? -24.980 -2.882 2.365 1.00 1.00 589 GLU A O 13
ATOM 24600 N N . TRP A 1 39 ? -26.638 -1.683 1.402 1.00 1.00 590 TRP A N 13
ATOM 24601 C CA . TRP A 1 39 ? -27.682 -2.244 2.243 1.00 1.00 590 TRP A CA 13
ATOM 24602 C C . TRP A 1 39 ? -28.958 -2.350 1.404 1.00 1.00 590 TRP A C 13
ATOM 24603 O O . TRP A 1 39 ? -29.769 -1.426 1.382 1.00 1.00 590 TRP A O 13
ATOM 24624 N N . ARG A 1 40 ? -29.096 -3.485 0.735 1.00 1.00 591 ARG A N 13
ATOM 24625 C CA . ARG A 1 40 ? -30.259 -3.725 -0.102 1.00 1.00 591 ARG A CA 13
ATOM 24626 C C . ARG A 1 40 ? -30.900 -5.068 0.250 1.00 1.00 591 ARG A C 13
ATOM 24627 O O . ARG A 1 40 ? -30.334 -5.848 1.016 1.00 1.00 591 ARG A O 13
ATOM 24648 N N . GLY A 1 41 ? -32.071 -5.298 -0.326 1.00 1.00 592 GLY A N 13
ATOM 24649 C CA . GLY A 1 41 ? -32.795 -6.533 -0.081 1.00 1.00 592 GLY A CA 13
ATOM 24650 C C . GLY A 1 41 ? -32.503 -7.565 -1.173 1.00 1.00 592 GLY A C 13
ATOM 24651 O O . GLY A 1 41 ? -31.360 -7.711 -1.604 1.00 1.00 592 GLY A O 13
ATOM 24655 N N . GLU A 1 42 ? -33.556 -8.252 -1.590 1.00 1.00 593 GLU A N 13
ATOM 24656 C CA . GLU A 1 42 ? -33.427 -9.265 -2.624 1.00 1.00 593 GLU A CA 13
ATOM 24657 C C . GLU A 1 42 ? -33.466 -8.618 -4.009 1.00 1.00 593 GLU A C 13
ATOM 24658 O O . GLU A 1 42 ? -33.482 -7.394 -4.126 1.00 1.00 593 GLU A O 13
ATOM 24670 N N . GLY A 1 43 ? -33.479 -9.469 -5.024 1.00 1.00 594 GLY A N 13
ATOM 24671 C CA . GLY A 1 43 ? -33.517 -8.995 -6.397 1.00 1.00 594 GLY A CA 13
ATOM 24672 C C . GLY A 1 43 ? -34.298 -7.684 -6.504 1.00 1.00 594 GLY A C 13
ATOM 24673 O O . GLY A 1 43 ? -35.414 -7.578 -5.996 1.00 1.00 594 GLY A O 13
ATOM 24677 N N . GLU A 1 44 ? -33.681 -6.718 -7.168 1.00 1.00 595 GLU A N 13
ATOM 24678 C CA . GLU A 1 44 ? -34.305 -5.418 -7.349 1.00 1.00 595 GLU A CA 13
ATOM 24679 C C . GLU A 1 44 ? -34.345 -4.661 -6.020 1.00 1.00 595 GLU A C 13
ATOM 24680 O O . GLU A 1 44 ? -34.556 -5.259 -4.966 1.00 1.00 595 GLU A O 13
ATOM 24692 N N . ALA A 1 45 ? -34.137 -3.355 -6.114 1.00 1.00 596 ALA A N 13
ATOM 24693 C CA . ALA A 1 45 ? -34.148 -2.509 -4.932 1.00 1.00 596 ALA A CA 13
ATOM 24694 C C . ALA A 1 45 ? -33.743 -1.086 -5.325 1.00 1.00 596 ALA A C 13
ATOM 24695 O O . ALA A 1 45 ? -33.195 -0.869 -6.405 1.00 1.00 596 ALA A O 13
ATOM 24702 N N . PRO A 1 46 ? -34.034 -0.131 -4.403 1.00 1.00 597 PRO A N 13
ATOM 24703 C CA . PRO A 1 46 ? -33.706 1.264 -4.641 1.00 1.00 597 PRO A CA 13
ATOM 24704 C C . PRO A 1 46 ? -32.205 1.511 -4.472 1.00 1.00 597 PRO A C 13
ATOM 24705 O O . PRO A 1 46 ? -31.431 0.568 -4.319 1.00 1.00 597 PRO A O 13
ATOM 24716 N N . GLN A 1 47 ? -31.840 2.785 -4.509 1.00 1.00 598 GLN A N 13
ATOM 24717 C CA . GLN A 1 47 ? -30.447 3.166 -4.363 1.00 1.00 598 GLN A CA 13
ATOM 24718 C C . GLN A 1 47 ? -30.110 3.391 -2.888 1.00 1.00 598 GLN A C 13
ATOM 24719 O O . GLN A 1 47 ? -30.635 4.309 -2.259 1.00 1.00 598 GLN A O 13
ATOM 24733 N N . SER A 1 48 ? -29.237 2.535 -2.376 1.00 1.00 599 SER A N 13
ATOM 24734 C CA . SER A 1 48 ? -28.824 2.627 -0.986 1.00 1.00 599 SER A CA 13
ATOM 24735 C C . SER A 1 48 ? -27.386 2.124 -0.833 1.00 1.00 599 SER A C 13
ATOM 24736 O O . SER A 1 48 ? -27.158 1.048 -0.286 1.00 1.00 599 SER A O 13
ATOM 24744 N N . LEU A 1 49 ? -26.456 2.929 -1.325 1.00 1.00 600 LEU A N 13
ATOM 24745 C CA . LEU A 1 49 ? -25.049 2.581 -1.249 1.00 1.00 600 LEU A CA 13
ATOM 24746 C C . LEU A 1 49 ? -24.234 3.832 -0.916 1.00 1.00 600 LEU A C 13
ATOM 24747 O O . LEU A 1 49 ? -24.208 4.785 -1.694 1.00 1.00 600 LEU A O 13
ATOM 24763 N N . LEU A 1 50 ? -23.589 3.789 0.239 1.00 1.00 601 LEU A N 13
ATOM 24764 C CA . LEU A 1 50 ? -22.776 4.909 0.685 1.00 1.00 601 LEU A CA 13
ATOM 24765 C C . LEU A 1 50 ? -21.395 4.397 1.100 1.00 1.00 601 LEU A C 13
ATOM 24766 O O . LEU A 1 50 ? -21.054 3.244 0.843 1.00 1.00 601 LEU A O 13
ATOM 24782 N N . THR A 1 51 ? -20.639 5.280 1.735 1.00 1.00 602 THR A N 13
ATOM 24783 C CA . THR A 1 51 ? -19.303 4.932 2.190 1.00 1.00 602 THR A CA 13
ATOM 24784 C C . THR A 1 51 ? -19.252 4.893 3.718 1.00 1.00 602 THR A C 13
ATOM 24785 O O . THR A 1 51 ? -20.290 4.819 4.375 1.00 1.00 602 THR A O 13
ATOM 24796 N N . MET A 1 52 ? -18.035 4.945 4.240 1.00 1.00 603 MET A N 13
ATOM 24797 C CA . MET A 1 52 ? -17.836 4.917 5.679 1.00 1.00 603 MET A CA 13
ATOM 24798 C C . MET A 1 52 ? -17.023 6.128 6.143 1.00 1.00 603 MET A C 13
ATOM 24799 O O . MET A 1 52 ? -16.175 6.010 7.025 1.00 1.00 603 MET A O 13
ATOM 24813 N N . GLU A 1 53 ? -17.313 7.266 5.527 1.00 1.00 604 GLU A N 13
ATOM 24814 C CA . GLU A 1 53 ? -16.621 8.497 5.867 1.00 1.00 604 GLU A CA 13
ATOM 24815 C C . GLU A 1 53 ? -17.630 9.591 6.224 1.00 1.00 604 GLU A C 13
ATOM 24816 O O . GLU A 1 53 ? -17.646 10.653 5.602 1.00 1.00 604 GLU A O 13
ATOM 24828 N N . GLU A 1 54 ? -18.445 9.296 7.226 1.00 1.00 605 GLU A N 13
ATOM 24829 C CA . GLU A 1 54 ? -19.453 10.241 7.674 1.00 1.00 605 GLU A CA 13
ATOM 24830 C C . GLU A 1 54 ? -19.886 9.917 9.105 1.00 1.00 605 GLU A C 13
ATOM 24831 O O . GLU A 1 54 ? -19.865 10.784 9.975 1.00 1.00 605 GLU A O 13
ATOM 24843 N N . ILE A 1 55 ? -20.270 8.664 9.303 1.00 1.00 606 ILE A N 13
ATOM 24844 C CA . ILE A 1 55 ? -20.708 8.215 10.614 1.00 1.00 606 ILE A CA 13
ATOM 24845 C C . ILE A 1 55 ? -19.956 8.994 11.693 1.00 1.00 606 ILE A C 13
ATOM 24846 O O . ILE A 1 55 ? -18.748 9.204 11.584 1.00 1.00 606 ILE A O 13
ATOM 24862 N N . GLN A 1 56 ? -20.699 9.404 12.711 1.00 1.00 607 GLN A N 13
ATOM 24863 C CA . GLN A 1 56 ? -20.117 10.154 13.809 1.00 1.00 607 GLN A CA 13
ATOM 24864 C C . GLN A 1 56 ? -19.661 9.207 14.919 1.00 1.00 607 GLN A C 13
ATOM 24865 O O . GLN A 1 56 ? -18.640 9.442 15.562 1.00 1.00 607 GLN A O 13
ATOM 24879 N N . SER A 1 57 ? -20.443 8.152 15.111 1.00 1.00 608 SER A N 13
ATOM 24880 C CA . SER A 1 57 ? -20.132 7.167 16.133 1.00 1.00 608 SER A CA 13
ATOM 24881 C C . SER A 1 57 ? -21.098 5.986 16.030 1.00 1.00 608 SER A C 13
ATOM 24882 O O . SER A 1 57 ? -22.303 6.176 15.880 1.00 1.00 608 SER A O 13
ATOM 24890 N N . VAL A 1 58 ? -20.532 4.791 16.116 1.00 1.00 609 VAL A N 13
ATOM 24891 C CA . VAL A 1 58 ? -21.327 3.577 16.034 1.00 1.00 609 VAL A CA 13
ATOM 24892 C C . VAL A 1 58 ? -21.468 2.970 17.431 1.00 1.00 609 VAL A C 13
ATOM 24893 O O . VAL A 1 58 ? -20.473 2.753 18.122 1.00 1.00 609 VAL A O 13
ATOM 24906 N N . GLU A 1 59 ? -22.711 2.713 17.808 1.00 1.00 610 GLU A N 13
ATOM 24907 C CA . GLU A 1 59 ? -22.996 2.134 19.109 1.00 1.00 610 GLU A CA 13
ATOM 24908 C C . GLU A 1 59 ? -24.275 1.297 19.051 1.00 1.00 610 GLU A C 13
ATOM 24909 O O . GLU A 1 59 ? -24.948 1.257 18.023 1.00 1.00 610 GLU A O 13
ATOM 24921 N N . GLU A 1 60 ? -24.571 0.647 20.168 1.00 1.00 611 GLU A N 13
ATOM 24922 C CA . GLU A 1 60 ? -25.756 -0.187 20.256 1.00 1.00 611 GLU A CA 13
ATOM 24923 C C . GLU A 1 60 ? -26.453 0.022 21.602 1.00 1.00 611 GLU A C 13
ATOM 24924 O O . GLU A 1 60 ? -25.797 0.113 22.639 1.00 1.00 611 GLU A O 13
ATOM 24936 N N . THR A 1 61 ? -27.775 0.093 21.544 1.00 1.00 612 THR A N 13
ATOM 24937 C CA . THR A 1 61 ? -28.569 0.290 22.745 1.00 1.00 612 THR A CA 13
ATOM 24938 C C . THR A 1 61 ? -29.071 -1.053 23.278 1.00 1.00 612 THR A C 13
ATOM 24939 O O . THR A 1 61 ? -29.074 -2.050 22.557 1.00 1.00 612 THR A O 13
ATOM 24950 N N . GLN A 1 62 ? -29.484 -1.037 24.537 1.00 1.00 613 GLN A N 13
ATOM 24951 C CA . GLN A 1 62 ? -29.987 -2.241 25.175 1.00 1.00 613 GLN A CA 13
ATOM 24952 C C . GLN A 1 62 ? -31.331 -1.961 25.853 1.00 1.00 613 GLN A C 13
ATOM 24953 O O . GLN A 1 62 ? -31.612 -0.826 26.235 1.00 1.00 613 GLN A O 13
ATOM 24967 N N . ILE A 1 63 ? -32.122 -3.014 25.983 1.00 1.00 614 ILE A N 13
ATOM 24968 C CA . ILE A 1 63 ? -33.429 -2.895 26.609 1.00 1.00 614 ILE A CA 13
ATOM 24969 C C . ILE A 1 63 ? -33.699 -4.141 27.455 1.00 1.00 614 ILE A C 13
ATOM 24970 O O . ILE A 1 63 ? -34.325 -5.091 26.985 1.00 1.00 614 ILE A O 13
ATOM 24986 N N . LYS A 1 64 ? -33.216 -4.096 28.687 1.00 1.00 615 LYS A N 13
ATOM 24987 C CA . LYS A 1 64 ? -33.398 -5.210 29.604 1.00 1.00 615 LYS A CA 13
ATOM 24988 C C . LYS A 1 64 ? -32.323 -6.265 29.336 1.00 1.00 615 LYS A C 13
ATOM 24989 O O . LYS A 1 64 ? -31.846 -6.919 30.262 1.00 1.00 615 LYS A O 13
ATOM 25008 N N . GLU A 1 65 ? -31.973 -6.399 28.065 1.00 1.00 616 GLU A N 13
ATOM 25009 C CA . GLU A 1 65 ? -30.963 -7.363 27.664 1.00 1.00 616 GLU A CA 13
ATOM 25010 C C . GLU A 1 65 ? -30.332 -6.949 26.334 1.00 1.00 616 GLU A C 13
ATOM 25011 O O . GLU A 1 65 ? -29.109 -6.942 26.198 1.00 1.00 616 GLU A O 13
ATOM 25023 N N . ARG A 1 66 ? -31.194 -6.615 25.384 1.00 1.00 617 ARG A N 13
ATOM 25024 C CA . ARG A 1 66 ? -30.736 -6.200 24.070 1.00 1.00 617 ARG A CA 13
ATOM 25025 C C . ARG A 1 66 ? -31.803 -5.347 23.380 1.00 1.00 617 ARG A C 13
ATOM 25026 O O . ARG A 1 66 ? -32.996 -5.606 23.523 1.00 1.00 617 ARG A O 13
ATOM 25047 N N . LYS A 1 67 ? -31.333 -4.347 22.649 1.00 1.00 618 LYS A N 13
ATOM 25048 C CA . LYS A 1 67 ? -32.231 -3.455 21.938 1.00 1.00 618 LYS A CA 13
ATOM 25049 C C . LYS A 1 67 ? -31.934 -3.526 20.438 1.00 1.00 618 LYS A C 13
ATOM 25050 O O . LYS A 1 67 ? -32.460 -4.391 19.738 1.00 1.00 618 LYS A O 13
ATOM 25069 N N . CYS A 1 68 ? -31.092 -2.608 19.990 1.00 1.00 619 CYS A N 13
ATOM 25070 C CA . CYS A 1 68 ? -30.719 -2.557 18.587 1.00 1.00 619 CYS A CA 13
ATOM 25071 C C . CYS A 1 68 ? -29.402 -1.786 18.468 1.00 1.00 619 CYS A C 13
ATOM 25072 O O . CYS A 1 68 ? -29.019 -1.057 19.383 1.00 1.00 619 CYS A O 13
ATOM 25080 N N . LEU A 1 69 ? -28.743 -1.972 17.333 1.00 1.00 620 LEU A N 13
ATOM 25081 C CA . LEU A 1 69 ? -27.478 -1.304 17.083 1.00 1.00 620 LEU A CA 13
ATOM 25082 C C . LEU A 1 69 ? -27.746 0.099 16.538 1.00 1.00 620 LEU A C 13
ATOM 25083 O O . LEU A 1 69 ? -28.524 0.265 15.598 1.00 1.00 620 LEU A O 13
ATOM 25099 N N . LEU A 1 70 ? -27.090 1.074 17.149 1.00 1.00 621 LEU A N 13
ATOM 25100 C CA . LEU A 1 70 ? -27.247 2.457 16.734 1.00 1.00 621 LEU A CA 13
ATOM 25101 C C . LEU A 1 70 ? -26.163 2.807 15.713 1.00 1.00 621 LEU A C 13
ATOM 25102 O O . LEU A 1 70 ? -25.117 2.163 15.669 1.00 1.00 621 LEU A O 13
ATOM 25118 N N . LEU A 1 71 ? -26.451 3.826 14.917 1.00 1.00 622 LEU A N 13
ATOM 25119 C CA . LEU A 1 71 ? -25.515 4.270 13.899 1.00 1.00 622 LEU A CA 13
ATOM 25120 C C . LEU A 1 71 ? -25.790 5.736 13.562 1.00 1.00 622 LEU A C 13
ATOM 25121 O O . LEU A 1 71 ? -26.536 6.032 12.631 1.00 1.00 622 LEU A O 13
ATOM 25137 N N . LYS A 1 72 ? -25.173 6.614 14.338 1.00 1.00 623 LYS A N 13
ATOM 25138 C CA . LYS A 1 72 ? -25.341 8.043 14.134 1.00 1.00 623 LYS A CA 13
ATOM 25139 C C . LYS A 1 72 ? -24.305 8.535 13.122 1.00 1.00 623 LYS A C 13
ATOM 25140 O O . LYS A 1 72 ? -23.149 8.121 13.161 1.00 1.00 623 LYS A O 13
ATOM 25159 N N . ILE A 1 73 ? -24.758 9.413 12.237 1.00 1.00 624 ILE A N 13
ATOM 25160 C CA . ILE A 1 73 ? -23.885 9.966 11.217 1.00 1.00 624 ILE A CA 13
ATOM 25161 C C . ILE A 1 73 ? -23.522 11.404 11.587 1.00 1.00 624 ILE A C 13
ATOM 25162 O O . ILE A 1 73 ? -24.337 12.126 12.159 1.00 1.00 624 ILE A O 13
ATOM 25178 N N . ARG A 1 74 ? -22.298 11.778 11.247 1.00 1.00 625 ARG A N 13
ATOM 25179 C CA . ARG A 1 74 ? -21.816 13.118 11.537 1.00 1.00 625 ARG A CA 13
ATOM 25180 C C . ARG A 1 74 ? -22.395 14.119 10.535 1.00 1.00 625 ARG A C 13
ATOM 25181 O O . ARG A 1 74 ? -22.075 15.305 10.582 1.00 1.00 625 ARG A O 13
ATOM 25202 N N . GLY A 1 75 ? -23.241 13.603 9.654 1.00 1.00 626 GLY A N 13
ATOM 25203 C CA . GLY A 1 75 ? -23.868 14.436 8.643 1.00 1.00 626 GLY A CA 13
ATOM 25204 C C . GLY A 1 75 ? -25.210 14.984 9.139 1.00 1.00 626 GLY A C 13
ATOM 25205 O O . GLY A 1 75 ? -25.743 15.936 8.571 1.00 1.00 626 GLY A O 13
ATOM 25209 N N . GLY A 1 76 ? -25.713 14.359 10.193 1.00 1.00 627 GLY A N 13
ATOM 25210 C CA . GLY A 1 76 ? -26.980 14.772 10.772 1.00 1.00 627 GLY A CA 13
ATOM 25211 C C . GLY A 1 76 ? -28.086 13.768 10.440 1.00 1.00 627 GLY A C 13
ATOM 25212 O O . GLY A 1 76 ? -29.207 14.160 10.118 1.00 1.00 627 GLY A O 13
ATOM 25216 N N . LYS A 1 77 ? -27.734 12.495 10.535 1.00 1.00 628 LYS A N 13
ATOM 25217 C CA . LYS A 1 77 ? -28.682 11.432 10.249 1.00 1.00 628 LYS A CA 13
ATOM 25218 C C . LYS A 1 77 ? -28.340 10.207 11.098 1.00 1.00 628 LYS A C 13
ATOM 25219 O O . LYS A 1 77 ? -27.229 9.686 11.021 1.00 1.00 628 LYS A O 13
ATOM 25238 N N . GLN A 1 78 ? -29.316 9.784 11.889 1.00 1.00 629 GLN A N 13
ATOM 25239 C CA . GLN A 1 78 ? -29.131 8.629 12.751 1.00 1.00 629 GLN A CA 13
ATOM 25240 C C . GLN A 1 78 ? -29.806 7.397 12.142 1.00 1.00 629 GLN A C 13
ATOM 25241 O O . GLN A 1 78 ? -30.830 7.515 11.472 1.00 1.00 629 GLN A O 13
ATOM 25255 N N . PHE A 1 79 ? -29.204 6.245 12.399 1.00 1.00 630 PHE A N 13
ATOM 25256 C CA . PHE A 1 79 ? -29.733 4.994 11.884 1.00 1.00 630 PHE A CA 13
ATOM 25257 C C . PHE A 1 79 ? -29.729 3.911 12.964 1.00 1.00 630 PHE A C 13
ATOM 25258 O O . PHE A 1 79 ? -28.877 3.919 13.852 1.00 1.00 630 PHE A O 13
ATOM 25275 N N . ILE A 1 80 ? -30.689 3.006 12.854 1.00 1.00 631 ILE A N 13
ATOM 25276 C CA . ILE A 1 80 ? -30.805 1.918 13.811 1.00 1.00 631 ILE A CA 13
ATOM 25277 C C . ILE A 1 80 ? -30.982 0.599 13.058 1.00 1.00 631 ILE A C 13
ATOM 25278 O O . ILE A 1 80 ? -32.049 0.329 12.510 1.00 1.00 631 ILE A O 13
ATOM 25294 N N . LEU A 1 81 ? -29.916 -0.190 13.054 1.00 1.00 632 LEU A N 13
ATOM 25295 C CA . LEU A 1 81 ? -29.939 -1.475 12.377 1.00 1.00 632 LEU A CA 13
ATOM 25296 C C . LEU A 1 81 ? -29.810 -2.594 13.412 1.00 1.00 632 LEU A C 13
ATOM 25297 O O . LEU A 1 81 ? -29.092 -2.451 14.401 1.00 1.00 632 LEU A O 13
ATOM 25313 N N . GLN A 1 82 ? -30.515 -3.684 13.149 1.00 1.00 633 GLN A N 13
ATOM 25314 C CA . GLN A 1 82 ? -30.487 -4.829 14.045 1.00 1.00 633 GLN A CA 13
ATOM 25315 C C . GLN A 1 82 ? -30.036 -6.082 13.292 1.00 1.00 633 GLN A C 13
ATOM 25316 O O . GLN A 1 82 ? -29.783 -6.032 12.089 1.00 1.00 633 GLN A O 13
ATOM 25330 N N . CYS A 1 83 ? -29.948 -7.178 14.032 1.00 1.00 634 CYS A N 13
ATOM 25331 C CA . CYS A 1 83 ? -29.532 -8.443 13.450 1.00 1.00 634 CYS A CA 13
ATOM 25332 C C . CYS A 1 83 ? -30.154 -9.576 14.269 1.00 1.00 634 CYS A C 13
ATOM 25333 O O . CYS A 1 83 ? -30.638 -9.352 15.377 1.00 1.00 634 CYS A O 13
ATOM 25341 N N . ASP A 1 84 ? -30.119 -10.768 13.691 1.00 1.00 635 ASP A N 13
ATOM 25342 C CA . ASP A 1 84 ? -30.674 -11.936 14.352 1.00 1.00 635 ASP A CA 13
ATOM 25343 C C . ASP A 1 84 ? -29.542 -12.729 15.012 1.00 1.00 635 ASP A C 13
ATOM 25344 O O . ASP A 1 84 ? -29.794 -13.646 15.792 1.00 1.00 635 ASP A O 13
ATOM 25353 N N . SER A 1 85 ? -28.320 -12.344 14.674 1.00 1.00 636 SER A N 13
ATOM 25354 C CA . SER A 1 85 ? -27.148 -13.006 15.224 1.00 1.00 636 SER A CA 13
ATOM 25355 C C . SER A 1 85 ? -26.639 -12.240 16.446 1.00 1.00 636 SER A C 13
ATOM 25356 O O . SER A 1 85 ? -27.208 -11.217 16.823 1.00 1.00 636 SER A O 13
ATOM 25364 N N . ASP A 1 86 ? -25.573 -12.765 17.033 1.00 1.00 637 ASP A N 13
ATOM 25365 C CA . ASP A 1 86 ? -24.982 -12.143 18.205 1.00 1.00 637 ASP A CA 13
ATOM 25366 C C . ASP A 1 86 ? -23.673 -11.456 17.806 1.00 1.00 637 ASP A C 13
ATOM 25367 O O . ASP A 1 86 ? -23.511 -10.254 18.015 1.00 1.00 637 ASP A O 13
ATOM 25376 N N . PRO A 1 87 ? -22.751 -12.269 17.225 1.00 1.00 638 PRO A N 13
ATOM 25377 C CA . PRO A 1 87 ? -21.463 -11.752 16.795 1.00 1.00 638 PRO A CA 13
ATOM 25378 C C . PRO A 1 87 ? -21.601 -10.932 15.510 1.00 1.00 638 PRO A C 13
ATOM 25379 O O . PRO A 1 87 ? -20.973 -9.885 15.367 1.00 1.00 638 PRO A O 13
ATOM 25390 N N . GLU A 1 88 ? -22.429 -11.441 14.608 1.00 1.00 639 GLU A N 13
ATOM 25391 C CA . GLU A 1 88 ? -22.659 -10.768 13.340 1.00 1.00 639 GLU A CA 13
ATOM 25392 C C . GLU A 1 88 ? -22.398 -9.267 13.480 1.00 1.00 639 GLU A C 13
ATOM 25393 O O . GLU A 1 88 ? -21.313 -8.788 13.151 1.00 1.00 639 GLU A O 13
ATOM 25405 N N . LEU A 1 89 ? -23.411 -8.566 13.969 1.00 1.00 640 LEU A N 13
ATOM 25406 C CA . LEU A 1 89 ? -23.305 -7.130 14.156 1.00 1.00 640 LEU A CA 13
ATOM 25407 C C . LEU A 1 89 ? -21.997 -6.810 14.884 1.00 1.00 640 LEU A C 13
ATOM 25408 O O . LEU A 1 89 ? -21.246 -5.932 14.461 1.00 1.00 640 LEU A O 13
ATOM 25424 N N . VAL A 1 90 ? -21.765 -7.538 15.966 1.00 1.00 641 VAL A N 13
ATOM 25425 C CA . VAL A 1 90 ? -20.562 -7.343 16.757 1.00 1.00 641 VAL A CA 13
ATOM 25426 C C . VAL A 1 90 ? -19.362 -7.182 15.820 1.00 1.00 641 VAL A C 13
ATOM 25427 O O . VAL A 1 90 ? -18.611 -6.215 15.928 1.00 1.00 641 VAL A O 13
ATOM 25440 N N . GLN A 1 91 ? -19.220 -8.148 14.923 1.00 1.00 642 GLN A N 13
ATOM 25441 C CA . GLN A 1 91 ? -18.124 -8.125 13.969 1.00 1.00 642 GLN A CA 13
ATOM 25442 C C . GLN A 1 91 ? -18.308 -6.975 12.975 1.00 1.00 642 GLN A C 13
ATOM 25443 O O . GLN A 1 91 ? -17.344 -6.304 12.612 1.00 1.00 642 GLN A O 13
ATOM 25457 N N . TRP A 1 92 ? -19.554 -6.784 12.566 1.00 1.00 643 TRP A N 13
ATOM 25458 C CA . TRP A 1 92 ? -19.876 -5.728 11.622 1.00 1.00 643 TRP A CA 13
ATOM 25459 C C . TRP A 1 92 ? -19.437 -4.396 12.234 1.00 1.00 643 TRP A C 13
ATOM 25460 O O . TRP A 1 92 ? -18.885 -3.543 11.543 1.00 1.00 643 TRP A O 13
ATOM 25481 N N . LYS A 1 93 ? -19.701 -4.259 13.526 1.00 1.00 644 LYS A N 13
ATOM 25482 C CA . LYS A 1 93 ? -19.340 -3.047 14.239 1.00 1.00 644 LYS A CA 13
ATOM 25483 C C . LYS A 1 93 ? -17.820 -2.875 14.207 1.00 1.00 644 LYS A C 13
ATOM 25484 O O . LYS A 1 93 ? -17.317 -1.848 13.751 1.00 1.00 644 LYS A O 13
ATOM 25503 N N . LYS A 1 94 ? -17.130 -3.894 14.697 1.00 1.00 645 LYS A N 13
ATOM 25504 C CA . LYS A 1 94 ? -15.678 -3.868 14.730 1.00 1.00 645 LYS A CA 13
ATOM 25505 C C . LYS A 1 94 ? -15.152 -3.279 13.419 1.00 1.00 645 LYS A C 13
ATOM 25506 O O . LYS A 1 94 ? -14.398 -2.307 13.431 1.00 1.00 645 LYS A O 13
ATOM 25525 N N . GLU A 1 95 ? -15.573 -3.890 12.322 1.00 1.00 646 GLU A N 13
ATOM 25526 C CA . GLU A 1 95 ? -15.156 -3.438 11.006 1.00 1.00 646 GLU A CA 13
ATOM 25527 C C . GLU A 1 95 ? -15.758 -2.064 10.700 1.00 1.00 646 GLU A C 13
ATOM 25528 O O . GLU A 1 95 ? -15.128 -1.239 10.041 1.00 1.00 646 GLU A O 13
ATOM 25540 N N . LEU A 1 96 ? -16.972 -1.862 11.194 1.00 1.00 647 LEU A N 13
ATOM 25541 C CA . LEU A 1 96 ? -17.666 -0.604 10.982 1.00 1.00 647 LEU A CA 13
ATOM 25542 C C . LEU A 1 96 ? -16.891 0.523 11.666 1.00 1.00 647 LEU A C 13
ATOM 25543 O O . LEU A 1 96 ? -16.398 1.433 11.002 1.00 1.00 647 LEU A O 13
ATOM 25559 N N . ARG A 1 97 ? -16.807 0.426 12.985 1.00 1.00 648 ARG A N 13
ATOM 25560 C CA . ARG A 1 97 ? -16.100 1.426 13.766 1.00 1.00 648 ARG A CA 13
ATOM 25561 C C . ARG A 1 97 ? -14.835 1.875 13.033 1.00 1.00 648 ARG A C 13
ATOM 25562 O O . ARG A 1 97 ? -14.622 3.070 12.831 1.00 1.00 648 ARG A O 13
ATOM 25583 N N . ASP A 1 98 ? -14.028 0.895 12.654 1.00 1.00 649 ASP A N 13
ATOM 25584 C CA . ASP A 1 98 ? -12.790 1.174 11.948 1.00 1.00 649 ASP A CA 13
ATOM 25585 C C . ASP A 1 98 ? -13.112 1.835 10.607 1.00 1.00 649 ASP A C 13
ATOM 25586 O O . ASP A 1 98 ? -12.422 2.763 10.186 1.00 1.00 649 ASP A O 13
ATOM 25595 N N . ALA A 1 99 ? -14.160 1.332 9.971 1.00 1.00 650 ALA A N 13
ATOM 25596 C CA . ALA A 1 99 ? -14.581 1.862 8.685 1.00 1.00 650 ALA A CA 13
ATOM 25597 C C . ALA A 1 99 ? -14.794 3.373 8.807 1.00 1.00 650 ALA A C 13
ATOM 25598 O O . ALA A 1 99 ? -14.295 4.142 7.986 1.00 1.00 650 ALA A O 13
ATOM 25605 N N . TYR A 1 100 ? -15.537 3.752 9.835 1.00 1.00 651 TYR A N 13
ATOM 25606 C CA . TYR A 1 100 ? -15.823 5.157 10.076 1.00 1.00 651 TYR A CA 13
ATOM 25607 C C . TYR A 1 100 ? -14.604 5.872 10.663 1.00 1.00 651 TYR A C 13
ATOM 25608 O O . TYR A 1 100 ? -14.318 7.013 10.304 1.00 1.00 651 TYR A O 13
ATOM 25626 N N . ARG A 1 101 ? -13.921 5.171 11.555 1.00 1.00 652 ARG A N 13
ATOM 25627 C CA . ARG A 1 101 ? -12.740 5.724 12.195 1.00 1.00 652 ARG A CA 13
ATOM 25628 C C . ARG A 1 101 ? -11.656 6.011 11.155 1.00 1.00 652 ARG A C 13
ATOM 25629 O O . ARG A 1 101 ? -11.246 7.156 10.980 1.00 1.00 652 ARG A O 13
ATOM 25650 N N . GLU A 1 102 ? -11.224 4.950 10.489 1.00 1.00 653 GLU A N 13
ATOM 25651 C CA . GLU A 1 102 ? -10.196 5.073 9.470 1.00 1.00 653 GLU A CA 13
ATOM 25652 C C . GLU A 1 102 ? -10.511 6.245 8.538 1.00 1.00 653 GLU A C 13
ATOM 25653 O O . GLU A 1 102 ? -9.701 7.158 8.389 1.00 1.00 653 GLU A O 13
ATOM 25665 N N . ALA A 1 103 ? -11.688 6.179 7.935 1.00 1.00 654 ALA A N 13
ATOM 25666 C CA . ALA A 1 103 ? -12.120 7.223 7.020 1.00 1.00 654 ALA A CA 13
ATOM 25667 C C . ALA A 1 103 ? -11.819 8.591 7.638 1.00 1.00 654 ALA A C 13
ATOM 25668 O O . ALA A 1 103 ? -11.438 9.524 6.931 1.00 1.00 654 ALA A O 13
ATOM 25675 N N . GLN A 1 104 ? -12.001 8.666 8.947 1.00 1.00 655 GLN A N 13
ATOM 25676 C CA . GLN A 1 104 ? -11.754 9.905 9.668 1.00 1.00 655 GLN A CA 13
ATOM 25677 C C . GLN A 1 104 ? -10.251 10.177 9.755 1.00 1.00 655 GLN A C 13
ATOM 25678 O O . GLN A 1 104 ? -9.751 11.123 9.147 1.00 1.00 655 GLN A O 13
ATOM 25692 N N . GLN A 1 105 ? -9.572 9.330 10.514 1.00 1.00 656 GLN A N 13
ATOM 25693 C CA . GLN A 1 105 ? -8.135 9.468 10.690 1.00 1.00 656 GLN A CA 13
ATOM 25694 C C . GLN A 1 105 ? -7.443 9.572 9.330 1.00 1.00 656 GLN A C 13
ATOM 25695 O O . GLN A 1 105 ? -6.321 10.068 9.236 1.00 1.00 656 GLN A O 13
ATOM 25709 N N . LEU A 1 106 ? -8.139 9.093 8.308 1.00 1.00 657 LEU A N 13
ATOM 25710 C CA . LEU A 1 106 ? -7.606 9.126 6.958 1.00 1.00 657 LEU A CA 13
ATOM 25711 C C . LEU A 1 106 ? -7.955 10.467 6.307 1.00 1.00 657 LEU A C 13
ATOM 25712 O O . LEU A 1 106 ? -7.253 10.925 5.408 1.00 1.00 657 LEU A O 13
ATOM 25728 N N . VAL A 1 107 ? -9.037 11.058 6.790 1.00 1.00 658 VAL A N 13
ATOM 25729 C CA . VAL A 1 107 ? -9.489 12.336 6.268 1.00 1.00 658 VAL A CA 13
ATOM 25730 C C . VAL A 1 107 ? -9.235 13.427 7.310 1.00 1.00 658 VAL A C 13
ATOM 25731 O O . VAL A 1 107 ? -9.769 14.529 7.204 1.00 1.00 658 VAL A O 13
ATOM 25744 N N . GLN A 1 108 ? -8.418 13.080 8.295 1.00 1.00 659 GLN A N 13
ATOM 25745 C CA . GLN A 1 108 ? -8.086 14.016 9.356 1.00 1.00 659 GLN A CA 13
ATOM 25746 C C . GLN A 1 108 ? -6.907 14.896 8.938 1.00 1.00 659 GLN A C 13
ATOM 25747 O O . GLN A 1 108 ? -5.965 15.085 9.707 1.00 1.00 659 GLN A O 13
ATOM 25761 N N . ARG A 1 109 ? -6.997 15.412 7.721 1.00 1.00 660 ARG A N 13
ATOM 25762 C CA . ARG A 1 109 ? -5.948 16.268 7.191 1.00 1.00 660 ARG A CA 13
ATOM 25763 C C . ARG A 1 109 ? -6.204 17.724 7.583 1.00 1.00 660 ARG A C 13
ATOM 25764 O O . ARG A 1 109 ? -5.601 18.637 7.020 1.00 1.00 660 ARG A O 13
ATOM 25785 N N . VAL A 1 110 ? -7.098 17.896 8.545 1.00 1.00 661 VAL A N 13
ATOM 25786 C CA . VAL A 1 110 ? -7.442 19.226 9.019 1.00 1.00 661 VAL A CA 13
ATOM 25787 C C . VAL A 1 110 ? -6.158 20.011 9.299 1.00 1.00 661 VAL A C 13
ATOM 25788 O O . VAL A 1 110 ? -5.308 19.563 10.067 1.00 1.00 661 VAL A O 13
ATOM 25801 N N . PRO A 1 111 ? -6.054 21.198 8.643 1.00 1.00 662 PRO A N 13
ATOM 25802 C CA . PRO A 1 111 ? -4.889 22.049 8.813 1.00 1.00 662 PRO A CA 13
ATOM 25803 C C . PRO A 1 111 ? -4.922 22.760 10.167 1.00 1.00 662 PRO A C 13
ATOM 25804 O O . PRO A 1 111 ? -4.874 23.987 10.229 1.00 1.00 662 PRO A O 13
ATOM 25815 N N . LYS A 1 112 ? -5.004 21.958 11.219 1.00 1.00 663 LYS A N 13
ATOM 25816 C CA . LYS A 1 112 ? -5.045 22.496 12.568 1.00 1.00 663 LYS A CA 13
ATOM 25817 C C . LYS A 1 112 ? -5.981 23.705 12.603 1.00 1.00 663 LYS A C 13
ATOM 25818 O O . LYS A 1 112 ? -5.550 24.822 12.885 1.00 1.00 663 LYS A O 13
ATOM 25837 N N . MET A 1 113 ? -7.247 23.442 12.312 1.00 1.00 664 MET A N 13
ATOM 25838 C CA . MET A 1 113 ? -8.249 24.494 12.306 1.00 1.00 664 MET A CA 13
ATOM 25839 C C . MET A 1 113 ? -7.678 25.791 11.729 1.00 1.00 664 MET A C 13
ATOM 25840 O O . MET A 1 113 ? -7.254 26.673 12.475 1.00 1.00 664 MET A O 13
ATOM 25854 N N . LYS A 1 114 ? -7.686 25.867 10.406 1.00 1.00 665 LYS A N 13
ATOM 25855 C CA . LYS A 1 114 ? -7.173 27.042 9.721 1.00 1.00 665 LYS A CA 13
ATOM 25856 C C . LYS A 1 114 ? -8.345 27.924 9.287 1.00 1.00 665 LYS A C 13
ATOM 25857 O O . LYS A 1 114 ? -8.324 29.137 9.494 1.00 1.00 665 LYS A O 13
ATOM 25876 N N . ASN A 1 115 ? -9.340 27.282 8.692 1.00 1.00 666 ASN A N 13
ATOM 25877 C CA . ASN A 1 115 ? -10.519 27.994 8.226 1.00 1.00 666 ASN A CA 13
ATOM 25878 C C . ASN A 1 115 ? -11.264 28.577 9.428 1.00 1.00 666 ASN A C 13
ATOM 25879 O O . ASN A 1 115 ? -11.965 29.580 9.300 1.00 1.00 666 ASN A O 13
ATOM 25890 N N . LYS A 1 116 ? -11.086 27.927 10.567 1.00 1.00 667 LYS A N 13
ATOM 25891 C CA . LYS A 1 116 ? -11.733 28.369 11.790 1.00 1.00 667 LYS A CA 13
ATOM 25892 C C . LYS A 1 116 ? -13.249 28.216 11.645 1.00 1.00 667 LYS A C 13
ATOM 25893 O O . LYS A 1 116 ? -13.805 28.505 10.587 1.00 1.00 667 LYS A O 13
ATOM 25912 N N . PRO A 1 117 ? -13.889 27.754 12.751 1.00 1.00 668 PRO A N 13
ATOM 25913 C CA . PRO A 1 117 ? -15.329 27.560 12.756 1.00 1.00 668 PRO A CA 13
ATOM 25914 C C . PRO A 1 117 ? -16.062 28.900 12.850 1.00 1.00 668 PRO A C 13
ATOM 25915 O O . PRO A 1 117 ? -17.099 29.091 12.217 1.00 1.00 668 PRO A O 13
ATOM 25926 N N . ARG A 1 118 ? -15.495 29.795 13.647 1.00 1.00 669 ARG A N 13
ATOM 25927 C CA . ARG A 1 118 ? -16.081 31.111 13.832 1.00 1.00 669 ARG A CA 13
ATOM 25928 C C . ARG A 1 118 ? -15.548 32.082 12.777 1.00 1.00 669 ARG A C 13
ATOM 25929 O O . ARG A 1 118 ? -16.323 32.688 12.038 1.00 1.00 669 ARG A O 13
ATOM 25950 N N . SER A 1 119 ? -14.228 32.201 12.738 1.00 1.00 670 SER A N 13
ATOM 25951 C CA . SER A 1 119 ? -13.584 33.088 11.786 1.00 1.00 670 SER A CA 13
ATOM 25952 C C . SER A 1 119 ? -14.062 34.525 12.003 1.00 1.00 670 SER A C 13
ATOM 25953 O O . SER A 1 119 ? -14.667 34.767 13.070 1.00 1.00 670 SER A O 13
ATOM 25962 N N . GLY A 1 1 ? -13.441 12.072 -9.074 1.00 1.00 552 GLY A N 14
ATOM 25963 C CA . GLY A 1 1 ? -12.777 11.504 -7.913 1.00 1.00 552 GLY A CA 14
ATOM 25964 C C . GLY A 1 1 ? -12.067 10.196 -8.272 1.00 1.00 552 GLY A C 14
ATOM 25965 O O . GLY A 1 1 ? -11.765 9.950 -9.439 1.00 1.00 552 GLY A O 14
ATOM 25971 N N . SER A 1 2 ? -11.823 9.393 -7.248 1.00 1.00 553 SER A N 14
ATOM 25972 C CA . SER A 1 2 ? -11.156 8.117 -7.440 1.00 1.00 553 SER A CA 14
ATOM 25973 C C . SER A 1 2 ? -11.826 7.041 -6.583 1.00 1.00 553 SER A C 14
ATOM 25974 O O . SER A 1 2 ? -12.574 7.355 -5.659 1.00 1.00 553 SER A O 14
ATOM 25982 N N . HIS A 1 3 ? -11.532 5.793 -6.920 1.00 1.00 554 HIS A N 14
ATOM 25983 C CA . HIS A 1 3 ? -12.097 4.670 -6.192 1.00 1.00 554 HIS A CA 14
ATOM 25984 C C . HIS A 1 3 ? -11.042 4.086 -5.252 1.00 1.00 554 HIS A C 14
ATOM 25985 O O . HIS A 1 3 ? -9.887 4.509 -5.268 1.00 1.00 554 HIS A O 14
ATOM 25999 N N . MET A 1 4 ? -11.475 3.120 -4.453 1.00 1.00 555 MET A N 14
ATOM 26000 C CA . MET A 1 4 ? -10.582 2.473 -3.507 1.00 1.00 555 MET A CA 14
ATOM 26001 C C . MET A 1 4 ? -10.367 1.003 -3.873 1.00 1.00 555 MET A C 14
ATOM 26002 O O . MET A 1 4 ? -10.731 0.573 -4.967 1.00 1.00 555 MET A O 14
ATOM 26016 N N . GLY A 1 5 ? -9.777 0.274 -2.938 1.00 1.00 556 GLY A N 14
ATOM 26017 C CA . GLY A 1 5 ? -9.508 -1.139 -3.150 1.00 1.00 556 GLY A CA 14
ATOM 26018 C C . GLY A 1 5 ? -10.777 -1.881 -3.574 1.00 1.00 556 GLY A C 14
ATOM 26019 O O . GLY A 1 5 ? -11.803 -1.258 -3.846 1.00 1.00 556 GLY A O 14
ATOM 26023 N N . LYS A 1 6 ? -10.666 -3.201 -3.619 1.00 1.00 557 LYS A N 14
ATOM 26024 C CA . LYS A 1 6 ? -11.792 -4.033 -4.006 1.00 1.00 557 LYS A CA 14
ATOM 26025 C C . LYS A 1 6 ? -11.811 -5.294 -3.139 1.00 1.00 557 LYS A C 14
ATOM 26026 O O . LYS A 1 6 ? -11.549 -6.391 -3.628 1.00 1.00 557 LYS A O 14
ATOM 26045 N N . ASP A 1 7 ? -12.122 -5.093 -1.867 1.00 1.00 558 ASP A N 14
ATOM 26046 C CA . ASP A 1 7 ? -12.178 -6.200 -0.927 1.00 1.00 558 ASP A CA 14
ATOM 26047 C C . ASP A 1 7 ? -13.112 -5.836 0.229 1.00 1.00 558 ASP A C 14
ATOM 26048 O O . ASP A 1 7 ? -12.790 -4.973 1.044 1.00 1.00 558 ASP A O 14
ATOM 26057 N N . CYS A 1 8 ? -14.253 -6.511 0.261 1.00 1.00 559 CYS A N 14
ATOM 26058 C CA . CYS A 1 8 ? -15.236 -6.269 1.303 1.00 1.00 559 CYS A CA 14
ATOM 26059 C C . CYS A 1 8 ? -14.670 -6.786 2.627 1.00 1.00 559 CYS A C 14
ATOM 26060 O O . CYS A 1 8 ? -13.970 -7.797 2.656 1.00 1.00 559 CYS A O 14
ATOM 26068 N N . ILE A 1 9 ? -14.995 -6.069 3.693 1.00 1.00 560 ILE A N 14
ATOM 26069 C CA . ILE A 1 9 ? -14.528 -6.442 5.018 1.00 1.00 560 ILE A CA 14
ATOM 26070 C C . ILE A 1 9 ? -15.467 -7.498 5.606 1.00 1.00 560 ILE A C 14
ATOM 26071 O O . ILE A 1 9 ? -15.050 -8.620 5.882 1.00 1.00 560 ILE A O 14
ATOM 26087 N N . MET A 1 10 ? -16.718 -7.097 5.781 1.00 1.00 561 MET A N 14
ATOM 26088 C CA . MET A 1 10 ? -17.720 -7.993 6.333 1.00 1.00 561 MET A CA 14
ATOM 26089 C C . MET A 1 10 ? -18.989 -7.987 5.479 1.00 1.00 561 MET A C 14
ATOM 26090 O O . MET A 1 10 ? -19.457 -6.928 5.064 1.00 1.00 561 MET A O 14
ATOM 26104 N N . HIS A 1 11 ? -19.511 -9.183 5.242 1.00 1.00 562 HIS A N 14
ATOM 26105 C CA . HIS A 1 11 ? -20.718 -9.328 4.445 1.00 1.00 562 HIS A CA 14
ATOM 26106 C C . HIS A 1 11 ? -21.661 -10.324 5.122 1.00 1.00 562 HIS A C 14
ATOM 26107 O O . HIS A 1 11 ? -21.215 -11.315 5.697 1.00 1.00 562 HIS A O 14
ATOM 26121 N N . GLY A 1 12 ? -22.949 -10.026 5.030 1.00 1.00 563 GLY A N 14
ATOM 26122 C CA . GLY A 1 12 ? -23.961 -10.883 5.625 1.00 1.00 563 GLY A CA 14
ATOM 26123 C C . GLY A 1 12 ? -25.322 -10.186 5.656 1.00 1.00 563 GLY A C 14
ATOM 26124 O O . GLY A 1 12 ? -25.541 -9.212 4.937 1.00 1.00 563 GLY A O 14
ATOM 26128 N N . TYR A 1 13 ? -26.202 -10.711 6.495 1.00 1.00 564 TYR A N 14
ATOM 26129 C CA . TYR A 1 13 ? -27.536 -10.151 6.629 1.00 1.00 564 TYR A CA 14
ATOM 26130 C C . TYR A 1 13 ? -27.591 -9.132 7.769 1.00 1.00 564 TYR A C 14
ATOM 26131 O O . TYR A 1 13 ? -27.201 -9.434 8.896 1.00 1.00 564 TYR A O 14
ATOM 26149 N N . MET A 1 14 ? -28.081 -7.946 7.436 1.00 1.00 565 MET A N 14
ATOM 26150 C CA . MET A 1 14 ? -28.192 -6.880 8.417 1.00 1.00 565 MET A CA 14
ATOM 26151 C C . MET A 1 14 ? -29.526 -6.145 8.278 1.00 1.00 565 MET A C 14
ATOM 26152 O O . MET A 1 14 ? -29.854 -5.643 7.204 1.00 1.00 565 MET A O 14
ATOM 26166 N N . SER A 1 15 ? -30.260 -6.105 9.381 1.00 1.00 566 SER A N 14
ATOM 26167 C CA . SER A 1 15 ? -31.552 -5.439 9.396 1.00 1.00 566 SER A CA 14
ATOM 26168 C C . SER A 1 15 ? -31.420 -4.054 10.035 1.00 1.00 566 SER A C 14
ATOM 26169 O O . SER A 1 15 ? -31.386 -3.932 11.258 1.00 1.00 566 SER A O 14
ATOM 26177 N N . LYS A 1 16 ? -31.349 -3.046 9.178 1.00 1.00 567 LYS A N 14
ATOM 26178 C CA . LYS A 1 16 ? -31.221 -1.676 9.643 1.00 1.00 567 LYS A CA 14
ATOM 26179 C C . LYS A 1 16 ? -32.148 -0.776 8.824 1.00 1.00 567 LYS A C 14
ATOM 26180 O O . LYS A 1 16 ? -32.640 -1.179 7.772 1.00 1.00 567 LYS A O 14
ATOM 26199 N N . MET A 1 17 ? -32.359 0.427 9.339 1.00 1.00 568 MET A N 14
ATOM 26200 C CA . MET A 1 17 ? -33.217 1.388 8.668 1.00 1.00 568 MET A CA 14
ATOM 26201 C C . MET A 1 17 ? -33.129 2.762 9.336 1.00 1.00 568 MET A C 14
ATOM 26202 O O . MET A 1 17 ? -32.576 2.891 10.427 1.00 1.00 568 MET A O 14
ATOM 26216 N N . GLY A 1 18 ? -33.683 3.753 8.653 1.00 1.00 569 GLY A N 14
ATOM 26217 C CA . GLY A 1 18 ? -33.674 5.113 9.167 1.00 1.00 569 GLY A CA 14
ATOM 26218 C C . GLY A 1 18 ? -34.817 5.933 8.567 1.00 1.00 569 GLY A C 14
ATOM 26219 O O . GLY A 1 18 ? -34.887 6.111 7.352 1.00 1.00 569 GLY A O 14
ATOM 26223 N N . ASN A 1 19 ? -35.685 6.411 9.447 1.00 1.00 570 ASN A N 14
ATOM 26224 C CA . ASN A 1 19 ? -36.822 7.209 9.020 1.00 1.00 570 ASN A CA 14
ATOM 26225 C C . ASN A 1 19 ? -37.438 7.902 10.234 1.00 1.00 570 ASN A C 14
ATOM 26226 O O . ASN A 1 19 ? -36.945 7.760 11.352 1.00 1.00 570 ASN A O 14
ATOM 26237 N N . PRO A 1 20 ? -38.537 8.659 9.969 1.00 1.00 571 PRO A N 14
ATOM 26238 C CA . PRO A 1 20 ? -39.227 9.375 11.028 1.00 1.00 571 PRO A CA 14
ATOM 26239 C C . PRO A 1 20 ? -40.051 8.419 11.891 1.00 1.00 571 PRO A C 14
ATOM 26240 O O . PRO A 1 20 ? -40.996 8.836 12.560 1.00 1.00 571 PRO A O 14
ATOM 26251 N N . PHE A 1 21 ? -39.664 7.152 11.850 1.00 1.00 572 PHE A N 14
ATOM 26252 C CA . PHE A 1 21 ? -40.357 6.133 12.619 1.00 1.00 572 PHE A CA 14
ATOM 26253 C C . PHE A 1 21 ? -39.375 5.084 13.148 1.00 1.00 572 PHE A C 14
ATOM 26254 O O . PHE A 1 21 ? -39.135 4.069 12.495 1.00 1.00 572 PHE A O 14
ATOM 26271 N N . LEU A 1 22 ? -38.833 5.366 14.324 1.00 1.00 573 LEU A N 14
ATOM 26272 C CA . LEU A 1 22 ? -37.884 4.460 14.946 1.00 1.00 573 LEU A CA 14
ATOM 26273 C C . LEU A 1 22 ? -38.646 3.384 15.724 1.00 1.00 573 LEU A C 14
ATOM 26274 O O . LEU A 1 22 ? -38.853 3.514 16.929 1.00 1.00 573 LEU A O 14
ATOM 26290 N N . THR A 1 23 ? -39.042 2.347 15.001 1.00 1.00 574 THR A N 14
ATOM 26291 C CA . THR A 1 23 ? -39.776 1.249 15.608 1.00 1.00 574 THR A CA 14
ATOM 26292 C C . THR A 1 23 ? -39.718 0.009 14.714 1.00 1.00 574 THR A C 14
ATOM 26293 O O . THR A 1 23 ? -39.647 -1.114 15.207 1.00 1.00 574 THR A O 14
ATOM 26304 N N . GLN A 1 24 ? -39.751 0.256 13.412 1.00 1.00 575 GLN A N 14
ATOM 26305 C CA . GLN A 1 24 ? -39.704 -0.826 12.443 1.00 1.00 575 GLN A CA 14
ATOM 26306 C C . GLN A 1 24 ? -38.252 -1.183 12.119 1.00 1.00 575 GLN A C 14
ATOM 26307 O O . GLN A 1 24 ? -37.339 -0.412 12.409 1.00 1.00 575 GLN A O 14
ATOM 26321 N N . TRP A 1 25 ? -38.084 -2.354 11.520 1.00 1.00 576 TRP A N 14
ATOM 26322 C CA . TRP A 1 25 ? -36.759 -2.823 11.153 1.00 1.00 576 TRP A CA 14
ATOM 26323 C C . TRP A 1 25 ? -36.909 -3.779 9.968 1.00 1.00 576 TRP A C 14
ATOM 26324 O O . TRP A 1 25 ? -37.657 -4.754 10.042 1.00 1.00 576 TRP A O 14
ATOM 26345 N N . GLN A 1 26 ? -36.184 -3.470 8.903 1.00 1.00 577 GLN A N 14
ATOM 26346 C CA . GLN A 1 26 ? -36.226 -4.290 7.705 1.00 1.00 577 GLN A CA 14
ATOM 26347 C C . GLN A 1 26 ? -35.002 -5.207 7.645 1.00 1.00 577 GLN A C 14
ATOM 26348 O O . GLN A 1 26 ? -33.896 -4.795 7.991 1.00 1.00 577 GLN A O 14
ATOM 26362 N N . ARG A 1 27 ? -35.242 -6.434 7.204 1.00 1.00 578 ARG A N 14
ATOM 26363 C CA . ARG A 1 27 ? -34.173 -7.412 7.096 1.00 1.00 578 ARG A CA 14
ATOM 26364 C C . ARG A 1 27 ? -33.624 -7.441 5.669 1.00 1.00 578 ARG A C 14
ATOM 26365 O O . ARG A 1 27 ? -34.257 -7.987 4.767 1.00 1.00 578 ARG A O 14
ATOM 26386 N N . ARG A 1 28 ? -32.451 -6.846 5.509 1.00 1.00 579 ARG A N 14
ATOM 26387 C CA . ARG A 1 28 ? -31.809 -6.797 4.206 1.00 1.00 579 ARG A CA 14
ATOM 26388 C C . ARG A 1 28 ? -30.328 -7.161 4.330 1.00 1.00 579 ARG A C 14
ATOM 26389 O O . ARG A 1 28 ? -29.758 -7.092 5.417 1.00 1.00 579 ARG A O 14
ATOM 26410 N N . TYR A 1 29 ? -29.748 -7.539 3.200 1.00 1.00 580 TYR A N 14
ATOM 26411 C CA . TYR A 1 29 ? -28.345 -7.913 3.169 1.00 1.00 580 TYR A CA 14
ATOM 26412 C C . TYR A 1 29 ? -27.458 -6.698 2.897 1.00 1.00 580 TYR A C 14
ATOM 26413 O O . TYR A 1 29 ? -27.657 -5.987 1.911 1.00 1.00 580 TYR A O 14
ATOM 26431 N N . PHE A 1 30 ? -26.498 -6.493 3.786 1.00 1.00 581 PHE A N 14
ATOM 26432 C CA . PHE A 1 30 ? -25.580 -5.373 3.655 1.00 1.00 581 PHE A CA 14
ATOM 26433 C C . PHE A 1 30 ? -24.154 -5.863 3.394 1.00 1.00 581 PHE A C 14
ATOM 26434 O O . PHE A 1 30 ? -23.878 -7.058 3.481 1.00 1.00 581 PHE A O 14
ATOM 26451 N N . TYR A 1 31 ? -23.285 -4.914 3.080 1.00 1.00 582 TYR A N 14
ATOM 26452 C CA . TYR A 1 31 ? -21.894 -5.232 2.809 1.00 1.00 582 TYR A CA 14
ATOM 26453 C C . TYR A 1 31 ? -20.967 -4.134 3.333 1.00 1.00 582 TYR A C 14
ATOM 26454 O O . TYR A 1 31 ? -21.054 -2.984 2.904 1.00 1.00 582 TYR A O 14
ATOM 26472 N N . LEU A 1 32 ? -20.101 -4.527 4.255 1.00 1.00 583 LEU A N 14
ATOM 26473 C CA . LEU A 1 32 ? -19.157 -3.592 4.845 1.00 1.00 583 LEU A CA 14
ATOM 26474 C C . LEU A 1 32 ? -17.882 -3.560 4.000 1.00 1.00 583 LEU A C 14
ATOM 26475 O O . LEU A 1 32 ? -17.119 -4.526 3.984 1.00 1.00 583 LEU A O 14
ATOM 26491 N N . PHE A 1 33 ? -17.688 -2.441 3.319 1.00 1.00 584 PHE A N 14
ATOM 26492 C CA . PHE A 1 33 ? -16.519 -2.271 2.475 1.00 1.00 584 PHE A CA 14
ATOM 26493 C C . PHE A 1 33 ? -15.449 -1.434 3.181 1.00 1.00 584 PHE A C 14
ATOM 26494 O O . PHE A 1 33 ? -15.679 -0.922 4.275 1.00 1.00 584 PHE A O 14
ATOM 26511 N N . PRO A 1 34 ? -14.273 -1.317 2.508 1.00 1.00 585 PRO A N 14
ATOM 26512 C CA . PRO A 1 34 ? -13.169 -0.551 3.059 1.00 1.00 585 PRO A CA 14
ATOM 26513 C C . PRO A 1 34 ? -13.429 0.952 2.934 1.00 1.00 585 PRO A C 14
ATOM 26514 O O . PRO A 1 34 ? -12.536 1.762 3.177 1.00 1.00 585 PRO A O 14
ATOM 26525 N N . ASN A 1 35 ? -14.656 1.278 2.557 1.00 1.00 586 ASN A N 14
ATOM 26526 C CA . ASN A 1 35 ? -15.045 2.670 2.399 1.00 1.00 586 ASN A CA 14
ATOM 26527 C C . ASN A 1 35 ? -16.502 2.739 1.939 1.00 1.00 586 ASN A C 14
ATOM 26528 O O . ASN A 1 35 ? -17.256 3.605 2.381 1.00 1.00 586 ASN A O 14
ATOM 26539 N N . ARG A 1 36 ? -16.855 1.813 1.059 1.00 1.00 587 ARG A N 14
ATOM 26540 C CA . ARG A 1 36 ? -18.210 1.759 0.535 1.00 1.00 587 ARG A CA 14
ATOM 26541 C C . ARG A 1 36 ? -19.099 0.915 1.450 1.00 1.00 587 ARG A C 14
ATOM 26542 O O . ARG A 1 36 ? -18.690 0.542 2.549 1.00 1.00 587 ARG A O 14
ATOM 26563 N N . LEU A 1 37 ? -20.301 0.638 0.964 1.00 1.00 588 LEU A N 14
ATOM 26564 C CA . LEU A 1 37 ? -21.252 -0.155 1.726 1.00 1.00 588 LEU A CA 14
ATOM 26565 C C . LEU A 1 37 ? -22.502 -0.393 0.879 1.00 1.00 588 LEU A C 14
ATOM 26566 O O . LEU A 1 37 ? -23.244 0.544 0.581 1.00 1.00 588 LEU A O 14
ATOM 26582 N N . GLU A 1 38 ? -22.702 -1.652 0.516 1.00 1.00 589 GLU A N 14
ATOM 26583 C CA . GLU A 1 38 ? -23.850 -2.026 -0.292 1.00 1.00 589 GLU A CA 14
ATOM 26584 C C . GLU A 1 38 ? -24.923 -2.677 0.583 1.00 1.00 589 GLU A C 14
ATOM 26585 O O . GLU A 1 38 ? -24.605 -3.352 1.561 1.00 1.00 589 GLU A O 14
ATOM 26597 N N . TRP A 1 39 ? -26.171 -2.454 0.199 1.00 1.00 590 TRP A N 14
ATOM 26598 C CA . TRP A 1 39 ? -27.293 -3.012 0.935 1.00 1.00 590 TRP A CA 14
ATOM 26599 C C . TRP A 1 39 ? -28.465 -3.168 -0.034 1.00 1.00 590 TRP A C 14
ATOM 26600 O O . TRP A 1 39 ? -28.941 -2.186 -0.603 1.00 1.00 590 TRP A O 14
ATOM 26621 N N . ARG A 1 40 ? -28.898 -4.410 -0.194 1.00 1.00 591 ARG A N 14
ATOM 26622 C CA . ARG A 1 40 ? -30.005 -4.708 -1.087 1.00 1.00 591 ARG A CA 14
ATOM 26623 C C . ARG A 1 40 ? -30.916 -5.769 -0.465 1.00 1.00 591 ARG A C 14
ATOM 26624 O O . ARG A 1 40 ? -30.721 -6.164 0.682 1.00 1.00 591 ARG A O 14
ATOM 26645 N N . GLY A 1 41 ? -31.892 -6.199 -1.251 1.00 1.00 592 GLY A N 14
ATOM 26646 C CA . GLY A 1 41 ? -32.835 -7.206 -0.793 1.00 1.00 592 GLY A CA 14
ATOM 26647 C C . GLY A 1 41 ? -33.811 -7.590 -1.906 1.00 1.00 592 GLY A C 14
ATOM 26648 O O . GLY A 1 41 ? -33.808 -6.983 -2.975 1.00 1.00 592 GLY A O 14
ATOM 26652 N N . GLU A 1 42 ? -34.624 -8.596 -1.614 1.00 1.00 593 GLU A N 14
ATOM 26653 C CA . GLU A 1 42 ? -35.604 -9.067 -2.578 1.00 1.00 593 GLU A CA 14
ATOM 26654 C C . GLU A 1 42 ? -36.700 -8.018 -2.778 1.00 1.00 593 GLU A C 14
ATOM 26655 O O . GLU A 1 42 ? -37.102 -7.347 -1.829 1.00 1.00 593 GLU A O 14
ATOM 26667 N N . GLY A 1 43 ? -37.150 -7.908 -4.020 1.00 1.00 594 GLY A N 14
ATOM 26668 C CA . GLY A 1 43 ? -38.190 -6.952 -4.356 1.00 1.00 594 GLY A CA 14
ATOM 26669 C C . GLY A 1 43 ? -37.724 -5.999 -5.458 1.00 1.00 594 GLY A C 14
ATOM 26670 O O . GLY A 1 43 ? -37.122 -6.429 -6.442 1.00 1.00 594 GLY A O 14
ATOM 26674 N N . GLU A 1 44 ? -38.018 -4.722 -5.258 1.00 1.00 595 GLU A N 14
ATOM 26675 C CA . GLU A 1 44 ? -37.637 -3.706 -6.222 1.00 1.00 595 GLU A CA 14
ATOM 26676 C C . GLU A 1 44 ? -37.103 -2.466 -5.501 1.00 1.00 595 GLU A C 14
ATOM 26677 O O . GLU A 1 44 ? -37.644 -2.059 -4.474 1.00 1.00 595 GLU A O 14
ATOM 26689 N N . ALA A 1 45 ? -36.047 -1.900 -6.070 1.00 1.00 596 ALA A N 14
ATOM 26690 C CA . ALA A 1 45 ? -35.434 -0.716 -5.495 1.00 1.00 596 ALA A CA 14
ATOM 26691 C C . ALA A 1 45 ? -34.182 -0.355 -6.296 1.00 1.00 596 ALA A C 14
ATOM 26692 O O . ALA A 1 45 ? -33.637 -1.192 -7.015 1.00 1.00 596 ALA A O 14
ATOM 26699 N N . PRO A 1 46 ? -33.749 0.925 -6.143 1.00 1.00 597 PRO A N 14
ATOM 26700 C CA . PRO A 1 46 ? -32.571 1.407 -6.843 1.00 1.00 597 PRO A CA 14
ATOM 26701 C C . PRO A 1 46 ? -31.292 0.862 -6.205 1.00 1.00 597 PRO A C 14
ATOM 26702 O O . PRO A 1 46 ? -31.351 0.024 -5.306 1.00 1.00 597 PRO A O 14
ATOM 26713 N N . GLN A 1 47 ? -30.166 1.360 -6.694 1.00 1.00 598 GLN A N 14
ATOM 26714 C CA . GLN A 1 47 ? -28.874 0.933 -6.182 1.00 1.00 598 GLN A CA 14
ATOM 26715 C C . GLN A 1 47 ? -28.502 1.742 -4.937 1.00 1.00 598 GLN A C 14
ATOM 26716 O O . GLN A 1 47 ? -28.590 2.969 -4.942 1.00 1.00 598 GLN A O 14
ATOM 26730 N N . SER A 1 48 ? -28.096 1.023 -3.901 1.00 1.00 599 SER A N 14
ATOM 26731 C CA . SER A 1 48 ? -27.711 1.659 -2.654 1.00 1.00 599 SER A CA 14
ATOM 26732 C C . SER A 1 48 ? -26.290 1.237 -2.268 1.00 1.00 599 SER A C 14
ATOM 26733 O O . SER A 1 48 ? -26.087 0.149 -1.733 1.00 1.00 599 SER A O 14
ATOM 26741 N N . LEU A 1 49 ? -25.347 2.122 -2.555 1.00 1.00 600 LEU A N 14
ATOM 26742 C CA . LEU A 1 49 ? -23.953 1.855 -2.245 1.00 1.00 600 LEU A CA 14
ATOM 26743 C C . LEU A 1 49 ? -23.319 3.111 -1.645 1.00 1.00 600 LEU A C 14
ATOM 26744 O O . LEU A 1 49 ? -22.669 3.881 -2.351 1.00 1.00 600 LEU A O 14
ATOM 26760 N N . LEU A 1 50 ? -23.530 3.280 -0.347 1.00 1.00 601 LEU A N 14
ATOM 26761 C CA . LEU A 1 50 ? -22.988 4.429 0.356 1.00 1.00 601 LEU A CA 14
ATOM 26762 C C . LEU A 1 50 ? -21.544 4.134 0.770 1.00 1.00 601 LEU A C 14
ATOM 26763 O O . LEU A 1 50 ? -20.976 3.117 0.372 1.00 1.00 601 LEU A O 14
ATOM 26779 N N . THR A 1 51 ? -20.991 5.042 1.561 1.00 1.00 602 THR A N 14
ATOM 26780 C CA . THR A 1 51 ? -19.626 4.892 2.034 1.00 1.00 602 THR A CA 14
ATOM 26781 C C . THR A 1 51 ? -19.595 4.812 3.561 1.00 1.00 602 THR A C 14
ATOM 26782 O O . THR A 1 51 ? -20.640 4.707 4.202 1.00 1.00 602 THR A O 14
ATOM 26793 N N . MET A 1 52 ? -18.386 4.865 4.100 1.00 1.00 603 MET A N 14
ATOM 26794 C CA . MET A 1 52 ? -18.205 4.800 5.541 1.00 1.00 603 MET A CA 14
ATOM 26795 C C . MET A 1 52 ? -17.384 5.990 6.044 1.00 1.00 603 MET A C 14
ATOM 26796 O O . MET A 1 52 ? -16.569 5.845 6.952 1.00 1.00 603 MET A O 14
ATOM 26810 N N . GLU A 1 53 ? -17.628 7.138 5.429 1.00 1.00 604 GLU A N 14
ATOM 26811 C CA . GLU A 1 53 ? -16.922 8.351 5.804 1.00 1.00 604 GLU A CA 14
ATOM 26812 C C . GLU A 1 53 ? -17.918 9.455 6.166 1.00 1.00 604 GLU A C 14
ATOM 26813 O O . GLU A 1 53 ? -17.929 10.515 5.541 1.00 1.00 604 GLU A O 14
ATOM 26825 N N . GLU A 1 54 ? -18.730 9.169 7.171 1.00 1.00 605 GLU A N 14
ATOM 26826 C CA . GLU A 1 54 ? -19.728 10.124 7.625 1.00 1.00 605 GLU A CA 14
ATOM 26827 C C . GLU A 1 54 ? -20.157 9.805 9.058 1.00 1.00 605 GLU A C 14
ATOM 26828 O O . GLU A 1 54 ? -20.188 10.692 9.911 1.00 1.00 605 GLU A O 14
ATOM 26840 N N . ILE A 1 55 ? -20.475 8.539 9.279 1.00 1.00 606 ILE A N 14
ATOM 26841 C CA . ILE A 1 55 ? -20.900 8.093 10.594 1.00 1.00 606 ILE A CA 14
ATOM 26842 C C . ILE A 1 55 ? -20.056 8.790 11.662 1.00 1.00 606 ILE A C 14
ATOM 26843 O O . ILE A 1 55 ? -18.852 8.970 11.487 1.00 1.00 606 ILE A O 14
ATOM 26859 N N . GLN A 1 56 ? -20.721 9.164 12.746 1.00 1.00 607 GLN A N 14
ATOM 26860 C CA . GLN A 1 56 ? -20.046 9.837 13.842 1.00 1.00 607 GLN A CA 14
ATOM 26861 C C . GLN A 1 56 ? -19.543 8.816 14.864 1.00 1.00 607 GLN A C 14
ATOM 26862 O O . GLN A 1 56 ? -18.452 8.968 15.413 1.00 1.00 607 GLN A O 14
ATOM 26876 N N . SER A 1 57 ? -20.361 7.798 15.088 1.00 1.00 608 SER A N 14
ATOM 26877 C CA . SER A 1 57 ? -20.011 6.752 16.034 1.00 1.00 608 SER A CA 14
ATOM 26878 C C . SER A 1 57 ? -21.070 5.647 16.007 1.00 1.00 608 SER A C 14
ATOM 26879 O O . SER A 1 57 ? -22.267 5.929 16.045 1.00 1.00 608 SER A O 14
ATOM 26887 N N . VAL A 1 58 ? -20.592 4.414 15.941 1.00 1.00 609 VAL A N 14
ATOM 26888 C CA . VAL A 1 58 ? -21.482 3.267 15.909 1.00 1.00 609 VAL A CA 14
ATOM 26889 C C . VAL A 1 58 ? -21.477 2.583 17.278 1.00 1.00 609 VAL A C 14
ATOM 26890 O O . VAL A 1 58 ? -20.428 2.457 17.909 1.00 1.00 609 VAL A O 14
ATOM 26903 N N . GLU A 1 59 ? -22.660 2.161 17.698 1.00 1.00 610 GLU A N 14
ATOM 26904 C CA . GLU A 1 59 ? -22.804 1.493 18.981 1.00 1.00 610 GLU A CA 14
ATOM 26905 C C . GLU A 1 59 ? -24.097 0.676 19.010 1.00 1.00 610 GLU A C 14
ATOM 26906 O O . GLU A 1 59 ? -24.767 0.530 17.989 1.00 1.00 610 GLU A O 14
ATOM 26918 N N . GLU A 1 60 ? -24.409 0.163 20.193 1.00 1.00 611 GLU A N 14
ATOM 26919 C CA . GLU A 1 60 ? -25.610 -0.636 20.369 1.00 1.00 611 GLU A CA 14
ATOM 26920 C C . GLU A 1 60 ? -26.298 -0.276 21.687 1.00 1.00 611 GLU A C 14
ATOM 26921 O O . GLU A 1 60 ? -25.633 0.008 22.682 1.00 1.00 611 GLU A O 14
ATOM 26933 N N . THR A 1 61 ? -27.622 -0.298 21.651 1.00 1.00 612 THR A N 14
ATOM 26934 C CA . THR A 1 61 ? -28.409 0.023 22.829 1.00 1.00 612 THR A CA 14
ATOM 26935 C C . THR A 1 61 ? -29.044 -1.243 23.406 1.00 1.00 612 THR A C 14
ATOM 26936 O O . THR A 1 61 ? -29.087 -2.279 22.745 1.00 1.00 612 THR A O 14
ATOM 26947 N N . GLN A 1 62 ? -29.523 -1.119 24.636 1.00 1.00 613 GLN A N 14
ATOM 26948 C CA . GLN A 1 62 ? -30.155 -2.240 25.310 1.00 1.00 613 GLN A CA 14
ATOM 26949 C C . GLN A 1 62 ? -31.513 -1.821 25.879 1.00 1.00 613 GLN A C 14
ATOM 26950 O O . GLN A 1 62 ? -31.766 -0.634 26.081 1.00 1.00 613 GLN A O 14
ATOM 26964 N N . ILE A 1 63 ? -32.350 -2.819 26.122 1.00 1.00 614 ILE A N 14
ATOM 26965 C CA . ILE A 1 63 ? -33.674 -2.568 26.663 1.00 1.00 614 ILE A CA 14
ATOM 26966 C C . ILE A 1 63 ? -34.068 -3.720 27.590 1.00 1.00 614 ILE A C 14
ATOM 26967 O O . ILE A 1 63 ? -34.754 -4.653 27.170 1.00 1.00 614 ILE A O 14
ATOM 26983 N N . LYS A 1 64 ? -33.619 -3.619 28.831 1.00 1.00 615 LYS A N 14
ATOM 26984 C CA . LYS A 1 64 ? -33.916 -4.642 29.821 1.00 1.00 615 LYS A CA 14
ATOM 26985 C C . LYS A 1 64 ? -32.939 -5.808 29.652 1.00 1.00 615 LYS A C 14
ATOM 26986 O O . LYS A 1 64 ? -32.559 -6.450 30.629 1.00 1.00 615 LYS A O 14
ATOM 27005 N N . GLU A 1 65 ? -32.562 -6.045 28.404 1.00 1.00 616 GLU A N 14
ATOM 27006 C CA . GLU A 1 65 ? -31.637 -7.123 28.093 1.00 1.00 616 GLU A CA 14
ATOM 27007 C C . GLU A 1 65 ? -30.916 -6.840 26.774 1.00 1.00 616 GLU A C 14
ATOM 27008 O O . GLU A 1 65 ? -29.693 -6.948 26.695 1.00 1.00 616 GLU A O 14
ATOM 27020 N N . ARG A 1 66 ? -31.704 -6.485 25.770 1.00 1.00 617 ARG A N 14
ATOM 27021 C CA . ARG A 1 66 ? -31.157 -6.188 24.458 1.00 1.00 617 ARG A CA 14
ATOM 27022 C C . ARG A 1 66 ? -32.123 -5.300 23.669 1.00 1.00 617 ARG A C 14
ATOM 27023 O O . ARG A 1 66 ? -33.332 -5.520 23.690 1.00 1.00 617 ARG A O 14
ATOM 27044 N N . LYS A 1 67 ? -31.551 -4.314 22.993 1.00 1.00 618 LYS A N 14
ATOM 27045 C CA . LYS A 1 67 ? -32.347 -3.392 22.198 1.00 1.00 618 LYS A CA 14
ATOM 27046 C C . LYS A 1 67 ? -31.987 -3.559 20.720 1.00 1.00 618 LYS A C 14
ATOM 27047 O O . LYS A 1 67 ? -32.518 -4.440 20.045 1.00 1.00 618 LYS A O 14
ATOM 27066 N N . CYS A 1 68 ? -31.089 -2.701 20.262 1.00 1.00 619 CYS A N 14
ATOM 27067 C CA . CYS A 1 68 ? -30.654 -2.741 18.876 1.00 1.00 619 CYS A CA 14
ATOM 27068 C C . CYS A 1 68 ? -29.293 -2.050 18.780 1.00 1.00 619 CYS A C 14
ATOM 27069 O O . CYS A 1 68 ? -28.726 -1.640 19.792 1.00 1.00 619 CYS A O 14
ATOM 27077 N N . LEU A 1 69 ? -28.806 -1.936 17.552 1.00 1.00 620 LEU A N 14
ATOM 27078 C CA . LEU A 1 69 ? -27.523 -1.301 17.311 1.00 1.00 620 LEU A CA 14
ATOM 27079 C C . LEU A 1 69 ? -27.753 0.124 16.802 1.00 1.00 620 LEU A C 14
ATOM 27080 O O . LEU A 1 69 ? -28.529 0.337 15.871 1.00 1.00 620 LEU A O 14
ATOM 27096 N N . LEU A 1 70 ? -27.064 1.063 17.433 1.00 1.00 621 LEU A N 14
ATOM 27097 C CA . LEU A 1 70 ? -27.183 2.461 17.056 1.00 1.00 621 LEU A CA 14
ATOM 27098 C C . LEU A 1 70 ? -26.208 2.762 15.916 1.00 1.00 621 LEU A C 14
ATOM 27099 O O . LEU A 1 70 ? -25.255 2.016 15.697 1.00 1.00 621 LEU A O 14
ATOM 27115 N N . LEU A 1 71 ? -26.478 3.857 15.222 1.00 1.00 622 LEU A N 14
ATOM 27116 C CA . LEU A 1 71 ? -25.637 4.266 14.111 1.00 1.00 622 LEU A CA 14
ATOM 27117 C C . LEU A 1 71 ? -25.842 5.759 13.845 1.00 1.00 622 LEU A C 14
ATOM 27118 O O . LEU A 1 71 ? -26.616 6.136 12.968 1.00 1.00 622 LEU A O 14
ATOM 27134 N N . LYS A 1 72 ? -25.132 6.568 14.618 1.00 1.00 623 LYS A N 14
ATOM 27135 C CA . LYS A 1 72 ? -25.227 8.012 14.477 1.00 1.00 623 LYS A CA 14
ATOM 27136 C C . LYS A 1 72 ? -24.258 8.477 13.389 1.00 1.00 623 LYS A C 14
ATOM 27137 O O . LYS A 1 72 ? -23.138 7.976 13.293 1.00 1.00 623 LYS A O 14
ATOM 27156 N N . ILE A 1 73 ? -24.723 9.431 12.595 1.00 1.00 624 ILE A N 14
ATOM 27157 C CA . ILE A 1 73 ? -23.912 9.970 11.517 1.00 1.00 624 ILE A CA 14
ATOM 27158 C C . ILE A 1 73 ? -23.411 11.362 11.907 1.00 1.00 624 ILE A C 14
ATOM 27159 O O . ILE A 1 73 ? -24.116 12.112 12.580 1.00 1.00 624 ILE A O 14
ATOM 27175 N N . ARG A 1 74 ? -22.198 11.664 11.468 1.00 1.00 625 ARG A N 14
ATOM 27176 C CA . ARG A 1 74 ? -21.595 12.953 11.764 1.00 1.00 625 ARG A CA 14
ATOM 27177 C C . ARG A 1 74 ? -22.170 14.031 10.843 1.00 1.00 625 ARG A C 14
ATOM 27178 O O . ARG A 1 74 ? -21.747 15.186 10.894 1.00 1.00 625 ARG A O 14
ATOM 27199 N N . GLY A 1 75 ? -23.122 13.616 10.022 1.00 1.00 626 GLY A N 14
ATOM 27200 C CA . GLY A 1 75 ? -23.759 14.532 9.090 1.00 1.00 626 GLY A CA 14
ATOM 27201 C C . GLY A 1 75 ? -24.989 15.189 9.720 1.00 1.00 626 GLY A C 14
ATOM 27202 O O . GLY A 1 75 ? -25.515 16.167 9.191 1.00 1.00 626 GLY A O 14
ATOM 27206 N N . GLY A 1 76 ? -25.411 14.625 10.843 1.00 1.00 627 GLY A N 14
ATOM 27207 C CA . GLY A 1 76 ? -26.569 15.143 11.551 1.00 1.00 627 GLY A CA 14
ATOM 27208 C C . GLY A 1 76 ? -27.775 14.217 11.381 1.00 1.00 627 GLY A C 14
ATOM 27209 O O . GLY A 1 76 ? -28.892 14.682 11.155 1.00 1.00 627 GLY A O 14
ATOM 27213 N N . LYS A 1 77 ? -27.509 12.925 11.497 1.00 1.00 628 LYS A N 14
ATOM 27214 C CA . LYS A 1 77 ? -28.560 11.929 11.358 1.00 1.00 628 LYS A CA 14
ATOM 27215 C C . LYS A 1 77 ? -28.250 10.738 12.268 1.00 1.00 628 LYS A C 14
ATOM 27216 O O . LYS A 1 77 ? -27.124 10.590 12.741 1.00 1.00 628 LYS A O 14
ATOM 27235 N N . GLN A 1 78 ? -29.268 9.920 12.483 1.00 1.00 629 GLN A N 14
ATOM 27236 C CA . GLN A 1 78 ? -29.120 8.746 13.327 1.00 1.00 629 GLN A CA 14
ATOM 27237 C C . GLN A 1 78 ? -29.769 7.529 12.664 1.00 1.00 629 GLN A C 14
ATOM 27238 O O . GLN A 1 78 ? -30.765 7.662 11.955 1.00 1.00 629 GLN A O 14
ATOM 27252 N N . PHE A 1 79 ? -29.178 6.372 12.919 1.00 1.00 630 PHE A N 14
ATOM 27253 C CA . PHE A 1 79 ? -29.687 5.131 12.355 1.00 1.00 630 PHE A CA 14
ATOM 27254 C C . PHE A 1 79 ? -29.709 4.020 13.407 1.00 1.00 630 PHE A C 14
ATOM 27255 O O . PHE A 1 79 ? -29.040 4.120 14.435 1.00 1.00 630 PHE A O 14
ATOM 27272 N N . ILE A 1 80 ? -30.484 2.989 13.112 1.00 1.00 631 ILE A N 14
ATOM 27273 C CA . ILE A 1 80 ? -30.604 1.858 14.019 1.00 1.00 631 ILE A CA 14
ATOM 27274 C C . ILE A 1 80 ? -30.483 0.557 13.225 1.00 1.00 631 ILE A C 14
ATOM 27275 O O . ILE A 1 80 ? -31.015 0.447 12.121 1.00 1.00 631 ILE A O 14
ATOM 27291 N N . LEU A 1 81 ? -29.781 -0.398 13.817 1.00 1.00 632 LEU A N 14
ATOM 27292 C CA . LEU A 1 81 ? -29.583 -1.689 13.179 1.00 1.00 632 LEU A CA 14
ATOM 27293 C C . LEU A 1 81 ? -30.071 -2.796 14.115 1.00 1.00 632 LEU A C 14
ATOM 27294 O O . LEU A 1 81 ? -30.148 -2.600 15.327 1.00 1.00 632 LEU A O 14
ATOM 27310 N N . GLN A 1 82 ? -30.387 -3.935 13.518 1.00 1.00 633 GLN A N 14
ATOM 27311 C CA . GLN A 1 82 ? -30.865 -5.074 14.283 1.00 1.00 633 GLN A CA 14
ATOM 27312 C C . GLN A 1 82 ? -30.592 -6.375 13.525 1.00 1.00 633 GLN A C 14
ATOM 27313 O O . GLN A 1 82 ? -30.748 -6.432 12.307 1.00 1.00 633 GLN A O 14
ATOM 27327 N N . CYS A 1 83 ? -30.191 -7.388 14.279 1.00 1.00 634 CYS A N 14
ATOM 27328 C CA . CYS A 1 83 ? -29.895 -8.685 13.692 1.00 1.00 634 CYS A CA 14
ATOM 27329 C C . CYS A 1 83 ? -30.214 -9.764 14.730 1.00 1.00 634 CYS A C 14
ATOM 27330 O O . CYS A 1 83 ? -30.453 -9.458 15.895 1.00 1.00 634 CYS A O 14
ATOM 27338 N N . ASP A 1 84 ? -30.206 -11.005 14.265 1.00 1.00 635 ASP A N 14
ATOM 27339 C CA . ASP A 1 84 ? -30.492 -12.132 15.138 1.00 1.00 635 ASP A CA 14
ATOM 27340 C C . ASP A 1 84 ? -29.177 -12.707 15.668 1.00 1.00 635 ASP A C 14
ATOM 27341 O O . ASP A 1 84 ? -29.168 -13.425 16.667 1.00 1.00 635 ASP A O 14
ATOM 27350 N N . SER A 1 85 ? -28.100 -12.370 14.974 1.00 1.00 636 SER A N 14
ATOM 27351 C CA . SER A 1 85 ? -26.782 -12.844 15.363 1.00 1.00 636 SER A CA 14
ATOM 27352 C C . SER A 1 85 ? -26.158 -11.883 16.377 1.00 1.00 636 SER A C 14
ATOM 27353 O O . SER A 1 85 ? -26.287 -10.667 16.245 1.00 1.00 636 SER A O 14
ATOM 27361 N N . ASP A 1 86 ? -25.495 -12.465 17.365 1.00 1.00 637 ASP A N 14
ATOM 27362 C CA . ASP A 1 86 ? -24.852 -11.675 18.402 1.00 1.00 637 ASP A CA 14
ATOM 27363 C C . ASP A 1 86 ? -23.517 -11.145 17.875 1.00 1.00 637 ASP A C 14
ATOM 27364 O O . ASP A 1 86 ? -23.191 -9.973 18.069 1.00 1.00 637 ASP A O 14
ATOM 27373 N N . PRO A 1 87 ? -22.760 -12.051 17.202 1.00 1.00 638 PRO A N 14
ATOM 27374 C CA . PRO A 1 87 ? -21.469 -11.685 16.646 1.00 1.00 638 PRO A CA 14
ATOM 27375 C C . PRO A 1 87 ? -21.635 -10.837 15.384 1.00 1.00 638 PRO A C 14
ATOM 27376 O O . PRO A 1 87 ? -21.058 -9.756 15.278 1.00 1.00 638 PRO A O 14
ATOM 27387 N N . GLU A 1 88 ? -22.429 -11.357 14.460 1.00 1.00 639 GLU A N 14
ATOM 27388 C CA . GLU A 1 88 ? -22.680 -10.661 13.209 1.00 1.00 639 GLU A CA 14
ATOM 27389 C C . GLU A 1 88 ? -22.497 -9.155 13.396 1.00 1.00 639 GLU A C 14
ATOM 27390 O O . GLU A 1 88 ? -21.489 -8.590 12.975 1.00 1.00 639 GLU A O 14
ATOM 27402 N N . LEU A 1 89 ? -23.490 -8.544 14.027 1.00 1.00 640 LEU A N 14
ATOM 27403 C CA . LEU A 1 89 ? -23.452 -7.112 14.273 1.00 1.00 640 LEU A CA 14
ATOM 27404 C C . LEU A 1 89 ? -22.145 -6.756 14.982 1.00 1.00 640 LEU A C 14
ATOM 27405 O O . LEU A 1 89 ? -21.452 -5.823 14.582 1.00 1.00 640 LEU A O 14
ATOM 27421 N N . VAL A 1 90 ? -21.845 -7.520 16.024 1.00 1.00 641 VAL A N 14
ATOM 27422 C CA . VAL A 1 90 ? -20.632 -7.296 16.792 1.00 1.00 641 VAL A CA 14
ATOM 27423 C C . VAL A 1 90 ? -19.459 -7.086 15.834 1.00 1.00 641 VAL A C 14
ATOM 27424 O O . VAL A 1 90 ? -18.779 -6.064 15.894 1.00 1.00 641 VAL A O 14
ATOM 27437 N N . GLN A 1 91 ? -19.256 -8.072 14.973 1.00 1.00 642 GLN A N 14
ATOM 27438 C CA . GLN A 1 91 ? -18.175 -8.009 14.004 1.00 1.00 642 GLN A CA 14
ATOM 27439 C C . GLN A 1 91 ? -18.405 -6.854 13.026 1.00 1.00 642 GLN A C 14
ATOM 27440 O O . GLN A 1 91 ? -17.465 -6.149 12.660 1.00 1.00 642 GLN A O 14
ATOM 27454 N N . TRP A 1 92 ? -19.661 -6.694 12.634 1.00 1.00 643 TRP A N 14
ATOM 27455 C CA . TRP A 1 92 ? -20.026 -5.635 11.708 1.00 1.00 643 TRP A CA 14
ATOM 27456 C C . TRP A 1 92 ? -19.571 -4.304 12.308 1.00 1.00 643 TRP A C 14
ATOM 27457 O O . TRP A 1 92 ? -18.946 -3.493 11.627 1.00 1.00 643 TRP A O 14
ATOM 27478 N N . LYS A 1 93 ? -19.904 -4.119 13.578 1.00 1.00 644 LYS A N 14
ATOM 27479 C CA . LYS A 1 93 ? -19.538 -2.900 14.277 1.00 1.00 644 LYS A CA 14
ATOM 27480 C C . LYS A 1 93 ? -18.017 -2.728 14.232 1.00 1.00 644 LYS A C 14
ATOM 27481 O O . LYS A 1 93 ? -17.519 -1.715 13.745 1.00 1.00 644 LYS A O 14
ATOM 27500 N N . LYS A 1 94 ? -17.326 -3.734 14.748 1.00 1.00 645 LYS A N 14
ATOM 27501 C CA . LYS A 1 94 ? -15.873 -3.706 14.772 1.00 1.00 645 LYS A CA 14
ATOM 27502 C C . LYS A 1 94 ? -15.355 -3.149 13.445 1.00 1.00 645 LYS A C 14
ATOM 27503 O O . LYS A 1 94 ? -14.590 -2.185 13.429 1.00 1.00 645 LYS A O 14
ATOM 27522 N N . GLU A 1 95 ? -15.791 -3.779 12.364 1.00 1.00 646 GLU A N 14
ATOM 27523 C CA . GLU A 1 95 ? -15.381 -3.359 11.036 1.00 1.00 646 GLU A CA 14
ATOM 27524 C C . GLU A 1 95 ? -16.022 -2.015 10.682 1.00 1.00 646 GLU A C 14
ATOM 27525 O O . GLU A 1 95 ? -15.447 -1.227 9.932 1.00 1.00 646 GLU A O 14
ATOM 27537 N N . LEU A 1 96 ? -17.204 -1.795 11.240 1.00 1.00 647 LEU A N 14
ATOM 27538 C CA . LEU A 1 96 ? -17.928 -0.561 10.993 1.00 1.00 647 LEU A CA 14
ATOM 27539 C C . LEU A 1 96 ? -17.204 0.597 11.682 1.00 1.00 647 LEU A C 14
ATOM 27540 O O . LEU A 1 96 ? -16.733 1.521 11.021 1.00 1.00 647 LEU A O 14
ATOM 27556 N N . ARG A 1 97 ? -17.139 0.511 13.003 1.00 1.00 648 ARG A N 14
ATOM 27557 C CA . ARG A 1 97 ? -16.481 1.541 13.789 1.00 1.00 648 ARG A CA 14
ATOM 27558 C C . ARG A 1 97 ? -15.219 2.026 13.075 1.00 1.00 648 ARG A C 14
ATOM 27559 O O . ARG A 1 97 ? -15.056 3.223 12.839 1.00 1.00 648 ARG A O 14
ATOM 27580 N N . ASP A 1 98 ? -14.356 1.073 12.753 1.00 1.00 649 ASP A N 14
ATOM 27581 C CA . ASP A 1 98 ? -13.113 1.389 12.071 1.00 1.00 649 ASP A CA 14
ATOM 27582 C C . ASP A 1 98 ? -13.426 2.022 10.713 1.00 1.00 649 ASP A C 14
ATOM 27583 O O . ASP A 1 98 ? -12.859 3.054 10.360 1.00 1.00 649 ASP A O 14
ATOM 27592 N N . ALA A 1 99 ? -14.330 1.377 9.990 1.00 1.00 650 ALA A N 14
ATOM 27593 C CA . ALA A 1 99 ? -14.726 1.864 8.680 1.00 1.00 650 ALA A CA 14
ATOM 27594 C C . ALA A 1 99 ? -15.007 3.365 8.761 1.00 1.00 650 ALA A C 14
ATOM 27595 O O . ALA A 1 99 ? -14.536 4.135 7.926 1.00 1.00 650 ALA A O 14
ATOM 27602 N N . TYR A 1 100 ? -15.771 3.738 9.778 1.00 1.00 651 TYR A N 14
ATOM 27603 C CA . TYR A 1 100 ? -16.119 5.134 9.980 1.00 1.00 651 TYR A CA 14
ATOM 27604 C C . TYR A 1 100 ? -14.942 5.912 10.572 1.00 1.00 651 TYR A C 14
ATOM 27605 O O . TYR A 1 100 ? -14.703 7.059 10.198 1.00 1.00 651 TYR A O 14
ATOM 27623 N N . ARG A 1 101 ? -14.241 5.258 11.485 1.00 1.00 652 ARG A N 14
ATOM 27624 C CA . ARG A 1 101 ? -13.096 5.874 12.133 1.00 1.00 652 ARG A CA 14
ATOM 27625 C C . ARG A 1 101 ? -12.006 6.183 11.104 1.00 1.00 652 ARG A C 14
ATOM 27626 O O . ARG A 1 101 ? -11.639 7.342 10.913 1.00 1.00 652 ARG A O 14
ATOM 27647 N N . GLU A 1 102 ? -11.522 5.127 10.468 1.00 1.00 653 GLU A N 14
ATOM 27648 C CA . GLU A 1 102 ? -10.483 5.271 9.462 1.00 1.00 653 GLU A CA 14
ATOM 27649 C C . GLU A 1 102 ? -10.842 6.391 8.484 1.00 1.00 653 GLU A C 14
ATOM 27650 O O . GLU A 1 102 ? -10.085 7.346 8.322 1.00 1.00 653 GLU A O 14
ATOM 27662 N N . ALA A 1 103 ? -11.999 6.237 7.856 1.00 1.00 654 ALA A N 14
ATOM 27663 C CA . ALA A 1 103 ? -12.467 7.222 6.898 1.00 1.00 654 ALA A CA 14
ATOM 27664 C C . ALA A 1 103 ? -12.250 8.625 7.468 1.00 1.00 654 ALA A C 14
ATOM 27665 O O . ALA A 1 103 ? -11.902 9.550 6.735 1.00 1.00 654 ALA A O 14
ATOM 27672 N N . GLN A 1 104 ? -12.464 8.741 8.771 1.00 1.00 655 GLN A N 14
ATOM 27673 C CA . GLN A 1 104 ? -12.295 10.015 9.448 1.00 1.00 655 GLN A CA 14
ATOM 27674 C C . GLN A 1 104 ? -10.811 10.372 9.544 1.00 1.00 655 GLN A C 14
ATOM 27675 O O . GLN A 1 104 ? -10.357 11.325 8.914 1.00 1.00 655 GLN A O 14
ATOM 27689 N N . GLN A 1 105 ? -10.097 9.588 10.337 1.00 1.00 656 GLN A N 14
ATOM 27690 C CA . GLN A 1 105 ? -8.672 9.809 10.524 1.00 1.00 656 GLN A CA 14
ATOM 27691 C C . GLN A 1 105 ? -7.967 9.896 9.170 1.00 1.00 656 GLN A C 14
ATOM 27692 O O . GLN A 1 105 ? -6.861 10.428 9.074 1.00 1.00 656 GLN A O 14
ATOM 27706 N N . LEU A 1 106 ? -8.635 9.368 8.154 1.00 1.00 657 LEU A N 14
ATOM 27707 C CA . LEU A 1 106 ? -8.086 9.381 6.809 1.00 1.00 657 LEU A CA 14
ATOM 27708 C C . LEU A 1 106 ? -8.454 10.698 6.125 1.00 1.00 657 LEU A C 14
ATOM 27709 O O . LEU A 1 106 ? -7.743 11.157 5.231 1.00 1.00 657 LEU A O 14
ATOM 27725 N N . VAL A 1 107 ? -9.563 11.270 6.570 1.00 1.00 658 VAL A N 14
ATOM 27726 C CA . VAL A 1 107 ? -10.032 12.527 6.012 1.00 1.00 658 VAL A CA 14
ATOM 27727 C C . VAL A 1 107 ? -9.860 13.638 7.049 1.00 1.00 658 VAL A C 14
ATOM 27728 O O . VAL A 1 107 ? -10.402 14.731 6.891 1.00 1.00 658 VAL A O 14
ATOM 27741 N N . GLN A 1 108 ? -9.103 13.320 8.090 1.00 1.00 659 GLN A N 14
ATOM 27742 C CA . GLN A 1 108 ? -8.852 14.277 9.153 1.00 1.00 659 GLN A CA 14
ATOM 27743 C C . GLN A 1 108 ? -8.035 15.458 8.625 1.00 1.00 659 GLN A C 14
ATOM 27744 O O . GLN A 1 108 ? -8.426 16.613 8.789 1.00 1.00 659 GLN A O 14
ATOM 27758 N N . ARG A 1 109 ? -6.914 15.127 7.999 1.00 1.00 660 ARG A N 14
ATOM 27759 C CA . ARG A 1 109 ? -6.039 16.144 7.445 1.00 1.00 660 ARG A CA 14
ATOM 27760 C C . ARG A 1 109 ? -6.709 16.830 6.253 1.00 1.00 660 ARG A C 14
ATOM 27761 O O . ARG A 1 109 ? -6.255 16.696 5.117 1.00 1.00 660 ARG A O 14
ATOM 27782 N N . VAL A 1 110 ? -7.780 17.551 6.552 1.00 1.00 661 VAL A N 14
ATOM 27783 C CA . VAL A 1 110 ? -8.518 18.257 5.518 1.00 1.00 661 VAL A CA 14
ATOM 27784 C C . VAL A 1 110 ? -7.753 19.523 5.125 1.00 1.00 661 VAL A C 14
ATOM 27785 O O . VAL A 1 110 ? -6.901 19.996 5.877 1.00 1.00 661 VAL A O 14
ATOM 27798 N N . PRO A 1 111 ? -8.092 20.049 3.919 1.00 1.00 662 PRO A N 14
ATOM 27799 C CA . PRO A 1 111 ? -7.446 21.250 3.417 1.00 1.00 662 PRO A CA 14
ATOM 27800 C C . PRO A 1 111 ? -7.963 22.494 4.144 1.00 1.00 662 PRO A C 14
ATOM 27801 O O . PRO A 1 111 ? -8.797 22.392 5.040 1.00 1.00 662 PRO A O 14
ATOM 27812 N N . LYS A 1 112 ? -7.445 23.641 3.727 1.00 1.00 663 LYS A N 14
ATOM 27813 C CA . LYS A 1 112 ? -7.842 24.902 4.326 1.00 1.00 663 LYS A CA 14
ATOM 27814 C C . LYS A 1 112 ? -9.250 25.266 3.853 1.00 1.00 663 LYS A C 14
ATOM 27815 O O . LYS A 1 112 ? -10.174 25.368 4.659 1.00 1.00 663 LYS A O 14
ATOM 27834 N N . MET A 1 113 ? -9.371 25.452 2.546 1.00 1.00 664 MET A N 14
ATOM 27835 C CA . MET A 1 113 ? -10.652 25.801 1.955 1.00 1.00 664 MET A CA 14
ATOM 27836 C C . MET A 1 113 ? -10.671 25.477 0.460 1.00 1.00 664 MET A C 14
ATOM 27837 O O . MET A 1 113 ? -10.445 26.354 -0.372 1.00 1.00 664 MET A O 14
ATOM 27851 N N . LYS A 1 114 ? -10.944 24.214 0.165 1.00 1.00 665 LYS A N 14
ATOM 27852 C CA . LYS A 1 114 ? -10.998 23.763 -1.215 1.00 1.00 665 LYS A CA 14
ATOM 27853 C C . LYS A 1 114 ? -11.456 22.304 -1.254 1.00 1.00 665 LYS A C 14
ATOM 27854 O O . LYS A 1 114 ? -10.717 21.428 -1.702 1.00 1.00 665 LYS A O 14
ATOM 27873 N N . ASN A 1 115 ? -12.674 22.088 -0.778 1.00 1.00 666 ASN A N 14
ATOM 27874 C CA . ASN A 1 115 ? -13.240 20.750 -0.752 1.00 1.00 666 ASN A CA 14
ATOM 27875 C C . ASN A 1 115 ? -14.135 20.555 -1.978 1.00 1.00 666 ASN A C 14
ATOM 27876 O O . ASN A 1 115 ? -13.982 19.582 -2.715 1.00 1.00 666 ASN A O 14
ATOM 27887 N N . LYS A 1 116 ? -15.050 21.496 -2.157 1.00 1.00 667 LYS A N 14
ATOM 27888 C CA . LYS A 1 116 ? -15.969 21.440 -3.281 1.00 1.00 667 LYS A CA 14
ATOM 27889 C C . LYS A 1 116 ? -15.779 22.682 -4.154 1.00 1.00 667 LYS A C 14
ATOM 27890 O O . LYS A 1 116 ? -15.725 23.801 -3.645 1.00 1.00 667 LYS A O 14
ATOM 27909 N N . PRO A 1 117 ? -15.675 22.437 -5.488 1.00 1.00 668 PRO A N 14
ATOM 27910 C CA . PRO A 1 117 ? -15.490 23.522 -6.436 1.00 1.00 668 PRO A CA 14
ATOM 27911 C C . PRO A 1 117 ? -16.793 24.297 -6.643 1.00 1.00 668 PRO A C 14
ATOM 27912 O O . PRO A 1 117 ? -16.775 25.518 -6.792 1.00 1.00 668 PRO A O 14
ATOM 27923 N N . ARG A 1 118 ? -17.891 23.557 -6.647 1.00 1.00 669 ARG A N 14
ATOM 27924 C CA . ARG A 1 118 ? -19.199 24.159 -6.834 1.00 1.00 669 ARG A CA 14
ATOM 27925 C C . ARG A 1 118 ? -19.315 24.752 -8.239 1.00 1.00 669 ARG A C 14
ATOM 27926 O O . ARG A 1 118 ? -18.306 24.994 -8.899 1.00 1.00 669 ARG A O 14
ATOM 27947 N N . SER A 1 119 ? -20.555 24.970 -8.655 1.00 1.00 670 SER A N 14
ATOM 27948 C CA . SER A 1 119 ? -20.814 25.532 -9.970 1.00 1.00 670 SER A CA 14
ATOM 27949 C C . SER A 1 119 ? -20.817 27.059 -9.896 1.00 1.00 670 SER A C 14
ATOM 27950 O O . SER A 1 119 ? -20.332 27.579 -8.867 1.00 1.00 670 SER A O 14
ATOM 27959 N N . GLY A 1 1 ? -6.877 11.846 -8.363 1.00 1.00 552 GLY A N 15
ATOM 27960 C CA . GLY A 1 1 ? -8.307 11.885 -8.109 1.00 1.00 552 GLY A CA 15
ATOM 27961 C C . GLY A 1 1 ? -8.940 10.508 -8.327 1.00 1.00 552 GLY A C 15
ATOM 27962 O O . GLY A 1 1 ? -9.484 10.232 -9.396 1.00 1.00 552 GLY A O 15
ATOM 27968 N N . SER A 1 2 ? -8.848 9.680 -7.297 1.00 1.00 553 SER A N 15
ATOM 27969 C CA . SER A 1 2 ? -9.404 8.339 -7.362 1.00 1.00 553 SER A CA 15
ATOM 27970 C C . SER A 1 2 ? -9.184 7.616 -6.031 1.00 1.00 553 SER A C 15
ATOM 27971 O O . SER A 1 2 ? -8.231 7.911 -5.311 1.00 1.00 553 SER A O 15
ATOM 27979 N N . HIS A 1 3 ? -10.082 6.684 -5.745 1.00 1.00 554 HIS A N 15
ATOM 27980 C CA . HIS A 1 3 ? -9.997 5.917 -4.514 1.00 1.00 554 HIS A CA 15
ATOM 27981 C C . HIS A 1 3 ? -11.095 4.852 -4.497 1.00 1.00 554 HIS A C 15
ATOM 27982 O O . HIS A 1 3 ? -12.276 5.174 -4.385 1.00 1.00 554 HIS A O 15
ATOM 27996 N N . MET A 1 4 ? -10.665 3.602 -4.612 1.00 1.00 555 MET A N 15
ATOM 27997 C CA . MET A 1 4 ? -11.596 2.488 -4.612 1.00 1.00 555 MET A CA 15
ATOM 27998 C C . MET A 1 4 ? -10.889 1.183 -4.241 1.00 1.00 555 MET A C 15
ATOM 27999 O O . MET A 1 4 ? -9.749 0.955 -4.642 1.00 1.00 555 MET A O 15
ATOM 28013 N N . GLY A 1 5 ? -11.595 0.360 -3.480 1.00 1.00 556 GLY A N 15
ATOM 28014 C CA . GLY A 1 5 ? -11.049 -0.917 -3.051 1.00 1.00 556 GLY A CA 15
ATOM 28015 C C . GLY A 1 5 ? -11.737 -2.077 -3.773 1.00 1.00 556 GLY A C 15
ATOM 28016 O O . GLY A 1 5 ? -12.655 -1.865 -4.564 1.00 1.00 556 GLY A O 15
ATOM 28020 N N . LYS A 1 6 ? -11.264 -3.279 -3.476 1.00 1.00 557 LYS A N 15
ATOM 28021 C CA . LYS A 1 6 ? -11.822 -4.473 -4.087 1.00 1.00 557 LYS A CA 15
ATOM 28022 C C . LYS A 1 6 ? -11.643 -5.659 -3.136 1.00 1.00 557 LYS A C 15
ATOM 28023 O O . LYS A 1 6 ? -11.175 -6.721 -3.543 1.00 1.00 557 LYS A O 15
ATOM 28042 N N . ASP A 1 7 ? -12.027 -5.436 -1.888 1.00 1.00 558 ASP A N 15
ATOM 28043 C CA . ASP A 1 7 ? -11.914 -6.474 -0.875 1.00 1.00 558 ASP A CA 15
ATOM 28044 C C . ASP A 1 7 ? -12.941 -6.213 0.231 1.00 1.00 558 ASP A C 15
ATOM 28045 O O . ASP A 1 7 ? -12.717 -5.379 1.106 1.00 1.00 558 ASP A O 15
ATOM 28054 N N . CYS A 1 8 ? -14.044 -6.943 0.152 1.00 1.00 559 CYS A N 15
ATOM 28055 C CA . CYS A 1 8 ? -15.105 -6.802 1.136 1.00 1.00 559 CYS A CA 15
ATOM 28056 C C . CYS A 1 8 ? -14.601 -7.359 2.469 1.00 1.00 559 CYS A C 15
ATOM 28057 O O . CYS A 1 8 ? -13.924 -8.385 2.500 1.00 1.00 559 CYS A O 15
ATOM 28065 N N . ILE A 1 9 ? -14.955 -6.658 3.537 1.00 1.00 560 ILE A N 15
ATOM 28066 C CA . ILE A 1 9 ? -14.546 -7.071 4.870 1.00 1.00 560 ILE A CA 15
ATOM 28067 C C . ILE A 1 9 ? -15.551 -8.090 5.413 1.00 1.00 560 ILE A C 15
ATOM 28068 O O . ILE A 1 9 ? -15.189 -9.229 5.702 1.00 1.00 560 ILE A O 15
ATOM 28084 N N . MET A 1 10 ? -16.791 -7.641 5.536 1.00 1.00 561 MET A N 15
ATOM 28085 C CA . MET A 1 10 ? -17.850 -8.501 6.039 1.00 1.00 561 MET A CA 15
ATOM 28086 C C . MET A 1 10 ? -19.148 -8.286 5.258 1.00 1.00 561 MET A C 15
ATOM 28087 O O . MET A 1 10 ? -19.522 -7.151 4.969 1.00 1.00 561 MET A O 15
ATOM 28101 N N . HIS A 1 11 ? -19.800 -9.394 4.940 1.00 1.00 562 HIS A N 15
ATOM 28102 C CA . HIS A 1 11 ? -21.048 -9.341 4.198 1.00 1.00 562 HIS A CA 15
ATOM 28103 C C . HIS A 1 11 ? -22.018 -10.387 4.752 1.00 1.00 562 HIS A C 15
ATOM 28104 O O . HIS A 1 11 ? -21.606 -11.319 5.442 1.00 1.00 562 HIS A O 15
ATOM 28118 N N . GLY A 1 12 ? -23.289 -10.199 4.429 1.00 1.00 563 GLY A N 15
ATOM 28119 C CA . GLY A 1 12 ? -24.321 -11.113 4.885 1.00 1.00 563 GLY A CA 15
ATOM 28120 C C . GLY A 1 12 ? -25.639 -10.377 5.131 1.00 1.00 563 GLY A C 15
ATOM 28121 O O . GLY A 1 12 ? -25.847 -9.282 4.612 1.00 1.00 563 GLY A O 15
ATOM 28125 N N . TYR A 1 13 ? -26.494 -11.007 5.924 1.00 1.00 564 TYR A N 15
ATOM 28126 C CA . TYR A 1 13 ? -27.784 -10.424 6.247 1.00 1.00 564 TYR A CA 15
ATOM 28127 C C . TYR A 1 13 ? -27.673 -9.466 7.434 1.00 1.00 564 TYR A C 15
ATOM 28128 O O . TYR A 1 13 ? -27.168 -9.840 8.492 1.00 1.00 564 TYR A O 15
ATOM 28146 N N . MET A 1 14 ? -28.154 -8.250 7.221 1.00 1.00 565 MET A N 15
ATOM 28147 C CA . MET A 1 14 ? -28.114 -7.237 8.260 1.00 1.00 565 MET A CA 15
ATOM 28148 C C . MET A 1 14 ? -29.395 -6.401 8.261 1.00 1.00 565 MET A C 15
ATOM 28149 O O . MET A 1 14 ? -29.739 -5.786 7.252 1.00 1.00 565 MET A O 15
ATOM 28163 N N . SER A 1 15 ? -30.066 -6.404 9.403 1.00 1.00 566 SER A N 15
ATOM 28164 C CA . SER A 1 15 ? -31.302 -5.654 9.547 1.00 1.00 566 SER A CA 15
ATOM 28165 C C . SER A 1 15 ? -30.994 -4.204 9.927 1.00 1.00 566 SER A C 15
ATOM 28166 O O . SER A 1 15 ? -30.221 -3.953 10.850 1.00 1.00 566 SER A O 15
ATOM 28174 N N . LYS A 1 16 ? -31.613 -3.289 9.197 1.00 1.00 567 LYS A N 15
ATOM 28175 C CA . LYS A 1 16 ? -31.414 -1.873 9.445 1.00 1.00 567 LYS A CA 15
ATOM 28176 C C . LYS A 1 16 ? -32.711 -1.119 9.144 1.00 1.00 567 LYS A C 15
ATOM 28177 O O . LYS A 1 16 ? -33.552 -1.601 8.387 1.00 1.00 567 LYS A O 15
ATOM 28196 N N . MET A 1 17 ? -32.831 0.054 9.750 1.00 1.00 568 MET A N 15
ATOM 28197 C CA . MET A 1 17 ? -34.011 0.879 9.556 1.00 1.00 568 MET A CA 15
ATOM 28198 C C . MET A 1 17 ? -33.972 2.113 10.459 1.00 1.00 568 MET A C 15
ATOM 28199 O O . MET A 1 17 ? -33.155 2.191 11.376 1.00 1.00 568 MET A O 15
ATOM 28213 N N . GLY A 1 18 ? -34.864 3.049 10.167 1.00 1.00 569 GLY A N 15
ATOM 28214 C CA . GLY A 1 18 ? -34.941 4.276 10.941 1.00 1.00 569 GLY A CA 15
ATOM 28215 C C . GLY A 1 18 ? -36.073 5.172 10.434 1.00 1.00 569 GLY A C 15
ATOM 28216 O O . GLY A 1 18 ? -36.102 5.538 9.261 1.00 1.00 569 GLY A O 15
ATOM 28220 N N . ASN A 1 19 ? -36.976 5.502 11.346 1.00 1.00 570 ASN A N 15
ATOM 28221 C CA . ASN A 1 19 ? -38.107 6.349 11.007 1.00 1.00 570 ASN A CA 15
ATOM 28222 C C . ASN A 1 19 ? -38.761 6.860 12.293 1.00 1.00 570 ASN A C 15
ATOM 28223 O O . ASN A 1 19 ? -38.290 6.568 13.391 1.00 1.00 570 ASN A O 15
ATOM 28234 N N . PRO A 1 20 ? -39.863 7.635 12.108 1.00 1.00 571 PRO A N 15
ATOM 28235 C CA . PRO A 1 20 ? -40.585 8.189 13.241 1.00 1.00 571 PRO A CA 15
ATOM 28236 C C . PRO A 1 20 ? -41.417 7.113 13.942 1.00 1.00 571 PRO A C 15
ATOM 28237 O O . PRO A 1 20 ? -42.389 7.424 14.627 1.00 1.00 571 PRO A O 15
ATOM 28248 N N . PHE A 1 21 ? -41.001 5.870 13.746 1.00 1.00 572 PHE A N 15
ATOM 28249 C CA . PHE A 1 21 ? -41.696 4.745 14.350 1.00 1.00 572 PHE A CA 15
ATOM 28250 C C . PHE A 1 21 ? -40.710 3.653 14.769 1.00 1.00 572 PHE A C 15
ATOM 28251 O O . PHE A 1 21 ? -40.470 2.707 14.021 1.00 1.00 572 PHE A O 15
ATOM 28268 N N . LEU A 1 22 ? -40.163 3.821 15.964 1.00 1.00 573 LEU A N 15
ATOM 28269 C CA . LEU A 1 22 ? -39.207 2.862 16.492 1.00 1.00 573 LEU A CA 15
ATOM 28270 C C . LEU A 1 22 ? -39.960 1.753 17.230 1.00 1.00 573 LEU A C 15
ATOM 28271 O O . LEU A 1 22 ? -40.154 1.832 18.443 1.00 1.00 573 LEU A O 15
ATOM 28287 N N . THR A 1 23 ? -40.365 0.747 16.469 1.00 1.00 574 THR A N 15
ATOM 28288 C CA . THR A 1 23 ? -41.092 -0.376 17.037 1.00 1.00 574 THR A CA 15
ATOM 28289 C C . THR A 1 23 ? -41.009 -1.588 16.108 1.00 1.00 574 THR A C 15
ATOM 28290 O O . THR A 1 23 ? -41.190 -2.724 16.547 1.00 1.00 574 THR A O 15
ATOM 28301 N N . GLN A 1 24 ? -40.735 -1.306 14.843 1.00 1.00 575 GLN A N 15
ATOM 28302 C CA . GLN A 1 24 ? -40.626 -2.362 13.849 1.00 1.00 575 GLN A CA 15
ATOM 28303 C C . GLN A 1 24 ? -39.156 -2.700 13.594 1.00 1.00 575 GLN A C 15
ATOM 28304 O O . GLN A 1 24 ? -38.262 -2.092 14.183 1.00 1.00 575 GLN A O 15
ATOM 28318 N N . TRP A 1 25 ? -38.948 -3.670 12.715 1.00 1.00 576 TRP A N 15
ATOM 28319 C CA . TRP A 1 25 ? -37.602 -4.097 12.374 1.00 1.00 576 TRP A CA 15
ATOM 28320 C C . TRP A 1 25 ? -37.594 -4.503 10.900 1.00 1.00 576 TRP A C 15
ATOM 28321 O O . TRP A 1 25 ? -38.505 -5.186 10.435 1.00 1.00 576 TRP A O 15
ATOM 28342 N N . GLN A 1 26 ? -36.554 -4.068 10.204 1.00 1.00 577 GLN A N 15
ATOM 28343 C CA . GLN A 1 26 ? -36.414 -4.378 8.792 1.00 1.00 577 GLN A CA 15
ATOM 28344 C C . GLN A 1 26 ? -35.157 -5.217 8.554 1.00 1.00 577 GLN A C 15
ATOM 28345 O O . GLN A 1 26 ? -34.042 -4.744 8.767 1.00 1.00 577 GLN A O 15
ATOM 28359 N N . ARG A 1 27 ? -35.379 -6.447 8.116 1.00 1.00 578 ARG A N 15
ATOM 28360 C CA . ARG A 1 27 ? -34.278 -7.356 7.846 1.00 1.00 578 ARG A CA 15
ATOM 28361 C C . ARG A 1 27 ? -33.883 -7.288 6.371 1.00 1.00 578 ARG A C 15
ATOM 28362 O O . ARG A 1 27 ? -34.683 -7.607 5.493 1.00 1.00 578 ARG A O 15
ATOM 28383 N N . ARG A 1 28 ? -32.647 -6.870 6.140 1.00 1.00 579 ARG A N 15
ATOM 28384 C CA . ARG A 1 28 ? -32.135 -6.755 4.785 1.00 1.00 579 ARG A CA 15
ATOM 28385 C C . ARG A 1 28 ? -30.669 -7.190 4.734 1.00 1.00 579 ARG A C 15
ATOM 28386 O O . ARG A 1 28 ? -30.017 -7.316 5.769 1.00 1.00 579 ARG A O 15
ATOM 28407 N N . TYR A 1 29 ? -30.192 -7.409 3.517 1.00 1.00 580 TYR A N 15
ATOM 28408 C CA . TYR A 1 29 ? -28.815 -7.827 3.315 1.00 1.00 580 TYR A CA 15
ATOM 28409 C C . TYR A 1 29 ? -27.919 -6.629 2.992 1.00 1.00 580 TYR A C 15
ATOM 28410 O O . TYR A 1 29 ? -28.202 -5.870 2.067 1.00 1.00 580 TYR A O 15
ATOM 28428 N N . PHE A 1 30 ? -26.857 -6.498 3.773 1.00 1.00 581 PHE A N 15
ATOM 28429 C CA . PHE A 1 30 ? -25.918 -5.405 3.581 1.00 1.00 581 PHE A CA 15
ATOM 28430 C C . PHE A 1 30 ? -24.523 -5.934 3.246 1.00 1.00 581 PHE A C 15
ATOM 28431 O O . PHE A 1 30 ? -24.299 -7.143 3.234 1.00 1.00 581 PHE A O 15
ATOM 28448 N N . TYR A 1 31 ? -23.620 -5.001 2.981 1.00 1.00 582 TYR A N 15
ATOM 28449 C CA . TYR A 1 31 ? -22.252 -5.358 2.647 1.00 1.00 582 TYR A CA 15
ATOM 28450 C C . TYR A 1 31 ? -21.277 -4.263 3.082 1.00 1.00 582 TYR A C 15
ATOM 28451 O O . TYR A 1 31 ? -21.230 -3.192 2.476 1.00 1.00 582 TYR A O 15
ATOM 28469 N N . LEU A 1 32 ? -20.522 -4.567 4.127 1.00 1.00 583 LEU A N 15
ATOM 28470 C CA . LEU A 1 32 ? -19.551 -3.620 4.651 1.00 1.00 583 LEU A CA 15
ATOM 28471 C C . LEU A 1 32 ? -18.223 -3.797 3.912 1.00 1.00 583 LEU A C 15
ATOM 28472 O O . LEU A 1 32 ? -17.573 -4.834 4.033 1.00 1.00 583 LEU A O 15
ATOM 28488 N N . PHE A 1 33 ? -17.860 -2.769 3.159 1.00 1.00 584 PHE A N 15
ATOM 28489 C CA . PHE A 1 33 ? -16.622 -2.797 2.400 1.00 1.00 584 PHE A CA 15
ATOM 28490 C C . PHE A 1 33 ? -15.486 -2.127 3.177 1.00 1.00 584 PHE A C 15
ATOM 28491 O O . PHE A 1 33 ? -15.674 -1.701 4.315 1.00 1.00 584 PHE A O 15
ATOM 28508 N N . PRO A 1 34 ? -14.302 -2.052 2.512 1.00 1.00 585 PRO A N 15
ATOM 28509 C CA . PRO A 1 34 ? -13.137 -1.439 3.127 1.00 1.00 585 PRO A CA 15
ATOM 28510 C C . PRO A 1 34 ? -13.263 0.085 3.146 1.00 1.00 585 PRO A C 15
ATOM 28511 O O . PRO A 1 34 ? -12.282 0.791 3.375 1.00 1.00 585 PRO A O 15
ATOM 28522 N N . ASN A 1 35 ? -14.479 0.549 2.901 1.00 1.00 586 ASN A N 15
ATOM 28523 C CA . ASN A 1 35 ? -14.748 1.977 2.887 1.00 1.00 586 ASN A CA 15
ATOM 28524 C C . ASN A 1 35 ? -16.173 2.220 2.384 1.00 1.00 586 ASN A C 15
ATOM 28525 O O . ASN A 1 35 ? -16.912 3.015 2.963 1.00 1.00 586 ASN A O 15
ATOM 28536 N N . ARG A 1 36 ? -16.517 1.519 1.315 1.00 1.00 587 ARG A N 15
ATOM 28537 C CA . ARG A 1 36 ? -17.840 1.647 0.727 1.00 1.00 587 ARG A CA 15
ATOM 28538 C C . ARG A 1 36 ? -18.779 0.583 1.297 1.00 1.00 587 ARG A C 15
ATOM 28539 O O . ARG A 1 36 ? -18.413 -0.143 2.222 1.00 1.00 587 ARG A O 15
ATOM 28560 N N . LEU A 1 37 ? -19.971 0.523 0.723 1.00 1.00 588 LEU A N 15
ATOM 28561 C CA . LEU A 1 37 ? -20.966 -0.441 1.163 1.00 1.00 588 LEU A CA 15
ATOM 28562 C C . LEU A 1 37 ? -22.096 -0.506 0.135 1.00 1.00 588 LEU A C 15
ATOM 28563 O O . LEU A 1 37 ? -22.478 0.514 -0.438 1.00 1.00 588 LEU A O 15
ATOM 28579 N N . GLU A 1 38 ? -22.600 -1.714 -0.070 1.00 1.00 589 GLU A N 15
ATOM 28580 C CA . GLU A 1 38 ? -23.680 -1.925 -1.019 1.00 1.00 589 GLU A CA 15
ATOM 28581 C C . GLU A 1 38 ? -24.866 -2.606 -0.332 1.00 1.00 589 GLU A C 15
ATOM 28582 O O . GLU A 1 38 ? -24.688 -3.578 0.401 1.00 1.00 589 GLU A O 15
ATOM 28594 N N . TRP A 1 39 ? -26.048 -2.069 -0.594 1.00 1.00 590 TRP A N 15
ATOM 28595 C CA . TRP A 1 39 ? -27.261 -2.612 -0.010 1.00 1.00 590 TRP A CA 15
ATOM 28596 C C . TRP A 1 39 ? -27.680 -3.831 -0.836 1.00 1.00 590 TRP A C 15
ATOM 28597 O O . TRP A 1 39 ? -27.462 -3.869 -2.046 1.00 1.00 590 TRP A O 15
ATOM 28618 N N . ARG A 1 40 ? -28.274 -4.795 -0.150 1.00 1.00 591 ARG A N 15
ATOM 28619 C CA . ARG A 1 40 ? -28.723 -6.012 -0.805 1.00 1.00 591 ARG A CA 15
ATOM 28620 C C . ARG A 1 40 ? -30.019 -6.512 -0.165 1.00 1.00 591 ARG A C 15
ATOM 28621 O O . ARG A 1 40 ? -30.292 -6.222 1.000 1.00 1.00 591 ARG A O 15
ATOM 28642 N N . GLY A 1 41 ? -30.783 -7.253 -0.953 1.00 1.00 592 GLY A N 15
ATOM 28643 C CA . GLY A 1 41 ? -32.045 -7.796 -0.476 1.00 1.00 592 GLY A CA 15
ATOM 28644 C C . GLY A 1 41 ? -33.092 -7.810 -1.592 1.00 1.00 592 GLY A C 15
ATOM 28645 O O . GLY A 1 41 ? -32.870 -7.246 -2.663 1.00 1.00 592 GLY A O 15
ATOM 28649 N N . GLU A 1 42 ? -34.211 -8.457 -1.301 1.00 1.00 593 GLU A N 15
ATOM 28650 C CA . GLU A 1 42 ? -35.292 -8.550 -2.266 1.00 1.00 593 GLU A CA 15
ATOM 28651 C C . GLU A 1 42 ? -36.230 -7.349 -2.131 1.00 1.00 593 GLU A C 15
ATOM 28652 O O . GLU A 1 42 ? -36.062 -6.524 -1.234 1.00 1.00 593 GLU A O 15
ATOM 28664 N N . GLY A 1 43 ? -37.199 -7.290 -3.033 1.00 1.00 594 GLY A N 15
ATOM 28665 C CA . GLY A 1 43 ? -38.164 -6.204 -3.025 1.00 1.00 594 GLY A CA 15
ATOM 28666 C C . GLY A 1 43 ? -37.486 -4.866 -3.329 1.00 1.00 594 GLY A C 15
ATOM 28667 O O . GLY A 1 43 ? -36.854 -4.710 -4.372 1.00 1.00 594 GLY A O 15
ATOM 28671 N N . GLU A 1 44 ? -37.640 -3.937 -2.398 1.00 1.00 595 GLU A N 15
ATOM 28672 C CA . GLU A 1 44 ? -37.051 -2.617 -2.553 1.00 1.00 595 GLU A CA 15
ATOM 28673 C C . GLU A 1 44 ? -37.173 -1.825 -1.250 1.00 1.00 595 GLU A C 15
ATOM 28674 O O . GLU A 1 44 ? -37.955 -2.185 -0.371 1.00 1.00 595 GLU A O 15
ATOM 28686 N N . ALA A 1 45 ? -36.389 -0.761 -1.165 1.00 1.00 596 ALA A N 15
ATOM 28687 C CA . ALA A 1 45 ? -36.400 0.086 0.016 1.00 1.00 596 ALA A CA 15
ATOM 28688 C C . ALA A 1 45 ? -35.450 1.266 -0.199 1.00 1.00 596 ALA A C 15
ATOM 28689 O O . ALA A 1 45 ? -34.669 1.274 -1.150 1.00 1.00 596 ALA A O 15
ATOM 28696 N N . PRO A 1 46 ? -35.550 2.259 0.725 1.00 1.00 597 PRO A N 15
ATOM 28697 C CA . PRO A 1 46 ? -34.708 3.442 0.646 1.00 1.00 597 PRO A CA 15
ATOM 28698 C C . PRO A 1 46 ? -33.278 3.128 1.087 1.00 1.00 597 PRO A C 15
ATOM 28699 O O . PRO A 1 46 ? -32.910 3.376 2.236 1.00 1.00 597 PRO A O 15
ATOM 28710 N N . GLN A 1 47 ? -32.509 2.586 0.154 1.00 1.00 598 GLN A N 15
ATOM 28711 C CA . GLN A 1 47 ? -31.127 2.236 0.433 1.00 1.00 598 GLN A CA 15
ATOM 28712 C C . GLN A 1 47 ? -30.263 2.456 -0.810 1.00 1.00 598 GLN A C 15
ATOM 28713 O O . GLN A 1 47 ? -30.783 2.599 -1.915 1.00 1.00 598 GLN A O 15
ATOM 28727 N N . SER A 1 48 ? -28.956 2.477 -0.587 1.00 1.00 599 SER A N 15
ATOM 28728 C CA . SER A 1 48 ? -28.015 2.678 -1.676 1.00 1.00 599 SER A CA 15
ATOM 28729 C C . SER A 1 48 ? -26.656 2.076 -1.309 1.00 1.00 599 SER A C 15
ATOM 28730 O O . SER A 1 48 ? -26.588 1.062 -0.615 1.00 1.00 599 SER A O 15
ATOM 28738 N N . LEU A 1 49 ? -25.608 2.726 -1.792 1.00 1.00 600 LEU A N 15
ATOM 28739 C CA . LEU A 1 49 ? -24.255 2.268 -1.524 1.00 1.00 600 LEU A CA 15
ATOM 28740 C C . LEU A 1 49 ? -23.410 3.447 -1.037 1.00 1.00 600 LEU A C 15
ATOM 28741 O O . LEU A 1 49 ? -22.659 4.039 -1.812 1.00 1.00 600 LEU A O 15
ATOM 28757 N N . LEU A 1 50 ? -23.559 3.752 0.243 1.00 1.00 601 LEU A N 15
ATOM 28758 C CA . LEU A 1 50 ? -22.818 4.850 0.843 1.00 1.00 601 LEU A CA 15
ATOM 28759 C C . LEU A 1 50 ? -21.417 4.365 1.221 1.00 1.00 601 LEU A C 15
ATOM 28760 O O . LEU A 1 50 ? -21.019 3.258 0.860 1.00 1.00 601 LEU A O 15
ATOM 28776 N N . THR A 1 51 ? -20.706 5.219 1.943 1.00 1.00 602 THR A N 15
ATOM 28777 C CA . THR A 1 51 ? -19.358 4.894 2.376 1.00 1.00 602 THR A CA 15
ATOM 28778 C C . THR A 1 51 ? -19.281 4.858 3.904 1.00 1.00 602 THR A C 15
ATOM 28779 O O . THR A 1 51 ? -20.252 4.505 4.570 1.00 1.00 602 THR A O 15
ATOM 28790 N N . MET A 1 52 ? -18.117 5.231 4.413 1.00 1.00 603 MET A N 15
ATOM 28791 C CA . MET A 1 52 ? -17.900 5.247 5.850 1.00 1.00 603 MET A CA 15
ATOM 28792 C C . MET A 1 52 ? -17.174 6.524 6.281 1.00 1.00 603 MET A C 15
ATOM 28793 O O . MET A 1 52 ? -16.275 6.477 7.119 1.00 1.00 603 MET A O 15
ATOM 28807 N N . GLU A 1 53 ? -17.591 7.632 5.689 1.00 1.00 604 GLU A N 15
ATOM 28808 C CA . GLU A 1 53 ? -16.993 8.918 6.000 1.00 1.00 604 GLU A CA 15
ATOM 28809 C C . GLU A 1 53 ? -18.069 9.914 6.439 1.00 1.00 604 GLU A C 15
ATOM 28810 O O . GLU A 1 53 ? -18.200 10.990 5.858 1.00 1.00 604 GLU A O 15
ATOM 28822 N N . GLU A 1 54 ? -18.813 9.518 7.462 1.00 1.00 605 GLU A N 15
ATOM 28823 C CA . GLU A 1 54 ? -19.874 10.361 7.985 1.00 1.00 605 GLU A CA 15
ATOM 28824 C C . GLU A 1 54 ? -20.205 9.965 9.426 1.00 1.00 605 GLU A C 15
ATOM 28825 O O . GLU A 1 54 ? -20.162 10.800 10.329 1.00 1.00 605 GLU A O 15
ATOM 28837 N N . ILE A 1 55 ? -20.528 8.692 9.598 1.00 1.00 606 ILE A N 15
ATOM 28838 C CA . ILE A 1 55 ? -20.865 8.176 10.913 1.00 1.00 606 ILE A CA 15
ATOM 28839 C C . ILE A 1 55 ? -20.000 8.871 11.966 1.00 1.00 606 ILE A C 15
ATOM 28840 O O . ILE A 1 55 ? -18.780 8.947 11.821 1.00 1.00 606 ILE A O 15
ATOM 28856 N N . GLN A 1 56 ? -20.664 9.360 13.003 1.00 1.00 607 GLN A N 15
ATOM 28857 C CA . GLN A 1 56 ? -19.970 10.044 14.080 1.00 1.00 607 GLN A CA 15
ATOM 28858 C C . GLN A 1 56 ? -19.505 9.040 15.137 1.00 1.00 607 GLN A C 15
ATOM 28859 O O . GLN A 1 56 ? -18.437 9.200 15.723 1.00 1.00 607 GLN A O 15
ATOM 28873 N N . SER A 1 57 ? -20.334 8.028 15.348 1.00 1.00 608 SER A N 15
ATOM 28874 C CA . SER A 1 57 ? -20.022 6.997 16.324 1.00 1.00 608 SER A CA 15
ATOM 28875 C C . SER A 1 57 ? -21.056 5.873 16.247 1.00 1.00 608 SER A C 15
ATOM 28876 O O . SER A 1 57 ? -22.249 6.132 16.096 1.00 1.00 608 SER A O 15
ATOM 28884 N N . VAL A 1 58 ? -20.563 4.649 16.354 1.00 1.00 609 VAL A N 15
ATOM 28885 C CA . VAL A 1 58 ? -21.429 3.483 16.299 1.00 1.00 609 VAL A CA 15
ATOM 28886 C C . VAL A 1 58 ? -21.521 2.855 17.691 1.00 1.00 609 VAL A C 15
ATOM 28887 O O . VAL A 1 58 ? -20.510 2.704 18.376 1.00 1.00 609 VAL A O 15
ATOM 28900 N N . GLU A 1 59 ? -22.741 2.505 18.068 1.00 1.00 610 GLU A N 15
ATOM 28901 C CA . GLU A 1 59 ? -22.978 1.896 19.365 1.00 1.00 610 GLU A CA 15
ATOM 28902 C C . GLU A 1 59 ? -24.219 1.002 19.313 1.00 1.00 610 GLU A C 15
ATOM 28903 O O . GLU A 1 59 ? -24.753 0.737 18.238 1.00 1.00 610 GLU A O 15
ATOM 28915 N N . GLU A 1 60 ? -24.641 0.561 20.490 1.00 1.00 611 GLU A N 15
ATOM 28916 C CA . GLU A 1 60 ? -25.809 -0.298 20.592 1.00 1.00 611 GLU A CA 15
ATOM 28917 C C . GLU A 1 60 ? -26.639 0.079 21.820 1.00 1.00 611 GLU A C 15
ATOM 28918 O O . GLU A 1 60 ? -26.088 0.459 22.854 1.00 1.00 611 GLU A O 15
ATOM 28930 N N . THR A 1 61 ? -27.949 -0.040 21.668 1.00 1.00 612 THR A N 15
ATOM 28931 C CA . THR A 1 61 ? -28.861 0.284 22.753 1.00 1.00 612 THR A CA 15
ATOM 28932 C C . THR A 1 61 ? -29.478 -0.992 23.330 1.00 1.00 612 THR A C 15
ATOM 28933 O O . THR A 1 61 ? -29.398 -2.056 22.718 1.00 1.00 612 THR A O 15
ATOM 28944 N N . GLN A 1 62 ? -30.080 -0.843 24.501 1.00 1.00 613 GLN A N 15
ATOM 28945 C CA . GLN A 1 62 ? -30.711 -1.971 25.166 1.00 1.00 613 GLN A CA 15
ATOM 28946 C C . GLN A 1 62 ? -32.149 -1.622 25.555 1.00 1.00 613 GLN A C 15
ATOM 28947 O O . GLN A 1 62 ? -32.505 -0.446 25.636 1.00 1.00 613 GLN A O 15
ATOM 28961 N N . ILE A 1 63 ? -32.935 -2.662 25.783 1.00 1.00 614 ILE A N 15
ATOM 28962 C CA . ILE A 1 63 ? -34.328 -2.480 26.160 1.00 1.00 614 ILE A CA 15
ATOM 28963 C C . ILE A 1 63 ? -34.729 -3.574 27.152 1.00 1.00 614 ILE A C 15
ATOM 28964 O O . ILE A 1 63 ? -35.337 -4.572 26.767 1.00 1.00 614 ILE A O 15
ATOM 28980 N N . LYS A 1 64 ? -34.375 -3.349 28.409 1.00 1.00 615 LYS A N 15
ATOM 28981 C CA . LYS A 1 64 ? -34.691 -4.303 29.457 1.00 1.00 615 LYS A CA 15
ATOM 28982 C C . LYS A 1 64 ? -33.665 -5.437 29.437 1.00 1.00 615 LYS A C 15
ATOM 28983 O O . LYS A 1 64 ? -33.364 -6.026 30.474 1.00 1.00 615 LYS A O 15
ATOM 29002 N N . GLU A 1 65 ? -33.154 -5.708 28.244 1.00 1.00 616 GLU A N 15
ATOM 29003 C CA . GLU A 1 65 ? -32.167 -6.761 28.076 1.00 1.00 616 GLU A CA 15
ATOM 29004 C C . GLU A 1 65 ? -31.342 -6.517 26.810 1.00 1.00 616 GLU A C 15
ATOM 29005 O O . GLU A 1 65 ? -30.114 -6.572 26.844 1.00 1.00 616 GLU A O 15
ATOM 29017 N N . ARG A 1 66 ? -32.051 -6.252 25.723 1.00 1.00 617 ARG A N 15
ATOM 29018 C CA . ARG A 1 66 ? -31.400 -5.998 24.448 1.00 1.00 617 ARG A CA 15
ATOM 29019 C C . ARG A 1 66 ? -32.330 -5.209 23.524 1.00 1.00 617 ARG A C 15
ATOM 29020 O O . ARG A 1 66 ? -33.520 -5.504 23.437 1.00 1.00 617 ARG A O 15
ATOM 29041 N N . LYS A 1 67 ? -31.750 -4.220 22.860 1.00 1.00 618 LYS A N 15
ATOM 29042 C CA . LYS A 1 67 ? -32.511 -3.386 21.946 1.00 1.00 618 LYS A CA 15
ATOM 29043 C C . LYS A 1 67 ? -32.017 -3.619 20.518 1.00 1.00 618 LYS A C 15
ATOM 29044 O O . LYS A 1 67 ? -32.408 -4.590 19.873 1.00 1.00 618 LYS A O 15
ATOM 29063 N N . CYS A 1 68 ? -31.166 -2.710 20.063 1.00 1.00 619 CYS A N 15
ATOM 29064 C CA . CYS A 1 68 ? -30.616 -2.806 18.721 1.00 1.00 619 CYS A CA 15
ATOM 29065 C C . CYS A 1 68 ? -29.290 -2.041 18.691 1.00 1.00 619 CYS A C 15
ATOM 29066 O O . CYS A 1 68 ? -28.840 -1.532 19.716 1.00 1.00 619 CYS A O 15
ATOM 29074 N N . LEU A 1 69 ? -28.703 -1.986 17.505 1.00 1.00 620 LEU A N 15
ATOM 29075 C CA . LEU A 1 69 ? -27.439 -1.293 17.328 1.00 1.00 620 LEU A CA 15
ATOM 29076 C C . LEU A 1 69 ? -27.705 0.116 16.797 1.00 1.00 620 LEU A C 15
ATOM 29077 O O . LEU A 1 69 ? -28.513 0.299 15.887 1.00 1.00 620 LEU A O 15
ATOM 29093 N N . LEU A 1 70 ? -27.009 1.078 17.385 1.00 1.00 621 LEU A N 15
ATOM 29094 C CA . LEU A 1 70 ? -27.161 2.467 16.983 1.00 1.00 621 LEU A CA 15
ATOM 29095 C C . LEU A 1 70 ? -26.094 2.808 15.940 1.00 1.00 621 LEU A C 15
ATOM 29096 O O . LEU A 1 70 ? -25.083 2.118 15.829 1.00 1.00 621 LEU A O 15
ATOM 29112 N N . LEU A 1 71 ? -26.358 3.875 15.198 1.00 1.00 622 LEU A N 15
ATOM 29113 C CA . LEU A 1 71 ? -25.435 4.318 14.167 1.00 1.00 622 LEU A CA 15
ATOM 29114 C C . LEU A 1 71 ? -25.685 5.796 13.867 1.00 1.00 622 LEU A C 15
ATOM 29115 O O . LEU A 1 71 ? -26.342 6.131 12.882 1.00 1.00 622 LEU A O 15
ATOM 29131 N N . LYS A 1 72 ? -25.146 6.642 14.732 1.00 1.00 623 LYS A N 15
ATOM 29132 C CA . LYS A 1 72 ? -25.302 8.079 14.572 1.00 1.00 623 LYS A CA 15
ATOM 29133 C C . LYS A 1 72 ? -24.306 8.580 13.524 1.00 1.00 623 LYS A C 15
ATOM 29134 O O . LYS A 1 72 ? -23.152 8.159 13.507 1.00 1.00 623 LYS A O 15
ATOM 29153 N N . ILE A 1 73 ? -24.792 9.473 12.674 1.00 1.00 624 ILE A N 15
ATOM 29154 C CA . ILE A 1 73 ? -23.959 10.038 11.625 1.00 1.00 624 ILE A CA 15
ATOM 29155 C C . ILE A 1 73 ? -23.556 11.462 12.011 1.00 1.00 624 ILE A C 15
ATOM 29156 O O . ILE A 1 73 ? -24.341 12.191 12.617 1.00 1.00 624 ILE A O 15
ATOM 29172 N N . ARG A 1 74 ? -22.334 11.817 11.643 1.00 1.00 625 ARG A N 15
ATOM 29173 C CA . ARG A 1 74 ? -21.817 13.143 11.943 1.00 1.00 625 ARG A CA 15
ATOM 29174 C C . ARG A 1 74 ? -22.371 14.164 10.948 1.00 1.00 625 ARG A C 15
ATOM 29175 O O . ARG A 1 74 ? -22.003 15.338 10.990 1.00 1.00 625 ARG A O 15
ATOM 29196 N N . GLY A 1 75 ? -23.245 13.684 10.078 1.00 1.00 626 GLY A N 15
ATOM 29197 C CA . GLY A 1 75 ? -23.853 14.541 9.076 1.00 1.00 626 GLY A CA 15
ATOM 29198 C C . GLY A 1 75 ? -25.134 15.186 9.609 1.00 1.00 626 GLY A C 15
ATOM 29199 O O . GLY A 1 75 ? -25.594 16.194 9.075 1.00 1.00 626 GLY A O 15
ATOM 29203 N N . GLY A 1 76 ? -25.673 14.579 10.655 1.00 1.00 627 GLY A N 15
ATOM 29204 C CA . GLY A 1 76 ? -26.890 15.081 11.268 1.00 1.00 627 GLY A CA 15
ATOM 29205 C C . GLY A 1 76 ? -28.037 14.081 11.110 1.00 1.00 627 GLY A C 15
ATOM 29206 O O . GLY A 1 76 ? -29.181 14.472 10.881 1.00 1.00 627 GLY A O 15
ATOM 29210 N N . LYS A 1 77 ? -27.690 12.808 11.239 1.00 1.00 628 LYS A N 15
ATOM 29211 C CA . LYS A 1 77 ? -28.676 11.748 11.113 1.00 1.00 628 LYS A CA 15
ATOM 29212 C C . LYS A 1 77 ? -28.354 10.638 12.115 1.00 1.00 628 LYS A C 15
ATOM 29213 O O . LYS A 1 77 ? -27.297 10.651 12.745 1.00 1.00 628 LYS A O 15
ATOM 29232 N N . GLN A 1 78 ? -29.285 9.702 12.231 1.00 1.00 629 GLN A N 15
ATOM 29233 C CA . GLN A 1 78 ? -29.113 8.585 13.146 1.00 1.00 629 GLN A CA 15
ATOM 29234 C C . GLN A 1 78 ? -29.688 7.305 12.536 1.00 1.00 629 GLN A C 15
ATOM 29235 O O . GLN A 1 78 ? -30.775 7.322 11.960 1.00 1.00 629 GLN A O 15
ATOM 29249 N N . PHE A 1 79 ? -28.933 6.226 12.684 1.00 1.00 630 PHE A N 15
ATOM 29250 C CA . PHE A 1 79 ? -29.354 4.941 12.154 1.00 1.00 630 PHE A CA 15
ATOM 29251 C C . PHE A 1 79 ? -29.426 3.888 13.262 1.00 1.00 630 PHE A C 15
ATOM 29252 O O . PHE A 1 79 ? -28.661 3.941 14.225 1.00 1.00 630 PHE A O 15
ATOM 29269 N N . ILE A 1 80 ? -30.353 2.957 13.090 1.00 1.00 631 ILE A N 15
ATOM 29270 C CA . ILE A 1 80 ? -30.535 1.894 14.064 1.00 1.00 631 ILE A CA 15
ATOM 29271 C C . ILE A 1 80 ? -30.676 0.557 13.335 1.00 1.00 631 ILE A C 15
ATOM 29272 O O . ILE A 1 80 ? -31.676 0.319 12.656 1.00 1.00 631 ILE A O 15
ATOM 29288 N N . LEU A 1 81 ? -29.662 -0.279 13.495 1.00 1.00 632 LEU A N 15
ATOM 29289 C CA . LEU A 1 81 ? -29.660 -1.586 12.859 1.00 1.00 632 LEU A CA 15
ATOM 29290 C C . LEU A 1 81 ? -29.541 -2.670 13.931 1.00 1.00 632 LEU A C 15
ATOM 29291 O O . LEU A 1 81 ? -29.070 -2.406 15.036 1.00 1.00 632 LEU A O 15
ATOM 29307 N N . GLN A 1 82 ? -29.975 -3.867 13.567 1.00 1.00 633 GLN A N 15
ATOM 29308 C CA . GLN A 1 82 ? -29.922 -4.994 14.485 1.00 1.00 633 GLN A CA 15
ATOM 29309 C C . GLN A 1 82 ? -29.736 -6.301 13.711 1.00 1.00 633 GLN A C 15
ATOM 29310 O O . GLN A 1 82 ? -29.976 -6.352 12.507 1.00 1.00 633 GLN A O 15
ATOM 29324 N N . CYS A 1 83 ? -29.309 -7.324 14.435 1.00 1.00 634 CYS A N 15
ATOM 29325 C CA . CYS A 1 83 ? -29.088 -8.628 13.832 1.00 1.00 634 CYS A CA 15
ATOM 29326 C C . CYS A 1 83 ? -29.511 -9.701 14.838 1.00 1.00 634 CYS A C 15
ATOM 29327 O O . CYS A 1 83 ? -29.327 -9.534 16.043 1.00 1.00 634 CYS A O 15
ATOM 29335 N N . ASP A 1 84 ? -30.069 -10.777 14.306 1.00 1.00 635 ASP A N 15
ATOM 29336 C CA . ASP A 1 84 ? -30.520 -11.877 15.141 1.00 1.00 635 ASP A CA 15
ATOM 29337 C C . ASP A 1 84 ? -29.311 -12.527 15.817 1.00 1.00 635 ASP A C 15
ATOM 29338 O O . ASP A 1 84 ? -29.452 -13.198 16.838 1.00 1.00 635 ASP A O 15
ATOM 29347 N N . SER A 1 85 ? -28.149 -12.306 15.220 1.00 1.00 636 SER A N 15
ATOM 29348 C CA . SER A 1 85 ? -26.916 -12.861 15.751 1.00 1.00 636 SER A CA 15
ATOM 29349 C C . SER A 1 85 ? -26.290 -11.886 16.749 1.00 1.00 636 SER A C 15
ATOM 29350 O O . SER A 1 85 ? -26.600 -10.695 16.737 1.00 1.00 636 SER A O 15
ATOM 29358 N N . ASP A 1 86 ? -25.419 -12.426 17.589 1.00 1.00 637 ASP A N 15
ATOM 29359 C CA . ASP A 1 86 ? -24.747 -11.618 18.592 1.00 1.00 637 ASP A CA 15
ATOM 29360 C C . ASP A 1 86 ? -23.451 -11.057 18.004 1.00 1.00 637 ASP A C 15
ATOM 29361 O O . ASP A 1 86 ? -23.146 -9.878 18.173 1.00 1.00 637 ASP A O 15
ATOM 29370 N N . PRO A 1 87 ? -22.702 -11.953 17.305 1.00 1.00 638 PRO A N 15
ATOM 29371 C CA . PRO A 1 87 ? -21.446 -11.560 16.690 1.00 1.00 638 PRO A CA 15
ATOM 29372 C C . PRO A 1 87 ? -21.689 -10.727 15.429 1.00 1.00 638 PRO A C 15
ATOM 29373 O O . PRO A 1 87 ? -21.199 -9.605 15.319 1.00 1.00 638 PRO A O 15
ATOM 29384 N N . GLU A 1 88 ? -22.445 -11.311 14.511 1.00 1.00 639 GLU A N 15
ATOM 29385 C CA . GLU A 1 88 ? -22.758 -10.637 13.263 1.00 1.00 639 GLU A CA 15
ATOM 29386 C C . GLU A 1 88 ? -22.567 -9.126 13.412 1.00 1.00 639 GLU A C 15
ATOM 29387 O O . GLU A 1 88 ? -21.526 -8.589 13.036 1.00 1.00 639 GLU A O 15
ATOM 29399 N N . LEU A 1 89 ? -23.588 -8.484 13.961 1.00 1.00 640 LEU A N 15
ATOM 29400 C CA . LEU A 1 89 ? -23.545 -7.046 14.164 1.00 1.00 640 LEU A CA 15
ATOM 29401 C C . LEU A 1 89 ? -22.234 -6.673 14.861 1.00 1.00 640 LEU A C 15
ATOM 29402 O O . LEU A 1 89 ? -21.537 -5.754 14.432 1.00 1.00 640 LEU A O 15
ATOM 29418 N N . VAL A 1 90 ? -21.938 -7.405 15.926 1.00 1.00 641 VAL A N 15
ATOM 29419 C CA . VAL A 1 90 ? -20.723 -7.161 16.686 1.00 1.00 641 VAL A CA 15
ATOM 29420 C C . VAL A 1 90 ? -19.549 -6.981 15.721 1.00 1.00 641 VAL A C 15
ATOM 29421 O O . VAL A 1 90 ? -18.857 -5.965 15.762 1.00 1.00 641 VAL A O 15
ATOM 29434 N N . GLN A 1 91 ? -19.362 -7.983 14.873 1.00 1.00 642 GLN A N 15
ATOM 29435 C CA . GLN A 1 91 ? -18.285 -7.948 13.899 1.00 1.00 642 GLN A CA 15
ATOM 29436 C C . GLN A 1 91 ? -18.498 -6.797 12.914 1.00 1.00 642 GLN A C 15
ATOM 29437 O O . GLN A 1 91 ? -17.547 -6.115 12.537 1.00 1.00 642 GLN A O 15
ATOM 29451 N N . TRP A 1 92 ? -19.752 -6.619 12.524 1.00 1.00 643 TRP A N 15
ATOM 29452 C CA . TRP A 1 92 ? -20.101 -5.565 11.588 1.00 1.00 643 TRP A CA 15
ATOM 29453 C C . TRP A 1 92 ? -19.606 -4.236 12.168 1.00 1.00 643 TRP A C 15
ATOM 29454 O O . TRP A 1 92 ? -19.028 -3.420 11.452 1.00 1.00 643 TRP A O 15
ATOM 29475 N N . LYS A 1 93 ? -19.853 -4.062 13.458 1.00 1.00 644 LYS A N 15
ATOM 29476 C CA . LYS A 1 93 ? -19.439 -2.848 14.140 1.00 1.00 644 LYS A CA 15
ATOM 29477 C C . LYS A 1 93 ? -17.917 -2.722 14.071 1.00 1.00 644 LYS A C 15
ATOM 29478 O O . LYS A 1 93 ? -17.395 -1.758 13.512 1.00 1.00 644 LYS A O 15
ATOM 29497 N N . LYS A 1 94 ? -17.246 -3.710 14.645 1.00 1.00 645 LYS A N 15
ATOM 29498 C CA . LYS A 1 94 ? -15.793 -3.721 14.655 1.00 1.00 645 LYS A CA 15
ATOM 29499 C C . LYS A 1 94 ? -15.274 -3.195 13.316 1.00 1.00 645 LYS A C 15
ATOM 29500 O O . LYS A 1 94 ? -14.465 -2.268 13.279 1.00 1.00 645 LYS A O 15
ATOM 29519 N N . GLU A 1 95 ? -15.761 -3.808 12.246 1.00 1.00 646 GLU A N 15
ATOM 29520 C CA . GLU A 1 95 ? -15.356 -3.413 10.907 1.00 1.00 646 GLU A CA 15
ATOM 29521 C C . GLU A 1 95 ? -15.981 -2.066 10.541 1.00 1.00 646 GLU A C 15
ATOM 29522 O O . GLU A 1 95 ? -15.398 -1.294 9.780 1.00 1.00 646 GLU A O 15
ATOM 29534 N N . LEU A 1 96 ? -17.157 -1.823 11.098 1.00 1.00 647 LEU A N 15
ATOM 29535 C CA . LEU A 1 96 ? -17.867 -0.582 10.839 1.00 1.00 647 LEU A CA 15
ATOM 29536 C C . LEU A 1 96 ? -17.133 0.573 11.524 1.00 1.00 647 LEU A C 15
ATOM 29537 O O . LEU A 1 96 ? -16.690 1.511 10.862 1.00 1.00 647 LEU A O 15
ATOM 29553 N N . ARG A 1 97 ? -17.025 0.466 12.840 1.00 1.00 648 ARG A N 15
ATOM 29554 C CA . ARG A 1 97 ? -16.351 1.490 13.620 1.00 1.00 648 ARG A CA 15
ATOM 29555 C C . ARG A 1 97 ? -15.093 1.970 12.894 1.00 1.00 648 ARG A C 15
ATOM 29556 O O . ARG A 1 97 ? -14.930 3.165 12.650 1.00 1.00 648 ARG A O 15
ATOM 29577 N N . ASP A 1 98 ? -14.235 1.015 12.569 1.00 1.00 649 ASP A N 15
ATOM 29578 C CA . ASP A 1 98 ? -12.997 1.325 11.876 1.00 1.00 649 ASP A CA 15
ATOM 29579 C C . ASP A 1 98 ? -13.318 2.039 10.561 1.00 1.00 649 ASP A C 15
ATOM 29580 O O . ASP A 1 98 ? -12.705 3.056 10.237 1.00 1.00 649 ASP A O 15
ATOM 29589 N N . ALA A 1 99 ? -14.280 1.480 9.840 1.00 1.00 650 ALA A N 15
ATOM 29590 C CA . ALA A 1 99 ? -14.690 2.050 8.568 1.00 1.00 650 ALA A CA 15
ATOM 29591 C C . ALA A 1 99 ? -14.929 3.551 8.742 1.00 1.00 650 ALA A C 15
ATOM 29592 O O . ALA A 1 99 ? -14.411 4.359 7.972 1.00 1.00 650 ALA A O 15
ATOM 29599 N N . TYR A 1 100 ? -15.714 3.880 9.757 1.00 1.00 651 TYR A N 15
ATOM 29600 C CA . TYR A 1 100 ? -16.029 5.270 10.041 1.00 1.00 651 TYR A CA 15
ATOM 29601 C C . TYR A 1 100 ? -14.817 5.997 10.627 1.00 1.00 651 TYR A C 15
ATOM 29602 O O . TYR A 1 100 ? -14.587 7.168 10.329 1.00 1.00 651 TYR A O 15
ATOM 29620 N N . ARG A 1 101 ? -14.073 5.274 11.451 1.00 1.00 652 ARG A N 15
ATOM 29621 C CA . ARG A 1 101 ? -12.891 5.834 12.083 1.00 1.00 652 ARG A CA 15
ATOM 29622 C C . ARG A 1 101 ? -11.844 6.191 11.026 1.00 1.00 652 ARG A C 15
ATOM 29623 O O . ARG A 1 101 ? -11.518 7.363 10.841 1.00 1.00 652 ARG A O 15
ATOM 29644 N N . GLU A 1 102 ? -11.346 5.161 10.360 1.00 1.00 653 GLU A N 15
ATOM 29645 C CA . GLU A 1 102 ? -10.343 5.351 9.326 1.00 1.00 653 GLU A CA 15
ATOM 29646 C C . GLU A 1 102 ? -10.685 6.574 8.474 1.00 1.00 653 GLU A C 15
ATOM 29647 O O . GLU A 1 102 ? -9.870 7.485 8.332 1.00 1.00 653 GLU A O 15
ATOM 29659 N N . ALA A 1 103 ? -11.891 6.554 7.926 1.00 1.00 654 ALA A N 15
ATOM 29660 C CA . ALA A 1 103 ? -12.351 7.651 7.089 1.00 1.00 654 ALA A CA 15
ATOM 29661 C C . ALA A 1 103 ? -12.065 8.979 7.795 1.00 1.00 654 ALA A C 15
ATOM 29662 O O . ALA A 1 103 ? -11.663 9.951 7.157 1.00 1.00 654 ALA A O 15
ATOM 29669 N N . GLN A 1 104 ? -12.282 8.977 9.101 1.00 1.00 655 GLN A N 15
ATOM 29670 C CA . GLN A 1 104 ? -12.053 10.169 9.900 1.00 1.00 655 GLN A CA 15
ATOM 29671 C C . GLN A 1 104 ? -10.553 10.455 10.007 1.00 1.00 655 GLN A C 15
ATOM 29672 O O . GLN A 1 104 ? -10.062 11.430 9.438 1.00 1.00 655 GLN A O 15
ATOM 29686 N N . GLN A 1 105 ? -9.869 9.590 10.738 1.00 1.00 656 GLN A N 15
ATOM 29687 C CA . GLN A 1 105 ? -8.435 9.738 10.926 1.00 1.00 656 GLN A CA 15
ATOM 29688 C C . GLN A 1 105 ? -7.733 9.869 9.573 1.00 1.00 656 GLN A C 15
ATOM 29689 O O . GLN A 1 105 ? -6.611 10.370 9.497 1.00 1.00 656 GLN A O 15
ATOM 29703 N N . LEU A 1 106 ? -8.422 9.410 8.538 1.00 1.00 657 LEU A N 15
ATOM 29704 C CA . LEU A 1 106 ? -7.879 9.469 7.192 1.00 1.00 657 LEU A CA 15
ATOM 29705 C C . LEU A 1 106 ? -8.244 10.811 6.557 1.00 1.00 657 LEU A C 15
ATOM 29706 O O . LEU A 1 106 ? -7.589 11.258 5.617 1.00 1.00 657 LEU A O 15
ATOM 29722 N N . VAL A 1 107 ? -9.293 11.418 7.095 1.00 1.00 658 VAL A N 15
ATOM 29723 C CA . VAL A 1 107 ? -9.755 12.701 6.594 1.00 1.00 658 VAL A CA 15
ATOM 29724 C C . VAL A 1 107 ? -9.593 13.760 7.685 1.00 1.00 658 VAL A C 15
ATOM 29725 O O . VAL A 1 107 ? -10.169 14.842 7.597 1.00 1.00 658 VAL A O 15
ATOM 29738 N N . GLN A 1 108 ? -8.804 13.410 8.692 1.00 1.00 659 GLN A N 15
ATOM 29739 C CA . GLN A 1 108 ? -8.558 14.318 9.799 1.00 1.00 659 GLN A CA 15
ATOM 29740 C C . GLN A 1 108 ? -7.588 15.422 9.375 1.00 1.00 659 GLN A C 15
ATOM 29741 O O . GLN A 1 108 ? -7.924 16.604 9.436 1.00 1.00 659 GLN A O 15
ATOM 29755 N N . ARG A 1 109 ? -6.404 14.998 8.958 1.00 1.00 660 ARG A N 15
ATOM 29756 C CA . ARG A 1 109 ? -5.384 15.937 8.525 1.00 1.00 660 ARG A CA 15
ATOM 29757 C C . ARG A 1 109 ? -5.810 16.623 7.225 1.00 1.00 660 ARG A C 15
ATOM 29758 O O . ARG A 1 109 ? -5.186 16.429 6.183 1.00 1.00 660 ARG A O 15
ATOM 29779 N N . VAL A 1 110 ? -6.871 17.409 7.329 1.00 1.00 661 VAL A N 15
ATOM 29780 C CA . VAL A 1 110 ? -7.388 18.125 6.175 1.00 1.00 661 VAL A CA 15
ATOM 29781 C C . VAL A 1 110 ? -6.424 19.254 5.805 1.00 1.00 661 VAL A C 15
ATOM 29782 O O . VAL A 1 110 ? -6.060 20.067 6.654 1.00 1.00 661 VAL A O 15
ATOM 29795 N N . PRO A 1 111 ? -6.029 19.270 4.504 1.00 1.00 662 PRO A N 15
ATOM 29796 C CA . PRO A 1 111 ? -5.114 20.286 4.012 1.00 1.00 662 PRO A CA 15
ATOM 29797 C C . PRO A 1 111 ? -5.825 21.631 3.849 1.00 1.00 662 PRO A C 15
ATOM 29798 O O . PRO A 1 111 ? -6.681 21.782 2.977 1.00 1.00 662 PRO A O 15
ATOM 29809 N N . LYS A 1 112 ? -5.444 22.573 4.699 1.00 1.00 663 LYS A N 15
ATOM 29810 C CA . LYS A 1 112 ? -6.035 23.900 4.658 1.00 1.00 663 LYS A CA 15
ATOM 29811 C C . LYS A 1 112 ? -5.344 24.729 3.575 1.00 1.00 663 LYS A C 15
ATOM 29812 O O . LYS A 1 112 ? -5.984 25.161 2.616 1.00 1.00 663 LYS A O 15
ATOM 29831 N N . MET A 1 113 ? -4.048 24.926 3.762 1.00 1.00 664 MET A N 15
ATOM 29832 C CA . MET A 1 113 ? -3.262 25.696 2.811 1.00 1.00 664 MET A CA 15
ATOM 29833 C C . MET A 1 113 ? -3.056 24.915 1.511 1.00 1.00 664 MET A C 15
ATOM 29834 O O . MET A 1 113 ? -2.571 25.464 0.523 1.00 1.00 664 MET A O 15
ATOM 29848 N N . LYS A 1 114 ? -3.434 23.646 1.554 1.00 1.00 665 LYS A N 15
ATOM 29849 C CA . LYS A 1 114 ? -3.298 22.783 0.392 1.00 1.00 665 LYS A CA 15
ATOM 29850 C C . LYS A 1 114 ? -1.813 22.549 0.109 1.00 1.00 665 LYS A C 15
ATOM 29851 O O . LYS A 1 114 ? -1.223 23.223 -0.733 1.00 1.00 665 LYS A O 15
ATOM 29870 N N . ASN A 1 115 ? -1.252 21.588 0.829 1.00 1.00 666 ASN A N 15
ATOM 29871 C CA . ASN A 1 115 ? 0.154 21.254 0.667 1.00 1.00 666 ASN A CA 15
ATOM 29872 C C . ASN A 1 115 ? 0.295 20.157 -0.390 1.00 1.00 666 ASN A C 15
ATOM 29873 O O . ASN A 1 115 ? 0.750 19.055 -0.089 1.00 1.00 666 ASN A O 15
ATOM 29884 N N . LYS A 1 116 ? -0.108 20.497 -1.606 1.00 1.00 667 LYS A N 15
ATOM 29885 C CA . LYS A 1 116 ? -0.031 19.553 -2.709 1.00 1.00 667 LYS A CA 15
ATOM 29886 C C . LYS A 1 116 ? -0.023 20.322 -4.032 1.00 1.00 667 LYS A C 15
ATOM 29887 O O . LYS A 1 116 ? 0.963 20.289 -4.767 1.00 1.00 667 LYS A O 15
ATOM 29906 N N . PRO A 1 117 ? -1.163 21.012 -4.303 1.00 1.00 668 PRO A N 15
ATOM 29907 C CA . PRO A 1 117 ? -1.296 21.787 -5.525 1.00 1.00 668 PRO A CA 15
ATOM 29908 C C . PRO A 1 117 ? -0.489 23.084 -5.442 1.00 1.00 668 PRO A C 15
ATOM 29909 O O . PRO A 1 117 ? -0.956 24.139 -5.870 1.00 1.00 668 PRO A O 15
ATOM 29920 N N . ARG A 1 118 ? 0.708 22.964 -4.887 1.00 1.00 669 ARG A N 15
ATOM 29921 C CA . ARG A 1 118 ? 1.585 24.114 -4.742 1.00 1.00 669 ARG A CA 15
ATOM 29922 C C . ARG A 1 118 ? 2.086 24.576 -6.113 1.00 1.00 669 ARG A C 15
ATOM 29923 O O . ARG A 1 118 ? 2.647 23.786 -6.870 1.00 1.00 669 ARG A O 15
ATOM 29944 N N . SER A 1 119 ? 1.868 25.853 -6.388 1.00 1.00 670 SER A N 15
ATOM 29945 C CA . SER A 1 119 ? 2.291 26.429 -7.653 1.00 1.00 670 SER A CA 15
ATOM 29946 C C . SER A 1 119 ? 3.817 26.429 -7.743 1.00 1.00 670 SER A C 15
ATOM 29947 O O . SER A 1 119 ? 4.432 25.659 -6.974 1.00 1.00 670 SER A O 15
ATOM 29956 N N . GLY A 1 1 ? -8.244 2.918 -9.203 1.00 1.00 552 GLY A N 16
ATOM 29957 C CA . GLY A 1 1 ? -8.633 3.948 -10.151 1.00 1.00 552 GLY A CA 16
ATOM 29958 C C . GLY A 1 1 ? -8.149 5.325 -9.693 1.00 1.00 552 GLY A C 16
ATOM 29959 O O . GLY A 1 1 ? -7.289 5.929 -10.333 1.00 1.00 552 GLY A O 16
ATOM 29965 N N . SER A 1 2 ? -8.722 5.784 -8.590 1.00 1.00 553 SER A N 16
ATOM 29966 C CA . SER A 1 2 ? -8.361 7.078 -8.040 1.00 1.00 553 SER A CA 16
ATOM 29967 C C . SER A 1 2 ? -7.829 6.911 -6.615 1.00 1.00 553 SER A C 16
ATOM 29968 O O . SER A 1 2 ? -6.696 7.293 -6.322 1.00 1.00 553 SER A O 16
ATOM 29976 N N . HIS A 1 3 ? -8.671 6.340 -5.767 1.00 1.00 554 HIS A N 16
ATOM 29977 C CA . HIS A 1 3 ? -8.300 6.118 -4.380 1.00 1.00 554 HIS A CA 16
ATOM 29978 C C . HIS A 1 3 ? -9.365 5.260 -3.695 1.00 1.00 554 HIS A C 16
ATOM 29979 O O . HIS A 1 3 ? -10.018 5.708 -2.753 1.00 1.00 554 HIS A O 16
ATOM 29993 N N . MET A 1 4 ? -9.509 4.041 -4.195 1.00 1.00 555 MET A N 16
ATOM 29994 C CA . MET A 1 4 ? -10.484 3.116 -3.642 1.00 1.00 555 MET A CA 16
ATOM 29995 C C . MET A 1 4 ? -10.107 1.668 -3.960 1.00 1.00 555 MET A C 16
ATOM 29996 O O . MET A 1 4 ? -9.569 1.383 -5.029 1.00 1.00 555 MET A O 16
ATOM 30010 N N . GLY A 1 5 ? -10.404 0.791 -3.012 1.00 1.00 556 GLY A N 16
ATOM 30011 C CA . GLY A 1 5 ? -10.103 -0.621 -3.178 1.00 1.00 556 GLY A CA 16
ATOM 30012 C C . GLY A 1 5 ? -11.358 -1.408 -3.556 1.00 1.00 556 GLY A C 16
ATOM 30013 O O . GLY A 1 5 ? -12.432 -0.830 -3.721 1.00 1.00 556 GLY A O 16
ATOM 30017 N N . LYS A 1 6 ? -11.182 -2.716 -3.685 1.00 1.00 557 LYS A N 16
ATOM 30018 C CA . LYS A 1 6 ? -12.287 -3.588 -4.042 1.00 1.00 557 LYS A CA 16
ATOM 30019 C C . LYS A 1 6 ? -12.222 -4.859 -3.192 1.00 1.00 557 LYS A C 16
ATOM 30020 O O . LYS A 1 6 ? -11.910 -5.935 -3.700 1.00 1.00 557 LYS A O 16
ATOM 30039 N N . ASP A 1 7 ? -12.525 -4.693 -1.912 1.00 1.00 558 ASP A N 16
ATOM 30040 C CA . ASP A 1 7 ? -12.505 -5.814 -0.989 1.00 1.00 558 ASP A CA 16
ATOM 30041 C C . ASP A 1 7 ? -13.451 -5.524 0.179 1.00 1.00 558 ASP A C 16
ATOM 30042 O O . ASP A 1 7 ? -13.149 -4.697 1.037 1.00 1.00 558 ASP A O 16
ATOM 30051 N N . CYS A 1 8 ? -14.579 -6.221 0.172 1.00 1.00 559 CYS A N 16
ATOM 30052 C CA . CYS A 1 8 ? -15.572 -6.048 1.219 1.00 1.00 559 CYS A CA 16
ATOM 30053 C C . CYS A 1 8 ? -14.999 -6.613 2.521 1.00 1.00 559 CYS A C 16
ATOM 30054 O O . CYS A 1 8 ? -14.257 -7.594 2.504 1.00 1.00 559 CYS A O 16
ATOM 30062 N N . ILE A 1 9 ? -15.365 -5.967 3.618 1.00 1.00 560 ILE A N 16
ATOM 30063 C CA . ILE A 1 9 ? -14.897 -6.391 4.927 1.00 1.00 560 ILE A CA 16
ATOM 30064 C C . ILE A 1 9 ? -15.912 -7.359 5.538 1.00 1.00 560 ILE A C 16
ATOM 30065 O O . ILE A 1 9 ? -15.574 -8.495 5.866 1.00 1.00 560 ILE A O 16
ATOM 30081 N N . MET A 1 10 ? -17.138 -6.872 5.672 1.00 1.00 561 MET A N 16
ATOM 30082 C CA . MET A 1 10 ? -18.205 -7.679 6.238 1.00 1.00 561 MET A CA 16
ATOM 30083 C C . MET A 1 10 ? -19.320 -7.908 5.216 1.00 1.00 561 MET A C 16
ATOM 30084 O O . MET A 1 10 ? -19.644 -7.015 4.434 1.00 1.00 561 MET A O 16
ATOM 30098 N N . HIS A 1 11 ? -19.877 -9.110 5.254 1.00 1.00 562 HIS A N 16
ATOM 30099 C CA . HIS A 1 11 ? -20.949 -9.468 4.340 1.00 1.00 562 HIS A CA 16
ATOM 30100 C C . HIS A 1 11 ? -21.926 -10.414 5.041 1.00 1.00 562 HIS A C 16
ATOM 30101 O O . HIS A 1 11 ? -21.598 -11.000 6.070 1.00 1.00 562 HIS A O 16
ATOM 30115 N N . GLY A 1 12 ? -23.108 -10.534 4.453 1.00 1.00 563 GLY A N 16
ATOM 30116 C CA . GLY A 1 12 ? -24.135 -11.400 5.008 1.00 1.00 563 GLY A CA 16
ATOM 30117 C C . GLY A 1 12 ? -25.461 -10.651 5.158 1.00 1.00 563 GLY A C 16
ATOM 30118 O O . GLY A 1 12 ? -25.678 -9.629 4.509 1.00 1.00 563 GLY A O 16
ATOM 30122 N N . TYR A 1 13 ? -26.312 -11.189 6.019 1.00 1.00 564 TYR A N 16
ATOM 30123 C CA . TYR A 1 13 ? -27.611 -10.584 6.262 1.00 1.00 564 TYR A CA 16
ATOM 30124 C C . TYR A 1 13 ? -27.544 -9.592 7.425 1.00 1.00 564 TYR A C 16
ATOM 30125 O O . TYR A 1 13 ? -27.074 -9.932 8.510 1.00 1.00 564 TYR A O 16
ATOM 30143 N N . MET A 1 14 ? -28.023 -8.385 7.160 1.00 1.00 565 MET A N 16
ATOM 30144 C CA . MET A 1 14 ? -28.025 -7.342 8.170 1.00 1.00 565 MET A CA 16
ATOM 30145 C C . MET A 1 14 ? -29.281 -6.476 8.064 1.00 1.00 565 MET A C 16
ATOM 30146 O O . MET A 1 14 ? -29.581 -5.939 6.999 1.00 1.00 565 MET A O 16
ATOM 30160 N N . SER A 1 15 ? -29.982 -6.367 9.183 1.00 1.00 566 SER A N 16
ATOM 30161 C CA . SER A 1 15 ? -31.200 -5.576 9.229 1.00 1.00 566 SER A CA 16
ATOM 30162 C C . SER A 1 15 ? -30.914 -4.211 9.855 1.00 1.00 566 SER A C 16
ATOM 30163 O O . SER A 1 15 ? -30.114 -4.104 10.784 1.00 1.00 566 SER A O 16
ATOM 30171 N N . LYS A 1 16 ? -31.580 -3.197 9.320 1.00 1.00 567 LYS A N 16
ATOM 30172 C CA . LYS A 1 16 ? -31.406 -1.843 9.815 1.00 1.00 567 LYS A CA 16
ATOM 30173 C C . LYS A 1 16 ? -32.596 -0.988 9.374 1.00 1.00 567 LYS A C 16
ATOM 30174 O O . LYS A 1 16 ? -33.346 -1.374 8.479 1.00 1.00 567 LYS A O 16
ATOM 30193 N N . MET A 1 17 ? -32.731 0.161 10.022 1.00 1.00 568 MET A N 16
ATOM 30194 C CA . MET A 1 17 ? -33.817 1.074 9.707 1.00 1.00 568 MET A CA 16
ATOM 30195 C C . MET A 1 17 ? -33.842 2.252 10.683 1.00 1.00 568 MET A C 16
ATOM 30196 O O . MET A 1 17 ? -33.109 2.260 11.670 1.00 1.00 568 MET A O 16
ATOM 30210 N N . GLY A 1 18 ? -34.693 3.218 10.373 1.00 1.00 569 GLY A N 16
ATOM 30211 C CA . GLY A 1 18 ? -34.824 4.399 11.211 1.00 1.00 569 GLY A CA 16
ATOM 30212 C C . GLY A 1 18 ? -35.951 5.304 10.709 1.00 1.00 569 GLY A C 16
ATOM 30213 O O . GLY A 1 18 ? -36.041 5.586 9.515 1.00 1.00 569 GLY A O 16
ATOM 30217 N N . ASN A 1 19 ? -36.781 5.735 11.648 1.00 1.00 570 ASN A N 16
ATOM 30218 C CA . ASN A 1 19 ? -37.898 6.604 11.316 1.00 1.00 570 ASN A CA 16
ATOM 30219 C C . ASN A 1 19 ? -38.508 7.157 12.605 1.00 1.00 570 ASN A C 16
ATOM 30220 O O . ASN A 1 19 ? -38.037 6.852 13.700 1.00 1.00 570 ASN A O 16
ATOM 30231 N N . PRO A 1 20 ? -39.573 7.984 12.430 1.00 1.00 571 PRO A N 16
ATOM 30232 C CA . PRO A 1 20 ? -40.252 8.582 13.566 1.00 1.00 571 PRO A CA 16
ATOM 30233 C C . PRO A 1 20 ? -41.124 7.554 14.289 1.00 1.00 571 PRO A C 16
ATOM 30234 O O . PRO A 1 20 ? -41.848 7.895 15.223 1.00 1.00 571 PRO A O 16
ATOM 30245 N N . PHE A 1 21 ? -41.030 6.316 13.826 1.00 1.00 572 PHE A N 16
ATOM 30246 C CA . PHE A 1 21 ? -41.801 5.235 14.416 1.00 1.00 572 PHE A CA 16
ATOM 30247 C C . PHE A 1 21 ? -41.091 3.892 14.237 1.00 1.00 572 PHE A C 16
ATOM 30248 O O . PHE A 1 21 ? -41.455 3.105 13.366 1.00 1.00 572 PHE A O 16
ATOM 30265 N N . LEU A 1 22 ? -40.089 3.672 15.075 1.00 1.00 573 LEU A N 16
ATOM 30266 C CA . LEU A 1 22 ? -39.325 2.438 15.020 1.00 1.00 573 LEU A CA 16
ATOM 30267 C C . LEU A 1 22 ? -40.084 1.339 15.765 1.00 1.00 573 LEU A C 16
ATOM 30268 O O . LEU A 1 22 ? -39.875 1.134 16.960 1.00 1.00 573 LEU A O 16
ATOM 30284 N N . THR A 1 23 ? -40.951 0.660 15.028 1.00 1.00 574 THR A N 16
ATOM 30285 C CA . THR A 1 23 ? -41.743 -0.415 15.604 1.00 1.00 574 THR A CA 16
ATOM 30286 C C . THR A 1 23 ? -41.789 -1.611 14.653 1.00 1.00 574 THR A C 16
ATOM 30287 O O . THR A 1 23 ? -42.554 -2.550 14.869 1.00 1.00 574 THR A O 16
ATOM 30298 N N . GLN A 1 24 ? -40.961 -1.540 13.621 1.00 1.00 575 GLN A N 16
ATOM 30299 C CA . GLN A 1 24 ? -40.898 -2.607 12.637 1.00 1.00 575 GLN A CA 16
ATOM 30300 C C . GLN A 1 24 ? -39.483 -3.183 12.569 1.00 1.00 575 GLN A C 16
ATOM 30301 O O . GLN A 1 24 ? -38.595 -2.745 13.298 1.00 1.00 575 GLN A O 16
ATOM 30315 N N . TRP A 1 25 ? -39.317 -4.157 11.685 1.00 1.00 576 TRP A N 16
ATOM 30316 C CA . TRP A 1 25 ? -38.024 -4.798 11.512 1.00 1.00 576 TRP A CA 16
ATOM 30317 C C . TRP A 1 25 ? -37.982 -5.405 10.109 1.00 1.00 576 TRP A C 16
ATOM 30318 O O . TRP A 1 25 ? -38.860 -6.182 9.738 1.00 1.00 576 TRP A O 16
ATOM 30339 N N . GLN A 1 26 ? -36.951 -5.028 9.367 1.00 1.00 577 GLN A N 16
ATOM 30340 C CA . GLN A 1 26 ? -36.783 -5.525 8.011 1.00 1.00 577 GLN A CA 16
ATOM 30341 C C . GLN A 1 26 ? -35.374 -6.093 7.826 1.00 1.00 577 GLN A C 16
ATOM 30342 O O . GLN A 1 26 ? -34.387 -5.370 7.957 1.00 1.00 577 GLN A O 16
ATOM 30356 N N . ARG A 1 27 ? -35.325 -7.383 7.525 1.00 1.00 578 ARG A N 16
ATOM 30357 C CA . ARG A 1 27 ? -34.054 -8.056 7.319 1.00 1.00 578 ARG A CA 16
ATOM 30358 C C . ARG A 1 27 ? -33.587 -7.879 5.874 1.00 1.00 578 ARG A C 16
ATOM 30359 O O . ARG A 1 27 ? -34.279 -8.281 4.939 1.00 1.00 578 ARG A O 16
ATOM 30380 N N . ARG A 1 28 ? -32.416 -7.276 5.733 1.00 1.00 579 ARG A N 16
ATOM 30381 C CA . ARG A 1 28 ? -31.847 -7.040 4.418 1.00 1.00 579 ARG A CA 16
ATOM 30382 C C . ARG A 1 28 ? -30.357 -7.383 4.414 1.00 1.00 579 ARG A C 16
ATOM 30383 O O . ARG A 1 28 ? -29.734 -7.472 5.470 1.00 1.00 579 ARG A O 16
ATOM 30404 N N . TYR A 1 29 ? -29.827 -7.566 3.212 1.00 1.00 580 TYR A N 16
ATOM 30405 C CA . TYR A 1 29 ? -28.421 -7.896 3.057 1.00 1.00 580 TYR A CA 16
ATOM 30406 C C . TYR A 1 29 ? -27.567 -6.631 2.959 1.00 1.00 580 TYR A C 16
ATOM 30407 O O . TYR A 1 29 ? -27.885 -5.719 2.197 1.00 1.00 580 TYR A O 16
ATOM 30425 N N . PHE A 1 30 ? -26.498 -6.615 3.741 1.00 1.00 581 PHE A N 16
ATOM 30426 C CA . PHE A 1 30 ? -25.596 -5.476 3.752 1.00 1.00 581 PHE A CA 16
ATOM 30427 C C . PHE A 1 30 ? -24.161 -5.909 3.441 1.00 1.00 581 PHE A C 16
ATOM 30428 O O . PHE A 1 30 ? -23.820 -7.083 3.581 1.00 1.00 581 PHE A O 16
ATOM 30445 N N . TYR A 1 31 ? -23.362 -4.938 3.026 1.00 1.00 582 TYR A N 16
ATOM 30446 C CA . TYR A 1 31 ? -21.972 -5.205 2.694 1.00 1.00 582 TYR A CA 16
ATOM 30447 C C . TYR A 1 31 ? -21.061 -4.089 3.210 1.00 1.00 582 TYR A C 16
ATOM 30448 O O . TYR A 1 31 ? -21.160 -2.947 2.764 1.00 1.00 582 TYR A O 16
ATOM 30466 N N . LEU A 1 32 ? -20.195 -4.458 4.143 1.00 1.00 583 LEU A N 16
ATOM 30467 C CA . LEU A 1 32 ? -19.268 -3.502 4.724 1.00 1.00 583 LEU A CA 16
ATOM 30468 C C . LEU A 1 32 ? -17.989 -3.467 3.887 1.00 1.00 583 LEU A C 16
ATOM 30469 O O . LEU A 1 32 ? -17.219 -4.426 3.882 1.00 1.00 583 LEU A O 16
ATOM 30485 N N . PHE A 1 33 ? -17.800 -2.350 3.198 1.00 1.00 584 PHE A N 16
ATOM 30486 C CA . PHE A 1 33 ? -16.627 -2.178 2.359 1.00 1.00 584 PHE A CA 16
ATOM 30487 C C . PHE A 1 33 ? -15.531 -1.408 3.101 1.00 1.00 584 PHE A C 16
ATOM 30488 O O . PHE A 1 33 ? -15.760 -0.894 4.194 1.00 1.00 584 PHE A O 16
ATOM 30505 N N . PRO A 1 34 ? -14.334 -1.353 2.460 1.00 1.00 585 PRO A N 16
ATOM 30506 C CA . PRO A 1 34 ? -13.202 -0.657 3.047 1.00 1.00 585 PRO A CA 16
ATOM 30507 C C . PRO A 1 34 ? -13.371 0.859 2.933 1.00 1.00 585 PRO A C 16
ATOM 30508 O O . PRO A 1 34 ? -12.456 1.615 3.251 1.00 1.00 585 PRO A O 16
ATOM 30519 N N . ASN A 1 35 ? -14.549 1.257 2.477 1.00 1.00 586 ASN A N 16
ATOM 30520 C CA . ASN A 1 35 ? -14.852 2.670 2.316 1.00 1.00 586 ASN A CA 16
ATOM 30521 C C . ASN A 1 35 ? -16.318 2.831 1.913 1.00 1.00 586 ASN A C 16
ATOM 30522 O O . ASN A 1 35 ? -16.992 3.757 2.363 1.00 1.00 586 ASN A O 16
ATOM 30533 N N . ARG A 1 36 ? -16.770 1.916 1.069 1.00 1.00 587 ARG A N 16
ATOM 30534 C CA . ARG A 1 36 ? -18.146 1.945 0.598 1.00 1.00 587 ARG A CA 16
ATOM 30535 C C . ARG A 1 36 ? -19.038 1.109 1.518 1.00 1.00 587 ARG A C 16
ATOM 30536 O O . ARG A 1 36 ? -18.655 0.796 2.644 1.00 1.00 587 ARG A O 16
ATOM 30557 N N . LEU A 1 37 ? -20.211 0.769 1.003 1.00 1.00 588 LEU A N 16
ATOM 30558 C CA . LEU A 1 37 ? -21.161 -0.024 1.763 1.00 1.00 588 LEU A CA 16
ATOM 30559 C C . LEU A 1 37 ? -22.491 -0.079 1.010 1.00 1.00 588 LEU A C 16
ATOM 30560 O O . LEU A 1 37 ? -23.171 0.937 0.871 1.00 1.00 588 LEU A O 16
ATOM 30576 N N . GLU A 1 38 ? -22.824 -1.274 0.546 1.00 1.00 589 GLU A N 16
ATOM 30577 C CA . GLU A 1 38 ? -24.061 -1.473 -0.190 1.00 1.00 589 GLU A CA 16
ATOM 30578 C C . GLU A 1 38 ? -24.912 -2.550 0.487 1.00 1.00 589 GLU A C 16
ATOM 30579 O O . GLU A 1 38 ? -24.380 -3.469 1.105 1.00 1.00 589 GLU A O 16
ATOM 30591 N N . TRP A 1 39 ? -26.221 -2.400 0.346 1.00 1.00 590 TRP A N 16
ATOM 30592 C CA . TRP A 1 39 ? -27.150 -3.348 0.935 1.00 1.00 590 TRP A CA 16
ATOM 30593 C C . TRP A 1 39 ? -28.200 -3.701 -0.121 1.00 1.00 590 TRP A C 16
ATOM 30594 O O . TRP A 1 39 ? -28.552 -2.865 -0.955 1.00 1.00 590 TRP A O 16
ATOM 30615 N N . ARG A 1 40 ? -28.670 -4.937 -0.053 1.00 1.00 591 ARG A N 16
ATOM 30616 C CA . ARG A 1 40 ? -29.671 -5.411 -0.994 1.00 1.00 591 ARG A CA 16
ATOM 30617 C C . ARG A 1 40 ? -30.870 -5.996 -0.243 1.00 1.00 591 ARG A C 16
ATOM 30618 O O . ARG A 1 40 ? -30.861 -6.073 0.985 1.00 1.00 591 ARG A O 16
ATOM 30639 N N . GLY A 1 41 ? -31.873 -6.392 -1.012 1.00 1.00 592 GLY A N 16
ATOM 30640 C CA . GLY A 1 41 ? -33.076 -6.967 -0.436 1.00 1.00 592 GLY A CA 16
ATOM 30641 C C . GLY A 1 41 ? -34.186 -7.085 -1.483 1.00 1.00 592 GLY A C 16
ATOM 30642 O O . GLY A 1 41 ? -33.997 -7.713 -2.524 1.00 1.00 592 GLY A O 16
ATOM 30646 N N . GLU A 1 42 ? -35.317 -6.469 -1.173 1.00 1.00 593 GLU A N 16
ATOM 30647 C CA . GLU A 1 42 ? -36.456 -6.496 -2.075 1.00 1.00 593 GLU A CA 16
ATOM 30648 C C . GLU A 1 42 ? -36.092 -5.841 -3.409 1.00 1.00 593 GLU A C 16
ATOM 30649 O O . GLU A 1 42 ? -34.992 -5.313 -3.566 1.00 1.00 593 GLU A O 16
ATOM 30661 N N . GLY A 1 43 ? -37.035 -5.898 -4.337 1.00 1.00 594 GLY A N 16
ATOM 30662 C CA . GLY A 1 43 ? -36.829 -5.318 -5.652 1.00 1.00 594 GLY A CA 16
ATOM 30663 C C . GLY A 1 43 ? -37.720 -4.091 -5.857 1.00 1.00 594 GLY A C 16
ATOM 30664 O O . GLY A 1 43 ? -38.347 -3.610 -4.914 1.00 1.00 594 GLY A O 16
ATOM 30668 N N . GLU A 1 44 ? -37.748 -3.618 -7.095 1.00 1.00 595 GLU A N 16
ATOM 30669 C CA . GLU A 1 44 ? -38.552 -2.458 -7.435 1.00 1.00 595 GLU A CA 16
ATOM 30670 C C . GLU A 1 44 ? -38.059 -1.227 -6.670 1.00 1.00 595 GLU A C 16
ATOM 30671 O O . GLU A 1 44 ? -38.759 -0.220 -6.589 1.00 1.00 595 GLU A O 16
ATOM 30683 N N . ALA A 1 45 ? -36.855 -1.350 -6.128 1.00 1.00 596 ALA A N 16
ATOM 30684 C CA . ALA A 1 45 ? -36.260 -0.261 -5.374 1.00 1.00 596 ALA A CA 16
ATOM 30685 C C . ALA A 1 45 ? -34.910 0.105 -5.994 1.00 1.00 596 ALA A C 16
ATOM 30686 O O . ALA A 1 45 ? -34.315 -0.696 -6.712 1.00 1.00 596 ALA A O 16
ATOM 30693 N N . PRO A 1 46 ? -34.454 1.350 -5.686 1.00 1.00 597 PRO A N 16
ATOM 30694 C CA . PRO A 1 46 ? -33.186 1.832 -6.204 1.00 1.00 597 PRO A CA 16
ATOM 30695 C C . PRO A 1 46 ? -32.011 1.183 -5.472 1.00 1.00 597 PRO A C 16
ATOM 30696 O O . PRO A 1 46 ? -32.210 0.370 -4.569 1.00 1.00 597 PRO A O 16
ATOM 30707 N N . GLN A 1 47 ? -30.812 1.564 -5.887 1.00 1.00 598 GLN A N 16
ATOM 30708 C CA . GLN A 1 47 ? -29.605 1.028 -5.281 1.00 1.00 598 GLN A CA 16
ATOM 30709 C C . GLN A 1 47 ? -29.206 1.865 -4.064 1.00 1.00 598 GLN A C 16
ATOM 30710 O O . GLN A 1 47 ? -29.539 3.047 -3.981 1.00 1.00 598 GLN A O 16
ATOM 30724 N N . SER A 1 48 ? -28.499 1.219 -3.148 1.00 1.00 599 SER A N 16
ATOM 30725 C CA . SER A 1 48 ? -28.051 1.889 -1.938 1.00 1.00 599 SER A CA 16
ATOM 30726 C C . SER A 1 48 ? -26.599 1.513 -1.639 1.00 1.00 599 SER A C 16
ATOM 30727 O O . SER A 1 48 ? -26.332 0.454 -1.072 1.00 1.00 599 SER A O 16
ATOM 30735 N N . LEU A 1 49 ? -25.697 2.399 -2.035 1.00 1.00 600 LEU A N 16
ATOM 30736 C CA . LEU A 1 49 ? -24.278 2.173 -1.815 1.00 1.00 600 LEU A CA 16
ATOM 30737 C C . LEU A 1 49 ? -23.639 3.455 -1.274 1.00 1.00 600 LEU A C 16
ATOM 30738 O O . LEU A 1 49 ? -23.386 4.392 -2.029 1.00 1.00 600 LEU A O 16
ATOM 30754 N N . LEU A 1 50 ? -23.399 3.453 0.029 1.00 1.00 601 LEU A N 16
ATOM 30755 C CA . LEU A 1 50 ? -22.796 4.604 0.679 1.00 1.00 601 LEU A CA 16
ATOM 30756 C C . LEU A 1 50 ? -21.348 4.274 1.047 1.00 1.00 601 LEU A C 16
ATOM 30757 O O . LEU A 1 50 ? -20.831 3.223 0.671 1.00 1.00 601 LEU A O 16
ATOM 30773 N N . THR A 1 51 ? -20.733 5.191 1.778 1.00 1.00 602 THR A N 16
ATOM 30774 C CA . THR A 1 51 ? -19.354 5.012 2.202 1.00 1.00 602 THR A CA 16
ATOM 30775 C C . THR A 1 51 ? -19.271 4.924 3.727 1.00 1.00 602 THR A C 16
ATOM 30776 O O . THR A 1 51 ? -20.288 4.753 4.398 1.00 1.00 602 THR A O 16
ATOM 30787 N N . MET A 1 52 ? -18.052 5.045 4.229 1.00 1.00 603 MET A N 16
ATOM 30788 C CA . MET A 1 52 ? -17.822 4.980 5.662 1.00 1.00 603 MET A CA 16
ATOM 30789 C C . MET A 1 52 ? -17.036 6.199 6.148 1.00 1.00 603 MET A C 16
ATOM 30790 O O . MET A 1 52 ? -16.170 6.081 7.013 1.00 1.00 603 MET A O 16
ATOM 30804 N N . GLU A 1 53 ? -17.364 7.345 5.567 1.00 1.00 604 GLU A N 16
ATOM 30805 C CA . GLU A 1 53 ? -16.699 8.584 5.930 1.00 1.00 604 GLU A CA 16
ATOM 30806 C C . GLU A 1 53 ? -17.730 9.650 6.310 1.00 1.00 604 GLU A C 16
ATOM 30807 O O . GLU A 1 53 ? -17.792 10.709 5.689 1.00 1.00 604 GLU A O 16
ATOM 30819 N N . GLU A 1 54 ? -18.514 9.330 7.330 1.00 1.00 605 GLU A N 16
ATOM 30820 C CA . GLU A 1 54 ? -19.539 10.245 7.800 1.00 1.00 605 GLU A CA 16
ATOM 30821 C C . GLU A 1 54 ? -19.933 9.907 9.239 1.00 1.00 605 GLU A C 16
ATOM 30822 O O . GLU A 1 54 ? -19.839 10.754 10.127 1.00 1.00 605 GLU A O 16
ATOM 30834 N N . ILE A 1 55 ? -20.364 8.668 9.426 1.00 1.00 606 ILE A N 16
ATOM 30835 C CA . ILE A 1 55 ? -20.771 8.208 10.742 1.00 1.00 606 ILE A CA 16
ATOM 30836 C C . ILE A 1 55 ? -19.895 8.874 11.804 1.00 1.00 606 ILE A C 16
ATOM 30837 O O . ILE A 1 55 ? -18.681 8.970 11.640 1.00 1.00 606 ILE A O 16
ATOM 30853 N N . GLN A 1 56 ? -20.548 9.318 12.870 1.00 1.00 607 GLN A N 16
ATOM 30854 C CA . GLN A 1 56 ? -19.843 9.972 13.959 1.00 1.00 607 GLN A CA 16
ATOM 30855 C C . GLN A 1 56 ? -19.375 8.938 14.985 1.00 1.00 607 GLN A C 16
ATOM 30856 O O . GLN A 1 56 ? -18.286 9.060 15.542 1.00 1.00 607 GLN A O 16
ATOM 30870 N N . SER A 1 57 ? -20.223 7.944 15.205 1.00 1.00 608 SER A N 16
ATOM 30871 C CA . SER A 1 57 ? -19.911 6.890 16.155 1.00 1.00 608 SER A CA 16
ATOM 30872 C C . SER A 1 57 ? -20.999 5.816 16.123 1.00 1.00 608 SER A C 16
ATOM 30873 O O . SER A 1 57 ? -22.188 6.132 16.115 1.00 1.00 608 SER A O 16
ATOM 30881 N N . VAL A 1 58 ? -20.555 4.568 16.102 1.00 1.00 609 VAL A N 16
ATOM 30882 C CA . VAL A 1 58 ? -21.477 3.445 16.070 1.00 1.00 609 VAL A CA 16
ATOM 30883 C C . VAL A 1 58 ? -21.474 2.749 17.433 1.00 1.00 609 VAL A C 16
ATOM 30884 O O . VAL A 1 58 ? -20.427 2.620 18.066 1.00 1.00 609 VAL A O 16
ATOM 30897 N N . GLU A 1 59 ? -22.658 2.319 17.844 1.00 1.00 610 GLU A N 16
ATOM 30898 C CA . GLU A 1 59 ? -22.805 1.640 19.120 1.00 1.00 610 GLU A CA 16
ATOM 30899 C C . GLU A 1 59 ? -24.073 0.785 19.123 1.00 1.00 610 GLU A C 16
ATOM 30900 O O . GLU A 1 59 ? -24.675 0.557 18.074 1.00 1.00 610 GLU A O 16
ATOM 30912 N N . GLU A 1 60 ? -24.443 0.335 20.314 1.00 1.00 611 GLU A N 16
ATOM 30913 C CA . GLU A 1 60 ? -25.631 -0.489 20.466 1.00 1.00 611 GLU A CA 16
ATOM 30914 C C . GLU A 1 60 ? -26.415 -0.065 21.708 1.00 1.00 611 GLU A C 16
ATOM 30915 O O . GLU A 1 60 ? -25.828 0.365 22.702 1.00 1.00 611 GLU A O 16
ATOM 30927 N N . THR A 1 61 ? -27.730 -0.198 21.614 1.00 1.00 612 THR A N 16
ATOM 30928 C CA . THR A 1 61 ? -28.600 0.166 22.719 1.00 1.00 612 THR A CA 16
ATOM 30929 C C . THR A 1 61 ? -29.263 -1.081 23.310 1.00 1.00 612 THR A C 16
ATOM 30930 O O . THR A 1 61 ? -29.284 -2.136 22.677 1.00 1.00 612 THR A O 16
ATOM 30941 N N . GLN A 1 62 ? -29.787 -0.918 24.515 1.00 1.00 613 GLN A N 16
ATOM 30942 C CA . GLN A 1 62 ? -30.449 -2.017 25.197 1.00 1.00 613 GLN A CA 16
ATOM 30943 C C . GLN A 1 62 ? -31.847 -1.594 25.654 1.00 1.00 613 GLN A C 16
ATOM 30944 O O . GLN A 1 62 ? -32.154 -0.405 25.700 1.00 1.00 613 GLN A O 16
ATOM 30958 N N . ILE A 1 63 ? -32.656 -2.592 25.979 1.00 1.00 614 ILE A N 16
ATOM 30959 C CA . ILE A 1 63 ? -34.013 -2.339 26.430 1.00 1.00 614 ILE A CA 16
ATOM 30960 C C . ILE A 1 63 ? -34.419 -3.413 27.441 1.00 1.00 614 ILE A C 16
ATOM 30961 O O . ILE A 1 63 ? -35.073 -4.393 27.083 1.00 1.00 614 ILE A O 16
ATOM 30977 N N . LYS A 1 64 ? -34.016 -3.195 28.683 1.00 1.00 615 LYS A N 16
ATOM 30978 C CA . LYS A 1 64 ? -34.329 -4.133 29.749 1.00 1.00 615 LYS A CA 16
ATOM 30979 C C . LYS A 1 64 ? -33.334 -5.294 29.709 1.00 1.00 615 LYS A C 16
ATOM 30980 O O . LYS A 1 64 ? -33.005 -5.869 30.746 1.00 1.00 615 LYS A O 16
ATOM 30999 N N . GLU A 1 65 ? -32.881 -5.604 28.503 1.00 1.00 616 GLU A N 16
ATOM 31000 C CA . GLU A 1 65 ? -31.930 -6.685 28.315 1.00 1.00 616 GLU A CA 16
ATOM 31001 C C . GLU A 1 65 ? -31.149 -6.487 27.014 1.00 1.00 616 GLU A C 16
ATOM 31002 O O . GLU A 1 65 ? -29.922 -6.561 27.006 1.00 1.00 616 GLU A O 16
ATOM 31014 N N . ARG A 1 66 ? -31.894 -6.238 25.948 1.00 1.00 617 ARG A N 16
ATOM 31015 C CA . ARG A 1 66 ? -31.288 -6.027 24.644 1.00 1.00 617 ARG A CA 16
ATOM 31016 C C . ARG A 1 66 ? -32.237 -5.244 23.736 1.00 1.00 617 ARG A C 16
ATOM 31017 O O . ARG A 1 66 ? -33.439 -5.501 23.719 1.00 1.00 617 ARG A O 16
ATOM 31038 N N . LYS A 1 67 ? -31.661 -4.301 23.004 1.00 1.00 618 LYS A N 16
ATOM 31039 C CA . LYS A 1 67 ? -32.441 -3.477 22.096 1.00 1.00 618 LYS A CA 16
ATOM 31040 C C . LYS A 1 67 ? -31.963 -3.713 20.662 1.00 1.00 618 LYS A C 16
ATOM 31041 O O . LYS A 1 67 ? -32.359 -4.688 20.024 1.00 1.00 618 LYS A O 16
ATOM 31060 N N . CYS A 1 68 ? -31.121 -2.803 20.196 1.00 1.00 619 CYS A N 16
ATOM 31061 C CA . CYS A 1 68 ? -30.586 -2.900 18.848 1.00 1.00 619 CYS A CA 16
ATOM 31062 C C . CYS A 1 68 ? -29.277 -2.108 18.795 1.00 1.00 619 CYS A C 16
ATOM 31063 O O . CYS A 1 68 ? -28.761 -1.682 19.828 1.00 1.00 619 CYS A O 16
ATOM 31071 N N . LEU A 1 69 ? -28.777 -1.936 17.579 1.00 1.00 620 LEU A N 16
ATOM 31072 C CA . LEU A 1 69 ? -27.539 -1.203 17.376 1.00 1.00 620 LEU A CA 16
ATOM 31073 C C . LEU A 1 69 ? -27.862 0.225 16.934 1.00 1.00 620 LEU A C 16
ATOM 31074 O O . LEU A 1 69 ? -28.921 0.476 16.363 1.00 1.00 620 LEU A O 16
ATOM 31090 N N . LEU A 1 70 ? -26.931 1.123 17.216 1.00 1.00 621 LEU A N 16
ATOM 31091 C CA . LEU A 1 70 ? -27.103 2.520 16.854 1.00 1.00 621 LEU A CA 16
ATOM 31092 C C . LEU A 1 70 ? -26.093 2.890 15.767 1.00 1.00 621 LEU A C 16
ATOM 31093 O O . LEU A 1 70 ? -25.077 2.216 15.605 1.00 1.00 621 LEU A O 16
ATOM 31109 N N . LEU A 1 71 ? -26.407 3.959 15.052 1.00 1.00 622 LEU A N 16
ATOM 31110 C CA . LEU A 1 71 ? -25.539 4.427 13.985 1.00 1.00 622 LEU A CA 16
ATOM 31111 C C . LEU A 1 71 ? -25.748 5.928 13.783 1.00 1.00 622 LEU A C 16
ATOM 31112 O O . LEU A 1 71 ? -26.561 6.341 12.957 1.00 1.00 622 LEU A O 16
ATOM 31128 N N . LYS A 1 72 ? -25.001 6.706 14.553 1.00 1.00 623 LYS A N 16
ATOM 31129 C CA . LYS A 1 72 ? -25.094 8.154 14.470 1.00 1.00 623 LYS A CA 16
ATOM 31130 C C . LYS A 1 72 ? -24.107 8.664 13.418 1.00 1.00 623 LYS A C 16
ATOM 31131 O O . LYS A 1 72 ? -22.956 8.234 13.380 1.00 1.00 623 LYS A O 16
ATOM 31150 N N . ILE A 1 73 ? -24.594 9.576 12.590 1.00 1.00 624 ILE A N 16
ATOM 31151 C CA . ILE A 1 73 ? -23.769 10.151 11.540 1.00 1.00 624 ILE A CA 16
ATOM 31152 C C . ILE A 1 73 ? -23.327 11.555 11.957 1.00 1.00 624 ILE A C 16
ATOM 31153 O O . ILE A 1 73 ? -24.084 12.285 12.594 1.00 1.00 624 ILE A O 16
ATOM 31169 N N . ARG A 1 74 ? -22.101 11.891 11.579 1.00 1.00 625 ARG A N 16
ATOM 31170 C CA . ARG A 1 74 ? -21.550 13.194 11.906 1.00 1.00 625 ARG A CA 16
ATOM 31171 C C . ARG A 1 74 ? -22.097 14.257 10.951 1.00 1.00 625 ARG A C 16
ATOM 31172 O O . ARG A 1 74 ? -21.705 15.420 11.022 1.00 1.00 625 ARG A O 16
ATOM 31193 N N . GLY A 1 75 ? -22.995 13.819 10.083 1.00 1.00 626 GLY A N 16
ATOM 31194 C CA . GLY A 1 75 ? -23.601 14.718 9.115 1.00 1.00 626 GLY A CA 16
ATOM 31195 C C . GLY A 1 75 ? -24.894 15.325 9.666 1.00 1.00 626 GLY A C 16
ATOM 31196 O O . GLY A 1 75 ? -25.280 16.428 9.279 1.00 1.00 626 GLY A O 16
ATOM 31200 N N . GLY A 1 76 ? -25.525 14.580 10.560 1.00 1.00 627 GLY A N 16
ATOM 31201 C CA . GLY A 1 76 ? -26.767 15.031 11.168 1.00 1.00 627 GLY A CA 16
ATOM 31202 C C . GLY A 1 76 ? -27.888 14.016 10.942 1.00 1.00 627 GLY A C 16
ATOM 31203 O O . GLY A 1 76 ? -28.999 14.387 10.564 1.00 1.00 627 GLY A O 16
ATOM 31207 N N . LYS A 1 77 ? -27.560 12.755 11.183 1.00 1.00 628 LYS A N 16
ATOM 31208 C CA . LYS A 1 77 ? -28.526 11.683 11.010 1.00 1.00 628 LYS A CA 16
ATOM 31209 C C . LYS A 1 77 ? -28.260 10.591 12.048 1.00 1.00 628 LYS A C 16
ATOM 31210 O O . LYS A 1 77 ? -27.236 10.612 12.727 1.00 1.00 628 LYS A O 16
ATOM 31229 N N . GLN A 1 78 ? -29.202 9.662 12.137 1.00 1.00 629 GLN A N 16
ATOM 31230 C CA . GLN A 1 78 ? -29.082 8.564 13.079 1.00 1.00 629 GLN A CA 16
ATOM 31231 C C . GLN A 1 78 ? -29.690 7.290 12.490 1.00 1.00 629 GLN A C 16
ATOM 31232 O O . GLN A 1 78 ? -30.703 7.345 11.794 1.00 1.00 629 GLN A O 16
ATOM 31246 N N . PHE A 1 79 ? -29.044 6.172 12.787 1.00 1.00 630 PHE A N 16
ATOM 31247 C CA . PHE A 1 79 ? -29.508 4.886 12.295 1.00 1.00 630 PHE A CA 16
ATOM 31248 C C . PHE A 1 79 ? -29.562 3.853 13.423 1.00 1.00 630 PHE A C 16
ATOM 31249 O O . PHE A 1 79 ? -28.978 4.059 14.486 1.00 1.00 630 PHE A O 16
ATOM 31266 N N . ILE A 1 80 ? -30.268 2.765 13.153 1.00 1.00 631 ILE A N 16
ATOM 31267 C CA . ILE A 1 80 ? -30.407 1.701 14.132 1.00 1.00 631 ILE A CA 16
ATOM 31268 C C . ILE A 1 80 ? -30.412 0.350 13.414 1.00 1.00 631 ILE A C 16
ATOM 31269 O O . ILE A 1 80 ? -31.360 0.027 12.699 1.00 1.00 631 ILE A O 16
ATOM 31285 N N . LEU A 1 81 ? -29.342 -0.401 13.628 1.00 1.00 632 LEU A N 16
ATOM 31286 C CA . LEU A 1 81 ? -29.212 -1.711 13.009 1.00 1.00 632 LEU A CA 16
ATOM 31287 C C . LEU A 1 81 ? -29.910 -2.754 13.884 1.00 1.00 632 LEU A C 16
ATOM 31288 O O . LEU A 1 81 ? -30.192 -2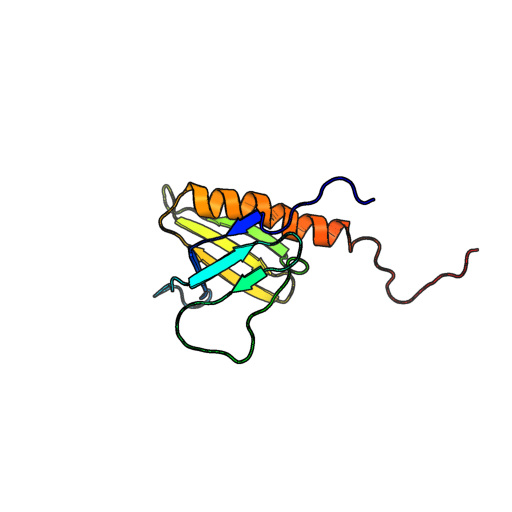.503 15.054 1.00 1.00 632 LEU A O 16
ATOM 31304 N N . GLN A 1 82 ? -30.170 -3.906 13.280 1.00 1.00 633 GLN A N 16
ATOM 31305 C CA . GLN A 1 82 ? -30.829 -4.989 13.988 1.00 1.00 633 GLN A CA 16
ATOM 31306 C C . GLN A 1 82 ? -30.500 -6.331 13.332 1.00 1.00 633 GLN A C 16
ATOM 31307 O O . GLN A 1 82 ? -30.790 -6.537 12.154 1.00 1.00 633 GLN A O 16
ATOM 31321 N N . CYS A 1 83 ? -29.900 -7.209 14.122 1.00 1.00 634 CYS A N 16
ATOM 31322 C CA . CYS A 1 83 ? -29.528 -8.525 13.631 1.00 1.00 634 CYS A CA 16
ATOM 31323 C C . CYS A 1 83 ? -30.111 -9.573 14.579 1.00 1.00 634 CYS A C 16
ATOM 31324 O O . CYS A 1 83 ? -30.341 -9.293 15.754 1.00 1.00 634 CYS A O 16
ATOM 31332 N N . ASP A 1 84 ? -30.334 -10.760 14.033 1.00 1.00 635 ASP A N 16
ATOM 31333 C CA . ASP A 1 84 ? -30.887 -11.852 14.816 1.00 1.00 635 ASP A CA 16
ATOM 31334 C C . ASP A 1 84 ? -29.751 -12.600 15.516 1.00 1.00 635 ASP A C 16
ATOM 31335 O O . ASP A 1 84 ? -29.995 -13.439 16.381 1.00 1.00 635 ASP A O 16
ATOM 31344 N N . SER A 1 85 ? -28.532 -12.267 15.114 1.00 1.00 636 SER A N 16
ATOM 31345 C CA . SER A 1 85 ? -27.357 -12.896 15.692 1.00 1.00 636 SER A CA 16
ATOM 31346 C C . SER A 1 85 ? -26.788 -12.018 16.808 1.00 1.00 636 SER A C 16
ATOM 31347 O O . SER A 1 85 ? -27.380 -11.000 17.163 1.00 1.00 636 SER A O 16
ATOM 31355 N N . ASP A 1 86 ? -25.647 -12.444 17.329 1.00 1.00 637 ASP A N 16
ATOM 31356 C CA . ASP A 1 86 ? -24.990 -11.709 18.397 1.00 1.00 637 ASP A CA 16
ATOM 31357 C C . ASP A 1 86 ? -23.701 -11.084 17.863 1.00 1.00 637 ASP A C 16
ATOM 31358 O O . ASP A 1 86 ? -23.456 -9.895 18.059 1.00 1.00 637 ASP A O 16
ATOM 31367 N N . PRO A 1 87 ? -22.889 -11.937 17.183 1.00 1.00 638 PRO A N 16
ATOM 31368 C CA . PRO A 1 87 ? -21.629 -11.481 16.620 1.00 1.00 638 PRO A CA 16
ATOM 31369 C C . PRO A 1 87 ? -21.862 -10.643 15.361 1.00 1.00 638 PRO A C 16
ATOM 31370 O O . PRO A 1 87 ? -21.329 -9.542 15.237 1.00 1.00 638 PRO A O 16
ATOM 31381 N N . GLU A 1 88 ? -22.659 -11.199 14.459 1.00 1.00 639 GLU A N 16
ATOM 31382 C CA . GLU A 1 88 ? -22.969 -10.517 13.215 1.00 1.00 639 GLU A CA 16
ATOM 31383 C C . GLU A 1 88 ? -22.744 -9.011 13.364 1.00 1.00 639 GLU A C 16
ATOM 31384 O O . GLU A 1 88 ? -21.705 -8.491 12.956 1.00 1.00 639 GLU A O 16
ATOM 31396 N N . LEU A 1 89 ? -23.733 -8.352 13.948 1.00 1.00 640 LEU A N 16
ATOM 31397 C CA . LEU A 1 89 ? -23.656 -6.916 14.156 1.00 1.00 640 LEU A CA 16
ATOM 31398 C C . LEU A 1 89 ? -22.351 -6.580 14.883 1.00 1.00 640 LEU A C 16
ATOM 31399 O O . LEU A 1 89 ? -21.628 -5.671 14.478 1.00 1.00 640 LEU A O 16
ATOM 31415 N N . VAL A 1 90 ? -22.093 -7.330 15.943 1.00 1.00 641 VAL A N 16
ATOM 31416 C CA . VAL A 1 90 ? -20.889 -7.123 16.730 1.00 1.00 641 VAL A CA 16
ATOM 31417 C C . VAL A 1 90 ? -19.697 -6.928 15.791 1.00 1.00 641 VAL A C 16
ATOM 31418 O O . VAL A 1 90 ? -18.995 -5.921 15.876 1.00 1.00 641 VAL A O 16
ATOM 31431 N N . GLN A 1 91 ? -19.508 -7.905 14.917 1.00 1.00 642 GLN A N 16
ATOM 31432 C CA . GLN A 1 91 ? -18.413 -7.853 13.962 1.00 1.00 642 GLN A CA 16
ATOM 31433 C C . GLN A 1 91 ? -18.620 -6.699 12.980 1.00 1.00 642 GLN A C 16
ATOM 31434 O O . GLN A 1 91 ? -17.667 -6.012 12.614 1.00 1.00 642 GLN A O 16
ATOM 31448 N N . TRP A 1 92 ? -19.871 -6.520 12.581 1.00 1.00 643 TRP A N 16
ATOM 31449 C CA . TRP A 1 92 ? -20.214 -5.460 11.647 1.00 1.00 643 TRP A CA 16
ATOM 31450 C C . TRP A 1 92 ? -19.732 -4.134 12.240 1.00 1.00 643 TRP A C 16
ATOM 31451 O O . TRP A 1 92 ? -19.167 -3.303 11.532 1.00 1.00 643 TRP A O 16
ATOM 31472 N N . LYS A 1 93 ? -19.973 -3.978 13.534 1.00 1.00 644 LYS A N 16
ATOM 31473 C CA . LYS A 1 93 ? -19.570 -2.768 14.229 1.00 1.00 644 LYS A CA 16
ATOM 31474 C C . LYS A 1 93 ? -18.047 -2.643 14.185 1.00 1.00 644 LYS A C 16
ATOM 31475 O O . LYS A 1 93 ? -17.514 -1.676 13.641 1.00 1.00 644 LYS A O 16
ATOM 31494 N N . LYS A 1 94 ? -17.386 -3.634 14.767 1.00 1.00 645 LYS A N 16
ATOM 31495 C CA . LYS A 1 94 ? -15.934 -3.648 14.801 1.00 1.00 645 LYS A CA 16
ATOM 31496 C C . LYS A 1 94 ? -15.391 -3.114 13.474 1.00 1.00 645 LYS A C 16
ATOM 31497 O O . LYS A 1 94 ? -14.548 -2.219 13.459 1.00 1.00 645 LYS A O 16
ATOM 31516 N N . GLU A 1 95 ? -15.898 -3.687 12.392 1.00 1.00 646 GLU A N 16
ATOM 31517 C CA . GLU A 1 95 ? -15.476 -3.279 11.062 1.00 1.00 646 GLU A CA 16
ATOM 31518 C C . GLU A 1 95 ? -16.062 -1.909 10.715 1.00 1.00 646 GLU A C 16
ATOM 31519 O O . GLU A 1 95 ? -15.426 -1.115 10.023 1.00 1.00 646 GLU A O 16
ATOM 31531 N N . LEU A 1 96 ? -17.268 -1.676 11.209 1.00 1.00 647 LEU A N 16
ATOM 31532 C CA . LEU A 1 96 ? -17.948 -0.415 10.960 1.00 1.00 647 LEU A CA 16
ATOM 31533 C C . LEU A 1 96 ? -17.203 0.713 11.678 1.00 1.00 647 LEU A C 16
ATOM 31534 O O . LEU A 1 96 ? -16.727 1.650 11.041 1.00 1.00 647 LEU A O 16
ATOM 31550 N N . ARG A 1 97 ? -17.125 0.583 12.993 1.00 1.00 648 ARG A N 16
ATOM 31551 C CA . ARG A 1 97 ? -16.446 1.579 13.805 1.00 1.00 648 ARG A CA 16
ATOM 31552 C C . ARG A 1 97 ? -15.163 2.042 13.113 1.00 1.00 648 ARG A C 16
ATOM 31553 O O . ARG A 1 97 ? -14.969 3.237 12.892 1.00 1.00 648 ARG A O 16
ATOM 31574 N N . ASP A 1 98 ? -14.319 1.073 12.791 1.00 1.00 649 ASP A N 16
ATOM 31575 C CA . ASP A 1 98 ? -13.060 1.367 12.128 1.00 1.00 649 ASP A CA 16
ATOM 31576 C C . ASP A 1 98 ? -13.341 1.985 10.758 1.00 1.00 649 ASP A C 16
ATOM 31577 O O . ASP A 1 98 ? -12.738 2.991 10.390 1.00 1.00 649 ASP A O 16
ATOM 31586 N N . ALA A 1 99 ? -14.259 1.356 10.038 1.00 1.00 650 ALA A N 16
ATOM 31587 C CA . ALA A 1 99 ? -14.628 1.831 8.715 1.00 1.00 650 ALA A CA 16
ATOM 31588 C C . ALA A 1 99 ? -14.876 3.340 8.773 1.00 1.00 650 ALA A C 16
ATOM 31589 O O . ALA A 1 99 ? -14.389 4.085 7.923 1.00 1.00 650 ALA A O 16
ATOM 31596 N N . TYR A 1 100 ? -15.634 3.746 9.781 1.00 1.00 651 TYR A N 16
ATOM 31597 C CA . TYR A 1 100 ? -15.952 5.152 9.959 1.00 1.00 651 TYR A CA 16
ATOM 31598 C C . TYR A 1 100 ? -14.754 5.919 10.523 1.00 1.00 651 TYR A C 16
ATOM 31599 O O . TYR A 1 100 ? -14.465 7.033 10.089 1.00 1.00 651 TYR A O 16
ATOM 31617 N N . ARG A 1 101 ? -14.090 5.291 11.481 1.00 1.00 652 ARG A N 16
ATOM 31618 C CA . ARG A 1 101 ? -12.929 5.900 12.110 1.00 1.00 652 ARG A CA 16
ATOM 31619 C C . ARG A 1 101 ? -11.833 6.151 11.071 1.00 1.00 652 ARG A C 16
ATOM 31620 O O . ARG A 1 101 ? -11.452 7.294 10.831 1.00 1.00 652 ARG A O 16
ATOM 31641 N N . GLU A 1 102 ? -11.361 5.062 10.484 1.00 1.00 653 GLU A N 16
ATOM 31642 C CA . GLU A 1 102 ? -10.316 5.148 9.477 1.00 1.00 653 GLU A CA 16
ATOM 31643 C C . GLU A 1 102 ? -10.631 6.268 8.482 1.00 1.00 653 GLU A C 16
ATOM 31644 O O . GLU A 1 102 ? -9.827 7.180 8.295 1.00 1.00 653 GLU A O 16
ATOM 31656 N N . ALA A 1 103 ? -11.801 6.160 7.870 1.00 1.00 654 ALA A N 16
ATOM 31657 C CA . ALA A 1 103 ? -12.230 7.153 6.899 1.00 1.00 654 ALA A CA 16
ATOM 31658 C C . ALA A 1 103 ? -11.976 8.553 7.461 1.00 1.00 654 ALA A C 16
ATOM 31659 O O . ALA A 1 103 ? -11.632 9.471 6.716 1.00 1.00 654 ALA A O 16
ATOM 31666 N N . GLN A 1 104 ? -12.154 8.674 8.767 1.00 1.00 655 GLN A N 16
ATOM 31667 C CA . GLN A 1 104 ? -11.948 9.947 9.437 1.00 1.00 655 GLN A CA 16
ATOM 31668 C C . GLN A 1 104 ? -10.451 10.244 9.563 1.00 1.00 655 GLN A C 16
ATOM 31669 O O . GLN A 1 104 ? -9.944 11.172 8.934 1.00 1.00 655 GLN A O 16
ATOM 31683 N N . GLN A 1 105 ? -9.786 9.438 10.377 1.00 1.00 656 GLN A N 16
ATOM 31684 C CA . GLN A 1 105 ? -8.360 9.604 10.594 1.00 1.00 656 GLN A CA 16
ATOM 31685 C C . GLN A 1 105 ? -7.622 9.651 9.254 1.00 1.00 656 GLN A C 16
ATOM 31686 O O . GLN A 1 105 ? -6.496 10.140 9.178 1.00 1.00 656 GLN A O 16
ATOM 31700 N N . LEU A 1 106 ? -8.287 9.134 8.230 1.00 1.00 657 LEU A N 16
ATOM 31701 C CA . LEU A 1 106 ? -7.708 9.111 6.898 1.00 1.00 657 LEU A CA 16
ATOM 31702 C C . LEU A 1 106 ? -8.024 10.429 6.187 1.00 1.00 657 LEU A C 16
ATOM 31703 O O . LEU A 1 106 ? -7.292 10.846 5.291 1.00 1.00 657 LEU A O 16
ATOM 31719 N N . VAL A 1 107 ? -9.117 11.046 6.611 1.00 1.00 658 VAL A N 16
ATOM 31720 C CA . VAL A 1 107 ? -9.538 12.308 6.027 1.00 1.00 658 VAL A CA 16
ATOM 31721 C C . VAL A 1 107 ? -9.342 13.430 7.048 1.00 1.00 658 VAL A C 16
ATOM 31722 O O . VAL A 1 107 ? -9.855 14.534 6.868 1.00 1.00 658 VAL A O 16
ATOM 31735 N N . GLN A 1 108 ? -8.600 13.108 8.097 1.00 1.00 659 GLN A N 16
ATOM 31736 C CA . GLN A 1 108 ? -8.332 14.075 9.147 1.00 1.00 659 GLN A CA 16
ATOM 31737 C C . GLN A 1 108 ? -7.483 15.228 8.603 1.00 1.00 659 GLN A C 16
ATOM 31738 O O . GLN A 1 108 ? -7.893 16.385 8.661 1.00 1.00 659 GLN A O 16
ATOM 31752 N N . ARG A 1 109 ? -6.316 14.867 8.087 1.00 1.00 660 ARG A N 16
ATOM 31753 C CA . ARG A 1 109 ? -5.408 15.857 7.533 1.00 1.00 660 ARG A CA 16
ATOM 31754 C C . ARG A 1 109 ? -5.944 16.382 6.199 1.00 1.00 660 ARG A C 16
ATOM 31755 O O . ARG A 1 109 ? -5.339 16.158 5.152 1.00 1.00 660 ARG A O 16
ATOM 31776 N N . VAL A 1 110 ? -7.072 17.071 6.282 1.00 1.00 661 VAL A N 16
ATOM 31777 C CA . VAL A 1 110 ? -7.696 17.630 5.096 1.00 1.00 661 VAL A CA 16
ATOM 31778 C C . VAL A 1 110 ? -7.068 18.992 4.789 1.00 1.00 661 VAL A C 16
ATOM 31779 O O . VAL A 1 110 ? -6.414 19.585 5.645 1.00 1.00 661 VAL A O 16
ATOM 31792 N N . PRO A 1 111 ? -7.299 19.460 3.532 1.00 1.00 662 PRO A N 16
ATOM 31793 C CA . PRO A 1 111 ? -6.764 20.741 3.102 1.00 1.00 662 PRO A CA 16
ATOM 31794 C C . PRO A 1 111 ? -7.553 21.899 3.715 1.00 1.00 662 PRO A C 16
ATOM 31795 O O . PRO A 1 111 ? -8.442 21.682 4.538 1.00 1.00 662 PRO A O 16
ATOM 31806 N N . LYS A 1 112 ? -7.201 23.103 3.292 1.00 1.00 663 LYS A N 16
ATOM 31807 C CA . LYS A 1 112 ? -7.865 24.296 3.790 1.00 1.00 663 LYS A CA 16
ATOM 31808 C C . LYS A 1 112 ? -9.333 24.276 3.355 1.00 1.00 663 LYS A C 16
ATOM 31809 O O . LYS A 1 112 ? -9.631 24.158 2.167 1.00 1.00 663 LYS A O 16
ATOM 31828 N N . MET A 1 113 ? -10.210 24.391 4.341 1.00 1.00 664 MET A N 16
ATOM 31829 C CA . MET A 1 113 ? -11.639 24.387 4.078 1.00 1.00 664 MET A CA 16
ATOM 31830 C C . MET A 1 113 ? -12.095 23.023 3.554 1.00 1.00 664 MET A C 16
ATOM 31831 O O . MET A 1 113 ? -11.706 22.612 2.462 1.00 1.00 664 MET A O 16
ATOM 31845 N N . LYS A 1 114 ? -12.914 22.361 4.358 1.00 1.00 665 LYS A N 16
ATOM 31846 C CA . LYS A 1 114 ? -13.427 21.053 3.991 1.00 1.00 665 LYS A CA 16
ATOM 31847 C C . LYS A 1 114 ? -14.783 21.218 3.301 1.00 1.00 665 LYS A C 16
ATOM 31848 O O . LYS A 1 114 ? -15.824 21.176 3.954 1.00 1.00 665 LYS A O 16
ATOM 31867 N N . ASN A 1 115 ? -14.726 21.402 1.990 1.00 1.00 666 ASN A N 16
ATOM 31868 C CA . ASN A 1 115 ? -15.935 21.573 1.205 1.00 1.00 666 ASN A CA 16
ATOM 31869 C C . ASN A 1 115 ? -16.423 23.017 1.334 1.00 1.00 666 ASN A C 16
ATOM 31870 O O . ASN A 1 115 ? -16.707 23.673 0.333 1.00 1.00 666 ASN A O 16
ATOM 31881 N N . LYS A 1 116 ? -16.504 23.470 2.576 1.00 1.00 667 LYS A N 16
ATOM 31882 C CA . LYS A 1 116 ? -16.952 24.825 2.851 1.00 1.00 667 LYS A CA 16
ATOM 31883 C C . LYS A 1 116 ? -16.863 25.095 4.354 1.00 1.00 667 LYS A C 16
ATOM 31884 O O . LYS A 1 116 ? -17.119 24.204 5.163 1.00 1.00 667 LYS A O 16
ATOM 31903 N N . PRO A 1 117 ? -16.488 26.357 4.691 1.00 1.00 668 PRO A N 16
ATOM 31904 C CA . PRO A 1 117 ? -16.360 26.754 6.083 1.00 1.00 668 PRO A CA 16
ATOM 31905 C C . PRO A 1 117 ? -17.735 26.954 6.724 1.00 1.00 668 PRO A C 16
ATOM 31906 O O . PRO A 1 117 ? -17.942 26.595 7.882 1.00 1.00 668 PRO A O 16
ATOM 31917 N N . ARG A 1 118 ? -18.639 27.526 5.943 1.00 1.00 669 ARG A N 16
ATOM 31918 C CA . ARG A 1 118 ? -19.988 27.778 6.419 1.00 1.00 669 ARG A CA 16
ATOM 31919 C C . ARG A 1 118 ? -20.802 28.504 5.347 1.00 1.00 669 ARG A C 16
ATOM 31920 O O . ARG A 1 118 ? -20.239 29.078 4.417 1.00 1.00 669 ARG A O 16
ATOM 31941 N N . SER A 1 119 ? -22.115 28.456 5.513 1.00 1.00 670 SER A N 16
ATOM 31942 C CA . SER A 1 119 ? -23.014 29.102 4.571 1.00 1.00 670 SER A CA 16
ATOM 31943 C C . SER A 1 119 ? -23.213 30.569 4.959 1.00 1.00 670 SER A C 16
ATOM 31944 O O . SER A 1 119 ? -22.765 31.431 4.173 1.00 1.00 670 SER A O 16
ATOM 31953 N N . GLY A 1 1 ? 3.430 3.359 -0.975 1.00 1.00 552 GLY A N 17
ATOM 31954 C CA . GLY A 1 1 ? 4.120 2.100 -1.197 1.00 1.00 552 GLY A CA 17
ATOM 31955 C C . GLY A 1 1 ? 3.738 1.071 -0.130 1.00 1.00 552 GLY A C 17
ATOM 31956 O O . GLY A 1 1 ? 4.578 0.660 0.669 1.00 1.00 552 GLY A O 17
ATOM 31962 N N . SER A 1 2 ? 2.470 0.685 -0.154 1.00 1.00 553 SER A N 17
ATOM 31963 C CA . SER A 1 2 ? 1.967 -0.287 0.801 1.00 1.00 553 SER A CA 17
ATOM 31964 C C . SER A 1 2 ? 0.538 -0.693 0.433 1.00 1.00 553 SER A C 17
ATOM 31965 O O . SER A 1 2 ? -0.138 0.014 -0.314 1.00 1.00 553 SER A O 17
ATOM 31973 N N . HIS A 1 3 ? 0.122 -1.828 0.972 1.00 1.00 554 HIS A N 17
ATOM 31974 C CA . HIS A 1 3 ? -1.215 -2.335 0.710 1.00 1.00 554 HIS A CA 17
ATOM 31975 C C . HIS A 1 3 ? -1.998 -2.420 2.019 1.00 1.00 554 HIS A C 17
ATOM 31976 O O . HIS A 1 3 ? -1.467 -2.857 3.038 1.00 1.00 554 HIS A O 17
ATOM 31990 N N . MET A 1 4 ? -3.252 -1.994 1.950 1.00 1.00 555 MET A N 17
ATOM 31991 C CA . MET A 1 4 ? -4.115 -2.015 3.119 1.00 1.00 555 MET A CA 17
ATOM 31992 C C . MET A 1 4 ? -5.408 -2.780 2.831 1.00 1.00 555 MET A C 17
ATOM 31993 O O . MET A 1 4 ? -6.292 -2.276 2.140 1.00 1.00 555 MET A O 17
ATOM 32007 N N . GLY A 1 5 ? -5.479 -3.987 3.374 1.00 1.00 556 GLY A N 17
ATOM 32008 C CA . GLY A 1 5 ? -6.648 -4.827 3.185 1.00 1.00 556 GLY A CA 17
ATOM 32009 C C . GLY A 1 5 ? -6.902 -5.086 1.698 1.00 1.00 556 GLY A C 17
ATOM 32010 O O . GLY A 1 5 ? -5.970 -5.077 0.895 1.00 1.00 556 GLY A O 17
ATOM 32014 N N . LYS A 1 6 ? -8.168 -5.310 1.377 1.00 1.00 557 LYS A N 17
ATOM 32015 C CA . LYS A 1 6 ? -8.555 -5.572 0.002 1.00 1.00 557 LYS A CA 17
ATOM 32016 C C . LYS A 1 6 ? -9.604 -4.545 -0.432 1.00 1.00 557 LYS A C 17
ATOM 32017 O O . LYS A 1 6 ? -9.275 -3.387 -0.689 1.00 1.00 557 LYS A O 17
ATOM 32036 N N . ASP A 1 7 ? -10.843 -5.007 -0.502 1.00 1.00 558 ASP A N 17
ATOM 32037 C CA . ASP A 1 7 ? -11.942 -4.142 -0.900 1.00 1.00 558 ASP A CA 17
ATOM 32038 C C . ASP A 1 7 ? -13.234 -4.629 -0.242 1.00 1.00 558 ASP A C 17
ATOM 32039 O O . ASP A 1 7 ? -14.329 -4.340 -0.723 1.00 1.00 558 ASP A O 17
ATOM 32048 N N . CYS A 1 8 ? -13.064 -5.364 0.849 1.00 1.00 559 CYS A N 17
ATOM 32049 C CA . CYS A 1 8 ? -14.203 -5.894 1.578 1.00 1.00 559 CYS A CA 17
ATOM 32050 C C . CYS A 1 8 ? -13.699 -6.461 2.908 1.00 1.00 559 CYS A C 17
ATOM 32051 O O . CYS A 1 8 ? -12.734 -7.222 2.936 1.00 1.00 559 CYS A O 17
ATOM 32059 N N . ILE A 1 9 ? -14.379 -6.068 3.976 1.00 1.00 560 ILE A N 17
ATOM 32060 C CA . ILE A 1 9 ? -14.012 -6.528 5.305 1.00 1.00 560 ILE A CA 17
ATOM 32061 C C . ILE A 1 9 ? -14.952 -7.660 5.726 1.00 1.00 560 ILE A C 17
ATOM 32062 O O . ILE A 1 9 ? -14.501 -8.754 6.060 1.00 1.00 560 ILE A O 17
ATOM 32078 N N . MET A 1 10 ? -16.242 -7.358 5.695 1.00 1.00 561 MET A N 17
ATOM 32079 C CA . MET A 1 10 ? -17.249 -8.336 6.068 1.00 1.00 561 MET A CA 17
ATOM 32080 C C . MET A 1 10 ? -18.558 -8.090 5.316 1.00 1.00 561 MET A C 17
ATOM 32081 O O . MET A 1 10 ? -18.873 -6.953 4.965 1.00 1.00 561 MET A O 17
ATOM 32095 N N . HIS A 1 11 ? -19.287 -9.173 5.092 1.00 1.00 562 HIS A N 17
ATOM 32096 C CA . HIS A 1 11 ? -20.555 -9.090 4.388 1.00 1.00 562 HIS A CA 17
ATOM 32097 C C . HIS A 1 11 ? -21.483 -10.208 4.867 1.00 1.00 562 HIS A C 17
ATOM 32098 O O . HIS A 1 11 ? -21.021 -11.227 5.375 1.00 1.00 562 HIS A O 17
ATOM 32112 N N . GLY A 1 12 ? -22.776 -9.977 4.687 1.00 1.00 563 GLY A N 17
ATOM 32113 C CA . GLY A 1 12 ? -23.773 -10.952 5.095 1.00 1.00 563 GLY A CA 17
ATOM 32114 C C . GLY A 1 12 ? -25.170 -10.329 5.124 1.00 1.00 563 GLY A C 17
ATOM 32115 O O . GLY A 1 12 ? -25.373 -9.229 4.612 1.00 1.00 563 GLY A O 17
ATOM 32119 N N . TYR A 1 13 ? -26.096 -11.058 5.730 1.00 1.00 564 TYR A N 17
ATOM 32120 C CA . TYR A 1 13 ? -27.468 -10.590 5.832 1.00 1.00 564 TYR A CA 17
ATOM 32121 C C . TYR A 1 13 ? -27.729 -9.954 7.199 1.00 1.00 564 TYR A C 17
ATOM 32122 O O . TYR A 1 13 ? -27.565 -10.605 8.232 1.00 1.00 564 TYR A O 17
ATOM 32140 N N . MET A 1 14 ? -28.132 -8.693 7.163 1.00 1.00 565 MET A N 17
ATOM 32141 C CA . MET A 1 14 ? -28.416 -7.963 8.387 1.00 1.00 565 MET A CA 17
ATOM 32142 C C . MET A 1 14 ? -29.831 -7.381 8.362 1.00 1.00 565 MET A C 17
ATOM 32143 O O . MET A 1 14 ? -30.699 -7.882 7.648 1.00 1.00 565 MET A O 17
ATOM 32157 N N . SER A 1 15 ? -30.019 -6.331 9.147 1.00 1.00 566 SER A N 17
ATOM 32158 C CA . SER A 1 15 ? -31.313 -5.676 9.224 1.00 1.00 566 SER A CA 17
ATOM 32159 C C . SER A 1 15 ? -31.137 -4.215 9.640 1.00 1.00 566 SER A C 17
ATOM 32160 O O . SER A 1 15 ? -30.401 -3.918 10.582 1.00 1.00 566 SER A O 17
ATOM 32168 N N . LYS A 1 16 ? -31.821 -3.339 8.919 1.00 1.00 567 LYS A N 17
ATOM 32169 C CA . LYS A 1 16 ? -31.748 -1.915 9.202 1.00 1.00 567 LYS A CA 17
ATOM 32170 C C . LYS A 1 16 ? -33.163 -1.334 9.234 1.00 1.00 567 LYS A C 17
ATOM 32171 O O . LYS A 1 16 ? -34.048 -1.805 8.521 1.00 1.00 567 LYS A O 17
ATOM 32190 N N . MET A 1 17 ? -33.332 -0.317 10.066 1.00 1.00 568 MET A N 17
ATOM 32191 C CA . MET A 1 17 ? -34.624 0.334 10.200 1.00 1.00 568 MET A CA 17
ATOM 32192 C C . MET A 1 17 ? -34.487 1.686 10.902 1.00 1.00 568 MET A C 17
ATOM 32193 O O . MET A 1 17 ? -33.431 2.002 11.448 1.00 1.00 568 MET A O 17
ATOM 32207 N N . GLY A 1 18 ? -35.569 2.450 10.864 1.00 1.00 569 GLY A N 17
ATOM 32208 C CA . GLY A 1 18 ? -35.583 3.762 11.490 1.00 1.00 569 GLY A CA 17
ATOM 32209 C C . GLY A 1 18 ? -36.715 4.625 10.932 1.00 1.00 569 GLY A C 17
ATOM 32210 O O . GLY A 1 18 ? -36.705 4.985 9.756 1.00 1.00 569 GLY A O 17
ATOM 32214 N N . ASN A 1 19 ? -37.667 4.930 11.802 1.00 1.00 570 ASN A N 17
ATOM 32215 C CA . ASN A 1 19 ? -38.805 5.744 11.411 1.00 1.00 570 ASN A CA 17
ATOM 32216 C C . ASN A 1 19 ? -39.537 6.226 12.664 1.00 1.00 570 ASN A C 17
ATOM 32217 O O . ASN A 1 19 ? -39.103 5.957 13.783 1.00 1.00 570 ASN A O 17
ATOM 32228 N N . PRO A 1 20 ? -40.665 6.950 12.429 1.00 1.00 571 PRO A N 17
ATOM 32229 C CA . PRO A 1 20 ? -41.460 7.473 13.527 1.00 1.00 571 PRO A CA 17
ATOM 32230 C C . PRO A 1 20 ? -42.272 6.360 14.194 1.00 1.00 571 PRO A C 17
ATOM 32231 O O . PRO A 1 20 ? -43.099 6.627 15.064 1.00 1.00 571 PRO A O 17
ATOM 32242 N N . PHE A 1 21 ? -42.007 5.137 13.760 1.00 1.00 572 PHE A N 17
ATOM 32243 C CA . PHE A 1 21 ? -42.703 3.982 14.304 1.00 1.00 572 PHE A CA 17
ATOM 32244 C C . PHE A 1 21 ? -41.737 2.817 14.530 1.00 1.00 572 PHE A C 17
ATOM 32245 O O . PHE A 1 21 ? -41.594 1.950 13.669 1.00 1.00 572 PHE A O 17
ATOM 32262 N N . LEU A 1 22 ? -41.102 2.832 15.691 1.00 1.00 573 LEU A N 17
ATOM 32263 C CA . LEU A 1 22 ? -40.154 1.788 16.041 1.00 1.00 573 LEU A CA 17
ATOM 32264 C C . LEU A 1 22 ? -40.912 0.592 16.623 1.00 1.00 573 LEU A C 17
ATOM 32265 O O . LEU A 1 22 ? -40.964 0.421 17.840 1.00 1.00 573 LEU A O 17
ATOM 32281 N N . THR A 1 23 ? -41.479 -0.202 15.728 1.00 1.00 574 THR A N 17
ATOM 32282 C CA . THR A 1 23 ? -42.231 -1.374 16.138 1.00 1.00 574 THR A CA 17
ATOM 32283 C C . THR A 1 23 ? -42.093 -2.488 15.098 1.00 1.00 574 THR A C 17
ATOM 32284 O O . THR A 1 23 ? -42.691 -3.554 15.241 1.00 1.00 574 THR A O 17
ATOM 32295 N N . GLN A 1 24 ? -41.300 -2.203 14.075 1.00 1.00 575 GLN A N 17
ATOM 32296 C CA . GLN A 1 24 ? -41.076 -3.166 13.011 1.00 1.00 575 GLN A CA 17
ATOM 32297 C C . GLN A 1 24 ? -39.577 -3.392 12.807 1.00 1.00 575 GLN A C 17
ATOM 32298 O O . GLN A 1 24 ? -38.756 -2.648 13.339 1.00 1.00 575 GLN A O 17
ATOM 32312 N N . TRP A 1 25 ? -39.266 -4.423 12.034 1.00 1.00 576 TRP A N 17
ATOM 32313 C CA . TRP A 1 25 ? -37.881 -4.756 11.751 1.00 1.00 576 TRP A CA 17
ATOM 32314 C C . TRP A 1 25 ? -37.806 -5.303 10.325 1.00 1.00 576 TRP A C 17
ATOM 32315 O O . TRP A 1 25 ? -38.499 -6.262 9.988 1.00 1.00 576 TRP A O 17
ATOM 32336 N N . GLN A 1 26 ? -36.959 -4.672 9.526 1.00 1.00 577 GLN A N 17
ATOM 32337 C CA . GLN A 1 26 ? -36.785 -5.085 8.144 1.00 1.00 577 GLN A CA 17
ATOM 32338 C C . GLN A 1 26 ? -35.432 -5.772 7.961 1.00 1.00 577 GLN A C 17
ATOM 32339 O O . GLN A 1 26 ? -34.388 -5.172 8.211 1.00 1.00 577 GLN A O 17
ATOM 32353 N N . ARG A 1 27 ? -35.493 -7.023 7.527 1.00 1.00 578 ARG A N 17
ATOM 32354 C CA . ARG A 1 27 ? -34.285 -7.799 7.309 1.00 1.00 578 ARG A CA 17
ATOM 32355 C C . ARG A 1 27 ? -33.784 -7.611 5.876 1.00 1.00 578 ARG A C 17
ATOM 32356 O O . ARG A 1 27 ? -34.404 -8.095 4.929 1.00 1.00 578 ARG A O 17
ATOM 32377 N N . ARG A 1 28 ? -32.668 -6.906 5.760 1.00 1.00 579 ARG A N 17
ATOM 32378 C CA . ARG A 1 28 ? -32.079 -6.646 4.458 1.00 1.00 579 ARG A CA 17
ATOM 32379 C C . ARG A 1 28 ? -30.612 -7.081 4.443 1.00 1.00 579 ARG A C 17
ATOM 32380 O O . ARG A 1 28 ? -30.020 -7.315 5.496 1.00 1.00 579 ARG A O 17
ATOM 32401 N N . TYR A 1 29 ? -30.067 -7.179 3.239 1.00 1.00 580 TYR A N 17
ATOM 32402 C CA . TYR A 1 29 ? -28.681 -7.581 3.075 1.00 1.00 580 TYR A CA 17
ATOM 32403 C C . TYR A 1 29 ? -27.748 -6.372 3.138 1.00 1.00 580 TYR A C 17
ATOM 32404 O O . TYR A 1 29 ? -27.926 -5.405 2.398 1.00 1.00 580 TYR A O 17
ATOM 32422 N N . PHE A 1 30 ? -26.770 -6.465 4.029 1.00 1.00 581 PHE A N 17
ATOM 32423 C CA . PHE A 1 30 ? -25.808 -5.391 4.199 1.00 1.00 581 PHE A CA 17
ATOM 32424 C C . PHE A 1 30 ? -24.410 -5.830 3.756 1.00 1.00 581 PHE A C 17
ATOM 32425 O O . PHE A 1 30 ? -24.131 -7.025 3.672 1.00 1.00 581 PHE A O 17
ATOM 32442 N N . TYR A 1 31 ? -23.571 -4.842 3.486 1.00 1.00 582 TYR A N 17
ATOM 32443 C CA . TYR A 1 31 ? -22.210 -5.113 3.053 1.00 1.00 582 TYR A CA 17
ATOM 32444 C C . TYR A 1 31 ? -21.249 -4.038 3.567 1.00 1.00 582 TYR A C 17
ATOM 32445 O O . TYR A 1 31 ? -21.260 -2.908 3.083 1.00 1.00 582 TYR A O 17
ATOM 32463 N N . LEU A 1 32 ? -20.441 -4.430 4.542 1.00 1.00 583 LEU A N 17
ATOM 32464 C CA . LEU A 1 32 ? -19.474 -3.515 5.125 1.00 1.00 583 LEU A CA 17
ATOM 32465 C C . LEU A 1 32 ? -18.158 -3.608 4.351 1.00 1.00 583 LEU A C 17
ATOM 32466 O O . LEU A 1 32 ? -17.475 -4.629 4.402 1.00 1.00 583 LEU A O 17
ATOM 32482 N N . PHE A 1 33 ? -17.842 -2.527 3.653 1.00 1.00 584 PHE A N 17
ATOM 32483 C CA . PHE A 1 33 ? -16.619 -2.474 2.869 1.00 1.00 584 PHE A CA 17
ATOM 32484 C C . PHE A 1 33 ? -15.537 -1.674 3.596 1.00 1.00 584 PHE A C 17
ATOM 32485 O O . PHE A 1 33 ? -15.784 -1.117 4.664 1.00 1.00 584 PHE A O 17
ATOM 32502 N N . PRO A 1 34 ? -14.329 -1.644 2.973 1.00 1.00 585 PRO A N 17
ATOM 32503 C CA . PRO A 1 34 ? -13.207 -0.922 3.549 1.00 1.00 585 PRO A CA 17
ATOM 32504 C C . PRO A 1 34 ? -13.376 0.587 3.371 1.00 1.00 585 PRO A C 17
ATOM 32505 O O . PRO A 1 34 ? -12.497 1.363 3.743 1.00 1.00 585 PRO A O 17
ATOM 32516 N N . ASN A 1 35 ? -14.513 0.960 2.799 1.00 1.00 586 ASN A N 17
ATOM 32517 C CA . ASN A 1 35 ? -14.808 2.364 2.567 1.00 1.00 586 ASN A CA 17
ATOM 32518 C C . ASN A 1 35 ? -16.275 2.510 2.158 1.00 1.00 586 ASN A C 17
ATOM 32519 O O . ASN A 1 35 ? -16.962 3.421 2.616 1.00 1.00 586 ASN A O 17
ATOM 32530 N N . ARG A 1 36 ? -16.712 1.599 1.301 1.00 1.00 587 ARG A N 17
ATOM 32531 C CA . ARG A 1 36 ? -18.085 1.615 0.825 1.00 1.00 587 ARG A CA 17
ATOM 32532 C C . ARG A 1 36 ? -18.982 0.811 1.768 1.00 1.00 587 ARG A C 17
ATOM 32533 O O . ARG A 1 36 ? -18.547 0.394 2.841 1.00 1.00 587 ARG A O 17
ATOM 32554 N N . LEU A 1 37 ? -20.219 0.618 1.334 1.00 1.00 588 LEU A N 17
ATOM 32555 C CA . LEU A 1 37 ? -21.181 -0.130 2.127 1.00 1.00 588 LEU A CA 17
ATOM 32556 C C . LEU A 1 37 ? -22.589 0.120 1.579 1.00 1.00 588 LEU A C 17
ATOM 32557 O O . LEU A 1 37 ? -22.963 1.262 1.315 1.00 1.00 588 LEU A O 17
ATOM 32573 N N . GLU A 1 38 ? -23.331 -0.967 1.424 1.00 1.00 589 GLU A N 17
ATOM 32574 C CA . GLU A 1 38 ? -24.687 -0.881 0.913 1.00 1.00 589 GLU A CA 17
ATOM 32575 C C . GLU A 1 38 ? -25.639 -1.693 1.793 1.00 1.00 589 GLU A C 17
ATOM 32576 O O . GLU A 1 38 ? -25.197 -2.450 2.657 1.00 1.00 589 GLU A O 17
ATOM 32588 N N . TRP A 1 39 ? -26.927 -1.508 1.545 1.00 1.00 590 TRP A N 17
ATOM 32589 C CA . TRP A 1 39 ? -27.945 -2.214 2.305 1.00 1.00 590 TRP A CA 17
ATOM 32590 C C . TRP A 1 39 ? -29.189 -2.344 1.423 1.00 1.00 590 TRP A C 17
ATOM 32591 O O . TRP A 1 39 ? -30.024 -1.442 1.385 1.00 1.00 590 TRP A O 17
ATOM 32612 N N . ARG A 1 40 ? -29.271 -3.473 0.736 1.00 1.00 591 ARG A N 17
ATOM 32613 C CA . ARG A 1 40 ? -30.398 -3.733 -0.144 1.00 1.00 591 ARG A CA 17
ATOM 32614 C C . ARG A 1 40 ? -30.632 -5.239 -0.277 1.00 1.00 591 ARG A C 17
ATOM 32615 O O . ARG A 1 40 ? -31.339 -5.836 0.536 1.00 1.00 591 ARG A O 17
ATOM 32636 N N . GLY A 1 41 ? -30.025 -5.813 -1.304 1.00 1.00 592 GLY A N 17
ATOM 32637 C CA . GLY A 1 41 ? -30.159 -7.237 -1.554 1.00 1.00 592 GLY A CA 17
ATOM 32638 C C . GLY A 1 41 ? -29.280 -7.673 -2.729 1.00 1.00 592 GLY A C 17
ATOM 32639 O O . GLY A 1 41 ? -28.568 -6.856 -3.312 1.00 1.00 592 GLY A O 17
ATOM 32643 N N . GLU A 1 42 ? -29.360 -8.958 -3.042 1.00 1.00 593 GLU A N 17
ATOM 32644 C CA . GLU A 1 42 ? -28.582 -9.512 -4.136 1.00 1.00 593 GLU A CA 17
ATOM 32645 C C . GLU A 1 42 ? -29.368 -9.420 -5.445 1.00 1.00 593 GLU A C 17
ATOM 32646 O O . GLU A 1 42 ? -30.593 -9.316 -5.432 1.00 1.00 593 GLU A O 17
ATOM 32658 N N . GLY A 1 43 ? -28.631 -9.461 -6.546 1.00 1.00 594 GLY A N 17
ATOM 32659 C CA . GLY A 1 43 ? -29.242 -9.384 -7.860 1.00 1.00 594 GLY A CA 17
ATOM 32660 C C . GLY A 1 43 ? -29.685 -7.954 -8.176 1.00 1.00 594 GLY A C 17
ATOM 32661 O O . GLY A 1 43 ? -30.158 -7.238 -7.295 1.00 1.00 594 GLY A O 17
ATOM 32665 N N . GLU A 1 44 ? -29.516 -7.580 -9.436 1.00 1.00 595 GLU A N 17
ATOM 32666 C CA . GLU A 1 44 ? -29.893 -6.249 -9.879 1.00 1.00 595 GLU A CA 17
ATOM 32667 C C . GLU A 1 44 ? -28.841 -5.227 -9.441 1.00 1.00 595 GLU A C 17
ATOM 32668 O O . GLU A 1 44 ? -27.881 -5.573 -8.753 1.00 1.00 595 GLU A O 17
ATOM 32680 N N . ALA A 1 45 ? -29.057 -3.988 -9.857 1.00 1.00 596 ALA A N 17
ATOM 32681 C CA . ALA A 1 45 ? -28.140 -2.913 -9.516 1.00 1.00 596 ALA A CA 17
ATOM 32682 C C . ALA A 1 45 ? -28.496 -2.365 -8.132 1.00 1.00 596 ALA A C 17
ATOM 32683 O O . ALA A 1 45 ? -29.631 -2.502 -7.679 1.00 1.00 596 ALA A O 17
ATOM 32690 N N . PRO A 1 46 ? -27.477 -1.739 -7.484 1.00 1.00 597 PRO A N 17
ATOM 32691 C CA . PRO A 1 46 ? -27.672 -1.169 -6.161 1.00 1.00 597 PRO A CA 17
ATOM 32692 C C . PRO A 1 46 ? -28.470 0.134 -6.237 1.00 1.00 597 PRO A C 17
ATOM 32693 O O . PRO A 1 46 ? -28.729 0.645 -7.325 1.00 1.00 597 PRO A O 17
ATOM 32704 N N . GLN A 1 47 ? -28.837 0.634 -5.066 1.00 1.00 598 GLN A N 17
ATOM 32705 C CA . GLN A 1 47 ? -29.601 1.868 -4.987 1.00 1.00 598 GLN A CA 17
ATOM 32706 C C . GLN A 1 47 ? -29.173 2.679 -3.763 1.00 1.00 598 GLN A C 17
ATOM 32707 O O . GLN A 1 47 ? -28.828 3.854 -3.882 1.00 1.00 598 GLN A O 17
ATOM 32721 N N . SER A 1 48 ? -29.207 2.020 -2.614 1.00 1.00 599 SER A N 17
ATOM 32722 C CA . SER A 1 48 ? -28.826 2.666 -1.369 1.00 1.00 599 SER A CA 17
ATOM 32723 C C . SER A 1 48 ? -27.446 2.174 -0.924 1.00 1.00 599 SER A C 17
ATOM 32724 O O . SER A 1 48 ? -27.339 1.178 -0.212 1.00 1.00 599 SER A O 17
ATOM 32732 N N . LEU A 1 49 ? -26.427 2.894 -1.365 1.00 1.00 600 LEU A N 17
ATOM 32733 C CA . LEU A 1 49 ? -25.058 2.544 -1.022 1.00 1.00 600 LEU A CA 17
ATOM 32734 C C . LEU A 1 49 ? -24.288 3.813 -0.652 1.00 1.00 600 LEU A C 17
ATOM 32735 O O . LEU A 1 49 ? -24.439 4.846 -1.301 1.00 1.00 600 LEU A O 17
ATOM 32751 N N . LEU A 1 50 ? -23.481 3.692 0.392 1.00 1.00 601 LEU A N 17
ATOM 32752 C CA . LEU A 1 50 ? -22.686 4.817 0.857 1.00 1.00 601 LEU A CA 17
ATOM 32753 C C . LEU A 1 50 ? -21.300 4.320 1.272 1.00 1.00 601 LEU A C 17
ATOM 32754 O O . LEU A 1 50 ? -20.929 3.185 0.977 1.00 1.00 601 LEU A O 17
ATOM 32770 N N . THR A 1 51 ? -20.572 5.195 1.950 1.00 1.00 602 THR A N 17
ATOM 32771 C CA . THR A 1 51 ? -19.234 4.859 2.409 1.00 1.00 602 THR A CA 17
ATOM 32772 C C . THR A 1 51 ? -19.165 4.914 3.937 1.00 1.00 602 THR A C 17
ATOM 32773 O O . THR A 1 51 ? -20.191 5.026 4.604 1.00 1.00 602 THR A O 17
ATOM 32784 N N . MET A 1 52 ? -17.944 4.834 4.445 1.00 1.00 603 MET A N 17
ATOM 32785 C CA . MET A 1 52 ? -17.727 4.874 5.881 1.00 1.00 603 MET A CA 17
ATOM 32786 C C . MET A 1 52 ? -16.967 6.138 6.285 1.00 1.00 603 MET A C 17
ATOM 32787 O O . MET A 1 52 ? -16.096 6.094 7.153 1.00 1.00 603 MET A O 17
ATOM 32801 N N . GLU A 1 53 ? -17.326 7.239 5.639 1.00 1.00 604 GLU A N 17
ATOM 32802 C CA . GLU A 1 53 ? -16.690 8.513 5.921 1.00 1.00 604 GLU A CA 17
ATOM 32803 C C . GLU A 1 53 ? -17.741 9.562 6.286 1.00 1.00 604 GLU A C 17
ATOM 32804 O O . GLU A 1 53 ? -17.797 10.629 5.674 1.00 1.00 604 GLU A O 17
ATOM 32816 N N . GLU A 1 54 ? -18.550 9.224 7.279 1.00 1.00 605 GLU A N 17
ATOM 32817 C CA . GLU A 1 54 ? -19.598 10.123 7.732 1.00 1.00 605 GLU A CA 17
ATOM 32818 C C . GLU A 1 54 ? -20.009 9.780 9.165 1.00 1.00 605 GLU A C 17
ATOM 32819 O O . GLU A 1 54 ? -20.063 10.657 10.025 1.00 1.00 605 GLU A O 17
ATOM 32831 N N . ILE A 1 55 ? -20.289 8.502 9.376 1.00 1.00 606 ILE A N 17
ATOM 32832 C CA . ILE A 1 55 ? -20.693 8.033 10.690 1.00 1.00 606 ILE A CA 17
ATOM 32833 C C . ILE A 1 55 ? -19.976 8.853 11.764 1.00 1.00 606 ILE A C 17
ATOM 32834 O O . ILE A 1 55 ? -18.770 9.076 11.679 1.00 1.00 606 ILE A O 17
ATOM 32850 N N . GLN A 1 56 ? -20.750 9.283 12.750 1.00 1.00 607 GLN A N 17
ATOM 32851 C CA . GLN A 1 56 ? -20.204 10.074 13.839 1.00 1.00 607 GLN A CA 17
ATOM 32852 C C . GLN A 1 56 ? -19.749 9.163 14.981 1.00 1.00 607 GLN A C 17
ATOM 32853 O O . GLN A 1 56 ? -18.730 9.423 15.619 1.00 1.00 607 GLN A O 17
ATOM 32867 N N . SER A 1 57 ? -20.526 8.113 15.205 1.00 1.00 608 SER A N 17
ATOM 32868 C CA . SER A 1 57 ? -20.216 7.163 16.259 1.00 1.00 608 SER A CA 17
ATOM 32869 C C . SER A 1 57 ? -21.161 5.962 16.175 1.00 1.00 608 SER A C 17
ATOM 32870 O O . SER A 1 57 ? -22.380 6.129 16.133 1.00 1.00 608 SER A O 17
ATOM 32878 N N . VAL A 1 58 ? -20.564 4.779 16.156 1.00 1.00 609 VAL A N 17
ATOM 32879 C CA . VAL A 1 58 ? -21.337 3.553 16.079 1.00 1.00 609 VAL A CA 17
ATOM 32880 C C . VAL A 1 58 ? -21.587 3.022 17.493 1.00 1.00 609 VAL A C 17
ATOM 32881 O O . VAL A 1 58 ? -20.658 2.910 18.290 1.00 1.00 609 VAL A O 17
ATOM 32894 N N . GLU A 1 59 ? -22.846 2.708 17.760 1.00 1.00 610 GLU A N 17
ATOM 32895 C CA . GLU A 1 59 ? -23.229 2.192 19.063 1.00 1.00 610 GLU A CA 17
ATOM 32896 C C . GLU A 1 59 ? -24.439 1.265 18.931 1.00 1.00 610 GLU A C 17
ATOM 32897 O O . GLU A 1 59 ? -24.899 0.991 17.824 1.00 1.00 610 GLU A O 17
ATOM 32909 N N . GLU A 1 60 ? -24.917 0.804 20.078 1.00 1.00 611 GLU A N 17
ATOM 32910 C CA . GLU A 1 60 ? -26.064 -0.087 20.105 1.00 1.00 611 GLU A CA 17
ATOM 32911 C C . GLU A 1 60 ? -26.949 0.221 21.315 1.00 1.00 611 GLU A C 17
ATOM 32912 O O . GLU A 1 60 ? -26.449 0.384 22.428 1.00 1.00 611 GLU A O 17
ATOM 32924 N N . THR A 1 61 ? -28.247 0.292 21.056 1.00 1.00 612 THR A N 17
ATOM 32925 C CA . THR A 1 61 ? -29.204 0.579 22.111 1.00 1.00 612 THR A CA 17
ATOM 32926 C C . THR A 1 61 ? -29.687 -0.720 22.759 1.00 1.00 612 THR A C 17
ATOM 32927 O O . THR A 1 61 ? -29.547 -1.796 22.181 1.00 1.00 612 THR A O 17
ATOM 32938 N N . GLN A 1 62 ? -30.248 -0.576 23.951 1.00 1.00 613 GLN A N 17
ATOM 32939 C CA . GLN A 1 62 ? -30.753 -1.724 24.684 1.00 1.00 613 GLN A CA 17
ATOM 32940 C C . GLN A 1 62 ? -32.197 -1.478 25.128 1.00 1.00 613 GLN A C 17
ATOM 32941 O O . GLN A 1 62 ? -32.619 -0.332 25.271 1.00 1.00 613 GLN A O 17
ATOM 32955 N N . ILE A 1 63 ? -32.913 -2.573 25.332 1.00 1.00 614 ILE A N 17
ATOM 32956 C CA . ILE A 1 63 ? -34.302 -2.491 25.757 1.00 1.00 614 ILE A CA 17
ATOM 32957 C C . ILE A 1 63 ? -34.595 -3.617 26.750 1.00 1.00 614 ILE A C 17
ATOM 32958 O O . ILE A 1 63 ? -35.106 -4.669 26.368 1.00 1.00 614 ILE A O 17
ATOM 32974 N N . LYS A 1 64 ? -34.257 -3.358 28.005 1.00 1.00 615 LYS A N 17
ATOM 32975 C CA . LYS A 1 64 ? -34.478 -4.338 29.056 1.00 1.00 615 LYS A CA 17
ATOM 32976 C C . LYS A 1 64 ? -33.318 -5.334 29.069 1.00 1.00 615 LYS A C 17
ATOM 32977 O O . LYS A 1 64 ? -32.948 -5.846 30.126 1.00 1.00 615 LYS A O 17
ATOM 32996 N N . GLU A 1 65 ? -32.778 -5.582 27.885 1.00 1.00 616 GLU A N 17
ATOM 32997 C CA . GLU A 1 65 ? -31.669 -6.509 27.747 1.00 1.00 616 GLU A CA 17
ATOM 32998 C C . GLU A 1 65 ? -30.879 -6.208 26.471 1.00 1.00 616 GLU A C 17
ATOM 32999 O O . GLU A 1 65 ? -29.657 -6.084 26.508 1.00 1.00 616 GLU A O 17
ATOM 33011 N N . ARG A 1 66 ? -31.613 -6.098 25.373 1.00 1.00 617 ARG A N 17
ATOM 33012 C CA . ARG A 1 66 ? -30.996 -5.813 24.088 1.00 1.00 617 ARG A CA 17
ATOM 33013 C C . ARG A 1 66 ? -32.022 -5.203 23.132 1.00 1.00 617 ARG A C 17
ATOM 33014 O O . ARG A 1 66 ? -33.170 -5.645 23.080 1.00 1.00 617 ARG A O 17
ATOM 33035 N N . LYS A 1 67 ? -31.574 -4.195 22.398 1.00 1.00 618 LYS A N 17
ATOM 33036 C CA . LYS A 1 67 ? -32.439 -3.519 21.445 1.00 1.00 618 LYS A CA 17
ATOM 33037 C C . LYS A 1 67 ? -31.910 -3.749 20.029 1.00 1.00 618 LYS A C 17
ATOM 33038 O O . LYS A 1 67 ? -32.204 -4.769 19.411 1.00 1.00 618 LYS A O 17
ATOM 33057 N N . CYS A 1 68 ? -31.135 -2.782 19.557 1.00 1.00 619 CYS A N 17
ATOM 33058 C CA . CYS A 1 68 ? -30.561 -2.867 18.225 1.00 1.00 619 CYS A CA 17
ATOM 33059 C C . CYS A 1 68 ? -29.279 -2.032 18.201 1.00 1.00 619 CYS A C 17
ATOM 33060 O O . CYS A 1 68 ? -28.964 -1.344 19.170 1.00 1.00 619 CYS A O 17
ATOM 33068 N N . LEU A 1 69 ? -28.573 -2.121 17.083 1.00 1.00 620 LEU A N 17
ATOM 33069 C CA . LEU A 1 69 ? -27.332 -1.384 16.919 1.00 1.00 620 LEU A CA 17
ATOM 33070 C C . LEU A 1 69 ? -27.626 -0.045 16.238 1.00 1.00 620 LEU A C 17
ATOM 33071 O O . LEU A 1 69 ? -28.331 0.001 15.231 1.00 1.00 620 LEU A O 17
ATOM 33087 N N . LEU A 1 70 ? -27.071 1.010 16.815 1.00 1.00 621 LEU A N 17
ATOM 33088 C CA . LEU A 1 70 ? -27.265 2.346 16.277 1.00 1.00 621 LEU A CA 17
ATOM 33089 C C . LEU A 1 70 ? -26.086 2.701 15.369 1.00 1.00 621 LEU A C 17
ATOM 33090 O O . LEU A 1 70 ? -25.027 2.079 15.449 1.00 1.00 621 LEU A O 17
ATOM 33106 N N . LEU A 1 71 ? -26.308 3.699 14.526 1.00 1.00 622 LEU A N 17
ATOM 33107 C CA . LEU A 1 71 ? -25.277 4.144 13.604 1.00 1.00 622 LEU A CA 17
ATOM 33108 C C . LEU A 1 71 ? -25.431 5.647 13.360 1.00 1.00 622 LEU A C 17
ATOM 33109 O O . LEU A 1 71 ? -25.912 6.063 12.309 1.00 1.00 622 LEU A O 17
ATOM 33125 N N . LYS A 1 72 ? -25.012 6.420 14.353 1.00 1.00 623 LYS A N 17
ATOM 33126 C CA . LYS A 1 72 ? -25.096 7.867 14.260 1.00 1.00 623 LYS A CA 17
ATOM 33127 C C . LYS A 1 72 ? -24.136 8.361 13.176 1.00 1.00 623 LYS A C 17
ATOM 33128 O O . LYS A 1 72 ? -23.032 7.836 13.033 1.00 1.00 623 LYS A O 17
ATOM 33147 N N . ILE A 1 73 ? -24.590 9.365 12.440 1.00 1.00 624 ILE A N 17
ATOM 33148 C CA . ILE A 1 73 ? -23.786 9.935 11.374 1.00 1.00 624 ILE A CA 17
ATOM 33149 C C . ILE A 1 73 ? -23.409 11.374 11.738 1.00 1.00 624 ILE A C 17
ATOM 33150 O O . ILE A 1 73 ? -24.169 12.065 12.412 1.00 1.00 624 ILE A O 17
ATOM 33166 N N . ARG A 1 74 ? -22.235 11.779 11.276 1.00 1.00 625 ARG A N 17
ATOM 33167 C CA . ARG A 1 74 ? -21.749 13.122 11.544 1.00 1.00 625 ARG A CA 17
ATOM 33168 C C . ARG A 1 74 ? -22.444 14.132 10.630 1.00 1.00 625 ARG A C 17
ATOM 33169 O O . ARG A 1 74 ? -22.124 15.319 10.654 1.00 1.00 625 ARG A O 17
ATOM 33190 N N . GLY A 1 75 ? -23.382 13.623 9.845 1.00 1.00 626 GLY A N 17
ATOM 33191 C CA . GLY A 1 75 ? -24.125 14.466 8.924 1.00 1.00 626 GLY A CA 17
ATOM 33192 C C . GLY A 1 75 ? -25.456 14.909 9.537 1.00 1.00 626 GLY A C 17
ATOM 33193 O O . GLY A 1 75 ? -26.178 15.710 8.948 1.00 1.00 626 GLY A O 17
ATOM 33197 N N . GLY A 1 76 ? -25.738 14.368 10.714 1.00 1.00 627 GLY A N 17
ATOM 33198 C CA . GLY A 1 76 ? -26.967 14.698 11.413 1.00 1.00 627 GLY A CA 17
ATOM 33199 C C . GLY A 1 76 ? -28.071 13.689 11.087 1.00 1.00 627 GLY A C 17
ATOM 33200 O O . GLY A 1 76 ? -29.241 14.054 10.991 1.00 1.00 627 GLY A O 17
ATOM 33204 N N . LYS A 1 77 ? -27.658 12.440 10.927 1.00 1.00 628 LYS A N 17
ATOM 33205 C CA . LYS A 1 77 ? -28.597 11.376 10.615 1.00 1.00 628 LYS A CA 17
ATOM 33206 C C . LYS A 1 77 ? -28.240 10.131 11.429 1.00 1.00 628 LYS A C 17
ATOM 33207 O O . LYS A 1 77 ? -27.130 9.614 11.325 1.00 1.00 628 LYS A O 17
ATOM 33226 N N . GLN A 1 78 ? -29.204 9.685 12.222 1.00 1.00 629 GLN A N 17
ATOM 33227 C CA . GLN A 1 78 ? -29.005 8.510 13.052 1.00 1.00 629 GLN A CA 17
ATOM 33228 C C . GLN A 1 78 ? -29.622 7.278 12.387 1.00 1.00 629 GLN A C 17
ATOM 33229 O O . GLN A 1 78 ? -30.656 7.377 11.728 1.00 1.00 629 GLN A O 17
ATOM 33243 N N . PHE A 1 79 ? -28.960 6.147 12.581 1.00 1.00 630 PHE A N 17
ATOM 33244 C CA . PHE A 1 79 ? -29.428 4.898 12.007 1.00 1.00 630 PHE A CA 17
ATOM 33245 C C . PHE A 1 79 ? -29.539 3.811 13.077 1.00 1.00 630 PHE A C 17
ATOM 33246 O O . PHE A 1 79 ? -28.727 3.757 14.000 1.00 1.00 630 PHE A O 17
ATOM 33263 N N . ILE A 1 80 ? -30.549 2.967 12.919 1.00 1.00 631 ILE A N 17
ATOM 33264 C CA . ILE A 1 80 ? -30.775 1.884 13.860 1.00 1.00 631 ILE A CA 17
ATOM 33265 C C . ILE A 1 80 ? -30.919 0.569 13.092 1.00 1.00 631 ILE A C 17
ATOM 33266 O O . ILE A 1 80 ? -31.936 0.335 12.438 1.00 1.00 631 ILE A O 17
ATOM 33282 N N . LEU A 1 81 ? -29.888 -0.256 13.195 1.00 1.00 632 LEU A N 17
ATOM 33283 C CA . LEU A 1 81 ? -29.887 -1.542 12.518 1.00 1.00 632 LEU A CA 17
ATOM 33284 C C . LEU A 1 81 ? -29.711 -2.656 13.551 1.00 1.00 632 LEU A C 17
ATOM 33285 O O . LEU A 1 81 ? -29.358 -2.394 14.699 1.00 1.00 632 LEU A O 17
ATOM 33301 N N . GLN A 1 82 ? -29.966 -3.878 13.106 1.00 1.00 633 GLN A N 17
ATOM 33302 C CA . GLN A 1 82 ? -29.839 -5.034 13.976 1.00 1.00 633 GLN A CA 17
ATOM 33303 C C . GLN A 1 82 ? -29.477 -6.277 13.160 1.00 1.00 633 GLN A C 17
ATOM 33304 O O . GLN A 1 82 ? -29.308 -6.198 11.945 1.00 1.00 633 GLN A O 17
ATOM 33318 N N . CYS A 1 83 ? -29.369 -7.395 13.862 1.00 1.00 634 CYS A N 17
ATOM 33319 C CA . CYS A 1 83 ? -29.030 -8.654 13.219 1.00 1.00 634 CYS A CA 17
ATOM 33320 C C . CYS A 1 83 ? -29.586 -9.795 14.071 1.00 1.00 634 CYS A C 17
ATOM 33321 O O . CYS A 1 83 ? -29.925 -9.595 15.236 1.00 1.00 634 CYS A O 17
ATOM 33329 N N . ASP A 1 84 ? -29.659 -10.967 13.458 1.00 1.00 635 ASP A N 17
ATOM 33330 C CA . ASP A 1 84 ? -30.168 -12.141 14.148 1.00 1.00 635 ASP A CA 17
ATOM 33331 C C . ASP A 1 84 ? -29.032 -12.798 14.934 1.00 1.00 635 ASP A C 17
ATOM 33332 O O . ASP A 1 84 ? -29.275 -13.521 15.897 1.00 1.00 635 ASP A O 17
ATOM 33341 N N . SER A 1 85 ? -27.813 -12.524 14.491 1.00 1.00 636 SER A N 17
ATOM 33342 C CA . SER A 1 85 ? -26.638 -13.079 15.140 1.00 1.00 636 SER A CA 17
ATOM 33343 C C . SER A 1 85 ? -26.135 -12.121 16.222 1.00 1.00 636 SER A C 17
ATOM 33344 O O . SER A 1 85 ? -26.303 -10.907 16.108 1.00 1.00 636 SER A O 17
ATOM 33352 N N . ASP A 1 86 ? -25.530 -12.702 17.248 1.00 1.00 637 ASP A N 17
ATOM 33353 C CA . ASP A 1 86 ? -25.003 -11.915 18.349 1.00 1.00 637 ASP A CA 17
ATOM 33354 C C . ASP A 1 86 ? -23.638 -11.345 17.955 1.00 1.00 637 ASP A C 17
ATOM 33355 O O . ASP A 1 86 ? -23.376 -10.159 18.154 1.00 1.00 637 ASP A O 17
ATOM 33364 N N . PRO A 1 87 ? -22.784 -12.238 17.389 1.00 1.00 638 PRO A N 17
ATOM 33365 C CA . PRO A 1 87 ? -21.454 -11.837 16.965 1.00 1.00 638 PRO A CA 17
ATOM 33366 C C . PRO A 1 87 ? -21.512 -11.021 15.672 1.00 1.00 638 PRO A C 17
ATOM 33367 O O . PRO A 1 87 ? -20.955 -9.926 15.599 1.00 1.00 638 PRO A O 17
ATOM 33378 N N . GLU A 1 88 ? -22.191 -11.586 14.685 1.00 1.00 639 GLU A N 17
ATOM 33379 C CA . GLU A 1 88 ? -22.330 -10.924 13.398 1.00 1.00 639 GLU A CA 17
ATOM 33380 C C . GLU A 1 88 ? -22.207 -9.409 13.564 1.00 1.00 639 GLU A C 17
ATOM 33381 O O . GLU A 1 88 ? -21.138 -8.842 13.346 1.00 1.00 639 GLU A O 17
ATOM 33393 N N . LEU A 1 89 ? -23.317 -8.795 13.950 1.00 1.00 640 LEU A N 17
ATOM 33394 C CA . LEU A 1 89 ? -23.346 -7.356 14.148 1.00 1.00 640 LEU A CA 17
ATOM 33395 C C . LEU A 1 89 ? -22.121 -6.932 14.960 1.00 1.00 640 LEU A C 17
ATOM 33396 O O . LEU A 1 89 ? -21.432 -5.979 14.598 1.00 1.00 640 LEU A O 17
ATOM 33412 N N . VAL A 1 90 ? -21.886 -7.660 16.041 1.00 1.00 641 VAL A N 17
ATOM 33413 C CA . VAL A 1 90 ? -20.756 -7.371 16.907 1.00 1.00 641 VAL A CA 17
ATOM 33414 C C . VAL A 1 90 ? -19.504 -7.165 16.052 1.00 1.00 641 VAL A C 17
ATOM 33415 O O . VAL A 1 90 ? -18.839 -6.134 16.158 1.00 1.00 641 VAL A O 17
ATOM 33428 N N . GLN A 1 91 ? -19.221 -8.159 15.225 1.00 1.00 642 GLN A N 17
ATOM 33429 C CA . GLN A 1 91 ? -18.060 -8.099 14.352 1.00 1.00 642 GLN A CA 17
ATOM 33430 C C . GLN A 1 91 ? -18.213 -6.958 13.344 1.00 1.00 642 GLN A C 17
ATOM 33431 O O . GLN A 1 91 ? -17.245 -6.264 13.033 1.00 1.00 642 GLN A O 17
ATOM 33445 N N . TRP A 1 92 ? -19.437 -6.799 12.859 1.00 1.00 643 TRP A N 17
ATOM 33446 C CA . TRP A 1 92 ? -19.728 -5.754 11.892 1.00 1.00 643 TRP A CA 17
ATOM 33447 C C . TRP A 1 92 ? -19.280 -4.418 12.490 1.00 1.00 643 TRP A C 17
ATOM 33448 O O . TRP A 1 92 ? -18.634 -3.619 11.815 1.00 1.00 643 TRP A O 17
ATOM 33469 N N . LYS A 1 93 ? -19.642 -4.220 13.749 1.00 1.00 644 LYS A N 17
ATOM 33470 C CA . LYS A 1 93 ? -19.284 -2.995 14.443 1.00 1.00 644 LYS A CA 17
ATOM 33471 C C . LYS A 1 93 ? -17.769 -2.799 14.380 1.00 1.00 644 LYS A C 17
ATOM 33472 O O . LYS A 1 93 ? -17.290 -1.786 13.874 1.00 1.00 644 LYS A O 17
ATOM 33491 N N . LYS A 1 94 ? -17.055 -3.786 14.900 1.00 1.00 645 LYS A N 17
ATOM 33492 C CA . LYS A 1 94 ? -15.602 -3.737 14.909 1.00 1.00 645 LYS A CA 17
ATOM 33493 C C . LYS A 1 94 ? -15.108 -3.190 13.569 1.00 1.00 645 LYS A C 17
ATOM 33494 O O . LYS A 1 94 ? -14.357 -2.217 13.530 1.00 1.00 645 LYS A O 17
ATOM 33513 N N . GLU A 1 95 ? -15.551 -3.839 12.501 1.00 1.00 646 GLU A N 17
ATOM 33514 C CA . GLU A 1 95 ? -15.162 -3.430 11.163 1.00 1.00 646 GLU A CA 17
ATOM 33515 C C . GLU A 1 95 ? -15.751 -2.057 10.835 1.00 1.00 646 GLU A C 17
ATOM 33516 O O . GLU A 1 95 ? -15.134 -1.267 10.122 1.00 1.00 646 GLU A O 17
ATOM 33528 N N . LEU A 1 96 ? -16.938 -1.815 11.371 1.00 1.00 647 LEU A N 17
ATOM 33529 C CA . LEU A 1 96 ? -17.618 -0.551 11.145 1.00 1.00 647 LEU A CA 17
ATOM 33530 C C . LEU A 1 96 ? -16.807 0.580 11.782 1.00 1.00 647 LEU A C 17
ATOM 33531 O O . LEU A 1 96 ? -16.339 1.481 11.088 1.00 1.00 647 LEU A O 17
ATOM 33547 N N . ARG A 1 97 ? -16.668 0.498 13.097 1.00 1.00 648 ARG A N 17
ATOM 33548 C CA . ARG A 1 97 ? -15.922 1.503 13.836 1.00 1.00 648 ARG A CA 17
ATOM 33549 C C . ARG A 1 97 ? -14.691 1.942 13.040 1.00 1.00 648 ARG A C 17
ATOM 33550 O O . ARG A 1 97 ? -14.549 3.118 12.708 1.00 1.00 648 ARG A O 17
ATOM 33571 N N . ASP A 1 98 ? -13.832 0.973 12.757 1.00 1.00 649 ASP A N 17
ATOM 33572 C CA . ASP A 1 98 ? -12.619 1.245 12.007 1.00 1.00 649 ASP A CA 17
ATOM 33573 C C . ASP A 1 98 ? -12.986 1.871 10.660 1.00 1.00 649 ASP A C 17
ATOM 33574 O O . ASP A 1 98 ? -12.367 2.847 10.236 1.00 1.00 649 ASP A O 17
ATOM 33583 N N . ALA A 1 99 ? -13.991 1.287 10.026 1.00 1.00 650 ALA A N 17
ATOM 33584 C CA . ALA A 1 99 ? -14.448 1.776 8.735 1.00 1.00 650 ALA A CA 17
ATOM 33585 C C . ALA A 1 99 ? -14.715 3.279 8.832 1.00 1.00 650 ALA A C 17
ATOM 33586 O O . ALA A 1 99 ? -14.180 4.060 8.044 1.00 1.00 650 ALA A O 17
ATOM 33593 N N . TYR A 1 100 ? -15.541 3.641 9.801 1.00 1.00 651 TYR A N 17
ATOM 33594 C CA . TYR A 1 100 ? -15.886 5.037 10.010 1.00 1.00 651 TYR A CA 17
ATOM 33595 C C . TYR A 1 100 ? -14.670 5.837 10.483 1.00 1.00 651 TYR A C 17
ATOM 33596 O O . TYR A 1 100 ? -14.621 7.055 10.317 1.00 1.00 651 TYR A O 17
ATOM 33614 N N . ARG A 1 101 ? -13.719 5.121 11.063 1.00 1.00 652 ARG A N 17
ATOM 33615 C CA . ARG A 1 101 ? -12.507 5.747 11.561 1.00 1.00 652 ARG A CA 17
ATOM 33616 C C . ARG A 1 101 ? -11.506 5.950 10.421 1.00 1.00 652 ARG A C 17
ATOM 33617 O O . ARG A 1 101 ? -11.275 7.078 9.987 1.00 1.00 652 ARG A O 17
ATOM 33638 N N . GLU A 1 102 ? -10.942 4.841 9.968 1.00 1.00 653 GLU A N 17
ATOM 33639 C CA . GLU A 1 102 ? -9.971 4.883 8.887 1.00 1.00 653 GLU A CA 17
ATOM 33640 C C . GLU A 1 102 ? -10.367 5.945 7.860 1.00 1.00 653 GLU A C 17
ATOM 33641 O O . GLU A 1 102 ? -9.506 6.553 7.227 1.00 1.00 653 GLU A O 17
ATOM 33653 N N . ALA A 1 103 ? -11.672 6.135 7.725 1.00 1.00 654 ALA A N 17
ATOM 33654 C CA . ALA A 1 103 ? -12.193 7.113 6.786 1.00 1.00 654 ALA A CA 17
ATOM 33655 C C . ALA A 1 103 ? -12.040 8.515 7.379 1.00 1.00 654 ALA A C 17
ATOM 33656 O O . ALA A 1 103 ? -11.499 9.411 6.733 1.00 1.00 654 ALA A O 17
ATOM 33663 N N . GLN A 1 104 ? -12.529 8.661 8.602 1.00 1.00 655 GLN A N 17
ATOM 33664 C CA . GLN A 1 104 ? -12.455 9.939 9.289 1.00 1.00 655 GLN A CA 17
ATOM 33665 C C . GLN A 1 104 ? -11.021 10.471 9.267 1.00 1.00 655 GLN A C 17
ATOM 33666 O O . GLN A 1 104 ? -10.805 11.677 9.157 1.00 1.00 655 GLN A O 17
ATOM 33680 N N . GLN A 1 105 ? -10.079 9.546 9.376 1.00 1.00 656 GLN A N 17
ATOM 33681 C CA . GLN A 1 105 ? -8.671 9.907 9.370 1.00 1.00 656 GLN A CA 17
ATOM 33682 C C . GLN A 1 105 ? -8.277 10.484 8.008 1.00 1.00 656 GLN A C 17
ATOM 33683 O O . GLN A 1 105 ? -7.215 11.088 7.871 1.00 1.00 656 GLN A O 17
ATOM 33697 N N . LEU A 1 106 ? -9.154 10.277 7.037 1.00 1.00 657 LEU A N 17
ATOM 33698 C CA . LEU A 1 106 ? -8.912 10.768 5.692 1.00 1.00 657 LEU A CA 17
ATOM 33699 C C . LEU A 1 106 ? -9.407 12.213 5.584 1.00 1.00 657 LEU A C 17
ATOM 33700 O O . LEU A 1 106 ? -8.813 13.025 4.878 1.00 1.00 657 LEU A O 17
ATOM 33716 N N . VAL A 1 107 ? -10.491 12.486 6.294 1.00 1.00 658 VAL A N 17
ATOM 33717 C CA . VAL A 1 107 ? -11.073 13.817 6.286 1.00 1.00 658 VAL A CA 17
ATOM 33718 C C . VAL A 1 107 ? -10.868 14.468 7.657 1.00 1.00 658 VAL A C 17
ATOM 33719 O O . VAL A 1 107 ? -11.539 15.440 7.993 1.00 1.00 658 VAL A O 17
ATOM 33732 N N . GLN A 1 108 ? -9.936 13.901 8.411 1.00 1.00 659 GLN A N 17
ATOM 33733 C CA . GLN A 1 108 ? -9.633 14.413 9.737 1.00 1.00 659 GLN A CA 17
ATOM 33734 C C . GLN A 1 108 ? -9.062 15.830 9.640 1.00 1.00 659 GLN A C 17
ATOM 33735 O O . GLN A 1 108 ? -9.626 16.768 10.201 1.00 1.00 659 GLN A O 17
ATOM 33749 N N . ARG A 1 109 ? -7.952 15.939 8.927 1.00 1.00 660 ARG A N 17
ATOM 33750 C CA . ARG A 1 109 ? -7.299 17.226 8.752 1.00 1.00 660 ARG A CA 17
ATOM 33751 C C . ARG A 1 109 ? -8.167 18.149 7.894 1.00 1.00 660 ARG A C 17
ATOM 33752 O O . ARG A 1 109 ? -7.785 18.509 6.782 1.00 1.00 660 ARG A O 17
ATOM 33773 N N . VAL A 1 110 ? -9.319 18.503 8.443 1.00 1.00 661 VAL A N 17
ATOM 33774 C CA . VAL A 1 110 ? -10.245 19.379 7.742 1.00 1.00 661 VAL A CA 17
ATOM 33775 C C . VAL A 1 110 ? -10.574 20.581 8.629 1.00 1.00 661 VAL A C 17
ATOM 33776 O O . VAL A 1 110 ? -11.301 20.451 9.612 1.00 1.00 661 VAL A O 17
ATOM 33789 N N . PRO A 1 111 ? -10.007 21.754 8.240 1.00 1.00 662 PRO A N 17
ATOM 33790 C CA . PRO A 1 111 ? -10.233 22.979 8.987 1.00 1.00 662 PRO A CA 17
ATOM 33791 C C . PRO A 1 111 ? -11.637 23.529 8.725 1.00 1.00 662 PRO A C 17
ATOM 33792 O O . PRO A 1 111 ? -12.413 22.933 7.981 1.00 1.00 662 PRO A O 17
ATOM 33803 N N . LYS A 1 112 ? -11.919 24.662 9.353 1.00 1.00 663 LYS A N 17
ATOM 33804 C CA . LYS A 1 112 ? -13.215 25.300 9.198 1.00 1.00 663 LYS A CA 17
ATOM 33805 C C . LYS A 1 112 ? -13.241 26.080 7.882 1.00 1.00 663 LYS A C 17
ATOM 33806 O O . LYS A 1 112 ? -13.998 25.743 6.973 1.00 1.00 663 LYS A O 17
ATOM 33825 N N . MET A 1 113 ? -12.405 27.105 7.823 1.00 1.00 664 MET A N 17
ATOM 33826 C CA . MET A 1 113 ? -12.322 27.934 6.631 1.00 1.00 664 MET A CA 17
ATOM 33827 C C . MET A 1 113 ? -10.874 28.069 6.157 1.00 1.00 664 MET A C 17
ATOM 33828 O O . MET A 1 113 ? -10.208 29.060 6.454 1.00 1.00 664 MET A O 17
ATOM 33842 N N . LYS A 1 114 ? -10.428 27.058 5.426 1.00 1.00 665 LYS A N 17
ATOM 33843 C CA . LYS A 1 114 ? -9.071 27.051 4.906 1.00 1.00 665 LYS A CA 17
ATOM 33844 C C . LYS A 1 114 ? -9.004 26.142 3.678 1.00 1.00 665 LYS A C 17
ATOM 33845 O O . LYS A 1 114 ? -9.998 25.519 3.305 1.00 1.00 665 LYS A O 17
ATOM 33864 N N . ASN A 1 115 ? -7.822 26.090 3.082 1.00 1.00 666 ASN A N 17
ATOM 33865 C CA . ASN A 1 115 ? -7.613 25.266 1.904 1.00 1.00 666 ASN A CA 17
ATOM 33866 C C . ASN A 1 115 ? -8.736 25.526 0.898 1.00 1.00 666 ASN A C 17
ATOM 33867 O O . ASN A 1 115 ? -9.544 24.641 0.622 1.00 1.00 666 ASN A O 17
ATOM 33878 N N . LYS A 1 116 ? -8.751 26.745 0.379 1.00 1.00 667 LYS A N 17
ATOM 33879 C CA . LYS A 1 116 ? -9.762 27.133 -0.590 1.00 1.00 667 LYS A CA 17
ATOM 33880 C C . LYS A 1 116 ? -11.132 27.158 0.092 1.00 1.00 667 LYS A C 17
ATOM 33881 O O . LYS A 1 116 ? -11.742 26.113 0.306 1.00 1.00 667 LYS A O 17
ATOM 33900 N N . PRO A 1 117 ? -11.586 28.397 0.421 1.00 1.00 668 PRO A N 17
ATOM 33901 C CA . PRO A 1 117 ? -12.873 28.574 1.074 1.00 1.00 668 PRO A CA 17
ATOM 33902 C C . PRO A 1 117 ? -14.021 28.378 0.083 1.00 1.00 668 PRO A C 17
ATOM 33903 O O . PRO A 1 117 ? -15.072 27.851 0.443 1.00 1.00 668 PRO A O 17
ATOM 33914 N N . ARG A 1 118 ? -13.781 28.814 -1.145 1.00 1.00 669 ARG A N 17
ATOM 33915 C CA . ARG A 1 118 ? -14.784 28.694 -2.191 1.00 1.00 669 ARG A CA 17
ATOM 33916 C C . ARG A 1 118 ? -14.147 28.160 -3.477 1.00 1.00 669 ARG A C 17
ATOM 33917 O O . ARG A 1 118 ? -12.929 28.206 -3.635 1.00 1.00 669 ARG A O 17
ATOM 33938 N N . SER A 1 119 ? -15.003 27.668 -4.362 1.00 1.00 670 SER A N 17
ATOM 33939 C CA . SER A 1 119 ? -14.539 27.128 -5.629 1.00 1.00 670 SER A CA 17
ATOM 33940 C C . SER A 1 119 ? -14.467 28.240 -6.677 1.00 1.00 670 SER A C 17
ATOM 33941 O O . SER A 1 119 ? -13.375 28.834 -6.800 1.00 1.00 670 SER A O 17
ATOM 33950 N N . GLY A 1 1 ? -3.576 6.739 -7.925 1.00 1.00 552 GLY A N 18
ATOM 33951 C CA . GLY A 1 1 ? -3.538 7.828 -6.966 1.00 1.00 552 GLY A CA 18
ATOM 33952 C C . GLY A 1 1 ? -4.804 7.848 -6.107 1.00 1.00 552 GLY A C 18
ATOM 33953 O O . GLY A 1 1 ? -4.739 7.656 -4.894 1.00 1.00 552 GLY A O 18
ATOM 33959 N N . SER A 1 2 ? -5.927 8.081 -6.770 1.00 1.00 553 SER A N 18
ATOM 33960 C CA . SER A 1 2 ? -7.206 8.128 -6.083 1.00 1.00 553 SER A CA 18
ATOM 33961 C C . SER A 1 2 ? -8.179 7.131 -6.718 1.00 1.00 553 SER A C 18
ATOM 33962 O O . SER A 1 2 ? -8.677 7.362 -7.818 1.00 1.00 553 SER A O 18
ATOM 33970 N N . HIS A 1 3 ? -8.417 6.046 -5.998 1.00 1.00 554 HIS A N 18
ATOM 33971 C CA . HIS A 1 3 ? -9.321 5.013 -6.477 1.00 1.00 554 HIS A CA 18
ATOM 33972 C C . HIS A 1 3 ? -9.845 4.200 -5.291 1.00 1.00 554 HIS A C 18
ATOM 33973 O O . HIS A 1 3 ? -9.295 4.271 -4.194 1.00 1.00 554 HIS A O 18
ATOM 33987 N N . MET A 1 4 ? -10.902 3.445 -5.555 1.00 1.00 555 MET A N 18
ATOM 33988 C CA . MET A 1 4 ? -11.507 2.620 -4.525 1.00 1.00 555 MET A CA 18
ATOM 33989 C C . MET A 1 4 ? -11.009 1.176 -4.615 1.00 1.00 555 MET A C 18
ATOM 33990 O O . MET A 1 4 ? -10.731 0.679 -5.706 1.00 1.00 555 MET A O 18
ATOM 34004 N N . GLY A 1 5 ? -10.910 0.544 -3.455 1.00 1.00 556 GLY A N 18
ATOM 34005 C CA . GLY A 1 5 ? -10.450 -0.833 -3.391 1.00 1.00 556 GLY A CA 18
ATOM 34006 C C . GLY A 1 5 ? -11.544 -1.800 -3.852 1.00 1.00 556 GLY A C 18
ATOM 34007 O O . GLY A 1 5 ? -12.620 -1.372 -4.267 1.00 1.00 556 GLY A O 18
ATOM 34011 N N . LYS A 1 6 ? -11.230 -3.083 -3.761 1.00 1.00 557 LYS A N 18
ATOM 34012 C CA . LYS A 1 6 ? -12.172 -4.114 -4.163 1.00 1.00 557 LYS A CA 18
ATOM 34013 C C . LYS A 1 6 ? -12.032 -5.319 -3.232 1.00 1.00 557 LYS A C 18
ATOM 34014 O O . LYS A 1 6 ? -11.675 -6.410 -3.672 1.00 1.00 557 LYS A O 18
ATOM 34033 N N . ASP A 1 7 ? -12.322 -5.082 -1.960 1.00 1.00 558 ASP A N 18
ATOM 34034 C CA . ASP A 1 7 ? -12.232 -6.133 -0.962 1.00 1.00 558 ASP A CA 18
ATOM 34035 C C . ASP A 1 7 ? -13.164 -5.803 0.205 1.00 1.00 558 ASP A C 18
ATOM 34036 O O . ASP A 1 7 ? -12.879 -4.906 0.997 1.00 1.00 558 ASP A O 18
ATOM 34045 N N . CYS A 1 8 ? -14.258 -6.546 0.275 1.00 1.00 559 CYS A N 18
ATOM 34046 C CA . CYS A 1 8 ? -15.235 -6.343 1.333 1.00 1.00 559 CYS A CA 18
ATOM 34047 C C . CYS A 1 8 ? -14.609 -6.792 2.655 1.00 1.00 559 CYS A C 18
ATOM 34048 O O . CYS A 1 8 ? -13.875 -7.778 2.696 1.00 1.00 559 CYS A O 18
ATOM 34056 N N . ILE A 1 9 ? -14.922 -6.046 3.705 1.00 1.00 560 ILE A N 18
ATOM 34057 C CA . ILE A 1 9 ? -14.401 -6.355 5.025 1.00 1.00 560 ILE A CA 18
ATOM 34058 C C . ILE A 1 9 ? -15.288 -7.411 5.685 1.00 1.00 560 ILE A C 18
ATOM 34059 O O . ILE A 1 9 ? -14.816 -8.489 6.042 1.00 1.00 560 ILE A O 18
ATOM 34075 N N . MET A 1 10 ? -16.558 -7.063 5.829 1.00 1.00 561 MET A N 18
ATOM 34076 C CA . MET A 1 10 ? -17.517 -7.968 6.441 1.00 1.00 561 MET A CA 18
ATOM 34077 C C . MET A 1 10 ? -18.887 -7.851 5.769 1.00 1.00 561 MET A C 18
ATOM 34078 O O . MET A 1 10 ? -19.416 -6.752 5.616 1.00 1.00 561 MET A O 18
ATOM 34092 N N . HIS A 1 11 ? -19.423 -9.002 5.388 1.00 1.00 562 HIS A N 18
ATOM 34093 C CA . HIS A 1 11 ? -20.721 -9.042 4.736 1.00 1.00 562 HIS A CA 18
ATOM 34094 C C . HIS A 1 11 ? -21.611 -10.077 5.429 1.00 1.00 562 HIS A C 18
ATOM 34095 O O . HIS A 1 11 ? -21.111 -11.004 6.066 1.00 1.00 562 HIS A O 18
ATOM 34109 N N . GLY A 1 12 ? -22.913 -9.885 5.281 1.00 1.00 563 GLY A N 18
ATOM 34110 C CA . GLY A 1 12 ? -23.877 -10.790 5.883 1.00 1.00 563 GLY A CA 18
ATOM 34111 C C . GLY A 1 12 ? -25.285 -10.193 5.852 1.00 1.00 563 GLY A C 18
ATOM 34112 O O . GLY A 1 12 ? -25.508 -9.152 5.235 1.00 1.00 563 GLY A O 18
ATOM 34116 N N . TYR A 1 13 ? -26.198 -10.876 6.527 1.00 1.00 564 TYR A N 18
ATOM 34117 C CA . TYR A 1 13 ? -27.578 -10.425 6.585 1.00 1.00 564 TYR A CA 18
ATOM 34118 C C . TYR A 1 13 ? -27.866 -9.707 7.904 1.00 1.00 564 TYR A C 18
ATOM 34119 O O . TYR A 1 13 ? -27.688 -10.280 8.977 1.00 1.00 564 TYR A O 18
ATOM 34137 N N . MET A 1 14 ? -28.305 -8.464 7.781 1.00 1.00 565 MET A N 18
ATOM 34138 C CA . MET A 1 14 ? -28.620 -7.661 8.951 1.00 1.00 565 MET A CA 18
ATOM 34139 C C . MET A 1 14 ? -29.672 -6.601 8.621 1.00 1.00 565 MET A C 18
ATOM 34140 O O . MET A 1 14 ? -29.637 -5.997 7.550 1.00 1.00 565 MET A O 18
ATOM 34154 N N . SER A 1 15 ? -30.583 -6.405 9.564 1.00 1.00 566 SER A N 18
ATOM 34155 C CA . SER A 1 15 ? -31.643 -5.426 9.386 1.00 1.00 566 SER A CA 18
ATOM 34156 C C . SER A 1 15 ? -31.222 -4.084 9.987 1.00 1.00 566 SER A C 18
ATOM 34157 O O . SER A 1 15 ? -30.404 -4.040 10.905 1.00 1.00 566 SER A O 18
ATOM 34165 N N . LYS A 1 16 ? -31.801 -3.023 9.447 1.00 1.00 567 LYS A N 18
ATOM 34166 C CA . LYS A 1 16 ? -31.497 -1.683 9.918 1.00 1.00 567 LYS A CA 18
ATOM 34167 C C . LYS A 1 16 ? -32.598 -0.722 9.461 1.00 1.00 567 LYS A C 18
ATOM 34168 O O . LYS A 1 16 ? -33.317 -1.008 8.506 1.00 1.00 567 LYS A O 18
ATOM 34187 N N . MET A 1 17 ? -32.693 0.396 10.166 1.00 1.00 568 MET A N 18
ATOM 34188 C CA . MET A 1 17 ? -33.694 1.399 9.844 1.00 1.00 568 MET A CA 18
ATOM 34189 C C . MET A 1 17 ? -33.814 2.433 10.965 1.00 1.00 568 MET A C 18
ATOM 34190 O O . MET A 1 17 ? -33.297 2.227 12.062 1.00 1.00 568 MET A O 18
ATOM 34204 N N . GLY A 1 18 ? -34.498 3.524 10.650 1.00 1.00 569 GLY A N 18
ATOM 34205 C CA . GLY A 1 18 ? -34.692 4.590 11.618 1.00 1.00 569 GLY A CA 18
ATOM 34206 C C . GLY A 1 18 ? -35.559 5.708 11.035 1.00 1.00 569 GLY A C 18
ATOM 34207 O O . GLY A 1 18 ? -35.287 6.203 9.942 1.00 1.00 569 GLY A O 18
ATOM 34211 N N . ASN A 1 19 ? -36.585 6.072 11.790 1.00 1.00 570 ASN A N 18
ATOM 34212 C CA . ASN A 1 19 ? -37.494 7.122 11.361 1.00 1.00 570 ASN A CA 18
ATOM 34213 C C . ASN A 1 19 ? -38.347 7.568 12.550 1.00 1.00 570 ASN A C 18
ATOM 34214 O O . ASN A 1 19 ? -38.166 7.082 13.666 1.00 1.00 570 ASN A O 18
ATOM 34225 N N . PRO A 1 20 ? -39.282 8.512 12.265 1.00 1.00 571 PRO A N 18
ATOM 34226 C CA . PRO A 1 20 ? -40.164 9.029 13.297 1.00 1.00 571 PRO A CA 18
ATOM 34227 C C . PRO A 1 20 ? -41.251 8.012 13.651 1.00 1.00 571 PRO A C 18
ATOM 34228 O O . PRO A 1 20 ? -42.120 8.286 14.476 1.00 1.00 571 PRO A O 18
ATOM 34239 N N . PHE A 1 21 ? -41.165 6.855 13.008 1.00 1.00 572 PHE A N 18
ATOM 34240 C CA . PHE A 1 21 ? -42.130 5.795 13.245 1.00 1.00 572 PHE A CA 18
ATOM 34241 C C . PHE A 1 21 ? -41.442 4.428 13.280 1.00 1.00 572 PHE A C 18
ATOM 34242 O O . PHE A 1 21 ? -41.419 3.715 12.279 1.00 1.00 572 PHE A O 18
ATOM 34259 N N . LEU A 1 22 ? -40.901 4.104 14.446 1.00 1.00 573 LEU A N 18
ATOM 34260 C CA . LEU A 1 22 ? -40.216 2.835 14.626 1.00 1.00 573 LEU A CA 18
ATOM 34261 C C . LEU A 1 22 ? -41.237 1.758 14.999 1.00 1.00 573 LEU A C 18
ATOM 34262 O O . LEU A 1 22 ? -41.396 1.428 16.174 1.00 1.00 573 LEU A O 18
ATOM 34278 N N . THR A 1 23 ? -41.902 1.239 13.977 1.00 1.00 574 THR A N 18
ATOM 34279 C CA . THR A 1 23 ? -42.904 0.206 14.184 1.00 1.00 574 THR A CA 18
ATOM 34280 C C . THR A 1 23 ? -42.783 -0.875 13.108 1.00 1.00 574 THR A C 18
ATOM 34281 O O . THR A 1 23 ? -43.662 -1.726 12.976 1.00 1.00 574 THR A O 18
ATOM 34292 N N . GLN A 1 24 ? -41.687 -0.808 12.365 1.00 1.00 575 GLN A N 18
ATOM 34293 C CA . GLN A 1 24 ? -41.441 -1.769 11.306 1.00 1.00 575 GLN A CA 18
ATOM 34294 C C . GLN A 1 24 ? -40.065 -2.413 11.482 1.00 1.00 575 GLN A C 18
ATOM 34295 O O . GLN A 1 24 ? -39.248 -1.935 12.268 1.00 1.00 575 GLN A O 18
ATOM 34309 N N . TRP A 1 25 ? -39.849 -3.488 10.737 1.00 1.00 576 TRP A N 18
ATOM 34310 C CA . TRP A 1 25 ? -38.585 -4.201 10.801 1.00 1.00 576 TRP A CA 18
ATOM 34311 C C . TRP A 1 25 ? -38.395 -4.946 9.478 1.00 1.00 576 TRP A C 18
ATOM 34312 O O . TRP A 1 25 ? -39.220 -5.781 9.108 1.00 1.00 576 TRP A O 18
ATOM 34333 N N . GLN A 1 26 ? -37.303 -4.619 8.803 1.00 1.00 577 GLN A N 18
ATOM 34334 C CA . GLN A 1 26 ? -36.996 -5.246 7.530 1.00 1.00 577 GLN A CA 18
ATOM 34335 C C . GLN A 1 26 ? -35.521 -5.653 7.481 1.00 1.00 577 GLN A C 18
ATOM 34336 O O . GLN A 1 26 ? -34.636 -4.810 7.629 1.00 1.00 577 GLN A O 18
ATOM 34350 N N . ARG A 1 27 ? -35.301 -6.942 7.273 1.00 1.00 578 ARG A N 18
ATOM 34351 C CA . ARG A 1 27 ? -33.949 -7.470 7.204 1.00 1.00 578 ARG A CA 18
ATOM 34352 C C . ARG A 1 27 ? -33.405 -7.346 5.779 1.00 1.00 578 ARG A C 18
ATOM 34353 O O . ARG A 1 27 ? -34.127 -7.575 4.812 1.00 1.00 578 ARG A O 18
ATOM 34374 N N . ARG A 1 28 ? -32.132 -6.985 5.696 1.00 1.00 579 ARG A N 18
ATOM 34375 C CA . ARG A 1 28 ? -31.482 -6.829 4.406 1.00 1.00 579 ARG A CA 18
ATOM 34376 C C . ARG A 1 28 ? -30.011 -7.241 4.500 1.00 1.00 579 ARG A C 18
ATOM 34377 O O . ARG A 1 28 ? -29.415 -7.190 5.575 1.00 1.00 579 ARG A O 18
ATOM 34398 N N . TYR A 1 29 ? -29.467 -7.641 3.360 1.00 1.00 580 TYR A N 18
ATOM 34399 C CA . TYR A 1 29 ? -28.078 -8.062 3.300 1.00 1.00 580 TYR A CA 18
ATOM 34400 C C . TYR A 1 29 ? -27.182 -6.926 2.803 1.00 1.00 580 TYR A C 18
ATOM 34401 O O . TYR A 1 29 ? -27.345 -6.450 1.680 1.00 1.00 580 TYR A O 18
ATOM 34419 N N . PHE A 1 30 ? -26.256 -6.527 3.662 1.00 1.00 581 PHE A N 18
ATOM 34420 C CA . PHE A 1 30 ? -25.335 -5.455 3.322 1.00 1.00 581 PHE A CA 18
ATOM 34421 C C . PHE A 1 30 ? -23.897 -5.973 3.247 1.00 1.00 581 PHE A C 18
ATOM 34422 O O . PHE A 1 30 ? -23.629 -7.124 3.585 1.00 1.00 581 PHE A O 18
ATOM 34439 N N . TYR A 1 31 ? -23.009 -5.096 2.800 1.00 1.00 582 TYR A N 18
ATOM 34440 C CA . TYR A 1 31 ? -21.606 -5.450 2.675 1.00 1.00 582 TYR A CA 18
ATOM 34441 C C . TYR A 1 31 ? -20.708 -4.329 3.205 1.00 1.00 582 TYR A C 18
ATOM 34442 O O . TYR A 1 31 ? -20.801 -3.189 2.752 1.00 1.00 582 TYR A O 18
ATOM 34460 N N . LEU A 1 32 ? -19.858 -4.692 4.154 1.00 1.00 583 LEU A N 18
ATOM 34461 C CA . LEU A 1 32 ? -18.944 -3.732 4.748 1.00 1.00 583 LEU A CA 18
ATOM 34462 C C . LEU A 1 32 ? -17.654 -3.687 3.927 1.00 1.00 583 LEU A C 18
ATOM 34463 O O . LEU A 1 32 ? -16.892 -4.651 3.910 1.00 1.00 583 LEU A O 18
ATOM 34479 N N . PHE A 1 33 ? -17.450 -2.557 3.268 1.00 1.00 584 PHE A N 18
ATOM 34480 C CA . PHE A 1 33 ? -16.265 -2.372 2.447 1.00 1.00 584 PHE A CA 18
ATOM 34481 C C . PHE A 1 33 ? -15.216 -1.531 3.180 1.00 1.00 584 PHE A C 18
ATOM 34482 O O . PHE A 1 33 ? -15.488 -0.986 4.247 1.00 1.00 584 PHE A O 18
ATOM 34499 N N . PRO A 1 34 ? -14.008 -1.452 2.559 1.00 1.00 585 PRO A N 18
ATOM 34500 C CA . PRO A 1 34 ? -12.918 -0.688 3.141 1.00 1.00 585 PRO A CA 18
ATOM 34501 C C . PRO A 1 34 ? -13.146 0.815 2.963 1.00 1.00 585 PRO A C 18
ATOM 34502 O O . PRO A 1 34 ? -12.225 1.611 3.131 1.00 1.00 585 PRO A O 18
ATOM 34513 N N . ASN A 1 35 ? -14.381 1.158 2.627 1.00 1.00 586 ASN A N 18
ATOM 34514 C CA . ASN A 1 35 ? -14.743 2.551 2.425 1.00 1.00 586 ASN A CA 18
ATOM 34515 C C . ASN A 1 35 ? -16.198 2.633 1.961 1.00 1.00 586 ASN A C 18
ATOM 34516 O O . ASN A 1 35 ? -16.940 3.515 2.389 1.00 1.00 586 ASN A O 18
ATOM 34527 N N . ARG A 1 36 ? -16.563 1.701 1.093 1.00 1.00 587 ARG A N 18
ATOM 34528 C CA . ARG A 1 36 ? -17.918 1.658 0.567 1.00 1.00 587 ARG A CA 18
ATOM 34529 C C . ARG A 1 36 ? -18.826 0.862 1.506 1.00 1.00 587 ARG A C 18
ATOM 34530 O O . ARG A 1 36 ? -18.446 0.564 2.637 1.00 1.00 587 ARG A O 18
ATOM 34551 N N . LEU A 1 37 ? -20.009 0.542 1.002 1.00 1.00 588 LEU A N 18
ATOM 34552 C CA . LEU A 1 37 ? -20.975 -0.214 1.781 1.00 1.00 588 LEU A CA 18
ATOM 34553 C C . LEU A 1 37 ? -22.248 -0.411 0.955 1.00 1.00 588 LEU A C 18
ATOM 34554 O O . LEU A 1 37 ? -23.022 0.526 0.769 1.00 1.00 588 LEU A O 18
ATOM 34570 N N . GLU A 1 38 ? -22.423 -1.636 0.482 1.00 1.00 589 GLU A N 18
ATOM 34571 C CA . GLU A 1 38 ? -23.589 -1.968 -0.320 1.00 1.00 589 GLU A CA 18
ATOM 34572 C C . GLU A 1 38 ? -24.703 -2.527 0.569 1.00 1.00 589 GLU A C 18
ATOM 34573 O O . GLU A 1 38 ? -24.576 -3.620 1.115 1.00 1.00 589 GLU A O 18
ATOM 34585 N N . TRP A 1 39 ? -25.770 -1.748 0.687 1.00 1.00 590 TRP A N 18
ATOM 34586 C CA . TRP A 1 39 ? -26.905 -2.152 1.499 1.00 1.00 590 TRP A CA 18
ATOM 34587 C C . TRP A 1 39 ? -28.085 -2.416 0.563 1.00 1.00 590 TRP A C 18
ATOM 34588 O O . TRP A 1 39 ? -28.759 -1.484 0.130 1.00 1.00 590 TRP A O 18
ATOM 34609 N N . ARG A 1 40 ? -28.300 -3.692 0.280 1.00 1.00 591 ARG A N 18
ATOM 34610 C CA . ARG A 1 40 ? -29.388 -4.092 -0.597 1.00 1.00 591 ARG A CA 18
ATOM 34611 C C . ARG A 1 40 ? -30.182 -5.239 0.032 1.00 1.00 591 ARG A C 18
ATOM 34612 O O . ARG A 1 40 ? -29.758 -5.817 1.031 1.00 1.00 591 ARG A O 18
ATOM 34633 N N . GLY A 1 41 ? -31.319 -5.534 -0.582 1.00 1.00 592 GLY A N 18
ATOM 34634 C CA . GLY A 1 41 ? -32.177 -6.601 -0.094 1.00 1.00 592 GLY A CA 18
ATOM 34635 C C . GLY A 1 41 ? -33.627 -6.377 -0.521 1.00 1.00 592 GLY A C 18
ATOM 34636 O O . GLY A 1 41 ? -33.890 -5.951 -1.645 1.00 1.00 592 GLY A O 18
ATOM 34640 N N . GLU A 1 42 ? -34.534 -6.674 0.398 1.00 1.00 593 GLU A N 18
ATOM 34641 C CA . GLU A 1 42 ? -35.954 -6.511 0.131 1.00 1.00 593 GLU A CA 18
ATOM 34642 C C . GLU A 1 42 ? -36.348 -5.037 0.246 1.00 1.00 593 GLU A C 18
ATOM 34643 O O . GLU A 1 42 ? -35.555 -4.212 0.696 1.00 1.00 593 GLU A O 18
ATOM 34655 N N . GLY A 1 43 ? -37.574 -4.752 -0.169 1.00 1.00 594 GLY A N 18
ATOM 34656 C CA . GLY A 1 43 ? -38.084 -3.393 -0.117 1.00 1.00 594 GLY A CA 18
ATOM 34657 C C . GLY A 1 43 ? -37.655 -2.599 -1.354 1.00 1.00 594 GLY A C 18
ATOM 34658 O O . GLY A 1 43 ? -37.607 -3.140 -2.457 1.00 1.00 594 GLY A O 18
ATOM 34662 N N . GLU A 1 44 ? -37.356 -1.328 -1.128 1.00 1.00 595 GLU A N 18
ATOM 34663 C CA . GLU A 1 44 ? -36.933 -0.456 -2.208 1.00 1.00 595 GLU A CA 18
ATOM 34664 C C . GLU A 1 44 ? -36.545 0.919 -1.660 1.00 1.00 595 GLU A C 18
ATOM 34665 O O . GLU A 1 44 ? -36.923 1.277 -0.546 1.00 1.00 595 GLU A O 18
ATOM 34677 N N . ALA A 1 45 ? -35.794 1.653 -2.468 1.00 1.00 596 ALA A N 18
ATOM 34678 C CA . ALA A 1 45 ? -35.350 2.980 -2.077 1.00 1.00 596 ALA A CA 18
ATOM 34679 C C . ALA A 1 45 ? -34.472 3.567 -3.185 1.00 1.00 596 ALA A C 18
ATOM 34680 O O . ALA A 1 45 ? -33.920 2.828 -4.000 1.00 1.00 596 ALA A O 18
ATOM 34687 N N . PRO A 1 46 ? -34.366 4.922 -3.178 1.00 1.00 597 PRO A N 18
ATOM 34688 C CA . PRO A 1 46 ? -33.564 5.615 -4.172 1.00 1.00 597 PRO A CA 18
ATOM 34689 C C . PRO A 1 46 ? -32.070 5.464 -3.874 1.00 1.00 597 PRO A C 18
ATOM 34690 O O . PRO A 1 46 ? -31.237 5.609 -4.767 1.00 1.00 597 PRO A O 18
ATOM 34701 N N . GLN A 1 47 ? -31.778 5.172 -2.615 1.00 1.00 598 GLN A N 18
ATOM 34702 C CA . GLN A 1 47 ? -30.400 4.998 -2.189 1.00 1.00 598 GLN A CA 18
ATOM 34703 C C . GLN A 1 47 ? -30.066 3.510 -2.064 1.00 1.00 598 GLN A C 18
ATOM 34704 O O . GLN A 1 47 ? -30.937 2.699 -1.756 1.00 1.00 598 GLN A O 18
ATOM 34718 N N . SER A 1 48 ? -28.802 3.197 -2.311 1.00 1.00 599 SER A N 18
ATOM 34719 C CA . SER A 1 48 ? -28.342 1.821 -2.230 1.00 1.00 599 SER A CA 18
ATOM 34720 C C . SER A 1 48 ? -26.839 1.788 -1.950 1.00 1.00 599 SER A C 18
ATOM 34721 O O . SER A 1 48 ? -26.377 1.022 -1.105 1.00 1.00 599 SER A O 18
ATOM 34729 N N . LEU A 1 49 ? -26.115 2.627 -2.677 1.00 1.00 600 LEU A N 18
ATOM 34730 C CA . LEU A 1 49 ? -24.673 2.703 -2.519 1.00 1.00 600 LEU A CA 18
ATOM 34731 C C . LEU A 1 49 ? -24.336 3.737 -1.443 1.00 1.00 600 LEU A C 18
ATOM 34732 O O . LEU A 1 49 ? -25.024 4.748 -1.313 1.00 1.00 600 LEU A O 18
ATOM 34748 N N . LEU A 1 50 ? -23.278 3.447 -0.700 1.00 1.00 601 LEU A N 18
ATOM 34749 C CA . LEU A 1 50 ? -22.843 4.340 0.360 1.00 1.00 601 LEU A CA 18
ATOM 34750 C C . LEU A 1 50 ? -21.422 3.961 0.788 1.00 1.00 601 LEU A C 18
ATOM 34751 O O . LEU A 1 50 ? -20.948 2.868 0.480 1.00 1.00 601 LEU A O 18
ATOM 34767 N N . THR A 1 51 ? -20.785 4.885 1.492 1.00 1.00 602 THR A N 18
ATOM 34768 C CA . THR A 1 51 ? -19.430 4.661 1.966 1.00 1.00 602 THR A CA 18
ATOM 34769 C C . THR A 1 51 ? -19.399 4.610 3.494 1.00 1.00 602 THR A C 18
ATOM 34770 O O . THR A 1 51 ? -20.443 4.493 4.135 1.00 1.00 602 THR A O 18
ATOM 34781 N N . MET A 1 52 ? -18.194 4.697 4.035 1.00 1.00 603 MET A N 18
ATOM 34782 C CA . MET A 1 52 ? -18.014 4.662 5.476 1.00 1.00 603 MET A CA 18
ATOM 34783 C C . MET A 1 52 ? -17.231 5.883 5.961 1.00 1.00 603 MET A C 18
ATOM 34784 O O . MET A 1 52 ? -16.395 5.773 6.857 1.00 1.00 603 MET A O 18
ATOM 34798 N N . GLU A 1 53 ? -17.527 7.020 5.347 1.00 1.00 604 GLU A N 18
ATOM 34799 C CA . GLU A 1 53 ? -16.861 8.260 5.706 1.00 1.00 604 GLU A CA 18
ATOM 34800 C C . GLU A 1 53 ? -17.892 9.338 6.043 1.00 1.00 604 GLU A C 18
ATOM 34801 O O . GLU A 1 53 ? -17.922 10.394 5.413 1.00 1.00 604 GLU A O 18
ATOM 34813 N N . GLU A 1 54 ? -18.713 9.035 7.038 1.00 1.00 605 GLU A N 18
ATOM 34814 C CA . GLU A 1 54 ? -19.744 9.966 7.467 1.00 1.00 605 GLU A CA 18
ATOM 34815 C C . GLU A 1 54 ? -20.165 9.663 8.906 1.00 1.00 605 GLU A C 18
ATOM 34816 O O . GLU A 1 54 ? -20.170 10.555 9.756 1.00 1.00 605 GLU A O 18
ATOM 34828 N N . ILE A 1 55 ? -20.509 8.406 9.137 1.00 1.00 606 ILE A N 18
ATOM 34829 C CA . ILE A 1 55 ? -20.931 7.975 10.459 1.00 1.00 606 ILE A CA 18
ATOM 34830 C C . ILE A 1 55 ? -20.112 8.715 11.518 1.00 1.00 606 ILE A C 18
ATOM 34831 O O . ILE A 1 55 ? -18.893 8.821 11.402 1.00 1.00 606 ILE A O 18
ATOM 34847 N N . GLN A 1 56 ? -20.815 9.211 12.526 1.00 1.00 607 GLN A N 18
ATOM 34848 C CA . GLN A 1 56 ? -20.169 9.939 13.604 1.00 1.00 607 GLN A CA 18
ATOM 34849 C C . GLN A 1 56 ? -19.622 8.963 14.649 1.00 1.00 607 GLN A C 18
ATOM 34850 O O . GLN A 1 56 ? -18.520 9.151 15.162 1.00 1.00 607 GLN A O 18
ATOM 34864 N N . SER A 1 57 ? -20.418 7.943 14.936 1.00 1.00 608 SER A N 18
ATOM 34865 C CA . SER A 1 57 ? -20.029 6.939 15.910 1.00 1.00 608 SER A CA 18
ATOM 34866 C C . SER A 1 57 ? -21.090 5.840 15.983 1.00 1.00 608 SER A C 18
ATOM 34867 O O . SER A 1 57 ? -22.283 6.128 16.067 1.00 1.00 608 SER A O 18
ATOM 34875 N N . VAL A 1 58 ? -20.618 4.603 15.946 1.00 1.00 609 VAL A N 18
ATOM 34876 C CA . VAL A 1 58 ? -21.511 3.459 16.005 1.00 1.00 609 VAL A CA 18
ATOM 34877 C C . VAL A 1 58 ? -21.563 2.932 17.439 1.00 1.00 609 VAL A C 18
ATOM 34878 O O . VAL A 1 58 ? -20.592 3.056 18.186 1.00 1.00 6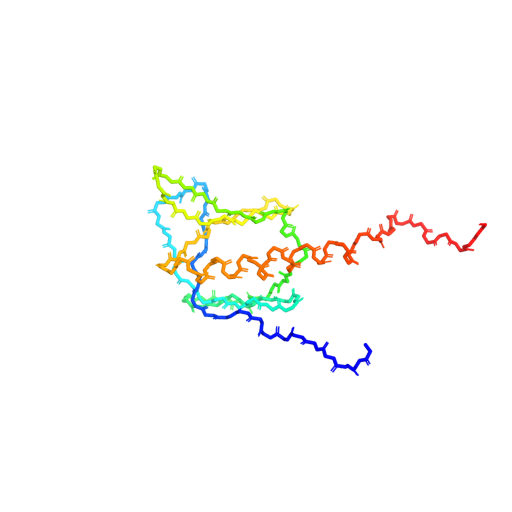09 VAL A O 18
ATOM 34891 N N . GLU A 1 59 ? -22.704 2.354 17.785 1.00 1.00 610 GLU A N 18
ATOM 34892 C CA . GLU A 1 59 ? -22.895 1.807 19.117 1.00 1.00 610 GLU A CA 18
ATOM 34893 C C . GLU A 1 59 ? -24.079 0.838 19.131 1.00 1.00 610 GLU A C 18
ATOM 34894 O O . GLU A 1 59 ? -24.585 0.459 18.075 1.00 1.00 610 GLU A O 18
ATOM 34906 N N . GLU A 1 60 ? -24.485 0.469 20.334 1.00 1.00 611 GLU A N 18
ATOM 34907 C CA . GLU A 1 60 ? -25.601 -0.449 20.500 1.00 1.00 611 GLU A CA 18
ATOM 34908 C C . GLU A 1 60 ? -26.407 -0.086 21.748 1.00 1.00 611 GLU A C 18
ATOM 34909 O O . GLU A 1 60 ? -25.853 0.418 22.723 1.00 1.00 611 GLU A O 18
ATOM 34921 N N . THR A 1 61 ? -27.702 -0.358 21.677 1.00 1.00 612 THR A N 18
ATOM 34922 C CA . THR A 1 61 ? -28.590 -0.066 22.791 1.00 1.00 612 THR A CA 18
ATOM 34923 C C . THR A 1 61 ? -29.177 -1.360 23.356 1.00 1.00 612 THR A C 18
ATOM 34924 O O . THR A 1 61 ? -29.085 -2.415 22.729 1.00 1.00 612 THR A O 18
ATOM 34935 N N . GLN A 1 62 ? -29.767 -1.238 24.537 1.00 1.00 613 GLN A N 18
ATOM 34936 C CA . GLN A 1 62 ? -30.370 -2.385 25.194 1.00 1.00 613 GLN A CA 18
ATOM 34937 C C . GLN A 1 62 ? -31.755 -2.021 25.732 1.00 1.00 613 GLN A C 18
ATOM 34938 O O . GLN A 1 62 ? -32.045 -0.851 25.972 1.00 1.00 613 GLN A O 18
ATOM 34952 N N . ILE A 1 63 ? -32.576 -3.047 25.902 1.00 1.00 614 ILE A N 18
ATOM 34953 C CA . ILE A 1 63 ? -33.925 -2.851 26.406 1.00 1.00 614 ILE A CA 18
ATOM 34954 C C . ILE A 1 63 ? -34.270 -3.980 27.380 1.00 1.00 614 ILE A C 18
ATOM 34955 O O . ILE A 1 63 ? -34.872 -4.979 26.989 1.00 1.00 614 ILE A O 18
ATOM 34971 N N . LYS A 1 64 ? -33.874 -3.783 28.629 1.00 1.00 615 LYS A N 18
ATOM 34972 C CA . LYS A 1 64 ? -34.135 -4.771 29.661 1.00 1.00 615 LYS A CA 18
ATOM 34973 C C . LYS A 1 64 ? -33.082 -5.878 29.579 1.00 1.00 615 LYS A C 18
ATOM 34974 O O . LYS A 1 64 ? -32.662 -6.417 30.600 1.00 1.00 615 LYS A O 18
ATOM 34993 N N . GLU A 1 65 ? -32.685 -6.183 28.351 1.00 1.00 616 GLU A N 18
ATOM 34994 C CA . GLU A 1 65 ? -31.689 -7.216 28.122 1.00 1.00 616 GLU A CA 18
ATOM 34995 C C . GLU A 1 65 ? -30.986 -6.987 26.783 1.00 1.00 616 GLU A C 18
ATOM 34996 O O . GLU A 1 65 ? -29.765 -7.094 26.692 1.00 1.00 616 GLU A O 18
ATOM 35008 N N . ARG A 1 66 ? -31.789 -6.676 25.775 1.00 1.00 617 ARG A N 18
ATOM 35009 C CA . ARG A 1 66 ? -31.260 -6.433 24.445 1.00 1.00 617 ARG A CA 18
ATOM 35010 C C . ARG A 1 66 ? -32.205 -5.524 23.655 1.00 1.00 617 ARG A C 18
ATOM 35011 O O . ARG A 1 66 ? -33.420 -5.713 23.685 1.00 1.00 617 ARG A O 18
ATOM 35032 N N . LYS A 1 67 ? -31.612 -4.559 22.969 1.00 1.00 618 LYS A N 18
ATOM 35033 C CA . LYS A 1 67 ? -32.387 -3.622 22.173 1.00 1.00 618 LYS A CA 18
ATOM 35034 C C . LYS A 1 67 ? -31.999 -3.768 20.700 1.00 1.00 618 LYS A C 18
ATOM 35035 O O . LYS A 1 67 ? -32.530 -4.628 19.997 1.00 1.00 618 LYS A O 18
ATOM 35054 N N . CYS A 1 68 ? -31.077 -2.915 20.276 1.00 1.00 619 CYS A N 18
ATOM 35055 C CA . CYS A 1 68 ? -30.612 -2.939 18.900 1.00 1.00 619 CYS A CA 18
ATOM 35056 C C . CYS A 1 68 ? -29.246 -2.255 18.842 1.00 1.00 619 CYS A C 18
ATOM 35057 O O . CYS A 1 68 ? -28.655 -1.952 19.878 1.00 1.00 619 CYS A O 18
ATOM 35065 N N . LEU A 1 69 ? -28.783 -2.030 17.622 1.00 1.00 620 LEU A N 18
ATOM 35066 C CA . LEU A 1 69 ? -27.496 -1.387 17.415 1.00 1.00 620 LEU A CA 18
ATOM 35067 C C . LEU A 1 69 ? -27.720 0.064 16.984 1.00 1.00 620 LEU A C 18
ATOM 35068 O O . LEU A 1 69 ? -28.658 0.358 16.246 1.00 1.00 620 LEU A O 18
ATOM 35084 N N . LEU A 1 70 ? -26.842 0.931 17.463 1.00 1.00 621 LEU A N 18
ATOM 35085 C CA . LEU A 1 70 ? -26.932 2.345 17.137 1.00 1.00 621 LEU A CA 18
ATOM 35086 C C . LEU A 1 70 ? -26.034 2.644 15.933 1.00 1.00 621 LEU A C 18
ATOM 35087 O O . LEU A 1 70 ? -25.117 1.881 15.634 1.00 1.00 621 LEU A O 18
ATOM 35103 N N . LEU A 1 71 ? -26.332 3.756 15.275 1.00 1.00 622 LEU A N 18
ATOM 35104 C CA . LEU A 1 71 ? -25.563 4.165 14.111 1.00 1.00 622 LEU A CA 18
ATOM 35105 C C . LEU A 1 71 ? -25.834 5.642 13.822 1.00 1.00 622 LEU A C 18
ATOM 35106 O O . LEU A 1 71 ? -26.700 5.971 13.012 1.00 1.00 622 LEU A O 18
ATOM 35122 N N . LYS A 1 72 ? -25.077 6.493 14.498 1.00 1.00 623 LYS A N 18
ATOM 35123 C CA . LYS A 1 72 ? -25.224 7.928 14.322 1.00 1.00 623 LYS A CA 18
ATOM 35124 C C . LYS A 1 72 ? -24.279 8.402 13.217 1.00 1.00 623 LYS A C 18
ATOM 35125 O O . LYS A 1 72 ? -23.132 7.963 13.146 1.00 1.00 623 LYS A O 18
ATOM 35144 N N . ILE A 1 73 ? -24.796 9.290 12.381 1.00 1.00 624 ILE A N 18
ATOM 35145 C CA . ILE A 1 73 ? -24.013 9.828 11.282 1.00 1.00 624 ILE A CA 18
ATOM 35146 C C . ILE A 1 73 ? -23.564 11.249 11.628 1.00 1.00 624 ILE A C 18
ATOM 35147 O O . ILE A 1 73 ? -24.304 12.002 12.259 1.00 1.00 624 ILE A O 18
ATOM 35163 N N . ARG A 1 74 ? -22.351 11.573 11.203 1.00 1.00 625 ARG A N 18
ATOM 35164 C CA . ARG A 1 74 ? -21.794 12.890 11.461 1.00 1.00 625 ARG A CA 18
ATOM 35165 C C . ARG A 1 74 ? -22.362 13.909 10.470 1.00 1.00 625 ARG A C 18
ATOM 35166 O O . ARG A 1 74 ? -21.966 15.074 10.479 1.00 1.00 625 ARG A O 18
ATOM 35187 N N . GLY A 1 75 ? -23.281 13.434 9.642 1.00 1.00 626 GLY A N 18
ATOM 35188 C CA . GLY A 1 75 ? -23.907 14.289 8.650 1.00 1.00 626 GLY A CA 18
ATOM 35189 C C . GLY A 1 75 ? -25.139 14.989 9.228 1.00 1.00 626 GLY A C 18
ATOM 35190 O O . GLY A 1 75 ? -25.580 16.011 8.704 1.00 1.00 626 GLY A O 18
ATOM 35194 N N . GLY A 1 76 ? -25.658 14.414 10.301 1.00 1.00 627 GLY A N 18
ATOM 35195 C CA . GLY A 1 76 ? -26.831 14.970 10.957 1.00 1.00 627 GLY A CA 18
ATOM 35196 C C . GLY A 1 76 ? -28.012 14.002 10.880 1.00 1.00 627 GLY A C 18
ATOM 35197 O O . GLY A 1 76 ? -29.147 14.419 10.647 1.00 1.00 627 GLY A O 18
ATOM 35201 N N . LYS A 1 77 ? -27.708 12.728 11.079 1.00 1.00 628 LYS A N 18
ATOM 35202 C CA . LYS A 1 77 ? -28.732 11.698 11.034 1.00 1.00 628 LYS A CA 18
ATOM 35203 C C . LYS A 1 77 ? -28.415 10.625 12.078 1.00 1.00 628 LYS A C 18
ATOM 35204 O O . LYS A 1 77 ? -27.334 10.625 12.665 1.00 1.00 628 LYS A O 18
ATOM 35223 N N . GLN A 1 78 ? -29.377 9.737 12.279 1.00 1.00 629 GLN A N 18
ATOM 35224 C CA . GLN A 1 78 ? -29.214 8.661 13.241 1.00 1.00 629 GLN A CA 18
ATOM 35225 C C . GLN A 1 78 ? -29.882 7.383 12.728 1.00 1.00 629 GLN A C 18
ATOM 35226 O O . GLN A 1 78 ? -31.005 7.424 12.227 1.00 1.00 629 GLN A O 18
ATOM 35240 N N . PHE A 1 79 ? -29.163 6.280 12.870 1.00 1.00 630 PHE A N 18
ATOM 35241 C CA . PHE A 1 79 ? -29.672 4.992 12.426 1.00 1.00 630 PHE A CA 18
ATOM 35242 C C . PHE A 1 79 ? -29.647 3.972 13.567 1.00 1.00 630 PHE A C 18
ATOM 35243 O O . PHE A 1 79 ? -29.021 4.204 14.599 1.00 1.00 630 PHE A O 18
ATOM 35260 N N . ILE A 1 80 ? -30.336 2.862 13.339 1.00 1.00 631 ILE A N 18
ATOM 35261 C CA . ILE A 1 80 ? -30.399 1.804 14.333 1.00 1.00 631 ILE A CA 18
ATOM 35262 C C . ILE A 1 80 ? -30.453 0.449 13.626 1.00 1.00 631 ILE A C 18
ATOM 35263 O O . ILE A 1 80 ? -31.441 0.125 12.971 1.00 1.00 631 ILE A O 18
ATOM 35279 N N . LEU A 1 81 ? -29.376 -0.308 13.783 1.00 1.00 632 LEU A N 18
ATOM 35280 C CA . LEU A 1 81 ? -29.289 -1.621 13.168 1.00 1.00 632 LEU A CA 18
ATOM 35281 C C . LEU A 1 81 ? -29.996 -2.645 14.058 1.00 1.00 632 LEU A C 18
ATOM 35282 O O . LEU A 1 81 ? -30.081 -2.463 15.273 1.00 1.00 632 LEU A O 18
ATOM 35298 N N . GLN A 1 82 ? -30.485 -3.698 13.421 1.00 1.00 633 GLN A N 18
ATOM 35299 C CA . GLN A 1 82 ? -31.182 -4.751 14.140 1.00 1.00 633 GLN A CA 18
ATOM 35300 C C . GLN A 1 82 ? -31.058 -6.079 13.390 1.00 1.00 633 GLN A C 18
ATOM 35301 O O . GLN A 1 82 ? -31.737 -6.295 12.387 1.00 1.00 633 GLN A O 18
ATOM 35315 N N . CYS A 1 83 ? -30.186 -6.934 13.905 1.00 1.00 634 CYS A N 18
ATOM 35316 C CA . CYS A 1 83 ? -29.964 -8.233 13.294 1.00 1.00 634 CYS A CA 18
ATOM 35317 C C . CYS A 1 83 ? -30.391 -9.311 14.293 1.00 1.00 634 CYS A C 18
ATOM 35318 O O . CYS A 1 83 ? -30.552 -9.033 15.481 1.00 1.00 634 CYS A O 18
ATOM 35326 N N . ASP A 1 84 ? -30.561 -10.518 13.776 1.00 1.00 635 ASP A N 18
ATOM 35327 C CA . ASP A 1 84 ? -30.965 -11.639 14.608 1.00 1.00 635 ASP A CA 18
ATOM 35328 C C . ASP A 1 84 ? -29.720 -12.307 15.196 1.00 1.00 635 ASP A C 18
ATOM 35329 O O . ASP A 1 84 ? -29.820 -13.096 16.136 1.00 1.00 635 ASP A O 18
ATOM 35338 N N . SER A 1 85 ? -28.577 -11.969 14.618 1.00 1.00 636 SER A N 18
ATOM 35339 C CA . SER A 1 85 ? -27.314 -12.525 15.074 1.00 1.00 636 SER A CA 18
ATOM 35340 C C . SER A 1 85 ? -26.682 -11.605 16.118 1.00 1.00 636 SER A C 18
ATOM 35341 O O . SER A 1 85 ? -26.835 -10.385 16.050 1.00 1.00 636 SER A O 18
ATOM 35349 N N . ASP A 1 86 ? -25.985 -12.222 17.062 1.00 1.00 637 ASP A N 18
ATOM 35350 C CA . ASP A 1 86 ? -25.331 -11.473 18.120 1.00 1.00 637 ASP A CA 18
ATOM 35351 C C . ASP A 1 86 ? -23.968 -10.984 17.624 1.00 1.00 637 ASP A C 18
ATOM 35352 O O . ASP A 1 86 ? -23.607 -9.827 17.831 1.00 1.00 637 ASP A O 18
ATOM 35361 N N . PRO A 1 87 ? -23.231 -11.914 16.960 1.00 1.00 638 PRO A N 18
ATOM 35362 C CA . PRO A 1 87 ? -21.916 -11.590 16.432 1.00 1.00 638 PRO A CA 18
ATOM 35363 C C . PRO A 1 87 ? -22.028 -10.729 15.172 1.00 1.00 638 PRO A C 18
ATOM 35364 O O . PRO A 1 87 ? -21.416 -9.665 15.087 1.00 1.00 638 PRO A O 18
ATOM 35375 N N . GLU A 1 88 ? -22.814 -11.220 14.227 1.00 1.00 639 GLU A N 18
ATOM 35376 C CA . GLU A 1 88 ? -23.015 -10.510 12.975 1.00 1.00 639 GLU A CA 18
ATOM 35377 C C . GLU A 1 88 ? -22.781 -9.010 13.173 1.00 1.00 639 GLU A C 18
ATOM 35378 O O . GLU A 1 88 ? -21.708 -8.497 12.855 1.00 1.00 639 GLU A O 18
ATOM 35390 N N . LEU A 1 89 ? -23.801 -8.349 13.698 1.00 1.00 640 LEU A N 18
ATOM 35391 C CA . LEU A 1 89 ? -23.720 -6.918 13.943 1.00 1.00 640 LEU A CA 18
ATOM 35392 C C . LEU A 1 89 ? -22.438 -6.610 14.717 1.00 1.00 640 LEU A C 18
ATOM 35393 O O . LEU A 1 89 ? -21.708 -5.681 14.371 1.00 1.00 640 LEU A O 18
ATOM 35409 N N . VAL A 1 90 ? -22.200 -7.406 15.749 1.00 1.00 641 VAL A N 18
ATOM 35410 C CA . VAL A 1 90 ? -21.018 -7.230 16.574 1.00 1.00 641 VAL A CA 18
ATOM 35411 C C . VAL A 1 90 ? -19.797 -7.033 15.673 1.00 1.00 641 VAL A C 18
ATOM 35412 O O . VAL A 1 90 ? -19.121 -6.007 15.752 1.00 1.00 641 VAL A O 18
ATOM 35425 N N . GLN A 1 91 ? -19.550 -8.030 14.837 1.00 1.00 642 GLN A N 18
ATOM 35426 C CA . GLN A 1 91 ? -18.422 -7.979 13.922 1.00 1.00 642 GLN A CA 18
ATOM 35427 C C . GLN A 1 91 ? -18.584 -6.813 12.947 1.00 1.00 642 GLN A C 18
ATOM 35428 O O . GLN A 1 91 ? -17.613 -6.128 12.627 1.00 1.00 642 GLN A O 18
ATOM 35442 N N . TRP A 1 92 ? -19.816 -6.622 12.500 1.00 1.00 643 TRP A N 18
ATOM 35443 C CA . TRP A 1 92 ? -20.116 -5.550 11.566 1.00 1.00 643 TRP A CA 18
ATOM 35444 C C . TRP A 1 92 ? -19.616 -4.238 12.176 1.00 1.00 643 TRP A C 18
ATOM 35445 O O . TRP A 1 92 ? -18.958 -3.447 11.502 1.00 1.00 643 TRP A O 18
ATOM 35466 N N . LYS A 1 93 ? -19.947 -4.049 13.446 1.00 1.00 644 LYS A N 18
ATOM 35467 C CA . LYS A 1 93 ? -19.539 -2.848 14.153 1.00 1.00 644 LYS A CA 18
ATOM 35468 C C . LYS A 1 93 ? -18.014 -2.726 14.108 1.00 1.00 644 LYS A C 18
ATOM 35469 O O . LYS A 1 93 ? -17.482 -1.756 13.570 1.00 1.00 644 LYS A O 18
ATOM 35488 N N . LYS A 1 94 ? -17.356 -3.724 14.678 1.00 1.00 645 LYS A N 18
ATOM 35489 C CA . LYS A 1 94 ? -15.904 -3.741 14.708 1.00 1.00 645 LYS A CA 18
ATOM 35490 C C . LYS A 1 94 ? -15.363 -3.204 13.381 1.00 1.00 645 LYS A C 18
ATOM 35491 O O . LYS A 1 94 ? -14.612 -2.229 13.361 1.00 1.00 645 LYS A O 18
ATOM 35510 N N . GLU A 1 95 ? -15.766 -3.864 12.306 1.00 1.00 646 GLU A N 18
ATOM 35511 C CA . GLU A 1 95 ? -15.331 -3.466 10.978 1.00 1.00 646 GLU A CA 18
ATOM 35512 C C . GLU A 1 95 ? -15.899 -2.090 10.624 1.00 1.00 646 GLU A C 18
ATOM 35513 O O . GLU A 1 95 ? -15.240 -1.295 9.956 1.00 1.00 646 GLU A O 18
ATOM 35525 N N . LEU A 1 96 ? -17.117 -1.851 11.088 1.00 1.00 647 LEU A N 18
ATOM 35526 C CA . LEU A 1 96 ? -17.781 -0.584 10.829 1.00 1.00 647 LEU A CA 18
ATOM 35527 C C . LEU A 1 96 ? -17.026 0.539 11.542 1.00 1.00 647 LEU A C 18
ATOM 35528 O O . LEU A 1 96 ? -16.476 1.429 10.896 1.00 1.00 647 LEU A O 18
ATOM 35544 N N . ARG A 1 97 ? -17.022 0.460 12.864 1.00 1.00 648 ARG A N 18
ATOM 35545 C CA . ARG A 1 97 ? -16.343 1.458 13.671 1.00 1.00 648 ARG A CA 18
ATOM 35546 C C . ARG A 1 97 ? -15.066 1.928 12.971 1.00 1.00 648 ARG A C 18
ATOM 35547 O O . ARG A 1 97 ? -14.903 3.118 12.703 1.00 1.00 648 ARG A O 18
ATOM 35568 N N . ASP A 1 98 ? -14.195 0.970 12.695 1.00 1.00 649 ASP A N 18
ATOM 35569 C CA . ASP A 1 98 ? -12.938 1.270 12.031 1.00 1.00 649 ASP A CA 18
ATOM 35570 C C . ASP A 1 98 ? -13.224 1.898 10.665 1.00 1.00 649 ASP A C 18
ATOM 35571 O O . ASP A 1 98 ? -12.580 2.873 10.279 1.00 1.00 649 ASP A O 18
ATOM 35580 N N . ALA A 1 99 ? -14.190 1.315 9.973 1.00 1.00 650 ALA A N 18
ATOM 35581 C CA . ALA A 1 99 ? -14.570 1.806 8.659 1.00 1.00 650 ALA A CA 18
ATOM 35582 C C . ALA A 1 99 ? -14.858 3.306 8.743 1.00 1.00 650 ALA A C 18
ATOM 35583 O O . ALA A 1 99 ? -14.323 4.089 7.960 1.00 1.00 650 ALA A O 18
ATOM 35590 N N . TYR A 1 100 ? -15.702 3.661 9.700 1.00 1.00 651 TYR A N 18
ATOM 35591 C CA . TYR A 1 100 ? -16.068 5.053 9.896 1.00 1.00 651 TYR A CA 18
ATOM 35592 C C . TYR A 1 100 ? -14.893 5.854 10.461 1.00 1.00 651 TYR A C 18
ATOM 35593 O O . TYR A 1 100 ? -14.784 7.057 10.223 1.00 1.00 651 TYR A O 18
ATOM 35611 N N . ARG A 1 101 ? -14.043 5.157 11.199 1.00 1.00 652 ARG A N 18
ATOM 35612 C CA . ARG A 1 101 ? -12.879 5.787 11.799 1.00 1.00 652 ARG A CA 18
ATOM 35613 C C . ARG A 1 101 ? -11.800 6.027 10.742 1.00 1.00 652 ARG A C 18
ATOM 35614 O O . ARG A 1 101 ? -11.444 7.171 10.461 1.00 1.00 652 ARG A O 18
ATOM 35635 N N . GLU A 1 102 ? -11.309 4.930 10.183 1.00 1.00 653 GLU A N 18
ATOM 35636 C CA . GLU A 1 102 ? -10.279 5.007 9.163 1.00 1.00 653 GLU A CA 18
ATOM 35637 C C . GLU A 1 102 ? -10.631 6.083 8.133 1.00 1.00 653 GLU A C 18
ATOM 35638 O O . GLU A 1 102 ? -9.743 6.704 7.550 1.00 1.00 653 GLU A O 18
ATOM 35650 N N . ALA A 1 103 ? -11.928 6.269 7.940 1.00 1.00 654 ALA A N 18
ATOM 35651 C CA . ALA A 1 103 ? -12.409 7.259 6.990 1.00 1.00 654 ALA A CA 18
ATOM 35652 C C . ALA A 1 103 ? -12.355 8.645 7.633 1.00 1.00 654 ALA A C 18
ATOM 35653 O O . ALA A 1 103 ? -11.763 9.569 7.076 1.00 1.00 654 ALA A O 18
ATOM 35660 N N . GLN A 1 104 ? -12.979 8.748 8.796 1.00 1.00 655 GLN A N 18
ATOM 35661 C CA . GLN A 1 104 ? -13.010 10.007 9.522 1.00 1.00 655 GLN A CA 18
ATOM 35662 C C . GLN A 1 104 ? -11.604 10.601 9.612 1.00 1.00 655 GLN A C 18
ATOM 35663 O O . GLN A 1 104 ? -11.424 11.805 9.439 1.00 1.00 655 GLN A O 18
ATOM 35677 N N . GLN A 1 105 ? -10.643 9.729 9.882 1.00 1.00 656 GLN A N 18
ATOM 35678 C CA . GLN A 1 105 ? -9.259 10.154 9.996 1.00 1.00 656 GLN A CA 18
ATOM 35679 C C . GLN A 1 105 ? -8.794 10.807 8.694 1.00 1.00 656 GLN A C 18
ATOM 35680 O O . GLN A 1 105 ? -7.773 11.493 8.668 1.00 1.00 656 GLN A O 18
ATOM 35694 N N . LEU A 1 106 ? -9.566 10.573 7.642 1.00 1.00 657 LEU A N 18
ATOM 35695 C CA . LEU A 1 106 ? -9.246 11.130 6.340 1.00 1.00 657 LEU A CA 18
ATOM 35696 C C . LEU A 1 106 ? -9.834 12.538 6.234 1.00 1.00 657 LEU A C 18
ATOM 35697 O O . LEU A 1 106 ? -9.281 13.396 5.548 1.00 1.00 657 LEU A O 18
ATOM 35713 N N . VAL A 1 107 ? -10.950 12.731 6.922 1.00 1.00 658 VAL A N 18
ATOM 35714 C CA . VAL A 1 107 ? -11.620 14.021 6.914 1.00 1.00 658 VAL A CA 18
ATOM 35715 C C . VAL A 1 107 ? -11.465 14.679 8.286 1.00 1.00 658 VAL A C 18
ATOM 35716 O O . VAL A 1 107 ? -12.153 15.652 8.594 1.00 1.00 658 VAL A O 18
ATOM 35729 N N . GLN A 1 108 ? -10.557 14.125 9.075 1.00 1.00 659 GLN A N 18
ATOM 35730 C CA . GLN A 1 108 ? -10.303 14.645 10.407 1.00 1.00 659 GLN A CA 18
ATOM 35731 C C . GLN A 1 108 ? -9.805 16.091 10.327 1.00 1.00 659 GLN A C 18
ATOM 35732 O O . GLN A 1 108 ? -10.426 16.996 10.879 1.00 1.00 659 GLN A O 18
ATOM 35746 N N . ARG A 1 109 ? -8.690 16.260 9.632 1.00 1.00 660 ARG A N 18
ATOM 35747 C CA . ARG A 1 109 ? -8.101 17.579 9.471 1.00 1.00 660 ARG A CA 18
ATOM 35748 C C . ARG A 1 109 ? -8.997 18.456 8.594 1.00 1.00 660 ARG A C 18
ATOM 35749 O O . ARG A 1 109 ? -8.611 18.836 7.491 1.00 1.00 660 ARG A O 18
ATOM 35770 N N . VAL A 1 110 ? -10.177 18.752 9.119 1.00 1.00 661 VAL A N 18
ATOM 35771 C CA . VAL A 1 110 ? -11.132 19.578 8.399 1.00 1.00 661 VAL A CA 18
ATOM 35772 C C . VAL A 1 110 ? -11.422 20.841 9.211 1.00 1.00 661 VAL A C 18
ATOM 35773 O O . VAL A 1 110 ? -11.531 20.786 10.435 1.00 1.00 661 VAL A O 18
ATOM 35786 N N . PRO A 1 111 ? -11.542 21.981 8.478 1.00 1.00 662 PRO A N 18
ATOM 35787 C CA . PRO A 1 111 ? -11.820 23.256 9.118 1.00 1.00 662 PRO A CA 18
ATOM 35788 C C . PRO A 1 111 ? -13.282 23.343 9.559 1.00 1.00 662 PRO A C 18
ATOM 35789 O O . PRO A 1 111 ? -14.069 22.434 9.295 1.00 1.00 662 PRO A O 18
ATOM 35800 N N . LYS A 1 112 ? -13.601 24.444 10.222 1.00 1.00 663 LYS A N 18
ATOM 35801 C CA . LYS A 1 112 ? -14.957 24.661 10.702 1.00 1.00 663 LYS A CA 18
ATOM 35802 C C . LYS A 1 112 ? -15.895 24.834 9.506 1.00 1.00 663 LYS A C 18
ATOM 35803 O O . LYS A 1 112 ? -16.619 23.909 9.143 1.00 1.00 663 LYS A O 18
ATOM 35822 N N . MET A 1 113 ? -15.851 26.024 8.926 1.00 1.00 664 MET A N 18
ATOM 35823 C CA . MET A 1 113 ? -16.688 26.329 7.779 1.00 1.00 664 MET A CA 18
ATOM 35824 C C . MET A 1 113 ? -15.841 26.763 6.581 1.00 1.00 664 MET A C 18
ATOM 35825 O O . MET A 1 113 ? -16.260 26.617 5.434 1.00 1.00 664 MET A O 18
ATOM 35839 N N . LYS A 1 114 ? -14.665 27.291 6.890 1.00 1.00 665 LYS A N 18
ATOM 35840 C CA . LYS A 1 114 ? -13.755 27.747 5.853 1.00 1.00 665 LYS A CA 18
ATOM 35841 C C . LYS A 1 114 ? -12.517 28.368 6.505 1.00 1.00 665 LYS A C 18
ATOM 35842 O O . LYS A 1 114 ? -12.635 29.248 7.356 1.00 1.00 665 LYS A O 18
ATOM 35861 N N . ASN A 1 115 ? -11.359 27.885 6.079 1.00 1.00 666 ASN A N 18
ATOM 35862 C CA . ASN A 1 115 ? -10.101 28.381 6.611 1.00 1.00 666 ASN A CA 18
ATOM 35863 C C . ASN A 1 115 ? -10.243 28.610 8.117 1.00 1.00 666 ASN A C 18
ATOM 35864 O O . ASN A 1 115 ? -10.001 29.712 8.607 1.00 1.00 666 ASN A O 18
ATOM 35875 N N . LYS A 1 116 ? -10.634 27.550 8.810 1.00 1.00 667 LYS A N 18
ATOM 35876 C CA . LYS A 1 116 ? -10.812 27.622 10.250 1.00 1.00 667 LYS A CA 18
ATOM 35877 C C . LYS A 1 116 ? -10.601 26.233 10.856 1.00 1.00 667 LYS A C 18
ATOM 35878 O O . LYS A 1 116 ? -11.544 25.617 11.349 1.00 1.00 667 LYS A O 18
ATOM 35897 N N . PRO A 1 117 ? -9.323 25.768 10.795 1.00 1.00 668 PRO A N 18
ATOM 35898 C CA . PRO A 1 117 ? -8.976 24.462 11.331 1.00 1.00 668 PRO A CA 18
ATOM 35899 C C . PRO A 1 117 ? -8.930 24.492 12.859 1.00 1.00 668 PRO A C 18
ATOM 35900 O O . PRO A 1 117 ? -7.918 24.132 13.460 1.00 1.00 668 PRO A O 18
ATOM 35911 N N . ARG A 1 118 ? -10.037 24.926 13.445 1.00 1.00 669 ARG A N 18
ATOM 35912 C CA . ARG A 1 118 ? -10.134 25.008 14.893 1.00 1.00 669 ARG A CA 18
ATOM 35913 C C . ARG A 1 118 ? -9.150 26.045 15.433 1.00 1.00 669 ARG A C 18
ATOM 35914 O O . ARG A 1 118 ? -7.961 26.001 15.120 1.00 1.00 669 ARG A O 18
ATOM 35935 N N . SER A 1 119 ? -9.679 26.955 16.238 1.00 1.00 670 SER A N 18
ATOM 35936 C CA . SER A 1 119 ? -8.861 28.003 16.825 1.00 1.00 670 SER A CA 18
ATOM 35937 C C . SER A 1 119 ? -9.151 28.114 18.324 1.00 1.00 670 SER A C 18
ATOM 35938 O O . SER A 1 119 ? -8.342 28.773 19.011 1.00 1.00 670 SER A O 18
ATOM 35947 N N . GLY A 1 1 ? -5.793 -8.180 14.733 1.00 1.00 552 GLY A N 19
ATOM 35948 C CA . GLY A 1 1 ? -4.633 -9.048 14.627 1.00 1.00 552 GLY A CA 19
ATOM 35949 C C . GLY A 1 1 ? -4.153 -9.148 13.178 1.00 1.00 552 GLY A C 19
ATOM 35950 O O . GLY A 1 1 ? -3.010 -8.804 12.873 1.00 1.00 552 GLY A O 19
ATOM 35956 N N . SER A 1 2 ? -5.048 -9.618 12.322 1.00 1.00 553 SER A N 19
ATOM 35957 C CA . SER A 1 2 ? -4.728 -9.767 10.913 1.00 1.00 553 SER A CA 19
ATOM 35958 C C . SER A 1 2 ? -5.920 -10.372 10.168 1.00 1.00 553 SER A C 19
ATOM 35959 O O . SER A 1 2 ? -5.929 -11.566 9.869 1.00 1.00 553 SER A O 19
ATOM 35967 N N . HIS A 1 3 ? -6.897 -9.522 9.890 1.00 1.00 554 HIS A N 19
ATOM 35968 C CA . HIS A 1 3 ? -8.091 -9.959 9.186 1.00 1.00 554 HIS A CA 19
ATOM 35969 C C . HIS A 1 3 ? -8.851 -8.741 8.656 1.00 1.00 554 HIS A C 19
ATOM 35970 O O . HIS A 1 3 ? -9.780 -8.257 9.301 1.00 1.00 554 HIS A O 19
ATOM 35984 N N . MET A 1 4 ? -8.425 -8.281 7.489 1.00 1.00 555 MET A N 19
ATOM 35985 C CA . MET A 1 4 ? -9.054 -7.127 6.867 1.00 1.00 555 MET A CA 19
ATOM 35986 C C . MET A 1 4 ? -8.825 -7.128 5.353 1.00 1.00 555 MET A C 19
ATOM 35987 O O . MET A 1 4 ? -7.774 -7.560 4.882 1.00 1.00 555 MET A O 19
ATOM 36001 N N . GLY A 1 5 ? -9.826 -6.640 4.636 1.00 1.00 556 GLY A N 19
ATOM 36002 C CA . GLY A 1 5 ? -9.747 -6.579 3.186 1.00 1.00 556 GLY A CA 19
ATOM 36003 C C . GLY A 1 5 ? -9.325 -5.186 2.718 1.00 1.00 556 GLY A C 19
ATOM 36004 O O . GLY A 1 5 ? -9.059 -4.306 3.536 1.00 1.00 556 GLY A O 19
ATOM 36008 N N . LYS A 1 6 ? -9.276 -5.027 1.404 1.00 1.00 557 LYS A N 19
ATOM 36009 C CA . LYS A 1 6 ? -8.891 -3.756 0.817 1.00 1.00 557 LYS A CA 19
ATOM 36010 C C . LYS A 1 6 ? -10.090 -3.153 0.083 1.00 1.00 557 LYS A C 19
ATOM 36011 O O . LYS A 1 6 ? -10.127 -1.949 -0.169 1.00 1.00 557 LYS A O 19
ATOM 36030 N N . ASP A 1 7 ? -11.042 -4.017 -0.239 1.00 1.00 558 ASP A N 19
ATOM 36031 C CA . ASP A 1 7 ? -12.239 -3.585 -0.940 1.00 1.00 558 ASP A CA 19
ATOM 36032 C C . ASP A 1 7 ? -13.456 -4.310 -0.358 1.00 1.00 558 ASP A C 19
ATOM 36033 O O . ASP A 1 7 ? -14.512 -4.356 -0.983 1.00 1.00 558 ASP A O 19
ATOM 36042 N N . CYS A 1 8 ? -13.262 -4.856 0.834 1.00 1.00 559 CYS A N 19
ATOM 36043 C CA . CYS A 1 8 ? -14.330 -5.578 1.508 1.00 1.00 559 CYS A CA 19
ATOM 36044 C C . CYS A 1 8 ? -13.881 -5.874 2.940 1.00 1.00 559 CYS A C 19
ATOM 36045 O O . CYS A 1 8 ? -12.831 -6.478 3.151 1.00 1.00 559 CYS A O 19
ATOM 36053 N N . ILE A 1 9 ? -14.697 -5.433 3.886 1.00 1.00 560 ILE A N 19
ATOM 36054 C CA . ILE A 1 9 ? -14.397 -5.644 5.291 1.00 1.00 560 ILE A CA 19
ATOM 36055 C C . ILE A 1 9 ? -15.163 -6.871 5.794 1.00 1.00 560 ILE A C 19
ATOM 36056 O O . ILE A 1 9 ? -14.557 -7.873 6.170 1.00 1.00 560 ILE A O 19
ATOM 36072 N N . MET A 1 10 ? -16.482 -6.750 5.783 1.00 1.00 561 MET A N 19
ATOM 36073 C CA . MET A 1 10 ? -17.336 -7.836 6.233 1.00 1.00 561 MET A CA 19
ATOM 36074 C C . MET A 1 10 ? -18.704 -7.777 5.549 1.00 1.00 561 MET A C 19
ATOM 36075 O O . MET A 1 10 ? -19.274 -6.699 5.384 1.00 1.00 561 MET A O 19
ATOM 36089 N N . HIS A 1 11 ? -19.191 -8.949 5.170 1.00 1.00 562 HIS A N 19
ATOM 36090 C CA . HIS A 1 11 ? -20.481 -9.044 4.508 1.00 1.00 562 HIS A CA 19
ATOM 36091 C C . HIS A 1 11 ? -21.350 -10.079 5.225 1.00 1.00 562 HIS A C 19
ATOM 36092 O O . HIS A 1 11 ? -20.833 -11.002 5.853 1.00 1.00 562 HIS A O 19
ATOM 36106 N N . GLY A 1 12 ? -22.656 -9.892 5.107 1.00 1.00 563 GLY A N 19
ATOM 36107 C CA . GLY A 1 12 ? -23.602 -10.798 5.736 1.00 1.00 563 GLY A CA 19
ATOM 36108 C C . GLY A 1 12 ? -25.030 -10.258 5.636 1.00 1.00 563 GLY A C 19
ATOM 36109 O O . GLY A 1 12 ? -25.261 -9.217 5.022 1.00 1.00 563 GLY A O 19
ATOM 36113 N N . TYR A 1 13 ? -25.949 -10.987 6.248 1.00 1.00 564 TYR A N 19
ATOM 36114 C CA . TYR A 1 13 ? -27.348 -10.594 6.236 1.00 1.00 564 TYR A CA 19
ATOM 36115 C C . TYR A 1 13 ? -27.759 -9.987 7.580 1.00 1.00 564 TYR A C 19
ATOM 36116 O O . TYR A 1 13 ? -27.642 -10.634 8.620 1.00 1.00 564 TYR A O 19
ATOM 36134 N N . MET A 1 14 ? -28.232 -8.751 7.515 1.00 1.00 565 MET A N 19
ATOM 36135 C CA . MET A 1 14 ? -28.662 -8.050 8.713 1.00 1.00 565 MET A CA 19
ATOM 36136 C C . MET A 1 14 ? -29.763 -7.039 8.392 1.00 1.00 565 MET A C 19
ATOM 36137 O O . MET A 1 14 ? -29.839 -6.532 7.274 1.00 1.00 565 MET A O 19
ATOM 36151 N N . SER A 1 15 ? -30.591 -6.776 9.393 1.00 1.00 566 SER A N 19
ATOM 36152 C CA . SER A 1 15 ? -31.686 -5.835 9.230 1.00 1.00 566 SER A CA 19
ATOM 36153 C C . SER A 1 15 ? -31.329 -4.500 9.884 1.00 1.00 566 SER A C 19
ATOM 36154 O O . SER A 1 15 ? -30.791 -4.470 10.991 1.00 1.00 566 SER A O 19
ATOM 36162 N N . LYS A 1 16 ? -31.644 -3.426 9.175 1.00 1.00 567 LYS A N 19
ATOM 36163 C CA . LYS A 1 16 ? -31.364 -2.091 9.673 1.00 1.00 567 LYS A CA 19
ATOM 36164 C C . LYS A 1 16 ? -32.242 -1.079 8.933 1.00 1.00 567 LYS A C 19
ATOM 36165 O O . LYS A 1 16 ? -32.572 -1.277 7.765 1.00 1.00 567 LYS A O 19
ATOM 36184 N N . MET A 1 17 ? -32.595 -0.018 9.644 1.00 1.00 568 MET A N 19
ATOM 36185 C CA . MET A 1 17 ? -33.429 1.024 9.068 1.00 1.00 568 MET A CA 19
ATOM 36186 C C . MET A 1 17 ? -33.350 2.308 9.896 1.00 1.00 568 MET A C 19
ATOM 36187 O O . MET A 1 17 ? -32.842 2.298 11.017 1.00 1.00 568 MET A O 19
ATOM 36201 N N . GLY A 1 18 ? -33.863 3.382 9.313 1.00 1.00 569 GLY A N 19
ATOM 36202 C CA . GLY A 1 18 ? -33.857 4.671 9.984 1.00 1.00 569 GLY A CA 19
ATOM 36203 C C . GLY A 1 18 ? -34.804 5.653 9.292 1.00 1.00 569 GLY A C 19
ATOM 36204 O O . GLY A 1 18 ? -34.624 5.973 8.119 1.00 1.00 569 GLY A O 19
ATOM 36208 N N . ASN A 1 19 ? -35.794 6.104 10.049 1.00 1.00 570 ASN A N 19
ATOM 36209 C CA . ASN A 1 19 ? -36.770 7.044 9.523 1.00 1.00 570 ASN A CA 19
ATOM 36210 C C . ASN A 1 19 ? -37.569 7.643 10.682 1.00 1.00 570 ASN A C 19
ATOM 36211 O O . ASN A 1 19 ? -37.312 7.335 11.844 1.00 1.00 570 ASN A O 19
ATOM 36222 N N . PRO A 1 20 ? -38.549 8.513 10.315 1.00 1.00 571 PRO A N 19
ATOM 36223 C CA . PRO A 1 20 ? -39.388 9.159 11.310 1.00 1.00 571 PRO A CA 19
ATOM 36224 C C . PRO A 1 20 ? -40.419 8.181 11.876 1.00 1.00 571 PRO A C 19
ATOM 36225 O O . PRO A 1 20 ? -41.253 8.559 12.698 1.00 1.00 571 PRO A O 19
ATOM 36236 N N . PHE A 1 21 ? -40.330 6.943 11.413 1.00 1.00 572 PHE A N 19
ATOM 36237 C CA . PHE A 1 21 ? -41.245 5.908 11.863 1.00 1.00 572 PHE A CA 19
ATOM 36238 C C . PHE A 1 21 ? -40.500 4.602 12.146 1.00 1.00 572 PHE A C 19
ATOM 36239 O O . PHE A 1 21 ? -40.393 3.742 11.273 1.00 1.00 572 PHE A O 19
ATOM 36256 N N . LEU A 1 22 ? -40.005 4.493 13.371 1.00 1.00 573 LEU A N 19
ATOM 36257 C CA . LEU A 1 22 ? -39.273 3.307 13.779 1.00 1.00 573 LEU A CA 19
ATOM 36258 C C . LEU A 1 22 ? -40.266 2.214 14.182 1.00 1.00 573 LEU A C 19
ATOM 36259 O O . LEU A 1 22 ? -40.447 1.942 15.367 1.00 1.00 573 LEU A O 19
ATOM 36275 N N . THR A 1 23 ? -40.881 1.617 13.171 1.00 1.00 574 THR A N 19
ATOM 36276 C CA . THR A 1 23 ? -41.850 0.561 13.406 1.00 1.00 574 THR A CA 19
ATOM 36277 C C . THR A 1 23 ? -41.928 -0.369 12.193 1.00 1.00 574 THR A C 19
ATOM 36278 O O . THR A 1 23 ? -42.916 -1.080 12.015 1.00 1.00 574 THR A O 19
ATOM 36289 N N . GLN A 1 24 ? -40.874 -0.334 11.392 1.00 1.00 575 GLN A N 19
ATOM 36290 C CA . GLN A 1 24 ? -40.811 -1.165 10.200 1.00 1.00 575 GLN A CA 19
ATOM 36291 C C . GLN A 1 24 ? -39.445 -1.848 10.104 1.00 1.00 575 GLN A C 19
ATOM 36292 O O . GLN A 1 24 ? -38.491 -1.264 9.591 1.00 1.00 575 GLN A O 19
ATOM 36306 N N . TRP A 1 25 ? -39.395 -3.074 10.602 1.00 1.00 576 TRP A N 19
ATOM 36307 C CA . TRP A 1 25 ? -38.162 -3.843 10.576 1.00 1.00 576 TRP A CA 19
ATOM 36308 C C . TRP A 1 25 ? -38.179 -4.723 9.325 1.00 1.00 576 TRP A C 19
ATOM 36309 O O . TRP A 1 25 ? -39.175 -5.387 9.043 1.00 1.00 576 TRP A O 19
ATOM 36330 N N . GLN A 1 26 ? -37.065 -4.699 8.609 1.00 1.00 577 GLN A N 19
ATOM 36331 C CA . GLN A 1 26 ? -36.939 -5.487 7.395 1.00 1.00 577 GLN A CA 19
ATOM 36332 C C . GLN A 1 26 ? -35.517 -6.033 7.261 1.00 1.00 577 GLN A C 19
ATOM 36333 O O . GLN A 1 26 ? -34.547 -5.286 7.384 1.00 1.00 577 GLN A O 19
ATOM 36347 N N . ARG A 1 27 ? -35.435 -7.331 7.008 1.00 1.00 578 ARG A N 19
ATOM 36348 C CA . ARG A 1 27 ? -34.147 -7.984 6.855 1.00 1.00 578 ARG A CA 19
ATOM 36349 C C . ARG A 1 27 ? -33.620 -7.792 5.431 1.00 1.00 578 ARG A C 19
ATOM 36350 O O . ARG A 1 27 ? -34.253 -8.221 4.468 1.00 1.00 578 ARG A O 19
ATOM 36371 N N . ARG A 1 28 ? -32.465 -7.149 5.344 1.00 1.00 579 ARG A N 19
ATOM 36372 C CA . ARG A 1 28 ? -31.845 -6.896 4.055 1.00 1.00 579 ARG A CA 19
ATOM 36373 C C . ARG A 1 28 ? -30.367 -7.294 4.088 1.00 1.00 579 ARG A C 19
ATOM 36374 O O . ARG A 1 28 ? -29.782 -7.431 5.162 1.00 1.00 579 ARG A O 19
ATOM 36395 N N . TYR A 1 29 ? -29.807 -7.467 2.901 1.00 1.00 580 TYR A N 19
ATOM 36396 C CA . TYR A 1 29 ? -28.410 -7.845 2.781 1.00 1.00 580 TYR A CA 19
ATOM 36397 C C . TYR A 1 29 ? -27.509 -6.610 2.720 1.00 1.00 580 TYR A C 19
ATOM 36398 O O . TYR A 1 29 ? -27.689 -5.749 1.859 1.00 1.00 580 TYR A O 19
ATOM 36416 N N . PHE A 1 30 ? -26.563 -6.561 3.644 1.00 1.00 581 PHE A N 19
ATOM 36417 C CA . PHE A 1 30 ? -25.635 -5.445 3.706 1.00 1.00 581 PHE A CA 19
ATOM 36418 C C . PHE A 1 30 ? -24.196 -5.913 3.473 1.00 1.00 581 PHE A C 19
ATOM 36419 O O . PHE A 1 30 ? -23.891 -7.095 3.630 1.00 1.00 581 PHE A O 19
ATOM 36436 N N . TYR A 1 31 ? -23.352 -4.964 3.101 1.00 1.00 582 TYR A N 19
ATOM 36437 C CA . TYR A 1 31 ? -21.954 -5.263 2.844 1.00 1.00 582 TYR A CA 19
ATOM 36438 C C . TYR A 1 31 ? -21.045 -4.166 3.403 1.00 1.00 582 TYR A C 19
ATOM 36439 O O . TYR A 1 31 ? -21.182 -2.998 3.041 1.00 1.00 582 TYR A O 19
ATOM 36457 N N . LEU A 1 32 ? -20.136 -4.580 4.274 1.00 1.00 583 LEU A N 19
ATOM 36458 C CA . LEU A 1 32 ? -19.206 -3.646 4.885 1.00 1.00 583 LEU A CA 19
ATOM 36459 C C . LEU A 1 32 ? -17.950 -3.543 4.020 1.00 1.00 583 LEU A C 19
ATOM 36460 O O . LEU A 1 32 ? -17.101 -4.434 4.043 1.00 1.00 583 LEU A O 19
ATOM 36476 N N . PHE A 1 33 ? -17.870 -2.451 3.275 1.00 1.00 584 PHE A N 19
ATOM 36477 C CA . PHE A 1 33 ? -16.731 -2.221 2.402 1.00 1.00 584 PHE A CA 19
ATOM 36478 C C . PHE A 1 33 ? -15.781 -1.184 3.003 1.00 1.00 584 PHE A C 19
ATOM 36479 O O . PHE A 1 33 ? -16.217 -0.263 3.694 1.00 1.00 584 PHE A O 19
ATOM 36496 N N . PRO A 1 34 ? -14.465 -1.372 2.712 1.00 1.00 585 PRO A N 19
ATOM 36497 C CA . PRO A 1 34 ? -13.449 -0.465 3.217 1.00 1.00 585 PRO A CA 19
ATOM 36498 C C . PRO A 1 34 ? -13.465 0.857 2.447 1.00 1.00 585 PRO A C 19
ATOM 36499 O O . PRO A 1 34 ? -12.498 1.196 1.766 1.00 1.00 585 PRO A O 19
ATOM 36510 N N . ASN A 1 35 ? -14.575 1.571 2.582 1.00 1.00 586 ASN A N 19
ATOM 36511 C CA . ASN A 1 35 ? -14.729 2.848 1.908 1.00 1.00 586 ASN A CA 19
ATOM 36512 C C . ASN A 1 35 ? -16.212 3.096 1.625 1.00 1.00 586 ASN A C 19
ATOM 36513 O O . ASN A 1 35 ? -16.662 4.240 1.607 1.00 1.00 586 ASN A O 19
ATOM 36524 N N . ARG A 1 36 ? -16.930 2.004 1.413 1.00 1.00 587 ARG A N 19
ATOM 36525 C CA . ARG A 1 36 ? -18.354 2.086 1.133 1.00 1.00 587 ARG A CA 19
ATOM 36526 C C . ARG A 1 36 ? -19.096 0.929 1.801 1.00 1.00 587 ARG A C 19
ATOM 36527 O O . ARG A 1 36 ? -18.497 0.146 2.539 1.00 1.00 587 ARG A O 19
ATOM 36548 N N . LEU A 1 37 ? -20.388 0.855 1.521 1.00 1.00 588 LEU A N 19
ATOM 36549 C CA . LEU A 1 37 ? -21.219 -0.195 2.087 1.00 1.00 588 LEU A CA 19
ATOM 36550 C C . LEU A 1 37 ? -22.472 -0.367 1.229 1.00 1.00 588 LEU A C 19
ATOM 36551 O O . LEU A 1 37 ? -23.214 0.589 1.009 1.00 1.00 588 LEU A O 19
ATOM 36567 N N . GLU A 1 38 ? -22.671 -1.592 0.765 1.00 1.00 589 GLU A N 19
ATOM 36568 C CA . GLU A 1 38 ? -23.823 -1.901 -0.065 1.00 1.00 589 GLU A CA 19
ATOM 36569 C C . GLU A 1 38 ? -24.931 -2.535 0.779 1.00 1.00 589 GLU A C 19
ATOM 36570 O O . GLU A 1 38 ? -24.668 -3.419 1.593 1.00 1.00 589 GLU A O 19
ATOM 36582 N N . TRP A 1 39 ? -26.148 -2.059 0.555 1.00 1.00 590 TRP A N 19
ATOM 36583 C CA . TRP A 1 39 ? -27.296 -2.567 1.286 1.00 1.00 590 TRP A CA 19
ATOM 36584 C C . TRP A 1 39 ? -28.469 -2.672 0.308 1.00 1.00 590 TRP A C 19
ATOM 36585 O O . TRP A 1 39 ? -29.133 -1.679 0.020 1.00 1.00 590 TRP A O 19
ATOM 36606 N N . ARG A 1 40 ? -28.687 -3.886 -0.175 1.00 1.00 591 ARG A N 19
ATOM 36607 C CA . ARG A 1 40 ? -29.768 -4.136 -1.114 1.00 1.00 591 ARG A CA 19
ATOM 36608 C C . ARG A 1 40 ? -30.805 -5.072 -0.492 1.00 1.00 591 ARG A C 19
ATOM 36609 O O . ARG A 1 40 ? -30.631 -5.541 0.631 1.00 1.00 591 ARG A O 19
ATOM 36630 N N . GLY A 1 41 ? -31.865 -5.314 -1.250 1.00 1.00 592 GLY A N 19
ATOM 36631 C CA . GLY A 1 41 ? -32.932 -6.186 -0.788 1.00 1.00 592 GLY A CA 19
ATOM 36632 C C . GLY A 1 41 ? -34.294 -5.697 -1.286 1.00 1.00 592 GLY A C 19
ATOM 36633 O O . GLY A 1 41 ? -34.374 -4.974 -2.279 1.00 1.00 592 GLY A O 19
ATOM 36637 N N . GLU A 1 42 ? -35.332 -6.111 -0.575 1.00 1.00 593 GLU A N 19
ATOM 36638 C CA . GLU A 1 42 ? -36.686 -5.725 -0.932 1.00 1.00 593 GLU A CA 19
ATOM 36639 C C . GLU A 1 42 ? -36.980 -4.304 -0.443 1.00 1.00 593 GLU A C 19
ATOM 36640 O O . GLU A 1 42 ? -36.285 -3.790 0.433 1.00 1.00 593 GLU A O 19
ATOM 36652 N N . GLY A 1 43 ? -38.008 -3.711 -1.031 1.00 1.00 594 GLY A N 19
ATOM 36653 C CA . GLY A 1 43 ? -38.402 -2.362 -0.667 1.00 1.00 594 GLY A CA 19
ATOM 36654 C C . GLY A 1 43 ? -37.261 -1.372 -0.916 1.00 1.00 594 GLY A C 19
ATOM 36655 O O . GLY A 1 43 ? -36.092 -1.711 -0.748 1.00 1.00 594 GLY A O 19
ATOM 36659 N N . GLU A 1 44 ? -37.644 -0.168 -1.315 1.00 1.00 595 GLU A N 19
ATOM 36660 C CA . GLU A 1 44 ? -36.668 0.874 -1.590 1.00 1.00 595 GLU A CA 19
ATOM 36661 C C . GLU A 1 44 ? -35.977 0.614 -2.930 1.00 1.00 595 GLU A C 19
ATOM 36662 O O . GLU A 1 44 ? -36.205 -0.419 -3.561 1.00 1.00 595 GLU A O 19
ATOM 36674 N N . ALA A 1 45 ? -35.145 1.565 -3.327 1.00 1.00 596 ALA A N 19
ATOM 36675 C CA . ALA A 1 45 ? -34.419 1.451 -4.579 1.00 1.00 596 ALA A CA 19
ATOM 36676 C C . ALA A 1 45 ? -33.176 0.584 -4.367 1.00 1.00 596 ALA A C 19
ATOM 36677 O O . ALA A 1 45 ? -32.704 0.434 -3.241 1.00 1.00 596 ALA A O 19
ATOM 36684 N N . PRO A 1 46 ? -32.668 0.020 -5.496 1.00 1.00 597 PRO A N 19
ATOM 36685 C CA . PRO A 1 46 ? -31.491 -0.828 -5.445 1.00 1.00 597 PRO A CA 19
ATOM 36686 C C . PRO A 1 46 ? -30.223 0.004 -5.250 1.00 1.00 597 PRO A C 19
ATOM 36687 O O . PRO A 1 46 ? -29.166 -0.533 -4.922 1.00 1.00 597 PRO A O 19
ATOM 36698 N N . GLN A 1 47 ? -30.369 1.304 -5.458 1.00 1.00 598 GLN A N 19
ATOM 36699 C CA . GLN A 1 47 ? -29.249 2.218 -5.309 1.00 1.00 598 GLN A CA 19
ATOM 36700 C C . GLN A 1 47 ? -29.154 2.710 -3.864 1.00 1.00 598 GLN A C 19
ATOM 36701 O O . GLN A 1 47 ? -29.716 3.747 -3.518 1.00 1.00 598 GLN A O 19
ATOM 36715 N N . SER A 1 48 ? -28.436 1.941 -3.056 1.00 1.00 599 SER A N 19
ATOM 36716 C CA . SER A 1 48 ? -28.260 2.285 -1.657 1.00 1.00 599 SER A CA 19
ATOM 36717 C C . SER A 1 48 ? -26.849 1.909 -1.199 1.00 1.00 599 SER A C 19
ATOM 36718 O O . SER A 1 48 ? -26.655 0.880 -0.553 1.00 1.00 599 SER A O 19
ATOM 36726 N N . LEU A 1 49 ? -25.900 2.763 -1.554 1.00 1.00 600 LEU A N 19
ATOM 36727 C CA . LEU A 1 49 ? -24.513 2.533 -1.188 1.00 1.00 600 LEU A CA 19
ATOM 36728 C C . LEU A 1 49 ? -23.861 3.865 -0.812 1.00 1.00 600 LEU A C 19
ATOM 36729 O O . LEU A 1 49 ? -23.800 4.783 -1.630 1.00 1.00 600 LEU A O 19
ATOM 36745 N N . LEU A 1 50 ? -23.390 3.930 0.424 1.00 1.00 601 LEU A N 19
ATOM 36746 C CA . LEU A 1 50 ? -22.745 5.136 0.917 1.00 1.00 601 LEU A CA 19
ATOM 36747 C C . LEU A 1 50 ? -21.264 4.847 1.175 1.00 1.00 601 LEU A C 19
ATOM 36748 O O . LEU A 1 50 ? -20.761 3.786 0.808 1.00 1.00 601 LEU A O 19
ATOM 36764 N N . THR A 1 51 ? -20.608 5.811 1.805 1.00 1.00 602 THR A N 19
ATOM 36765 C CA . THR A 1 51 ? -19.195 5.674 2.115 1.00 1.00 602 THR A CA 19
ATOM 36766 C C . THR A 1 51 ? -19.003 5.380 3.605 1.00 1.00 602 THR A C 19
ATOM 36767 O O . THR A 1 51 ? -19.918 4.893 4.268 1.00 1.00 602 THR A O 19
ATOM 36778 N N . MET A 1 52 ? -17.809 5.689 4.087 1.00 1.00 603 MET A N 19
ATOM 36779 C CA . MET A 1 52 ? -17.485 5.463 5.486 1.00 1.00 603 MET A CA 19
ATOM 36780 C C . MET A 1 52 ? -16.959 6.743 6.139 1.00 1.00 603 MET A C 19
ATOM 36781 O O . MET A 1 52 ? -16.289 6.687 7.170 1.00 1.00 603 MET A O 19
ATOM 36795 N N . GLU A 1 53 ? -17.280 7.865 5.513 1.00 1.00 604 GLU A N 19
ATOM 36796 C CA . GLU A 1 53 ? -16.848 9.155 6.021 1.00 1.00 604 GLU A CA 19
ATOM 36797 C C . GLU A 1 53 ? -18.058 10.048 6.301 1.00 1.00 604 GLU A C 19
ATOM 36798 O O . GLU A 1 53 ? -18.248 11.068 5.641 1.00 1.00 604 GLU A O 19
ATOM 36810 N N . GLU A 1 54 ? -18.846 9.631 7.282 1.00 1.00 605 GLU A N 19
ATOM 36811 C CA . GLU A 1 54 ? -20.033 10.380 7.659 1.00 1.00 605 GLU A CA 19
ATOM 36812 C C . GLU A 1 54 ? -20.454 10.024 9.086 1.00 1.00 605 GLU A C 19
ATOM 36813 O O . GLU A 1 54 ? -20.690 10.911 9.906 1.00 1.00 605 GLU A O 19
ATOM 36825 N N . ILE A 1 55 ? -20.537 8.727 9.338 1.00 1.00 606 ILE A N 19
ATOM 36826 C CA . ILE A 1 55 ? -20.927 8.244 10.653 1.00 1.00 606 ILE A CA 19
ATOM 36827 C C . ILE A 1 55 ? -20.151 9.013 11.724 1.00 1.00 606 ILE A C 19
ATOM 36828 O O . ILE A 1 55 ? -18.943 9.208 11.601 1.00 1.00 606 ILE A O 19
ATOM 36844 N N . GLN A 1 56 ? -20.878 9.429 12.750 1.00 1.00 607 GLN A N 19
ATOM 36845 C CA . GLN A 1 56 ? -20.273 10.171 13.844 1.00 1.00 607 GLN A CA 19
ATOM 36846 C C . GLN A 1 56 ? -19.748 9.211 14.912 1.00 1.00 607 GLN A C 19
ATOM 36847 O O . GLN A 1 56 ? -18.695 9.449 15.501 1.00 1.00 607 GLN A O 19
ATOM 36861 N N . SER A 1 57 ? -20.505 8.145 15.128 1.00 1.00 608 SER A N 19
ATOM 36862 C CA . SER A 1 57 ? -20.129 7.147 16.116 1.00 1.00 608 SER A CA 19
ATOM 36863 C C . SER A 1 57 ? -21.125 5.986 16.092 1.00 1.00 608 SER A C 19
ATOM 36864 O O . SER A 1 57 ? -22.335 6.203 16.047 1.00 1.00 608 SER A O 19
ATOM 36872 N N . VAL A 1 58 ? -20.579 4.780 16.123 1.00 1.00 609 VAL A N 19
ATOM 36873 C CA . VAL A 1 58 ? -21.405 3.584 16.106 1.00 1.00 609 VAL A CA 19
ATOM 36874 C C . VAL A 1 58 ? -21.385 2.937 17.493 1.00 1.00 609 VAL A C 19
ATOM 36875 O O . VAL A 1 58 ? -20.354 2.928 18.163 1.00 1.00 609 VAL A O 19
ATOM 36888 N N . GLU A 1 59 ? -22.538 2.411 17.880 1.00 1.00 610 GLU A N 19
ATOM 36889 C CA . GLU A 1 59 ? -22.667 1.761 19.175 1.00 1.00 610 GLU A CA 19
ATOM 36890 C C . GLU A 1 59 ? -23.935 0.909 19.217 1.00 1.00 610 GLU A C 19
ATOM 36891 O O . GLU A 1 59 ? -24.738 0.938 18.285 1.00 1.00 610 GLU A O 19
ATOM 36903 N N . GLU A 1 60 ? -24.078 0.171 20.308 1.00 1.00 611 GLU A N 19
ATOM 36904 C CA . GLU A 1 60 ? -25.236 -0.688 20.483 1.00 1.00 611 GLU A CA 19
ATOM 36905 C C . GLU A 1 60 ? -26.016 -0.279 21.734 1.00 1.00 611 GLU A C 19
ATOM 36906 O O . GLU A 1 60 ? -25.426 0.143 22.728 1.00 1.00 611 GLU A O 19
ATOM 36918 N N . THR A 1 61 ? -27.331 -0.415 21.646 1.00 1.00 612 THR A N 19
ATOM 36919 C CA . THR A 1 61 ? -28.198 -0.065 22.758 1.00 1.00 612 THR A CA 19
ATOM 36920 C C . THR A 1 61 ? -28.825 -1.322 23.363 1.00 1.00 612 THR A C 19
ATOM 36921 O O . THR A 1 61 ? -29.216 -2.235 22.637 1.00 1.00 612 THR A O 19
ATOM 36932 N N . GLN A 1 62 ? -28.900 -1.329 24.685 1.00 1.00 613 GLN A N 19
ATOM 36933 C CA . GLN A 1 62 ? -29.474 -2.460 25.397 1.00 1.00 613 GLN A CA 19
ATOM 36934 C C . GLN A 1 62 ? -30.798 -2.059 26.051 1.00 1.00 613 GLN A C 19
ATOM 36935 O O . GLN A 1 62 ? -31.047 -0.878 26.284 1.00 1.00 613 GLN A O 19
ATOM 36949 N N . ILE A 1 63 ? -31.613 -3.067 26.328 1.00 1.00 614 ILE A N 19
ATOM 36950 C CA . ILE A 1 63 ? -32.905 -2.834 26.952 1.00 1.00 614 ILE A CA 19
ATOM 36951 C C . ILE A 1 63 ? -33.240 -4.011 27.871 1.00 1.00 614 ILE A C 19
ATOM 36952 O O . ILE A 1 63 ? -33.891 -4.966 27.450 1.00 1.00 614 ILE A O 19
ATOM 36968 N N . LYS A 1 64 ? -32.783 -3.901 29.109 1.00 1.00 615 LYS A N 19
ATOM 36969 C CA . LYS A 1 64 ? -33.028 -4.943 30.092 1.00 1.00 615 LYS A CA 19
ATOM 36970 C C . LYS A 1 64 ? -31.967 -6.037 29.944 1.00 1.00 615 LYS A C 19
ATOM 36971 O O . LYS A 1 64 ? -31.516 -6.607 30.937 1.00 1.00 615 LYS A O 19
ATOM 36990 N N . GLU A 1 65 ? -31.598 -6.294 28.698 1.00 1.00 616 GLU A N 19
ATOM 36991 C CA . GLU A 1 65 ? -30.599 -7.308 28.408 1.00 1.00 616 GLU A CA 19
ATOM 36992 C C . GLU A 1 65 ? -29.923 -7.019 27.066 1.00 1.00 616 GLU A C 19
ATOM 36993 O O . GLU A 1 65 ? -28.696 -7.005 26.976 1.00 1.00 616 GLU A O 19
ATOM 37005 N N . ARG A 1 66 ? -30.752 -6.795 26.059 1.00 1.00 617 ARG A N 19
ATOM 37006 C CA . ARG A 1 66 ? -30.250 -6.505 24.726 1.00 1.00 617 ARG A CA 19
ATOM 37007 C C . ARG A 1 66 ? -31.343 -5.854 23.876 1.00 1.00 617 ARG A C 19
ATOM 37008 O O . ARG A 1 66 ? -32.480 -6.323 23.853 1.00 1.00 617 ARG A O 19
ATOM 37029 N N . LYS A 1 67 ? -30.960 -4.782 23.198 1.00 1.00 618 LYS A N 19
ATOM 37030 C CA . LYS A 1 67 ? -31.894 -4.060 22.350 1.00 1.00 618 LYS A CA 19
ATOM 37031 C C . LYS A 1 67 ? -31.473 -4.218 20.888 1.00 1.00 618 LYS A C 19
ATOM 37032 O O . LYS A 1 67 ? -31.718 -5.257 20.276 1.00 1.00 618 LYS A O 19
ATOM 37051 N N . CYS A 1 68 ? -30.846 -3.172 20.369 1.00 1.00 619 CYS A N 19
ATOM 37052 C CA . CYS A 1 68 ? -30.389 -3.182 18.989 1.00 1.00 619 CYS A CA 19
ATOM 37053 C C . CYS A 1 68 ? -29.080 -2.393 18.913 1.00 1.00 619 CYS A C 19
ATOM 37054 O O . CYS A 1 68 ? -28.418 -2.181 19.927 1.00 1.00 619 CYS A O 19
ATOM 37062 N N . LEU A 1 69 ? -28.744 -1.983 17.697 1.00 1.00 620 LEU A N 19
ATOM 37063 C CA . LEU A 1 69 ? -27.527 -1.224 17.474 1.00 1.00 620 LEU A CA 19
ATOM 37064 C C . LEU A 1 69 ? -27.888 0.187 17.005 1.00 1.00 620 LEU A C 19
ATOM 37065 O O . LEU A 1 69 ? -28.975 0.407 16.473 1.00 1.00 620 LEU A O 19
ATOM 37081 N N . LEU A 1 70 ? -26.958 1.104 17.218 1.00 1.00 621 LEU A N 19
ATOM 37082 C CA . LEU A 1 70 ? -27.164 2.488 16.824 1.00 1.00 621 LEU A CA 19
ATOM 37083 C C . LEU A 1 70 ? -26.124 2.874 15.771 1.00 1.00 621 LEU A C 19
ATOM 37084 O O . LEU A 1 70 ? -25.045 2.286 15.715 1.00 1.00 621 LEU A O 19
ATOM 37100 N N . LEU A 1 71 ? -26.483 3.862 14.964 1.00 1.00 622 LEU A N 19
ATOM 37101 C CA . LEU A 1 71 ? -25.593 4.334 13.918 1.00 1.00 622 LEU A CA 19
ATOM 37102 C C . LEU A 1 71 ? -25.840 5.825 13.679 1.00 1.00 622 LEU A C 19
ATOM 37103 O O . LEU A 1 71 ? -26.642 6.196 12.822 1.00 1.00 622 LEU A O 19
ATOM 37119 N N . LYS A 1 72 ? -25.138 6.641 14.451 1.00 1.00 623 LYS A N 19
ATOM 37120 C CA . LYS A 1 72 ? -25.272 8.083 14.334 1.00 1.00 623 LYS A CA 19
ATOM 37121 C C . LYS A 1 72 ? -24.318 8.592 13.251 1.00 1.00 623 LYS A C 19
ATOM 37122 O O . LYS A 1 72 ? -23.160 8.183 13.196 1.00 1.00 623 LYS A O 19
ATOM 37141 N N . ILE A 1 73 ? -24.842 9.479 12.417 1.00 1.00 624 ILE A N 19
ATOM 37142 C CA . ILE A 1 73 ? -24.052 10.048 11.338 1.00 1.00 624 ILE A CA 19
ATOM 37143 C C . ILE A 1 73 ? -23.711 11.501 11.675 1.00 1.00 624 ILE A C 19
ATOM 37144 O O . ILE A 1 73 ? -24.527 12.217 12.252 1.00 1.00 624 ILE A O 19
ATOM 37160 N N . ARG A 1 74 ? -22.502 11.893 11.298 1.00 1.00 625 ARG A N 19
ATOM 37161 C CA . ARG A 1 74 ? -22.043 13.248 11.553 1.00 1.00 625 ARG A CA 19
ATOM 37162 C C . ARG A 1 74 ? -22.657 14.216 10.539 1.00 1.00 625 ARG A C 19
ATOM 37163 O O . ARG A 1 74 ? -22.353 15.408 10.551 1.00 1.00 625 ARG A O 19
ATOM 37184 N N . GLY A 1 75 ? -23.507 13.667 9.685 1.00 1.00 626 GLY A N 19
ATOM 37185 C CA . GLY A 1 75 ? -24.166 14.468 8.666 1.00 1.00 626 GLY A CA 19
ATOM 37186 C C . GLY A 1 75 ? -25.432 15.125 9.219 1.00 1.00 626 GLY A C 19
ATOM 37187 O O . GLY A 1 75 ? -25.839 16.187 8.753 1.00 1.00 626 GLY A O 19
ATOM 37191 N N . GLY A 1 76 ? -26.021 14.465 10.207 1.00 1.00 627 GLY A N 19
ATOM 37192 C CA . GLY A 1 76 ? -27.232 14.973 10.828 1.00 1.00 627 GLY A CA 19
ATOM 37193 C C . GLY A 1 76 ? -28.311 13.890 10.889 1.00 1.00 627 GLY A C 19
ATOM 37194 O O . GLY A 1 76 ? -29.376 14.101 11.466 1.00 1.00 627 GLY A O 19
ATOM 37198 N N . LYS A 1 77 ? -27.999 12.752 10.284 1.00 1.00 628 LYS A N 19
ATOM 37199 C CA . LYS A 1 77 ? -28.930 11.637 10.262 1.00 1.00 628 LYS A CA 19
ATOM 37200 C C . LYS A 1 77 ? -28.439 10.552 11.221 1.00 1.00 628 LYS A C 19
ATOM 37201 O O . LYS A 1 77 ? -27.306 10.602 11.695 1.00 1.00 628 LYS A O 19
ATOM 37220 N N . GLN A 1 78 ? -29.319 9.594 11.481 1.00 1.00 629 GLN A N 19
ATOM 37221 C CA . GLN A 1 78 ? -28.991 8.498 12.376 1.00 1.00 629 GLN A CA 19
ATOM 37222 C C . GLN A 1 78 ? -29.455 7.168 11.779 1.00 1.00 629 GLN A C 19
ATOM 37223 O O . GLN A 1 78 ? -30.122 7.146 10.746 1.00 1.00 629 GLN A O 19
ATOM 37237 N N . PHE A 1 79 ? -29.081 6.091 12.454 1.00 1.00 630 PHE A N 19
ATOM 37238 C CA . PHE A 1 79 ? -29.451 4.760 12.004 1.00 1.00 630 PHE A CA 19
ATOM 37239 C C . PHE A 1 79 ? -29.530 3.785 13.180 1.00 1.00 630 PHE A C 19
ATOM 37240 O O . PHE A 1 79 ? -28.968 4.043 14.244 1.00 1.00 630 PHE A O 19
ATOM 37257 N N . ILE A 1 80 ? -30.231 2.684 12.950 1.00 1.00 631 ILE A N 19
ATOM 37258 C CA . ILE A 1 80 ? -30.391 1.670 13.977 1.00 1.00 631 ILE A CA 19
ATOM 37259 C C . ILE A 1 80 ? -30.311 0.283 13.335 1.00 1.00 631 ILE A C 19
ATOM 37260 O O . ILE A 1 80 ? -31.177 -0.088 12.544 1.00 1.00 631 ILE A O 19
ATOM 37276 N N . LEU A 1 81 ? -29.266 -0.445 13.701 1.00 1.00 632 LEU A N 19
ATOM 37277 C CA . LEU A 1 81 ? -29.062 -1.782 13.170 1.00 1.00 632 LEU A CA 19
ATOM 37278 C C . LEU A 1 81 ? -29.872 -2.782 13.997 1.00 1.00 632 LEU A C 19
ATOM 37279 O O . LEU A 1 81 ? -30.082 -2.579 15.193 1.00 1.00 632 LEU A O 19
ATOM 37295 N N . GLN A 1 82 ? -30.304 -3.841 13.329 1.00 1.00 633 GLN A N 19
ATOM 37296 C CA . GLN A 1 82 ? -31.086 -4.874 13.987 1.00 1.00 633 GLN A CA 19
ATOM 37297 C C . GLN A 1 82 ? -30.931 -6.207 13.253 1.00 1.00 633 GLN A C 19
ATOM 37298 O O . GLN A 1 82 ? -31.508 -6.399 12.182 1.00 1.00 633 GLN A O 19
ATOM 37312 N N . CYS A 1 83 ? -30.151 -7.092 13.855 1.00 1.00 634 CYS A N 19
ATOM 37313 C CA . CYS A 1 83 ? -29.914 -8.401 13.269 1.00 1.00 634 CYS A CA 19
ATOM 37314 C C . CYS A 1 83 ? -30.337 -9.465 14.285 1.00 1.00 634 CYS A C 19
ATOM 37315 O O . CYS A 1 83 ? -30.233 -9.251 15.492 1.00 1.00 634 CYS A O 19
ATOM 37323 N N . ASP A 1 84 ? -30.805 -10.586 13.759 1.00 1.00 635 ASP A N 19
ATOM 37324 C CA . ASP A 1 84 ? -31.244 -11.684 14.605 1.00 1.00 635 ASP A CA 19
ATOM 37325 C C . ASP A 1 84 ? -30.025 -12.336 15.260 1.00 1.00 635 ASP A C 19
ATOM 37326 O O . ASP A 1 84 ? -30.167 -13.216 16.108 1.00 1.00 635 ASP A O 19
ATOM 37335 N N . SER A 1 85 ? -28.852 -11.879 14.842 1.00 1.00 636 SER A N 19
ATOM 37336 C CA . SER A 1 85 ? -27.610 -12.407 15.379 1.00 1.00 636 SER A CA 19
ATOM 37337 C C . SER A 1 85 ? -27.022 -11.427 16.397 1.00 1.00 636 SER A C 19
ATOM 37338 O O . SER A 1 85 ? -27.112 -10.214 16.219 1.00 1.00 636 SER A O 19
ATOM 37346 N N . ASP A 1 86 ? -26.430 -11.992 17.439 1.00 1.00 637 ASP A N 19
ATOM 37347 C CA . ASP A 1 86 ? -25.827 -11.183 18.486 1.00 1.00 637 ASP A CA 19
ATOM 37348 C C . ASP A 1 86 ? -24.435 -10.731 18.036 1.00 1.00 637 ASP A C 19
ATOM 37349 O O . ASP A 1 86 ? -24.068 -9.573 18.217 1.00 1.00 637 ASP A O 19
ATOM 37358 N N . PRO A 1 87 ? -23.682 -11.695 17.442 1.00 1.00 638 PRO A N 19
ATOM 37359 C CA . PRO A 1 87 ? -22.340 -11.407 16.965 1.00 1.00 638 PRO A CA 19
ATOM 37360 C C . PRO A 1 87 ? -22.381 -10.593 15.672 1.00 1.00 638 PRO A C 19
ATOM 37361 O O . PRO A 1 87 ? -21.745 -9.545 15.573 1.00 1.00 638 PRO A O 19
ATOM 37372 N N . GLU A 1 88 ? -23.135 -11.106 14.710 1.00 1.00 639 GLU A N 19
ATOM 37373 C CA . GLU A 1 88 ? -23.268 -10.439 13.427 1.00 1.00 639 GLU A CA 19
ATOM 37374 C C . GLU A 1 88 ? -23.008 -8.938 13.578 1.00 1.00 639 GLU A C 19
ATOM 37375 O O . GLU A 1 88 ? -21.945 -8.447 13.206 1.00 1.00 639 GLU A O 19
ATOM 37387 N N . LEU A 1 89 ? -24.001 -8.252 14.124 1.00 1.00 640 LEU A N 19
ATOM 37388 C CA . LEU A 1 89 ? -23.896 -6.818 14.331 1.00 1.00 640 LEU A CA 19
ATOM 37389 C C . LEU A 1 89 ? -22.620 -6.513 15.118 1.00 1.00 640 LEU A C 19
ATOM 37390 O O . LEU A 1 89 ? -21.818 -5.677 14.707 1.00 1.00 640 LEU A O 19
ATOM 37406 N N . VAL A 1 90 ? -22.474 -7.207 16.238 1.00 1.00 641 VAL A N 19
ATOM 37407 C CA . VAL A 1 90 ? -21.310 -7.020 17.086 1.00 1.00 641 VAL A CA 19
ATOM 37408 C C . VAL A 1 90 ? -20.062 -6.890 16.212 1.00 1.00 641 VAL A C 19
ATOM 37409 O O . VAL A 1 90 ? -19.365 -5.877 16.267 1.00 1.00 641 VAL A O 19
ATOM 37422 N N . GLN A 1 91 ? -19.818 -7.926 15.424 1.00 1.00 642 GLN A N 19
ATOM 37423 C CA . GLN A 1 91 ? -18.665 -7.940 14.539 1.00 1.00 642 GLN A CA 19
ATOM 37424 C C . GLN A 1 91 ? -18.797 -6.842 13.480 1.00 1.00 642 GLN A C 19
ATOM 37425 O O . GLN A 1 91 ? -17.825 -6.154 13.170 1.00 1.00 642 GLN A O 19
ATOM 37439 N N . TRP A 1 92 ? -20.007 -6.713 12.956 1.00 1.00 643 TRP A N 19
ATOM 37440 C CA . TRP A 1 92 ? -20.278 -5.711 11.938 1.00 1.00 643 TRP A CA 19
ATOM 37441 C C . TRP A 1 92 ? -19.791 -4.359 12.464 1.00 1.00 643 TRP A C 19
ATOM 37442 O O . TRP A 1 92 ? -19.182 -3.585 11.728 1.00 1.00 643 TRP A O 19
ATOM 37463 N N . LYS A 1 93 ? -20.078 -4.116 13.736 1.00 1.00 644 LYS A N 19
ATOM 37464 C CA . LYS A 1 93 ? -19.678 -2.872 14.369 1.00 1.00 644 LYS A CA 19
ATOM 37465 C C . LYS A 1 93 ? -18.159 -2.722 14.275 1.00 1.00 644 LYS A C 19
ATOM 37466 O O . LYS A 1 93 ? -17.660 -1.755 13.700 1.00 1.00 644 LYS A O 19
ATOM 37485 N N . LYS A 1 94 ? -17.463 -3.695 14.847 1.00 1.00 645 LYS A N 19
ATOM 37486 C CA . LYS A 1 94 ? -16.011 -3.683 14.834 1.00 1.00 645 LYS A CA 19
ATOM 37487 C C . LYS A 1 94 ? -15.521 -3.179 13.474 1.00 1.00 645 LYS A C 19
ATOM 37488 O O . LYS A 1 94 ? -14.750 -2.224 13.404 1.00 1.00 645 LYS A O 19
ATOM 37507 N N . GLU A 1 95 ? -15.988 -3.846 12.429 1.00 1.00 646 GLU A N 19
ATOM 37508 C CA . GLU A 1 95 ? -15.608 -3.476 11.075 1.00 1.00 646 GLU A CA 19
ATOM 37509 C C . GLU A 1 95 ? -16.139 -2.082 10.735 1.00 1.00 646 GLU A C 19
ATOM 37510 O O . GLU A 1 95 ? -15.469 -1.308 10.055 1.00 1.00 646 GLU A O 19
ATOM 37522 N N . LEU A 1 96 ? -17.339 -1.806 11.226 1.00 1.00 647 LEU A N 19
ATOM 37523 C CA . LEU A 1 96 ? -17.967 -0.518 10.982 1.00 1.00 647 LEU A CA 19
ATOM 37524 C C . LEU A 1 96 ? -17.143 0.582 11.651 1.00 1.00 647 LEU A C 19
ATOM 37525 O O . LEU A 1 96 ? -16.612 1.464 10.978 1.00 1.00 647 LEU A O 19
ATOM 37541 N N . ARG A 1 97 ? -17.060 0.496 12.971 1.00 1.00 648 ARG A N 19
ATOM 37542 C CA . ARG A 1 97 ? -16.309 1.472 13.740 1.00 1.00 648 ARG A CA 19
ATOM 37543 C C . ARG A 1 97 ? -15.051 1.895 12.978 1.00 1.00 648 ARG A C 19
ATOM 37544 O O . ARG A 1 97 ? -14.794 3.086 12.809 1.00 1.00 648 ARG A O 19
ATOM 37565 N N . ASP A 1 98 ? -14.301 0.895 12.538 1.00 1.00 649 ASP A N 19
ATOM 37566 C CA . ASP A 1 98 ? -13.077 1.147 11.797 1.00 1.00 649 ASP A CA 19
ATOM 37567 C C . ASP A 1 98 ? -13.419 1.840 10.475 1.00 1.00 649 ASP A C 19
ATOM 37568 O O . ASP A 1 98 ? -12.943 2.943 10.208 1.00 1.00 649 ASP A O 19
ATOM 37577 N N . ALA A 1 99 ? -14.241 1.165 9.686 1.00 1.00 650 ALA A N 19
ATOM 37578 C CA . ALA A 1 99 ? -14.653 1.702 8.401 1.00 1.00 650 ALA A CA 19
ATOM 37579 C C . ALA A 1 99 ? -14.849 3.215 8.523 1.00 1.00 650 ALA A C 19
ATOM 37580 O O . ALA A 1 99 ? -14.314 3.981 7.723 1.00 1.00 650 ALA A O 19
ATOM 37587 N N . TYR A 1 100 ? -15.619 3.599 9.531 1.00 1.00 651 TYR A N 19
ATOM 37588 C CA . TYR A 1 100 ? -15.892 5.007 9.768 1.00 1.00 651 TYR A CA 19
ATOM 37589 C C . TYR A 1 100 ? -14.641 5.733 10.266 1.00 1.00 651 TYR A C 19
ATOM 37590 O O . TYR A 1 100 ? -14.296 6.799 9.761 1.00 1.00 651 TYR A O 19
ATOM 37608 N N . ARG A 1 101 ? -13.995 5.124 11.249 1.00 1.00 652 ARG A N 19
ATOM 37609 C CA . ARG A 1 101 ? -12.789 5.700 11.821 1.00 1.00 652 ARG A CA 19
ATOM 37610 C C . ARG A 1 101 ? -11.737 5.920 10.731 1.00 1.00 652 ARG A C 19
ATOM 37611 O O . ARG A 1 101 ? -11.341 7.054 10.465 1.00 1.00 652 ARG A O 19
ATOM 37632 N N . GLU A 1 102 ? -11.317 4.817 10.128 1.00 1.00 653 GLU A N 19
ATOM 37633 C CA . GLU A 1 102 ? -10.320 4.875 9.072 1.00 1.00 653 GLU A CA 19
ATOM 37634 C C . GLU A 1 102 ? -10.573 6.083 8.169 1.00 1.00 653 GLU A C 19
ATOM 37635 O O . GLU A 1 102 ? -9.683 6.906 7.961 1.00 1.00 653 GLU A O 19
ATOM 37647 N N . ALA A 1 103 ? -11.792 6.151 7.654 1.00 1.00 654 ALA A N 19
ATOM 37648 C CA . ALA A 1 103 ? -12.176 7.244 6.778 1.00 1.00 654 ALA A CA 19
ATOM 37649 C C . ALA A 1 103 ? -11.753 8.572 7.410 1.00 1.00 654 ALA A C 19
ATOM 37650 O O . ALA A 1 103 ? -11.197 9.436 6.734 1.00 1.00 654 ALA A O 19
ATOM 37657 N N . GLN A 1 104 ? -12.034 8.692 8.699 1.00 1.00 655 GLN A N 19
ATOM 37658 C CA . GLN A 1 104 ? -11.691 9.900 9.431 1.00 1.00 655 GLN A CA 19
ATOM 37659 C C . GLN A 1 104 ? -10.177 10.120 9.410 1.00 1.00 655 GLN A C 19
ATOM 37660 O O . GLN A 1 104 ? -9.693 11.068 8.794 1.00 1.00 655 GLN A O 19
ATOM 37674 N N . GLN A 1 105 ? -9.472 9.229 10.092 1.00 1.00 656 GLN A N 19
ATOM 37675 C CA . GLN A 1 105 ? -8.024 9.315 10.159 1.00 1.00 656 GLN A CA 19
ATOM 37676 C C . GLN A 1 105 ? -7.434 9.457 8.754 1.00 1.00 656 GLN A C 19
ATOM 37677 O O . GLN A 1 105 ? -6.312 9.935 8.594 1.00 1.00 656 GLN A O 19
ATOM 37691 N N . LEU A 1 106 ? -8.217 9.033 7.773 1.00 1.00 657 LEU A N 19
ATOM 37692 C CA . LEU A 1 106 ? -7.786 9.109 6.387 1.00 1.00 657 LEU A CA 19
ATOM 37693 C C . LEU A 1 106 ? -8.136 10.488 5.823 1.00 1.00 657 LEU A C 19
ATOM 37694 O O . LEU A 1 106 ? -7.457 10.985 4.927 1.00 1.00 657 LEU A O 19
ATOM 37710 N N . VAL A 1 107 ? -9.195 11.065 6.370 1.00 1.00 658 VAL A N 19
ATOM 37711 C CA . VAL A 1 107 ? -9.642 12.376 5.933 1.00 1.00 658 VAL A CA 19
ATOM 37712 C C . VAL A 1 107 ? -9.275 13.416 6.992 1.00 1.00 658 VAL A C 19
ATOM 37713 O O . VAL A 1 107 ? -9.775 14.539 6.965 1.00 1.00 658 VAL A O 19
ATOM 37726 N N . GLN A 1 108 ? -8.402 13.005 7.901 1.00 1.00 659 GLN A N 19
ATOM 37727 C CA . GLN A 1 108 ? -7.960 13.887 8.969 1.00 1.00 659 GLN A CA 19
ATOM 37728 C C . GLN A 1 108 ? -7.223 15.095 8.387 1.00 1.00 659 GLN A C 19
ATOM 37729 O O . GLN A 1 108 ? -7.621 16.237 8.612 1.00 1.00 659 GLN A O 19
ATOM 37743 N N . ARG A 1 109 ? -6.161 14.802 7.652 1.00 1.00 660 ARG A N 19
ATOM 37744 C CA . ARG A 1 109 ? -5.365 15.851 7.036 1.00 1.00 660 ARG A CA 19
ATOM 37745 C C . ARG A 1 109 ? -6.168 16.553 5.939 1.00 1.00 660 ARG A C 19
ATOM 37746 O O . ARG A 1 109 ? -5.829 16.460 4.760 1.00 1.00 660 ARG A O 19
ATOM 37767 N N . VAL A 1 110 ? -7.218 17.240 6.366 1.00 1.00 661 VAL A N 19
ATOM 37768 C CA . VAL A 1 110 ? -8.071 17.958 5.435 1.00 1.00 661 VAL A CA 19
ATOM 37769 C C . VAL A 1 110 ? -8.005 19.456 5.740 1.00 1.00 661 VAL A C 19
ATOM 37770 O O . VAL A 1 110 ? -7.972 19.854 6.902 1.00 1.00 661 VAL A O 19
ATOM 37783 N N . PRO A 1 111 ? -7.987 20.265 4.647 1.00 1.00 662 PRO A N 19
ATOM 37784 C CA . PRO A 1 111 ? -7.925 21.709 4.786 1.00 1.00 662 PRO A CA 19
ATOM 37785 C C . PRO A 1 111 ? -9.277 22.276 5.225 1.00 1.00 662 PRO A C 19
ATOM 37786 O O . PRO A 1 111 ? -10.190 21.523 5.561 1.00 1.00 662 PRO A O 19
ATOM 37797 N N . LYS A 1 112 ? -9.362 23.598 5.207 1.00 1.00 663 LYS A N 19
ATOM 37798 C CA . LYS A 1 112 ? -10.587 24.274 5.600 1.00 1.00 663 LYS A CA 19
ATOM 37799 C C . LYS A 1 112 ? -11.696 23.933 4.601 1.00 1.00 663 LYS A C 19
ATOM 37800 O O . LYS A 1 112 ? -11.447 23.269 3.596 1.00 1.00 663 LYS A O 19
ATOM 37819 N N . MET A 1 113 ? -12.894 24.404 4.912 1.00 1.00 664 MET A N 19
ATOM 37820 C CA . MET A 1 113 ? -14.040 24.158 4.054 1.00 1.00 664 MET A CA 19
ATOM 37821 C C . MET A 1 113 ? -14.062 25.131 2.874 1.00 1.00 664 MET A C 19
ATOM 37822 O O . MET A 1 113 ? -15.019 25.882 2.702 1.00 1.00 664 MET A O 19
ATOM 37836 N N . LYS A 1 114 ? -12.993 25.085 2.092 1.00 1.00 665 LYS A N 19
ATOM 37837 C CA . LYS A 1 114 ? -12.876 25.953 0.932 1.00 1.00 665 LYS A CA 19
ATOM 37838 C C . LYS A 1 114 ? -11.565 25.651 0.204 1.00 1.00 665 LYS A C 19
ATOM 37839 O O . LYS A 1 114 ? -10.911 26.561 -0.306 1.00 1.00 665 LYS A O 19
ATOM 37858 N N . ASN A 1 115 ? -11.219 24.373 0.180 1.00 1.00 666 ASN A N 19
ATOM 37859 C CA . ASN A 1 115 ? -9.998 23.940 -0.477 1.00 1.00 666 ASN A CA 19
ATOM 37860 C C . ASN A 1 115 ? -8.805 24.209 0.444 1.00 1.00 666 ASN A C 19
ATOM 37861 O O . ASN A 1 115 ? -7.948 23.346 0.624 1.00 1.00 666 ASN A O 19
ATOM 37872 N N . LYS A 1 116 ? -8.791 25.410 1.003 1.00 1.00 667 LYS A N 19
ATOM 37873 C CA . LYS A 1 116 ? -7.719 25.804 1.902 1.00 1.00 667 LYS A CA 19
ATOM 37874 C C . LYS A 1 116 ? -8.205 26.940 2.803 1.00 1.00 667 LYS A C 19
ATOM 37875 O O . LYS A 1 116 ? -9.264 27.520 2.562 1.00 1.00 667 LYS A O 19
ATOM 37894 N N . PRO A 1 117 ? -7.389 27.233 3.851 1.00 1.00 668 PRO A N 19
ATOM 37895 C CA . PRO A 1 117 ? -7.726 28.290 4.789 1.00 1.00 668 PRO A CA 19
ATOM 37896 C C . PRO A 1 117 ? -7.485 29.668 4.172 1.00 1.00 668 PRO A C 19
ATOM 37897 O O . PRO A 1 117 ? -8.328 30.558 4.281 1.00 1.00 668 PRO A O 19
ATOM 37908 N N . ARG A 1 118 ? -6.331 29.804 3.536 1.00 1.00 669 ARG A N 19
ATOM 37909 C CA . ARG A 1 118 ? -5.968 31.060 2.901 1.00 1.00 669 ARG A CA 19
ATOM 37910 C C . ARG A 1 118 ? -4.590 30.946 2.248 1.00 1.00 669 ARG A C 19
ATOM 37911 O O . ARG A 1 118 ? -4.445 31.182 1.050 1.00 1.00 669 ARG A O 19
ATOM 37932 N N . SER A 1 119 ? -3.611 30.584 3.066 1.00 1.00 670 SER A N 19
ATOM 37933 C CA . SER A 1 119 ? -2.249 30.438 2.582 1.00 1.00 670 SER A CA 19
ATOM 37934 C C . SER A 1 119 ? -1.864 31.643 1.724 1.00 1.00 670 SER A C 19
ATOM 37935 O O . SER A 1 119 ? -2.146 31.588 0.508 1.00 1.00 670 SER A O 19
ATOM 37944 N N . GLY A 1 1 ? -14.912 6.847 -11.565 1.00 1.00 552 GLY A N 20
ATOM 37945 C CA . GLY A 1 1 ? -15.599 5.667 -12.060 1.00 1.00 552 GLY A CA 20
ATOM 37946 C C . GLY A 1 1 ? -15.409 4.483 -11.111 1.00 1.00 552 GLY A C 20
ATOM 37947 O O . GLY A 1 1 ? -16.365 4.021 -10.489 1.00 1.00 552 GLY A O 20
ATOM 37953 N N . SER A 1 2 ? -14.169 4.024 -11.029 1.00 1.00 553 SER A N 20
ATOM 37954 C CA . SER A 1 2 ? -13.841 2.902 -10.165 1.00 1.00 553 SER A CA 20
ATOM 37955 C C . SER A 1 2 ? -12.335 2.631 -10.206 1.00 1.00 553 SER A C 20
ATOM 37956 O O . SER A 1 2 ? -11.825 2.096 -11.188 1.00 1.00 553 SER A O 20
ATOM 37964 N N . HIS A 1 3 ? -11.668 3.015 -9.129 1.00 1.00 554 HIS A N 20
ATOM 37965 C CA . HIS A 1 3 ? -10.232 2.821 -9.030 1.00 1.00 554 HIS A CA 20
ATOM 37966 C C . HIS A 1 3 ? -9.828 2.719 -7.557 1.00 1.00 554 HIS A C 20
ATOM 37967 O O . HIS A 1 3 ? -9.263 3.658 -6.998 1.00 1.00 554 HIS A O 20
ATOM 37981 N N . MET A 1 4 ? -10.134 1.571 -6.971 1.00 1.00 555 MET A N 20
ATOM 37982 C CA . MET A 1 4 ? -9.810 1.334 -5.575 1.00 1.00 555 MET A CA 20
ATOM 37983 C C . MET A 1 4 ? -9.764 -0.165 -5.270 1.00 1.00 555 MET A C 20
ATOM 37984 O O . MET A 1 4 ? -9.880 -0.991 -6.174 1.00 1.00 555 MET A O 20
ATOM 37998 N N . GLY A 1 5 ? -9.592 -0.471 -3.991 1.00 1.00 556 GLY A N 20
ATOM 37999 C CA . GLY A 1 5 ? -9.529 -1.855 -3.555 1.00 1.00 556 GLY A CA 20
ATOM 38000 C C . GLY A 1 5 ? -10.716 -2.655 -4.096 1.00 1.00 556 GLY A C 20
ATOM 38001 O O . GLY A 1 5 ? -11.623 -2.092 -4.707 1.00 1.00 556 GLY A O 20
ATOM 38005 N N . LYS A 1 6 ? -10.672 -3.957 -3.852 1.00 1.00 557 LYS A N 20
ATOM 38006 C CA . LYS A 1 6 ? -11.733 -4.840 -4.306 1.00 1.00 557 LYS A CA 20
ATOM 38007 C C . LYS A 1 6 ? -11.841 -6.032 -3.354 1.00 1.00 557 LYS A C 20
ATOM 38008 O O . LYS A 1 6 ? -11.672 -7.179 -3.766 1.00 1.00 557 LYS A O 20
ATOM 38027 N N . ASP A 1 7 ? -12.123 -5.721 -2.096 1.00 1.00 558 ASP A N 20
ATOM 38028 C CA . ASP A 1 7 ? -12.257 -6.751 -1.083 1.00 1.00 558 ASP A CA 20
ATOM 38029 C C . ASP A 1 7 ? -13.138 -6.231 0.055 1.00 1.00 558 ASP A C 20
ATOM 38030 O O . ASP A 1 7 ? -12.738 -5.331 0.792 1.00 1.00 558 ASP A O 20
ATOM 38039 N N . CYS A 1 8 ? -14.320 -6.819 0.163 1.00 1.00 559 CYS A N 20
ATOM 38040 C CA . CYS A 1 8 ? -15.261 -6.423 1.198 1.00 1.00 559 CYS A CA 20
ATOM 38041 C C . CYS A 1 8 ? -14.684 -6.837 2.553 1.00 1.00 559 CYS A C 20
ATOM 38042 O O . CYS A 1 8 ? -14.064 -7.893 2.672 1.00 1.00 559 CYS A O 20
ATOM 38050 N N . ILE A 1 9 ? -14.908 -5.983 3.540 1.00 1.00 560 ILE A N 20
ATOM 38051 C CA . ILE A 1 9 ? -14.419 -6.245 4.882 1.00 1.00 560 ILE A CA 20
ATOM 38052 C C . ILE A 1 9 ? -15.295 -7.312 5.541 1.00 1.00 560 ILE A C 20
ATOM 38053 O O . ILE A 1 9 ? -14.805 -8.374 5.923 1.00 1.00 560 ILE A O 20
ATOM 38069 N N . MET A 1 10 ? -16.576 -6.994 5.654 1.00 1.00 561 MET A N 20
ATOM 38070 C CA . MET A 1 10 ? -17.526 -7.912 6.258 1.00 1.00 561 MET A CA 20
ATOM 38071 C C . MET A 1 10 ? -18.827 -7.962 5.456 1.00 1.00 561 MET A C 20
ATOM 38072 O O . MET A 1 10 ? -19.283 -6.943 4.941 1.00 1.00 561 MET A O 20
ATOM 38086 N N . HIS A 1 11 ? -19.388 -9.161 5.376 1.00 1.00 562 HIS A N 20
ATOM 38087 C CA . HIS A 1 11 ? -20.628 -9.358 4.644 1.00 1.00 562 HIS A CA 20
ATOM 38088 C C . HIS A 1 11 ? -21.514 -10.355 5.394 1.00 1.00 562 HIS A C 20
ATOM 38089 O O . HIS A 1 11 ? -21.011 -11.259 6.060 1.00 1.00 562 HIS A O 20
ATOM 38103 N N . GLY A 1 12 ? -22.816 -10.156 5.263 1.00 1.00 563 GLY A N 20
ATOM 38104 C CA . GLY A 1 12 ? -23.777 -11.026 5.920 1.00 1.00 563 GLY A CA 20
ATOM 38105 C C . GLY A 1 12 ? -25.196 -10.468 5.799 1.00 1.00 563 GLY A C 20
ATOM 38106 O O . GLY A 1 12 ? -25.428 -9.500 5.076 1.00 1.00 563 GLY A O 20
ATOM 38110 N N . TYR A 1 13 ? -26.110 -11.101 6.520 1.00 1.00 564 TYR A 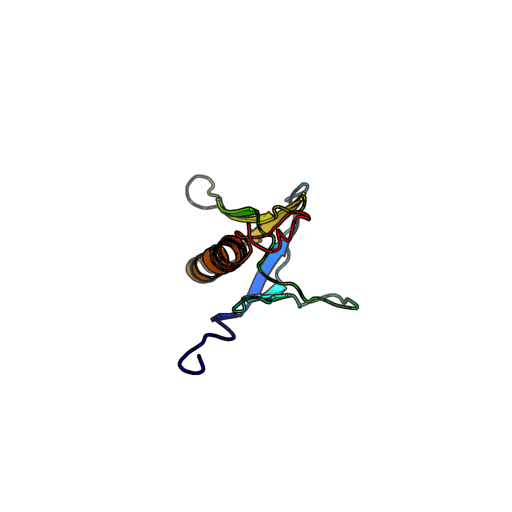N 20
ATOM 38111 C CA . TYR A 1 13 ? -27.501 -10.679 6.502 1.00 1.00 564 TYR A CA 20
ATOM 38112 C C . TYR A 1 13 ? -27.878 -9.985 7.813 1.00 1.00 564 TYR A C 20
ATOM 38113 O O . TYR A 1 13 ? -27.781 -10.578 8.886 1.00 1.00 564 TYR A O 20
ATOM 38131 N N . MET A 1 14 ? -28.302 -8.736 7.682 1.00 1.00 565 MET A N 20
ATOM 38132 C CA . MET A 1 14 ? -28.695 -7.953 8.841 1.00 1.00 565 MET A CA 20
ATOM 38133 C C . MET A 1 14 ? -29.741 -6.902 8.465 1.00 1.00 565 MET A C 20
ATOM 38134 O O . MET A 1 14 ? -29.768 -6.425 7.331 1.00 1.00 565 MET A O 20
ATOM 38148 N N . SER A 1 15 ? -30.581 -6.575 9.437 1.00 1.00 566 SER A N 20
ATOM 38149 C CA . SER A 1 15 ? -31.627 -5.591 9.221 1.00 1.00 566 SER A CA 20
ATOM 38150 C C . SER A 1 15 ? -31.167 -4.219 9.720 1.00 1.00 566 SER A C 20
ATOM 38151 O O . SER A 1 15 ? -30.387 -4.129 10.667 1.00 1.00 566 SER A O 20
ATOM 38159 N N . LYS A 1 16 ? -31.667 -3.186 9.059 1.00 1.00 567 LYS A N 20
ATOM 38160 C CA . LYS A 1 16 ? -31.315 -1.823 9.424 1.00 1.00 567 LYS A CA 20
ATOM 38161 C C . LYS A 1 16 ? -32.361 -0.863 8.854 1.00 1.00 567 LYS A C 20
ATOM 38162 O O . LYS A 1 16 ? -32.894 -1.091 7.769 1.00 1.00 567 LYS A O 20
ATOM 38181 N N . MET A 1 17 ? -32.624 0.193 9.610 1.00 1.00 568 MET A N 20
ATOM 38182 C CA . MET A 1 17 ? -33.596 1.189 9.195 1.00 1.00 568 MET A CA 20
ATOM 38183 C C . MET A 1 17 ? -33.587 2.393 10.139 1.00 1.00 568 MET A C 20
ATOM 38184 O O . MET A 1 17 ? -33.113 2.295 11.270 1.00 1.00 568 MET A O 20
ATOM 38198 N N . GLY A 1 18 ? -34.114 3.500 9.639 1.00 1.00 569 GLY A N 20
ATOM 38199 C CA . GLY A 1 18 ? -34.171 4.723 10.424 1.00 1.00 569 GLY A CA 20
ATOM 38200 C C . GLY A 1 18 ? -35.084 5.757 9.763 1.00 1.00 569 GLY A C 20
ATOM 38201 O O . GLY A 1 18 ? -34.849 6.161 8.625 1.00 1.00 569 GLY A O 20
ATOM 38205 N N . ASN A 1 19 ? -36.109 6.154 10.504 1.00 1.00 570 ASN A N 20
ATOM 38206 C CA . ASN A 1 19 ? -37.058 7.133 10.003 1.00 1.00 570 ASN A CA 20
ATOM 38207 C C . ASN A 1 19 ? -37.895 7.666 11.168 1.00 1.00 570 ASN A C 20
ATOM 38208 O O . ASN A 1 19 ? -37.690 7.275 12.317 1.00 1.00 570 ASN A O 20
ATOM 38219 N N . PRO A 1 20 ? -38.846 8.576 10.825 1.00 1.00 571 PRO A N 20
ATOM 38220 C CA . PRO A 1 20 ? -39.713 9.168 11.828 1.00 1.00 571 PRO A CA 20
ATOM 38221 C C . PRO A 1 20 ? -40.782 8.173 12.284 1.00 1.00 571 PRO A C 20
ATOM 38222 O O . PRO A 1 20 ? -41.789 8.565 12.873 1.00 1.00 571 PRO A O 20
ATOM 38233 N N . PHE A 1 21 ? -40.527 6.906 11.995 1.00 1.00 572 PHE A N 20
ATOM 38234 C CA . PHE A 1 21 ? -41.455 5.853 12.368 1.00 1.00 572 PHE A CA 20
ATOM 38235 C C . PHE A 1 21 ? -40.706 4.598 12.822 1.00 1.00 572 PHE A C 20
ATOM 38236 O O . PHE A 1 21 ? -40.453 3.699 12.022 1.00 1.00 572 PHE A O 20
ATOM 38253 N N . LEU A 1 22 ? -40.372 4.577 14.104 1.00 1.00 573 LEU A N 20
ATOM 38254 C CA . LEU A 1 22 ? -39.658 3.448 14.674 1.00 1.00 573 LEU A CA 20
ATOM 38255 C C . LEU A 1 22 ? -40.663 2.377 15.103 1.00 1.00 573 LEU A C 20
ATOM 38256 O O . LEU A 1 22 ? -41.097 2.354 16.254 1.00 1.00 573 LEU A O 20
ATOM 38272 N N . THR A 1 23 ? -41.006 1.518 14.155 1.00 1.00 574 THR A N 20
ATOM 38273 C CA . THR A 1 23 ? -41.953 0.448 14.420 1.00 1.00 574 THR A CA 20
ATOM 38274 C C . THR A 1 23 ? -41.806 -0.663 13.379 1.00 1.00 574 THR A C 20
ATOM 38275 O O . THR A 1 23 ? -42.134 -1.819 13.650 1.00 1.00 574 THR A O 20
ATOM 38286 N N . GLN A 1 24 ? -41.314 -0.277 12.212 1.00 1.00 575 GLN A N 20
ATOM 38287 C CA . GLN A 1 24 ? -41.121 -1.226 11.130 1.00 1.00 575 GLN A CA 20
ATOM 38288 C C . GLN A 1 24 ? -39.689 -1.763 11.143 1.00 1.00 575 GLN A C 20
ATOM 38289 O O . GLN A 1 24 ? -38.759 -1.051 11.522 1.00 1.00 575 GLN A O 20
ATOM 38303 N N . TRP A 1 25 ? -39.554 -3.013 10.725 1.00 1.00 576 TRP A N 20
ATOM 38304 C CA . TRP A 1 25 ? -38.251 -3.652 10.685 1.00 1.00 576 TRP A CA 20
ATOM 38305 C C . TRP A 1 25 ? -38.231 -4.612 9.494 1.00 1.00 576 TRP A C 20
ATOM 38306 O O . TRP A 1 25 ? -39.144 -5.420 9.329 1.00 1.00 576 TRP A O 20
ATOM 38327 N N . GLN A 1 26 ? -37.180 -4.494 8.695 1.00 1.00 577 GLN A N 20
ATOM 38328 C CA . GLN A 1 26 ? -37.030 -5.341 7.524 1.00 1.00 577 GLN A CA 20
ATOM 38329 C C . GLN A 1 26 ? -35.598 -5.872 7.433 1.00 1.00 577 GLN A C 20
ATOM 38330 O O . GLN A 1 26 ? -34.641 -5.100 7.493 1.00 1.00 577 GLN A O 20
ATOM 38344 N N . ARG A 1 27 ? -35.495 -7.184 7.290 1.00 1.00 578 ARG A N 20
ATOM 38345 C CA . ARG A 1 27 ? -34.196 -7.826 7.189 1.00 1.00 578 ARG A CA 20
ATOM 38346 C C . ARG A 1 27 ? -33.688 -7.775 5.747 1.00 1.00 578 ARG A C 20
ATOM 38347 O O . ARG A 1 27 ? -34.361 -8.248 4.831 1.00 1.00 578 ARG A O 20
ATOM 38368 N N . ARG A 1 28 ? -32.508 -7.195 5.588 1.00 1.00 579 ARG A N 20
ATOM 38369 C CA . ARG A 1 28 ? -31.903 -7.075 4.272 1.00 1.00 579 ARG A CA 20
ATOM 38370 C C . ARG A 1 28 ? -30.415 -7.428 4.338 1.00 1.00 579 ARG A C 20
ATOM 38371 O O . ARG A 1 28 ? -29.840 -7.512 5.423 1.00 1.00 579 ARG A O 20
ATOM 38392 N N . TYR A 1 29 ? -29.833 -7.623 3.163 1.00 1.00 580 TYR A N 20
ATOM 38393 C CA . TYR A 1 29 ? -28.423 -7.964 3.074 1.00 1.00 580 TYR A CA 20
ATOM 38394 C C . TYR A 1 29 ? -27.560 -6.705 2.991 1.00 1.00 580 TYR A C 20
ATOM 38395 O O . TYR A 1 29 ? -27.887 -5.769 2.262 1.00 1.00 580 TYR A O 20
ATOM 38413 N N . PHE A 1 30 ? -26.473 -6.720 3.750 1.00 1.00 581 PHE A N 20
ATOM 38414 C CA . PHE A 1 30 ? -25.560 -5.591 3.771 1.00 1.00 581 PHE A CA 20
ATOM 38415 C C . PHE A 1 30 ? -24.157 -6.012 3.330 1.00 1.00 581 PHE A C 20
ATOM 38416 O O . PHE A 1 30 ? -23.859 -7.203 3.250 1.00 1.00 581 PHE A O 20
ATOM 38433 N N . TYR A 1 31 ? -23.332 -5.011 3.055 1.00 1.00 582 TYR A N 20
ATOM 38434 C CA . TYR A 1 31 ? -21.968 -5.264 2.625 1.00 1.00 582 TYR A CA 20
ATOM 38435 C C . TYR A 1 31 ? -21.020 -4.174 3.133 1.00 1.00 582 TYR A C 20
ATOM 38436 O O . TYR A 1 31 ? -21.128 -3.017 2.730 1.00 1.00 582 TYR A O 20
ATOM 38454 N N . LEU A 1 32 ? -20.117 -4.583 4.010 1.00 1.00 583 LEU A N 20
ATOM 38455 C CA . LEU A 1 32 ? -19.153 -3.656 4.578 1.00 1.00 583 LEU A CA 20
ATOM 38456 C C . LEU A 1 32 ? -17.899 -3.629 3.702 1.00 1.00 583 LEU A C 20
ATOM 38457 O O . LEU A 1 32 ? -17.136 -4.595 3.674 1.00 1.00 583 LEU A O 20
ATOM 38473 N N . PHE A 1 33 ? -17.725 -2.515 3.008 1.00 1.00 584 PHE A N 20
ATOM 38474 C CA . PHE A 1 33 ? -16.577 -2.351 2.132 1.00 1.00 584 PHE A CA 20
ATOM 38475 C C . PHE A 1 33 ? -15.470 -1.551 2.824 1.00 1.00 584 PHE A C 20
ATOM 38476 O O . PHE A 1 33 ? -15.717 -0.878 3.823 1.00 1.00 584 PHE A O 20
ATOM 38493 N N . PRO A 1 34 ? -14.242 -1.653 2.249 1.00 1.00 585 PRO A N 20
ATOM 38494 C CA . PRO A 1 34 ? -13.097 -0.946 2.798 1.00 1.00 585 PRO A CA 20
ATOM 38495 C C . PRO A 1 34 ? -13.164 0.546 2.471 1.00 1.00 585 PRO A C 20
ATOM 38496 O O . PRO A 1 34 ? -12.141 1.174 2.203 1.00 1.00 585 PRO A O 20
ATOM 38507 N N . ASN A 1 35 ? -14.380 1.072 2.500 1.00 1.00 586 ASN A N 20
ATOM 38508 C CA . ASN A 1 35 ? -14.595 2.479 2.211 1.00 1.00 586 ASN A CA 20
ATOM 38509 C C . ASN A 1 35 ? -16.090 2.731 2.004 1.00 1.00 586 ASN A C 20
ATOM 38510 O O . ASN A 1 35 ? -16.650 3.665 2.575 1.00 1.00 586 ASN A O 20
ATOM 38521 N N . ARG A 1 36 ? -16.692 1.881 1.186 1.00 1.00 587 ARG A N 20
ATOM 38522 C CA . ARG A 1 36 ? -18.111 2.000 0.897 1.00 1.00 587 ARG A CA 20
ATOM 38523 C C . ARG A 1 36 ? -18.913 1.018 1.757 1.00 1.00 587 ARG A C 20
ATOM 38524 O O . ARG A 1 36 ? -18.377 0.432 2.696 1.00 1.00 587 ARG A O 20
ATOM 38545 N N . LEU A 1 37 ? -20.181 0.871 1.404 1.00 1.00 588 LEU A N 20
ATOM 38546 C CA . LEU A 1 37 ? -21.060 -0.028 2.130 1.00 1.00 588 LEU A CA 20
ATOM 38547 C C . LEU A 1 37 ? -22.484 0.110 1.589 1.00 1.00 588 LEU A C 20
ATOM 38548 O O . LEU A 1 37 ? -23.071 1.189 1.643 1.00 1.00 588 LEU A O 20
ATOM 38564 N N . GLU A 1 38 ? -22.999 -0.999 1.079 1.00 1.00 589 GLU A N 20
ATOM 38565 C CA . GLU A 1 38 ? -24.343 -1.016 0.528 1.00 1.00 589 GLU A CA 20
ATOM 38566 C C . GLU A 1 38 ? -25.127 -2.211 1.077 1.00 1.00 589 GLU A C 20
ATOM 38567 O O . GLU A 1 38 ? -24.568 -3.061 1.767 1.00 1.00 589 GLU A O 20
ATOM 38579 N N . TRP A 1 39 ? -26.411 -2.236 0.747 1.00 1.00 590 TRP A N 20
ATOM 38580 C CA . TRP A 1 39 ? -27.277 -3.312 1.198 1.00 1.00 590 TRP A CA 20
ATOM 38581 C C . TRP A 1 39 ? -28.387 -3.493 0.159 1.00 1.00 590 TRP A C 20
ATOM 38582 O O . TRP A 1 39 ? -29.008 -2.520 -0.265 1.00 1.00 590 TRP A O 20
ATOM 38603 N N . ARG A 1 40 ? -28.601 -4.744 -0.219 1.00 1.00 591 ARG A N 20
ATOM 38604 C CA . ARG A 1 40 ? -29.625 -5.065 -1.199 1.00 1.00 591 ARG A CA 20
ATOM 38605 C C . ARG A 1 40 ? -30.351 -6.353 -0.807 1.00 1.00 591 ARG A C 20
ATOM 38606 O O . ARG A 1 40 ? -30.062 -6.940 0.235 1.00 1.00 591 ARG A O 20
ATOM 38627 N N . GLY A 1 41 ? -31.280 -6.754 -1.662 1.00 1.00 592 GLY A N 20
ATOM 38628 C CA . GLY A 1 41 ? -32.049 -7.962 -1.419 1.00 1.00 592 GLY A CA 20
ATOM 38629 C C . GLY A 1 41 ? -33.523 -7.756 -1.778 1.00 1.00 592 GLY A C 20
ATOM 38630 O O . GLY A 1 41 ? -33.837 -7.115 -2.779 1.00 1.00 592 GLY A O 20
ATOM 38634 N N . GLU A 1 42 ? -34.386 -8.313 -0.941 1.00 1.00 593 GLU A N 20
ATOM 38635 C CA . GLU A 1 42 ? -35.818 -8.198 -1.158 1.00 1.00 593 GLU A CA 20
ATOM 38636 C C . GLU A 1 42 ? -36.328 -6.857 -0.629 1.00 1.00 593 GLU A C 20
ATOM 38637 O O . GLU A 1 42 ? -35.636 -6.179 0.129 1.00 1.00 593 GLU A O 20
ATOM 38649 N N . GLY A 1 43 ? -37.537 -6.513 -1.048 1.00 1.00 594 GLY A N 20
ATOM 38650 C CA . GLY A 1 43 ? -38.150 -5.265 -0.625 1.00 1.00 594 GLY A CA 20
ATOM 38651 C C . GLY A 1 43 ? -37.555 -4.079 -1.385 1.00 1.00 594 GLY A C 20
ATOM 38652 O O . GLY A 1 43 ? -38.285 -3.298 -1.994 1.00 1.00 594 GLY A O 20
ATOM 38656 N N . GLU A 1 44 ? -36.236 -3.979 -1.324 1.00 1.00 595 GLU A N 20
ATOM 38657 C CA . GLU A 1 44 ? -35.534 -2.900 -1.998 1.00 1.00 595 GLU A CA 20
ATOM 38658 C C . GLU A 1 44 ? -35.625 -1.612 -1.177 1.00 1.00 595 GLU A C 20
ATOM 38659 O O . GLU A 1 44 ? -36.264 -1.586 -0.127 1.00 1.00 595 GLU A O 20
ATOM 38671 N N . ALA A 1 45 ? -34.977 -0.575 -1.688 1.00 1.00 596 ALA A N 20
ATOM 38672 C CA . ALA A 1 45 ? -34.979 0.712 -1.015 1.00 1.00 596 ALA A CA 20
ATOM 38673 C C . ALA A 1 45 ? -34.608 1.807 -2.017 1.00 1.00 596 ALA A C 20
ATOM 38674 O O . ALA A 1 45 ? -33.986 1.530 -3.043 1.00 1.00 596 ALA A O 20
ATOM 38681 N N . PRO A 1 46 ? -35.015 3.059 -1.678 1.00 1.00 597 PRO A N 20
ATOM 38682 C CA . PRO A 1 46 ? -34.733 4.197 -2.538 1.00 1.00 597 PRO A CA 20
ATOM 38683 C C . PRO A 1 46 ? -33.265 4.610 -2.433 1.00 1.00 597 PRO A C 20
ATOM 38684 O O . PRO A 1 46 ? -32.725 5.236 -3.346 1.00 1.00 597 PRO A O 20
ATOM 38695 N N . GLN A 1 47 ? -32.656 4.244 -1.315 1.00 1.00 598 GLN A N 20
ATOM 38696 C CA . GLN A 1 47 ? -31.260 4.569 -1.081 1.00 1.00 598 GLN A CA 20
ATOM 38697 C C . GLN A 1 47 ? -30.637 3.567 -0.107 1.00 1.00 598 GLN A C 20
ATOM 38698 O O . GLN A 1 47 ? -31.083 3.444 1.033 1.00 1.00 598 GLN A O 20
ATOM 38712 N N . SER A 1 48 ? -29.617 2.875 -0.591 1.00 1.00 599 SER A N 20
ATOM 38713 C CA . SER A 1 48 ? -28.929 1.886 0.223 1.00 1.00 599 SER A CA 20
ATOM 38714 C C . SER A 1 48 ? -27.459 1.801 -0.191 1.00 1.00 599 SER A C 20
ATOM 38715 O O . SER A 1 48 ? -26.912 0.707 -0.332 1.00 1.00 599 SER A O 20
ATOM 38723 N N . LEU A 1 49 ? -26.860 2.968 -0.374 1.00 1.00 600 LEU A N 20
ATOM 38724 C CA . LEU A 1 49 ? -25.462 3.038 -0.769 1.00 1.00 600 LEU A CA 20
ATOM 38725 C C . LEU A 1 49 ? -24.776 4.171 -0.003 1.00 1.00 600 LEU A C 20
ATOM 38726 O O . LEU A 1 49 ? -24.940 5.342 -0.342 1.00 1.00 600 LEU A O 20
ATOM 38742 N N . LEU A 1 50 ? -24.023 3.782 1.016 1.00 1.00 601 LEU A N 20
ATOM 38743 C CA . LEU A 1 50 ? -23.313 4.751 1.833 1.00 1.00 601 LEU A CA 20
ATOM 38744 C C . LEU A 1 50 ? -21.836 4.356 1.914 1.00 1.00 601 LEU A C 20
ATOM 38745 O O . LEU A 1 50 ? -21.461 3.255 1.516 1.00 1.00 601 LEU A O 20
ATOM 38761 N N . THR A 1 51 ? -21.038 5.278 2.433 1.00 1.00 602 THR A N 20
ATOM 38762 C CA . THR A 1 51 ? -19.611 5.041 2.571 1.00 1.00 602 THR A CA 20
ATOM 38763 C C . THR A 1 51 ? -19.241 4.861 4.045 1.00 1.00 602 THR A C 20
ATOM 38764 O O . THR A 1 51 ? -20.028 4.330 4.826 1.00 1.00 602 THR A O 20
ATOM 38775 N N . MET A 1 52 ? -18.043 5.317 4.381 1.00 1.00 603 MET A N 20
ATOM 38776 C CA . MET A 1 52 ? -17.559 5.214 5.747 1.00 1.00 603 MET A CA 20
ATOM 38777 C C . MET A 1 52 ? -16.877 6.512 6.186 1.00 1.00 603 MET A C 20
ATOM 38778 O O . MET A 1 52 ? -16.006 6.496 7.054 1.00 1.00 603 MET A O 20
ATOM 38792 N N . GLU A 1 53 ? -17.301 7.604 5.567 1.00 1.00 604 GLU A N 20
ATOM 38793 C CA . GLU A 1 53 ? -16.743 8.907 5.883 1.00 1.00 604 GLU A CA 20
ATOM 38794 C C . GLU A 1 53 ? -17.857 9.883 6.269 1.00 1.00 604 GLU A C 20
ATOM 38795 O O . GLU A 1 53 ? -18.000 10.941 5.657 1.00 1.00 604 GLU A O 20
ATOM 38807 N N . GLU A 1 54 ? -18.618 9.492 7.281 1.00 1.00 605 GLU A N 20
ATOM 38808 C CA . GLU A 1 54 ? -19.716 10.319 7.755 1.00 1.00 605 GLU A CA 20
ATOM 38809 C C . GLU A 1 54 ? -20.075 9.947 9.195 1.00 1.00 605 GLU A C 20
ATOM 38810 O O . GLU A 1 54 ? -20.027 10.792 10.088 1.00 1.00 605 GLU A O 20
ATOM 38822 N N . ILE A 1 55 ? -20.428 8.683 9.376 1.00 1.00 606 ILE A N 20
ATOM 38823 C CA . ILE A 1 55 ? -20.797 8.190 10.692 1.00 1.00 606 ILE A CA 20
ATOM 38824 C C . ILE A 1 55 ? -19.975 8.923 11.755 1.00 1.00 606 ILE A C 20
ATOM 38825 O O . ILE A 1 55 ? -18.762 9.070 11.614 1.00 1.00 606 ILE A O 20
ATOM 38841 N N . GLN A 1 56 ? -20.670 9.363 12.794 1.00 1.00 607 GLN A N 20
ATOM 38842 C CA . GLN A 1 56 ? -20.020 10.078 13.880 1.00 1.00 607 GLN A CA 20
ATOM 38843 C C . GLN A 1 56 ? -19.528 9.092 14.942 1.00 1.00 607 GLN A C 20
ATOM 38844 O O . GLN A 1 56 ? -18.465 9.288 15.531 1.00 1.00 607 GLN A O 20
ATOM 38858 N N . SER A 1 57 ? -20.325 8.056 15.157 1.00 1.00 608 SER A N 20
ATOM 38859 C CA . SER A 1 57 ? -19.985 7.042 16.140 1.00 1.00 608 SER A CA 20
ATOM 38860 C C . SER A 1 57 ? -21.003 5.899 16.086 1.00 1.00 608 SER A C 20
ATOM 38861 O O . SER A 1 57 ? -22.205 6.139 15.979 1.00 1.00 608 SER A O 20
ATOM 38869 N N . VAL A 1 58 ? -20.483 4.684 16.162 1.00 1.00 609 VAL A N 20
ATOM 38870 C CA . VAL A 1 58 ? -21.331 3.504 16.124 1.00 1.00 609 VAL A CA 20
ATOM 38871 C C . VAL A 1 58 ? -21.412 2.893 17.524 1.00 1.00 609 VAL A C 20
ATOM 38872 O O . VAL A 1 58 ? -20.423 2.871 18.254 1.00 1.00 609 VAL A O 20
ATOM 38885 N N . GLU A 1 59 ? -22.601 2.411 17.857 1.00 1.00 610 GLU A N 20
ATOM 38886 C CA . GLU A 1 59 ? -22.824 1.801 19.157 1.00 1.00 610 GLU A CA 20
ATOM 38887 C C . GLU A 1 59 ? -24.053 0.892 19.112 1.00 1.00 610 GLU A C 20
ATOM 38888 O O . GLU A 1 59 ? -24.543 0.556 18.036 1.00 1.00 610 GLU A O 20
ATOM 38900 N N . GLU A 1 60 ? -24.517 0.521 20.297 1.00 1.00 611 GLU A N 20
ATOM 38901 C CA . GLU A 1 60 ? -25.681 -0.343 20.406 1.00 1.00 611 GLU A CA 20
ATOM 38902 C C . GLU A 1 60 ? -26.495 0.019 21.651 1.00 1.00 611 GLU A C 20
ATOM 38903 O O . GLU A 1 60 ? -25.931 0.390 22.679 1.00 1.00 611 GLU A O 20
ATOM 38915 N N . THR A 1 61 ? -27.807 -0.102 21.516 1.00 1.00 612 THR A N 20
ATOM 38916 C CA . THR A 1 61 ? -28.704 0.208 22.617 1.00 1.00 612 THR A CA 20
ATOM 38917 C C . THR A 1 61 ? -29.278 -1.077 23.215 1.00 1.00 612 THR A C 20
ATOM 38918 O O . THR A 1 61 ? -29.194 -2.143 22.605 1.00 1.00 612 THR A O 20
ATOM 38929 N N . GLN A 1 62 ? -29.848 -0.937 24.403 1.00 1.00 613 GLN A N 20
ATOM 38930 C CA . GLN A 1 62 ? -30.436 -2.074 25.090 1.00 1.00 613 GLN A CA 20
ATOM 38931 C C . GLN A 1 62 ? -31.859 -1.740 25.547 1.00 1.00 613 GLN A C 20
ATOM 38932 O O . GLN A 1 62 ? -32.230 -0.571 25.625 1.00 1.00 613 GLN A O 20
ATOM 38946 N N . ILE A 1 63 ? -32.615 -2.790 25.835 1.00 1.00 614 ILE A N 20
ATOM 38947 C CA . ILE A 1 63 ? -33.987 -2.624 26.282 1.00 1.00 614 ILE A CA 20
ATOM 38948 C C . ILE A 1 63 ? -34.332 -3.733 27.278 1.00 1.00 614 ILE A C 20
ATOM 38949 O O . ILE A 1 63 ? -34.919 -4.746 26.906 1.00 1.00 614 ILE A O 20
ATOM 38965 N N . LYS A 1 64 ? -33.952 -3.501 28.527 1.00 1.00 615 LYS A N 20
ATOM 38966 C CA . LYS A 1 64 ? -34.214 -4.466 29.580 1.00 1.00 615 LYS A CA 20
ATOM 38967 C C . LYS A 1 64 ? -33.149 -5.563 29.537 1.00 1.00 615 LYS A C 20
ATOM 38968 O O . LYS A 1 64 ? -32.783 -6.121 30.571 1.00 1.00 615 LYS A O 20
ATOM 38987 N N . GLU A 1 65 ? -32.679 -5.840 28.330 1.00 1.00 616 GLU A N 20
ATOM 38988 C CA . GLU A 1 65 ? -31.662 -6.862 28.138 1.00 1.00 616 GLU A CA 20
ATOM 38989 C C . GLU A 1 65 ? -30.891 -6.607 26.841 1.00 1.00 616 GLU A C 20
ATOM 38990 O O . GLU A 1 65 ? -29.662 -6.625 26.830 1.00 1.00 616 GLU A O 20
ATOM 39002 N N . ARG A 1 66 ? -31.647 -6.374 25.777 1.00 1.00 617 ARG A N 20
ATOM 39003 C CA . ARG A 1 66 ? -31.052 -6.115 24.478 1.00 1.00 617 ARG A CA 20
ATOM 39004 C C . ARG A 1 66 ? -32.037 -5.358 23.584 1.00 1.00 617 ARG A C 20
ATOM 39005 O O . ARG A 1 66 ? -33.224 -5.676 23.556 1.00 1.00 617 ARG A O 20
ATOM 39026 N N . LYS A 1 67 ? -31.505 -4.374 22.874 1.00 1.00 618 LYS A N 20
ATOM 39027 C CA . LYS A 1 67 ? -32.323 -3.570 21.981 1.00 1.00 618 LYS A CA 20
ATOM 39028 C C . LYS A 1 67 ? -31.860 -3.789 20.539 1.00 1.00 618 LYS A C 20
ATOM 39029 O O . LYS A 1 67 ? -32.269 -4.751 19.892 1.00 1.00 618 LYS A O 20
ATOM 39048 N N . CYS A 1 68 ? -31.016 -2.877 20.078 1.00 1.00 619 CYS A N 20
ATOM 39049 C CA . CYS A 1 68 ? -30.493 -2.959 18.724 1.00 1.00 619 CYS A CA 20
ATOM 39050 C C . CYS A 1 68 ? -29.195 -2.153 18.662 1.00 1.00 619 CYS A C 20
ATOM 39051 O O . CYS A 1 68 ? -28.719 -1.654 19.680 1.00 1.00 619 CYS A O 20
ATOM 39059 N N . LEU A 1 69 ? -28.657 -2.049 17.455 1.00 1.00 620 LEU A N 20
ATOM 39060 C CA . LEU A 1 69 ? -27.423 -1.312 17.245 1.00 1.00 620 LEU A CA 20
ATOM 39061 C C . LEU A 1 69 ? -27.755 0.112 16.793 1.00 1.00 620 LEU A C 20
ATOM 39062 O O . LEU A 1 69 ? -28.807 0.348 16.200 1.00 1.00 620 LEU A O 20
ATOM 39078 N N . LEU A 1 70 ? -26.839 1.021 17.087 1.00 1.00 621 LEU A N 20
ATOM 39079 C CA . LEU A 1 70 ? -27.021 2.415 16.718 1.00 1.00 621 LEU A CA 20
ATOM 39080 C C . LEU A 1 70 ? -25.995 2.793 15.647 1.00 1.00 621 LEU A C 20
ATOM 39081 O O . LEU A 1 70 ? -24.955 2.147 15.524 1.00 1.00 621 LEU A O 20
ATOM 39097 N N . LEU A 1 71 ? -26.322 3.837 14.901 1.00 1.00 622 LEU A N 20
ATOM 39098 C CA . LEU A 1 71 ? -25.442 4.308 13.845 1.00 1.00 622 LEU A CA 20
ATOM 39099 C C . LEU A 1 71 ? -25.710 5.793 13.589 1.00 1.00 622 LEU A C 20
ATOM 39100 O O . LEU A 1 71 ? -26.503 6.142 12.718 1.00 1.00 622 LEU A O 20
ATOM 39116 N N . LYS A 1 72 ? -25.030 6.626 14.364 1.00 1.00 623 LYS A N 20
ATOM 39117 C CA . LYS A 1 72 ? -25.184 8.065 14.231 1.00 1.00 623 LYS A CA 20
ATOM 39118 C C . LYS A 1 72 ? -24.193 8.586 13.189 1.00 1.00 623 LYS A C 20
ATOM 39119 O O . LYS A 1 72 ? -23.024 8.202 13.191 1.00 1.00 623 LYS A O 20
ATOM 39138 N N . ILE A 1 73 ? -24.696 9.451 12.321 1.00 1.00 624 ILE A N 20
ATOM 39139 C CA . ILE A 1 73 ? -23.870 10.029 11.274 1.00 1.00 624 ILE A CA 20
ATOM 39140 C C . ILE A 1 73 ? -23.523 11.473 11.644 1.00 1.00 624 ILE A C 20
ATOM 39141 O O . ILE A 1 73 ? -24.354 12.193 12.196 1.00 1.00 624 ILE A O 20
ATOM 39157 N N . ARG A 1 74 ? -22.296 11.854 11.323 1.00 1.00 625 ARG A N 20
ATOM 39158 C CA . ARG A 1 74 ? -21.829 13.199 11.612 1.00 1.00 625 ARG A CA 20
ATOM 39159 C C . ARG A 1 74 ? -22.368 14.184 10.573 1.00 1.00 625 ARG A C 20
ATOM 39160 O O . ARG A 1 74 ? -22.034 15.366 10.601 1.00 1.00 625 ARG A O 20
ATOM 39181 N N . GLY A 1 75 ? -23.193 13.658 9.679 1.00 1.00 626 GLY A N 20
ATOM 39182 C CA . GLY A 1 75 ? -23.781 14.475 8.631 1.00 1.00 626 GLY A CA 20
ATOM 39183 C C . GLY A 1 75 ? -25.088 15.116 9.103 1.00 1.00 626 GLY A C 20
ATOM 39184 O O . GLY A 1 75 ? -25.491 16.159 8.594 1.00 1.00 626 GLY A O 20
ATOM 39188 N N . GLY A 1 76 ? -25.712 14.464 10.073 1.00 1.00 627 GLY A N 20
ATOM 39189 C CA . GLY A 1 76 ? -26.965 14.956 10.620 1.00 1.00 627 GLY A CA 20
ATOM 39190 C C . GLY A 1 76 ? -28.078 13.918 10.460 1.00 1.00 627 GLY A C 20
ATOM 39191 O O . GLY A 1 76 ? -29.214 14.266 10.138 1.00 1.00 627 GLY A O 20
ATOM 39195 N N . LYS A 1 77 ? -27.714 12.666 10.694 1.00 1.00 628 LYS A N 20
ATOM 39196 C CA . LYS A 1 77 ? -28.668 11.575 10.579 1.00 1.00 628 LYS A CA 20
ATOM 39197 C C . LYS A 1 77 ? -28.331 10.499 11.612 1.00 1.00 628 LYS A C 20
ATOM 39198 O O . LYS A 1 77 ? -27.300 10.573 12.279 1.00 1.00 628 LYS A O 20
ATOM 39217 N N . GLN A 1 78 ? -29.221 9.522 11.713 1.00 1.00 629 GLN A N 20
ATOM 39218 C CA . GLN A 1 78 ? -29.031 8.430 12.653 1.00 1.00 629 GLN A CA 20
ATOM 39219 C C . GLN A 1 78 ? -29.566 7.123 12.064 1.00 1.00 629 GLN A C 20
ATOM 39220 O O . GLN A 1 78 ? -30.475 7.137 11.236 1.00 1.00 629 GLN A O 20
ATOM 39234 N N . PHE A 1 79 ? -28.980 6.025 12.517 1.00 1.00 630 PHE A N 20
ATOM 39235 C CA . PHE A 1 79 ? -29.385 4.712 12.045 1.00 1.00 630 PHE A CA 20
ATOM 39236 C C . PHE A 1 79 ? -29.496 3.722 13.208 1.00 1.00 630 PHE A C 20
ATOM 39237 O O . PHE A 1 79 ? -28.919 3.942 14.271 1.00 1.00 630 PHE A O 20
ATOM 39254 N N . ILE A 1 80 ? -30.241 2.654 12.963 1.00 1.00 631 ILE A N 20
ATOM 39255 C CA . ILE A 1 80 ? -30.435 1.630 13.976 1.00 1.00 631 ILE A CA 20
ATOM 39256 C C . ILE A 1 80 ? -30.507 0.260 13.302 1.00 1.00 631 ILE A C 20
ATOM 39257 O O . ILE A 1 80 ? -31.490 -0.061 12.636 1.00 1.00 631 ILE A O 20
ATOM 39273 N N . LEU A 1 81 ? -29.449 -0.515 13.497 1.00 1.00 632 LEU A N 20
ATOM 39274 C CA . LEU A 1 81 ? -29.379 -1.846 12.916 1.00 1.00 632 LEU A CA 20
ATOM 39275 C C . LEU A 1 81 ? -30.106 -2.835 13.829 1.00 1.00 632 LEU A C 20
ATOM 39276 O O . LEU A 1 81 ? -30.178 -2.632 15.041 1.00 1.00 632 LEU A O 20
ATOM 39292 N N . GLN A 1 82 ? -30.626 -3.886 13.213 1.00 1.00 633 GLN A N 20
ATOM 39293 C CA . GLN A 1 82 ? -31.346 -4.907 13.954 1.00 1.00 633 GLN A CA 20
ATOM 39294 C C . GLN A 1 82 ? -31.173 -6.272 13.284 1.00 1.00 633 GLN A C 20
ATOM 39295 O O . GLN A 1 82 ? -31.838 -6.567 12.291 1.00 1.00 633 GLN A O 20
ATOM 39309 N N . CYS A 1 83 ? -30.277 -7.065 13.850 1.00 1.00 634 CYS A N 20
ATOM 39310 C CA . CYS A 1 83 ? -30.009 -8.391 13.318 1.00 1.00 634 CYS A CA 20
ATOM 39311 C C . CYS A 1 83 ? -30.430 -9.423 14.365 1.00 1.00 634 CYS A C 20
ATOM 39312 O O . CYS A 1 83 ? -30.550 -9.101 15.547 1.00 1.00 634 CYS A O 20
ATOM 39320 N N . ASP A 1 84 ? -30.642 -10.643 13.895 1.00 1.00 635 ASP A N 20
ATOM 39321 C CA . ASP A 1 84 ? -31.047 -11.725 14.777 1.00 1.00 635 ASP A CA 20
ATOM 39322 C C . ASP A 1 84 ? -29.809 -12.319 15.453 1.00 1.00 635 ASP A C 20
ATOM 39323 O O . ASP A 1 84 ? -29.921 -13.029 16.449 1.00 1.00 635 ASP A O 20
ATOM 39332 N N . SER A 1 85 ? -28.655 -12.003 14.882 1.00 1.00 636 SER A N 20
ATOM 39333 C CA . SER A 1 85 ? -27.397 -12.496 15.416 1.00 1.00 636 SER A CA 20
ATOM 39334 C C . SER A 1 85 ? -26.809 -11.478 16.395 1.00 1.00 636 SER A C 20
ATOM 39335 O O . SER A 1 85 ? -27.039 -10.277 16.259 1.00 1.00 636 SER A O 20
ATOM 39343 N N . ASP A 1 86 ? -26.062 -11.995 17.360 1.00 1.00 637 ASP A N 20
ATOM 39344 C CA . ASP A 1 86 ? -25.441 -11.147 18.361 1.00 1.00 637 ASP A CA 20
ATOM 39345 C C . ASP A 1 86 ? -24.052 -10.724 17.874 1.00 1.00 637 ASP A C 20
ATOM 39346 O O . ASP A 1 86 ? -23.662 -9.567 18.029 1.00 1.00 637 ASP A O 20
ATOM 39355 N N . PRO A 1 87 ? -23.327 -11.709 17.279 1.00 1.00 638 PRO A N 20
ATOM 39356 C CA . PRO A 1 87 ? -21.991 -11.451 16.769 1.00 1.00 638 PRO A CA 20
ATOM 39357 C C . PRO A 1 87 ? -22.047 -10.656 15.463 1.00 1.00 638 PRO A C 20
ATOM 39358 O O . PRO A 1 87 ? -21.435 -9.598 15.349 1.00 1.00 638 PRO A O 20
ATOM 39369 N N . GLU A 1 88 ? -22.790 -11.200 14.510 1.00 1.00 639 GLU A N 20
ATOM 39370 C CA . GLU A 1 88 ? -22.935 -10.555 13.215 1.00 1.00 639 GLU A CA 20
ATOM 39371 C C . GLU A 1 88 ? -22.695 -9.051 13.342 1.00 1.00 639 GLU A C 20
ATOM 39372 O O . GLU A 1 88 ? -21.613 -8.561 13.022 1.00 1.00 639 GLU A O 20
ATOM 39384 N N . LEU A 1 89 ? -23.722 -8.357 13.810 1.00 1.00 640 LEU A N 20
ATOM 39385 C CA . LEU A 1 89 ? -23.637 -6.917 13.983 1.00 1.00 640 LEU A CA 20
ATOM 39386 C C . LEU A 1 89 ? -22.365 -6.576 14.762 1.00 1.00 640 LEU A C 20
ATOM 39387 O O . LEU A 1 89 ? -21.611 -5.687 14.369 1.00 1.00 640 LEU A O 20
ATOM 39403 N N . VAL A 1 90 ? -22.166 -7.300 15.853 1.00 1.00 641 VAL A N 20
ATOM 39404 C CA . VAL A 1 90 ? -20.997 -7.085 16.690 1.00 1.00 641 VAL A CA 20
ATOM 39405 C C . VAL A 1 90 ? -19.757 -6.953 15.804 1.00 1.00 641 VAL A C 20
ATOM 39406 O O . VAL A 1 90 ? -19.060 -5.939 15.854 1.00 1.00 641 VAL A O 20
ATOM 39419 N N . GLN A 1 91 ? -19.519 -7.989 15.015 1.00 1.00 642 GLN A N 20
ATOM 39420 C CA . GLN A 1 91 ? -18.375 -8.000 14.119 1.00 1.00 642 GLN A CA 20
ATOM 39421 C C . GLN A 1 91 ? -18.499 -6.879 13.085 1.00 1.00 642 GLN A C 20
ATOM 39422 O O . GLN A 1 91 ? -17.509 -6.237 12.737 1.00 1.00 642 GLN A O 20
ATOM 39436 N N . TRP A 1 92 ? -19.725 -6.676 12.623 1.00 1.00 643 TRP A N 20
ATOM 39437 C CA . TRP A 1 92 ? -19.991 -5.644 11.635 1.00 1.00 643 TRP A CA 20
ATOM 39438 C C . TRP A 1 92 ? -19.473 -4.315 12.190 1.00 1.00 643 TRP A C 20
ATOM 39439 O O . TRP A 1 92 ? -18.788 -3.572 11.491 1.00 1.00 643 TRP A O 20
ATOM 39460 N N . LYS A 1 93 ? -19.822 -4.058 13.442 1.00 1.00 644 LYS A N 20
ATOM 39461 C CA . LYS A 1 93 ? -19.401 -2.831 14.098 1.00 1.00 644 LYS A CA 20
ATOM 39462 C C . LYS A 1 93 ? -17.878 -2.710 14.015 1.00 1.00 644 LYS A C 20
ATOM 39463 O O . LYS A 1 93 ? -17.357 -1.719 13.508 1.00 1.00 644 LYS A O 20
ATOM 39482 N N . LYS A 1 94 ? -17.207 -3.734 14.523 1.00 1.00 645 LYS A N 20
ATOM 39483 C CA . LYS A 1 94 ? -15.755 -3.755 14.515 1.00 1.00 645 LYS A CA 20
ATOM 39484 C C . LYS A 1 94 ? -15.250 -3.216 13.174 1.00 1.00 645 LYS A C 20
ATOM 39485 O O . LYS A 1 94 ? -14.416 -2.312 13.139 1.00 1.00 645 LYS A O 20
ATOM 39504 N N . GLU A 1 95 ? -15.776 -3.793 12.105 1.00 1.00 646 GLU A N 20
ATOM 39505 C CA . GLU A 1 95 ? -15.388 -3.382 10.766 1.00 1.00 646 GLU A CA 20
ATOM 39506 C C . GLU A 1 95 ? -15.953 -1.994 10.453 1.00 1.00 646 GLU A C 20
ATOM 39507 O O . GLU A 1 95 ? -15.342 -1.226 9.712 1.00 1.00 646 GLU A O 20
ATOM 39519 N N . LEU A 1 96 ? -17.109 -1.715 11.035 1.00 1.00 647 LEU A N 20
ATOM 39520 C CA . LEU A 1 96 ? -17.762 -0.434 10.827 1.00 1.00 647 LEU A CA 20
ATOM 39521 C C . LEU A 1 96 ? -16.968 0.659 11.544 1.00 1.00 647 LEU A C 20
ATOM 39522 O O . LEU A 1 96 ? -16.463 1.582 10.909 1.00 1.00 647 LEU A O 20
ATOM 39538 N N . ARG A 1 97 ? -16.883 0.519 12.860 1.00 1.00 648 ARG A N 20
ATOM 39539 C CA . ARG A 1 97 ? -16.159 1.483 13.670 1.00 1.00 648 ARG A CA 20
ATOM 39540 C C . ARG A 1 97 ? -14.887 1.935 12.949 1.00 1.00 648 ARG A C 20
ATOM 39541 O O . ARG A 1 97 ? -14.668 3.130 12.759 1.00 1.00 648 ARG A O 20
ATOM 39562 N N . ASP A 1 98 ? -14.083 0.954 12.567 1.00 1.00 649 ASP A N 20
ATOM 39563 C CA . ASP A 1 98 ? -12.839 1.236 11.872 1.00 1.00 649 ASP A CA 20
ATOM 39564 C C . ASP A 1 98 ? -13.147 1.937 10.547 1.00 1.00 649 ASP A C 20
ATOM 39565 O O . ASP A 1 98 ? -12.583 2.988 10.251 1.00 1.00 649 ASP A O 20
ATOM 39574 N N . ALA A 1 99 ? -14.043 1.325 9.786 1.00 1.00 650 ALA A N 20
ATOM 39575 C CA . ALA A 1 99 ? -14.435 1.878 8.500 1.00 1.00 650 ALA A CA 20
ATOM 39576 C C . ALA A 1 99 ? -14.653 3.385 8.642 1.00 1.00 650 ALA A C 20
ATOM 39577 O O . ALA A 1 99 ? -14.106 4.171 7.869 1.00 1.00 650 ALA A O 20
ATOM 39584 N N . TYR A 1 100 ? -15.453 3.744 9.636 1.00 1.00 651 TYR A N 20
ATOM 39585 C CA . TYR A 1 100 ? -15.751 5.143 9.889 1.00 1.00 651 TYR A CA 20
ATOM 39586 C C . TYR A 1 100 ? -14.529 5.869 10.455 1.00 1.00 651 TYR A C 20
ATOM 39587 O O . TYR A 1 100 ? -14.241 7.001 10.070 1.00 1.00 651 TYR A O 20
ATOM 39605 N N . ARG A 1 101 ? -13.842 5.189 11.360 1.00 1.00 652 ARG A N 20
ATOM 39606 C CA . ARG A 1 101 ? -12.658 5.754 11.983 1.00 1.00 652 ARG A CA 20
ATOM 39607 C C . ARG A 1 101 ? -11.596 6.059 10.925 1.00 1.00 652 ARG A C 20
ATOM 39608 O O . ARG A 1 101 ? -11.229 7.217 10.724 1.00 1.00 652 ARG A O 20
ATOM 39629 N N . GLU A 1 102 ? -11.132 5.001 10.277 1.00 1.00 653 GLU A N 20
ATOM 39630 C CA . GLU A 1 102 ? -10.119 5.142 9.244 1.00 1.00 653 GLU A CA 20
ATOM 39631 C C . GLU A 1 102 ? -10.403 6.375 8.385 1.00 1.00 653 GLU A C 20
ATOM 39632 O O . GLU A 1 102 ? -9.534 7.229 8.211 1.00 1.00 653 GLU A O 20
ATOM 39644 N N . ALA A 1 103 ? -11.624 6.432 7.872 1.00 1.00 654 ALA A N 20
ATOM 39645 C CA . ALA A 1 103 ? -12.034 7.547 7.035 1.00 1.00 654 ALA A CA 20
ATOM 39646 C C . ALA A 1 103 ? -11.653 8.859 7.722 1.00 1.00 654 ALA A C 20
ATOM 39647 O O . ALA A 1 103 ? -11.164 9.783 7.072 1.00 1.00 654 ALA A O 20
ATOM 39654 N N . GLN A 1 104 ? -11.889 8.901 9.026 1.00 1.00 655 GLN A N 20
ATOM 39655 C CA . GLN A 1 104 ? -11.577 10.085 9.805 1.00 1.00 655 GLN A CA 20
ATOM 39656 C C . GLN A 1 104 ? -10.069 10.345 9.794 1.00 1.00 655 GLN A C 20
ATOM 39657 O O . GLN A 1 104 ? -9.610 11.329 9.215 1.00 1.00 655 GLN A O 20
ATOM 39671 N N . GLN A 1 105 ? -9.341 9.447 10.439 1.00 1.00 656 GLN A N 20
ATOM 39672 C CA . GLN A 1 105 ? -7.894 9.567 10.511 1.00 1.00 656 GLN A CA 20
ATOM 39673 C C . GLN A 1 105 ? -7.310 9.775 9.113 1.00 1.00 656 GLN A C 20
ATOM 39674 O O . GLN A 1 105 ? -6.203 10.293 8.970 1.00 1.00 656 GLN A O 20
ATOM 39688 N N . LEU A 1 106 ? -8.079 9.360 8.117 1.00 1.00 657 LEU A N 20
ATOM 39689 C CA . LEU A 1 106 ? -7.650 9.494 6.734 1.00 1.00 657 LEU A CA 20
ATOM 39690 C C . LEU A 1 106 ? -8.053 10.875 6.211 1.00 1.00 657 LEU A C 20
ATOM 39691 O O . LEU A 1 106 ? -7.392 11.427 5.335 1.00 1.00 657 LEU A O 20
ATOM 39707 N N . VAL A 1 107 ? -9.136 11.391 6.773 1.00 1.00 658 VAL A N 20
ATOM 39708 C CA . VAL A 1 107 ? -9.636 12.697 6.375 1.00 1.00 658 VAL A CA 20
ATOM 39709 C C . VAL A 1 107 ? -9.325 13.715 7.475 1.00 1.00 658 VAL A C 20
ATOM 39710 O O . VAL A 1 107 ? -9.898 14.802 7.499 1.00 1.00 658 VAL A O 20
ATOM 39723 N N . GLN A 1 108 ? -8.418 13.324 8.358 1.00 1.00 659 GLN A N 20
ATOM 39724 C CA . GLN A 1 108 ? -8.024 14.190 9.458 1.00 1.00 659 GLN A CA 20
ATOM 39725 C C . GLN A 1 108 ? -6.932 15.160 9.005 1.00 1.00 659 GLN A C 20
ATOM 39726 O O . GLN A 1 108 ? -5.929 15.337 9.693 1.00 1.00 659 GLN A O 20
ATOM 39740 N N . ARG A 1 109 ? -7.166 15.765 7.848 1.00 1.00 660 ARG A N 20
ATOM 39741 C CA . ARG A 1 109 ? -6.213 16.714 7.294 1.00 1.00 660 ARG A CA 20
ATOM 39742 C C . ARG A 1 109 ? -6.478 18.114 7.849 1.00 1.00 660 ARG A C 20
ATOM 39743 O O . ARG A 1 109 ? -5.990 19.103 7.305 1.00 1.00 660 ARG A O 20
ATOM 39764 N N . VAL A 1 110 ? -7.252 18.155 8.925 1.00 1.00 661 VAL A N 20
ATOM 39765 C CA . VAL A 1 110 ? -7.586 19.419 9.559 1.00 1.00 661 VAL A CA 20
ATOM 39766 C C . VAL A 1 110 ? -6.610 19.683 10.707 1.00 1.00 661 VAL A C 20
ATOM 39767 O O . VAL A 1 110 ? -6.565 18.926 11.675 1.00 1.00 661 VAL A O 20
ATOM 39780 N N . PRO A 1 111 ? -5.832 20.788 10.555 1.00 1.00 662 PRO A N 20
ATOM 39781 C CA . PRO A 1 111 ? -4.859 21.162 11.569 1.00 1.00 662 PRO A CA 20
ATOM 39782 C C . PRO A 1 111 ? -5.548 21.772 12.792 1.00 1.00 662 PRO A C 20
ATOM 39783 O O . PRO A 1 111 ? -6.488 22.552 12.655 1.00 1.00 662 PRO A O 20
ATOM 39794 N N . LYS A 1 112 ? -5.052 21.391 13.960 1.00 1.00 663 LYS A N 20
ATOM 39795 C CA . LYS A 1 112 ? -5.607 21.890 15.207 1.00 1.00 663 LYS A CA 20
ATOM 39796 C C . LYS A 1 112 ? -5.248 23.369 15.364 1.00 1.00 663 LYS A C 20
ATOM 39797 O O . LYS A 1 112 ? -6.127 24.228 15.372 1.00 1.00 663 LYS A O 20
ATOM 39816 N N . MET A 1 113 ? -3.952 23.620 15.488 1.00 1.00 664 MET A N 20
ATOM 39817 C CA . MET A 1 113 ? -3.464 24.979 15.646 1.00 1.00 664 MET A CA 20
ATOM 39818 C C . MET A 1 113 ? -3.708 25.800 14.378 1.00 1.00 664 MET A C 20
ATOM 39819 O O . MET A 1 113 ? -3.957 25.240 13.311 1.00 1.00 664 MET A O 20
ATOM 39833 N N . LYS A 1 114 ? -3.628 27.113 14.536 1.00 1.00 665 LYS A N 20
ATOM 39834 C CA . LYS A 1 114 ? -3.838 28.016 13.417 1.00 1.00 665 LYS A CA 20
ATOM 39835 C C . LYS A 1 114 ? -2.642 27.927 12.466 1.00 1.00 665 LYS A C 20
ATOM 39836 O O . LYS A 1 114 ? -1.783 28.809 12.459 1.00 1.00 665 LYS A O 20
ATOM 39855 N N . ASN A 1 115 ? -2.626 26.856 11.687 1.00 1.00 666 ASN A N 20
ATOM 39856 C CA . ASN A 1 115 ? -1.548 26.641 10.735 1.00 1.00 666 ASN A CA 20
ATOM 39857 C C . ASN A 1 115 ? -2.009 27.084 9.344 1.00 1.00 666 ASN A C 20
ATOM 39858 O O . ASN A 1 115 ? -1.973 26.301 8.396 1.00 1.00 666 ASN A O 20
ATOM 39869 N N . LYS A 1 116 ? -2.430 28.337 9.266 1.00 1.00 667 LYS A N 20
ATOM 39870 C CA . LYS A 1 116 ? -2.897 28.893 8.008 1.00 1.00 667 LYS A CA 20
ATOM 39871 C C . LYS A 1 116 ? -1.694 29.333 7.172 1.00 1.00 667 LYS A C 20
ATOM 39872 O O . LYS A 1 116 ? -1.493 28.843 6.060 1.00 1.00 667 LYS A O 20
ATOM 39891 N N . PRO A 1 117 ? -0.902 30.274 7.752 1.00 1.00 668 PRO A N 20
ATOM 39892 C CA . PRO A 1 117 ? 0.277 30.784 7.073 1.00 1.00 668 PRO A CA 20
ATOM 39893 C C . PRO A 1 117 ? 1.413 29.761 7.105 1.00 1.00 668 PRO A C 20
ATOM 39894 O O . PRO A 1 117 ? 2.236 29.713 6.191 1.00 1.00 668 PRO A O 20
ATOM 39905 N N . ARG A 1 118 ? 1.424 28.967 8.165 1.00 1.00 669 ARG A N 20
ATOM 39906 C CA . ARG A 1 118 ? 2.445 27.947 8.327 1.00 1.00 669 ARG A CA 20
ATOM 39907 C C . ARG A 1 118 ? 3.781 28.589 8.708 1.00 1.00 669 ARG A C 20
ATOM 39908 O O . ARG A 1 118 ? 4.356 28.266 9.746 1.00 1.00 669 ARG A O 20
ATOM 39929 N N . SER A 1 119 ? 4.234 29.489 7.848 1.00 1.00 670 SER A N 20
ATOM 39930 C CA . SER A 1 119 ? 5.492 30.181 8.081 1.00 1.00 670 SER A CA 20
ATOM 39931 C C . SER A 1 119 ? 5.255 31.419 8.948 1.00 1.00 670 SER A C 20
ATOM 39932 O O . SER A 1 119 ? 4.067 31.733 9.177 1.00 1.00 670 SER A O 20
#